Protein 2KHE (pdb70)

Sequence (89 aa):
MGYRIEFDPRAEKELEKLDREVARRILRFLRERVATLEDPRSLGEPLRGPELGRFWKYRVGDYRLICHIQDREATVLVLRVGHARDVYRMGYRIEFDPRAEKELEKLDREVARRILRFLRERVATLEDPRSLGEPLRGPELGRFWKYRVGDYRLICHIQDREATVLVLRVGHARDVYRMGYRIEFDPRAEKELEKLDREVARRILRFLRERVATLEDPRSLGEPLRGPELGRFWKYRVGDYRLICHIQDREATVLVLRVGHARDVYRMGYRIEFDPRAEKELEKLDREVARRILRFLRERVATLEDPRSLGEPLRGPELGRFWKYRVGDYRLICHIQDREATVLVLRVGHARDVYRMGYRIEFDPRAEKELEKLDREVARRILRFLRERVATLEDPRSLGEPLRGPELGRFWKYRVGDYRLICHIQDREATVLVLRVGHARDVYRMGYRIEFDPRAEKELEKLDREVARRILRFLRERVATLEDPRSLGEPLRGPELGRFWKYRVGDYRLICHIQDREATVLVLRVGHARDVYRMGYRIEFDPRAEKELEKLDREVARRILRFLRERVATLEDPRSLGEPLRGPELGRFWKYRVGDYRLICHIQDREATVLVLRVGHARDVYRMGYRIEFDPRAEKELEKLDREVARRILRFLRERVATLEDPRSLGEPLRGPELGRFWKYRVGDYRLICHIQDREATVLVLRVGHARDVYRMGYRIEFDPRAEKELEKLDREVARRILRFLRERVATLEDPRSLGEPLRGPELGRFWKYRVGDYRLICHIQDREATVLVLRVGHARDVYRMGYRIEFDPRAEKELEKLDREVARRILRFLRERVATLEDPRSLGEPLRGPELGRFWKYRVGDYRLICHIQDREATVLVLRVGHARDVYRMGYRIEFDPRAEKELEKLDREVARRILRFLRERVATLEDPRSLGEPLRGPELGRFWKYRVGDYRLICHIQDREATVLVLRVGHARDVYRMGYRIEFDPRAEKELEKLDREVARRILRFLRERVATLEDPRSLGEPLRGPELGRFWKYRVGDYRLICHIQDREATVLVLRVGHARDVYRMGYRIEFDPRAEKELEKLDREVARRILRFLRERVATLEDPRSLGEPLRGPELGRFWKYRVGDYRLICHIQDREATVLVLRVGHARDVYRMGYRIEFDPRAEKELEKLDREVARRILRFLRERVATLEDPRSLGEPLRGPELGRFWKYRVGDYRLICHIQDREATVLVLRVGHARDVYRMGYRIEFDPRAEKELEKLDREVARRILRFLRERVATLEDPRSLGEPLRGPELGRFWKYRVGDYRLICHIQDREATVLVLRVGHARDVYRMGYRIEFDPRAEKELEKLDREVARRILRFLRERVATLEDPRSLGEPLRGPELGRFWKYRVGDYRLICHIQDREATVLVLRVGHARDVYRMGYRIEFDPRAEKELEKLDREVARRILRFLRERVATLEDPRSLGEPLRGPELGRFWKYRVGDYRLICHIQDREATVLVLRVGHARDVYRMGYRIEFDPRAEKELEKLDREVARRILRFLRERVATLEDPRSLGEPLRGPELGRFWKYRVGDYRLICHIQDREATVLVLRVGHARDVYRMGYRIEFDPRAEKELEKLDREVARRILRFLRERVATLEDPRSLGEPLRGPELGRFWKYRVGDYRLICHIQDREATVLVLRVGHARDVYRMGYRIEFDPRAEKELEKLDREVARRILRFLRERVATLEDPRSLGEPLRGPELGRFWKYRVGDYRLICHIQDREATVLVLRVGHARDVYR

Solvent-accessible surface area: 6587 Å² total; per-residue (Å²): 217,52,50,142,35,67,28,25,110,191,0,76,156,86,0,107,150,32,78,206,139,26,10,156,157,0,58,124,32,1,158,76,133,1,28,93,40,135,75,2,146,66,44,19,94,78,16,204,37,153,149,46,41,213,57,36,10,0,155,6,72,90,48,59,0,13,0,47,21,77,101,223,125,33,10,0,45,0,70,56,3,6,54,35,208,83,8,173,101

InterPro domains:
  IPR007712 Toxin-antitoxin system, RelE/ParE toxin family [PF05016] (5-88)
  IPR007712 Toxin-antitoxin system, RelE/ParE toxin family [TIGR02385] (4-88)
  IPR035093 Toxin-antitoxin system, RelE/ParE toxin domain superfamily [G3DSA:3.30.2310.20] (1-89)
  IPR035093 Toxin-antitoxin system, RelE/ParE toxin domain superfamily [SSF143011] (1-87)

Secondary structure (DSSP, 8-state):
---EEEE-TTHHHHHHTS-HHHHHHHHHHIIIIIHHSSSSSSSEEE---SS--S-EEEEETTEEEEEEEEGGGTEEEEEEEEETTTS--

CATH classification: 3.30.2310.20

Foldseek 3Di:
DFAAEAEDPVAVVVLVPDDPVSSVQVVCCCCPVVRPDPANQVAFDFDDDPDDDGWTWGDDDFWIWIWGQDPVRRYTYTDHTGGNVPPDD

Organism: Thermus thermophilus (strain ATCC 27634 / DSM 579 / HB8) (NCBI:txid300852)

Structure (mmCIF, N/CA/C/O backbone):
data_2KHE
#
_entry.id   2KHE
#
loop_
_atom_site.group_PDB
_atom_site.id
_atom_site.type_symbol
_atom_site.label_atom_id
_atom_site.label_alt_id
_atom_site.label_comp_id
_atom_site.label_asym_id
_atom_site.label_entity_id
_atom_site.label_seq_id
_atom_site.pdbx_PDB_ins_code
_atom_site.Cartn_x
_atom_site.Cartn_y
_atom_site.Cartn_z
_atom_site.occupancy
_atom_site.B_iso_or_equiv
_atom_site.auth_seq_id
_atom_site.auth_comp_id
_atom_site.auth_asym_id
_atom_site.auth_atom_id
_atom_site.pdbx_PDB_model_num
ATOM 1 N N . MET A 1 1 ? -18.901 1.801 5.950 1.00 0.00 1 MET A N 1
ATOM 2 C CA . MET A 1 1 ? -18.176 2.295 4.785 1.00 0.00 1 MET A CA 1
ATOM 3 C C . MET A 1 1 ? -16.729 1.813 4.801 1.00 0.00 1 MET A C 1
ATOM 4 O O . MET A 1 1 ? -16.089 1.773 5.851 1.00 0.00 1 MET A O 1
ATOM 18 N N . GLY A 1 2 ? -16.218 1.448 3.629 1.00 0.00 2 GLY A N 1
ATOM 19 C CA . GLY A 1 2 ? -14.850 0.973 3.531 1.00 0.00 2 GLY A CA 1
ATOM 20 C C . GLY A 1 2 ? -14.333 0.984 2.106 1.00 0.00 2 GLY A C 1
ATOM 21 O O . GLY A 1 2 ? -14.959 0.423 1.206 1.00 0.00 2 GLY A O 1
ATOM 25 N N . TYR A 1 3 ? -13.189 1.626 1.899 1.00 0.00 3 TYR A N 1
ATOM 26 C CA . TYR A 1 3 ? -12.590 1.712 0.573 1.00 0.00 3 TYR A CA 1
ATOM 27 C C . TYR A 1 3 ? -12.212 0.328 0.054 1.00 0.00 3 TYR A C 1
ATOM 28 O O . TYR A 1 3 ? -12.135 -0.634 0.819 1.00 0.00 3 TYR A O 1
ATOM 46 N N . ARG A 1 4 ? -11.977 0.236 -1.250 1.00 0.00 4 ARG A N 1
ATOM 47 C CA . ARG A 1 4 ? -11.608 -1.030 -1.873 1.00 0.00 4 ARG A CA 1
ATOM 48 C C . ARG A 1 4 ? -10.110 -1.289 -1.731 1.00 0.00 4 ARG A C 1
ATOM 49 O O . ARG A 1 4 ? -9.313 -0.353 -1.664 1.00 0.00 4 ARG A O 1
ATOM 70 N N . ILE A 1 5 ? -9.737 -2.563 -1.687 1.00 0.00 5 ILE A N 1
ATOM 71 C CA . ILE A 1 5 ? -8.337 -2.944 -1.555 1.00 0.00 5 ILE A CA 1
ATOM 72 C C . ILE A 1 5 ? -7.845 -3.673 -2.801 1.00 0.00 5 ILE A C 1
ATOM 73 O O . ILE A 1 5 ? -8.148 -4.849 -3.004 1.00 0.00 5 ILE A O 1
ATOM 89 N N . GLU A 1 6 ? -7.083 -2.968 -3.631 1.00 0.00 6 GLU A N 1
ATOM 90 C CA . GLU A 1 6 ? -6.549 -3.549 -4.857 1.00 0.00 6 GLU A CA 1
ATOM 91 C C . GLU A 1 6 ? -5.023 -3.581 -4.823 1.00 0.00 6 GLU A C 1
ATOM 92 O O . GLU A 1 6 ? -4.392 -2.833 -4.077 1.00 0.00 6 GLU A O 1
ATOM 104 N N . PHE A 1 7 ? -4.438 -4.453 -5.637 1.00 0.00 7 PHE A N 1
ATOM 105 C CA . PHE A 1 7 ? -2.987 -4.585 -5.701 1.00 0.00 7 PHE A CA 1
ATOM 106 C C . PHE A 1 7 ? -2.515 -4.707 -7.147 1.00 0.00 7 PHE A C 1
ATOM 107 O O . PHE A 1 7 ? -2.962 -5.584 -7.885 1.00 0.00 7 PHE A O 1
ATOM 124 N N . ASP A 1 8 ? -1.609 -3.819 -7.543 1.00 0.00 8 ASP A N 1
ATOM 125 C CA . ASP A 1 8 ? -1.075 -3.826 -8.900 1.00 0.00 8 ASP A CA 1
ATOM 126 C C . ASP A 1 8 ? -0.391 -5.154 -9.208 1.00 0.00 8 ASP A C 1
ATOM 127 O O . ASP A 1 8 ? -0.041 -5.922 -8.312 1.00 0.00 8 ASP A O 1
ATOM 136 N N . PRO A 1 9 ? -0.198 -5.433 -10.506 1.00 0.00 9 PRO A N 1
ATOM 137 C CA . PRO A 1 9 ? 0.445 -6.669 -10.962 1.00 0.00 9 PRO A CA 1
ATOM 138 C C . PRO A 1 9 ? 1.933 -6.706 -10.631 1.00 0.00 9 PRO A C 1
ATOM 139 O O . PRO A 1 9 ? 2.582 -7.744 -10.760 1.00 0.00 9 PRO A O 1
ATOM 150 N N . ARG A 1 10 ? 2.467 -5.566 -10.204 1.00 0.00 10 ARG A N 1
ATOM 151 C CA . ARG A 1 10 ? 3.879 -5.468 -9.855 1.00 0.00 10 ARG A CA 1
ATOM 152 C C . ARG A 1 10 ? 4.082 -5.646 -8.353 1.00 0.00 10 ARG A C 1
ATOM 153 O O . ARG A 1 10 ? 4.970 -6.378 -7.918 1.00 0.00 10 ARG A O 1
ATOM 174 N N . ALA A 1 11 ? 3.253 -4.968 -7.565 1.00 0.00 11 ALA A N 1
ATOM 175 C CA . ALA A 1 11 ? 3.340 -5.052 -6.113 1.00 0.00 11 ALA A CA 1
ATOM 176 C C . ALA A 1 11 ? 3.028 -6.463 -5.624 1.00 0.00 11 ALA A C 1
ATOM 177 O O . ALA A 1 11 ? 3.745 -7.012 -4.789 1.00 0.00 11 ALA A O 1
ATOM 184 N N . GLU A 1 12 ? 1.953 -7.042 -6.151 1.00 0.00 12 GLU A N 1
ATOM 185 C CA . GLU A 1 12 ? 1.547 -8.389 -5.766 1.00 0.00 12 GLU A CA 1
ATOM 186 C C . GLU A 1 12 ? 2.762 -9.296 -5.597 1.00 0.00 12 GLU A C 1
ATOM 187 O O . GLU A 1 12 ? 2.851 -10.061 -4.636 1.00 0.00 12 GLU A O 1
ATOM 199 N N . LYS A 1 13 ? 3.695 -9.207 -6.538 1.00 0.00 13 LYS A N 1
ATOM 200 C CA . LYS A 1 13 ? 4.906 -10.018 -6.495 1.00 0.00 13 LYS A CA 1
ATOM 201 C C . LYS A 1 13 ? 5.908 -9.448 -5.497 1.00 0.00 13 LYS A C 1
ATOM 202 O O . LYS A 1 13 ? 6.493 -10.183 -4.703 1.00 0.00 13 LYS A O 1
ATOM 221 N N . GLU A 1 14 ? 6.099 -8.133 -5.543 1.00 0.00 14 GLU A N 1
ATOM 222 C CA . GLU A 1 14 ? 7.030 -7.465 -4.641 1.00 0.00 14 GLU A CA 1
ATOM 223 C C . GLU A 1 14 ? 6.661 -7.729 -3.184 1.00 0.00 14 GLU A C 1
ATOM 224 O O . GLU A 1 14 ? 7.514 -7.677 -2.297 1.00 0.00 14 GLU A O 1
ATOM 236 N N . LEU A 1 15 ? 5.386 -8.013 -2.945 1.00 0.00 15 LEU A N 1
ATOM 237 C CA . LEU A 1 15 ? 4.902 -8.285 -1.596 1.00 0.00 15 LEU A CA 1
ATOM 238 C C . LEU A 1 15 ? 4.996 -9.773 -1.274 1.00 0.00 15 LEU A C 1
ATOM 239 O O . LEU A 1 15 ? 5.533 -10.160 -0.237 1.00 0.00 15 LEU A O 1
ATOM 255 N N . GLU A 1 16 ? 4.473 -10.602 -2.172 1.00 0.00 16 GLU A N 1
ATOM 256 C CA . GLU A 1 16 ? 4.500 -12.048 -1.982 1.00 0.00 16 GLU A CA 1
ATOM 257 C C . GLU A 1 16 ? 5.923 -12.537 -1.733 1.00 0.00 16 GLU A C 1
ATOM 258 O O . GLU A 1 16 ? 6.139 -13.517 -1.019 1.00 0.00 16 GLU A O 1
ATOM 270 N N . LYS A 1 17 ? 6.892 -11.849 -2.327 1.00 0.00 17 LYS A N 1
ATOM 271 C CA . LYS A 1 17 ? 8.296 -12.211 -2.170 1.00 0.00 17 LYS A CA 1
ATOM 272 C C . LYS A 1 17 ? 8.742 -12.046 -0.721 1.00 0.00 17 LYS A C 1
ATOM 273 O O . LYS A 1 17 ? 9.669 -12.716 -0.266 1.00 0.00 17 LYS A O 1
ATOM 292 N N . LEU A 1 18 ? 8.075 -11.150 -0.001 1.00 0.00 18 LEU A N 1
ATOM 293 C CA . LEU A 1 18 ? 8.402 -10.898 1.399 1.00 0.00 18 LEU A CA 1
ATOM 294 C C . LEU A 1 18 ? 8.032 -12.094 2.269 1.00 0.00 18 LEU A C 1
ATOM 295 O O . LEU A 1 18 ? 7.380 -13.032 1.808 1.00 0.00 18 LEU A O 1
ATOM 311 N N . ASP A 1 19 ? 8.451 -12.055 3.529 1.00 0.00 19 ASP A N 1
ATOM 312 C CA . ASP A 1 19 ? 8.161 -13.135 4.465 1.00 0.00 19 ASP A CA 1
ATOM 313 C C . ASP A 1 19 ? 6.666 -13.437 4.500 1.00 0.00 19 ASP A C 1
ATOM 314 O O . ASP A 1 19 ? 5.851 -12.641 4.032 1.00 0.00 19 ASP A O 1
ATOM 323 N N . ARG A 1 20 ? 6.314 -14.592 5.055 1.00 0.00 20 ARG A N 1
ATOM 324 C CA . ARG A 1 20 ? 4.917 -15.000 5.148 1.00 0.00 20 ARG A CA 1
ATOM 325 C C . ARG A 1 20 ? 4.171 -14.157 6.178 1.00 0.00 20 ARG A C 1
ATOM 326 O O . ARG A 1 20 ? 3.122 -13.586 5.884 1.00 0.00 20 ARG A O 1
ATOM 347 N N . GLU A 1 21 ? 4.722 -14.084 7.386 1.00 0.00 21 GLU A N 1
ATOM 348 C CA . GLU A 1 21 ? 4.108 -13.311 8.460 1.00 0.00 21 GLU A CA 1
ATOM 349 C C . GLU A 1 21 ? 4.039 -11.832 8.094 1.00 0.00 21 GLU A C 1
ATOM 350 O O . GLU A 1 21 ? 3.058 -11.151 8.396 1.00 0.00 21 GLU A O 1
ATOM 362 N N . VAL A 1 22 ? 5.087 -11.339 7.442 1.00 0.00 22 VAL A N 1
ATOM 363 C CA . VAL A 1 22 ? 5.147 -9.941 7.034 1.00 0.00 22 VAL A CA 1
ATOM 364 C C . VAL A 1 22 ? 4.067 -9.622 6.006 1.00 0.00 22 VAL A C 1
ATOM 365 O O . VAL A 1 22 ? 3.410 -8.584 6.082 1.00 0.00 22 VAL A O 1
ATOM 378 N N . ALA A 1 23 ? 3.890 -10.522 5.045 1.00 0.00 23 ALA A N 1
ATOM 379 C CA . ALA A 1 23 ? 2.888 -10.338 4.002 1.00 0.00 23 ALA A CA 1
ATOM 380 C C . ALA A 1 23 ? 1.483 -10.291 4.592 1.00 0.00 23 ALA A C 1
ATOM 381 O O . ALA A 1 23 ? 0.704 -9.386 4.294 1.00 0.00 23 ALA A O 1
ATOM 388 N N . ARG A 1 24 ? 1.165 -11.273 5.430 1.00 0.00 24 ARG A N 1
ATOM 389 C CA . ARG A 1 24 ? -0.147 -11.345 6.060 1.00 0.00 24 ARG A CA 1
ATOM 390 C C . ARG A 1 24 ? -0.406 -10.110 6.919 1.00 0.00 24 ARG A C 1
ATOM 391 O O . ARG A 1 24 ? -1.535 -9.626 7.004 1.00 0.00 24 ARG A O 1
ATOM 412 N N . ARG A 1 25 ? 0.647 -9.605 7.553 1.00 0.00 25 ARG A N 1
ATOM 413 C CA . ARG A 1 25 ? 0.533 -8.428 8.406 1.00 0.00 25 ARG A CA 1
ATOM 414 C C . ARG A 1 25 ? 0.121 -7.205 7.592 1.00 0.00 25 ARG A C 1
ATOM 415 O O . ARG A 1 25 ? -0.726 -6.420 8.019 1.00 0.00 25 ARG A O 1
ATOM 436 N N . ILE A 1 26 ? 0.726 -7.049 6.420 1.00 0.00 26 ILE A N 1
ATOM 437 C CA . ILE A 1 26 ? 0.422 -5.922 5.547 1.00 0.00 26 ILE A CA 1
ATOM 438 C C . ILE A 1 26 ? -1.008 -6.005 5.022 1.00 0.00 26 ILE A C 1
ATOM 439 O O . ILE A 1 26 ? -1.815 -5.101 5.242 1.00 0.00 26 ILE A O 1
ATOM 455 N N . LEU A 1 27 ? -1.315 -7.095 4.327 1.00 0.00 27 LEU A N 1
ATOM 456 C CA . LEU A 1 27 ? -2.649 -7.297 3.772 1.00 0.00 27 LEU A CA 1
ATOM 457 C C . LEU A 1 27 ? -3.721 -7.062 4.830 1.00 0.00 27 LEU A C 1
ATOM 458 O O . LEU A 1 27 ? -4.706 -6.364 4.586 1.00 0.00 27 LEU A O 1
ATOM 474 N N . ARG A 1 28 ? -3.522 -7.646 6.007 1.00 0.00 28 ARG A N 1
ATOM 475 C CA . ARG A 1 28 ? -4.472 -7.498 7.103 1.00 0.00 28 ARG A CA 1
ATOM 476 C C . ARG A 1 28 ? -4.521 -6.053 7.589 1.00 0.00 28 ARG A C 1
ATOM 477 O O . ARG A 1 28 ? -5.598 -5.484 7.772 1.00 0.00 28 ARG A O 1
ATOM 498 N N . PHE A 1 29 ? -3.348 -5.464 7.798 1.00 0.00 29 PHE A N 1
ATOM 499 C CA . PHE A 1 29 ? -3.257 -4.085 8.264 1.00 0.00 29 PHE A CA 1
ATOM 500 C C . PHE A 1 29 ? -4.109 -3.161 7.399 1.00 0.00 29 PHE A C 1
ATOM 501 O O . PHE A 1 29 ? -4.647 -2.163 7.879 1.00 0.00 29 PHE A O 1
ATOM 518 N N . LEU A 1 30 ? -4.225 -3.500 6.119 1.00 0.00 30 LEU A N 1
ATOM 519 C CA . LEU A 1 30 ? -5.010 -2.701 5.185 1.00 0.00 30 LEU A CA 1
ATOM 520 C C . LEU A 1 30 ? -6.472 -3.136 5.191 1.00 0.00 30 LEU A C 1
ATOM 521 O O . LEU A 1 30 ? -7.374 -2.318 5.011 1.00 0.00 30 LEU A O 1
ATOM 537 N N . ARG A 1 31 ? -6.698 -4.429 5.401 1.00 0.00 31 ARG A N 1
ATOM 538 C CA . ARG A 1 31 ? -8.050 -4.972 5.431 1.00 0.00 31 ARG A CA 1
ATOM 539 C C . ARG A 1 31 ? -8.648 -4.864 6.831 1.00 0.00 31 ARG A C 1
ATOM 540 O O . ARG A 1 31 ? -9.829 -5.144 7.035 1.00 0.00 31 ARG A O 1
ATOM 561 N N . GLU A 1 32 ? -7.824 -4.458 7.792 1.00 0.00 32 GLU A N 1
ATOM 562 C CA . GLU A 1 32 ? -8.271 -4.315 9.172 1.00 0.00 32 GLU A CA 1
ATOM 563 C C . GLU A 1 32 ? -8.302 -2.846 9.585 1.00 0.00 32 GLU A C 1
ATOM 564 O O . GLU A 1 32 ? -9.361 -2.297 9.888 1.00 0.00 32 GLU A O 1
ATOM 576 N N . ARG A 1 33 ? -7.132 -2.215 9.593 1.00 0.00 33 ARG A N 1
ATOM 577 C CA . ARG A 1 33 ? -7.023 -0.811 9.970 1.00 0.00 33 ARG A CA 1
ATOM 578 C C . ARG A 1 33 ? -7.674 0.085 8.921 1.00 0.00 33 ARG A C 1
ATOM 579 O O . ARG A 1 33 ? -8.742 0.652 9.149 1.00 0.00 33 ARG A O 1
ATOM 600 N N . VAL A 1 34 ? -7.021 0.209 7.769 1.00 0.00 34 VAL A N 1
ATOM 601 C CA . VAL A 1 34 ? -7.535 1.036 6.684 1.00 0.00 34 VAL A CA 1
ATOM 602 C C . VAL A 1 34 ? -8.982 0.680 6.360 1.00 0.00 34 VAL A C 1
ATOM 603 O O . VAL A 1 34 ? -9.822 1.560 6.174 1.00 0.00 34 VAL A O 1
ATOM 616 N N . ALA A 1 35 ? -9.266 -0.617 6.295 1.00 0.00 35 ALA A N 1
ATOM 617 C CA . ALA A 1 35 ? -10.612 -1.090 5.996 1.00 0.00 35 ALA A CA 1
ATOM 618 C C . ALA A 1 35 ? -11.645 -0.404 6.883 1.00 0.00 35 ALA A C 1
ATOM 619 O O . ALA A 1 35 ? -12.677 0.065 6.403 1.00 0.00 35 ALA A O 1
ATOM 626 N N . THR A 1 36 ? -11.361 -0.349 8.180 1.00 0.00 36 THR A N 1
ATOM 627 C CA . THR A 1 36 ? -12.266 0.279 9.135 1.00 0.00 36 THR A CA 1
ATOM 628 C C . THR A 1 36 ? -12.120 1.796 9.115 1.00 0.00 36 THR A C 1
ATOM 629 O O . THR A 1 36 ? -13.087 2.526 9.338 1.00 0.00 36 THR A O 1
ATOM 640 N N . LEU A 1 37 ? -10.907 2.266 8.846 1.00 0.00 37 LEU A N 1
ATOM 641 C CA . LEU A 1 37 ? -10.635 3.698 8.796 1.00 0.00 37 LEU A CA 1
ATOM 642 C C . LEU A 1 37 ? -11.596 4.402 7.844 1.00 0.00 37 LEU A C 1
ATOM 643 O O . LEU A 1 37 ? -11.533 4.212 6.630 1.00 0.00 37 LEU A O 1
ATOM 659 N N . GLU A 1 38 ? -12.485 5.218 8.404 1.00 0.00 38 GLU A N 1
ATOM 660 C CA . GLU A 1 38 ? -13.458 5.951 7.603 1.00 0.00 38 GLU A CA 1
ATOM 661 C C . GLU A 1 38 ? -12.810 6.518 6.344 1.00 0.00 38 GLU A C 1
ATOM 662 O O . GLU A 1 38 ? -13.473 6.714 5.325 1.00 0.00 38 GLU A O 1
ATOM 674 N N . ASP A 1 39 ? -11.510 6.781 6.422 1.00 0.00 39 ASP A N 1
ATOM 675 C CA . ASP A 1 39 ? -10.770 7.326 5.289 1.00 0.00 39 ASP A CA 1
ATOM 676 C C . ASP A 1 39 ? -9.394 6.679 5.177 1.00 0.00 39 ASP A C 1
ATOM 677 O O . ASP A 1 39 ? -8.735 6.387 6.176 1.00 0.00 39 ASP A O 1
ATOM 686 N N . PRO A 1 40 ? -8.947 6.447 3.934 1.00 0.00 40 PRO A N 1
ATOM 687 C CA . PRO A 1 40 ? -7.645 5.832 3.662 1.00 0.00 40 PRO A CA 1
ATOM 688 C C . PRO A 1 40 ? -6.483 6.755 4.012 1.00 0.00 40 PRO A C 1
ATOM 689 O O . PRO A 1 40 ? -5.371 6.296 4.275 1.00 0.00 40 PRO A O 1
ATOM 700 N N . ARG A 1 41 ? -6.748 8.057 4.014 1.00 0.00 41 ARG A N 1
ATOM 701 C CA . ARG A 1 41 ? -5.723 9.044 4.332 1.00 0.00 41 ARG A CA 1
ATOM 702 C C . ARG A 1 41 ? -5.658 9.296 5.835 1.00 0.00 41 ARG A C 1
ATOM 703 O O . ARG A 1 41 ? -5.729 10.439 6.287 1.00 0.00 41 ARG A O 1
ATOM 724 N N . SER A 1 42 ? -5.524 8.221 6.605 1.00 0.00 42 SER A N 1
ATOM 725 C CA . SER A 1 42 ? -5.454 8.324 8.058 1.00 0.00 42 SER A CA 1
ATOM 726 C C . SER A 1 42 ? -4.136 7.759 8.580 1.00 0.00 42 SER A C 1
ATOM 727 O O . SER A 1 42 ? -3.442 8.400 9.371 1.00 0.00 42 SER A O 1
ATOM 735 N N . LEU A 1 43 ? -3.797 6.555 8.132 1.00 0.00 43 LEU A N 1
ATOM 736 C CA . LEU A 1 43 ? -2.563 5.902 8.553 1.00 0.00 43 LEU A CA 1
ATOM 737 C C . LEU A 1 43 ? -1.514 5.955 7.447 1.00 0.00 43 LEU A C 1
ATOM 738 O O . LEU A 1 43 ? -0.646 5.088 7.358 1.00 0.00 43 LEU A O 1
ATOM 754 N N . GLY A 1 44 ? -1.600 6.981 6.605 1.00 0.00 44 GLY A N 1
ATOM 755 C CA . GLY A 1 44 ? -0.652 7.129 5.517 1.00 0.00 44 GLY A CA 1
ATOM 756 C C . GLY A 1 44 ? -0.270 8.576 5.273 1.00 0.00 44 GLY A C 1
ATOM 757 O O . GLY A 1 44 ? -0.901 9.488 5.805 1.00 0.00 44 GLY A O 1
ATOM 761 N N . GLU A 1 45 ? 0.767 8.786 4.469 1.00 0.00 45 GLU A N 1
ATOM 762 C CA . GLU A 1 45 ? 1.233 10.132 4.159 1.00 0.00 45 GLU A CA 1
ATOM 763 C C . GLU A 1 45 ? 1.512 10.281 2.666 1.00 0.00 45 GLU A C 1
ATOM 764 O O . GLU A 1 45 ? 1.970 9.354 1.999 1.00 0.00 45 GLU A O 1
ATOM 776 N N . PRO A 1 46 ? 1.229 11.477 2.128 1.00 0.00 46 PRO A N 1
ATOM 777 C CA . PRO A 1 46 ? 1.441 11.777 0.709 1.00 0.00 46 PRO A CA 1
ATOM 778 C C . PRO A 1 46 ? 2.920 11.856 0.348 1.00 0.00 46 PRO A C 1
ATOM 779 O O . PRO A 1 46 ? 3.711 12.479 1.057 1.00 0.00 46 PRO A O 1
ATOM 790 N N . LEU A 1 47 ? 3.289 11.220 -0.759 1.00 0.00 47 LEU A N 1
ATOM 791 C CA . LEU A 1 47 ? 4.674 11.218 -1.215 1.00 0.00 47 LEU A CA 1
ATOM 792 C C . LEU A 1 47 ? 5.179 12.642 -1.429 1.00 0.00 47 LEU A C 1
ATOM 793 O O . LEU A 1 47 ? 4.407 13.599 -1.375 1.00 0.00 47 LEU A O 1
ATOM 809 N N . ARG A 1 48 ? 6.478 12.773 -1.674 1.00 0.00 48 ARG A N 1
ATOM 810 C CA . ARG A 1 48 ? 7.086 14.079 -1.897 1.00 0.00 48 ARG A CA 1
ATOM 811 C C . ARG A 1 48 ? 8.004 14.051 -3.115 1.00 0.00 48 ARG A C 1
ATOM 812 O O . ARG A 1 48 ? 8.920 13.233 -3.196 1.00 0.00 48 ARG A O 1
ATOM 833 N N . GLY A 1 49 ? 7.752 14.950 -4.062 1.00 0.00 49 GLY A N 1
ATOM 834 C CA . GLY A 1 49 ? 8.563 15.010 -5.263 1.00 0.00 49 GLY A CA 1
ATOM 835 C C . GLY A 1 49 ? 7.894 15.791 -6.377 1.00 0.00 49 GLY A C 1
ATOM 836 O O . GLY A 1 49 ? 6.671 15.788 -6.517 1.00 0.00 49 GLY A O 1
ATOM 840 N N . PRO A 1 50 ? 8.705 16.481 -7.192 1.00 0.00 50 PRO A N 1
ATOM 841 C CA . PRO A 1 50 ? 8.206 17.284 -8.312 1.00 0.00 50 PRO A CA 1
ATOM 842 C C . PRO A 1 50 ? 7.645 16.422 -9.439 1.00 0.00 50 PRO A C 1
ATOM 843 O O . PRO A 1 50 ? 6.809 16.874 -10.220 1.00 0.00 50 PRO A O 1
ATOM 854 N N . GLU A 1 51 ? 8.111 15.179 -9.515 1.00 0.00 51 GLU A N 1
ATOM 855 C CA . GLU A 1 51 ? 7.656 14.255 -10.547 1.00 0.00 51 GLU A CA 1
ATOM 856 C C . GLU A 1 51 ? 6.395 13.519 -10.100 1.00 0.00 51 GLU A C 1
ATOM 857 O O . GLU A 1 51 ? 5.424 13.416 -10.851 1.00 0.00 51 GLU A O 1
ATOM 869 N N . LEU A 1 52 ? 6.418 13.010 -8.873 1.00 0.00 52 LEU A N 1
ATOM 870 C CA . LEU A 1 52 ? 5.277 12.284 -8.326 1.00 0.00 52 LEU A CA 1
ATOM 871 C C . LEU A 1 52 ? 4.646 13.053 -7.170 1.00 0.00 52 LEU A C 1
ATOM 872 O O . LEU A 1 52 ? 5.343 13.681 -6.374 1.00 0.00 52 LEU A O 1
ATOM 888 N N . GLY A 1 53 ? 3.320 12.997 -7.082 1.00 0.00 53 GLY A N 1
ATOM 889 C CA . GLY A 1 53 ? 2.617 13.690 -6.019 1.00 0.00 53 GLY A CA 1
ATOM 890 C C . GLY A 1 53 ? 1.379 12.946 -5.560 1.00 0.00 53 GLY A C 1
ATOM 891 O O . GLY A 1 53 ? 1.304 12.499 -4.415 1.00 0.00 53 GLY A O 1
ATOM 895 N N . ARG A 1 54 ? 0.405 12.812 -6.455 1.00 0.00 54 ARG A N 1
ATOM 896 C CA . ARG A 1 54 ? -0.836 12.118 -6.134 1.00 0.00 54 ARG A CA 1
ATOM 897 C C . ARG A 1 54 ? -0.567 10.663 -5.765 1.00 0.00 54 ARG A C 1
ATOM 898 O O . ARG A 1 54 ? -0.786 9.756 -6.569 1.00 0.00 54 ARG A O 1
ATOM 919 N N . PHE A 1 55 ? -0.089 10.446 -4.544 1.00 0.00 55 PHE A N 1
ATOM 920 C CA . PHE A 1 55 ? 0.213 9.101 -4.069 1.00 0.00 55 PHE A CA 1
ATOM 921 C C . PHE A 1 55 ? 0.198 9.047 -2.544 1.00 0.00 55 PHE A C 1
ATOM 922 O O . PHE A 1 55 ? 0.704 9.949 -1.876 1.00 0.00 55 PHE A O 1
ATOM 939 N N . TRP A 1 56 ? -0.385 7.985 -2.001 1.00 0.00 56 TRP A N 1
ATOM 940 C CA . TRP A 1 56 ? -0.467 7.813 -0.555 1.00 0.00 56 TRP A CA 1
ATOM 941 C C . TRP A 1 56 ? 0.371 6.623 -0.100 1.00 0.00 56 TRP A C 1
ATOM 942 O O . TRP A 1 56 ? 0.287 5.537 -0.674 1.00 0.00 56 TRP A O 1
ATOM 963 N N . LYS A 1 57 ? 1.178 6.834 0.934 1.00 0.00 57 LYS A N 1
ATOM 964 C CA . LYS A 1 57 ? 2.030 5.779 1.468 1.00 0.00 57 LYS A CA 1
ATOM 965 C C . LYS A 1 57 ? 1.603 5.397 2.882 1.00 0.00 57 LYS A C 1
ATOM 966 O O . LYS A 1 57 ? 1.234 6.257 3.682 1.00 0.00 57 LYS A O 1
ATOM 985 N N . TYR A 1 58 ? 1.658 4.105 3.183 1.00 0.00 58 TYR A N 1
ATOM 986 C CA . TYR A 1 58 ? 1.276 3.610 4.500 1.00 0.00 58 TYR A CA 1
ATOM 987 C C . TYR A 1 58 ? 2.498 3.129 5.276 1.00 0.00 58 TYR A C 1
ATOM 988 O O . TYR A 1 58 ? 3.488 2.693 4.689 1.00 0.00 58 TYR A O 1
ATOM 1006 N N . ARG A 1 59 ? 2.419 3.210 6.600 1.00 0.00 59 ARG A N 1
ATOM 1007 C CA . ARG A 1 59 ? 3.518 2.784 7.459 1.00 0.00 59 ARG A CA 1
ATOM 1008 C C . ARG A 1 59 ? 3.186 1.465 8.151 1.00 0.00 59 ARG A C 1
ATOM 1009 O O . ARG A 1 59 ? 2.169 1.349 8.835 1.00 0.00 59 ARG A O 1
ATOM 1030 N N . VAL A 1 60 ? 4.052 0.472 7.968 1.00 0.00 60 VAL A N 1
ATOM 1031 C CA . VAL A 1 60 ? 3.851 -0.838 8.575 1.00 0.00 60 VAL A CA 1
ATOM 1032 C C . VAL A 1 60 ? 5.101 -1.296 9.319 1.00 0.00 60 VAL A C 1
ATOM 1033 O O . VAL A 1 60 ? 5.917 -2.043 8.781 1.00 0.00 60 VAL A O 1
ATOM 1046 N N . GLY A 1 61 ? 5.244 -0.842 10.560 1.00 0.00 61 GLY A N 1
ATOM 1047 C CA . GLY A 1 61 ? 6.397 -1.216 11.359 1.00 0.00 61 GLY A CA 1
ATOM 1048 C C . GLY A 1 61 ? 7.707 -0.830 10.701 1.00 0.00 61 GLY A C 1
ATOM 1049 O O . GLY A 1 61 ? 8.221 0.267 10.923 1.00 0.00 61 GLY A O 1
ATOM 1053 N N . ASP A 1 62 ? 8.250 -1.733 9.892 1.00 0.00 62 ASP A N 1
ATOM 1054 C CA . ASP A 1 62 ? 9.509 -1.481 9.200 1.00 0.00 62 ASP A CA 1
ATOM 1055 C C . ASP A 1 62 ? 9.362 -1.717 7.700 1.00 0.00 62 ASP A C 1
ATOM 1056 O O . ASP A 1 62 ? 10.318 -2.098 7.025 1.00 0.00 62 ASP A O 1
ATOM 1065 N N . TYR A 1 63 ? 8.158 -1.489 7.186 1.00 0.00 63 TYR A N 1
ATOM 1066 C CA . TYR A 1 63 ? 7.885 -1.680 5.767 1.00 0.00 63 TYR A CA 1
ATOM 1067 C C . TYR A 1 63 ? 7.071 -0.516 5.208 1.00 0.00 63 TYR A C 1
ATOM 1068 O O . TYR A 1 63 ? 6.070 -0.106 5.794 1.00 0.00 63 TYR A O 1
ATOM 1086 N N . ARG A 1 64 ? 7.510 0.010 4.069 1.00 0.00 64 ARG A N 1
ATOM 1087 C CA . ARG A 1 64 ? 6.824 1.126 3.429 1.00 0.00 64 ARG A CA 1
ATOM 1088 C C . ARG A 1 64 ? 5.966 0.642 2.264 1.00 0.00 64 ARG A C 1
ATOM 1089 O O . ARG A 1 64 ? 6.457 -0.026 1.353 1.00 0.00 64 ARG A O 1
ATOM 1110 N N . LEU A 1 65 ? 4.683 0.982 2.301 1.00 0.00 65 LEU A N 1
ATOM 1111 C CA . LEU A 1 65 ? 3.755 0.582 1.248 1.00 0.00 65 LEU A CA 1
ATOM 1112 C C . LEU A 1 65 ? 3.262 1.795 0.466 1.00 0.00 65 LEU A C 1
ATOM 1113 O O . LEU A 1 65 ? 2.604 2.676 1.019 1.00 0.00 65 LEU A O 1
ATOM 1129 N N . ILE A 1 66 ? 3.583 1.831 -0.823 1.00 0.00 66 ILE A N 1
ATOM 1130 C CA . ILE A 1 66 ? 3.170 2.934 -1.682 1.00 0.00 66 ILE A CA 1
ATOM 1131 C C . ILE A 1 66 ? 1.897 2.589 -2.445 1.00 0.00 66 ILE A C 1
ATOM 1132 O O . ILE A 1 66 ? 1.933 1.854 -3.433 1.00 0.00 66 ILE A O 1
ATOM 1148 N N . CYS A 1 67 ? 0.773 3.126 -1.983 1.00 0.00 67 CYS A N 1
ATOM 1149 C CA . CYS A 1 67 ? -0.514 2.876 -2.623 1.00 0.00 67 CYS A CA 1
ATOM 1150 C C . CYS A 1 67 ? -1.084 4.159 -3.217 1.00 0.00 67 CYS A C 1
ATOM 1151 O O . CYS A 1 67 ? -0.594 5.255 -2.941 1.00 0.00 67 CYS A O 1
ATOM 1159 N N . HIS A 1 68 ? -2.122 4.017 -4.035 1.00 0.00 68 HIS A N 1
ATOM 1160 C CA . HIS A 1 68 ? -2.759 5.165 -4.669 1.00 0.00 68 HIS A CA 1
ATOM 1161 C C . HIS A 1 68 ? -4.237 5.241 -4.297 1.00 0.00 68 HIS A C 1
ATOM 1162 O O . HIS A 1 68 ? -4.995 4.300 -4.532 1.00 0.00 68 HIS A O 1
ATOM 1176 N N . ILE A 1 69 ? -4.639 6.367 -3.715 1.00 0.00 69 ILE A N 1
ATOM 1177 C CA . ILE A 1 69 ? -6.025 6.564 -3.312 1.00 0.00 69 ILE A CA 1
ATOM 1178 C C . ILE A 1 69 ? -6.845 7.179 -4.441 1.00 0.00 69 ILE A C 1
ATOM 1179 O O . ILE A 1 69 ? -6.451 8.185 -5.030 1.00 0.00 69 ILE A O 1
ATOM 1195 N N . GLN A 1 70 ? -7.987 6.566 -4.737 1.00 0.00 70 GLN A N 1
ATOM 1196 C CA . GLN A 1 70 ? -8.863 7.054 -5.796 1.00 0.00 70 GLN A CA 1
ATOM 1197 C C . GLN A 1 70 ? -10.211 7.488 -5.230 1.00 0.00 70 GLN A C 1
ATOM 1198 O O . GLN A 1 70 ? -11.109 6.667 -5.042 1.00 0.00 70 GLN A O 1
ATOM 1212 N N . ASP A 1 71 ? -10.346 8.782 -4.961 1.00 0.00 71 ASP A N 1
ATOM 1213 C CA . ASP A 1 71 ? -11.585 9.325 -4.418 1.00 0.00 71 ASP A CA 1
ATOM 1214 C C . ASP A 1 71 ? -12.763 9.014 -5.336 1.00 0.00 71 ASP A C 1
ATOM 1215 O O . ASP A 1 71 ? -13.866 8.727 -4.871 1.00 0.00 71 ASP A O 1
ATOM 1224 N N . ARG A 1 72 ? -12.521 9.075 -6.641 1.00 0.00 72 ARG A N 1
ATOM 1225 C CA . ARG A 1 72 ? -13.563 8.803 -7.625 1.00 0.00 72 ARG A CA 1
ATOM 1226 C C . ARG A 1 72 ? -14.375 7.573 -7.230 1.00 0.00 72 ARG A C 1
ATOM 1227 O O . ARG A 1 72 ? -15.604 7.617 -7.187 1.00 0.00 72 ARG A O 1
ATOM 1248 N N . GLU A 1 73 ? -13.679 6.477 -6.944 1.00 0.00 73 GLU A N 1
ATOM 1249 C CA . GLU A 1 73 ? -14.336 5.235 -6.554 1.00 0.00 73 GLU A CA 1
ATOM 1250 C C . GLU A 1 73 ? -13.795 4.729 -5.220 1.00 0.00 73 GLU A C 1
ATOM 1251 O O . GLU A 1 73 ? -13.814 3.529 -4.946 1.00 0.00 73 GLU A O 1
ATOM 1263 N N . ALA A 1 74 ? -13.313 5.652 -4.395 1.00 0.00 74 ALA A N 1
ATOM 1264 C CA . ALA A 1 74 ? -12.769 5.300 -3.089 1.00 0.00 74 ALA A CA 1
ATOM 1265 C C . ALA A 1 74 ? -12.071 3.945 -3.133 1.00 0.00 74 ALA A C 1
ATOM 1266 O O . ALA A 1 74 ? -12.373 3.053 -2.340 1.00 0.00 74 ALA A O 1
ATOM 1273 N N . THR A 1 75 ? -11.134 3.797 -4.065 1.00 0.00 75 THR A N 1
ATOM 1274 C CA . THR A 1 75 ? -10.394 2.550 -4.213 1.00 0.00 75 THR A CA 1
ATOM 1275 C C . THR A 1 75 ? -8.909 2.756 -3.937 1.00 0.00 75 THR A C 1
ATOM 1276 O O . THR A 1 75 ? -8.298 3.697 -4.443 1.00 0.00 75 THR A O 1
ATOM 1287 N N . VAL A 1 76 ? -8.333 1.869 -3.132 1.00 0.00 76 VAL A N 1
ATOM 1288 C CA . VAL A 1 76 ? -6.918 1.953 -2.790 1.00 0.00 76 VAL A CA 1
ATOM 1289 C C . VAL A 1 76 ? -6.121 0.848 -3.474 1.00 0.00 76 VAL A C 1
ATOM 1290 O O . VAL A 1 76 ? -6.167 -0.312 -3.062 1.00 0.00 76 VAL A O 1
ATOM 1303 N N . LEU A 1 77 ? -5.391 1.215 -4.522 1.00 0.00 77 LEU A N 1
ATOM 1304 C CA . LEU A 1 77 ? -4.582 0.254 -5.264 1.00 0.00 77 LEU A CA 1
ATOM 1305 C C . LEU A 1 77 ? -3.102 0.414 -4.930 1.00 0.00 77 LEU A C 1
ATOM 1306 O O . LEU A 1 77 ? -2.529 1.490 -5.102 1.00 0.00 77 LEU A O 1
ATOM 1322 N N . VAL A 1 78 ? -2.488 -0.664 -4.452 1.00 0.00 78 VAL A N 1
ATOM 1323 C CA . VAL A 1 78 ? -1.075 -0.644 -4.097 1.00 0.00 78 VAL A CA 1
ATOM 1324 C C . VAL A 1 78 ? -0.196 -0.598 -5.342 1.00 0.00 78 VAL A C 1
ATOM 1325 O O . VAL A 1 78 ? -0.385 -1.375 -6.278 1.00 0.00 78 VAL A O 1
ATOM 1338 N N . LEU A 1 79 ? 0.767 0.318 -5.346 1.00 0.00 79 LEU A N 1
ATOM 1339 C CA . LEU A 1 79 ? 1.677 0.466 -6.476 1.00 0.00 79 LEU A CA 1
ATOM 1340 C C . LEU A 1 79 ? 2.976 -0.296 -6.233 1.00 0.00 79 LEU A C 1
ATOM 1341 O O . LEU A 1 79 ? 3.367 -1.147 -7.032 1.00 0.00 79 LEU A O 1
ATOM 1357 N N . ARG A 1 80 ? 3.638 0.013 -5.123 1.00 0.00 80 ARG A N 1
ATOM 1358 C CA . ARG A 1 80 ? 4.892 -0.644 -4.773 1.00 0.00 80 ARG A CA 1
ATOM 1359 C C . ARG A 1 80 ? 4.929 -0.992 -3.288 1.00 0.00 80 ARG A C 1
ATOM 1360 O O . ARG A 1 80 ? 4.340 -0.295 -2.462 1.00 0.00 80 ARG A O 1
ATOM 1381 N N . VAL A 1 81 ? 5.624 -2.075 -2.956 1.00 0.00 81 VAL A N 1
ATOM 1382 C CA . VAL A 1 81 ? 5.738 -2.515 -1.571 1.00 0.00 81 VAL A CA 1
ATOM 1383 C C . VAL A 1 81 ? 7.149 -3.002 -1.263 1.00 0.00 81 VAL A C 1
ATOM 1384 O O . VAL A 1 81 ? 7.609 -3.999 -1.820 1.00 0.00 81 VAL A O 1
ATOM 1397 N N . GLY A 1 82 ? 7.833 -2.292 -0.371 1.00 0.00 82 GLY A N 1
ATOM 1398 C CA . GLY A 1 82 ? 9.186 -2.668 -0.004 1.00 0.00 82 GLY A CA 1
ATOM 1399 C C . GLY A 1 82 ? 9.606 -2.090 1.333 1.00 0.00 82 GLY A C 1
ATOM 1400 O O . GLY A 1 82 ? 9.063 -1.078 1.778 1.00 0.00 82 GLY A O 1
ATOM 1404 N N . HIS A 1 83 ? 10.574 -2.734 1.977 1.00 0.00 83 HIS A N 1
ATOM 1405 C CA . HIS A 1 83 ? 11.065 -2.278 3.272 1.00 0.00 83 HIS A CA 1
ATOM 1406 C C . HIS A 1 83 ? 11.551 -0.834 3.192 1.00 0.00 83 HIS A C 1
ATOM 1407 O O . HIS A 1 83 ? 11.934 -0.357 2.124 1.00 0.00 83 HIS A O 1
ATOM 1421 N N . ALA A 1 84 ? 11.532 -0.144 4.327 1.00 0.00 84 ALA A N 1
ATOM 1422 C CA . ALA A 1 84 ? 11.972 1.244 4.385 1.00 0.00 84 ALA A CA 1
ATOM 1423 C C . ALA A 1 84 ? 13.236 1.455 3.558 1.00 0.00 84 ALA A C 1
ATOM 1424 O O . ALA A 1 84 ? 13.358 2.444 2.835 1.00 0.00 84 ALA A O 1
ATOM 1431 N N . ARG A 1 85 ? 14.173 0.519 3.669 1.00 0.00 85 ARG A N 1
ATOM 1432 C CA . ARG A 1 85 ? 15.428 0.604 2.932 1.00 0.00 85 ARG A CA 1
ATOM 1433 C C . ARG A 1 85 ? 15.180 0.559 1.427 1.00 0.00 85 ARG A C 1
ATOM 1434 O O . ARG A 1 85 ? 15.747 1.347 0.671 1.00 0.00 85 ARG A O 1
ATOM 1455 N N . ASP A 1 86 ? 14.329 -0.368 1.001 1.00 0.00 86 ASP A N 1
ATOM 1456 C CA . ASP A 1 86 ? 14.005 -0.516 -0.413 1.00 0.00 86 ASP A CA 1
ATOM 1457 C C . ASP A 1 86 ? 13.470 0.792 -0.987 1.00 0.00 86 ASP A C 1
ATOM 1458 O O . ASP A 1 86 ? 13.988 1.305 -1.979 1.00 0.00 86 ASP A O 1
ATOM 1467 N N . VAL A 1 87 ? 12.428 1.327 -0.358 1.00 0.00 87 VAL A N 1
ATOM 1468 C CA . VAL A 1 87 ? 11.822 2.575 -0.806 1.00 0.00 87 VAL A CA 1
ATOM 1469 C C . VAL A 1 87 ? 12.801 3.737 -0.679 1.00 0.00 87 VAL A C 1
ATOM 1470 O O . VAL A 1 87 ? 13.748 3.682 0.105 1.00 0.00 87 VAL A O 1
ATOM 1483 N N . TYR A 1 88 ? 12.565 4.789 -1.455 1.00 0.00 88 TYR A N 1
ATOM 1484 C CA . TYR A 1 88 ? 13.426 5.965 -1.432 1.00 0.00 88 TYR A CA 1
ATOM 1485 C C . TYR A 1 88 ? 13.043 6.898 -0.287 1.00 0.00 88 TYR A C 1
ATOM 1486 O O . TYR A 1 88 ? 13.545 8.018 -0.191 1.00 0.00 88 TYR A O 1
ATOM 1504 N N . ARG A 1 89 ? 12.152 6.427 0.578 1.00 0.00 89 ARG A N 1
ATOM 1505 C CA . ARG A 1 89 ? 11.700 7.218 1.717 1.00 0.00 89 ARG A CA 1
ATOM 1506 C C . ARG A 1 89 ? 11.652 6.370 2.984 1.00 0.00 89 ARG A C 1
ATOM 1507 O O . ARG A 1 89 ? 11.168 5.238 2.967 1.00 0.00 89 ARG A O 1
ATOM 1528 N N . MET A 1 1 ? -16.921 6.960 3.359 1.00 0.00 1 MET A N 2
ATOM 1529 C CA . MET A 1 1 ? -17.391 5.668 2.875 1.00 0.00 1 MET A CA 2
ATOM 1530 C C . MET A 1 1 ? -16.244 4.665 2.800 1.00 0.00 1 MET A C 2
ATOM 1531 O O . MET A 1 1 ? -15.074 5.044 2.813 1.00 0.00 1 MET A O 2
ATOM 1545 N N . GLY A 1 2 ? -16.588 3.383 2.721 1.00 0.00 2 GLY A N 2
ATOM 1546 C CA . GLY A 1 2 ? -15.576 2.346 2.645 1.00 0.00 2 GLY A CA 2
ATOM 1547 C C . GLY A 1 2 ? -14.687 2.492 1.427 1.00 0.00 2 GLY A C 2
ATOM 1548 O O . GLY A 1 2 ? -14.941 3.330 0.561 1.00 0.00 2 GLY A O 2
ATOM 1552 N N . TYR A 1 3 ? -13.640 1.676 1.359 1.00 0.00 3 TYR A N 2
ATOM 1553 C CA . TYR A 1 3 ? -12.708 1.721 0.239 1.00 0.00 3 TYR A CA 2
ATOM 1554 C C . TYR A 1 3 ? -12.301 0.314 -0.188 1.00 0.00 3 TYR A C 2
ATOM 1555 O O . TYR A 1 3 ? -12.245 -0.604 0.632 1.00 0.00 3 TYR A O 2
ATOM 1573 N N . ARG A 1 4 ? -12.016 0.152 -1.476 1.00 0.00 4 ARG A N 2
ATOM 1574 C CA . ARG A 1 4 ? -11.615 -1.143 -2.012 1.00 0.00 4 ARG A CA 2
ATOM 1575 C C . ARG A 1 4 ? -10.108 -1.343 -1.879 1.00 0.00 4 ARG A C 2
ATOM 1576 O O . ARG A 1 4 ? -9.333 -0.394 -2.000 1.00 0.00 4 ARG A O 2
ATOM 1597 N N . ILE A 1 5 ? -9.701 -2.583 -1.630 1.00 0.00 5 ILE A N 2
ATOM 1598 C CA . ILE A 1 5 ? -8.287 -2.907 -1.481 1.00 0.00 5 ILE A CA 2
ATOM 1599 C C . ILE A 1 5 ? -7.757 -3.632 -2.713 1.00 0.00 5 ILE A C 2
ATOM 1600 O O . ILE A 1 5 ? -8.000 -4.824 -2.896 1.00 0.00 5 ILE A O 2
ATOM 1616 N N . GLU A 1 6 ? -7.029 -2.904 -3.554 1.00 0.00 6 GLU A N 2
ATOM 1617 C CA . GLU A 1 6 ? -6.463 -3.479 -4.768 1.00 0.00 6 GLU A CA 2
ATOM 1618 C C . GLU A 1 6 ? -4.938 -3.443 -4.728 1.00 0.00 6 GLU A C 2
ATOM 1619 O O . GLU A 1 6 ? -4.344 -2.655 -3.992 1.00 0.00 6 GLU A O 2
ATOM 1631 N N . PHE A 1 7 ? -4.310 -4.302 -5.524 1.00 0.00 7 PHE A N 2
ATOM 1632 C CA . PHE A 1 7 ? -2.855 -4.370 -5.579 1.00 0.00 7 PHE A CA 2
ATOM 1633 C C . PHE A 1 7 ? -2.370 -4.495 -7.021 1.00 0.00 7 PHE A C 2
ATOM 1634 O O . PHE A 1 7 ? -2.787 -5.394 -7.752 1.00 0.00 7 PHE A O 2
ATOM 1651 N N . ASP A 1 8 ? -1.488 -3.587 -7.423 1.00 0.00 8 ASP A N 2
ATOM 1652 C CA . ASP A 1 8 ? -0.945 -3.595 -8.776 1.00 0.00 8 ASP A CA 2
ATOM 1653 C C . ASP A 1 8 ? -0.333 -4.952 -9.109 1.00 0.00 8 ASP A C 2
ATOM 1654 O O . ASP A 1 8 ? -0.041 -5.761 -8.228 1.00 0.00 8 ASP A O 2
ATOM 1663 N N . PRO A 1 9 ? -0.135 -5.209 -10.410 1.00 0.00 9 PRO A N 2
ATOM 1664 C CA . PRO A 1 9 ? 0.444 -6.468 -10.889 1.00 0.00 9 PRO A CA 2
ATOM 1665 C C . PRO A 1 9 ? 1.922 -6.598 -10.537 1.00 0.00 9 PRO A C 2
ATOM 1666 O O . PRO A 1 9 ? 2.514 -7.667 -10.687 1.00 0.00 9 PRO A O 2
ATOM 1677 N N . ARG A 1 10 ? 2.512 -5.503 -10.069 1.00 0.00 10 ARG A N 2
ATOM 1678 C CA . ARG A 1 10 ? 3.922 -5.495 -9.696 1.00 0.00 10 ARG A CA 2
ATOM 1679 C C . ARG A 1 10 ? 4.089 -5.724 -8.197 1.00 0.00 10 ARG A C 2
ATOM 1680 O O . ARG A 1 10 ? 4.883 -6.563 -7.772 1.00 0.00 10 ARG A O 2
ATOM 1701 N N . ALA A 1 11 ? 3.337 -4.970 -7.401 1.00 0.00 11 ALA A N 2
ATOM 1702 C CA . ALA A 1 11 ? 3.401 -5.092 -5.950 1.00 0.00 11 ALA A CA 2
ATOM 1703 C C . ALA A 1 11 ? 3.002 -6.493 -5.498 1.00 0.00 11 ALA A C 2
ATOM 1704 O O . ALA A 1 11 ? 3.587 -7.044 -4.567 1.00 0.00 11 ALA A O 2
ATOM 1711 N N . GLU A 1 12 ? 2.002 -7.062 -6.164 1.00 0.00 12 GLU A N 2
ATOM 1712 C CA . GLU A 1 12 ? 1.525 -8.398 -5.829 1.00 0.00 12 GLU A CA 2
ATOM 1713 C C . GLU A 1 12 ? 2.682 -9.391 -5.773 1.00 0.00 12 GLU A C 2
ATOM 1714 O O . GLU A 1 12 ? 2.776 -10.202 -4.851 1.00 0.00 12 GLU A O 2
ATOM 1726 N N . LYS A 1 13 ? 3.561 -9.323 -6.767 1.00 0.00 13 LYS A N 2
ATOM 1727 C CA . LYS A 1 13 ? 4.713 -10.214 -6.833 1.00 0.00 13 LYS A CA 2
ATOM 1728 C C . LYS A 1 13 ? 5.723 -9.879 -5.741 1.00 0.00 13 LYS A C 2
ATOM 1729 O O . LYS A 1 13 ? 6.214 -10.767 -5.044 1.00 0.00 13 LYS A O 2
ATOM 1748 N N . GLU A 1 14 ? 6.028 -8.593 -5.596 1.00 0.00 14 GLU A N 2
ATOM 1749 C CA . GLU A 1 14 ? 6.980 -8.143 -4.587 1.00 0.00 14 GLU A CA 2
ATOM 1750 C C . GLU A 1 14 ? 6.464 -8.442 -3.182 1.00 0.00 14 GLU A C 2
ATOM 1751 O O . GLU A 1 14 ? 7.246 -8.610 -2.245 1.00 0.00 14 GLU A O 2
ATOM 1763 N N . LEU A 1 15 ? 5.145 -8.505 -3.044 1.00 0.00 15 LEU A N 2
ATOM 1764 C CA . LEU A 1 15 ? 4.524 -8.783 -1.753 1.00 0.00 15 LEU A CA 2
ATOM 1765 C C . LEU A 1 15 ? 4.699 -10.249 -1.368 1.00 0.00 15 LEU A C 2
ATOM 1766 O O . LEU A 1 15 ? 5.120 -10.561 -0.255 1.00 0.00 15 LEU A O 2
ATOM 1782 N N . GLU A 1 16 ? 4.377 -11.142 -2.298 1.00 0.00 16 GLU A N 2
ATOM 1783 C CA . GLU A 1 16 ? 4.500 -12.575 -2.055 1.00 0.00 16 GLU A CA 2
ATOM 1784 C C . GLU A 1 16 ? 5.954 -12.958 -1.792 1.00 0.00 16 GLU A C 2
ATOM 1785 O O . GLU A 1 16 ? 6.235 -13.895 -1.045 1.00 0.00 16 GLU A O 2
ATOM 1797 N N . LYS A 1 17 ? 6.874 -12.227 -2.412 1.00 0.00 17 LYS A N 2
ATOM 1798 C CA . LYS A 1 17 ? 8.299 -12.488 -2.246 1.00 0.00 17 LYS A CA 2
ATOM 1799 C C . LYS A 1 17 ? 8.727 -12.268 -0.798 1.00 0.00 17 LYS A C 2
ATOM 1800 O O . LYS A 1 17 ? 9.553 -13.009 -0.265 1.00 0.00 17 LYS A O 2
ATOM 1819 N N . LEU A 1 18 ? 8.160 -11.245 -0.168 1.00 0.00 18 LEU A N 2
ATOM 1820 C CA . LEU A 1 18 ? 8.482 -10.928 1.219 1.00 0.00 18 LEU A CA 2
ATOM 1821 C C . LEU A 1 18 ? 8.167 -12.106 2.135 1.00 0.00 18 LEU A C 2
ATOM 1822 O O . LEU A 1 18 ? 7.548 -13.084 1.714 1.00 0.00 18 LEU A O 2
ATOM 1838 N N . ASP A 1 19 ? 8.597 -12.006 3.388 1.00 0.00 19 ASP A N 2
ATOM 1839 C CA . ASP A 1 19 ? 8.358 -13.063 4.365 1.00 0.00 19 ASP A CA 2
ATOM 1840 C C . ASP A 1 19 ? 6.868 -13.364 4.486 1.00 0.00 19 ASP A C 2
ATOM 1841 O O . ASP A 1 19 ? 6.038 -12.454 4.489 1.00 0.00 19 ASP A O 2
ATOM 1850 N N . ARG A 1 20 ? 6.535 -14.647 4.583 1.00 0.00 20 ARG A N 2
ATOM 1851 C CA . ARG A 1 20 ? 5.144 -15.069 4.702 1.00 0.00 20 ARG A CA 2
ATOM 1852 C C . ARG A 1 20 ? 4.457 -14.355 5.863 1.00 0.00 20 ARG A C 2
ATOM 1853 O O . ARG A 1 20 ? 3.358 -13.821 5.712 1.00 0.00 20 ARG A O 2
ATOM 1874 N N . GLU A 1 21 ? 5.112 -14.351 7.020 1.00 0.00 21 GLU A N 2
ATOM 1875 C CA . GLU A 1 21 ? 4.563 -13.705 8.206 1.00 0.00 21 GLU A CA 2
ATOM 1876 C C . GLU A 1 21 ? 4.262 -12.233 7.933 1.00 0.00 21 GLU A C 2
ATOM 1877 O O . GLU A 1 21 ? 3.172 -11.745 8.231 1.00 0.00 21 GLU A O 2
ATOM 1889 N N . VAL A 1 22 ? 5.238 -11.532 7.365 1.00 0.00 22 VAL A N 2
ATOM 1890 C CA . VAL A 1 22 ? 5.079 -10.117 7.051 1.00 0.00 22 VAL A CA 2
ATOM 1891 C C . VAL A 1 22 ? 3.924 -9.895 6.081 1.00 0.00 22 VAL A C 2
ATOM 1892 O O . VAL A 1 22 ? 3.023 -9.099 6.345 1.00 0.00 22 VAL A O 2
ATOM 1905 N N . ALA A 1 23 ? 3.956 -10.605 4.959 1.00 0.00 23 ALA A N 2
ATOM 1906 C CA . ALA A 1 23 ? 2.911 -10.488 3.950 1.00 0.00 23 ALA A CA 2
ATOM 1907 C C . ALA A 1 23 ? 1.531 -10.421 4.595 1.00 0.00 23 ALA A C 2
ATOM 1908 O O . ALA A 1 23 ? 0.766 -9.488 4.351 1.00 0.00 23 ALA A O 2
ATOM 1915 N N . ARG A 1 24 ? 1.219 -11.416 5.419 1.00 0.00 24 ARG A N 2
ATOM 1916 C CA . ARG A 1 24 ? -0.071 -11.470 6.098 1.00 0.00 24 ARG A CA 2
ATOM 1917 C C . ARG A 1 24 ? -0.264 -10.252 6.996 1.00 0.00 24 ARG A C 2
ATOM 1918 O O . ARG A 1 24 ? -1.360 -9.699 7.081 1.00 0.00 24 ARG A O 2
ATOM 1939 N N . ARG A 1 25 ? 0.809 -9.840 7.664 1.00 0.00 25 ARG A N 2
ATOM 1940 C CA . ARG A 1 25 ? 0.757 -8.689 8.557 1.00 0.00 25 ARG A CA 2
ATOM 1941 C C . ARG A 1 25 ? 0.344 -7.431 7.799 1.00 0.00 25 ARG A C 2
ATOM 1942 O O . ARG A 1 25 ? -0.414 -6.606 8.311 1.00 0.00 25 ARG A O 2
ATOM 1963 N N . ILE A 1 26 ? 0.847 -7.290 6.577 1.00 0.00 26 ILE A N 2
ATOM 1964 C CA . ILE A 1 26 ? 0.530 -6.134 5.749 1.00 0.00 26 ILE A CA 2
ATOM 1965 C C . ILE A 1 26 ? -0.929 -6.160 5.304 1.00 0.00 26 ILE A C 2
ATOM 1966 O O . ILE A 1 26 ? -1.696 -5.243 5.600 1.00 0.00 26 ILE A O 2
ATOM 1982 N N . LEU A 1 27 ? -1.305 -7.216 4.593 1.00 0.00 27 LEU A N 2
ATOM 1983 C CA . LEU A 1 27 ? -2.673 -7.364 4.107 1.00 0.00 27 LEU A CA 2
ATOM 1984 C C . LEU A 1 27 ? -3.679 -7.074 5.217 1.00 0.00 27 LEU A C 2
ATOM 1985 O O . LEU A 1 27 ? -4.525 -6.189 5.085 1.00 0.00 27 LEU A O 2
ATOM 2001 N N . ARG A 1 28 ? -3.579 -7.823 6.310 1.00 0.00 28 ARG A N 2
ATOM 2002 C CA . ARG A 1 28 ? -4.479 -7.645 7.443 1.00 0.00 28 ARG A CA 2
ATOM 2003 C C . ARG A 1 28 ? -4.490 -6.191 7.906 1.00 0.00 28 ARG A C 2
ATOM 2004 O O . ARG A 1 28 ? -5.550 -5.615 8.152 1.00 0.00 28 ARG A O 2
ATOM 2025 N N . PHE A 1 29 ? -3.304 -5.604 8.022 1.00 0.00 29 PHE A N 2
ATOM 2026 C CA . PHE A 1 29 ? -3.176 -4.218 8.457 1.00 0.00 29 PHE A CA 2
ATOM 2027 C C . PHE A 1 29 ? -4.026 -3.295 7.589 1.00 0.00 29 PHE A C 2
ATOM 2028 O O . PHE A 1 29 ? -4.554 -2.288 8.063 1.00 0.00 29 PHE A O 2
ATOM 2045 N N . LEU A 1 30 ? -4.153 -3.645 6.313 1.00 0.00 30 LEU A N 2
ATOM 2046 C CA . LEU A 1 30 ? -4.938 -2.848 5.376 1.00 0.00 30 LEU A CA 2
ATOM 2047 C C . LEU A 1 30 ? -6.401 -3.282 5.385 1.00 0.00 30 LEU A C 2
ATOM 2048 O O . LEU A 1 30 ? -7.302 -2.464 5.201 1.00 0.00 30 LEU A O 2
ATOM 2064 N N . ARG A 1 31 ? -6.628 -4.573 5.604 1.00 0.00 31 ARG A N 2
ATOM 2065 C CA . ARG A 1 31 ? -7.981 -5.115 5.638 1.00 0.00 31 ARG A CA 2
ATOM 2066 C C . ARG A 1 31 ? -8.606 -4.932 7.019 1.00 0.00 31 ARG A C 2
ATOM 2067 O O . ARG A 1 31 ? -9.790 -5.202 7.215 1.00 0.00 31 ARG A O 2
ATOM 2088 N N . GLU A 1 32 ? -7.800 -4.472 7.971 1.00 0.00 32 GLU A N 2
ATOM 2089 C CA . GLU A 1 32 ? -8.273 -4.254 9.332 1.00 0.00 32 GLU A CA 2
ATOM 2090 C C . GLU A 1 32 ? -8.242 -2.771 9.689 1.00 0.00 32 GLU A C 2
ATOM 2091 O O . GLU A 1 32 ? -9.285 -2.143 9.873 1.00 0.00 32 GLU A O 2
ATOM 2103 N N . ARG A 1 33 ? -7.038 -2.217 9.786 1.00 0.00 33 ARG A N 2
ATOM 2104 C CA . ARG A 1 33 ? -6.869 -0.808 10.122 1.00 0.00 33 ARG A CA 2
ATOM 2105 C C . ARG A 1 33 ? -7.457 0.085 9.033 1.00 0.00 33 ARG A C 2
ATOM 2106 O O . ARG A 1 33 ? -8.487 0.729 9.232 1.00 0.00 33 ARG A O 2
ATOM 2127 N N . VAL A 1 34 ? -6.794 0.119 7.881 1.00 0.00 34 VAL A N 2
ATOM 2128 C CA . VAL A 1 34 ? -7.250 0.932 6.760 1.00 0.00 34 VAL A CA 2
ATOM 2129 C C . VAL A 1 34 ? -8.701 0.621 6.410 1.00 0.00 34 VAL A C 2
ATOM 2130 O O . VAL A 1 34 ? -9.492 1.524 6.138 1.00 0.00 34 VAL A O 2
ATOM 2143 N N . ALA A 1 35 ? -9.045 -0.663 6.421 1.00 0.00 35 ALA A N 2
ATOM 2144 C CA . ALA A 1 35 ? -10.402 -1.093 6.107 1.00 0.00 35 ALA A CA 2
ATOM 2145 C C . ALA A 1 35 ? -11.422 -0.376 6.985 1.00 0.00 35 ALA A C 2
ATOM 2146 O O . ALA A 1 35 ? -12.390 0.199 6.488 1.00 0.00 35 ALA A O 2
ATOM 2153 N N . THR A 1 36 ? -11.199 -0.415 8.295 1.00 0.00 36 THR A N 2
ATOM 2154 C CA . THR A 1 36 ? -12.100 0.229 9.243 1.00 0.00 36 THR A CA 2
ATOM 2155 C C . THR A 1 36 ? -11.989 1.747 9.162 1.00 0.00 36 THR A C 2
ATOM 2156 O O . THR A 1 36 ? -12.989 2.459 9.264 1.00 0.00 36 THR A O 2
ATOM 2167 N N . LEU A 1 37 ? -10.769 2.237 8.977 1.00 0.00 37 LEU A N 2
ATOM 2168 C CA . LEU A 1 37 ? -10.527 3.673 8.880 1.00 0.00 37 LEU A CA 2
ATOM 2169 C C . LEU A 1 37 ? -11.518 4.329 7.923 1.00 0.00 37 LEU A C 2
ATOM 2170 O O . LEU A 1 37 ? -11.540 4.021 6.732 1.00 0.00 37 LEU A O 2
ATOM 2186 N N . GLU A 1 38 ? -12.333 5.235 8.453 1.00 0.00 38 GLU A N 2
ATOM 2187 C CA . GLU A 1 38 ? -13.325 5.935 7.644 1.00 0.00 38 GLU A CA 2
ATOM 2188 C C . GLU A 1 38 ? -12.681 6.545 6.402 1.00 0.00 38 GLU A C 2
ATOM 2189 O O . GLU A 1 38 ? -13.325 6.687 5.362 1.00 0.00 38 GLU A O 2
ATOM 2201 N N . ASP A 1 39 ? -11.407 6.904 6.519 1.00 0.00 39 ASP A N 2
ATOM 2202 C CA . ASP A 1 39 ? -10.675 7.499 5.407 1.00 0.00 39 ASP A CA 2
ATOM 2203 C C . ASP A 1 39 ? -9.313 6.834 5.236 1.00 0.00 39 ASP A C 2
ATOM 2204 O O . ASP A 1 39 ? -8.585 6.598 6.200 1.00 0.00 39 ASP A O 2
ATOM 2213 N N . PRO A 1 40 ? -8.958 6.525 3.980 1.00 0.00 40 PRO A N 2
ATOM 2214 C CA . PRO A 1 40 ? -7.682 5.883 3.653 1.00 0.00 40 PRO A CA 2
ATOM 2215 C C . PRO A 1 40 ? -6.493 6.815 3.863 1.00 0.00 40 PRO A C 2
ATOM 2216 O O . PRO A 1 40 ? -5.340 6.396 3.768 1.00 0.00 40 PRO A O 2
ATOM 2227 N N . ARG A 1 41 ? -6.783 8.080 4.148 1.00 0.00 41 ARG A N 2
ATOM 2228 C CA . ARG A 1 41 ? -5.738 9.072 4.370 1.00 0.00 41 ARG A CA 2
ATOM 2229 C C . ARG A 1 41 ? -5.524 9.311 5.862 1.00 0.00 41 ARG A C 2
ATOM 2230 O O . ARG A 1 41 ? -5.404 10.453 6.307 1.00 0.00 41 ARG A O 2
ATOM 2251 N N . SER A 1 42 ? -5.478 8.227 6.630 1.00 0.00 42 SER A N 2
ATOM 2252 C CA . SER A 1 42 ? -5.283 8.319 8.072 1.00 0.00 42 SER A CA 2
ATOM 2253 C C . SER A 1 42 ? -3.950 7.700 8.481 1.00 0.00 42 SER A C 2
ATOM 2254 O O . SER A 1 42 ? -3.184 8.292 9.243 1.00 0.00 42 SER A O 2
ATOM 2262 N N . LEU A 1 43 ? -3.678 6.505 7.969 1.00 0.00 43 LEU A N 2
ATOM 2263 C CA . LEU A 1 43 ? -2.438 5.803 8.280 1.00 0.00 43 LEU A CA 2
ATOM 2264 C C . LEU A 1 43 ? -1.424 5.964 7.151 1.00 0.00 43 LEU A C 2
ATOM 2265 O O . LEU A 1 43 ? -0.630 5.063 6.883 1.00 0.00 43 LEU A O 2
ATOM 2281 N N . GLY A 1 44 ? -1.456 7.119 6.494 1.00 0.00 44 GLY A N 2
ATOM 2282 C CA . GLY A 1 44 ? -0.534 7.378 5.404 1.00 0.00 44 GLY A CA 2
ATOM 2283 C C . GLY A 1 44 ? -0.436 8.852 5.065 1.00 0.00 44 GLY A C 2
ATOM 2284 O O . GLY A 1 44 ? -1.291 9.644 5.459 1.00 0.00 44 GLY A O 2
ATOM 2288 N N . GLU A 1 45 ? 0.611 9.221 4.334 1.00 0.00 45 GLU A N 2
ATOM 2289 C CA . GLU A 1 45 ? 0.818 10.611 3.945 1.00 0.00 45 GLU A CA 2
ATOM 2290 C C . GLU A 1 45 ? 0.996 10.733 2.434 1.00 0.00 45 GLU A C 2
ATOM 2291 O O . GLU A 1 45 ? 1.501 9.829 1.768 1.00 0.00 45 GLU A O 2
ATOM 2303 N N . PRO A 1 46 ? 0.570 11.878 1.879 1.00 0.00 46 PRO A N 2
ATOM 2304 C CA . PRO A 1 46 ? 0.671 12.146 0.441 1.00 0.00 46 PRO A CA 2
ATOM 2305 C C . PRO A 1 46 ? 2.113 12.348 -0.011 1.00 0.00 46 PRO A C 2
ATOM 2306 O O . PRO A 1 46 ? 2.966 12.773 0.770 1.00 0.00 46 PRO A O 2
ATOM 2317 N N . LEU A 1 47 ? 2.380 12.043 -1.276 1.00 0.00 47 LEU A N 2
ATOM 2318 C CA . LEU A 1 47 ? 3.720 12.192 -1.833 1.00 0.00 47 LEU A CA 2
ATOM 2319 C C . LEU A 1 47 ? 4.020 13.655 -2.145 1.00 0.00 47 LEU A C 2
ATOM 2320 O O . LEU A 1 47 ? 3.124 14.420 -2.503 1.00 0.00 47 LEU A O 2
ATOM 2336 N N . ARG A 1 48 ? 5.286 14.036 -2.008 1.00 0.00 48 ARG A N 2
ATOM 2337 C CA . ARG A 1 48 ? 5.704 15.407 -2.277 1.00 0.00 48 ARG A CA 2
ATOM 2338 C C . ARG A 1 48 ? 6.859 15.437 -3.274 1.00 0.00 48 ARG A C 2
ATOM 2339 O O . ARG A 1 48 ? 8.026 15.383 -2.890 1.00 0.00 48 ARG A O 2
ATOM 2360 N N . GLY A 1 49 ? 6.523 15.524 -4.558 1.00 0.00 49 GLY A N 2
ATOM 2361 C CA . GLY A 1 49 ? 7.542 15.560 -5.590 1.00 0.00 49 GLY A CA 2
ATOM 2362 C C . GLY A 1 49 ? 7.111 16.358 -6.804 1.00 0.00 49 GLY A C 2
ATOM 2363 O O . GLY A 1 49 ? 5.921 16.550 -7.056 1.00 0.00 49 GLY A O 2
ATOM 2367 N N . PRO A 1 50 ? 8.093 16.840 -7.580 1.00 0.00 50 PRO A N 2
ATOM 2368 C CA . PRO A 1 50 ? 7.832 17.631 -8.787 1.00 0.00 50 PRO A CA 2
ATOM 2369 C C . PRO A 1 50 ? 7.223 16.795 -9.907 1.00 0.00 50 PRO A C 2
ATOM 2370 O O . PRO A 1 50 ? 6.324 17.249 -10.613 1.00 0.00 50 PRO A O 2
ATOM 2381 N N . GLU A 1 51 ? 7.720 15.572 -10.064 1.00 0.00 51 GLU A N 2
ATOM 2382 C CA . GLU A 1 51 ? 7.224 14.674 -11.100 1.00 0.00 51 GLU A CA 2
ATOM 2383 C C . GLU A 1 51 ? 5.870 14.088 -10.709 1.00 0.00 51 GLU A C 2
ATOM 2384 O O . GLU A 1 51 ? 4.839 14.438 -11.285 1.00 0.00 51 GLU A O 2
ATOM 2396 N N . LEU A 1 52 ? 5.881 13.193 -9.728 1.00 0.00 52 LEU A N 2
ATOM 2397 C CA . LEU A 1 52 ? 4.655 12.556 -9.259 1.00 0.00 52 LEU A CA 2
ATOM 2398 C C . LEU A 1 52 ? 3.544 13.585 -9.075 1.00 0.00 52 LEU A C 2
ATOM 2399 O O . LEU A 1 52 ? 3.807 14.771 -8.882 1.00 0.00 52 LEU A O 2
ATOM 2415 N N . GLY A 1 53 ? 2.299 13.120 -9.134 1.00 0.00 53 GLY A N 2
ATOM 2416 C CA . GLY A 1 53 ? 1.166 14.013 -8.970 1.00 0.00 53 GLY A CA 2
ATOM 2417 C C . GLY A 1 53 ? 0.456 13.811 -7.646 1.00 0.00 53 GLY A C 2
ATOM 2418 O O . GLY A 1 53 ? 0.431 14.709 -6.805 1.00 0.00 53 GLY A O 2
ATOM 2422 N N . ARG A 1 54 ? -0.122 12.629 -7.460 1.00 0.00 54 ARG A N 2
ATOM 2423 C CA . ARG A 1 54 ? -0.838 12.314 -6.230 1.00 0.00 54 ARG A CA 2
ATOM 2424 C C . ARG A 1 54 ? -0.692 10.836 -5.880 1.00 0.00 54 ARG A C 2
ATOM 2425 O O . ARG A 1 54 ? -1.052 9.961 -6.668 1.00 0.00 54 ARG A O 2
ATOM 2446 N N . PHE A 1 55 ? -0.161 10.564 -4.692 1.00 0.0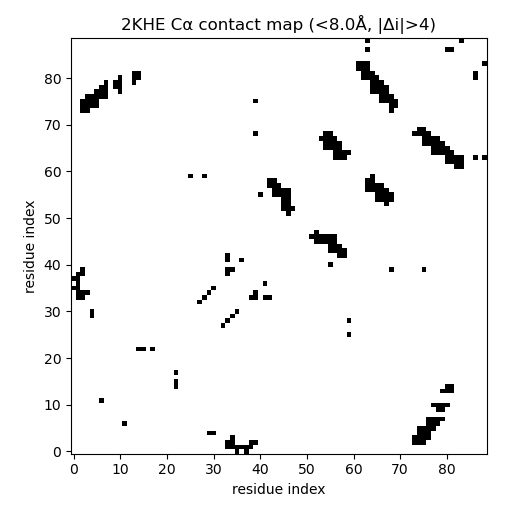0 55 PHE A N 2
ATOM 2447 C CA . PHE A 1 55 ? 0.035 9.193 -4.238 1.00 0.00 55 PHE A CA 2
ATOM 2448 C C . PHE A 1 55 ? 0.112 9.130 -2.715 1.00 0.00 55 PHE A C 2
ATOM 2449 O O . PHE A 1 55 ? 0.729 9.984 -2.078 1.00 0.00 55 PHE A O 2
ATOM 2466 N N . TRP A 1 56 ? -0.520 8.114 -2.138 1.00 0.00 56 TRP A N 2
ATOM 2467 C CA . TRP A 1 56 ? -0.525 7.940 -0.690 1.00 0.00 56 TRP A CA 2
ATOM 2468 C C . TRP A 1 56 ? 0.428 6.825 -0.273 1.00 0.00 56 TRP A C 2
ATOM 2469 O O . TRP A 1 56 ? 0.617 5.851 -1.002 1.00 0.00 56 TRP A O 2
ATOM 2490 N N . LYS A 1 57 ? 1.027 6.974 0.904 1.00 0.00 57 LYS A N 2
ATOM 2491 C CA . LYS A 1 57 ? 1.959 5.978 1.419 1.00 0.00 57 LYS A CA 2
ATOM 2492 C C . LYS A 1 57 ? 1.633 5.625 2.866 1.00 0.00 57 LYS A C 2
ATOM 2493 O O . LYS A 1 57 ? 1.430 6.507 3.701 1.00 0.00 57 LYS A O 2
ATOM 2512 N N . TYR A 1 58 ? 1.584 4.330 3.158 1.00 0.00 58 TYR A N 2
ATOM 2513 C CA . TYR A 1 58 ? 1.282 3.860 4.504 1.00 0.00 58 TYR A CA 2
ATOM 2514 C C . TYR A 1 58 ? 2.534 3.317 5.186 1.00 0.00 58 TYR A C 2
ATOM 2515 O O . TYR A 1 58 ? 3.499 2.935 4.524 1.00 0.00 58 TYR A O 2
ATOM 2533 N N . ARG A 1 59 ? 2.509 3.285 6.515 1.00 0.00 59 ARG A N 2
ATOM 2534 C CA . ARG A 1 59 ? 3.641 2.789 7.288 1.00 0.00 59 ARG A CA 2
ATOM 2535 C C . ARG A 1 59 ? 3.233 1.594 8.144 1.00 0.00 59 ARG A C 2
ATOM 2536 O O . ARG A 1 59 ? 2.307 1.681 8.950 1.00 0.00 59 ARG A O 2
ATOM 2557 N N . VAL A 1 60 ? 3.932 0.477 7.963 1.00 0.00 60 VAL A N 2
ATOM 2558 C CA . VAL A 1 60 ? 3.643 -0.736 8.719 1.00 0.00 60 VAL A CA 2
ATOM 2559 C C . VAL A 1 60 ? 4.863 -1.194 9.509 1.00 0.00 60 VAL A C 2
ATOM 2560 O O . VAL A 1 60 ? 5.704 -1.933 9.000 1.00 0.00 60 VAL A O 2
ATOM 2573 N N . GLY A 1 61 ? 4.953 -0.750 10.759 1.00 0.00 61 GLY A N 2
ATOM 2574 C CA . GLY A 1 61 ? 6.074 -1.126 11.601 1.00 0.00 61 GLY A CA 2
ATOM 2575 C C . GLY A 1 61 ? 7.410 -0.759 10.986 1.00 0.00 61 GLY A C 2
ATOM 2576 O O . GLY A 1 61 ? 7.986 0.279 11.310 1.00 0.00 61 GLY A O 2
ATOM 2580 N N . ASP A 1 62 ? 7.904 -1.613 10.096 1.00 0.00 62 ASP A N 2
ATOM 2581 C CA . ASP A 1 62 ? 9.181 -1.374 9.434 1.00 0.00 62 ASP A CA 2
ATOM 2582 C C . ASP A 1 62 ? 9.065 -1.608 7.931 1.00 0.00 62 ASP A C 2
ATOM 2583 O O . ASP A 1 62 ? 10.031 -2.005 7.278 1.00 0.00 62 ASP A O 2
ATOM 2592 N N . TYR A 1 63 ? 7.879 -1.361 7.388 1.00 0.00 63 TYR A N 2
ATOM 2593 C CA . TYR A 1 63 ? 7.636 -1.548 5.963 1.00 0.00 63 TYR A CA 2
ATOM 2594 C C . TYR A 1 63 ? 6.911 -0.343 5.371 1.00 0.00 63 TYR A C 2
ATOM 2595 O O . TYR A 1 63 ? 6.110 0.306 6.044 1.00 0.00 63 TYR A O 2
ATOM 2613 N N . ARG A 1 64 ? 7.197 -0.051 4.106 1.00 0.00 64 ARG A N 2
ATOM 2614 C CA . ARG A 1 64 ? 6.574 1.076 3.423 1.00 0.00 64 ARG A CA 2
ATOM 2615 C C . ARG A 1 64 ? 5.691 0.594 2.275 1.00 0.00 64 ARG A C 2
ATOM 2616 O O . ARG A 1 64 ? 6.125 -0.189 1.429 1.00 0.00 64 ARG A O 2
ATOM 2637 N N . LEU A 1 65 ? 4.450 1.067 2.252 1.00 0.00 65 LEU A N 2
ATOM 2638 C CA . LEU A 1 65 ? 3.504 0.684 1.209 1.00 0.00 65 LEU A CA 2
ATOM 2639 C C . LEU A 1 65 ? 3.010 1.910 0.446 1.00 0.00 65 LEU A C 2
ATOM 2640 O O . LEU A 1 65 ? 2.301 2.752 0.998 1.00 0.00 65 LEU A O 2
ATOM 2656 N N . ILE A 1 66 ? 3.386 2.001 -0.825 1.00 0.00 66 ILE A N 2
ATOM 2657 C CA . ILE A 1 66 ? 2.978 3.121 -1.663 1.00 0.00 66 ILE A CA 2
ATOM 2658 C C . ILE A 1 66 ? 1.730 2.777 -2.470 1.00 0.00 66 ILE A C 2
ATOM 2659 O O . ILE A 1 66 ? 1.802 2.058 -3.467 1.00 0.00 66 ILE A O 2
ATOM 2675 N N . CYS A 1 67 ? 0.589 3.298 -2.034 1.00 0.00 67 CYS A N 2
ATOM 2676 C CA . CYS A 1 67 ? -0.676 3.048 -2.716 1.00 0.00 67 CYS A CA 2
ATOM 2677 C C . CYS A 1 67 ? -1.272 4.346 -3.250 1.00 0.00 67 CYS A C 2
ATOM 2678 O O . CYS A 1 67 ? -0.920 5.436 -2.797 1.00 0.00 67 CYS A O 2
ATOM 2686 N N . HIS A 1 68 ? -2.176 4.222 -4.217 1.00 0.00 68 HIS A N 2
ATOM 2687 C CA . HIS A 1 68 ? -2.821 5.386 -4.814 1.00 0.00 68 HIS A CA 2
ATOM 2688 C C . HIS A 1 68 ? -4.313 5.404 -4.496 1.00 0.00 68 HIS A C 2
ATOM 2689 O O . HIS A 1 68 ? -5.058 4.522 -4.922 1.00 0.00 68 HIS A O 2
ATOM 2703 N N . ILE A 1 69 ? -4.740 6.413 -3.744 1.00 0.00 69 ILE A N 2
ATOM 2704 C CA . ILE A 1 69 ? -6.143 6.545 -3.370 1.00 0.00 69 ILE A CA 2
ATOM 2705 C C . ILE A 1 69 ? -6.957 7.166 -4.499 1.00 0.00 69 ILE A C 2
ATOM 2706 O O . ILE A 1 69 ? -6.710 8.303 -4.902 1.00 0.00 69 ILE A O 2
ATOM 2722 N N . GLN A 1 70 ? -7.930 6.414 -5.004 1.00 0.00 70 GLN A N 2
ATOM 2723 C CA . GLN A 1 70 ? -8.782 6.892 -6.086 1.00 0.00 70 GLN A CA 2
ATOM 2724 C C . GLN A 1 70 ? -10.114 7.402 -5.545 1.00 0.00 70 GLN A C 2
ATOM 2725 O O . GLN A 1 70 ? -11.085 6.652 -5.452 1.00 0.00 70 GLN A O 2
ATOM 2739 N N . ASP A 1 71 ? -10.151 8.682 -5.191 1.00 0.00 71 ASP A N 2
ATOM 2740 C CA . ASP A 1 71 ? -11.364 9.293 -4.660 1.00 0.00 71 ASP A CA 2
ATOM 2741 C C . ASP A 1 71 ? -12.562 8.990 -5.555 1.00 0.00 71 ASP A C 2
ATOM 2742 O O . ASP A 1 71 ? -13.668 8.752 -5.070 1.00 0.00 71 ASP A O 2
ATOM 2751 N N . ARG A 1 72 ? -12.334 9.002 -6.865 1.00 0.00 72 ARG A N 2
ATOM 2752 C CA . ARG A 1 72 ? -13.394 8.730 -7.827 1.00 0.00 72 ARG A CA 2
ATOM 2753 C C . ARG A 1 72 ? -14.330 7.640 -7.313 1.00 0.00 72 ARG A C 2
ATOM 2754 O O . ARG A 1 72 ? -15.536 7.852 -7.189 1.00 0.00 72 ARG A O 2
ATOM 2775 N N . GLU A 1 73 ? -13.765 6.474 -7.015 1.00 0.00 73 GLU A N 2
ATOM 2776 C CA . GLU A 1 73 ? -14.550 5.352 -6.515 1.00 0.00 73 GLU A CA 2
ATOM 2777 C C . GLU A 1 73 ? -14.046 4.901 -5.147 1.00 0.00 73 GLU A C 2
ATOM 2778 O O . GLU A 1 73 ? -14.336 3.792 -4.701 1.00 0.00 73 GLU A O 2
ATOM 2790 N N . ALA A 1 74 ? -13.289 5.771 -4.487 1.00 0.00 74 ALA A N 2
ATOM 2791 C CA . ALA A 1 74 ? -12.745 5.465 -3.169 1.00 0.00 74 ALA A CA 2
ATOM 2792 C C . ALA A 1 74 ? -12.059 4.103 -3.162 1.00 0.00 74 ALA A C 2
ATOM 2793 O O . ALA A 1 74 ? -12.268 3.296 -2.256 1.00 0.00 74 ALA A O 2
ATOM 2800 N N . THR A 1 75 ? -11.239 3.852 -4.178 1.00 0.00 75 THR A N 2
ATOM 2801 C CA . THR A 1 75 ? -10.524 2.587 -4.289 1.00 0.00 75 THR A CA 2
ATOM 2802 C C . THR A 1 75 ? -9.020 2.793 -4.159 1.00 0.00 75 THR A C 2
ATOM 2803 O O . THR A 1 75 ? -8.441 3.654 -4.821 1.00 0.00 75 THR A O 2
ATOM 2814 N N . VAL A 1 76 ? -8.390 1.996 -3.301 1.00 0.00 76 VAL A N 2
ATOM 2815 C CA . VAL A 1 76 ? -6.951 2.089 -3.085 1.00 0.00 76 VAL A CA 2
ATOM 2816 C C . VAL A 1 76 ? -6.207 1.011 -3.865 1.00 0.00 76 VAL A C 2
ATOM 2817 O O . VAL A 1 76 ? -6.579 -0.163 -3.832 1.00 0.00 76 VAL A O 2
ATOM 2830 N N . LEU A 1 77 ? -5.154 1.416 -4.566 1.00 0.00 77 LEU A N 2
ATOM 2831 C CA . LEU A 1 77 ? -4.356 0.484 -5.355 1.00 0.00 77 LEU A CA 2
ATOM 2832 C C . LEU A 1 77 ? -2.883 0.564 -4.966 1.00 0.00 77 LEU A C 2
ATOM 2833 O O . LEU A 1 77 ? -2.236 1.594 -5.152 1.00 0.00 77 LEU A O 2
ATOM 2849 N N . VAL A 1 78 ? -2.359 -0.532 -4.426 1.00 0.00 78 VAL A N 2
ATOM 2850 C CA . VAL A 1 78 ? -0.961 -0.587 -4.013 1.00 0.00 78 VAL A CA 2
ATOM 2851 C C . VAL A 1 78 ? -0.029 -0.498 -5.217 1.00 0.00 78 VAL A C 2
ATOM 2852 O O . VAL A 1 78 ? 0.011 -1.402 -6.053 1.00 0.00 78 VAL A O 2
ATOM 2865 N N . LEU A 1 79 ? 0.719 0.596 -5.299 1.00 0.00 79 LEU A N 2
ATOM 2866 C CA . LEU A 1 79 ? 1.652 0.804 -6.401 1.00 0.00 79 LEU A CA 2
ATOM 2867 C C . LEU A 1 79 ? 2.942 0.022 -6.176 1.00 0.00 79 LEU A C 2
ATOM 2868 O O . LEU A 1 79 ? 3.325 -0.811 -6.997 1.00 0.00 79 LEU A O 2
ATOM 2884 N N . ARG A 1 80 ? 3.607 0.295 -5.058 1.00 0.00 80 ARG A N 2
ATOM 2885 C CA . ARG A 1 80 ? 4.853 -0.384 -4.725 1.00 0.00 80 ARG A CA 2
ATOM 2886 C C . ARG A 1 80 ? 4.814 -0.924 -3.298 1.00 0.00 80 ARG A C 2
ATOM 2887 O O . ARG A 1 80 ? 3.995 -0.496 -2.484 1.00 0.00 80 ARG A O 2
ATOM 2908 N N . VAL A 1 81 ? 5.703 -1.866 -3.002 1.00 0.00 81 VAL A N 2
ATOM 2909 C CA . VAL A 1 81 ? 5.771 -2.464 -1.674 1.00 0.00 81 VAL A CA 2
ATOM 2910 C C . VAL A 1 81 ? 7.200 -2.863 -1.323 1.00 0.00 81 VAL A C 2
ATOM 2911 O O . VAL A 1 81 ? 7.783 -3.743 -1.956 1.00 0.00 81 VAL A O 2
ATOM 2924 N N . GLY A 1 82 ? 7.760 -2.210 -0.309 1.00 0.00 82 GLY A N 2
ATOM 2925 C CA . GLY A 1 82 ? 9.116 -2.511 0.109 1.00 0.00 82 GLY A CA 2
ATOM 2926 C C . GLY A 1 82 ? 9.403 -2.049 1.524 1.00 0.00 82 GLY A C 2
ATOM 2927 O O . GLY A 1 82 ? 8.774 -1.113 2.019 1.00 0.00 82 GLY A O 2
ATOM 2931 N N . HIS A 1 83 ? 10.354 -2.708 2.178 1.00 0.00 83 HIS A N 2
ATOM 2932 C CA . HIS A 1 83 ? 10.722 -2.360 3.546 1.00 0.00 83 HIS A CA 2
ATOM 2933 C C . HIS A 1 83 ? 11.147 -0.897 3.639 1.00 0.00 83 HIS A C 2
ATOM 2934 O O . HIS A 1 83 ? 11.593 -0.307 2.656 1.00 0.00 83 HIS A O 2
ATOM 2948 N N . ALA A 1 84 ? 11.004 -0.319 4.827 1.00 0.00 84 ALA A N 2
ATOM 2949 C CA . ALA A 1 84 ? 11.374 1.073 5.049 1.00 0.00 84 ALA A CA 2
ATOM 2950 C C . ALA A 1 84 ? 12.764 1.367 4.494 1.00 0.00 84 ALA A C 2
ATOM 2951 O O . ALA A 1 84 ? 12.925 2.212 3.613 1.00 0.00 84 ALA A O 2
ATOM 2958 N N . ARG A 1 85 ? 13.764 0.665 5.016 1.00 0.00 85 ARG A N 2
ATOM 2959 C CA . ARG A 1 85 ? 15.141 0.852 4.575 1.00 0.00 85 ARG A CA 2
ATOM 2960 C C . ARG A 1 85 ? 15.217 0.940 3.053 1.00 0.00 85 ARG A C 2
ATOM 2961 O O . ARG A 1 85 ? 15.972 1.742 2.504 1.00 0.00 85 ARG A O 2
ATOM 2982 N N . ASP A 1 86 ? 14.430 0.109 2.378 1.00 0.00 86 ASP A N 2
ATOM 2983 C CA . ASP A 1 86 ? 14.407 0.092 0.920 1.00 0.00 86 ASP A CA 2
ATOM 2984 C C . ASP A 1 86 ? 13.730 1.345 0.373 1.00 0.00 86 ASP A C 2
ATOM 2985 O O . ASP A 1 86 ? 14.393 2.251 -0.133 1.00 0.00 86 ASP A O 2
ATOM 2994 N N . VAL A 1 87 ? 12.405 1.389 0.477 1.00 0.00 87 VAL A N 2
ATOM 2995 C CA . VAL A 1 87 ? 11.638 2.530 -0.008 1.00 0.00 87 VAL A CA 2
ATOM 2996 C C . VAL A 1 87 ? 12.173 3.836 0.569 1.00 0.00 87 VAL A C 2
ATOM 2997 O O . VAL A 1 87 ? 12.327 3.974 1.783 1.00 0.00 87 VAL A O 2
ATOM 3010 N N . TYR A 1 88 ? 12.454 4.793 -0.309 1.00 0.00 88 TYR A N 2
ATOM 3011 C CA . TYR A 1 88 ? 12.974 6.088 0.112 1.00 0.00 88 TYR A CA 2
ATOM 3012 C C . TYR A 1 88 ? 11.841 7.019 0.534 1.00 0.00 88 TYR A C 2
ATOM 3013 O O . TYR A 1 88 ? 12.059 8.202 0.796 1.00 0.00 88 TYR A O 2
ATOM 3031 N N . ARG A 1 89 ? 10.630 6.475 0.598 1.00 0.00 89 ARG A N 2
ATOM 3032 C CA . ARG A 1 89 ? 9.461 7.255 0.987 1.00 0.00 89 ARG A CA 2
ATOM 3033 C C . ARG A 1 89 ? 8.666 6.537 2.074 1.00 0.00 89 ARG A C 2
ATOM 3034 O O . ARG A 1 89 ? 7.849 5.663 1.784 1.00 0.00 89 ARG A O 2
ATOM 3055 N N . MET A 1 1 ? -19.890 0.095 4.718 1.00 0.00 1 MET A N 3
ATOM 3056 C CA . MET A 1 1 ? -19.278 0.588 3.490 1.00 0.00 1 MET A CA 3
ATOM 3057 C C . MET A 1 1 ? -17.846 1.048 3.743 1.00 0.00 1 MET A C 3
ATOM 3058 O O . MET A 1 1 ? -17.449 1.274 4.886 1.00 0.00 1 MET A O 3
ATOM 3072 N N . GLY A 1 2 ? -17.074 1.186 2.669 1.00 0.00 2 GLY A N 3
ATOM 3073 C CA . GLY A 1 2 ? -15.695 1.618 2.797 1.00 0.00 2 GLY A CA 3
ATOM 3074 C C . GLY A 1 2 ? -14.931 1.515 1.492 1.00 0.00 2 GLY A C 3
ATOM 3075 O O . GLY A 1 2 ? -15.498 1.158 0.459 1.00 0.00 2 GLY A O 3
ATOM 3079 N N . TYR A 1 3 ? -13.641 1.828 1.537 1.00 0.00 3 TYR A N 3
ATOM 3080 C CA . TYR A 1 3 ? -12.799 1.773 0.348 1.00 0.00 3 TYR A CA 3
ATOM 3081 C C . TYR A 1 3 ? -12.393 0.336 0.035 1.00 0.00 3 TYR A C 3
ATOM 3082 O O . TYR A 1 3 ? -12.297 -0.504 0.930 1.00 0.00 3 TYR A O 3
ATOM 3100 N N . ARG A 1 4 ? -12.154 0.061 -1.244 1.00 0.00 4 ARG A N 3
ATOM 3101 C CA . ARG A 1 4 ? -11.759 -1.274 -1.677 1.00 0.00 4 ARG A CA 3
ATOM 3102 C C . ARG A 1 4 ? -10.243 -1.436 -1.623 1.00 0.00 4 ARG A C 3
ATOM 3103 O O . ARG A 1 4 ? -9.498 -0.480 -1.843 1.00 0.00 4 ARG A O 3
ATOM 3124 N N . ILE A 1 5 ? -9.793 -2.652 -1.329 1.00 0.00 5 ILE A N 3
ATOM 3125 C CA . ILE A 1 5 ? -8.367 -2.939 -1.246 1.00 0.00 5 ILE A CA 3
ATOM 3126 C C . ILE A 1 5 ? -7.873 -3.638 -2.508 1.00 0.00 5 ILE A C 3
ATOM 3127 O O . ILE A 1 5 ? -8.080 -4.838 -2.686 1.00 0.00 5 ILE A O 3
ATOM 3143 N N . GLU A 1 6 ? -7.217 -2.879 -3.381 1.00 0.00 6 GLU A N 3
ATOM 3144 C CA . GLU A 1 6 ? -6.692 -3.427 -4.626 1.00 0.00 6 GLU A CA 3
ATOM 3145 C C . GLU A 1 6 ? -5.167 -3.397 -4.634 1.00 0.00 6 GLU A C 3
ATOM 3146 O O . GLU A 1 6 ? -4.546 -2.646 -3.881 1.00 0.00 6 GLU A O 3
ATOM 3158 N N . PHE A 1 7 ? -4.569 -4.219 -5.489 1.00 0.00 7 PHE A N 3
ATOM 3159 C CA . PHE A 1 7 ? -3.116 -4.289 -5.595 1.00 0.00 7 PHE A CA 3
ATOM 3160 C C . PHE A 1 7 ? -2.679 -4.349 -7.056 1.00 0.00 7 PHE A C 3
ATOM 3161 O O . PHE A 1 7 ? -3.358 -4.942 -7.894 1.00 0.00 7 PHE A O 3
ATOM 3178 N N . ASP A 1 8 ? -1.542 -3.729 -7.352 1.00 0.00 8 ASP A N 3
ATOM 3179 C CA . ASP A 1 8 ? -1.013 -3.711 -8.711 1.00 0.00 8 ASP A CA 3
ATOM 3180 C C . ASP A 1 8 ? -0.385 -5.055 -9.067 1.00 0.00 8 ASP A C 3
ATOM 3181 O O . ASP A 1 8 ? -0.066 -5.868 -8.200 1.00 0.00 8 ASP A O 3
ATOM 3190 N N . PRO A 1 9 ? -0.204 -5.296 -10.374 1.00 0.00 9 PRO A N 3
ATOM 3191 C CA . PRO A 1 9 ? 0.386 -6.540 -10.876 1.00 0.00 9 PRO A CA 3
ATOM 3192 C C . PRO A 1 9 ? 1.871 -6.650 -10.550 1.00 0.00 9 PRO A C 3
ATOM 3193 O O . PRO A 1 9 ? 2.470 -7.717 -10.689 1.00 0.00 9 PRO A O 3
ATOM 3204 N N . ARG A 1 10 ? 2.461 -5.541 -10.116 1.00 0.00 10 ARG A N 3
ATOM 3205 C CA . ARG A 1 10 ? 3.877 -5.513 -9.771 1.00 0.00 10 ARG A CA 3
ATOM 3206 C C . ARG A 1 10 ? 4.075 -5.710 -8.271 1.00 0.00 10 ARG A C 3
ATOM 3207 O O . ARG A 1 10 ? 4.872 -6.546 -7.845 1.00 0.00 10 ARG A O 3
ATOM 3228 N N . ALA A 1 11 ? 3.346 -4.934 -7.476 1.00 0.00 11 ALA A N 3
ATOM 3229 C CA . ALA A 1 11 ? 3.441 -5.025 -6.024 1.00 0.00 11 ALA A CA 3
ATOM 3230 C C . ALA A 1 11 ? 3.063 -6.419 -5.535 1.00 0.00 11 ALA A C 3
ATOM 3231 O O . ALA A 1 11 ? 3.736 -6.989 -4.677 1.00 0.00 11 ALA A O 3
ATOM 3238 N N . GLU A 1 12 ? 1.982 -6.962 -6.087 1.00 0.00 12 GLU A N 3
ATOM 3239 C CA . GLU A 1 12 ? 1.515 -8.289 -5.705 1.00 0.00 12 GLU A CA 3
ATOM 3240 C C . GLU A 1 12 ? 2.684 -9.263 -5.582 1.00 0.00 12 GLU A C 3
ATOM 3241 O O . GLU A 1 12 ? 2.810 -9.977 -4.587 1.00 0.00 12 GLU A O 3
ATOM 3253 N N . LYS A 1 13 ? 3.536 -9.286 -6.601 1.00 0.00 13 LYS A N 3
ATOM 3254 C CA . LYS A 1 13 ? 4.695 -10.170 -6.610 1.00 0.00 13 LYS A CA 3
ATOM 3255 C C . LYS A 1 13 ? 5.720 -9.734 -5.567 1.00 0.00 13 LYS A C 3
ATOM 3256 O O . LYS A 1 13 ? 6.189 -10.544 -4.769 1.00 0.00 13 LYS A O 3
ATOM 3275 N N . GLU A 1 14 ? 6.061 -8.449 -5.581 1.00 0.00 14 GLU A N 3
ATOM 3276 C CA . GLU A 1 14 ? 7.030 -7.907 -4.636 1.00 0.00 14 GLU A CA 3
ATOM 3277 C C . GLU A 1 14 ? 6.696 -8.333 -3.209 1.00 0.00 14 GLU A C 3
ATOM 3278 O O . GLU A 1 14 ? 7.554 -8.835 -2.482 1.00 0.00 14 GLU A O 3
ATOM 3290 N N . LEU A 1 15 ? 5.444 -8.129 -2.816 1.00 0.00 15 LEU A N 3
ATOM 3291 C CA . LEU A 1 15 ? 4.994 -8.491 -1.476 1.00 0.00 15 LEU A CA 3
ATOM 3292 C C . LEU A 1 15 ? 4.880 -10.005 -1.331 1.00 0.00 15 LEU A C 3
ATOM 3293 O O . LEU A 1 15 ? 5.289 -10.573 -0.319 1.00 0.00 15 LEU A O 3
ATOM 3309 N N . GLU A 1 16 ? 4.322 -10.652 -2.349 1.00 0.00 16 GLU A N 3
ATOM 3310 C CA . GLU A 1 16 ? 4.155 -12.100 -2.335 1.00 0.00 16 GLU A CA 3
ATOM 3311 C C . GLU A 1 16 ? 5.494 -12.800 -2.118 1.00 0.00 16 GLU A C 3
ATOM 3312 O O . GLU A 1 16 ? 5.542 -13.969 -1.734 1.00 0.00 16 GLU A O 3
ATOM 3324 N N . LYS A 1 17 ? 6.580 -12.076 -2.368 1.00 0.00 17 LYS A N 3
ATOM 3325 C CA . LYS A 1 17 ? 7.921 -12.624 -2.200 1.00 0.00 17 LYS A CA 3
ATOM 3326 C C . LYS A 1 17 ? 8.460 -12.326 -0.805 1.00 0.00 17 LYS A C 3
ATOM 3327 O O . LYS A 1 17 ? 9.302 -13.059 -0.284 1.00 0.00 17 LYS A O 3
ATOM 3346 N N . LEU A 1 18 ? 7.970 -11.248 -0.204 1.00 0.00 18 LEU A N 3
ATOM 3347 C CA . LEU A 1 18 ? 8.401 -10.853 1.132 1.00 0.00 18 LEU A CA 3
ATOM 3348 C C . LEU A 1 18 ? 8.134 -11.966 2.141 1.00 0.00 18 LEU A C 3
ATOM 3349 O O . LEU A 1 18 ? 7.499 -12.970 1.819 1.00 0.00 18 LEU A O 3
ATOM 3365 N N . ASP A 1 19 ? 8.621 -11.779 3.363 1.00 0.00 19 ASP A N 3
ATOM 3366 C CA . ASP A 1 19 ? 8.432 -12.765 4.421 1.00 0.00 19 ASP A CA 3
ATOM 3367 C C . ASP A 1 19 ? 6.958 -13.128 4.568 1.00 0.00 19 ASP A C 3
ATOM 3368 O O . ASP A 1 19 ? 6.126 -12.275 4.878 1.00 0.00 19 ASP A O 3
ATOM 3377 N N . ARG A 1 20 ? 6.642 -14.399 4.342 1.00 0.00 20 ARG A N 3
ATOM 3378 C CA . ARG A 1 20 ? 5.268 -14.875 4.447 1.00 0.00 20 ARG A CA 3
ATOM 3379 C C . ARG A 1 20 ? 4.538 -14.180 5.593 1.00 0.00 20 ARG A C 3
ATOM 3380 O O . ARG A 1 20 ? 3.474 -13.595 5.399 1.00 0.00 20 ARG A O 3
ATOM 3401 N N . GLU A 1 21 ? 5.119 -14.251 6.787 1.00 0.00 21 GLU A N 3
ATOM 3402 C CA . GLU A 1 21 ? 4.523 -13.630 7.964 1.00 0.00 21 GLU A CA 3
ATOM 3403 C C . GLU A 1 21 ? 4.236 -12.153 7.713 1.00 0.00 21 GLU A C 3
ATOM 3404 O O . GLU A 1 21 ? 3.130 -11.672 7.963 1.00 0.00 21 GLU A O 3
ATOM 3416 N N . VAL A 1 22 ? 5.240 -11.437 7.217 1.00 0.00 22 VAL A N 3
ATOM 3417 C CA . VAL A 1 22 ? 5.097 -10.014 6.932 1.00 0.00 22 VAL A CA 3
ATOM 3418 C C . VAL A 1 22 ? 3.972 -9.765 5.933 1.00 0.00 22 VAL A C 3
ATOM 3419 O O . VAL A 1 22 ? 3.090 -8.940 6.170 1.00 0.00 22 VAL A O 3
ATOM 3432 N N . ALA A 1 23 ? 4.010 -10.483 4.816 1.00 0.00 23 ALA A N 3
ATOM 3433 C CA . ALA A 1 23 ? 2.993 -10.342 3.782 1.00 0.00 23 ALA A CA 3
ATOM 3434 C C . ALA A 1 23 ? 1.595 -10.295 4.390 1.00 0.00 23 ALA A C 3
ATOM 3435 O O . ALA A 1 23 ? 0.815 -9.386 4.107 1.00 0.00 23 ALA A O 3
ATOM 3442 N N . ARG A 1 24 ? 1.285 -11.281 5.226 1.00 0.00 24 ARG A N 3
ATOM 3443 C CA . ARG A 1 24 ? -0.020 -11.353 5.872 1.00 0.00 24 ARG A CA 3
ATOM 3444 C C . ARG A 1 24 ? -0.257 -10.132 6.755 1.00 0.00 24 ARG A C 3
ATOM 3445 O O . ARG A 1 24 ? -1.352 -9.570 6.773 1.00 0.00 24 ARG A O 3
ATOM 3466 N N . ARG A 1 25 ? 0.776 -9.727 7.487 1.00 0.00 25 ARG A N 3
ATOM 3467 C CA . ARG A 1 25 ? 0.680 -8.574 8.374 1.00 0.00 25 ARG A CA 3
ATOM 3468 C C . ARG A 1 25 ? 0.260 -7.327 7.601 1.00 0.00 25 ARG A C 3
ATOM 3469 O O . ARG A 1 25 ? -0.560 -6.539 8.074 1.00 0.00 25 ARG A O 3
ATOM 3490 N N . ILE A 1 26 ? 0.826 -7.156 6.411 1.00 0.00 26 ILE A N 3
ATOM 3491 C CA . ILE A 1 26 ? 0.510 -6.006 5.573 1.00 0.00 26 ILE A CA 3
ATOM 3492 C C . ILE A 1 26 ? -0.946 -6.039 5.121 1.00 0.00 26 ILE A C 3
ATOM 3493 O O . ILE A 1 26 ? -1.731 -5.150 5.453 1.00 0.00 26 ILE A O 3
ATOM 3509 N N . LEU A 1 27 ? -1.301 -7.071 4.364 1.00 0.00 27 LEU A N 3
ATOM 3510 C CA . LEU A 1 27 ? -2.665 -7.222 3.867 1.00 0.00 27 LEU A CA 3
ATOM 3511 C C . LEU A 1 27 ? -3.679 -6.993 4.983 1.00 0.00 27 LEU A C 3
ATOM 3512 O O . LEU A 1 27 ? -4.706 -6.345 4.778 1.00 0.00 27 LEU A O 3
ATOM 3528 N N . ARG A 1 28 ? -3.383 -7.526 6.163 1.00 0.00 28 ARG A N 3
ATOM 3529 C CA . ARG A 1 28 ? -4.269 -7.378 7.312 1.00 0.00 28 ARG A CA 3
ATOM 3530 C C . ARG A 1 28 ? -4.394 -5.912 7.717 1.00 0.00 28 ARG A C 3
ATOM 3531 O O . ARG A 1 28 ? -5.494 -5.417 7.964 1.00 0.00 28 ARG A O 3
ATOM 3552 N N . PHE A 1 29 ? -3.260 -5.223 7.784 1.00 0.00 29 PHE A N 3
ATOM 3553 C CA . PHE A 1 29 ? -3.242 -3.815 8.161 1.00 0.00 29 PHE A CA 3
ATOM 3554 C C . PHE A 1 29 ? -4.117 -2.989 7.221 1.00 0.00 29 PHE A C 3
ATOM 3555 O O . PHE A 1 29 ? -4.727 -2.001 7.631 1.00 0.00 29 PHE A O 3
ATOM 3572 N N . LEU A 1 30 ? -4.172 -3.402 5.960 1.00 0.00 30 LEU A N 3
ATOM 3573 C CA . LEU A 1 30 ? -4.971 -2.701 4.960 1.00 0.00 30 LEU A CA 3
ATOM 3574 C C . LEU A 1 30 ? -6.399 -3.238 4.931 1.00 0.00 30 LEU A C 3
ATOM 3575 O O . LEU A 1 30 ? -7.333 -2.525 4.562 1.00 0.00 30 LEU A O 3
ATOM 3591 N N . ARG A 1 31 ? -6.560 -4.497 5.323 1.00 0.00 31 ARG A N 3
ATOM 3592 C CA . ARG A 1 31 ? -7.874 -5.129 5.342 1.00 0.00 31 ARG A CA 3
ATOM 3593 C C . ARG A 1 31 ? -8.564 -4.909 6.685 1.00 0.00 31 ARG A C 3
ATOM 3594 O O . ARG A 1 31 ? -9.738 -5.236 6.851 1.00 0.00 31 ARG A O 3
ATOM 3615 N N . GLU A 1 32 ? -7.825 -4.352 7.640 1.00 0.00 32 GLU A N 3
ATOM 3616 C CA . GLU A 1 32 ? -8.366 -4.089 8.968 1.00 0.00 32 GLU A CA 3
ATOM 3617 C C . GLU A 1 32 ? -8.410 -2.590 9.251 1.00 0.00 32 GLU A C 3
ATOM 3618 O O . GLU A 1 32 ? -9.480 -1.981 9.257 1.00 0.00 32 GLU A O 3
ATOM 3630 N N . ARG A 1 33 ? -7.241 -2.003 9.485 1.00 0.00 33 ARG A N 3
ATOM 3631 C CA . ARG A 1 33 ? -7.147 -0.577 9.770 1.00 0.00 33 ARG A CA 3
ATOM 3632 C C . ARG A 1 33 ? -7.772 0.245 8.647 1.00 0.00 33 ARG A C 3
ATOM 3633 O O . ARG A 1 33 ? -8.847 0.823 8.809 1.00 0.00 33 ARG A O 3
ATOM 3654 N N . VAL A 1 34 ? -7.090 0.294 7.506 1.00 0.00 34 VAL A N 3
ATOM 3655 C CA . VAL A 1 34 ? -7.578 1.044 6.355 1.00 0.00 34 VAL A CA 3
ATOM 3656 C C . VAL A 1 34 ? -9.009 0.648 6.007 1.00 0.00 34 VAL A C 3
ATOM 3657 O O . VAL A 1 34 ? -9.777 1.454 5.484 1.00 0.00 34 VAL A O 3
ATOM 3670 N N . ALA A 1 35 ? -9.360 -0.600 6.302 1.00 0.00 35 ALA A N 3
ATOM 3671 C CA . ALA A 1 35 ? -10.699 -1.103 6.023 1.00 0.00 35 ALA A CA 3
ATOM 3672 C C . ALA A 1 35 ? -11.739 -0.411 6.898 1.00 0.00 35 ALA A C 3
ATOM 3673 O O . ALA A 1 35 ? -12.758 0.073 6.404 1.00 0.00 35 ALA A O 3
ATOM 3680 N N . THR A 1 36 ? -11.476 -0.369 8.200 1.00 0.00 36 THR A N 3
ATOM 3681 C CA . THR A 1 36 ? -12.390 0.262 9.144 1.00 0.00 36 THR A CA 3
ATOM 3682 C C . THR A 1 36 ? -12.176 1.770 9.191 1.00 0.00 36 THR A C 3
ATOM 3683 O O . THR A 1 36 ? -13.023 2.512 9.693 1.00 0.00 36 THR A O 3
ATOM 3694 N N . LEU A 1 37 ? -11.042 2.219 8.666 1.00 0.00 37 LEU A N 3
ATOM 3695 C CA . LEU A 1 37 ? -10.718 3.642 8.648 1.00 0.00 37 LEU A CA 3
ATOM 3696 C C . LEU A 1 37 ? -11.620 4.393 7.674 1.00 0.00 37 LEU A C 3
ATOM 3697 O O . LEU A 1 37 ? -11.548 4.189 6.463 1.00 0.00 37 LEU A O 3
ATOM 3713 N N . GLU A 1 38 ? -12.467 5.265 8.213 1.00 0.00 38 GLU A N 3
ATOM 3714 C CA . GLU A 1 38 ? -13.382 6.048 7.390 1.00 0.00 38 GLU A CA 3
ATOM 3715 C C . GLU A 1 38 ? -12.660 6.634 6.181 1.00 0.00 38 GLU A C 3
ATOM 3716 O O . GLU A 1 38 ? -13.229 6.736 5.094 1.00 0.00 38 GLU A O 3
ATOM 3728 N N . ASP A 1 39 ? -11.403 7.018 6.378 1.00 0.00 39 ASP A N 3
ATOM 3729 C CA . ASP A 1 39 ? -10.602 7.594 5.304 1.00 0.00 39 ASP A CA 3
ATOM 3730 C C . ASP A 1 39 ? -9.226 6.938 5.241 1.00 0.00 39 ASP A C 3
ATOM 3731 O O . ASP A 1 39 ? -8.626 6.598 6.261 1.00 0.00 39 ASP A O 3
ATOM 3740 N N . PRO A 1 40 ? -8.713 6.755 4.015 1.00 0.00 40 PRO A N 3
ATOM 3741 C CA . PRO A 1 40 ? -7.403 6.138 3.790 1.00 0.00 40 PRO A CA 3
ATOM 3742 C C . PRO A 1 40 ? -6.255 7.034 4.243 1.00 0.00 40 PRO A C 3
ATOM 3743 O O . PRO A 1 40 ? -5.157 6.555 4.528 1.00 0.00 40 PRO A O 3
ATOM 3754 N N . ARG A 1 41 ? -6.516 8.336 4.307 1.00 0.00 41 ARG A N 3
ATOM 3755 C CA . ARG A 1 41 ? -5.504 9.298 4.725 1.00 0.00 41 ARG A CA 3
ATOM 3756 C C . ARG A 1 41 ? -5.169 9.128 6.204 1.00 0.00 41 ARG A C 3
ATOM 3757 O O . ARG A 1 41 ? -4.045 9.391 6.630 1.00 0.00 41 ARG A O 3
ATOM 3778 N N . SER A 1 42 ? -6.153 8.686 6.981 1.00 0.00 42 SER A N 3
ATOM 3779 C CA . SER A 1 42 ? -5.965 8.485 8.412 1.00 0.00 42 SER A CA 3
ATOM 3780 C C . SER A 1 42 ? -4.565 7.952 8.707 1.00 0.00 42 SER A C 3
ATOM 3781 O O . SER A 1 42 ? -3.843 8.498 9.542 1.00 0.00 42 SER A O 3
ATOM 3789 N N . LEU A 1 43 ? -4.189 6.882 8.015 1.00 0.00 43 LEU A N 3
ATOM 3790 C CA . LEU A 1 43 ? -2.876 6.274 8.200 1.00 0.00 43 LEU A CA 3
ATOM 3791 C C . LEU A 1 43 ? -2.013 6.451 6.955 1.00 0.00 43 LEU A C 3
ATOM 3792 O O . LEU A 1 43 ? -2.416 6.088 5.851 1.00 0.00 43 LEU A O 3
ATOM 3808 N N . GLY A 1 44 ? -0.821 7.011 7.142 1.00 0.00 44 GLY A N 3
ATOM 3809 C CA . GLY A 1 44 ? 0.081 7.224 6.026 1.00 0.00 44 GLY A CA 3
ATOM 3810 C C . GLY A 1 44 ? 0.566 8.657 5.938 1.00 0.00 44 GLY A C 3
ATOM 3811 O O . GLY A 1 44 ? 0.240 9.482 6.790 1.00 0.00 44 GLY A O 3
ATOM 3815 N N . GLU A 1 45 ? 1.349 8.954 4.906 1.00 0.00 45 GLU A N 3
ATOM 3816 C CA . GLU A 1 45 ? 1.882 10.297 4.712 1.00 0.00 45 GLU A CA 3
ATOM 3817 C C . GLU A 1 45 ? 1.854 10.687 3.237 1.00 0.00 45 GLU A C 3
ATOM 3818 O O . GLU A 1 45 ? 2.084 9.867 2.348 1.00 0.00 45 GLU A O 3
ATOM 3830 N N . PRO A 1 46 ? 1.565 11.969 2.970 1.00 0.00 46 PRO A N 3
ATOM 3831 C CA . PRO A 1 46 ? 1.499 12.497 1.604 1.00 0.00 46 PRO A CA 3
ATOM 3832 C C . PRO A 1 46 ? 2.872 12.567 0.943 1.00 0.00 46 PRO A C 3
ATOM 3833 O O . PRO A 1 46 ? 3.834 13.056 1.537 1.00 0.00 46 PRO A O 3
ATOM 3844 N N . LEU A 1 47 ? 2.955 12.077 -0.289 1.00 0.00 47 LEU A N 3
ATOM 3845 C CA . LEU A 1 47 ? 4.211 12.084 -1.031 1.00 0.00 47 LEU A CA 3
ATOM 3846 C C . LEU A 1 47 ? 4.443 13.438 -1.696 1.00 0.00 47 LEU A C 3
ATOM 3847 O O . LEU A 1 47 ? 4.851 13.510 -2.855 1.00 0.00 47 LEU A O 3
ATOM 3863 N N . ARG A 1 48 ? 4.181 14.508 -0.953 1.00 0.00 48 ARG A N 3
ATOM 3864 C CA . ARG A 1 48 ? 4.362 15.860 -1.469 1.00 0.00 48 ARG A CA 3
ATOM 3865 C C . ARG A 1 48 ? 5.762 16.036 -2.052 1.00 0.00 48 ARG A C 3
ATOM 3866 O O . ARG A 1 48 ? 6.742 16.144 -1.317 1.00 0.00 48 ARG A O 3
ATOM 3887 N N . GLY A 1 49 ? 5.846 16.064 -3.379 1.00 0.00 49 GLY A N 3
ATOM 3888 C CA . GLY A 1 49 ? 7.128 16.226 -4.037 1.00 0.00 49 GLY A CA 3
ATOM 3889 C C . GLY A 1 49 ? 6.991 16.752 -5.452 1.00 0.00 49 GLY A C 3
ATOM 3890 O O . GLY A 1 49 ? 5.985 16.529 -6.126 1.00 0.00 49 GLY A O 3
ATOM 3894 N N . PRO A 1 50 ? 8.021 17.471 -5.923 1.00 0.00 50 PRO A N 3
ATOM 3895 C CA . PRO A 1 50 ? 8.034 18.046 -7.271 1.00 0.00 50 PRO A CA 3
ATOM 3896 C C . PRO A 1 50 ? 8.155 16.981 -8.355 1.00 0.00 50 PRO A C 3
ATOM 3897 O O . PRO A 1 50 ? 8.140 17.290 -9.546 1.00 0.00 50 PRO A O 3
ATOM 3908 N N . GLU A 1 51 ? 8.274 15.726 -7.934 1.00 0.00 51 GLU A N 3
ATOM 3909 C CA . GLU A 1 51 ? 8.398 14.615 -8.871 1.00 0.00 51 GLU A CA 3
ATOM 3910 C C . GLU A 1 51 ? 7.155 13.730 -8.832 1.00 0.00 51 GLU A C 3
ATOM 3911 O O . GLU A 1 51 ? 6.737 13.183 -9.854 1.00 0.00 51 GLU A O 3
ATOM 3923 N N . LEU A 1 52 ? 6.570 13.593 -7.648 1.00 0.00 52 LEU A N 3
ATOM 3924 C CA . LEU A 1 52 ? 5.376 12.774 -7.475 1.00 0.00 52 LEU A CA 3
ATOM 3925 C C . LEU A 1 52 ? 4.144 13.647 -7.257 1.00 0.00 52 LEU A C 3
ATOM 3926 O O . LEU A 1 52 ? 4.197 14.646 -6.541 1.00 0.00 52 LEU A O 3
ATOM 3942 N N . GLY A 1 53 ? 3.034 13.261 -7.879 1.00 0.00 53 GLY A N 3
ATOM 3943 C CA . GLY A 1 53 ? 1.804 14.018 -7.739 1.00 0.00 53 GLY A CA 3
ATOM 3944 C C . GLY A 1 53 ? 1.145 13.810 -6.390 1.00 0.00 53 GLY A C 3
ATOM 3945 O O . GLY A 1 53 ? 1.626 14.309 -5.373 1.00 0.00 53 GLY A O 3
ATOM 3949 N N . ARG A 1 54 ? 0.040 13.071 -6.380 1.00 0.00 54 ARG A N 3
ATOM 3950 C CA . ARG A 1 54 ? -0.688 12.800 -5.146 1.00 0.00 54 ARG A CA 3
ATOM 3951 C C . ARG A 1 54 ? -0.711 11.304 -4.846 1.00 0.00 54 ARG A C 3
ATOM 3952 O O . ARG A 1 54 ? -1.451 10.546 -5.472 1.00 0.00 54 ARG A O 3
ATOM 3973 N N . PHE A 1 55 ? 0.106 10.887 -3.884 1.00 0.00 55 PHE A N 3
ATOM 3974 C CA . PHE A 1 55 ? 0.180 9.482 -3.501 1.00 0.00 55 PHE A CA 3
ATOM 3975 C C . PHE A 1 55 ? 0.380 9.338 -1.995 1.00 0.00 55 PHE A C 3
ATOM 3976 O O . PHE A 1 55 ? 1.232 10.004 -1.405 1.00 0.00 55 PHE A O 3
ATOM 3993 N N . TRP A 1 56 ? -0.410 8.466 -1.380 1.00 0.00 56 TRP A N 3
ATOM 3994 C CA . TRP A 1 56 ? -0.321 8.235 0.057 1.00 0.00 56 TRP A CA 3
ATOM 3995 C C . TRP A 1 56 ? 0.685 7.133 0.370 1.00 0.00 56 TRP A C 3
ATOM 3996 O O . TRP A 1 56 ? 0.800 6.155 -0.370 1.00 0.00 56 TRP A O 3
ATOM 4017 N N . LYS A 1 57 ? 1.412 7.295 1.471 1.00 0.00 57 LYS A N 3
ATOM 4018 C CA . LYS A 1 57 ? 2.407 6.313 1.883 1.00 0.00 57 LYS A CA 3
ATOM 4019 C C . LYS A 1 57 ? 2.081 5.754 3.264 1.00 0.00 57 LYS A C 3
ATOM 4020 O O . LYS A 1 57 ? 2.068 6.487 4.253 1.00 0.00 57 LYS A O 3
ATOM 4039 N N . TYR A 1 58 ? 1.820 4.453 3.324 1.00 0.00 58 TYR A N 3
ATOM 4040 C CA . TYR A 1 58 ? 1.494 3.797 4.585 1.00 0.00 58 TYR A CA 3
ATOM 4041 C C . TYR A 1 58 ? 2.748 3.242 5.251 1.00 0.00 58 TYR A C 3
ATOM 4042 O O . TYR A 1 58 ? 3.742 2.951 4.585 1.00 0.00 58 TYR A O 3
ATOM 4060 N N . ARG A 1 59 ? 2.695 3.097 6.571 1.00 0.00 59 ARG A N 3
ATOM 4061 C CA . ARG A 1 59 ? 3.826 2.577 7.330 1.00 0.00 59 ARG A CA 3
ATOM 4062 C C . ARG A 1 59 ? 3.412 1.370 8.165 1.00 0.00 59 ARG A C 3
ATOM 4063 O O . ARG A 1 59 ? 2.399 1.403 8.865 1.00 0.00 59 ARG A O 3
ATOM 4084 N N . VAL A 1 60 ? 4.201 0.303 8.086 1.00 0.00 60 VAL A N 3
ATOM 4085 C CA . VAL A 1 60 ? 3.917 -0.915 8.835 1.00 0.00 60 VAL A CA 3
ATOM 4086 C C . VAL A 1 60 ? 5.142 -1.378 9.617 1.00 0.00 60 VAL A C 3
ATOM 4087 O O . VAL A 1 60 ? 5.886 -2.249 9.168 1.00 0.00 60 VAL A O 3
ATOM 4100 N N . GLY A 1 61 ? 5.345 -0.788 10.791 1.00 0.00 61 GLY A N 3
ATOM 4101 C CA . GLY A 1 61 ? 6.481 -1.153 11.618 1.00 0.00 61 GLY A CA 3
ATOM 4102 C C . GLY A 1 61 ? 7.805 -0.791 10.976 1.00 0.00 61 GLY A C 3
ATOM 4103 O O . GLY A 1 61 ? 8.381 0.257 11.272 1.00 0.00 61 GLY A O 3
ATOM 4107 N N . ASP A 1 62 ? 8.291 -1.659 10.096 1.00 0.00 62 ASP A N 3
ATOM 4108 C CA . ASP A 1 62 ? 9.557 -1.426 9.410 1.00 0.00 62 ASP A CA 3
ATOM 4109 C C . ASP A 1 62 ? 9.416 -1.669 7.911 1.00 0.00 62 ASP A C 3
ATOM 4110 O O . ASP A 1 62 ? 10.362 -2.099 7.250 1.00 0.00 62 ASP A O 3
ATOM 4119 N N . TYR A 1 63 ? 8.230 -1.391 7.381 1.00 0.00 63 TYR A N 3
ATOM 4120 C CA . TYR A 1 63 ? 7.964 -1.583 5.960 1.00 0.00 63 TYR A CA 3
ATOM 4121 C C . TYR A 1 63 ? 7.152 -0.421 5.396 1.00 0.00 63 TYR A C 3
ATOM 4122 O O . TYR A 1 63 ? 6.250 0.097 6.054 1.00 0.00 63 TYR A O 3
ATOM 4140 N N . ARG A 1 64 ? 7.479 -0.018 4.173 1.00 0.00 64 ARG A N 3
ATOM 4141 C CA . ARG A 1 64 ? 6.781 1.083 3.519 1.00 0.00 64 ARG A CA 3
ATOM 4142 C C . ARG A 1 64 ? 5.890 0.568 2.392 1.00 0.00 64 ARG A C 3
ATOM 4143 O O . ARG A 1 64 ? 6.300 -0.283 1.601 1.00 0.00 64 ARG A O 3
ATOM 4164 N N . LEU A 1 65 ? 4.670 1.090 2.324 1.00 0.00 65 LEU A N 3
ATOM 4165 C CA . LEU A 1 65 ? 3.721 0.683 1.294 1.00 0.00 65 LEU A CA 3
ATOM 4166 C C . LEU A 1 65 ? 3.186 1.895 0.538 1.00 0.00 65 LEU A C 3
ATOM 4167 O O . LEU A 1 65 ? 2.631 2.817 1.137 1.00 0.00 65 LEU A O 3
ATOM 4183 N N . ILE A 1 66 ? 3.355 1.886 -0.780 1.00 0.00 66 ILE A N 3
ATOM 4184 C CA . ILE A 1 66 ? 2.887 2.983 -1.618 1.00 0.00 66 ILE A CA 3
ATOM 4185 C C . ILE A 1 66 ? 1.630 2.589 -2.387 1.00 0.00 66 ILE A C 3
ATOM 4186 O O . ILE A 1 66 ? 1.682 1.766 -3.301 1.00 0.00 66 ILE A O 3
ATOM 4202 N N . CYS A 1 67 ? 0.503 3.183 -2.011 1.00 0.00 67 CYS A N 3
ATOM 4203 C CA . CYS A 1 67 ? -0.768 2.896 -2.666 1.00 0.00 67 CYS A CA 3
ATOM 4204 C C . CYS A 1 67 ? -1.299 4.130 -3.388 1.00 0.00 67 CYS A C 3
ATOM 4205 O O . CYS A 1 67 ? -0.775 5.232 -3.224 1.00 0.00 67 CYS A O 3
ATOM 4213 N N . HIS A 1 68 ? -2.342 3.937 -4.190 1.00 0.00 68 HIS A N 3
ATOM 4214 C CA . HIS A 1 68 ? -2.944 5.034 -4.939 1.00 0.00 68 HIS A CA 3
ATOM 4215 C C . HIS A 1 68 ? -4.437 5.137 -4.646 1.00 0.00 68 HIS A C 3
ATOM 4216 O O . HIS A 1 68 ? -5.225 4.299 -5.087 1.00 0.00 68 HIS A O 3
ATOM 4230 N N . ILE A 1 69 ? -4.819 6.168 -3.900 1.00 0.00 69 ILE A N 3
ATOM 4231 C CA . ILE A 1 69 ? -6.218 6.380 -3.549 1.00 0.00 69 ILE A CA 3
ATOM 4232 C C . ILE A 1 69 ? -7.012 6.899 -4.743 1.00 0.00 69 ILE A C 3
ATOM 4233 O O . ILE A 1 69 ? -6.676 7.931 -5.322 1.00 0.00 69 ILE A O 3
ATOM 4249 N N . GLN A 1 70 ? -8.067 6.176 -5.105 1.00 0.00 70 GLN A N 3
ATOM 4250 C CA . GLN A 1 70 ? -8.910 6.564 -6.229 1.00 0.00 70 GLN A CA 3
ATOM 4251 C C . GLN A 1 70 ? -10.255 7.095 -5.744 1.00 0.00 70 GLN A C 3
ATOM 4252 O O . GLN A 1 70 ? -11.215 6.339 -5.597 1.00 0.00 70 GLN A O 3
ATOM 4266 N N . ASP A 1 71 ? -10.316 8.399 -5.497 1.00 0.00 71 ASP A N 3
ATOM 4267 C CA . ASP A 1 71 ? -11.544 9.031 -5.029 1.00 0.00 71 ASP A CA 3
ATOM 4268 C C . ASP A 1 71 ? -12.730 8.625 -5.898 1.00 0.00 71 ASP A C 3
ATOM 4269 O O . ASP A 1 71 ? -13.823 8.369 -5.393 1.00 0.00 71 ASP A O 3
ATOM 4278 N N . ARG A 1 72 ? -12.506 8.569 -7.207 1.00 0.00 72 ARG A N 3
ATOM 4279 C CA . ARG A 1 72 ? -13.557 8.197 -8.146 1.00 0.00 72 ARG A CA 3
ATOM 4280 C C . ARG A 1 72 ? -14.445 7.102 -7.562 1.00 0.00 72 ARG A C 3
ATOM 4281 O O . ARG A 1 72 ? -15.664 7.252 -7.488 1.00 0.00 72 ARG A O 3
ATOM 4302 N N . GLU A 1 73 ? -13.825 6.000 -7.150 1.00 0.00 73 GLU A N 3
ATOM 4303 C CA . GLU A 1 73 ? -14.559 4.880 -6.575 1.00 0.00 73 GLU A CA 3
ATOM 4304 C C . GLU A 1 73 ? -14.006 4.515 -5.200 1.00 0.00 73 GLU A C 3
ATOM 4305 O O . GLU A 1 73 ? -14.122 3.373 -4.756 1.00 0.00 73 GLU A O 3
ATOM 4317 N N . ALA A 1 74 ? -13.403 5.493 -4.533 1.00 0.00 74 ALA A N 3
ATOM 4318 C CA . ALA A 1 74 ? -12.832 5.276 -3.209 1.00 0.00 74 ALA A CA 3
ATOM 4319 C C . ALA A 1 74 ? -12.135 3.923 -3.127 1.00 0.00 74 ALA A C 3
ATOM 4320 O O . ALA A 1 74 ? -12.399 3.130 -2.223 1.00 0.00 74 ALA A O 3
ATOM 4327 N N . THR A 1 75 ? -11.243 3.663 -4.078 1.00 0.00 75 THR A N 3
ATOM 4328 C CA . THR A 1 75 ? -10.509 2.404 -4.114 1.00 0.00 75 THR A CA 3
ATOM 4329 C C . THR A 1 75 ? -9.008 2.639 -3.981 1.00 0.00 75 THR A C 3
ATOM 4330 O O . THR A 1 75 ? -8.430 3.450 -4.705 1.00 0.00 75 THR A O 3
ATOM 4341 N N . VAL A 1 76 ? -8.382 1.923 -3.053 1.00 0.00 76 VAL A N 3
ATOM 4342 C CA . VAL A 1 76 ? -6.947 2.052 -2.827 1.00 0.00 76 VAL A CA 3
ATOM 4343 C C . VAL A 1 76 ? -6.182 0.912 -3.488 1.00 0.00 76 VAL A C 3
ATOM 4344 O O . VAL A 1 76 ? -6.313 -0.248 -3.096 1.00 0.00 76 VAL A O 3
ATOM 4357 N N . LEU A 1 77 ? -5.382 1.249 -4.494 1.00 0.00 77 LEU A N 3
ATOM 4358 C CA . LEU A 1 77 ? -4.594 0.253 -5.212 1.00 0.00 77 LEU A CA 3
ATOM 4359 C C . LEU A 1 77 ? -3.120 0.348 -4.831 1.00 0.00 77 LEU A C 3
ATOM 4360 O O . LEU A 1 77 ? -2.493 1.396 -4.989 1.00 0.00 77 LEU A O 3
ATOM 4376 N N . VAL A 1 78 ? -2.571 -0.754 -4.330 1.00 0.00 78 VAL A N 3
ATOM 4377 C CA . VAL A 1 78 ? -1.169 -0.796 -3.930 1.00 0.00 78 VAL A CA 3
ATOM 4378 C C . VAL A 1 78 ? -0.249 -0.710 -5.142 1.00 0.00 78 VAL A C 3
ATOM 4379 O O . VAL A 1 78 ? -0.273 -1.577 -6.017 1.00 0.00 78 VAL A O 3
ATOM 4392 N N . LEU A 1 79 ? 0.563 0.340 -5.188 1.00 0.00 79 LEU A N 3
ATOM 4393 C CA . LEU A 1 79 ? 1.494 0.541 -6.294 1.00 0.00 79 LEU A CA 3
ATOM 4394 C C . LEU A 1 79 ? 2.766 -0.275 -6.088 1.00 0.00 79 LEU A C 3
ATOM 4395 O O . LEU A 1 79 ? 3.125 -1.105 -6.923 1.00 0.00 79 LEU A O 3
ATOM 4411 N N . ARG A 1 80 ? 3.444 -0.033 -4.971 1.00 0.00 80 ARG A N 3
ATOM 4412 C CA . ARG A 1 80 ? 4.676 -0.745 -4.655 1.00 0.00 80 ARG A CA 3
ATOM 4413 C C . ARG A 1 80 ? 4.683 -1.201 -3.199 1.00 0.00 80 ARG A C 3
ATOM 4414 O O . ARG A 1 80 ? 3.888 -0.729 -2.386 1.00 0.00 80 ARG A O 3
ATOM 4435 N N . VAL A 1 81 ? 5.585 -2.123 -2.877 1.00 0.00 81 VAL A N 3
ATOM 4436 C CA . VAL A 1 81 ? 5.696 -2.642 -1.520 1.00 0.00 81 VAL A CA 3
ATOM 4437 C C . VAL A 1 81 ? 7.124 -3.081 -1.214 1.00 0.00 81 VAL A C 3
ATOM 4438 O O . VAL A 1 81 ? 7.658 -3.985 -1.855 1.00 0.00 81 VAL A O 3
ATOM 4451 N N . GLY A 1 82 ? 7.739 -2.433 -0.229 1.00 0.00 82 GLY A N 3
ATOM 4452 C CA . GLY A 1 82 ? 9.100 -2.770 0.145 1.00 0.00 82 GLY A CA 3
ATOM 4453 C C . GLY A 1 82 ? 9.444 -2.315 1.550 1.00 0.00 82 GLY A C 3
ATOM 4454 O O . GLY A 1 82 ? 8.807 -1.411 2.091 1.00 0.00 82 GLY A O 3
ATOM 4458 N N . HIS A 1 83 ? 10.455 -2.944 2.142 1.00 0.00 83 HIS A N 3
ATOM 4459 C CA . HIS A 1 83 ? 10.882 -2.599 3.494 1.00 0.00 83 HIS A CA 3
ATOM 4460 C C . HIS A 1 83 ? 11.422 -1.173 3.545 1.00 0.00 83 HIS A C 3
ATOM 4461 O O . HIS A 1 83 ? 12.031 -0.694 2.589 1.00 0.00 83 HIS A O 3
ATOM 4475 N N . ALA A 1 84 ? 11.193 -0.499 4.668 1.00 0.00 84 ALA A N 3
ATOM 4476 C CA . ALA A 1 84 ? 11.658 0.871 4.844 1.00 0.00 84 ALA A CA 3
ATOM 4477 C C . ALA A 1 84 ? 13.009 1.084 4.171 1.00 0.00 84 ALA A C 3
ATOM 4478 O O . ALA A 1 84 ? 13.107 1.778 3.159 1.00 0.00 84 ALA A O 3
ATOM 4485 N N . ARG A 1 85 ? 14.049 0.483 4.740 1.00 0.00 85 ARG A N 3
ATOM 4486 C CA . ARG A 1 85 ? 15.396 0.609 4.195 1.00 0.00 85 ARG A CA 3
ATOM 4487 C C . ARG A 1 85 ? 15.370 0.581 2.670 1.00 0.00 85 ARG A C 3
ATOM 4488 O O . ARG A 1 85 ? 15.829 1.516 2.014 1.00 0.00 85 ARG A O 3
ATOM 4509 N N . ASP A 1 86 ? 14.831 -0.498 2.113 1.00 0.00 86 ASP A N 3
ATOM 4510 C CA . ASP A 1 86 ? 14.745 -0.649 0.665 1.00 0.00 86 ASP A CA 3
ATOM 4511 C C . ASP A 1 86 ? 14.128 0.591 0.025 1.00 0.00 86 ASP A C 3
ATOM 4512 O O . ASP A 1 86 ? 14.812 1.360 -0.651 1.00 0.00 86 ASP A O 3
ATOM 4521 N N . VAL A 1 87 ? 12.830 0.779 0.243 1.00 0.00 87 VAL A N 3
ATOM 4522 C CA . VAL A 1 87 ? 12.120 1.926 -0.312 1.00 0.00 87 VAL A CA 3
ATOM 4523 C C . VAL A 1 87 ? 12.844 3.228 0.009 1.00 0.00 87 VAL A C 3
ATOM 4524 O O . VAL A 1 87 ? 13.217 3.477 1.155 1.00 0.00 87 VAL A O 3
ATOM 4537 N N . TYR A 1 88 ? 13.039 4.056 -1.011 1.00 0.00 88 TYR A N 3
ATOM 4538 C CA . TYR A 1 88 ? 13.721 5.334 -0.839 1.00 0.00 88 TYR A CA 3
ATOM 4539 C C . TYR A 1 88 ? 13.332 5.984 0.485 1.00 0.00 88 TYR A C 3
ATOM 4540 O O . TYR A 1 88 ? 12.261 5.718 1.029 1.00 0.00 88 TYR A O 3
ATOM 4558 N N . ARG A 1 89 ? 14.212 6.839 0.997 1.00 0.00 89 ARG A N 3
ATOM 4559 C CA . ARG A 1 89 ? 13.963 7.528 2.257 1.00 0.00 89 ARG A CA 3
ATOM 4560 C C . ARG A 1 89 ? 14.300 9.012 2.142 1.00 0.00 89 ARG A C 3
ATOM 4561 O O . ARG A 1 89 ? 14.906 9.446 1.162 1.00 0.00 89 ARG A O 3
ATOM 4582 N N . MET A 1 1 ? -19.198 0.417 5.668 1.00 0.00 1 MET A N 4
ATOM 4583 C CA . MET A 1 1 ? -18.553 0.375 4.360 1.00 0.00 1 MET A CA 4
ATOM 4584 C C . MET A 1 1 ? -17.566 1.528 4.204 1.00 0.00 1 MET A C 4
ATOM 4585 O O . MET A 1 1 ? -17.877 2.673 4.531 1.00 0.00 1 MET A O 4
ATOM 4599 N N . GLY A 1 2 ? -16.375 1.219 3.701 1.00 0.00 2 GLY A N 4
ATOM 4600 C CA . GLY A 1 2 ? -15.362 2.240 3.510 1.00 0.00 2 GLY A CA 4
ATOM 4601 C C . GLY A 1 2 ? -14.804 2.248 2.100 1.00 0.00 2 GLY A C 4
ATOM 4602 O O . GLY A 1 2 ? -15.515 2.565 1.146 1.00 0.00 2 GLY A O 4
ATOM 4606 N N . TYR A 1 3 ? -13.529 1.899 1.968 1.00 0.00 3 TYR A N 4
ATOM 4607 C CA . TYR A 1 3 ? -12.876 1.871 0.665 1.00 0.00 3 TYR A CA 4
ATOM 4608 C C . TYR A 1 3 ? -12.425 0.457 0.312 1.00 0.00 3 TYR A C 4
ATOM 4609 O O . TYR A 1 3 ? -12.198 -0.372 1.193 1.00 0.00 3 TYR A O 4
ATOM 4627 N N . ARG A 1 4 ? -12.296 0.191 -0.984 1.00 0.00 4 ARG A N 4
ATOM 4628 C CA . ARG A 1 4 ? -11.873 -1.122 -1.455 1.00 0.00 4 ARG A CA 4
ATOM 4629 C C . ARG A 1 4 ? -10.352 -1.242 -1.438 1.00 0.00 4 ARG A C 4
ATOM 4630 O O . ARG A 1 4 ? -9.640 -0.238 -1.495 1.00 0.00 4 ARG A O 4
ATOM 4651 N N . ILE A 1 5 ? -9.861 -2.474 -1.359 1.00 0.00 5 ILE A N 4
ATOM 4652 C CA . ILE A 1 5 ? -8.425 -2.724 -1.335 1.00 0.00 5 ILE A CA 4
ATOM 4653 C C . ILE A 1 5 ? -7.965 -3.412 -2.615 1.00 0.00 5 ILE A C 4
ATOM 4654 O O . ILE A 1 5 ? -8.418 -4.510 -2.938 1.00 0.00 5 ILE A O 4
ATOM 4670 N N . GLU A 1 6 ? -7.062 -2.759 -3.340 1.00 0.00 6 GLU A N 4
ATOM 4671 C CA . GLU A 1 6 ? -6.540 -3.310 -4.585 1.00 0.00 6 GLU A CA 4
ATOM 4672 C C . GLU A 1 6 ? -5.015 -3.357 -4.563 1.00 0.00 6 GLU A C 4
ATOM 4673 O O . GLU A 1 6 ? -4.370 -2.582 -3.857 1.00 0.00 6 GLU A O 4
ATOM 4685 N N . PHE A 1 7 ? -4.446 -4.272 -5.340 1.00 0.00 7 PHE A N 4
ATOM 4686 C CA . PHE A 1 7 ? -2.997 -4.422 -5.409 1.00 0.00 7 PHE A CA 4
ATOM 4687 C C . PHE A 1 7 ? -2.538 -4.614 -6.851 1.00 0.00 7 PHE A C 4
ATOM 4688 O O . PHE A 1 7 ? -3.020 -5.503 -7.554 1.00 0.00 7 PHE A O 4
ATOM 4705 N N . ASP A 1 8 ? -1.604 -3.775 -7.285 1.00 0.00 8 ASP A N 4
ATOM 4706 C CA . ASP A 1 8 ? -1.078 -3.852 -8.644 1.00 0.00 8 ASP A CA 4
ATOM 4707 C C . ASP A 1 8 ? -0.490 -5.232 -8.921 1.00 0.00 8 ASP A C 4
ATOM 4708 O O . ASP A 1 8 ? -0.100 -5.962 -8.010 1.00 0.00 8 ASP A O 4
ATOM 4717 N N . PRO A 1 9 ? -0.425 -5.599 -10.210 1.00 0.00 9 PRO A N 4
ATOM 4718 C CA . PRO A 1 9 ? 0.114 -6.894 -10.637 1.00 0.00 9 PRO A CA 4
ATOM 4719 C C . PRO A 1 9 ? 1.622 -6.990 -10.432 1.00 0.00 9 PRO A C 4
ATOM 4720 O O . PRO A 1 9 ? 2.215 -8.054 -10.610 1.00 0.00 9 PRO A O 4
ATOM 4731 N N . ARG A 1 10 ? 2.236 -5.873 -10.056 1.00 0.00 10 ARG A N 4
ATOM 4732 C CA . ARG A 1 10 ? 3.675 -5.833 -9.827 1.00 0.00 10 ARG A CA 4
ATOM 4733 C C . ARG A 1 10 ? 3.996 -6.011 -8.346 1.00 0.00 10 ARG A C 4
ATOM 4734 O O . ARG A 1 10 ? 4.844 -6.823 -7.978 1.00 0.00 10 ARG A O 4
ATOM 4755 N N . ALA A 1 11 ? 3.311 -5.246 -7.502 1.00 0.00 11 ALA A N 4
ATOM 4756 C CA . ALA A 1 11 ? 3.522 -5.321 -6.061 1.00 0.00 11 ALA A CA 4
ATOM 4757 C C . ALA A 1 11 ? 3.169 -6.705 -5.526 1.00 0.00 11 ALA A C 4
ATOM 4758 O O . ALA A 1 11 ? 3.925 -7.292 -4.753 1.00 0.00 11 ALA A O 4
ATOM 4765 N N . GLU A 1 12 ? 2.016 -7.219 -5.942 1.00 0.00 12 GLU A N 4
ATOM 4766 C CA . GLU A 1 12 ? 1.564 -8.534 -5.502 1.00 0.00 12 GLU A CA 4
ATOM 4767 C C . GLU A 1 12 ? 2.738 -9.500 -5.380 1.00 0.00 12 GLU A C 4
ATOM 4768 O O . GLU A 1 12 ? 2.842 -10.251 -4.409 1.00 0.00 12 GLU A O 4
ATOM 4780 N N . LYS A 1 13 ? 3.621 -9.477 -6.372 1.00 0.00 13 LYS A N 4
ATOM 4781 C CA . LYS A 1 13 ? 4.789 -10.350 -6.378 1.00 0.00 13 LYS A CA 4
ATOM 4782 C C . LYS A 1 13 ? 5.891 -9.790 -5.483 1.00 0.00 13 LYS A C 4
ATOM 4783 O O . LYS A 1 13 ? 6.515 -10.526 -4.720 1.00 0.00 13 LYS A O 4
ATOM 4802 N N . GLU A 1 14 ? 6.122 -8.485 -5.582 1.00 0.00 14 GLU A N 4
ATOM 4803 C CA . GLU A 1 14 ? 7.148 -7.828 -4.781 1.00 0.00 14 GLU A CA 4
ATOM 4804 C C . GLU A 1 14 ? 6.910 -8.066 -3.292 1.00 0.00 14 GLU A C 4
ATOM 4805 O O . GLU A 1 14 ? 7.848 -8.066 -2.494 1.00 0.00 14 GLU A O 4
ATOM 4817 N N . LEU A 1 15 ? 5.649 -8.266 -2.926 1.00 0.00 15 LEU A N 4
ATOM 4818 C CA . LEU A 1 15 ? 5.285 -8.504 -1.533 1.00 0.00 15 LEU A CA 4
ATOM 4819 C C . LEU A 1 15 ? 5.317 -9.994 -1.209 1.00 0.00 15 LEU A C 4
ATOM 4820 O O . LEU A 1 15 ? 5.932 -10.413 -0.229 1.00 0.00 15 LEU A O 4
ATOM 4836 N N . GLU A 1 16 ? 4.651 -10.789 -2.041 1.00 0.00 16 GLU A N 4
ATOM 4837 C CA . GLU A 1 16 ? 4.604 -12.233 -1.843 1.00 0.00 16 GLU A CA 4
ATOM 4838 C C . GLU A 1 16 ? 5.995 -12.787 -1.545 1.00 0.00 16 GLU A C 4
ATOM 4839 O O . GLU A 1 16 ? 6.147 -13.734 -0.773 1.00 0.00 16 GLU A O 4
ATOM 4851 N N . LYS A 1 17 ? 7.008 -12.189 -2.162 1.00 0.00 17 LYS A N 4
ATOM 4852 C CA . LYS A 1 17 ? 8.387 -12.619 -1.965 1.00 0.00 17 LYS A CA 4
ATOM 4853 C C . LYS A 1 17 ? 8.813 -12.431 -0.512 1.00 0.00 17 LYS A C 4
ATOM 4854 O O . LYS A 1 17 ? 9.512 -13.272 0.054 1.00 0.00 17 LYS A O 4
ATOM 4873 N N . LEU A 1 18 ? 8.386 -11.324 0.086 1.00 0.00 18 LEU A N 4
ATOM 4874 C CA . LEU A 1 18 ? 8.722 -11.027 1.474 1.00 0.00 18 LEU A CA 4
ATOM 4875 C C . LEU A 1 18 ? 8.334 -12.184 2.388 1.00 0.00 18 LEU A C 4
ATOM 4876 O O . LEU A 1 18 ? 7.680 -13.135 1.959 1.00 0.00 18 LEU A O 4
ATOM 4892 N N . ASP A 1 19 ? 8.739 -12.096 3.650 1.00 0.00 19 ASP A N 4
ATOM 4893 C CA . ASP A 1 19 ? 8.431 -13.134 4.627 1.00 0.00 19 ASP A CA 4
ATOM 4894 C C . ASP A 1 19 ? 6.940 -13.458 4.624 1.00 0.00 19 ASP A C 4
ATOM 4895 O O . ASP A 1 19 ? 6.133 -12.707 4.077 1.00 0.00 19 ASP A O 4
ATOM 4904 N N . ARG A 1 20 ? 6.583 -14.581 5.238 1.00 0.00 20 ARG A N 4
ATOM 4905 C CA . ARG A 1 20 ? 5.190 -15.006 5.304 1.00 0.00 20 ARG A CA 4
ATOM 4906 C C . ARG A 1 20 ? 4.411 -14.160 6.306 1.00 0.00 20 ARG A C 4
ATOM 4907 O O . ARG A 1 20 ? 3.343 -13.635 5.992 1.00 0.00 20 ARG A O 4
ATOM 4928 N N . GLU A 1 21 ? 4.952 -14.034 7.514 1.00 0.00 21 GLU A N 4
ATOM 4929 C CA . GLU A 1 21 ? 4.306 -13.253 8.562 1.00 0.00 21 GLU A CA 4
ATOM 4930 C C . GLU A 1 21 ? 4.115 -11.805 8.122 1.00 0.00 21 GLU A C 4
ATOM 4931 O O . GLU A 1 21 ? 3.029 -11.241 8.259 1.00 0.00 21 GLU A O 4
ATOM 4943 N N . VAL A 1 22 ? 5.178 -11.208 7.594 1.00 0.00 22 VAL A N 4
ATOM 4944 C CA . VAL A 1 22 ? 5.129 -9.825 7.133 1.00 0.00 22 VAL A CA 4
ATOM 4945 C C . VAL A 1 22 ? 4.050 -9.638 6.072 1.00 0.00 22 VAL A C 4
ATOM 4946 O O . VAL A 1 22 ? 3.173 -8.786 6.208 1.00 0.00 22 VAL A O 4
ATOM 4959 N N . ALA A 1 23 ? 4.121 -10.441 5.015 1.00 0.00 23 ALA A N 4
ATOM 4960 C CA . ALA A 1 23 ? 3.149 -10.365 3.932 1.00 0.00 23 ALA A CA 4
ATOM 4961 C C . ALA A 1 23 ? 1.723 -10.352 4.474 1.00 0.00 23 ALA A C 4
ATOM 4962 O O . ALA A 1 23 ? 0.943 -9.448 4.172 1.00 0.00 23 ALA A O 4
ATOM 4969 N N . ARG A 1 24 ? 1.390 -11.359 5.274 1.00 0.00 24 ARG A N 4
ATOM 4970 C CA . ARG A 1 24 ? 0.057 -11.463 5.856 1.00 0.00 24 ARG A CA 4
ATOM 4971 C C . ARG A 1 24 ? -0.272 -10.226 6.686 1.00 0.00 24 ARG A C 4
ATOM 4972 O O . ARG A 1 24 ? -1.369 -9.675 6.590 1.00 0.00 24 ARG A O 4
ATOM 4993 N N . ARG A 1 25 ? 0.685 -9.795 7.501 1.00 0.00 25 ARG A N 4
ATOM 4994 C CA . ARG A 1 25 ? 0.497 -8.624 8.350 1.00 0.00 25 ARG A CA 4
ATOM 4995 C C . ARG A 1 25 ? 0.176 -7.391 7.510 1.00 0.00 25 ARG A C 4
ATOM 4996 O O . ARG A 1 25 ? -0.629 -6.549 7.909 1.00 0.00 25 ARG A O 4
ATOM 5017 N N . ILE A 1 26 ? 0.812 -7.291 6.348 1.00 0.00 26 ILE A N 4
ATOM 5018 C CA . ILE A 1 26 ? 0.593 -6.161 5.453 1.00 0.00 26 ILE A CA 4
ATOM 5019 C C . ILE A 1 26 ? -0.847 -6.124 4.955 1.00 0.00 26 ILE A C 4
ATOM 5020 O O . ILE A 1 26 ? -1.578 -5.164 5.204 1.00 0.00 26 ILE A O 4
ATOM 5036 N N . LEU A 1 27 ? -1.251 -7.176 4.252 1.00 0.00 27 LEU A N 4
ATOM 5037 C CA . LEU A 1 27 ? -2.607 -7.266 3.720 1.00 0.00 27 LEU A CA 4
ATOM 5038 C C . LEU A 1 27 ? -3.640 -7.076 4.826 1.00 0.00 27 LEU A C 4
ATOM 5039 O O . LEU A 1 27 ? -4.560 -6.269 4.697 1.00 0.00 27 LEU A O 4
ATOM 5055 N N . ARG A 1 28 ? -3.479 -7.823 5.914 1.00 0.00 28 ARG A N 4
ATOM 5056 C CA . ARG A 1 28 ? -4.397 -7.736 7.043 1.00 0.00 28 ARG A CA 4
ATOM 5057 C C . ARG A 1 28 ? -4.435 -6.318 7.605 1.00 0.00 28 ARG A C 4
ATOM 5058 O O . ARG A 1 28 ? -5.497 -5.808 7.960 1.00 0.00 28 ARG A O 4
ATOM 5079 N N . PHE A 1 29 ? -3.268 -5.687 7.683 1.00 0.00 29 PHE A N 4
ATOM 5080 C CA . PHE A 1 29 ? -3.167 -4.329 8.203 1.00 0.00 29 PHE A CA 4
ATOM 5081 C C . PHE A 1 29 ? -4.034 -3.370 7.393 1.00 0.00 29 PHE A C 4
ATOM 5082 O O . PHE A 1 29 ? -4.659 -2.463 7.944 1.00 0.00 29 PHE A O 4
ATOM 5099 N N . LEU A 1 30 ? -4.066 -3.576 6.081 1.00 0.00 30 LEU A N 4
ATOM 5100 C CA . LEU A 1 30 ? -4.856 -2.731 5.192 1.00 0.00 30 LEU A CA 4
ATOM 5101 C C . LEU A 1 30 ? -6.300 -3.215 5.121 1.00 0.00 30 LEU A C 4
ATOM 5102 O O . LEU A 1 30 ? -7.209 -2.445 4.813 1.00 0.00 30 LEU A O 4
ATOM 5118 N N . ARG A 1 31 ? -6.504 -4.496 5.411 1.00 0.00 31 ARG A N 4
ATOM 5119 C CA . ARG A 1 31 ? -7.839 -5.083 5.381 1.00 0.00 31 ARG A CA 4
ATOM 5120 C C . ARG A 1 31 ? -8.521 -4.952 6.740 1.00 0.00 31 ARG A C 4
ATOM 5121 O O . ARG A 1 31 ? -9.710 -5.237 6.877 1.00 0.00 31 ARG A O 4
ATOM 5142 N N . GLU A 1 32 ? -7.759 -4.520 7.740 1.00 0.00 32 GLU A N 4
ATOM 5143 C CA . GLU A 1 32 ? -8.290 -4.353 9.087 1.00 0.00 32 GLU A CA 4
ATOM 5144 C C . GLU A 1 32 ? -8.270 -2.885 9.502 1.00 0.00 32 GLU A C 4
ATOM 5145 O O . GLU A 1 32 ? -9.318 -2.259 9.660 1.00 0.00 32 GLU A O 4
ATOM 5157 N N . ARG A 1 33 ? -7.069 -2.342 9.678 1.00 0.00 33 ARG A N 4
ATOM 5158 C CA . ARG A 1 33 ? -6.911 -0.949 10.076 1.00 0.00 33 ARG A CA 4
ATOM 5159 C C . ARG A 1 33 ? -7.497 -0.013 9.023 1.00 0.00 33 ARG A C 4
ATOM 5160 O O . ARG A 1 33 ? -8.546 0.598 9.234 1.00 0.00 33 ARG A O 4
ATOM 5181 N N . VAL A 1 34 ? -6.813 0.096 7.889 1.00 0.00 34 VAL A N 4
ATOM 5182 C CA . VAL A 1 34 ? -7.266 0.957 6.803 1.00 0.00 34 VAL A CA 4
ATOM 5183 C C . VAL A 1 34 ? -8.698 0.626 6.399 1.00 0.00 34 VAL A C 4
ATOM 5184 O O . VAL A 1 34 ? -9.480 1.515 6.064 1.00 0.00 34 VAL A O 4
ATOM 5197 N N . ALA A 1 35 ? -9.035 -0.659 6.435 1.00 0.00 35 ALA A N 4
ATOM 5198 C CA . ALA A 1 35 ? -10.374 -1.108 6.075 1.00 0.00 35 ALA A CA 4
ATOM 5199 C C . ALA A 1 35 ? -11.433 -0.411 6.924 1.00 0.00 35 ALA A C 4
ATOM 5200 O O . ALA A 1 35 ? -12.395 0.150 6.399 1.00 0.00 35 ALA A O 4
ATOM 5207 N N . THR A 1 36 ? -11.250 -0.452 8.240 1.00 0.00 36 THR A N 4
ATOM 5208 C CA . THR A 1 36 ? -12.190 0.174 9.162 1.00 0.00 36 THR A CA 4
ATOM 5209 C C . THR A 1 36 ? -12.076 1.693 9.117 1.00 0.00 36 THR A C 4
ATOM 5210 O O . THR A 1 36 ? -13.072 2.405 9.254 1.00 0.00 36 THR A O 4
ATOM 5221 N N . LEU A 1 37 ? -10.857 2.185 8.923 1.00 0.00 37 LEU A N 4
ATOM 5222 C CA . LEU A 1 37 ? -10.613 3.621 8.858 1.00 0.00 37 LEU A CA 4
ATOM 5223 C C . LEU A 1 37 ? -11.545 4.288 7.851 1.00 0.00 37 LEU A C 4
ATOM 5224 O O . LEU A 1 37 ? -11.365 4.153 6.642 1.00 0.00 37 LEU A O 4
ATOM 5240 N N . GLU A 1 38 ? -12.540 5.008 8.360 1.00 0.00 38 GLU A N 4
ATOM 5241 C CA . GLU A 1 38 ? -13.499 5.697 7.504 1.00 0.00 38 GLU A CA 4
ATOM 5242 C C . GLU A 1 38 ? -12.820 6.232 6.246 1.00 0.00 38 GLU A C 4
ATOM 5243 O O . GLU A 1 38 ? -13.370 6.149 5.148 1.00 0.00 38 GLU A O 4
ATOM 5255 N N . ASP A 1 39 ? -11.622 6.780 6.416 1.00 0.00 39 ASP A N 4
ATOM 5256 C CA . ASP A 1 39 ? -10.866 7.328 5.296 1.00 0.00 39 ASP A CA 4
ATOM 5257 C C . ASP A 1 39 ? -9.441 6.785 5.284 1.00 0.00 39 ASP A C 4
ATOM 5258 O O . ASP A 1 39 ? -8.813 6.597 6.327 1.00 0.00 39 ASP A O 4
ATOM 5267 N N . PRO A 1 40 ? -8.916 6.526 4.077 1.00 0.00 40 PRO A N 4
ATOM 5268 C CA . PRO A 1 40 ? -7.559 6.001 3.901 1.00 0.00 40 PRO A CA 4
ATOM 5269 C C . PRO A 1 40 ? -6.489 7.028 4.254 1.00 0.00 40 PRO A C 4
ATOM 5270 O O . PRO A 1 40 ? -5.314 6.690 4.399 1.00 0.00 40 PRO A O 4
ATOM 5281 N N . ARG A 1 41 ? -6.903 8.284 4.391 1.00 0.00 41 ARG A N 4
ATOM 5282 C CA . ARG A 1 41 ? -5.979 9.360 4.727 1.00 0.00 41 ARG A CA 4
ATOM 5283 C C . ARG A 1 41 ? -5.919 9.574 6.236 1.00 0.00 41 ARG A C 4
ATOM 5284 O O . ARG A 1 41 ? -5.967 10.707 6.715 1.00 0.00 41 ARG A O 4
ATOM 5305 N N . SER A 1 42 ? -5.814 8.478 6.980 1.00 0.00 42 SER A N 4
ATOM 5306 C CA . SER A 1 42 ? -5.751 8.544 8.436 1.00 0.00 42 SER A CA 4
ATOM 5307 C C . SER A 1 42 ? -4.384 8.096 8.942 1.00 0.00 42 SER A C 4
ATOM 5308 O O . SER A 1 42 ? -3.755 8.778 9.752 1.00 0.00 42 SER A O 4
ATOM 5316 N N . LEU A 1 43 ? -3.929 6.946 8.458 1.00 0.00 43 LEU A N 4
ATOM 5317 C CA . LEU A 1 43 ? -2.635 6.405 8.861 1.00 0.00 43 LEU A CA 4
ATOM 5318 C C . LEU A 1 43 ? -1.540 6.831 7.888 1.00 0.00 43 LEU A C 4
ATOM 5319 O O . LEU A 1 43 ? -0.523 7.394 8.290 1.00 0.00 43 LEU A O 4
ATOM 5335 N N . GLY A 1 44 ? -1.758 6.560 6.604 1.00 0.00 44 GLY A N 4
ATOM 5336 C CA . GLY A 1 44 ? -0.782 6.924 5.594 1.00 0.00 44 GLY A CA 4
ATOM 5337 C C . GLY A 1 44 ? -0.536 8.419 5.537 1.00 0.00 44 GLY A C 4
ATOM 5338 O O . GLY A 1 44 ? -1.185 9.188 6.245 1.00 0.00 44 GLY A O 4
ATOM 5342 N N . GLU A 1 45 ? 0.404 8.831 4.692 1.00 0.00 45 GLU A N 4
ATOM 5343 C CA . GLU A 1 45 ? 0.735 10.244 4.549 1.00 0.00 45 GLU A CA 4
ATOM 5344 C C . GLU A 1 45 ? 0.971 10.601 3.084 1.00 0.00 45 GLU A C 4
ATOM 5345 O O . GLU A 1 45 ? 1.514 9.815 2.307 1.00 0.00 45 GLU A O 4
ATOM 5357 N N . PRO A 1 46 ? 0.554 11.815 2.697 1.00 0.00 46 PRO A N 4
ATOM 5358 C CA . PRO A 1 46 ? 0.709 12.305 1.324 1.00 0.00 46 PRO A CA 4
ATOM 5359 C C . PRO A 1 46 ? 2.165 12.585 0.969 1.00 0.00 46 PRO A C 4
ATOM 5360 O O . PRO A 1 46 ? 3.018 12.704 1.850 1.00 0.00 46 PRO A O 4
ATOM 5371 N N . LEU A 1 47 ? 2.444 12.688 -0.326 1.00 0.00 47 LEU A N 4
ATOM 5372 C CA . LEU A 1 47 ? 3.799 12.955 -0.797 1.00 0.00 47 LEU A CA 4
ATOM 5373 C C . LEU A 1 47 ? 3.819 14.147 -1.749 1.00 0.00 47 LEU A C 4
ATOM 5374 O O . LEU A 1 47 ? 3.458 14.026 -2.919 1.00 0.00 47 LEU A O 4
ATOM 5390 N N . ARG A 1 48 ? 4.247 15.297 -1.239 1.00 0.00 48 ARG A N 4
ATOM 5391 C CA . ARG A 1 48 ? 4.316 16.511 -2.044 1.00 0.00 48 ARG A CA 4
ATOM 5392 C C . ARG A 1 48 ? 5.765 16.938 -2.260 1.00 0.00 48 ARG A C 4
ATOM 5393 O O . ARG A 1 48 ? 6.473 17.273 -1.311 1.00 0.00 48 ARG A O 4
ATOM 5414 N N . GLY A 1 49 ? 6.200 16.922 -3.517 1.00 0.00 49 GLY A N 4
ATOM 5415 C CA . GLY A 1 49 ? 7.562 17.309 -3.835 1.00 0.00 49 GLY A CA 4
ATOM 5416 C C . GLY A 1 49 ? 7.747 17.620 -5.307 1.00 0.00 49 GLY A C 4
ATOM 5417 O O . GLY A 1 49 ? 6.788 17.679 -6.077 1.00 0.00 49 GLY A O 4
ATOM 5421 N N . PRO A 1 50 ? 9.007 17.828 -5.718 1.00 0.00 50 PRO A N 4
ATOM 5422 C CA . PRO A 1 50 ? 9.344 18.140 -7.110 1.00 0.00 50 PRO A CA 4
ATOM 5423 C C . PRO A 1 50 ? 9.134 16.948 -8.038 1.00 0.00 50 PRO A C 4
ATOM 5424 O O . PRO A 1 50 ? 8.723 17.110 -9.186 1.00 0.00 50 PRO A O 4
ATOM 5435 N N . GLU A 1 51 ? 9.419 15.753 -7.532 1.00 0.00 51 GLU A N 4
ATOM 5436 C CA . GLU A 1 51 ? 9.261 14.534 -8.318 1.00 0.00 51 GLU A CA 4
ATOM 5437 C C . GLU A 1 51 ? 8.210 13.619 -7.697 1.00 0.00 51 GLU A C 4
ATOM 5438 O O . GLU A 1 51 ? 8.388 12.402 -7.635 1.00 0.00 51 GLU A O 4
ATOM 5450 N N . LEU A 1 52 ? 7.114 14.213 -7.237 1.00 0.00 52 LEU A N 4
ATOM 5451 C CA . LEU A 1 52 ? 6.033 13.453 -6.620 1.00 0.00 52 LEU A CA 4
ATOM 5452 C C . LEU A 1 52 ? 4.686 14.126 -6.863 1.00 0.00 52 LEU A C 4
ATOM 5453 O O . LEU A 1 52 ? 4.599 15.350 -6.950 1.00 0.00 52 LEU A O 4
ATOM 5469 N N . GLY A 1 53 ? 3.636 13.317 -6.971 1.00 0.00 53 GLY A N 4
ATOM 5470 C CA . GLY A 1 53 ? 2.307 13.852 -7.200 1.00 0.00 53 GLY A CA 4
ATOM 5471 C C . GLY A 1 53 ? 1.422 13.751 -5.975 1.00 0.00 53 GLY A C 4
ATOM 5472 O O . GLY A 1 53 ? 1.758 14.274 -4.912 1.00 0.00 53 GLY A O 4
ATOM 5476 N N . ARG A 1 54 ? 0.285 13.078 -6.122 1.00 0.00 54 ARG A N 4
ATOM 5477 C CA . ARG A 1 54 ? -0.653 12.912 -5.018 1.00 0.00 54 ARG A CA 4
ATOM 5478 C C . ARG A 1 54 ? -0.745 11.448 -4.598 1.00 0.00 54 ARG A C 4
ATOM 5479 O O . ARG A 1 54 ? -1.838 10.900 -4.454 1.00 0.00 54 ARG A O 4
ATOM 5500 N N . PHE A 1 55 ? 0.410 10.821 -4.402 1.00 0.00 55 PHE A N 4
ATOM 5501 C CA . PHE A 1 55 ? 0.460 9.420 -3.999 1.00 0.00 55 PHE A CA 4
ATOM 5502 C C . PHE A 1 55 ? 0.438 9.290 -2.479 1.00 0.00 55 PHE A C 4
ATOM 5503 O O . PHE A 1 55 ? 1.161 9.995 -1.775 1.00 0.00 55 PHE A O 4
ATOM 5520 N N . TRP A 1 56 ? -0.397 8.385 -1.981 1.00 0.00 56 TRP A N 4
ATOM 5521 C CA . TRP A 1 56 ? -0.515 8.163 -0.545 1.00 0.00 56 TRP A CA 4
ATOM 5522 C C . TRP A 1 56 ? 0.345 6.983 -0.104 1.00 0.00 56 TRP A C 4
ATOM 5523 O O . TRP A 1 56 ? 0.193 5.869 -0.607 1.00 0.00 56 TRP A O 4
ATOM 5544 N N . LYS A 1 57 ? 1.248 7.233 0.838 1.00 0.00 57 LYS A N 4
ATOM 5545 C CA . LYS A 1 57 ? 2.131 6.191 1.347 1.00 0.00 57 LYS A CA 4
ATOM 5546 C C . LYS A 1 57 ? 1.634 5.665 2.690 1.00 0.00 57 LYS A C 4
ATOM 5547 O O . LYS A 1 57 ? 1.005 6.393 3.459 1.00 0.00 57 LYS A O 4
ATOM 5566 N N . TYR A 1 58 ? 1.920 4.397 2.966 1.00 0.00 58 TYR A N 4
ATOM 5567 C CA . TYR A 1 58 ? 1.500 3.774 4.215 1.00 0.00 58 TYR A CA 4
ATOM 5568 C C . TYR A 1 58 ? 2.695 3.184 4.958 1.00 0.00 58 TYR A C 4
ATOM 5569 O O . TYR A 1 58 ? 3.658 2.726 4.343 1.00 0.00 58 TYR A O 4
ATOM 5587 N N . ARG A 1 59 ? 2.625 3.201 6.285 1.00 0.00 59 ARG A N 4
ATOM 5588 C CA . ARG A 1 59 ? 3.701 2.669 7.113 1.00 0.00 59 ARG A CA 4
ATOM 5589 C C . ARG A 1 59 ? 3.232 1.443 7.891 1.00 0.00 59 ARG A C 4
ATOM 5590 O O . ARG A 1 59 ? 2.206 1.479 8.569 1.00 0.00 59 ARG A O 4
ATOM 5611 N N . VAL A 1 60 ? 3.992 0.357 7.787 1.00 0.00 60 VAL A N 4
ATOM 5612 C CA . VAL A 1 60 ? 3.656 -0.881 8.481 1.00 0.00 60 VAL A CA 4
ATOM 5613 C C . VAL A 1 60 ? 4.851 -1.415 9.262 1.00 0.00 60 VAL A C 4
ATOM 5614 O O . VAL A 1 60 ? 5.653 -2.188 8.739 1.00 0.00 60 VAL A O 4
ATOM 5627 N N . GLY A 1 61 ? 4.963 -0.999 10.520 1.00 0.00 61 GLY A N 4
ATOM 5628 C CA . GLY A 1 61 ? 6.063 -1.446 11.354 1.00 0.00 61 GLY A CA 4
ATOM 5629 C C . GLY A 1 61 ? 7.416 -1.136 10.745 1.00 0.00 61 GLY A C 4
ATOM 5630 O O . GLY A 1 61 ? 8.038 -0.126 11.078 1.00 0.00 61 GLY A O 4
ATOM 5634 N N . ASP A 1 62 ? 7.874 -2.005 9.851 1.00 0.00 62 ASP A N 4
ATOM 5635 C CA . ASP A 1 62 ? 9.163 -1.819 9.194 1.00 0.00 62 ASP A CA 4
ATOM 5636 C C . ASP A 1 62 ? 9.046 -2.054 7.691 1.00 0.00 62 ASP A C 4
ATOM 5637 O O . ASP A 1 62 ? 9.946 -2.617 7.068 1.00 0.00 62 ASP A O 4
ATOM 5646 N N . TYR A 1 63 ? 7.930 -1.619 7.115 1.00 0.00 63 TYR A N 4
ATOM 5647 C CA . TYR A 1 63 ? 7.693 -1.784 5.686 1.00 0.00 63 TYR A CA 4
ATOM 5648 C C . TYR A 1 63 ? 6.885 -0.616 5.129 1.00 0.00 63 TYR A C 4
ATOM 5649 O O . TYR A 1 63 ? 5.919 -0.166 5.745 1.00 0.00 63 TYR A O 4
ATOM 5667 N N . ARG A 1 64 ? 7.289 -0.131 3.959 1.00 0.00 64 ARG A N 4
ATOM 5668 C CA . ARG A 1 64 ? 6.604 0.985 3.318 1.00 0.00 64 ARG A CA 4
ATOM 5669 C C . ARG A 1 64 ? 5.758 0.501 2.144 1.00 0.00 64 ARG A C 4
ATOM 5670 O O . ARG A 1 64 ? 6.218 -0.286 1.316 1.00 0.00 64 ARG A O 4
ATOM 5691 N N . LEU A 1 65 ? 4.519 0.976 2.078 1.00 0.00 65 LEU A N 4
ATOM 5692 C CA . LEU A 1 65 ? 3.608 0.592 1.006 1.00 0.00 65 LEU A CA 4
ATOM 5693 C C . LEU A 1 65 ? 3.088 1.821 0.267 1.00 0.00 65 LEU A C 4
ATOM 5694 O O . LEU A 1 65 ? 2.376 2.646 0.839 1.00 0.00 65 LEU A O 4
ATOM 5710 N N . ILE A 1 66 ? 3.447 1.934 -1.007 1.00 0.00 66 ILE A N 4
ATOM 5711 C CA . ILE A 1 66 ? 3.014 3.060 -1.825 1.00 0.00 66 ILE A CA 4
ATOM 5712 C C . ILE A 1 66 ? 1.684 2.763 -2.511 1.00 0.00 66 ILE A C 4
ATOM 5713 O O . ILE A 1 66 ? 1.641 2.079 -3.534 1.00 0.00 66 ILE A O 4
ATOM 5729 N N . CYS A 1 67 ? 0.603 3.282 -1.941 1.00 0.00 67 CYS A N 4
ATOM 5730 C CA . CYS A 1 67 ? -0.729 3.074 -2.498 1.00 0.00 67 CYS A CA 4
ATOM 5731 C C . CYS A 1 67 ? -1.236 4.338 -3.185 1.00 0.00 67 CYS A C 4
ATOM 5732 O O . CYS A 1 67 ? -0.665 5.417 -3.022 1.00 0.00 67 CYS A O 4
ATOM 5740 N N . HIS A 1 68 ? -2.311 4.197 -3.953 1.00 0.00 68 HIS A N 4
ATOM 5741 C CA . HIS A 1 68 ? -2.895 5.328 -4.666 1.00 0.00 68 HIS A CA 4
ATOM 5742 C C . HIS A 1 68 ? -4.381 5.463 -4.347 1.00 0.00 68 HIS A C 4
ATOM 5743 O O . HIS A 1 68 ? -5.200 4.670 -4.812 1.00 0.00 68 HIS A O 4
ATOM 5757 N N . ILE A 1 69 ? -4.721 6.472 -3.551 1.00 0.00 69 ILE A N 4
ATOM 5758 C CA . ILE A 1 69 ? -6.107 6.710 -3.171 1.00 0.00 69 ILE A CA 4
ATOM 5759 C C . ILE A 1 69 ? -6.893 7.335 -4.319 1.00 0.00 69 ILE A C 4
ATOM 5760 O O . ILE A 1 69 ? -6.623 8.465 -4.725 1.00 0.00 69 ILE A O 4
ATOM 5776 N N . GLN A 1 70 ? -7.866 6.592 -4.836 1.00 0.00 70 GLN A N 4
ATOM 5777 C CA . GLN A 1 70 ? -8.692 7.074 -5.937 1.00 0.00 70 GLN A CA 4
ATOM 5778 C C . GLN A 1 70 ? -10.078 7.473 -5.443 1.00 0.00 70 GLN A C 4
ATOM 5779 O O . GLN A 1 70 ? -10.995 6.652 -5.405 1.00 0.00 70 GLN A O 4
ATOM 5793 N N . ASP A 1 71 ? -10.224 8.738 -5.065 1.00 0.00 71 ASP A N 4
ATOM 5794 C CA . ASP A 1 71 ? -11.499 9.248 -4.574 1.00 0.00 71 ASP A CA 4
ATOM 5795 C C . ASP A 1 71 ? -12.602 9.041 -5.608 1.00 0.00 71 ASP A C 4
ATOM 5796 O O . ASP A 1 71 ? -13.734 8.703 -5.264 1.00 0.00 71 ASP A O 4
ATOM 5805 N N . ARG A 1 72 ? -12.262 9.247 -6.876 1.00 0.00 72 ARG A N 4
ATOM 5806 C CA . ARG A 1 72 ? -13.223 9.086 -7.961 1.00 0.00 72 ARG A CA 4
ATOM 5807 C C . ARG A 1 72 ? -14.008 7.786 -7.803 1.00 0.00 72 ARG A C 4
ATOM 5808 O O . ARG A 1 72 ? -15.211 7.742 -8.057 1.00 0.00 72 ARG A O 4
ATOM 5829 N N . GLU A 1 73 ? -13.316 6.731 -7.383 1.00 0.00 73 GLU A N 4
ATOM 5830 C CA . GLU A 1 73 ? -13.948 5.431 -7.194 1.00 0.00 73 GLU A CA 4
ATOM 5831 C C . GLU A 1 73 ? -13.781 4.949 -5.755 1.00 0.00 73 GLU A C 4
ATOM 5832 O O . GLU A 1 73 ? -14.134 3.818 -5.423 1.00 0.00 73 GLU A O 4
ATOM 5844 N N . ALA A 1 74 ? -13.240 5.816 -4.906 1.00 0.00 74 ALA A N 4
ATOM 5845 C CA . ALA A 1 74 ? -13.027 5.481 -3.504 1.00 0.00 74 ALA A CA 4
ATOM 5846 C C . ALA A 1 74 ? -12.381 4.107 -3.360 1.00 0.00 74 ALA A C 4
ATOM 5847 O O . ALA A 1 74 ? -12.816 3.286 -2.551 1.00 0.00 74 ALA A O 4
ATOM 5854 N N . THR A 1 75 ? -11.340 3.861 -4.150 1.00 0.00 75 THR A N 4
ATOM 5855 C CA . THR A 1 75 ? -10.636 2.586 -4.112 1.00 0.00 75 THR A CA 4
ATOM 5856 C C . THR A 1 75 ? -9.128 2.793 -4.036 1.00 0.00 75 THR A C 4
ATOM 5857 O O . THR A 1 75 ? -8.561 3.587 -4.787 1.00 0.00 75 THR A O 4
ATOM 5868 N N . VAL A 1 76 ? -8.481 2.074 -3.125 1.00 0.00 76 VAL A N 4
ATOM 5869 C CA . VAL A 1 76 ? -7.037 2.177 -2.952 1.00 0.00 76 VAL A CA 4
ATOM 5870 C C . VAL A 1 76 ? -6.310 1.093 -3.739 1.00 0.00 76 VAL A C 4
ATOM 5871 O O . VAL A 1 76 ? -6.592 -0.096 -3.585 1.00 0.00 76 VAL A O 4
ATOM 5884 N N . LEU A 1 77 ? -5.373 1.510 -4.583 1.00 0.00 77 LEU A N 4
ATOM 5885 C CA . LEU A 1 77 ? -4.604 0.574 -5.396 1.00 0.00 77 LEU A CA 4
ATOM 5886 C C . LEU A 1 77 ? -3.112 0.698 -5.103 1.00 0.00 77 LEU A C 4
ATOM 5887 O O . LEU A 1 77 ? -2.546 1.790 -5.160 1.00 0.00 77 LEU A O 4
ATOM 5903 N N . VAL A 1 78 ? -2.479 -0.429 -4.793 1.00 0.00 78 VAL A N 4
ATOM 5904 C CA . VAL A 1 78 ? -1.052 -0.448 -4.496 1.00 0.00 78 VAL A CA 4
ATOM 5905 C C . VAL A 1 78 ? -0.223 -0.325 -5.770 1.00 0.00 78 VAL A C 4
ATOM 5906 O O . VAL A 1 78 ? -0.562 -0.905 -6.802 1.00 0.00 78 VAL A O 4
ATOM 5919 N N . LEU A 1 79 ? 0.865 0.432 -5.690 1.00 0.00 79 LEU A N 4
ATOM 5920 C CA . LEU A 1 79 ? 1.745 0.631 -6.837 1.00 0.00 79 LEU A CA 4
ATOM 5921 C C . LEU A 1 79 ? 3.127 0.044 -6.571 1.00 0.00 79 LEU A C 4
ATOM 5922 O O . LEU A 1 79 ? 3.740 -0.551 -7.458 1.00 0.00 79 LEU A O 4
ATOM 5938 N N . ARG A 1 80 ? 3.611 0.215 -5.345 1.00 0.00 80 ARG A N 4
ATOM 5939 C CA . ARG A 1 80 ? 4.921 -0.299 -4.963 1.00 0.00 80 ARG A CA 4
ATOM 5940 C C . ARG A 1 80 ? 4.893 -0.856 -3.543 1.00 0.00 80 ARG A C 4
ATOM 5941 O O . ARG A 1 80 ? 4.084 -0.435 -2.715 1.00 0.00 80 ARG A O 4
ATOM 5962 N N . VAL A 1 81 ? 5.781 -1.806 -3.267 1.00 0.00 81 VAL A N 4
ATOM 5963 C CA . VAL A 1 81 ? 5.859 -2.420 -1.947 1.00 0.00 81 VAL A CA 4
ATOM 5964 C C . VAL A 1 81 ? 7.287 -2.844 -1.621 1.00 0.00 81 VAL A C 4
ATOM 5965 O O . VAL A 1 81 ? 7.865 -3.691 -2.301 1.00 0.00 81 VAL A O 4
ATOM 5978 N N . GLY A 1 82 ? 7.851 -2.247 -0.576 1.00 0.00 82 GLY A N 4
ATOM 5979 C CA . GLY A 1 82 ? 9.207 -2.575 -0.177 1.00 0.00 82 GLY A CA 4
ATOM 5980 C C . GLY A 1 82 ? 9.500 -2.185 1.258 1.00 0.00 82 GLY A C 4
ATOM 5981 O O . GLY A 1 82 ? 8.828 -1.322 1.824 1.00 0.00 82 GLY A O 4
ATOM 5985 N N . HIS A 1 83 ? 10.506 -2.821 1.849 1.00 0.00 83 HIS A N 4
ATOM 5986 C CA . HIS A 1 83 ? 10.886 -2.536 3.229 1.00 0.00 83 HIS A CA 4
ATOM 5987 C C . HIS A 1 83 ? 11.405 -1.108 3.365 1.00 0.00 83 HIS A C 4
ATOM 5988 O O . HIS A 1 83 ? 12.108 -0.606 2.488 1.00 0.00 83 HIS A O 4
ATOM 6002 N N . ALA A 1 84 ? 11.053 -0.458 4.469 1.00 0.00 84 ALA A N 4
ATOM 6003 C CA . ALA A 1 84 ? 11.483 0.911 4.721 1.00 0.00 84 ALA A CA 4
ATOM 6004 C C . ALA A 1 84 ? 12.983 1.066 4.490 1.00 0.00 84 ALA A C 4
ATOM 6005 O O . ALA A 1 84 ? 13.416 1.907 3.702 1.00 0.00 84 ALA A O 4
ATOM 6012 N N . ARG A 1 85 ? 13.771 0.251 5.184 1.00 0.00 85 ARG A N 4
ATOM 6013 C CA . ARG A 1 85 ? 15.222 0.299 5.056 1.00 0.00 85 ARG A CA 4
ATOM 6014 C C . ARG A 1 85 ? 15.641 0.241 3.590 1.00 0.00 85 ARG A C 4
ATOM 6015 O O . ARG A 1 85 ? 16.680 0.779 3.209 1.00 0.00 85 ARG A O 4
ATOM 6036 N N . ASP A 1 86 ? 14.825 -0.417 2.773 1.00 0.00 86 ASP A N 4
ATOM 6037 C CA . ASP A 1 86 ? 15.110 -0.546 1.349 1.00 0.00 86 ASP A CA 4
ATOM 6038 C C . ASP A 1 86 ? 14.435 0.569 0.556 1.00 0.00 86 ASP A C 4
ATOM 6039 O O . ASP A 1 86 ? 15.089 1.510 0.106 1.00 0.00 86 ASP A O 4
ATOM 6048 N N . VAL A 1 87 ? 13.121 0.456 0.388 1.00 0.00 87 VAL A N 4
ATOM 6049 C CA . VAL A 1 87 ? 12.356 1.455 -0.350 1.00 0.00 87 VAL A CA 4
ATOM 6050 C C . VAL A 1 87 ? 12.801 2.867 0.014 1.00 0.00 87 VAL A C 4
ATOM 6051 O O . VAL A 1 87 ? 12.716 3.785 -0.802 1.00 0.00 87 VAL A O 4
ATOM 6064 N N . TYR A 1 88 ? 13.276 3.033 1.243 1.00 0.00 88 TYR A N 4
ATOM 6065 C CA . TYR A 1 88 ? 13.733 4.335 1.716 1.00 0.00 88 TYR A CA 4
ATOM 6066 C C . TYR A 1 88 ? 15.133 4.236 2.313 1.00 0.00 88 TYR A C 4
ATOM 6067 O O . TYR A 1 88 ? 15.344 3.563 3.322 1.00 0.00 88 TYR A O 4
ATOM 6085 N N . ARG A 1 89 ? 16.087 4.913 1.682 1.00 0.00 89 ARG A N 4
ATOM 6086 C CA . ARG A 1 89 ? 17.468 4.903 2.148 1.00 0.00 89 ARG A CA 4
ATOM 6087 C C . ARG A 1 89 ? 17.567 5.459 3.566 1.00 0.00 89 ARG A C 4
ATOM 6088 O O . ARG A 1 89 ? 16.967 6.487 3.883 1.00 0.00 89 ARG A O 4
ATOM 6109 N N . MET A 1 1 ? -18.976 1.251 4.834 1.00 0.00 1 MET A N 5
ATOM 6110 C CA . MET A 1 1 ? -18.513 0.393 3.749 1.00 0.00 1 MET A CA 5
ATOM 6111 C C . MET A 1 1 ? -16.991 0.408 3.656 1.00 0.00 1 MET A C 5
ATOM 6112 O O . MET A 1 1 ? -16.359 -0.635 3.494 1.00 0.00 1 MET A O 5
ATOM 6126 N N . GLY A 1 2 ? -16.407 1.599 3.759 1.00 0.00 2 GLY A N 5
ATOM 6127 C CA . GLY A 1 2 ? -14.964 1.726 3.684 1.00 0.00 2 GLY A CA 5
ATOM 6128 C C . GLY A 1 2 ? -14.452 1.688 2.257 1.00 0.00 2 GLY A C 5
ATOM 6129 O O . GLY A 1 2 ? -15.223 1.484 1.319 1.00 0.00 2 GLY A O 5
ATOM 6133 N N . TYR A 1 3 ? -13.149 1.887 2.092 1.00 0.00 3 TYR A N 5
ATOM 6134 C CA . TYR A 1 3 ? -12.536 1.879 0.770 1.00 0.00 3 TYR A CA 5
ATOM 6135 C C . TYR A 1 3 ? -12.140 0.463 0.362 1.00 0.00 3 TYR A C 5
ATOM 6136 O O . TYR A 1 3 ? -11.959 -0.412 1.209 1.00 0.00 3 TYR A O 5
ATOM 6154 N N . ARG A 1 4 ? -12.006 0.246 -0.943 1.00 0.00 4 ARG A N 5
ATOM 6155 C CA . ARG A 1 4 ? -11.631 -1.063 -1.465 1.00 0.00 4 ARG A CA 5
ATOM 6156 C C . ARG A 1 4 ? -10.119 -1.260 -1.406 1.00 0.00 4 ARG A C 5
ATOM 6157 O O . ARG A 1 4 ? -9.354 -0.301 -1.515 1.00 0.00 4 ARG A O 5
ATOM 6178 N N . ILE A 1 5 ? -9.697 -2.507 -1.232 1.00 0.00 5 ILE A N 5
ATOM 6179 C CA . ILE A 1 5 ? -8.277 -2.829 -1.159 1.00 0.00 5 ILE A CA 5
ATOM 6180 C C . ILE A 1 5 ? -7.816 -3.567 -2.412 1.00 0.00 5 ILE A C 5
ATOM 6181 O O . ILE A 1 5 ? -8.039 -4.769 -2.553 1.00 0.00 5 ILE A O 5
ATOM 6197 N N . GLU A 1 6 ? -7.169 -2.839 -3.317 1.00 0.00 6 GLU A N 5
ATOM 6198 C CA . GLU A 1 6 ? -6.675 -3.426 -4.557 1.00 0.00 6 GLU A CA 5
ATOM 6199 C C . GLU A 1 6 ? -5.150 -3.423 -4.591 1.00 0.00 6 GLU A C 5
ATOM 6200 O O . GLU A 1 6 ? -4.503 -2.664 -3.869 1.00 0.00 6 GLU A O 5
ATOM 6212 N N . PHE A 1 7 ? -4.581 -4.280 -5.433 1.00 0.00 7 PHE A N 5
ATOM 6213 C CA . PHE A 1 7 ? -3.132 -4.378 -5.560 1.00 0.00 7 PHE A CA 5
ATOM 6214 C C . PHE A 1 7 ? -2.720 -4.483 -7.026 1.00 0.00 7 PHE A C 5
ATOM 6215 O O . PHE A 1 7 ? -3.292 -5.262 -7.788 1.00 0.00 7 PHE A O 5
ATOM 6232 N N . ASP A 1 8 ? -1.725 -3.692 -7.412 1.00 0.00 8 ASP A N 5
ATOM 6233 C CA . ASP A 1 8 ? -1.236 -3.695 -8.786 1.00 0.00 8 ASP A CA 5
ATOM 6234 C C . ASP A 1 8 ? -0.621 -5.045 -9.141 1.00 0.00 8 ASP A C 5
ATOM 6235 O O . ASP A 1 8 ? -0.286 -5.850 -8.272 1.00 0.00 8 ASP A O 5
ATOM 6244 N N . PRO A 1 9 ? -0.469 -5.301 -10.449 1.00 0.00 9 PRO A N 5
ATOM 6245 C CA . PRO A 1 9 ? 0.105 -6.553 -10.949 1.00 0.00 9 PRO A CA 5
ATOM 6246 C C . PRO A 1 9 ? 1.597 -6.665 -10.654 1.00 0.00 9 PRO A C 5
ATOM 6247 O O . PRO A 1 9 ? 2.186 -7.739 -10.781 1.00 0.00 9 PRO A O 5
ATOM 6258 N N . ARG A 1 10 ? 2.203 -5.550 -10.258 1.00 0.00 10 ARG A N 5
ATOM 6259 C CA . ARG A 1 10 ? 3.627 -5.524 -9.945 1.00 0.00 10 ARG A CA 5
ATOM 6260 C C . ARG A 1 10 ? 3.857 -5.684 -8.445 1.00 0.00 10 ARG A C 5
ATOM 6261 O O . ARG A 1 10 ? 4.683 -6.489 -8.017 1.00 0.00 10 ARG A O 5
ATOM 6282 N N . ALA A 1 11 ? 3.121 -4.911 -7.653 1.00 0.00 11 ALA A N 5
ATOM 6283 C CA . ALA A 1 11 ? 3.244 -4.968 -6.202 1.00 0.00 11 ALA A CA 5
ATOM 6284 C C . ALA A 1 11 ? 2.950 -6.371 -5.681 1.00 0.00 11 ALA A C 5
ATOM 6285 O O . ALA A 1 11 ? 3.710 -6.918 -4.883 1.00 0.00 11 ALA A O 5
ATOM 6292 N N . GLU A 1 12 ? 1.842 -6.947 -6.137 1.00 0.00 12 GLU A N 5
ATOM 6293 C CA . GLU A 1 12 ? 1.448 -8.286 -5.715 1.00 0.00 12 GLU A CA 5
ATOM 6294 C C . GLU A 1 12 ? 2.667 -9.194 -5.580 1.00 0.00 12 GLU A C 5
ATOM 6295 O O . GLU A 1 12 ? 2.826 -9.894 -4.580 1.00 0.00 12 GLU A O 5
ATOM 6307 N N . LYS A 1 13 ? 3.525 -9.178 -6.594 1.00 0.00 13 LYS A N 5
ATOM 6308 C CA . LYS A 1 13 ? 4.730 -9.998 -6.591 1.00 0.00 13 LYS A CA 5
ATOM 6309 C C . LYS A 1 13 ? 5.766 -9.441 -5.620 1.00 0.00 13 LYS A C 5
ATOM 6310 O O . LYS A 1 13 ? 6.420 -10.192 -4.898 1.00 0.00 13 LYS A O 5
ATOM 6329 N N . GLU A 1 14 ? 5.907 -8.119 -5.607 1.00 0.00 14 GLU A N 5
ATOM 6330 C CA . GLU A 1 14 ? 6.862 -7.462 -4.723 1.00 0.00 14 GLU A CA 5
ATOM 6331 C C . GLU A 1 14 ? 6.618 -7.855 -3.269 1.00 0.00 14 GLU A C 5
ATOM 6332 O O . GLU A 1 14 ? 7.560 -8.052 -2.500 1.00 0.00 14 GLU A O 5
ATOM 6344 N N . LEU A 1 15 ? 5.347 -7.966 -2.898 1.00 0.00 15 LEU A N 5
ATOM 6345 C CA . LEU A 1 15 ? 4.976 -8.334 -1.536 1.00 0.00 15 LEU A CA 5
ATOM 6346 C C . LEU A 1 15 ? 5.009 -9.848 -1.354 1.00 0.00 15 LEU A C 5
ATOM 6347 O O . LEU A 1 15 ? 5.493 -10.350 -0.340 1.00 0.00 15 LEU A O 5
ATOM 6363 N N . GLU A 1 16 ? 4.492 -10.570 -2.344 1.00 0.00 16 GLU A N 5
ATOM 6364 C CA . GLU A 1 16 ? 4.464 -12.027 -2.292 1.00 0.00 16 GLU A CA 5
ATOM 6365 C C . GLU A 1 16 ? 5.848 -12.587 -1.977 1.00 0.00 16 GLU A C 5
ATOM 6366 O O . GLU A 1 16 ? 5.977 -13.637 -1.348 1.00 0.00 16 GLU A O 5
ATOM 6378 N N . LYS A 1 17 ? 6.881 -11.879 -2.420 1.00 0.00 17 LYS A N 5
ATOM 6379 C CA . LYS A 1 17 ? 8.257 -12.302 -2.186 1.00 0.00 17 LYS A CA 5
ATOM 6380 C C . LYS A 1 17 ? 8.604 -12.229 -0.703 1.00 0.00 17 LYS A C 5
ATOM 6381 O O . LYS A 1 17 ? 9.279 -13.109 -0.168 1.00 0.00 17 LYS A O 5
ATOM 6400 N N . LEU A 1 18 ? 8.138 -11.174 -0.043 1.00 0.00 18 LEU A N 5
ATOM 6401 C CA . LEU A 1 18 ? 8.398 -10.986 1.380 1.00 0.00 18 LEU A CA 5
ATOM 6402 C C . LEU A 1 18 ? 8.116 -12.267 2.159 1.00 0.00 18 LEU A C 5
ATOM 6403 O O . LEU A 1 18 ? 7.623 -13.248 1.602 1.00 0.00 18 LEU A O 5
ATOM 6419 N N . ASP A 1 19 ? 8.431 -12.250 3.450 1.00 0.00 19 ASP A N 5
ATOM 6420 C CA . ASP A 1 19 ? 8.208 -13.409 4.306 1.00 0.00 19 ASP A CA 5
ATOM 6421 C C . ASP A 1 19 ? 6.731 -13.790 4.333 1.00 0.00 19 ASP A C 5
ATOM 6422 O O . ASP A 1 19 ? 5.863 -12.966 4.047 1.00 0.00 19 ASP A O 5
ATOM 6431 N N . ARG A 1 20 ? 6.455 -15.043 4.677 1.00 0.00 20 ARG A N 5
ATOM 6432 C CA . ARG A 1 20 ? 5.083 -15.534 4.739 1.00 0.00 20 ARG A CA 5
ATOM 6433 C C . ARG A 1 20 ? 4.315 -14.860 5.872 1.00 0.00 20 ARG A C 5
ATOM 6434 O O . ARG A 1 20 ? 3.154 -14.484 5.711 1.00 0.00 20 ARG A O 5
ATOM 6455 N N . GLU A 1 21 ? 4.972 -14.711 7.019 1.00 0.00 21 GLU A N 5
ATOM 6456 C CA . GLU A 1 21 ? 4.349 -14.084 8.179 1.00 0.00 21 GLU A CA 5
ATOM 6457 C C . GLU A 1 21 ? 4.234 -12.575 7.985 1.00 0.00 21 GLU A C 5
ATOM 6458 O O . GLU A 1 21 ? 3.200 -11.977 8.282 1.00 0.00 21 GLU A O 5
ATOM 6470 N N . VAL A 1 22 ? 5.304 -11.965 7.485 1.00 0.00 22 VAL A N 5
ATOM 6471 C CA . VAL A 1 22 ? 5.324 -10.526 7.250 1.00 0.00 22 VAL A CA 5
ATOM 6472 C C . VAL A 1 22 ? 4.240 -10.115 6.261 1.00 0.00 22 VAL A C 5
ATOM 6473 O O . VAL A 1 22 ? 3.523 -9.139 6.479 1.00 0.00 22 VAL A O 5
ATOM 6486 N N . ALA A 1 23 ? 4.125 -10.868 5.171 1.00 0.00 23 ALA A N 5
ATOM 6487 C CA . ALA A 1 23 ? 3.126 -10.584 4.149 1.00 0.00 23 ALA A CA 5
ATOM 6488 C C . ALA A 1 23 ? 1.724 -10.539 4.748 1.00 0.00 23 ALA A C 5
ATOM 6489 O O . ALA A 1 23 ? 0.968 -9.597 4.511 1.00 0.00 23 ALA A O 5
ATOM 6496 N N . ARG A 1 24 ? 1.384 -11.563 5.523 1.00 0.00 24 ARG A N 5
ATOM 6497 C CA . ARG A 1 24 ? 0.072 -11.640 6.155 1.00 0.00 24 ARG A CA 5
ATOM 6498 C C . ARG A 1 24 ? -0.192 -10.406 7.012 1.00 0.00 24 ARG A C 5
ATOM 6499 O O . ARG A 1 24 ? -1.271 -9.816 6.953 1.00 0.00 24 ARG A O 5
ATOM 6520 N N . ARG A 1 25 ? 0.800 -10.023 7.810 1.00 0.00 25 ARG A N 5
ATOM 6521 C CA . ARG A 1 25 ? 0.674 -8.860 8.681 1.00 0.00 25 ARG A CA 5
ATOM 6522 C C . ARG A 1 25 ? 0.302 -7.617 7.878 1.00 0.00 25 ARG A C 5
ATOM 6523 O O . ARG A 1 25 ? -0.531 -6.817 8.304 1.00 0.00 25 ARG A O 5
ATOM 6544 N N . ILE A 1 26 ? 0.927 -7.461 6.716 1.00 0.00 26 ILE A N 5
ATOM 6545 C CA . ILE A 1 26 ? 0.662 -6.316 5.854 1.00 0.00 26 ILE A CA 5
ATOM 6546 C C . ILE A 1 26 ? -0.798 -6.284 5.415 1.00 0.00 26 ILE A C 5
ATOM 6547 O O . ILE A 1 26 ? -1.530 -5.342 5.722 1.00 0.00 26 ILE A O 5
ATOM 6563 N N . LEU A 1 27 ? -1.217 -7.321 4.698 1.00 0.00 27 LEU A N 5
ATOM 6564 C CA . LEU A 1 27 ? -2.591 -7.414 4.218 1.00 0.00 27 LEU A CA 5
ATOM 6565 C C . LEU A 1 27 ? -3.580 -7.076 5.329 1.00 0.00 27 LEU A C 5
ATOM 6566 O O . LEU A 1 27 ? -4.476 -6.253 5.146 1.00 0.00 27 LEU A O 5
ATOM 6582 N N . ARG A 1 28 ? -3.409 -7.717 6.481 1.00 0.00 28 ARG A N 5
ATOM 6583 C CA . ARG A 1 28 ? -4.286 -7.484 7.622 1.00 0.00 28 ARG A CA 5
ATOM 6584 C C . ARG A 1 28 ? -4.312 -6.004 7.994 1.00 0.00 28 ARG A C 5
ATOM 6585 O O . ARG A 1 28 ? -5.380 -5.412 8.154 1.00 0.00 28 ARG A O 5
ATOM 6606 N N . PHE A 1 29 ? -3.130 -5.413 8.130 1.00 0.00 29 PHE A N 5
ATOM 6607 C CA . PHE A 1 29 ? -3.017 -4.003 8.485 1.00 0.00 29 PHE A CA 5
ATOM 6608 C C . PHE A 1 29 ? -3.864 -3.138 7.555 1.00 0.00 29 PHE A C 5
ATOM 6609 O O . PHE A 1 29 ? -4.425 -2.124 7.972 1.00 0.00 29 PHE A O 5
ATOM 6626 N N . LEU A 1 30 ? -3.950 -3.546 6.294 1.00 0.00 30 LEU A N 5
ATOM 6627 C CA . LEU A 1 30 ? -4.728 -2.810 5.304 1.00 0.00 30 LEU A CA 5
ATOM 6628 C C . LEU A 1 30 ? -6.182 -3.270 5.301 1.00 0.00 30 LEU A C 5
ATOM 6629 O O . LEU A 1 30 ? -7.087 -2.499 4.980 1.00 0.00 30 LEU A O 5
ATOM 6645 N N . ARG A 1 31 ? -6.400 -4.530 5.664 1.00 0.00 31 ARG A N 5
ATOM 6646 C CA . ARG A 1 31 ? -7.744 -5.092 5.705 1.00 0.00 31 ARG A CA 5
ATOM 6647 C C . ARG A 1 31 ? -8.396 -4.844 7.062 1.00 0.00 31 ARG A C 5
ATOM 6648 O O . ARG A 1 31 ? -9.582 -5.112 7.249 1.00 0.00 31 ARG A O 5
ATOM 6669 N N . GLU A 1 32 ? -7.612 -4.330 8.005 1.00 0.00 32 GLU A N 5
ATOM 6670 C CA . GLU A 1 32 ? -8.114 -4.048 9.345 1.00 0.00 32 GLU A CA 5
ATOM 6671 C C . GLU A 1 32 ? -8.128 -2.546 9.615 1.00 0.00 32 GLU A C 5
ATOM 6672 O O . GLU A 1 32 ? -9.188 -1.949 9.807 1.00 0.00 32 GLU A O 5
ATOM 6684 N N . ARG A 1 33 ? -6.945 -1.941 9.628 1.00 0.00 33 ARG A N 5
ATOM 6685 C CA . ARG A 1 33 ? -6.820 -0.510 9.876 1.00 0.00 33 ARG A CA 5
ATOM 6686 C C . ARG A 1 33 ? -7.481 0.294 8.760 1.00 0.00 33 ARG A C 5
ATOM 6687 O O . ARG A 1 33 ? -8.540 0.891 8.954 1.00 0.00 33 ARG A O 5
ATOM 6708 N N . VAL A 1 34 ? -6.847 0.307 7.591 1.00 0.00 34 VAL A N 5
ATOM 6709 C CA . VAL A 1 34 ? -7.373 1.037 6.444 1.00 0.00 34 VAL A CA 5
ATOM 6710 C C . VAL A 1 34 ? -8.815 0.636 6.151 1.00 0.00 34 VAL A C 5
ATOM 6711 O O . VAL A 1 34 ? -9.650 1.479 5.824 1.00 0.00 34 VAL A O 5
ATOM 6724 N N . ALA A 1 35 ? -9.100 -0.656 6.273 1.00 0.00 35 ALA A N 5
ATOM 6725 C CA . ALA A 1 35 ? -10.442 -1.169 6.023 1.00 0.00 35 ALA A CA 5
ATOM 6726 C C . ALA A 1 35 ? -11.471 -0.462 6.899 1.00 0.00 35 ALA A C 5
ATOM 6727 O O . ALA A 1 35 ? -12.483 0.038 6.406 1.00 0.00 35 ALA A O 5
ATOM 6734 N N . THR A 1 36 ? -11.207 -0.423 8.201 1.00 0.00 36 THR A N 5
ATOM 6735 C CA . THR A 1 36 ? -12.111 0.221 9.146 1.00 0.00 36 THR A CA 5
ATOM 6736 C C . THR A 1 36 ? -12.029 1.739 9.037 1.00 0.00 36 THR A C 5
ATOM 6737 O O . THR A 1 36 ? -13.007 2.444 9.290 1.00 0.00 36 THR A O 5
ATOM 6748 N N . LEU A 1 37 ? -10.857 2.238 8.660 1.00 0.00 37 LEU A N 5
ATOM 6749 C CA . LEU A 1 37 ? -10.648 3.675 8.517 1.00 0.00 37 LEU A CA 5
ATOM 6750 C C . LEU A 1 37 ? -11.561 4.254 7.441 1.00 0.00 37 LEU A C 5
ATOM 6751 O O . LEU A 1 37 ? -11.346 4.036 6.249 1.00 0.00 37 LEU A O 5
ATOM 6767 N N . GLU A 1 38 ? -12.578 4.994 7.870 1.00 0.00 38 GLU A N 5
ATOM 6768 C CA . GLU A 1 38 ? -13.522 5.605 6.942 1.00 0.00 38 GLU A CA 5
ATOM 6769 C C . GLU A 1 38 ? -12.807 6.111 5.693 1.00 0.00 38 GLU A C 5
ATOM 6770 O O . GLU A 1 38 ? -13.317 5.985 4.579 1.00 0.00 38 GLU A O 5
ATOM 6782 N N . ASP A 1 39 ? -11.625 6.684 5.887 1.00 0.00 39 ASP A N 5
ATOM 6783 C CA . ASP A 1 39 ? -10.838 7.209 4.776 1.00 0.00 39 ASP A CA 5
ATOM 6784 C C . ASP A 1 39 ? -9.412 6.669 4.818 1.00 0.00 39 ASP A C 5
ATOM 6785 O O . ASP A 1 39 ? -8.805 6.530 5.880 1.00 0.00 39 ASP A O 5
ATOM 6794 N N . PRO A 1 40 ? -8.863 6.357 3.634 1.00 0.00 40 PRO A N 5
ATOM 6795 C CA . PRO A 1 40 ? -7.502 5.826 3.509 1.00 0.00 40 PRO A CA 5
ATOM 6796 C C . PRO A 1 40 ? -6.440 6.871 3.836 1.00 0.00 40 PRO A C 5
ATOM 6797 O O . PRO A 1 40 ? -5.253 6.557 3.925 1.00 0.00 40 PRO A O 5
ATOM 6808 N N . ARG A 1 41 ? -6.875 8.114 4.014 1.00 0.00 41 ARG A N 5
ATOM 6809 C CA . ARG A 1 41 ? -5.961 9.205 4.331 1.00 0.00 41 ARG A CA 5
ATOM 6810 C C . ARG A 1 41 ? -5.595 9.195 5.812 1.00 0.00 41 ARG A C 5
ATOM 6811 O O . ARG A 1 41 ? -4.476 9.544 6.188 1.00 0.00 41 ARG A O 5
ATOM 6832 N N . SER A 1 42 ? -6.546 8.793 6.649 1.00 0.00 42 SER A N 5
ATOM 6833 C CA . SER A 1 42 ? -6.326 8.741 8.090 1.00 0.00 42 SER A CA 5
ATOM 6834 C C . SER A 1 42 ? -4.900 8.300 8.405 1.00 0.00 42 SER A C 5
ATOM 6835 O O . SER A 1 42 ? -4.147 9.018 9.065 1.00 0.00 42 SER A O 5
ATOM 6843 N N . LEU A 1 43 ? -4.535 7.115 7.929 1.00 0.00 43 LEU A N 5
ATOM 6844 C CA . LEU A 1 43 ? -3.199 6.576 8.159 1.00 0.00 43 LEU A CA 5
ATOM 6845 C C . LEU A 1 43 ? -2.302 6.808 6.947 1.00 0.00 43 LEU A C 5
ATOM 6846 O O . LEU A 1 43 ? -2.757 6.753 5.806 1.00 0.00 43 LEU A O 5
ATOM 6862 N N . GLY A 1 44 ? -1.023 7.064 7.205 1.00 0.00 44 GLY A N 5
ATOM 6863 C CA . GLY A 1 44 ? -0.082 7.298 6.125 1.00 0.00 44 GLY A CA 5
ATOM 6864 C C . GLY A 1 44 ? 0.117 8.773 5.838 1.00 0.00 44 GLY A C 5
ATOM 6865 O O . GLY A 1 44 ? -0.546 9.622 6.433 1.00 0.00 44 GLY A O 5
ATOM 6869 N N . GLU A 1 45 ? 1.034 9.079 4.926 1.00 0.00 45 GLU A N 5
ATOM 6870 C CA . GLU A 1 45 ? 1.319 10.463 4.564 1.00 0.00 45 GLU A CA 5
ATOM 6871 C C . GLU A 1 45 ? 1.345 10.634 3.048 1.00 0.00 45 GLU A C 5
ATOM 6872 O O . GLU A 1 45 ? 1.749 9.741 2.303 1.00 0.00 45 GLU A O 5
ATOM 6884 N N . PRO A 1 46 ? 0.902 11.810 2.579 1.00 0.00 46 PRO A N 5
ATOM 6885 C CA . PRO A 1 46 ? 0.864 12.128 1.148 1.00 0.00 46 PRO A CA 5
ATOM 6886 C C . PRO A 1 46 ? 2.258 12.305 0.556 1.00 0.00 46 PRO A C 5
ATOM 6887 O O . PRO A 1 46 ? 3.247 12.391 1.286 1.00 0.00 46 PRO A O 5
ATOM 6898 N N . LEU A 1 47 ? 2.330 12.361 -0.769 1.00 0.00 47 LEU A N 5
ATOM 6899 C CA . LEU A 1 47 ? 3.604 12.529 -1.459 1.00 0.00 47 LEU A CA 5
ATOM 6900 C C . LEU A 1 47 ? 3.603 13.800 -2.303 1.00 0.00 47 LEU A C 5
ATOM 6901 O O . LEU A 1 47 ? 2.588 14.160 -2.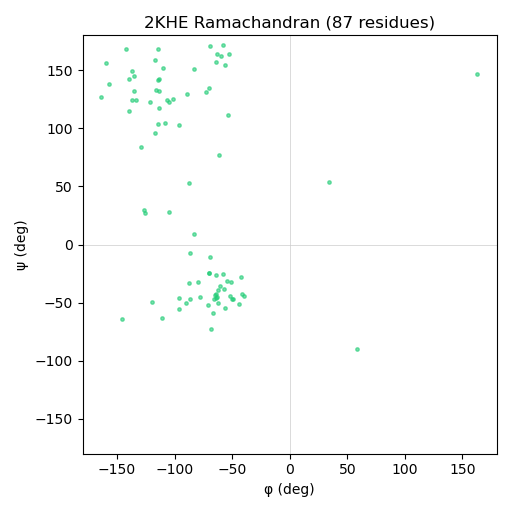899 1.00 0.00 47 LEU A O 5
ATOM 6917 N N . ARG A 1 48 ? 4.747 14.474 -2.351 1.00 0.00 48 ARG A N 5
ATOM 6918 C CA . ARG A 1 48 ? 4.878 15.704 -3.122 1.00 0.00 48 ARG A CA 5
ATOM 6919 C C . ARG A 1 48 ? 6.002 15.585 -4.148 1.00 0.00 48 ARG A C 5
ATOM 6920 O O . ARG A 1 48 ? 6.994 14.894 -3.920 1.00 0.00 48 ARG A O 5
ATOM 6941 N N . GLY A 1 49 ? 5.837 16.264 -5.280 1.00 0.00 49 GLY A N 5
ATOM 6942 C CA . GLY A 1 49 ? 6.845 16.220 -6.324 1.00 0.00 49 GLY A CA 5
ATOM 6943 C C . GLY A 1 49 ? 6.406 16.941 -7.583 1.00 0.00 49 GLY A C 5
ATOM 6944 O O . GLY A 1 49 ? 5.227 16.954 -7.938 1.00 0.00 49 GLY A O 5
ATOM 6948 N N . PRO A 1 50 ? 7.370 17.561 -8.280 1.00 0.00 50 PRO A N 5
ATOM 6949 C CA . PRO A 1 50 ? 7.100 18.300 -9.517 1.00 0.00 50 PRO A CA 5
ATOM 6950 C C . PRO A 1 50 ? 6.721 17.380 -10.672 1.00 0.00 50 PRO A C 5
ATOM 6951 O O . PRO A 1 50 ? 6.348 17.843 -11.749 1.00 0.00 50 PRO A O 5
ATOM 6962 N N . GLU A 1 51 ? 6.819 16.075 -10.439 1.00 0.00 51 GLU A N 5
ATOM 6963 C CA . GLU A 1 51 ? 6.486 15.090 -11.461 1.00 0.00 51 GLU A CA 5
ATOM 6964 C C . GLU A 1 51 ? 5.608 13.982 -10.885 1.00 0.00 51 GLU A C 5
ATOM 6965 O O . GLU A 1 51 ? 5.756 12.811 -11.235 1.00 0.00 51 GLU A O 5
ATOM 6977 N N . LEU A 1 52 ? 4.694 14.361 -9.998 1.00 0.00 52 LEU A N 5
ATOM 6978 C CA . LEU A 1 52 ? 3.792 13.402 -9.371 1.00 0.00 52 LEU A CA 5
ATOM 6979 C C . LEU A 1 52 ? 2.473 14.065 -8.986 1.00 0.00 52 LEU A C 5
ATOM 6980 O O . LEU A 1 52 ? 2.428 15.261 -8.703 1.00 0.00 52 LEU A O 5
ATOM 6996 N N . GLY A 1 53 ? 1.402 13.278 -8.975 1.00 0.00 53 GLY A N 5
ATOM 6997 C CA . GLY A 1 53 ? 0.097 13.806 -8.621 1.00 0.00 53 GLY A CA 5
ATOM 6998 C C . GLY A 1 53 ? -0.222 13.623 -7.150 1.00 0.00 53 GLY A C 5
ATOM 6999 O O . GLY A 1 53 ? 0.267 14.372 -6.305 1.00 0.00 53 GLY A O 5
ATOM 7003 N N . ARG A 1 54 ? -1.046 12.626 -6.845 1.00 0.00 54 ARG A N 5
ATOM 7004 C CA . ARG A 1 54 ? -1.433 12.350 -5.466 1.00 0.00 54 ARG A CA 5
ATOM 7005 C C . ARG A 1 54 ? -1.211 10.880 -5.124 1.00 0.00 54 ARG A C 5
ATOM 7006 O O . ARG A 1 54 ? -2.006 10.017 -5.499 1.00 0.00 54 ARG A O 5
ATOM 7027 N N . PHE A 1 55 ? -0.125 10.601 -4.410 1.00 0.00 55 PHE A N 5
ATOM 7028 C CA . PHE A 1 55 ? 0.202 9.235 -4.019 1.00 0.00 55 PHE A CA 5
ATOM 7029 C C . PHE A 1 55 ? 0.369 9.129 -2.506 1.00 0.00 55 PHE A C 5
ATOM 7030 O O . PHE A 1 55 ? 1.241 9.771 -1.920 1.00 0.00 55 PHE A O 5
ATOM 7047 N N . TRP A 1 56 ? -0.472 8.314 -1.880 1.00 0.00 56 TRP A N 5
ATOM 7048 C CA . TRP A 1 56 ? -0.419 8.123 -0.435 1.00 0.00 56 TRP A CA 5
ATOM 7049 C C . TRP A 1 56 ? 0.447 6.921 -0.076 1.00 0.00 56 TRP A C 5
ATOM 7050 O O . TRP A 1 56 ? 0.470 5.922 -0.796 1.00 0.00 56 TRP A O 5
ATOM 7071 N N . LYS A 1 57 ? 1.160 7.022 1.041 1.00 0.00 57 LYS A N 5
ATOM 7072 C CA . LYS A 1 57 ? 2.027 5.942 1.497 1.00 0.00 57 LYS A CA 5
ATOM 7073 C C . LYS A 1 57 ? 1.701 5.553 2.935 1.00 0.00 57 LYS A C 5
ATOM 7074 O O . LYS A 1 57 ? 1.431 6.411 3.775 1.00 0.00 57 LYS A O 5
ATOM 7093 N N . TYR A 1 58 ? 1.729 4.254 3.212 1.00 0.00 58 TYR A N 5
ATOM 7094 C CA . TYR A 1 58 ? 1.436 3.751 4.549 1.00 0.00 58 TYR A CA 5
ATOM 7095 C C . TYR A 1 58 ? 2.696 3.210 5.216 1.00 0.00 58 TYR A C 5
ATOM 7096 O O . TYR A 1 58 ? 3.713 2.987 4.559 1.00 0.00 58 TYR A O 5
ATOM 7114 N N . ARG A 1 59 ? 2.620 2.999 6.526 1.00 0.00 59 ARG A N 5
ATOM 7115 C CA . ARG A 1 59 ? 3.754 2.485 7.284 1.00 0.00 59 ARG A CA 5
ATOM 7116 C C . ARG A 1 59 ? 3.340 1.289 8.138 1.00 0.00 59 ARG A C 5
ATOM 7117 O O . ARG A 1 59 ? 2.386 1.367 8.912 1.00 0.00 59 ARG A O 5
ATOM 7138 N N . VAL A 1 60 ? 4.064 0.184 7.990 1.00 0.00 60 VAL A N 5
ATOM 7139 C CA . VAL A 1 60 ? 3.772 -1.027 8.747 1.00 0.00 60 VAL A CA 5
ATOM 7140 C C . VAL A 1 60 ? 4.964 -1.441 9.603 1.00 0.00 60 VAL A C 5
ATOM 7141 O O . VAL A 1 60 ? 5.722 -2.339 9.239 1.00 0.00 60 VAL A O 5
ATOM 7154 N N . GLY A 1 61 ? 5.124 -0.779 10.745 1.00 0.00 61 GLY A N 5
ATOM 7155 C CA . GLY A 1 61 ? 6.226 -1.091 11.636 1.00 0.00 61 GLY A CA 5
ATOM 7156 C C . GLY A 1 61 ? 7.577 -0.877 10.984 1.00 0.00 61 GLY A C 5
ATOM 7157 O O . GLY A 1 61 ? 8.261 0.108 11.267 1.00 0.00 61 GLY A O 5
ATOM 7161 N N . ASP A 1 62 ? 7.965 -1.800 10.111 1.00 0.00 62 ASP A N 5
ATOM 7162 C CA . ASP A 1 62 ? 9.244 -1.707 9.418 1.00 0.00 62 ASP A CA 5
ATOM 7163 C C . ASP A 1 62 ? 9.075 -1.978 7.926 1.00 0.00 62 ASP A C 5
ATOM 7164 O O . ASP A 1 62 ? 9.859 -2.713 7.325 1.00 0.00 62 ASP A O 5
ATOM 7173 N N . TYR A 1 63 ? 8.046 -1.381 7.335 1.00 0.00 63 TYR A N 5
ATOM 7174 C CA . TYR A 1 63 ? 7.771 -1.561 5.914 1.00 0.00 63 TYR A CA 5
ATOM 7175 C C . TYR A 1 63 ? 7.017 -0.361 5.349 1.00 0.00 63 TYR A C 5
ATOM 7176 O O . TYR A 1 63 ? 6.238 0.284 6.052 1.00 0.00 63 TYR A O 5
ATOM 7194 N N . ARG A 1 64 ? 7.253 -0.068 4.075 1.00 0.00 64 ARG A N 5
ATOM 7195 C CA . ARG A 1 64 ? 6.598 1.054 3.414 1.00 0.00 64 ARG A CA 5
ATOM 7196 C C . ARG A 1 64 ? 5.720 0.570 2.264 1.00 0.00 64 ARG A C 5
ATOM 7197 O O . ARG A 1 64 ? 6.135 -0.267 1.461 1.00 0.00 64 ARG A O 5
ATOM 7218 N N . LEU A 1 65 ? 4.505 1.101 2.190 1.00 0.00 65 LEU A N 5
ATOM 7219 C CA . LEU A 1 65 ? 3.567 0.724 1.138 1.00 0.00 65 LEU A CA 5
ATOM 7220 C C . LEU A 1 65 ? 3.083 1.951 0.373 1.00 0.00 65 LEU A C 5
ATOM 7221 O O . LEU A 1 65 ? 2.373 2.796 0.921 1.00 0.00 65 LEU A O 5
ATOM 7237 N N . ILE A 1 66 ? 3.470 2.043 -0.895 1.00 0.00 66 ILE A N 5
ATOM 7238 C CA . ILE A 1 66 ? 3.073 3.166 -1.735 1.00 0.00 66 ILE A CA 5
ATOM 7239 C C . ILE A 1 66 ? 1.867 2.808 -2.597 1.00 0.00 66 ILE A C 5
ATOM 7240 O O . ILE A 1 66 ? 2.003 2.149 -3.629 1.00 0.00 66 ILE A O 5
ATOM 7256 N N . CYS A 1 67 ? 0.689 3.246 -2.168 1.00 0.00 67 CYS A N 5
ATOM 7257 C CA . CYS A 1 67 ? -0.542 2.973 -2.901 1.00 0.00 67 CYS A CA 5
ATOM 7258 C C . CYS A 1 67 ? -1.104 4.251 -3.516 1.00 0.00 67 CYS A C 5
ATOM 7259 O O . CYS A 1 67 ? -0.657 5.354 -3.199 1.00 0.00 67 CYS A O 5
ATOM 7267 N N . HIS A 1 68 ? -2.087 4.095 -4.397 1.00 0.00 68 HIS A N 5
ATOM 7268 C CA . HIS A 1 68 ? -2.710 5.237 -5.058 1.00 0.00 68 HIS A CA 5
ATOM 7269 C C . HIS A 1 68 ? -4.179 5.357 -4.664 1.00 0.00 68 HIS A C 5
ATOM 7270 O O . HIS A 1 68 ? -4.997 4.508 -5.017 1.00 0.00 68 HIS A O 5
ATOM 7284 N N . ILE A 1 69 ? -4.505 6.416 -3.930 1.00 0.00 69 ILE A N 5
ATOM 7285 C CA . ILE A 1 69 ? -5.875 6.646 -3.489 1.00 0.00 69 ILE A CA 5
ATOM 7286 C C . ILE A 1 69 ? -6.719 7.247 -4.608 1.00 0.00 69 ILE A C 5
ATOM 7287 O O . ILE A 1 69 ? -6.453 8.356 -5.070 1.00 0.00 69 ILE A O 5
ATOM 7303 N N . GLN A 1 70 ? -7.737 6.508 -5.036 1.00 0.00 70 GLN A N 5
ATOM 7304 C CA . GLN A 1 70 ? -8.621 6.970 -6.100 1.00 0.00 70 GLN A CA 5
ATOM 7305 C C . GLN A 1 70 ? -9.982 7.371 -5.542 1.00 0.00 70 GLN A C 5
ATOM 7306 O O . GLN A 1 70 ? -10.848 6.524 -5.323 1.00 0.00 70 GLN A O 5
ATOM 7320 N N . ASP A 1 71 ? -10.164 8.667 -5.314 1.00 0.00 71 ASP A N 5
ATOM 7321 C CA . ASP A 1 71 ? -11.420 9.180 -4.781 1.00 0.00 71 ASP A CA 5
ATOM 7322 C C . ASP A 1 71 ? -12.589 8.803 -5.686 1.00 0.00 71 ASP A C 5
ATOM 7323 O O . ASP A 1 71 ? -13.676 8.476 -5.209 1.00 0.00 71 ASP A O 5
ATOM 7332 N N . ARG A 1 72 ? -12.357 8.852 -6.994 1.00 0.00 72 ARG A N 5
ATOM 7333 C CA . ARG A 1 72 ? -13.391 8.518 -7.966 1.00 0.00 72 ARG A CA 5
ATOM 7334 C C . ARG A 1 72 ? -14.289 7.401 -7.442 1.00 0.00 72 ARG A C 5
ATOM 7335 O O . ARG A 1 72 ? -15.500 7.574 -7.314 1.00 0.00 72 ARG A O 5
ATOM 7356 N N . GLU A 1 73 ? -13.685 6.255 -7.142 1.00 0.00 73 GLU A N 5
ATOM 7357 C CA . GLU A 1 73 ? -14.431 5.110 -6.634 1.00 0.00 73 GLU A CA 5
ATOM 7358 C C . GLU A 1 73 ? -13.951 4.724 -5.238 1.00 0.00 73 GLU A C 5
ATOM 7359 O O . GLU A 1 73 ? -14.003 3.556 -4.853 1.00 0.00 73 GLU A O 5
ATOM 7371 N N . ALA A 1 74 ? -13.483 5.714 -4.485 1.00 0.00 74 ALA A N 5
ATOM 7372 C CA . ALA A 1 74 ? -12.995 5.480 -3.131 1.00 0.00 74 ALA A CA 5
ATOM 7373 C C . ALA A 1 74 ? -12.284 4.134 -3.029 1.00 0.00 74 ALA A C 5
ATOM 7374 O O . ALA A 1 74 ? -12.475 3.390 -2.067 1.00 0.00 74 ALA A O 5
ATOM 7381 N N . THR A 1 75 ? -11.464 3.826 -4.029 1.00 0.00 75 THR A N 5
ATOM 7382 C CA . THR A 1 75 ? -10.726 2.569 -4.053 1.00 0.00 75 THR A CA 5
ATOM 7383 C C . THR A 1 75 ? -9.222 2.814 -4.046 1.00 0.00 75 THR A C 5
ATOM 7384 O O . THR A 1 75 ? -8.723 3.692 -4.750 1.00 0.00 75 THR A O 5
ATOM 7395 N N . VAL A 1 76 ? -8.503 2.032 -3.246 1.00 0.00 76 VAL A N 5
ATOM 7396 C CA . VAL A 1 76 ? -7.054 2.163 -3.149 1.00 0.00 76 VAL A CA 5
ATOM 7397 C C . VAL A 1 76 ? -6.349 1.049 -3.915 1.00 0.00 76 VAL A C 5
ATOM 7398 O O . VAL A 1 76 ? -6.733 -0.118 -3.828 1.00 0.00 76 VAL A O 5
ATOM 7411 N N . LEU A 1 77 ? -5.316 1.417 -4.664 1.00 0.00 77 LEU A N 5
ATOM 7412 C CA . LEU A 1 77 ? -4.555 0.448 -5.446 1.00 0.00 77 LEU A CA 5
ATOM 7413 C C . LEU A 1 77 ? -3.064 0.553 -5.142 1.00 0.00 77 LEU A C 5
ATOM 7414 O O . LEU A 1 77 ? -2.433 1.573 -5.422 1.00 0.00 77 LEU A O 5
ATOM 7430 N N . VAL A 1 78 ? -2.506 -0.508 -4.568 1.00 0.00 78 VAL A N 5
ATOM 7431 C CA . VAL A 1 78 ? -1.088 -0.536 -4.229 1.00 0.00 78 VAL A CA 5
ATOM 7432 C C . VAL A 1 78 ? -0.222 -0.395 -5.476 1.00 0.00 78 VAL A C 5
ATOM 7433 O O . VAL A 1 78 ? -0.476 -1.035 -6.497 1.00 0.00 78 VAL A O 5
ATOM 7446 N N . LEU A 1 79 ? 0.802 0.446 -5.385 1.00 0.00 79 LEU A N 5
ATOM 7447 C CA . LEU A 1 79 ? 1.708 0.671 -6.506 1.00 0.00 79 LEU A CA 5
ATOM 7448 C C . LEU A 1 79 ? 3.061 0.011 -6.255 1.00 0.00 79 LEU A C 5
ATOM 7449 O O . LEU A 1 79 ? 3.597 -0.677 -7.123 1.00 0.00 79 LEU A O 5
ATOM 7465 N N . ARG A 1 80 ? 3.604 0.225 -5.061 1.00 0.00 80 ARG A N 5
ATOM 7466 C CA . ARG A 1 80 ? 4.893 -0.350 -4.695 1.00 0.00 80 ARG A CA 5
ATOM 7467 C C . ARG A 1 80 ? 4.861 -0.894 -3.270 1.00 0.00 80 ARG A C 5
ATOM 7468 O O . ARG A 1 80 ? 4.042 -0.473 -2.452 1.00 0.00 80 ARG A O 5
ATOM 7489 N N . VAL A 1 81 ? 5.757 -1.832 -2.979 1.00 0.00 81 VAL A N 5
ATOM 7490 C CA . VAL A 1 81 ? 5.831 -2.433 -1.653 1.00 0.00 81 VAL A CA 5
ATOM 7491 C C . VAL A 1 81 ? 7.253 -2.879 -1.331 1.00 0.00 81 VAL A C 5
ATOM 7492 O O . VAL A 1 81 ? 7.794 -3.778 -1.974 1.00 0.00 81 VAL A O 5
ATOM 7505 N N . GLY A 1 82 ? 7.855 -2.244 -0.329 1.00 0.00 82 GLY A N 5
ATOM 7506 C CA . GLY A 1 82 ? 9.209 -2.590 0.061 1.00 0.00 82 GLY A CA 5
ATOM 7507 C C . GLY A 1 82 ? 9.541 -2.133 1.468 1.00 0.00 82 GLY A C 5
ATOM 7508 O O . GLY A 1 82 ? 8.905 -1.223 2.000 1.00 0.00 82 GLY A O 5
ATOM 7512 N N . HIS A 1 83 ? 10.540 -2.767 2.074 1.00 0.00 83 HIS A N 5
ATOM 7513 C CA . HIS A 1 83 ? 10.955 -2.421 3.429 1.00 0.00 83 HIS A CA 5
ATOM 7514 C C . HIS A 1 83 ? 11.424 -0.971 3.500 1.00 0.00 83 HIS A C 5
ATOM 7515 O O . HIS A 1 83 ? 12.196 -0.516 2.655 1.00 0.00 83 HIS A O 5
ATOM 7529 N N . ALA A 1 84 ? 10.953 -0.250 4.512 1.00 0.00 84 ALA A N 5
ATOM 7530 C CA . ALA A 1 84 ? 11.326 1.147 4.693 1.00 0.00 84 ALA A CA 5
ATOM 7531 C C . ALA A 1 84 ? 12.760 1.396 4.240 1.00 0.00 84 ALA A C 5
ATOM 7532 O O . ALA A 1 84 ? 13.004 2.176 3.320 1.00 0.00 84 ALA A O 5
ATOM 7539 N N . ARG A 1 85 ? 13.706 0.729 4.893 1.00 0.00 85 ARG A N 5
ATOM 7540 C CA . ARG A 1 85 ? 15.117 0.880 4.558 1.00 0.00 85 ARG A CA 5
ATOM 7541 C C . ARG A 1 85 ? 15.356 0.610 3.075 1.00 0.00 85 ARG A C 5
ATOM 7542 O O . ARG A 1 85 ? 15.989 1.407 2.383 1.00 0.00 85 ARG A O 5
ATOM 7563 N N . ASP A 1 86 ? 14.845 -0.519 2.595 1.00 0.00 86 ASP A N 5
ATOM 7564 C CA . ASP A 1 86 ? 15.002 -0.894 1.195 1.00 0.00 86 ASP A CA 5
ATOM 7565 C C . ASP A 1 86 ? 14.493 0.212 0.275 1.00 0.00 86 ASP A C 5
ATOM 7566 O O . ASP A 1 86 ? 15.267 0.833 -0.453 1.00 0.00 86 ASP A O 5
ATOM 7575 N N . VAL A 1 87 ? 13.186 0.452 0.314 1.00 0.00 87 VAL A N 5
ATOM 7576 C CA . VAL A 1 87 ? 12.574 1.483 -0.515 1.00 0.00 87 VAL A CA 5
ATOM 7577 C C . VAL A 1 87 ? 13.513 2.670 -0.700 1.00 0.00 87 VAL A C 5
ATOM 7578 O O . VAL A 1 87 ? 14.089 2.858 -1.772 1.00 0.00 87 VAL A O 5
ATOM 7591 N N . TYR A 1 88 ? 13.664 3.467 0.352 1.00 0.00 88 TYR A N 5
ATOM 7592 C CA . TYR A 1 88 ? 14.532 4.638 0.305 1.00 0.00 88 TYR A CA 5
ATOM 7593 C C . TYR A 1 88 ? 14.788 5.182 1.708 1.00 0.00 88 TYR A C 5
ATOM 7594 O O . TYR A 1 88 ? 13.899 5.177 2.559 1.00 0.00 88 TYR A O 5
ATOM 7612 N N . ARG A 1 89 ? 16.010 5.651 1.939 1.00 0.00 89 ARG A N 5
ATOM 7613 C CA . ARG A 1 89 ? 16.385 6.199 3.237 1.00 0.00 89 ARG A CA 5
ATOM 7614 C C . ARG A 1 89 ? 15.355 7.219 3.715 1.00 0.00 89 ARG A C 5
ATOM 7615 O O . ARG A 1 89 ? 15.607 7.977 4.652 1.00 0.00 89 ARG A O 5
ATOM 7636 N N . MET A 1 1 ? -19.208 -1.167 1.929 1.00 0.00 1 MET A N 6
ATOM 7637 C CA . MET A 1 1 ? -18.787 -0.110 2.841 1.00 0.00 1 MET A CA 6
ATOM 7638 C C . MET A 1 1 ? -17.267 -0.069 2.961 1.00 0.00 1 MET A C 6
ATOM 7639 O O . MET A 1 1 ? -16.602 -1.103 2.907 1.00 0.00 1 MET A O 6
ATOM 7653 N N . GLY A 1 2 ? -16.722 1.134 3.122 1.00 0.00 2 GLY A N 6
ATOM 7654 C CA . GLY A 1 2 ? -15.284 1.287 3.246 1.00 0.00 2 GLY A CA 6
ATOM 7655 C C . GLY A 1 2 ? -14.577 1.223 1.906 1.00 0.00 2 GLY A C 6
ATOM 7656 O O . GLY A 1 2 ? -15.106 0.668 0.943 1.00 0.00 2 GLY A O 6
ATOM 7660 N N . TYR A 1 3 ? -13.379 1.793 1.844 1.00 0.00 3 TYR A N 6
ATOM 7661 C CA . TYR A 1 3 ? -12.600 1.802 0.612 1.00 0.00 3 TYR A CA 6
ATOM 7662 C C . TYR A 1 3 ? -12.190 0.387 0.216 1.00 0.00 3 TYR A C 6
ATOM 7663 O O . TYR A 1 3 ? -11.988 -0.475 1.072 1.00 0.00 3 TYR A O 6
ATOM 7681 N N . ARG A 1 4 ? -12.068 0.156 -1.087 1.00 0.00 4 ARG A N 6
ATOM 7682 C CA . ARG A 1 4 ? -11.682 -1.154 -1.598 1.00 0.00 4 ARG A CA 6
ATOM 7683 C C . ARG A 1 4 ? -10.168 -1.335 -1.542 1.00 0.00 4 ARG A C 6
ATOM 7684 O O . ARG A 1 4 ? -9.413 -0.366 -1.634 1.00 0.00 4 ARG A O 6
ATOM 7705 N N . ILE A 1 5 ? -9.731 -2.581 -1.390 1.00 0.00 5 ILE A N 6
ATOM 7706 C CA . ILE A 1 5 ? -8.308 -2.888 -1.323 1.00 0.00 5 ILE A CA 6
ATOM 7707 C C . ILE A 1 5 ? -7.844 -3.623 -2.576 1.00 0.00 5 ILE A C 6
ATOM 7708 O O . ILE A 1 5 ? -8.274 -4.745 -2.843 1.00 0.00 5 ILE A O 6
ATOM 7724 N N . GLU A 1 6 ? -6.963 -2.983 -3.339 1.00 0.00 6 GLU A N 6
ATOM 7725 C CA . GLU A 1 6 ? -6.440 -3.578 -4.563 1.00 0.00 6 GLU A CA 6
ATOM 7726 C C . GLU A 1 6 ? -4.914 -3.577 -4.560 1.00 0.00 6 GLU A C 6
ATOM 7727 O O . GLU A 1 6 ? -4.284 -2.821 -3.820 1.00 0.00 6 GLU A O 6
ATOM 7739 N N . PHE A 1 7 ? -4.326 -4.431 -5.392 1.00 0.00 7 PHE A N 6
ATOM 7740 C CA . PHE A 1 7 ? -2.875 -4.531 -5.484 1.00 0.00 7 PHE A CA 6
ATOM 7741 C C . PHE A 1 7 ? -2.428 -4.628 -6.940 1.00 0.00 7 PHE A C 6
ATOM 7742 O O . PHE A 1 7 ? -2.824 -5.542 -7.663 1.00 0.00 7 PHE A O 6
ATOM 7759 N N . ASP A 1 8 ? -1.601 -3.678 -7.363 1.00 0.00 8 ASP A N 6
ATOM 7760 C CA . ASP A 1 8 ? -1.099 -3.656 -8.732 1.00 0.00 8 ASP A CA 6
ATOM 7761 C C . ASP A 1 8 ? -0.500 -5.006 -9.114 1.00 0.00 8 ASP A C 6
ATOM 7762 O O . ASP A 1 8 ? -0.177 -5.832 -8.261 1.00 0.00 8 ASP A O 6
ATOM 7771 N N . PRO A 1 9 ? -0.348 -5.237 -10.426 1.00 0.00 9 PRO A N 6
ATOM 7772 C CA . PRO A 1 9 ? 0.212 -6.485 -10.951 1.00 0.00 9 PRO A CA 6
ATOM 7773 C C . PRO A 1 9 ? 1.701 -6.622 -10.655 1.00 0.00 9 PRO A C 6
ATOM 7774 O O . PRO A 1 9 ? 2.284 -7.691 -10.834 1.00 0.00 9 PRO A O 6
ATOM 7785 N N . ARG A 1 10 ? 2.312 -5.532 -10.202 1.00 0.00 10 ARG A N 6
ATOM 7786 C CA . ARG A 1 10 ? 3.735 -5.530 -9.882 1.00 0.00 10 ARG A CA 6
ATOM 7787 C C . ARG A 1 10 ? 3.957 -5.770 -8.392 1.00 0.00 10 ARG A C 6
ATOM 7788 O O . ARG A 1 10 ? 4.775 -6.603 -8.002 1.00 0.00 10 ARG A O 6
ATOM 7809 N N . ALA A 1 11 ? 3.224 -5.033 -7.563 1.00 0.00 11 ALA A N 6
ATOM 7810 C CA . ALA A 1 11 ? 3.340 -5.167 -6.116 1.00 0.00 11 ALA A CA 6
ATOM 7811 C C . ALA A 1 11 ? 2.994 -6.582 -5.666 1.00 0.00 11 ALA A C 6
ATOM 7812 O O . ALA A 1 11 ? 3.704 -7.176 -4.855 1.00 0.00 11 ALA A O 6
ATOM 7819 N N . GLU A 1 12 ? 1.898 -7.116 -6.197 1.00 0.00 12 GLU A N 6
ATOM 7820 C CA . GLU A 1 12 ? 1.458 -8.461 -5.848 1.00 0.00 12 GLU A CA 6
ATOM 7821 C C . GLU A 1 12 ? 2.646 -9.413 -5.745 1.00 0.00 12 GLU A C 6
ATOM 7822 O O . GLU A 1 12 ? 2.738 -10.211 -4.812 1.00 0.00 12 GLU A O 6
ATOM 7834 N N . LYS A 1 13 ? 3.554 -9.323 -6.711 1.00 0.00 13 LYS A N 6
ATOM 7835 C CA . LYS A 1 13 ? 4.738 -10.175 -6.731 1.00 0.00 13 LYS A CA 6
ATOM 7836 C C . LYS A 1 13 ? 5.782 -9.678 -5.735 1.00 0.00 13 LYS A C 6
ATOM 7837 O O . LYS A 1 13 ? 6.419 -10.472 -5.044 1.00 0.00 13 LYS A O 6
ATOM 7856 N N . GLU A 1 14 ? 5.950 -8.361 -5.668 1.00 0.00 14 GLU A N 6
ATOM 7857 C CA . GLU A 1 14 ? 6.916 -7.761 -4.756 1.00 0.00 14 GLU A CA 6
ATOM 7858 C C . GLU A 1 14 ? 6.568 -8.082 -3.306 1.00 0.00 14 GLU A C 6
ATOM 7859 O O . GLU A 1 14 ? 7.443 -8.118 -2.439 1.00 0.00 14 GLU A O 6
ATOM 7871 N N . LEU A 1 15 ? 5.286 -8.315 -3.049 1.00 0.00 15 LEU A N 6
ATOM 7872 C CA . LEU A 1 15 ? 4.821 -8.633 -1.703 1.00 0.00 15 LEU A CA 6
ATOM 7873 C C . LEU A 1 15 ? 4.895 -10.134 -1.442 1.00 0.00 15 LEU A C 6
ATOM 7874 O O . LEU A 1 15 ? 5.445 -10.571 -0.432 1.00 0.00 15 LEU A O 6
ATOM 7890 N N . GLU A 1 16 ? 4.341 -10.918 -2.361 1.00 0.00 16 GLU A N 6
ATOM 7891 C CA . GLU A 1 16 ? 4.346 -12.370 -2.230 1.00 0.00 16 GLU A CA 6
ATOM 7892 C C . GLU A 1 16 ? 5.761 -12.889 -1.991 1.00 0.00 16 GLU A C 6
ATOM 7893 O O . GLU A 1 16 ? 5.957 -13.912 -1.333 1.00 0.00 16 GLU A O 6
ATOM 7905 N N . LYS A 1 17 ? 6.745 -12.177 -2.529 1.00 0.00 17 LYS A N 6
ATOM 7906 C CA . LYS A 1 17 ? 8.143 -12.564 -2.375 1.00 0.00 17 LYS A CA 6
ATOM 7907 C C . LYS A 1 17 ? 8.603 -12.375 -0.933 1.00 0.00 17 LYS A C 6
ATOM 7908 O O . LYS A 1 17 ? 9.453 -13.118 -0.440 1.00 0.00 17 LYS A O 6
ATOM 7927 N N . LEU A 1 18 ? 8.037 -11.379 -0.262 1.00 0.00 18 LEU A N 6
ATOM 7928 C CA . LEU A 1 18 ? 8.389 -11.094 1.125 1.00 0.00 18 LEU A CA 6
ATOM 7929 C C . LEU A 1 18 ? 8.005 -12.257 2.034 1.00 0.00 18 LEU A C 6
ATOM 7930 O O . LEU A 1 18 ? 7.298 -13.176 1.619 1.00 0.00 18 LEU A O 6
ATOM 7946 N N . ASP A 1 19 ? 8.473 -12.210 3.277 1.00 0.00 19 ASP A N 6
ATOM 7947 C CA . ASP A 1 19 ? 8.176 -13.258 4.246 1.00 0.00 19 ASP A CA 6
ATOM 7948 C C . ASP A 1 19 ? 6.670 -13.455 4.389 1.00 0.00 19 ASP A C 6
ATOM 7949 O O . ASP A 1 19 ? 5.887 -12.537 4.143 1.00 0.00 19 ASP A O 6
ATOM 7958 N N . ARG A 1 20 ? 6.271 -14.659 4.786 1.00 0.00 20 ARG A N 6
ATOM 7959 C CA . ARG A 1 20 ? 4.859 -14.977 4.959 1.00 0.00 20 ARG A CA 6
ATOM 7960 C C . ARG A 1 20 ? 4.229 -14.093 6.031 1.00 0.00 20 ARG A C 6
ATOM 7961 O O . ARG A 1 20 ? 3.209 -13.447 5.796 1.00 0.00 20 ARG A O 6
ATOM 7982 N N . GLU A 1 21 ? 4.845 -14.071 7.209 1.00 0.00 21 GLU A N 6
ATOM 7983 C CA . GLU A 1 21 ? 4.344 -13.268 8.318 1.00 0.00 21 GLU A CA 6
ATOM 7984 C C . GLU A 1 21 ? 4.294 -11.790 7.940 1.00 0.00 21 GLU A C 6
ATOM 7985 O O . GLU A 1 21 ? 3.454 -11.039 8.435 1.00 0.00 21 GLU A O 6
ATOM 7997 N N . VAL A 1 22 ? 5.201 -11.380 7.059 1.00 0.00 22 VAL A N 6
ATOM 7998 C CA . VAL A 1 22 ? 5.261 -9.993 6.613 1.00 0.00 22 VAL A CA 6
ATOM 7999 C C . VAL A 1 22 ? 4.101 -9.665 5.679 1.00 0.00 22 VAL A C 6
ATOM 8000 O O . VAL A 1 22 ? 3.412 -8.661 5.858 1.00 0.00 22 VAL A O 6
ATOM 8013 N N . ALA A 1 23 ? 3.892 -10.519 4.683 1.00 0.00 23 ALA A N 6
ATOM 8014 C CA . ALA A 1 23 ? 2.814 -10.321 3.722 1.00 0.00 23 ALA A CA 6
ATOM 8015 C C . ALA A 1 23 ? 1.457 -10.294 4.417 1.00 0.00 23 ALA A C 6
ATOM 8016 O O . ALA A 1 23 ? 0.641 -9.405 4.172 1.00 0.00 23 ALA A O 6
ATOM 8023 N N . ARG A 1 24 ? 1.221 -11.274 5.283 1.00 0.00 24 ARG A N 6
ATOM 8024 C CA . ARG A 1 24 ? -0.038 -11.363 6.012 1.00 0.00 24 ARG A CA 6
ATOM 8025 C C . ARG A 1 24 ? -0.264 -10.115 6.861 1.00 0.00 24 ARG A C 6
ATOM 8026 O O . ARG A 1 24 ? -1.333 -9.506 6.814 1.00 0.00 24 ARG A O 6
ATOM 8047 N N . ARG A 1 25 ? 0.748 -9.742 7.636 1.00 0.00 25 ARG A N 6
ATOM 8048 C CA . ARG A 1 25 ? 0.659 -8.568 8.497 1.00 0.00 25 ARG A CA 6
ATOM 8049 C C . ARG A 1 25 ? 0.194 -7.349 7.706 1.00 0.00 25 ARG A C 6
ATOM 8050 O O . ARG A 1 25 ? -0.643 -6.577 8.174 1.00 0.00 25 ARG A O 6
ATOM 8071 N N . ILE A 1 26 ? 0.744 -7.182 6.508 1.00 0.00 26 ILE A N 6
ATOM 8072 C CA . ILE A 1 26 ? 0.385 -6.057 5.654 1.00 0.00 26 ILE A CA 6
ATOM 8073 C C . ILE A 1 26 ? -1.102 -6.076 5.315 1.00 0.00 26 ILE A C 6
ATOM 8074 O O . ILE A 1 26 ? -1.839 -5.149 5.654 1.00 0.00 26 ILE A O 6
ATOM 8090 N N . LEU A 1 27 ? -1.536 -7.138 4.646 1.00 0.00 27 LEU A N 6
ATOM 8091 C CA . LEU A 1 27 ? -2.937 -7.280 4.262 1.00 0.00 27 LEU A CA 6
ATOM 8092 C C . LEU A 1 27 ? -3.850 -7.152 5.477 1.00 0.00 27 LEU A C 6
ATOM 8093 O O . LEU A 1 27 ? -4.904 -6.519 5.410 1.00 0.00 27 LEU A O 6
ATOM 8109 N N . ARG A 1 28 ? -3.437 -7.753 6.588 1.00 0.00 28 ARG A N 6
ATOM 8110 C CA . ARG A 1 28 ? -4.217 -7.705 7.819 1.00 0.00 28 ARG A CA 6
ATOM 8111 C C . ARG A 1 28 ? -4.243 -6.290 8.391 1.00 0.00 28 ARG A C 6
ATOM 8112 O O . ARG A 1 28 ? -5.158 -5.925 9.129 1.00 0.00 28 ARG A O 6
ATOM 8133 N N . PHE A 1 29 ? -3.233 -5.499 8.045 1.00 0.00 29 PHE A N 6
ATOM 8134 C CA . PHE A 1 29 ? -3.139 -4.125 8.525 1.00 0.00 29 PHE A CA 6
ATOM 8135 C C . PHE A 1 29 ? -4.002 -3.194 7.680 1.00 0.00 29 PHE A C 6
ATOM 8136 O O . PHE A 1 29 ? -4.546 -2.208 8.180 1.00 0.00 29 PHE A O 6
ATOM 8153 N N . LEU A 1 30 ? -4.123 -3.512 6.396 1.00 0.00 30 LEU A N 6
ATOM 8154 C CA . LEU A 1 30 ? -4.920 -2.704 5.479 1.00 0.00 30 LEU A CA 6
ATOM 8155 C C . LEU A 1 30 ? -6.367 -3.184 5.447 1.00 0.00 30 LEU A C 6
ATOM 8156 O O . LEU A 1 30 ? -7.284 -2.407 5.181 1.00 0.00 30 LEU A O 6
ATOM 8172 N N . ARG A 1 31 ? -6.565 -4.469 5.721 1.00 0.00 31 ARG A N 6
ATOM 8173 C CA . ARG A 1 31 ? -7.901 -5.053 5.725 1.00 0.00 31 ARG A CA 6
ATOM 8174 C C . ARG A 1 31 ? -8.605 -4.793 7.053 1.00 0.00 31 ARG A C 6
ATOM 8175 O O . ARG A 1 31 ? -9.820 -4.953 7.164 1.00 0.00 31 ARG A O 6
ATOM 8196 N N . GLU A 1 32 ? -7.832 -4.390 8.057 1.00 0.00 32 GLU A N 6
ATOM 8197 C CA . GLU A 1 32 ? -8.382 -4.109 9.378 1.00 0.00 32 GLU A CA 6
ATOM 8198 C C . GLU A 1 32 ? -8.360 -2.611 9.669 1.00 0.00 32 GLU A C 6
ATOM 8199 O O . GLU A 1 32 ? -9.394 -2.011 9.964 1.00 0.00 32 GLU A O 6
ATOM 8211 N N . ARG A 1 33 ? -7.176 -2.015 9.584 1.00 0.00 33 ARG A N 6
ATOM 8212 C CA . ARG A 1 33 ? -7.018 -0.589 9.840 1.00 0.00 33 ARG A CA 6
ATOM 8213 C C . ARG A 1 33 ? -7.597 0.236 8.694 1.00 0.00 33 ARG A C 6
ATOM 8214 O O . ARG A 1 33 ? -8.636 0.881 8.842 1.00 0.00 33 ARG A O 6
ATOM 8235 N N . VAL A 1 34 ? -6.918 0.211 7.552 1.00 0.00 34 VAL A N 6
ATOM 8236 C CA . VAL A 1 34 ? -7.365 0.956 6.380 1.00 0.00 34 VAL A CA 6
ATOM 8237 C C . VAL A 1 34 ? -8.790 0.573 5.997 1.00 0.00 34 VAL A C 6
ATOM 8238 O O . VAL A 1 34 ? -9.555 1.403 5.507 1.00 0.00 34 VAL A O 6
ATOM 8251 N N . ALA A 1 35 ? -9.140 -0.688 6.224 1.00 0.00 35 ALA A N 6
ATOM 8252 C CA . ALA A 1 35 ? -10.474 -1.181 5.904 1.00 0.00 35 ALA A CA 6
ATOM 8253 C C . ALA A 1 35 ? -11.538 -0.449 6.716 1.00 0.00 35 ALA A C 6
ATOM 8254 O O . ALA A 1 35 ? -12.508 0.069 6.164 1.00 0.00 35 ALA A O 6
ATOM 8261 N N . THR A 1 36 ? -11.350 -0.411 8.032 1.00 0.00 36 THR A N 6
ATOM 8262 C CA . THR A 1 36 ? -12.294 0.255 8.920 1.00 0.00 36 THR A CA 6
ATOM 8263 C C . THR A 1 36 ? -12.216 1.770 8.769 1.00 0.00 36 THR A C 6
ATOM 8264 O O . THR A 1 36 ? -13.236 2.460 8.791 1.00 0.00 36 THR A O 6
ATOM 8275 N N . LEU A 1 37 ? -11.000 2.282 8.616 1.00 0.00 37 LEU A N 6
ATOM 8276 C CA . LEU A 1 37 ? -10.788 3.717 8.460 1.00 0.00 37 LEU A CA 6
ATOM 8277 C C . LEU A 1 37 ? -11.737 4.298 7.417 1.00 0.00 37 LEU A C 6
ATOM 8278 O O . LEU A 1 37 ? -11.684 3.931 6.244 1.00 0.00 37 LEU A O 6
ATOM 8294 N N . GLU A 1 38 ? -12.604 5.207 7.853 1.00 0.00 38 GLU A N 6
ATOM 8295 C CA . GLU A 1 38 ? -13.563 5.839 6.956 1.00 0.00 38 GLU A CA 6
ATOM 8296 C C . GLU A 1 38 ? -12.860 6.436 5.740 1.00 0.00 38 GLU A C 6
ATOM 8297 O O . GLU A 1 38 ? -13.459 6.588 4.676 1.00 0.00 38 GLU A O 6
ATOM 8309 N N . ASP A 1 39 ? -11.586 6.773 5.908 1.00 0.00 39 ASP A N 6
ATOM 8310 C CA . ASP A 1 39 ? -10.800 7.353 4.825 1.00 0.00 39 ASP A CA 6
ATOM 8311 C C . ASP A 1 39 ? -9.391 6.768 4.803 1.00 0.00 39 ASP A C 6
ATOM 8312 O O . ASP A 1 39 ? -8.758 6.572 5.840 1.00 0.00 39 ASP A O 6
ATOM 8321 N N . PRO A 1 40 ? -8.889 6.482 3.592 1.00 0.00 40 PRO A N 6
ATOM 8322 C CA . PRO A 1 40 ? -7.550 5.914 3.406 1.00 0.00 40 PRO A CA 6
ATOM 8323 C C . PRO A 1 40 ? -6.446 6.913 3.736 1.00 0.00 40 PRO A C 6
ATOM 8324 O O . PRO A 1 40 ? -5.303 6.529 3.986 1.00 0.00 40 PRO A O 6
ATOM 8335 N N . ARG A 1 41 ? -6.795 8.195 3.736 1.00 0.00 41 ARG A N 6
ATOM 8336 C CA . ARG A 1 41 ? -5.832 9.249 4.035 1.00 0.00 41 ARG A CA 6
ATOM 8337 C C . ARG A 1 41 ? -5.710 9.462 5.541 1.00 0.00 41 ARG A C 6
ATOM 8338 O O . ARG A 1 41 ? -5.379 10.556 5.999 1.00 0.00 41 ARG A O 6
ATOM 8359 N N . SER A 1 42 ? -5.980 8.409 6.307 1.00 0.00 42 SER A N 6
ATOM 8360 C CA . SER A 1 42 ? -5.905 8.482 7.761 1.00 0.00 42 SER A CA 6
ATOM 8361 C C . SER A 1 42 ? -4.546 8.001 8.260 1.00 0.00 42 SER A C 6
ATOM 8362 O O . SER A 1 42 ? -3.885 8.679 9.048 1.00 0.00 42 SER A O 6
ATOM 8370 N N . LEU A 1 43 ? -4.134 6.827 7.795 1.00 0.00 43 LEU A N 6
ATOM 8371 C CA . LEU A 1 43 ? -2.853 6.254 8.192 1.00 0.00 43 LEU A CA 6
ATOM 8372 C C . LEU A 1 43 ? -1.823 6.394 7.076 1.00 0.00 43 LEU A C 6
ATOM 8373 O O . LEU A 1 43 ? -1.993 5.845 5.988 1.00 0.00 43 LEU A O 6
ATOM 8389 N N . GLY A 1 44 ? -0.753 7.132 7.354 1.00 0.00 44 GLY A N 6
ATOM 8390 C CA . GLY A 1 44 ? 0.290 7.330 6.363 1.00 0.00 44 GLY A CA 6
ATOM 8391 C C . GLY A 1 44 ? 0.567 8.796 6.098 1.00 0.00 44 GLY A C 6
ATOM 8392 O O . GLY A 1 44 ? 0.073 9.667 6.814 1.00 0.00 44 GLY A O 6
ATOM 8396 N N . GLU A 1 45 ? 1.360 9.070 5.067 1.00 0.00 45 GLU A N 6
ATOM 8397 C CA . GLU A 1 45 ? 1.703 10.442 4.711 1.00 0.00 45 GLU A CA 6
ATOM 8398 C C . GLU A 1 45 ? 1.560 10.666 3.209 1.00 0.00 45 GLU A C 6
ATOM 8399 O O . GLU A 1 45 ? 1.852 9.790 2.394 1.00 0.00 45 GLU A O 6
ATOM 8411 N N . PRO A 1 46 ? 1.100 11.868 2.832 1.00 0.00 46 PRO A N 6
ATOM 8412 C CA . PRO A 1 46 ? 0.907 12.237 1.426 1.00 0.00 46 PRO A CA 6
ATOM 8413 C C . PRO A 1 46 ? 2.229 12.402 0.683 1.00 0.00 46 PRO A C 6
ATOM 8414 O O . PRO A 1 46 ? 3.197 12.933 1.229 1.00 0.00 46 PRO A O 6
ATOM 8425 N N . LEU A 1 47 ? 2.263 11.944 -0.563 1.00 0.00 47 LEU A N 6
ATOM 8426 C CA . LEU A 1 47 ? 3.467 12.041 -1.382 1.00 0.00 47 LEU A CA 6
ATOM 8427 C C . LEU A 1 47 ? 3.433 13.292 -2.254 1.00 0.00 47 LEU A C 6
ATOM 8428 O O . LEU A 1 47 ? 2.425 13.584 -2.898 1.00 0.00 47 LEU A O 6
ATOM 8444 N N . ARG A 1 48 ? 4.541 14.025 -2.271 1.00 0.00 48 ARG A N 6
ATOM 8445 C CA . ARG A 1 48 ? 4.638 15.243 -3.065 1.00 0.00 48 ARG A CA 6
ATOM 8446 C C . ARG A 1 48 ? 5.989 15.326 -3.772 1.00 0.00 48 ARG A C 6
ATOM 8447 O O . ARG A 1 48 ? 7.021 15.540 -3.137 1.00 0.00 48 ARG A O 6
ATOM 8468 N N . GLY A 1 49 ? 5.973 15.153 -5.090 1.00 0.00 49 GLY A N 6
ATOM 8469 C CA . GLY A 1 49 ? 7.201 15.211 -5.861 1.00 0.00 49 GLY A CA 6
ATOM 8470 C C . GLY A 1 49 ? 7.035 15.972 -7.161 1.00 0.00 49 GLY A C 6
ATOM 8471 O O . GLY A 1 49 ? 5.933 16.379 -7.530 1.00 0.00 49 GLY A O 6
ATOM 8475 N N . PRO A 1 50 ? 8.149 16.176 -7.878 1.00 0.00 50 PRO A N 6
ATOM 8476 C CA . PRO A 1 50 ? 8.148 16.896 -9.155 1.00 0.00 50 PRO A CA 6
ATOM 8477 C C . PRO A 1 50 ? 7.461 16.107 -10.265 1.00 0.00 50 PRO A C 6
ATOM 8478 O O . PRO A 1 50 ? 6.683 16.661 -11.041 1.00 0.00 50 PRO A O 6
ATOM 8489 N N . GLU A 1 51 ? 7.754 14.812 -10.332 1.00 0.00 51 GLU A N 6
ATOM 8490 C CA . GLU A 1 51 ? 7.164 13.949 -11.348 1.00 0.00 51 GLU A CA 6
ATOM 8491 C C . GLU A 1 51 ? 6.075 13.065 -10.745 1.00 0.00 51 GLU A C 6
ATOM 8492 O O . GLU A 1 51 ? 5.033 12.837 -11.361 1.00 0.00 51 GLU A O 6
ATOM 8504 N N . LEU A 1 52 ? 6.324 12.570 -9.538 1.00 0.00 52 LEU A N 6
ATOM 8505 C CA . LEU A 1 52 ? 5.366 11.711 -8.851 1.00 0.00 52 LEU A CA 6
ATOM 8506 C C . LEU A 1 52 ? 4.066 12.459 -8.574 1.00 0.00 52 LEU A C 6
ATOM 8507 O O . LEU A 1 52 ? 4.079 13.597 -8.106 1.00 0.00 52 LEU A O 6
ATOM 8523 N N . GLY A 1 53 ? 2.943 11.809 -8.864 1.00 0.00 53 GLY A N 6
ATOM 8524 C CA . GLY A 1 53 ? 1.649 12.427 -8.637 1.00 0.00 53 GLY A CA 6
ATOM 8525 C C . GLY A 1 53 ? 1.279 12.476 -7.168 1.00 0.00 53 GLY A C 6
ATOM 8526 O O . GLY A 1 53 ? 2.150 12.589 -6.306 1.00 0.00 53 GLY A O 6
ATOM 8530 N N . ARG A 1 54 ? -0.016 12.392 -6.883 1.00 0.00 54 ARG A N 6
ATOM 8531 C CA . ARG A 1 54 ? -0.499 12.431 -5.508 1.00 0.00 54 ARG A CA 6
ATOM 8532 C C . ARG A 1 54 ? -0.811 11.026 -5.001 1.00 0.00 54 ARG A C 6
ATOM 8533 O O . ARG A 1 54 ? -1.921 10.523 -5.178 1.00 0.00 54 ARG A O 6
ATOM 8554 N N . PHE A 1 55 ? 0.176 10.397 -4.372 1.00 0.00 55 PHE A N 6
ATOM 8555 C CA . PHE A 1 55 ? 0.009 9.049 -3.841 1.00 0.00 55 PHE A CA 6
ATOM 8556 C C . PHE A 1 55 ? 0.200 9.033 -2.327 1.00 0.00 55 PHE A C 6
ATOM 8557 O O . PHE A 1 55 ? 0.978 9.815 -1.781 1.00 0.00 55 PHE A O 6
ATOM 8574 N N . TRP A 1 56 ? -0.515 8.137 -1.657 1.00 0.00 56 TRP A N 6
ATOM 8575 C CA . TRP A 1 56 ? -0.425 8.019 -0.206 1.00 0.00 56 TRP A CA 6
ATOM 8576 C C . TRP A 1 56 ? 0.654 7.018 0.193 1.00 0.00 56 TRP A C 6
ATOM 8577 O O . TRP A 1 56 ? 0.920 6.056 -0.528 1.00 0.00 56 TRP A O 6
ATOM 8598 N N . LYS A 1 57 ? 1.273 7.249 1.346 1.00 0.00 57 LYS A N 6
ATOM 8599 C CA . LYS A 1 57 ? 2.322 6.367 1.842 1.00 0.00 57 LYS A CA 6
ATOM 8600 C C . LYS A 1 57 ? 1.942 5.777 3.196 1.00 0.00 57 LYS A C 6
ATOM 8601 O O . LYS A 1 57 ? 1.747 6.506 4.169 1.00 0.00 57 LYS A O 6
ATOM 8620 N N . TYR A 1 58 ? 1.840 4.454 3.252 1.00 0.00 58 TYR A N 6
ATOM 8621 C CA . TYR A 1 58 ? 1.482 3.766 4.487 1.00 0.00 58 TYR A CA 6
ATOM 8622 C C . TYR A 1 58 ? 2.722 3.208 5.178 1.00 0.00 58 TYR A C 6
ATOM 8623 O O . TYR A 1 58 ? 3.770 3.036 4.555 1.00 0.00 58 TYR A O 6
ATOM 8641 N N . ARG A 1 59 ? 2.594 2.925 6.471 1.00 0.00 59 ARG A N 6
ATOM 8642 C CA . ARG A 1 59 ? 3.704 2.387 7.248 1.00 0.00 59 ARG A CA 6
ATOM 8643 C C . ARG A 1 59 ? 3.262 1.168 8.053 1.00 0.00 59 ARG A C 6
ATOM 8644 O O . ARG A 1 59 ? 2.266 1.215 8.775 1.00 0.00 59 ARG A O 6
ATOM 8665 N N . VAL A 1 60 ? 4.010 0.077 7.923 1.00 0.00 60 VAL A N 6
ATOM 8666 C CA . VAL A 1 60 ? 3.696 -1.155 8.638 1.00 0.00 60 VAL A CA 6
ATOM 8667 C C . VAL A 1 60 ? 4.879 -1.616 9.482 1.00 0.00 60 VAL A C 6
ATOM 8668 O O . VAL A 1 60 ? 5.629 -2.507 9.085 1.00 0.00 60 VAL A O 6
ATOM 8681 N N . GLY A 1 61 ? 5.039 -1.003 10.651 1.00 0.00 61 GLY A N 6
ATOM 8682 C CA . GLY A 1 61 ? 6.133 -1.365 11.535 1.00 0.00 61 GLY A CA 6
ATOM 8683 C C . GLY A 1 61 ? 7.489 -1.047 10.938 1.00 0.00 61 GLY A C 6
ATOM 8684 O O . GLY A 1 61 ? 8.112 -0.045 11.293 1.00 0.00 61 GLY A O 6
ATOM 8688 N N . ASP A 1 62 ? 7.950 -1.901 10.031 1.00 0.00 62 ASP A N 6
ATOM 8689 C CA . ASP A 1 62 ? 9.242 -1.706 9.384 1.00 0.00 62 ASP A CA 6
ATOM 8690 C C . ASP A 1 62 ? 9.132 -1.911 7.876 1.00 0.00 62 ASP A C 6
ATOM 8691 O O . ASP A 1 62 ? 10.072 -2.378 7.232 1.00 0.00 62 ASP A O 6
ATOM 8700 N N . TYR A 1 63 ? 7.978 -1.561 7.320 1.00 0.00 63 TYR A N 6
ATOM 8701 C CA . TYR A 1 63 ? 7.743 -1.710 5.889 1.00 0.00 63 TYR A CA 6
ATOM 8702 C C . TYR A 1 63 ? 6.959 -0.523 5.339 1.00 0.00 63 TYR A C 6
ATOM 8703 O O . TYR A 1 63 ? 5.973 -0.087 5.932 1.00 0.00 63 TYR A O 6
ATOM 8721 N N . ARG A 1 64 ? 7.406 -0.004 4.199 1.00 0.00 64 ARG A N 6
ATOM 8722 C CA . ARG A 1 64 ? 6.748 1.133 3.568 1.00 0.00 64 ARG A CA 6
ATOM 8723 C C . ARG A 1 64 ? 5.909 0.683 2.376 1.00 0.00 64 ARG A C 6
ATOM 8724 O O . ARG A 1 64 ? 6.373 -0.082 1.530 1.00 0.00 64 ARG A O 6
ATOM 8745 N N . LEU A 1 65 ? 4.671 1.163 2.315 1.00 0.00 65 LEU A N 6
ATOM 8746 C CA . LEU A 1 65 ? 3.766 0.810 1.227 1.00 0.00 65 LEU A CA 6
ATOM 8747 C C . LEU A 1 65 ? 3.286 2.057 0.492 1.00 0.00 65 LEU A C 6
ATOM 8748 O O . LEU A 1 65 ? 2.820 3.014 1.111 1.00 0.00 65 LEU A O 6
ATOM 8764 N N . ILE A 1 66 ? 3.400 2.038 -0.832 1.00 0.00 66 ILE A N 6
ATOM 8765 C CA . ILE A 1 66 ? 2.974 3.166 -1.651 1.00 0.00 66 ILE A CA 6
ATOM 8766 C C . ILE A 1 66 ? 1.756 2.804 -2.494 1.00 0.00 66 ILE A C 6
ATOM 8767 O O . ILE A 1 66 ? 1.878 2.149 -3.530 1.00 0.00 66 ILE A O 6
ATOM 8783 N N . CYS A 1 67 ? 0.583 3.236 -2.045 1.00 0.00 67 CYS A N 6
ATOM 8784 C CA . CYS A 1 67 ? -0.658 2.959 -2.759 1.00 0.00 67 CYS A CA 6
ATOM 8785 C C . CYS A 1 67 ? -1.276 4.246 -3.295 1.00 0.00 67 CYS A C 6
ATOM 8786 O O . CYS A 1 67 ? -0.916 5.344 -2.870 1.00 0.00 67 CYS A O 6
ATOM 8794 N N . HIS A 1 68 ? -2.209 4.104 -4.231 1.00 0.00 68 HIS A N 6
ATOM 8795 C CA . HIS A 1 68 ? -2.877 5.255 -4.827 1.00 0.00 68 HIS A CA 6
ATOM 8796 C C . HIS A 1 68 ? -4.345 5.304 -4.416 1.00 0.00 68 HIS A C 6
ATOM 8797 O O . HIS A 1 68 ? -5.090 4.347 -4.626 1.00 0.00 68 HIS A O 6
ATOM 8811 N N . ILE A 1 69 ? -4.753 6.424 -3.828 1.00 0.00 69 ILE A N 6
ATOM 8812 C CA . ILE A 1 69 ? -6.132 6.596 -3.388 1.00 0.00 69 ILE A CA 6
ATOM 8813 C C . ILE A 1 69 ? -6.992 7.195 -4.496 1.00 0.00 69 ILE A C 6
ATOM 8814 O O . ILE A 1 69 ? -6.763 8.323 -4.931 1.00 0.00 69 ILE A O 6
ATOM 8830 N N . GLN A 1 70 ? -7.982 6.432 -4.947 1.00 0.00 70 GLN A N 6
ATOM 8831 C CA . GLN A 1 70 ? -8.877 6.887 -6.004 1.00 0.00 70 GLN A CA 6
ATOM 8832 C C . GLN A 1 70 ? -10.224 7.314 -5.430 1.00 0.00 70 GLN A C 6
ATOM 8833 O O . GLN A 1 70 ? -11.073 6.477 -5.124 1.00 0.00 70 GLN A O 6
ATOM 8847 N N . ASP A 1 71 ? -10.413 8.622 -5.286 1.00 0.00 71 ASP A N 6
ATOM 8848 C CA . ASP A 1 71 ? -11.657 9.160 -4.749 1.00 0.00 71 ASP A CA 6
ATOM 8849 C C . ASP A 1 71 ? -12.849 8.719 -5.593 1.00 0.00 71 ASP A C 6
ATOM 8850 O O . ASP A 1 71 ? -13.901 8.365 -5.061 1.00 0.00 71 ASP A O 6
ATOM 8859 N N . ARG A 1 72 ? -12.676 8.743 -6.910 1.00 0.00 72 ARG A N 6
ATOM 8860 C CA . ARG A 1 72 ? -13.738 8.347 -7.827 1.00 0.00 72 ARG A CA 6
ATOM 8861 C C . ARG A 1 72 ? -14.569 7.210 -7.239 1.00 0.00 72 ARG A C 6
ATOM 8862 O O . ARG A 1 72 ? -15.789 7.317 -7.123 1.00 0.00 72 ARG A O 6
ATOM 8883 N N . GLU A 1 73 ? -13.898 6.123 -6.871 1.00 0.00 73 GLU A N 6
ATOM 8884 C CA . GLU A 1 73 ? -14.575 4.967 -6.297 1.00 0.00 73 GLU A CA 6
ATOM 8885 C C . GLU A 1 73 ? -13.971 4.598 -4.945 1.00 0.00 73 GLU A C 6
ATOM 8886 O O . GLU A 1 73 ? -14.136 3.478 -4.464 1.00 0.00 73 GLU A O 6
ATOM 8898 N N . ALA A 1 74 ? -13.270 5.550 -4.338 1.00 0.00 74 ALA A N 6
ATOM 8899 C CA . ALA A 1 74 ? -12.642 5.327 -3.042 1.00 0.00 74 ALA A CA 6
ATOM 8900 C C . ALA A 1 74 ? -11.970 3.959 -2.985 1.00 0.00 74 ALA A C 6
ATOM 8901 O O . ALA A 1 74 ? -12.206 3.178 -2.063 1.00 0.00 74 ALA A O 6
ATOM 8908 N N . THR A 1 75 ? -11.132 3.675 -3.977 1.00 0.00 75 THR A N 6
ATOM 8909 C CA . THR A 1 75 ? -10.428 2.400 -4.041 1.00 0.00 75 THR A CA 6
ATOM 8910 C C . THR A 1 75 ? -8.921 2.599 -3.929 1.00 0.00 75 THR A C 6
ATOM 8911 O O . THR A 1 75 ? -8.338 3.418 -4.640 1.00 0.00 75 THR A O 6
ATOM 8922 N N . VAL A 1 76 ? -8.294 1.843 -3.033 1.00 0.00 76 VAL A N 6
ATOM 8923 C CA . VAL A 1 76 ? -6.853 1.935 -2.830 1.00 0.00 76 VAL A CA 6
ATOM 8924 C C . VAL A 1 76 ? -6.118 0.848 -3.607 1.00 0.00 76 VAL A C 6
ATOM 8925 O O . VAL A 1 76 ? -6.494 -0.324 -3.563 1.00 0.00 76 VAL A O 6
ATOM 8938 N N . LEU A 1 77 ? -5.067 1.244 -4.317 1.00 0.00 77 LEU A N 6
ATOM 8939 C CA . LEU A 1 77 ? -4.278 0.303 -5.104 1.00 0.00 77 LEU A CA 6
ATOM 8940 C C . LEU A 1 77 ? -2.794 0.429 -4.774 1.00 0.00 77 LEU A C 6
ATOM 8941 O O . LEU A 1 77 ? -2.188 1.480 -4.982 1.00 0.00 77 LEU A O 6
ATOM 8957 N N . VAL A 1 78 ? -2.213 -0.651 -4.261 1.00 0.00 78 VAL A N 6
ATOM 8958 C CA . VAL A 1 78 ? -0.799 -0.663 -3.906 1.00 0.00 78 VAL A CA 6
ATOM 8959 C C . VAL A 1 78 ? 0.081 -0.586 -5.150 1.00 0.00 78 VAL A C 6
ATOM 8960 O O . VAL A 1 78 ? 0.090 -1.500 -5.975 1.00 0.00 78 VAL A O 6
ATOM 8973 N N . LEU A 1 79 ? 0.820 0.511 -5.277 1.00 0.00 79 LEU A N 6
ATOM 8974 C CA . LEU A 1 79 ? 1.705 0.708 -6.420 1.00 0.00 79 LEU A CA 6
ATOM 8975 C C . LEU A 1 79 ? 3.039 0.003 -6.204 1.00 0.00 79 LEU A C 6
ATOM 8976 O O . LEU A 1 79 ? 3.446 -0.837 -7.007 1.00 0.00 79 LEU A O 6
ATOM 8992 N N . ARG A 1 80 ? 3.715 0.347 -5.112 1.00 0.00 80 ARG A N 6
ATOM 8993 C CA . ARG A 1 80 ? 5.003 -0.255 -4.790 1.00 0.00 80 ARG A CA 6
ATOM 8994 C C . ARG A 1 80 ? 5.016 -0.776 -3.356 1.00 0.00 80 ARG A C 6
ATOM 8995 O O . ARG A 1 80 ? 4.270 -0.296 -2.503 1.00 0.00 80 ARG A O 6
ATOM 9016 N N . VAL A 1 81 ? 5.869 -1.762 -3.098 1.00 0.00 81 VAL A N 6
ATOM 9017 C CA . VAL A 1 81 ? 5.980 -2.349 -1.768 1.00 0.00 81 VAL A CA 6
ATOM 9018 C C . VAL A 1 81 ? 7.429 -2.683 -1.433 1.00 0.00 81 VAL A C 6
ATOM 9019 O O . VAL A 1 81 ? 8.055 -3.511 -2.093 1.00 0.00 81 VAL A O 6
ATOM 9032 N N . GLY A 1 82 ? 7.958 -2.031 -0.402 1.00 0.00 82 GLY A N 6
ATOM 9033 C CA . GLY A 1 82 ? 9.330 -2.272 0.004 1.00 0.00 82 GLY A CA 6
ATOM 9034 C C . GLY A 1 82 ? 9.597 -1.844 1.433 1.00 0.00 82 GLY A C 6
ATOM 9035 O O . GLY A 1 82 ? 8.882 -1.004 1.981 1.00 0.00 82 GLY A O 6
ATOM 9039 N N . HIS A 1 83 ? 10.628 -2.423 2.041 1.00 0.00 83 HIS A N 6
ATOM 9040 C CA . HIS A 1 83 ? 10.986 -2.097 3.416 1.00 0.00 83 HIS A CA 6
ATOM 9041 C C . HIS A 1 83 ? 11.483 -0.658 3.522 1.00 0.00 83 HIS A C 6
ATOM 9042 O O . HIS A 1 83 ? 12.010 -0.102 2.559 1.00 0.00 83 HIS A O 6
ATOM 9056 N N . ALA A 1 84 ? 11.310 -0.062 4.697 1.00 0.00 84 ALA A N 6
ATOM 9057 C CA . ALA A 1 84 ? 11.741 1.311 4.928 1.00 0.00 84 ALA A CA 6
ATOM 9058 C C . ALA A 1 84 ? 13.123 1.559 4.333 1.00 0.00 84 ALA A C 6
ATOM 9059 O O . ALA A 1 84 ? 13.269 2.321 3.377 1.00 0.00 84 ALA A O 6
ATOM 9066 N N . ARG A 1 85 ? 14.134 0.913 4.905 1.00 0.00 85 ARG A N 6
ATOM 9067 C CA . ARG A 1 85 ? 15.504 1.066 4.431 1.00 0.00 85 ARG A CA 6
ATOM 9068 C C . ARG A 1 85 ? 15.548 1.139 2.907 1.00 0.00 85 ARG A C 6
ATOM 9069 O O . ARG A 1 85 ? 16.377 1.845 2.334 1.00 0.00 85 ARG A O 6
ATOM 9090 N N . ASP A 1 86 ? 14.651 0.405 2.259 1.00 0.00 86 ASP A N 6
ATOM 9091 C CA . ASP A 1 86 ? 14.586 0.387 0.802 1.00 0.00 86 ASP A CA 6
ATOM 9092 C C . ASP A 1 86 ? 13.924 1.654 0.272 1.00 0.00 86 ASP A C 6
ATOM 9093 O O . ASP A 1 86 ? 14.585 2.520 -0.301 1.00 0.00 86 ASP A O 6
ATOM 9102 N N . VAL A 1 87 ? 12.613 1.756 0.466 1.00 0.00 87 VAL A N 6
ATOM 9103 C CA . VAL A 1 87 ? 11.860 2.918 0.007 1.00 0.00 87 VAL A CA 6
ATOM 9104 C C . VAL A 1 87 ? 12.367 4.196 0.666 1.00 0.00 87 VAL A C 6
ATOM 9105 O O . VAL A 1 87 ? 12.966 4.157 1.741 1.00 0.00 87 VAL A O 6
ATOM 9118 N N . TYR A 1 88 ? 12.122 5.328 0.015 1.00 0.00 88 TYR A N 6
ATOM 9119 C CA . TYR A 1 88 ? 12.555 6.618 0.536 1.00 0.00 88 TYR A CA 6
ATOM 9120 C C . TYR A 1 88 ? 12.259 6.730 2.029 1.00 0.00 88 TYR A C 6
ATOM 9121 O O . TYR A 1 88 ? 11.389 6.036 2.554 1.00 0.00 88 TYR A O 6
ATOM 9139 N N . ARG A 1 89 ? 12.991 7.610 2.706 1.00 0.00 89 ARG A N 6
ATOM 9140 C CA . ARG A 1 89 ? 12.808 7.813 4.138 1.00 0.00 89 ARG A CA 6
ATOM 9141 C C . ARG A 1 89 ? 11.328 7.780 4.508 1.00 0.00 89 ARG A C 6
ATOM 9142 O O . ARG A 1 89 ? 10.686 8.823 4.632 1.00 0.00 89 ARG A O 6
ATOM 9163 N N . MET A 1 1 ? -19.109 -0.475 4.608 1.00 0.00 1 MET A N 7
ATOM 9164 C CA . MET A 1 1 ? -18.307 -1.300 3.711 1.00 0.00 1 MET A CA 7
ATOM 9165 C C . MET A 1 1 ? -16.855 -0.833 3.695 1.00 0.00 1 MET A C 7
ATOM 9166 O O . MET A 1 1 ? -15.934 -1.631 3.863 1.00 0.00 1 MET A O 7
ATOM 9180 N N . GLY A 1 2 ? -16.658 0.466 3.492 1.00 0.00 2 GLY A N 7
ATOM 9181 C CA . GLY A 1 2 ? -15.316 1.017 3.458 1.00 0.00 2 GLY A CA 7
ATOM 9182 C C . GLY A 1 2 ? -14.706 0.972 2.070 1.00 0.00 2 GLY A C 7
ATOM 9183 O O . GLY A 1 2 ? -15.285 0.396 1.149 1.00 0.00 2 GLY A O 7
ATOM 9187 N N . TYR A 1 3 ? -13.536 1.582 1.920 1.00 0.00 3 TYR A N 7
ATOM 9188 C CA . TYR A 1 3 ? -12.850 1.613 0.634 1.00 0.00 3 TYR A CA 7
ATOM 9189 C C . TYR A 1 3 ? -12.422 0.211 0.211 1.00 0.00 3 TYR A C 7
ATOM 9190 O O . TYR A 1 3 ? -12.326 -0.697 1.037 1.00 0.00 3 TYR A O 7
ATOM 9208 N N . ARG A 1 4 ? -12.167 0.043 -1.083 1.00 0.00 4 ARG A N 7
ATOM 9209 C CA . ARG A 1 4 ? -11.751 -1.248 -1.618 1.00 0.00 4 ARG A CA 7
ATOM 9210 C C . ARG A 1 4 ? -10.232 -1.391 -1.571 1.00 0.00 4 ARG A C 7
ATOM 9211 O O . ARG A 1 4 ? -9.501 -0.426 -1.796 1.00 0.00 4 ARG A O 7
ATOM 9232 N N . ILE A 1 5 ? -9.766 -2.600 -1.278 1.00 0.00 5 ILE A N 7
ATOM 9233 C CA . ILE A 1 5 ? -8.336 -2.869 -1.203 1.00 0.00 5 ILE A CA 7
ATOM 9234 C C . ILE A 1 5 ? -7.856 -3.642 -2.427 1.00 0.00 5 ILE A C 7
ATOM 9235 O O . ILE A 1 5 ? -8.054 -4.852 -2.526 1.00 0.00 5 ILE A O 7
ATOM 9251 N N . GLU A 1 6 ? -7.223 -2.933 -3.357 1.00 0.00 6 GLU A N 7
ATOM 9252 C CA . GLU A 1 6 ? -6.715 -3.553 -4.575 1.00 0.00 6 GLU A CA 7
ATOM 9253 C C . GLU A 1 6 ? -5.190 -3.499 -4.617 1.00 0.00 6 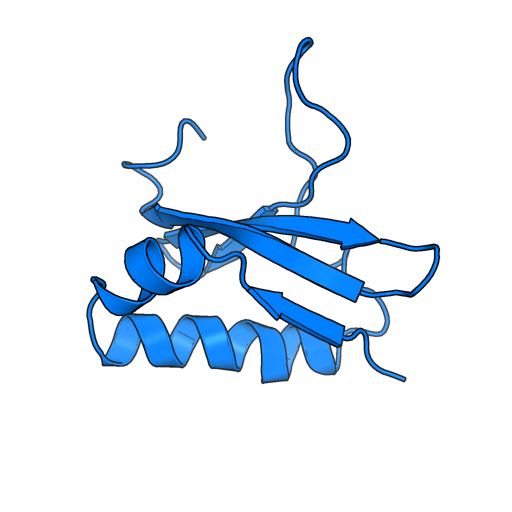GLU A C 7
ATOM 9254 O O . GLU A 1 6 ? -4.564 -2.746 -3.872 1.00 0.00 6 GLU A O 7
ATOM 9266 N N . PHE A 1 7 ? -4.600 -4.304 -5.494 1.00 0.00 7 PHE A N 7
ATOM 9267 C CA . PHE A 1 7 ? -3.149 -4.350 -5.634 1.00 0.00 7 PHE A CA 7
ATOM 9268 C C . PHE A 1 7 ? -2.745 -4.387 -7.105 1.00 0.00 7 PHE A C 7
ATOM 9269 O O . PHE A 1 7 ? -3.444 -4.964 -7.937 1.00 0.00 7 PHE A O 7
ATOM 9286 N N . ASP A 1 8 ? -1.613 -3.766 -7.416 1.00 0.00 8 ASP A N 7
ATOM 9287 C CA . ASP A 1 8 ? -1.114 -3.727 -8.786 1.00 0.00 8 ASP A CA 7
ATOM 9288 C C . ASP A 1 8 ? -0.474 -5.058 -9.169 1.00 0.00 8 ASP A C 7
ATOM 9289 O O . ASP A 1 8 ? -0.113 -5.869 -8.317 1.00 0.00 8 ASP A O 7
ATOM 9298 N N . PRO A 1 9 ? -0.331 -5.290 -10.483 1.00 0.00 9 PRO A N 7
ATOM 9299 C CA . PRO A 1 9 ? 0.265 -6.521 -11.009 1.00 0.00 9 PRO A CA 7
ATOM 9300 C C . PRO A 1 9 ? 1.762 -6.606 -10.731 1.00 0.00 9 PRO A C 7
ATOM 9301 O O . PRO A 1 9 ? 2.378 -7.655 -10.915 1.00 0.00 9 PRO A O 7
ATOM 9312 N N . ARG A 1 10 ? 2.340 -5.495 -10.287 1.00 0.00 10 ARG A N 7
ATOM 9313 C CA . ARG A 1 10 ? 3.765 -5.444 -9.985 1.00 0.00 10 ARG A CA 7
ATOM 9314 C C . ARG A 1 10 ? 4.014 -5.677 -8.497 1.00 0.00 10 ARG A C 7
ATOM 9315 O O . ARG A 1 10 ? 4.829 -6.519 -8.119 1.00 0.00 10 ARG A O 7
ATOM 9336 N N . ALA A 1 11 ? 3.308 -4.926 -7.659 1.00 0.00 11 ALA A N 7
ATOM 9337 C CA . ALA A 1 11 ? 3.451 -5.051 -6.214 1.00 0.00 11 ALA A CA 7
ATOM 9338 C C . ALA A 1 11 ? 3.089 -6.457 -5.747 1.00 0.00 11 ALA A C 7
ATOM 9339 O O . ALA A 1 11 ? 3.740 -7.014 -4.864 1.00 0.00 11 ALA A O 7
ATOM 9346 N N . GLU A 1 12 ? 2.045 -7.024 -6.345 1.00 0.00 12 GLU A N 7
ATOM 9347 C CA . GLU A 1 12 ? 1.597 -8.365 -5.987 1.00 0.00 12 GLU A CA 7
ATOM 9348 C C . GLU A 1 12 ? 2.781 -9.318 -5.857 1.00 0.00 12 GLU A C 7
ATOM 9349 O O . GLU A 1 12 ? 2.887 -10.066 -4.885 1.00 0.00 12 GLU A O 7
ATOM 9361 N N . LYS A 1 13 ? 3.669 -9.287 -6.845 1.00 0.00 13 LYS A N 7
ATOM 9362 C CA . LYS A 1 13 ? 4.847 -10.146 -6.842 1.00 0.00 13 LYS A CA 7
ATOM 9363 C C . LYS A 1 13 ? 5.888 -9.641 -5.848 1.00 0.00 13 LYS A C 7
ATOM 9364 O O . LYS A 1 13 ? 6.459 -10.419 -5.086 1.00 0.00 13 LYS A O 7
ATOM 9383 N N . GLU A 1 14 ? 6.127 -8.333 -5.861 1.00 0.00 14 GLU A N 7
ATOM 9384 C CA . GLU A 1 14 ? 7.098 -7.726 -4.960 1.00 0.00 14 GLU A CA 7
ATOM 9385 C C . GLU A 1 14 ? 6.814 -8.115 -3.512 1.00 0.00 14 GLU A C 7
ATOM 9386 O O . GLU A 1 14 ? 7.735 -8.347 -2.727 1.00 0.00 14 GLU A O 7
ATOM 9398 N N . LEU A 1 15 ? 5.533 -8.182 -3.164 1.00 0.00 15 LEU A N 7
ATOM 9399 C CA . LEU A 1 15 ? 5.126 -8.543 -1.810 1.00 0.00 15 LEU A CA 7
ATOM 9400 C C . LEU A 1 15 ? 5.250 -10.046 -1.586 1.00 0.00 15 LEU A C 7
ATOM 9401 O O . LEU A 1 15 ? 5.765 -10.489 -0.560 1.00 0.00 15 LEU A O 7
ATOM 9417 N N . GLU A 1 16 ? 4.777 -10.825 -2.554 1.00 0.00 16 GLU A N 7
ATOM 9418 C CA . GLU A 1 16 ? 4.837 -12.279 -2.462 1.00 0.00 16 GLU A CA 7
ATOM 9419 C C . GLU A 1 16 ? 6.234 -12.742 -2.060 1.00 0.00 16 GLU A C 7
ATOM 9420 O O . GLU A 1 16 ? 6.390 -13.706 -1.311 1.00 0.00 16 GLU A O 7
ATOM 9432 N N . LYS A 1 17 ? 7.249 -12.047 -2.563 1.00 0.00 17 LYS A N 7
ATOM 9433 C CA . LYS A 1 17 ? 8.634 -12.384 -2.258 1.00 0.00 17 LYS A CA 7
ATOM 9434 C C . LYS A 1 17 ? 8.906 -12.263 -0.762 1.00 0.00 17 LYS A C 7
ATOM 9435 O O . LYS A 1 17 ? 9.624 -13.079 -0.183 1.00 0.00 17 LYS A O 7
ATOM 9454 N N . LEU A 1 18 ? 8.327 -11.242 -0.140 1.00 0.00 18 LEU A N 7
ATOM 9455 C CA . LEU A 1 18 ? 8.505 -11.015 1.290 1.00 0.00 18 LEU A CA 7
ATOM 9456 C C . LEU A 1 18 ? 8.167 -12.271 2.086 1.00 0.00 18 LEU A C 7
ATOM 9457 O O . LEU A 1 18 ? 7.693 -13.262 1.531 1.00 0.00 18 LEU A O 7
ATOM 9473 N N . ASP A 1 19 ? 8.413 -12.221 3.391 1.00 0.00 19 ASP A N 7
ATOM 9474 C CA . ASP A 1 19 ? 8.132 -13.354 4.265 1.00 0.00 19 ASP A CA 7
ATOM 9475 C C . ASP A 1 19 ? 6.629 -13.589 4.384 1.00 0.00 19 ASP A C 7
ATOM 9476 O O . ASP A 1 19 ? 5.827 -12.699 4.098 1.00 0.00 19 ASP A O 7
ATOM 9485 N N . ARG A 1 20 ? 6.255 -14.792 4.807 1.00 0.00 20 ARG A N 7
ATOM 9486 C CA . ARG A 1 20 ? 4.849 -15.144 4.961 1.00 0.00 20 ARG A CA 7
ATOM 9487 C C . ARG A 1 20 ? 4.199 -14.317 6.066 1.00 0.00 20 ARG A C 7
ATOM 9488 O O . ARG A 1 20 ? 3.179 -13.664 5.847 1.00 0.00 20 ARG A O 7
ATOM 9509 N N . GLU A 1 21 ? 4.797 -14.350 7.253 1.00 0.00 21 GLU A N 7
ATOM 9510 C CA . GLU A 1 21 ? 4.274 -13.604 8.392 1.00 0.00 21 GLU A CA 7
ATOM 9511 C C . GLU A 1 21 ? 4.123 -12.125 8.050 1.00 0.00 21 GLU A C 7
ATOM 9512 O O . GLU A 1 21 ? 3.129 -11.492 8.405 1.00 0.00 21 GLU A O 7
ATOM 9524 N N . VAL A 1 22 ? 5.119 -11.579 7.358 1.00 0.00 22 VAL A N 7
ATOM 9525 C CA . VAL A 1 22 ? 5.098 -10.174 6.968 1.00 0.00 22 VAL A CA 7
ATOM 9526 C C . VAL A 1 22 ? 3.972 -9.896 5.977 1.00 0.00 22 VAL A C 7
ATOM 9527 O O . VAL A 1 22 ? 3.125 -9.035 6.211 1.00 0.00 22 VAL A O 7
ATOM 9540 N N . ALA A 1 23 ? 3.970 -10.632 4.871 1.00 0.00 23 ALA A N 7
ATOM 9541 C CA . ALA A 1 23 ? 2.947 -10.467 3.845 1.00 0.00 23 ALA A CA 7
ATOM 9542 C C . ALA A 1 23 ? 1.557 -10.380 4.466 1.00 0.00 23 ALA A C 7
ATOM 9543 O O . ALA A 1 23 ? 0.764 -9.506 4.116 1.00 0.00 23 ALA A O 7
ATOM 9550 N N . ARG A 1 24 ? 1.268 -11.293 5.387 1.00 0.00 24 ARG A N 7
ATOM 9551 C CA . ARG A 1 24 ? -0.028 -11.321 6.055 1.00 0.00 24 ARG A CA 7
ATOM 9552 C C . ARG A 1 24 ? -0.243 -10.053 6.877 1.00 0.00 24 ARG A C 7
ATOM 9553 O O . ARG A 1 24 ? -1.306 -9.435 6.816 1.00 0.00 24 ARG A O 7
ATOM 9574 N N . ARG A 1 25 ? 0.772 -9.673 7.646 1.00 0.00 25 ARG A N 7
ATOM 9575 C CA . ARG A 1 25 ? 0.693 -8.481 8.481 1.00 0.00 25 ARG A CA 7
ATOM 9576 C C . ARG A 1 25 ? 0.301 -7.261 7.652 1.00 0.00 25 ARG A C 7
ATOM 9577 O O . ARG A 1 25 ? -0.514 -6.444 8.080 1.00 0.00 25 ARG A O 7
ATOM 9598 N N . ILE A 1 26 ? 0.887 -7.146 6.465 1.00 0.00 26 ILE A N 7
ATOM 9599 C CA . ILE A 1 26 ? 0.599 -6.027 5.577 1.00 0.00 26 ILE A CA 7
ATOM 9600 C C . ILE A 1 26 ? -0.861 -6.037 5.137 1.00 0.00 26 ILE A C 7
ATOM 9601 O O . ILE A 1 26 ? -1.615 -5.107 5.428 1.00 0.00 26 ILE A O 7
ATOM 9617 N N . LEU A 1 27 ? -1.255 -7.094 4.436 1.00 0.00 27 LEU A N 7
ATOM 9618 C CA . LEU A 1 27 ? -2.626 -7.227 3.956 1.00 0.00 27 LEU A CA 7
ATOM 9619 C C . LEU A 1 27 ? -3.623 -6.981 5.083 1.00 0.00 27 LEU A C 7
ATOM 9620 O O . LEU A 1 27 ? -4.621 -6.283 4.901 1.00 0.00 27 LEU A O 7
ATOM 9636 N N . ARG A 1 28 ? -3.345 -7.556 6.249 1.00 0.00 28 ARG A N 7
ATOM 9637 C CA . ARG A 1 28 ? -4.218 -7.398 7.406 1.00 0.00 28 ARG A CA 7
ATOM 9638 C C . ARG A 1 28 ? -4.258 -5.942 7.862 1.00 0.00 28 ARG A C 7
ATOM 9639 O O . ARG A 1 28 ? -5.326 -5.397 8.138 1.00 0.00 28 ARG A O 7
ATOM 9660 N N . PHE A 1 29 ? -3.086 -5.319 7.939 1.00 0.00 29 PHE A N 7
ATOM 9661 C CA . PHE A 1 29 ? -2.987 -3.928 8.363 1.00 0.00 29 PHE A CA 7
ATOM 9662 C C . PHE A 1 29 ? -3.853 -3.029 7.485 1.00 0.00 29 PHE A C 7
ATOM 9663 O O . PHE A 1 29 ? -4.407 -2.032 7.952 1.00 0.00 29 PHE A O 7
ATOM 9680 N N . LEU A 1 30 ? -3.965 -3.387 6.211 1.00 0.00 30 LEU A N 7
ATOM 9681 C CA . LEU A 1 30 ? -4.762 -2.614 5.266 1.00 0.00 30 LEU A CA 7
ATOM 9682 C C . LEU A 1 30 ? -6.211 -3.091 5.257 1.00 0.00 30 LEU A C 7
ATOM 9683 O O . LEU A 1 30 ? -7.122 -2.334 4.921 1.00 0.00 30 LEU A O 7
ATOM 9699 N N . ARG A 1 31 ? -6.416 -4.349 5.632 1.00 0.00 31 ARG A N 7
ATOM 9700 C CA . ARG A 1 31 ? -7.755 -4.926 5.669 1.00 0.00 31 ARG A CA 7
ATOM 9701 C C . ARG A 1 31 ? -8.388 -4.743 7.045 1.00 0.00 31 ARG A C 7
ATOM 9702 O O . ARG A 1 31 ? -9.568 -5.036 7.239 1.00 0.00 31 ARG A O 7
ATOM 9723 N N . GLU A 1 32 ? -7.596 -4.257 7.996 1.00 0.00 32 GLU A N 7
ATOM 9724 C CA . GLU A 1 32 ? -8.080 -4.036 9.353 1.00 0.00 32 GLU A CA 7
ATOM 9725 C C . GLU A 1 32 ? -8.080 -2.549 9.696 1.00 0.00 32 GLU A C 7
ATOM 9726 O O . GLU A 1 32 ? -9.136 -1.936 9.850 1.00 0.00 32 GLU A O 7
ATOM 9738 N N . ARG A 1 33 ? -6.887 -1.975 9.814 1.00 0.00 33 ARG A N 7
ATOM 9739 C CA . ARG A 1 33 ? -6.748 -0.561 10.140 1.00 0.00 33 ARG A CA 7
ATOM 9740 C C . ARG A 1 33 ? -7.393 0.311 9.066 1.00 0.00 33 ARG A C 7
ATOM 9741 O O . ARG A 1 33 ? -8.439 0.920 9.291 1.00 0.00 33 ARG A O 7
ATOM 9762 N N . VAL A 1 34 ? -6.761 0.366 7.898 1.00 0.00 34 VAL A N 7
ATOM 9763 C CA . VAL A 1 34 ? -7.273 1.162 6.789 1.00 0.00 34 VAL A CA 7
ATOM 9764 C C . VAL A 1 34 ? -8.711 0.780 6.456 1.00 0.00 34 VAL A C 7
ATOM 9765 O O . VAL A 1 34 ? -9.553 1.643 6.213 1.00 0.00 34 VAL A O 7
ATOM 9778 N N . ALA A 1 35 ? -8.985 -0.521 6.446 1.00 0.00 35 ALA A N 7
ATOM 9779 C CA . ALA A 1 35 ? -10.322 -1.018 6.146 1.00 0.00 35 ALA A CA 7
ATOM 9780 C C . ALA A 1 35 ? -11.371 -0.327 7.009 1.00 0.00 35 ALA A C 7
ATOM 9781 O O . ALA A 1 35 ? -12.370 0.185 6.501 1.00 0.00 35 ALA A O 7
ATOM 9788 N N . THR A 1 36 ? -11.140 -0.315 8.318 1.00 0.00 36 THR A N 7
ATOM 9789 C CA . THR A 1 36 ? -12.066 0.312 9.253 1.00 0.00 36 THR A CA 7
ATOM 9790 C C . THR A 1 36 ? -12.050 1.830 9.108 1.00 0.00 36 THR A C 7
ATOM 9791 O O . THR A 1 36 ? -13.098 2.477 9.126 1.00 0.00 36 THR A O 7
ATOM 9802 N N . LEU A 1 37 ? -10.856 2.393 8.965 1.00 0.00 37 LEU A N 7
ATOM 9803 C CA . LEU A 1 37 ? -10.703 3.836 8.816 1.00 0.00 37 LEU A CA 7
ATOM 9804 C C . LEU A 1 37 ? -11.655 4.378 7.755 1.00 0.00 37 LEU A C 7
ATOM 9805 O O . LEU A 1 37 ? -11.623 3.948 6.602 1.00 0.00 37 LEU A O 7
ATOM 9821 N N . GLU A 1 38 ? -12.498 5.325 8.152 1.00 0.00 38 GLU A N 7
ATOM 9822 C CA . GLU A 1 38 ? -13.458 5.927 7.233 1.00 0.00 38 GLU A CA 7
ATOM 9823 C C . GLU A 1 38 ? -12.773 6.369 5.943 1.00 0.00 38 GLU A C 7
ATOM 9824 O O . GLU A 1 38 ? -13.330 6.234 4.854 1.00 0.00 38 GLU A O 7
ATOM 9836 N N . ASP A 1 39 ? -11.562 6.899 6.076 1.00 0.00 39 ASP A N 7
ATOM 9837 C CA . ASP A 1 39 ? -10.799 7.361 4.922 1.00 0.00 39 ASP A CA 7
ATOM 9838 C C . ASP A 1 39 ? -9.370 6.829 4.966 1.00 0.00 39 ASP A C 7
ATOM 9839 O O . ASP A 1 39 ? -8.761 6.703 6.029 1.00 0.00 39 ASP A O 7
ATOM 9848 N N . PRO A 1 40 ? -8.821 6.508 3.785 1.00 0.00 40 PRO A N 7
ATOM 9849 C CA . PRO A 1 40 ? -7.458 5.983 3.662 1.00 0.00 40 PRO A CA 7
ATOM 9850 C C . PRO A 1 40 ? -6.401 7.036 3.978 1.00 0.00 40 PRO A C 7
ATOM 9851 O O . PRO A 1 40 ? -5.204 6.748 3.978 1.00 0.00 40 PRO A O 7
ATOM 9862 N N . ARG A 1 41 ? -6.851 8.257 4.248 1.00 0.00 41 ARG A N 7
ATOM 9863 C CA . ARG A 1 41 ? -5.944 9.353 4.565 1.00 0.00 41 ARG A CA 7
ATOM 9864 C C . ARG A 1 41 ? -5.931 9.633 6.065 1.00 0.00 41 ARG A C 7
ATOM 9865 O O . ARG A 1 41 ? -6.035 10.782 6.493 1.00 0.00 41 ARG A O 7
ATOM 9886 N N . SER A 1 42 ? -5.805 8.574 6.858 1.00 0.00 42 SER A N 7
ATOM 9887 C CA . SER A 1 42 ? -5.784 8.704 8.310 1.00 0.00 42 SER A CA 7
ATOM 9888 C C . SER A 1 42 ? -4.442 8.248 8.877 1.00 0.00 42 SER A C 7
ATOM 9889 O O . SER A 1 42 ? -3.813 8.958 9.663 1.00 0.00 42 SER A O 7
ATOM 9897 N N . LEU A 1 43 ? -4.010 7.059 8.473 1.00 0.00 43 LEU A N 7
ATOM 9898 C CA . LEU A 1 43 ? -2.743 6.506 8.939 1.00 0.00 43 LEU A CA 7
ATOM 9899 C C . LEU A 1 43 ? -1.600 6.908 8.013 1.00 0.00 43 LEU A C 7
ATOM 9900 O O . LEU A 1 43 ? -0.641 7.552 8.437 1.00 0.00 43 LEU A O 7
ATOM 9916 N N . GLY A 1 44 ? -1.710 6.525 6.744 1.00 0.00 44 GLY A N 7
ATOM 9917 C CA . GLY A 1 44 ? -0.679 6.856 5.778 1.00 0.00 44 GLY A CA 7
ATOM 9918 C C . GLY A 1 44 ? -0.302 8.323 5.812 1.00 0.00 44 GLY A C 7
ATOM 9919 O O . GLY A 1 44 ? -0.885 9.103 6.565 1.00 0.00 44 GLY A O 7
ATOM 9923 N N . GLU A 1 45 ? 0.678 8.700 4.997 1.00 0.00 45 GLU A N 7
ATOM 9924 C CA . GLU A 1 45 ? 1.134 10.084 4.940 1.00 0.00 45 GLU A CA 7
ATOM 9925 C C . GLU A 1 45 ? 1.057 10.624 3.515 1.00 0.00 45 GLU A C 7
ATOM 9926 O O . GLU A 1 45 ? 1.298 9.912 2.540 1.00 0.00 45 GLU A O 7
ATOM 9938 N N . PRO A 1 46 ? 0.711 11.914 3.389 1.00 0.00 46 PRO A N 7
ATOM 9939 C CA . PRO A 1 46 ? 0.594 12.579 2.088 1.00 0.00 46 PRO A CA 7
ATOM 9940 C C . PRO A 1 46 ? 1.947 12.775 1.413 1.00 0.00 46 PRO A C 7
ATOM 9941 O O . PRO A 1 46 ? 2.700 13.686 1.759 1.00 0.00 46 PRO A O 7
ATOM 9952 N N . LEU A 1 47 ? 2.251 11.914 0.448 1.00 0.00 47 LEU A N 7
ATOM 9953 C CA . LEU A 1 47 ? 3.514 11.992 -0.278 1.00 0.00 47 LEU A CA 7
ATOM 9954 C C . LEU A 1 47 ? 3.433 13.019 -1.402 1.00 0.00 47 LEU A C 7
ATOM 9955 O O . LEU A 1 47 ? 2.752 12.805 -2.405 1.00 0.00 47 LEU A O 7
ATOM 9971 N N . ARG A 1 48 ? 4.135 14.135 -1.229 1.00 0.00 48 ARG A N 7
ATOM 9972 C CA . ARG A 1 48 ? 4.144 15.195 -2.230 1.00 0.00 48 ARG A CA 7
ATOM 9973 C C . ARG A 1 48 ? 5.556 15.732 -2.440 1.00 0.00 48 ARG A C 7
ATOM 9974 O O . ARG A 1 48 ? 6.152 16.312 -1.534 1.00 0.00 48 ARG A O 7
ATOM 9995 N N . GLY A 1 49 ? 6.087 15.534 -3.644 1.00 0.00 49 GLY A N 7
ATOM 9996 C CA . GLY A 1 49 ? 7.425 16.004 -3.951 1.00 0.00 49 GLY A CA 7
ATOM 9997 C C . GLY A 1 49 ? 7.675 16.105 -5.443 1.00 0.00 49 GLY A C 7
ATOM 9998 O O . GLY A 1 49 ? 6.882 15.637 -6.260 1.00 0.00 49 GLY A O 7
ATOM 10002 N N . PRO A 1 50 ? 8.801 16.731 -5.816 1.00 0.00 50 PRO A N 7
ATOM 10003 C CA . PRO A 1 50 ? 9.179 16.908 -7.222 1.00 0.00 50 PRO A CA 7
ATOM 10004 C C . PRO A 1 50 ? 9.573 15.593 -7.886 1.00 0.00 50 PRO A C 7
ATOM 10005 O O . PRO A 1 50 ? 9.783 15.538 -9.097 1.00 0.00 50 PRO A O 7
ATOM 10016 N N . GLU A 1 51 ? 9.671 14.536 -7.085 1.00 0.00 51 GLU A N 7
ATOM 10017 C CA . GLU A 1 51 ? 10.040 13.222 -7.598 1.00 0.00 51 GLU A CA 7
ATOM 10018 C C . GLU A 1 51 ? 8.798 12.399 -7.929 1.00 0.00 51 GLU A C 7
ATOM 10019 O O . GLU A 1 51 ? 8.690 11.825 -9.013 1.00 0.00 51 GLU A O 7
ATOM 10031 N N . LEU A 1 52 ? 7.864 12.344 -6.986 1.00 0.00 52 LEU A N 7
ATOM 10032 C CA . LEU A 1 52 ? 6.629 11.591 -7.176 1.00 0.00 52 LEU A CA 7
ATOM 10033 C C . LEU A 1 52 ? 5.422 12.523 -7.205 1.00 0.00 52 LEU A C 7
ATOM 10034 O O . LEU A 1 52 ? 5.362 13.502 -6.462 1.00 0.00 52 LEU A O 7
ATOM 10050 N N . GLY A 1 53 ? 4.459 12.210 -8.067 1.00 0.00 53 GLY A N 7
ATOM 10051 C CA . GLY A 1 53 ? 3.265 13.028 -8.175 1.00 0.00 53 GLY A CA 7
ATOM 10052 C C . GLY A 1 53 ? 2.407 12.968 -6.927 1.00 0.00 53 GLY A C 7
ATOM 10053 O O . GLY A 1 53 ? 2.773 13.513 -5.887 1.00 0.00 53 GLY A O 7
ATOM 10057 N N . ARG A 1 54 ? 1.260 12.304 -7.032 1.00 0.00 54 ARG A N 7
ATOM 10058 C CA . ARG A 1 54 ? 0.345 12.178 -5.903 1.00 0.00 54 ARG A CA 7
ATOM 10059 C C . ARG A 1 54 ? 0.111 10.711 -5.555 1.00 0.00 54 ARG A C 7
ATOM 10060 O O . ARG A 1 54 ? -0.664 10.021 -6.217 1.00 0.00 54 ARG A O 7
ATOM 10081 N N . PHE A 1 55 ? 0.787 10.241 -4.512 1.00 0.00 55 PHE A N 7
ATOM 10082 C CA . PHE A 1 55 ? 0.655 8.856 -4.076 1.00 0.00 55 PHE A CA 7
ATOM 10083 C C . PHE A 1 55 ? 0.629 8.765 -2.553 1.00 0.00 55 PHE A C 7
ATOM 10084 O O . PHE A 1 55 ? 1.494 9.318 -1.873 1.00 0.00 55 PHE A O 7
ATOM 10101 N N . TRP A 1 56 ? -0.368 8.064 -2.025 1.00 0.00 56 TRP A N 7
ATOM 10102 C CA . TRP A 1 56 ? -0.507 7.901 -0.582 1.00 0.00 56 TRP A CA 7
ATOM 10103 C C . TRP A 1 56 ? 0.459 6.844 -0.058 1.00 0.00 56 TRP A C 7
ATOM 10104 O O . TRP A 1 56 ? 0.614 5.779 -0.656 1.00 0.00 56 TRP A O 7
ATOM 10125 N N . LYS A 1 57 ? 1.107 7.144 1.062 1.00 0.00 57 LYS A N 7
ATOM 10126 C CA . LYS A 1 57 ? 2.057 6.218 1.668 1.00 0.00 57 LYS A CA 7
ATOM 10127 C C . LYS A 1 57 ? 1.507 5.651 2.973 1.00 0.00 57 LYS A C 7
ATOM 10128 O O . LYS A 1 57 ? 0.895 6.369 3.764 1.00 0.00 57 LYS A O 7
ATOM 10147 N N . TYR A 1 58 ? 1.731 4.361 3.192 1.00 0.00 58 TYR A N 7
ATOM 10148 C CA . TYR A 1 58 ? 1.257 3.697 4.401 1.00 0.00 58 TYR A CA 7
ATOM 10149 C C . TYR A 1 58 ? 2.428 3.196 5.242 1.00 0.00 58 TYR A C 7
ATOM 10150 O O . TYR A 1 58 ? 3.422 2.703 4.710 1.00 0.00 58 TYR A O 7
ATOM 10168 N N . ARG A 1 59 ? 2.300 3.326 6.559 1.00 0.00 59 ARG A N 7
ATOM 10169 C CA . ARG A 1 59 ? 3.346 2.887 7.474 1.00 0.00 59 ARG A CA 7
ATOM 10170 C C . ARG A 1 59 ? 2.968 1.568 8.141 1.00 0.00 59 ARG A C 7
ATOM 10171 O O . ARG A 1 59 ? 1.944 1.473 8.819 1.00 0.00 59 ARG A O 7
ATOM 10192 N N . VAL A 1 60 ? 3.800 0.550 7.942 1.00 0.00 60 VAL A N 7
ATOM 10193 C CA . VAL A 1 60 ? 3.553 -0.764 8.524 1.00 0.00 60 VAL A CA 7
ATOM 10194 C C . VAL A 1 60 ? 4.806 -1.310 9.198 1.00 0.00 60 VAL A C 7
ATOM 10195 O O . VAL A 1 60 ? 5.598 -2.020 8.580 1.00 0.00 60 VAL A O 7
ATOM 10208 N N . GLY A 1 61 ? 4.980 -0.974 10.473 1.00 0.00 61 GLY A N 7
ATOM 10209 C CA . GLY A 1 61 ? 6.139 -1.440 11.212 1.00 0.00 61 GLY A CA 7
ATOM 10210 C C . GLY A 1 61 ? 7.444 -1.051 10.548 1.00 0.00 61 GLY A C 7
ATOM 10211 O O . GLY A 1 61 ? 7.763 0.133 10.436 1.00 0.00 61 GLY A O 7
ATOM 10215 N N . ASP A 1 62 ? 8.203 -2.049 10.108 1.00 0.00 62 ASP A N 7
ATOM 10216 C CA . ASP A 1 62 ? 9.482 -1.805 9.452 1.00 0.00 62 ASP A CA 7
ATOM 10217 C C . ASP A 1 62 ? 9.363 -1.991 7.942 1.00 0.00 62 ASP A C 7
ATOM 10218 O O . ASP A 1 62 ? 10.264 -2.530 7.300 1.00 0.00 62 ASP A O 7
ATOM 10227 N N . TYR A 1 63 ? 8.245 -1.541 7.383 1.00 0.00 63 TYR A N 7
ATOM 10228 C CA . TYR A 1 63 ? 8.007 -1.661 5.949 1.00 0.00 63 TYR A CA 7
ATOM 10229 C C . TYR A 1 63 ? 7.120 -0.525 5.448 1.00 0.00 63 TYR A C 7
ATOM 10230 O O . TYR A 1 63 ? 6.179 -0.112 6.125 1.00 0.00 63 TYR A O 7
ATOM 10248 N N . ARG A 1 64 ? 7.429 -0.025 4.256 1.00 0.00 64 ARG A N 7
ATOM 10249 C CA . ARG A 1 64 ? 6.661 1.064 3.662 1.00 0.00 64 ARG A CA 7
ATOM 10250 C C . ARG A 1 64 ? 5.849 0.569 2.469 1.00 0.00 64 ARG A C 7
ATOM 10251 O O . ARG A 1 64 ? 6.318 -0.257 1.685 1.00 0.00 64 ARG A O 7
ATOM 10272 N N . LEU A 1 65 ? 4.629 1.078 2.339 1.00 0.00 65 LEU A N 7
ATOM 10273 C CA . LEU A 1 65 ? 3.750 0.688 1.242 1.00 0.00 65 LEU A CA 7
ATOM 10274 C C . LEU A 1 65 ? 3.231 1.914 0.498 1.00 0.00 65 LEU A C 7
ATOM 10275 O O . LEU A 1 65 ? 2.673 2.830 1.104 1.00 0.00 65 LEU A O 7
ATOM 10291 N N . ILE A 1 66 ? 3.415 1.924 -0.818 1.00 0.00 66 ILE A N 7
ATOM 10292 C CA . ILE A 1 66 ? 2.962 3.036 -1.644 1.00 0.00 66 ILE A CA 7
ATOM 10293 C C . ILE A 1 66 ? 1.737 2.647 -2.465 1.00 0.00 66 ILE A C 7
ATOM 10294 O O . ILE A 1 66 ? 1.841 1.901 -3.439 1.00 0.00 66 ILE A O 7
ATOM 10310 N N . CYS A 1 67 ? 0.578 3.159 -2.066 1.00 0.00 67 CYS A N 7
ATOM 10311 C CA . CYS A 1 67 ? -0.668 2.867 -2.765 1.00 0.00 67 CYS A CA 7
ATOM 10312 C C . CYS A 1 67 ? -1.213 4.116 -3.450 1.00 0.00 67 CYS A C 7
ATOM 10313 O O . CYS A 1 67 ? -0.728 5.224 -3.221 1.00 0.00 67 CYS A O 7
ATOM 10321 N N . HIS A 1 68 ? -2.223 3.929 -4.294 1.00 0.00 68 HIS A N 7
ATOM 10322 C CA . HIS A 1 68 ? -2.834 5.040 -5.014 1.00 0.00 68 HIS A CA 7
ATOM 10323 C C . HIS A 1 68 ? -4.308 5.181 -4.646 1.00 0.00 68 HIS A C 7
ATOM 10324 O O . HIS A 1 68 ? -5.137 4.359 -5.037 1.00 0.00 68 HIS A O 7
ATOM 10338 N N . ILE A 1 69 ? -4.627 6.228 -3.892 1.00 0.00 69 ILE A N 7
ATOM 10339 C CA . ILE A 1 69 ? -6.001 6.476 -3.472 1.00 0.00 69 ILE A CA 7
ATOM 10340 C C . ILE A 1 69 ? -6.829 7.054 -4.615 1.00 0.00 69 ILE A C 7
ATOM 10341 O O . ILE A 1 69 ? -6.545 8.144 -5.109 1.00 0.00 69 ILE A O 7
ATOM 10357 N N . GLN A 1 70 ? -7.855 6.316 -5.027 1.00 0.00 70 GLN A N 7
ATOM 10358 C CA . GLN A 1 70 ? -8.725 6.757 -6.110 1.00 0.00 70 GLN A CA 7
ATOM 10359 C C . GLN A 1 70 ? -10.067 7.239 -5.569 1.00 0.00 70 GLN A C 7
ATOM 10360 O O . GLN A 1 70 ? -11.019 6.465 -5.465 1.00 0.00 70 GLN A O 7
ATOM 10374 N N . ASP A 1 71 ? -10.135 8.520 -5.226 1.00 0.00 71 ASP A N 7
ATOM 10375 C CA . ASP A 1 71 ? -11.361 9.106 -4.696 1.00 0.00 71 ASP A CA 7
ATOM 10376 C C . ASP A 1 71 ? -12.533 8.862 -5.642 1.00 0.00 71 ASP A C 7
ATOM 10377 O O . ASP A 1 71 ? -13.654 8.604 -5.203 1.00 0.00 71 ASP A O 7
ATOM 10386 N N . ARG A 1 72 ? -12.266 8.946 -6.941 1.00 0.00 72 ARG A N 7
ATOM 10387 C CA . ARG A 1 72 ? -13.298 8.737 -7.948 1.00 0.00 72 ARG A CA 7
ATOM 10388 C C . ARG A 1 72 ? -14.109 7.481 -7.644 1.00 0.00 72 ARG A C 7
ATOM 10389 O O . ARG A 1 72 ? -15.339 7.510 -7.642 1.00 0.00 72 ARG A O 7
ATOM 10410 N N . GLU A 1 73 ? -13.410 6.379 -7.388 1.00 0.00 73 GLU A N 7
ATOM 10411 C CA . GLU A 1 73 ? -14.065 5.113 -7.083 1.00 0.00 73 GLU A CA 7
ATOM 10412 C C . GLU A 1 73 ? -13.774 4.681 -5.649 1.00 0.00 73 GLU A C 7
ATOM 10413 O O . GLU A 1 73 ? -13.885 3.503 -5.310 1.00 0.00 73 GLU A O 7
ATOM 10425 N N . ALA A 1 74 ? -13.401 5.643 -4.811 1.00 0.00 74 ALA A N 7
ATOM 10426 C CA . ALA A 1 74 ? -13.095 5.362 -3.414 1.00 0.0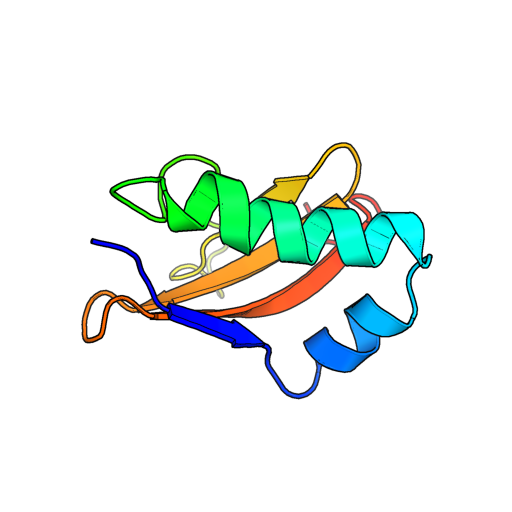0 74 ALA A CA 7
ATOM 10427 C C . ALA A 1 74 ? -12.382 4.023 -3.266 1.00 0.00 74 ALA A C 7
ATOM 10428 O O . ALA A 1 74 ? -12.656 3.260 -2.339 1.00 0.00 74 ALA A O 7
ATOM 10435 N N . THR A 1 75 ? -11.464 3.741 -4.186 1.00 0.00 75 THR A N 7
ATOM 10436 C CA . THR A 1 75 ? -10.713 2.493 -4.159 1.00 0.00 75 THR A CA 7
ATOM 10437 C C . THR A 1 75 ? -9.213 2.756 -4.093 1.00 0.00 75 THR A C 7
ATOM 10438 O O . THR A 1 75 ? -8.699 3.650 -4.765 1.00 0.00 75 THR A O 7
ATOM 10449 N N . VAL A 1 76 ? -8.514 1.970 -3.280 1.00 0.00 76 VAL A N 7
ATOM 10450 C CA . VAL A 1 76 ? -7.072 2.116 -3.128 1.00 0.00 76 VAL A CA 7
ATOM 10451 C C . VAL A 1 76 ? -6.329 0.952 -3.774 1.00 0.00 76 VAL A C 7
ATOM 10452 O O . VAL A 1 76 ? -6.577 -0.211 -3.452 1.00 0.00 76 VAL A O 7
ATOM 10465 N N . LEU A 1 77 ? -5.419 1.271 -4.686 1.00 0.00 77 LEU A N 7
ATOM 10466 C CA . LEU A 1 77 ? -4.639 0.251 -5.379 1.00 0.00 77 LEU A CA 7
ATOM 10467 C C . LEU A 1 77 ? -3.157 0.375 -5.039 1.00 0.00 77 LEU A C 7
ATOM 10468 O O . LEU A 1 77 ? -2.526 1.392 -5.327 1.00 0.00 77 LEU A O 7
ATOM 10484 N N . VAL A 1 78 ? -2.606 -0.668 -4.427 1.00 0.00 78 VAL A N 7
ATOM 10485 C CA . VAL A 1 78 ? -1.197 -0.678 -4.051 1.00 0.00 78 VAL A CA 7
ATOM 10486 C C . VAL A 1 78 ? -0.300 -0.589 -5.280 1.00 0.00 78 VAL A C 7
ATOM 10487 O O . VAL A 1 78 ? -0.465 -1.344 -6.239 1.00 0.00 78 VAL A O 7
ATOM 10500 N N . LEU A 1 79 ? 0.651 0.339 -5.246 1.00 0.00 79 LEU A N 7
ATOM 10501 C CA . LEU A 1 79 ? 1.576 0.527 -6.358 1.00 0.00 79 LEU A CA 7
ATOM 10502 C C . LEU A 1 79 ? 2.866 -0.255 -6.131 1.00 0.00 79 LEU A C 7
ATOM 10503 O O . LEU A 1 79 ? 3.280 -1.048 -6.977 1.00 0.00 79 LEU A O 7
ATOM 10519 N N . ARG A 1 80 ? 3.496 -0.027 -4.983 1.00 0.00 80 ARG A N 7
ATOM 10520 C CA . ARG A 1 80 ? 4.738 -0.711 -4.644 1.00 0.00 80 ARG A CA 7
ATOM 10521 C C . ARG A 1 80 ? 4.729 -1.165 -3.188 1.00 0.00 80 ARG A C 7
ATOM 10522 O O . ARG A 1 80 ? 3.930 -0.687 -2.382 1.00 0.00 80 ARG A O 7
ATOM 10543 N N . VAL A 1 81 ? 5.622 -2.092 -2.856 1.00 0.00 81 VAL A N 7
ATOM 10544 C CA . VAL A 1 81 ? 5.718 -2.611 -1.497 1.00 0.00 81 VAL A CA 7
ATOM 10545 C C . VAL A 1 81 ? 7.146 -3.033 -1.169 1.00 0.00 81 VAL A C 7
ATOM 10546 O O . VAL A 1 81 ? 7.687 -3.956 -1.776 1.00 0.00 81 VAL A O 7
ATOM 10559 N N . GLY A 1 82 ? 7.752 -2.349 -0.203 1.00 0.00 82 GLY A N 7
ATOM 10560 C CA . GLY A 1 82 ? 9.112 -2.667 0.190 1.00 0.00 82 GLY A CA 7
ATOM 10561 C C . GLY A 1 82 ? 9.436 -2.192 1.593 1.00 0.00 82 GLY A C 7
ATOM 10562 O O . GLY A 1 82 ? 8.788 -1.283 2.113 1.00 0.00 82 GLY A O 7
ATOM 10566 N N . HIS A 1 83 ? 10.441 -2.808 2.207 1.00 0.00 83 HIS A N 7
ATOM 10567 C CA . HIS A 1 83 ? 10.849 -2.443 3.559 1.00 0.00 83 HIS A CA 7
ATOM 10568 C C . HIS A 1 83 ? 10.975 -0.929 3.699 1.00 0.00 83 HIS A C 7
ATOM 10569 O O . HIS A 1 83 ? 11.111 -0.214 2.707 1.00 0.00 83 HIS A O 7
ATOM 10583 N N . ALA A 1 84 ? 10.926 -0.448 4.937 1.00 0.00 84 ALA A N 7
ATOM 10584 C CA . ALA A 1 84 ? 11.035 0.980 5.206 1.00 0.00 84 ALA A CA 7
ATOM 10585 C C . ALA A 1 84 ? 12.494 1.424 5.231 1.00 0.00 84 ALA A C 7
ATOM 10586 O O . ALA A 1 84 ? 12.881 2.269 6.038 1.00 0.00 84 ALA A O 7
ATOM 10593 N N . ARG A 1 85 ? 13.298 0.849 4.343 1.00 0.00 85 ARG A N 7
ATOM 10594 C CA . ARG A 1 85 ? 14.715 1.185 4.266 1.00 0.00 85 ARG A CA 7
ATOM 10595 C C . ARG A 1 85 ? 15.091 1.631 2.856 1.00 0.00 85 ARG A C 7
ATOM 10596 O O . ARG A 1 85 ? 15.531 2.762 2.649 1.00 0.00 85 ARG A O 7
ATOM 10617 N N . ASP A 1 86 ? 14.916 0.735 1.891 1.00 0.00 86 ASP A N 7
ATOM 10618 C CA . ASP A 1 86 ? 15.237 1.036 0.501 1.00 0.00 86 ASP A CA 7
ATOM 10619 C C . ASP A 1 86 ? 14.360 2.167 -0.027 1.00 0.00 86 ASP A C 7
ATOM 10620 O O . ASP A 1 86 ? 14.858 3.136 -0.601 1.00 0.00 86 ASP A O 7
ATOM 10629 N N . VAL A 1 87 ? 13.052 2.037 0.171 1.00 0.00 87 VAL A N 7
ATOM 10630 C CA . VAL A 1 87 ? 12.106 3.048 -0.285 1.00 0.00 87 VAL A CA 7
ATOM 10631 C C . VAL A 1 87 ? 12.458 4.422 0.274 1.00 0.00 87 VAL A C 7
ATOM 10632 O O . VAL A 1 87 ? 12.482 5.413 -0.456 1.00 0.00 87 VAL A O 7
ATOM 10645 N N . TYR A 1 88 ? 12.731 4.473 1.573 1.00 0.00 88 TYR A N 7
ATOM 10646 C CA . TYR A 1 88 ? 13.081 5.727 2.231 1.00 0.00 88 TYR A CA 7
ATOM 10647 C C . TYR A 1 88 ? 14.594 5.922 2.263 1.00 0.00 88 TYR A C 7
ATOM 10648 O O . TYR A 1 88 ? 15.313 5.178 2.929 1.00 0.00 88 TYR A O 7
ATOM 10666 N N . ARG A 1 89 ? 15.069 6.930 1.538 1.00 0.00 89 ARG A N 7
ATOM 10667 C CA . ARG A 1 89 ? 16.495 7.224 1.481 1.00 0.00 89 ARG A CA 7
ATOM 10668 C C . ARG A 1 89 ? 16.789 8.606 2.058 1.00 0.00 89 ARG A C 7
ATOM 10669 O O . ARG A 1 89 ? 16.695 9.614 1.357 1.00 0.00 89 ARG A O 7
ATOM 10690 N N . MET A 1 1 ? -18.174 -0.982 5.672 1.00 0.00 1 MET A N 8
ATOM 10691 C CA . MET A 1 1 ? -18.071 0.161 4.773 1.00 0.00 1 MET A CA 8
ATOM 10692 C C . MET A 1 1 ? -16.654 0.724 4.768 1.00 0.00 1 MET A C 8
ATOM 10693 O O . MET A 1 1 ? -15.950 0.668 5.776 1.00 0.00 1 MET A O 8
ATOM 10707 N N . GLY A 1 2 ? -16.241 1.267 3.627 1.00 0.00 2 GLY A N 8
ATOM 10708 C CA . GLY A 1 2 ? -14.909 1.832 3.514 1.00 0.00 2 GLY A CA 8
ATOM 10709 C C . GLY A 1 2 ? -14.401 1.838 2.086 1.00 0.00 2 GLY A C 8
ATOM 10710 O O . GLY A 1 2 ? -15.188 1.809 1.139 1.00 0.00 2 GLY A O 8
ATOM 10714 N N . TYR A 1 3 ? -13.083 1.877 1.928 1.00 0.00 3 TYR A N 8
ATOM 10715 C CA . TYR A 1 3 ? -12.471 1.891 0.605 1.00 0.00 3 TYR A CA 8
ATOM 10716 C C . TYR A 1 3 ? -12.085 0.481 0.168 1.00 0.00 3 TYR A C 8
ATOM 10717 O O . TYR A 1 3 ? -11.967 -0.426 0.993 1.00 0.00 3 TYR A O 8
ATOM 10735 N N . ARG A 1 4 ? -11.888 0.305 -1.134 1.00 0.00 4 ARG A N 8
ATOM 10736 C CA . ARG A 1 4 ? -11.516 -0.994 -1.682 1.00 0.00 4 ARG A CA 8
ATOM 10737 C C . ARG A 1 4 ? -10.007 -1.206 -1.601 1.00 0.00 4 ARG A C 8
ATOM 10738 O O . ARG A 1 4 ? -9.231 -0.255 -1.699 1.00 0.00 4 ARG A O 8
ATOM 10759 N N . ILE A 1 5 ? -9.600 -2.457 -1.420 1.00 0.00 5 ILE A N 8
ATOM 10760 C CA . ILE A 1 5 ? -8.184 -2.793 -1.326 1.00 0.00 5 ILE A CA 8
ATOM 10761 C C . ILE A 1 5 ? -7.703 -3.504 -2.586 1.00 0.00 5 ILE A C 8
ATOM 10762 O O . ILE A 1 5 ? -8.028 -4.669 -2.816 1.00 0.00 5 ILE A O 8
ATOM 10778 N N . GLU A 1 6 ? -6.926 -2.795 -3.399 1.00 0.00 6 GLU A N 8
ATOM 10779 C CA . GLU A 1 6 ? -6.399 -3.360 -4.636 1.00 0.00 6 GLU A CA 8
ATOM 10780 C C . GLU A 1 6 ? -4.873 -3.358 -4.628 1.00 0.00 6 GLU A C 8
ATOM 10781 O O . GLU A 1 6 ? -4.246 -2.542 -3.953 1.00 0.00 6 GLU A O 8
ATOM 10793 N N . PHE A 1 7 ? -4.283 -4.278 -5.384 1.00 0.00 7 PHE A N 8
ATOM 10794 C CA . PHE A 1 7 ? -2.830 -4.384 -5.464 1.00 0.00 7 PHE A CA 8
ATOM 10795 C C . PHE A 1 7 ? -2.378 -4.588 -6.907 1.00 0.00 7 PHE A C 8
ATOM 10796 O O . PHE A 1 7 ? -2.847 -5.497 -7.593 1.00 0.00 7 PHE A O 8
ATOM 10813 N N . ASP A 1 8 ? -1.466 -3.735 -7.361 1.00 0.00 8 ASP A N 8
ATOM 10814 C CA . ASP A 1 8 ? -0.950 -3.821 -8.722 1.00 0.00 8 ASP A CA 8
ATOM 10815 C C . ASP A 1 8 ? -0.416 -5.220 -9.013 1.00 0.00 8 ASP A C 8
ATOM 10816 O O . ASP A 1 8 ? -0.063 -5.977 -8.109 1.00 0.00 8 ASP A O 8
ATOM 10825 N N . PRO A 1 9 ? -0.355 -5.573 -10.306 1.00 0.00 9 PRO A N 8
ATOM 10826 C CA . PRO A 1 9 ? 0.135 -6.883 -10.746 1.00 0.00 9 PRO A CA 8
ATOM 10827 C C . PRO A 1 9 ? 1.636 -7.043 -10.531 1.00 0.00 9 PRO A C 8
ATOM 10828 O O . PRO A 1 9 ? 2.180 -8.138 -10.678 1.00 0.00 9 PRO A O 8
ATOM 10839 N N . ARG A 1 10 ? 2.299 -5.946 -10.181 1.00 0.00 10 ARG A N 8
ATOM 10840 C CA . ARG A 1 10 ? 3.738 -5.966 -9.946 1.00 0.00 10 ARG A CA 8
ATOM 10841 C C . ARG A 1 10 ? 4.044 -6.119 -8.459 1.00 0.00 10 ARG A C 8
ATOM 10842 O O . ARG A 1 10 ? 4.912 -6.900 -8.071 1.00 0.00 10 ARG A O 8
ATOM 10863 N N . ALA A 1 11 ? 3.324 -5.369 -7.631 1.00 0.00 11 ALA A N 8
ATOM 10864 C CA . ALA A 1 11 ? 3.517 -5.422 -6.188 1.00 0.00 11 ALA A CA 8
ATOM 10865 C C . ALA A 1 11 ? 3.150 -6.796 -5.636 1.00 0.00 11 ALA A C 8
ATOM 10866 O O . ALA A 1 11 ? 3.942 -7.424 -4.934 1.00 0.00 11 ALA A O 8
ATOM 10873 N N . GLU A 1 12 ? 1.944 -7.255 -5.957 1.00 0.00 12 GLU A N 8
ATOM 10874 C CA . GLU A 1 12 ? 1.473 -8.554 -5.490 1.00 0.00 12 GLU A CA 8
ATOM 10875 C C . GLU A 1 12 ? 2.617 -9.563 -5.445 1.00 0.00 12 GLU A C 8
ATOM 10876 O O . GLU A 1 12 ? 2.689 -10.397 -4.543 1.00 0.00 12 GLU A O 8
ATOM 10888 N N . LYS A 1 13 ? 3.509 -9.482 -6.427 1.00 0.00 13 LYS A N 8
ATOM 10889 C CA . LYS A 1 13 ? 4.650 -10.386 -6.502 1.00 0.00 13 LYS A CA 8
ATOM 10890 C C . LYS A 1 13 ? 5.780 -9.913 -5.593 1.00 0.00 13 LYS A C 8
ATOM 10891 O O . LYS A 1 13 ? 6.341 -10.695 -4.827 1.00 0.00 13 LYS A O 8
ATOM 10910 N N . GLU A 1 14 ? 6.106 -8.627 -5.684 1.00 0.00 14 GLU A N 8
ATOM 10911 C CA . GLU A 1 14 ? 7.169 -8.050 -4.869 1.00 0.00 14 GLU A CA 8
ATOM 10912 C C . GLU A 1 14 ? 6.939 -8.343 -3.388 1.00 0.00 14 GLU A C 8
ATOM 10913 O O . GLU A 1 14 ? 7.867 -8.703 -2.663 1.00 0.00 14 GLU A O 8
ATOM 10925 N N . LEU A 1 15 ? 5.696 -8.184 -2.947 1.00 0.00 15 LEU A N 8
ATOM 10926 C CA . LEU A 1 15 ? 5.343 -8.430 -1.553 1.00 0.00 15 LEU A CA 8
ATOM 10927 C C . LEU A 1 15 ? 5.252 -9.926 -1.270 1.00 0.00 15 LEU A C 8
ATOM 10928 O O . LEU A 1 15 ? 5.782 -10.411 -0.271 1.00 0.00 15 LEU A O 8
ATOM 10944 N N . GLU A 1 16 ? 4.578 -10.651 -2.157 1.00 0.00 16 GLU A N 8
ATOM 10945 C CA . GLU A 1 16 ? 4.420 -12.092 -2.002 1.00 0.00 16 GLU A CA 8
ATOM 10946 C C . GLU A 1 16 ? 5.762 -12.759 -1.711 1.00 0.00 16 GLU A C 8
ATOM 10947 O O . GLU A 1 16 ? 5.824 -13.787 -1.036 1.00 0.00 16 GLU A O 8
ATOM 10959 N N . LYS A 1 17 ? 6.834 -12.166 -2.226 1.00 0.00 17 LYS A N 8
ATOM 10960 C CA . LYS A 1 17 ? 8.175 -12.700 -2.022 1.00 0.00 17 LYS A CA 8
ATOM 10961 C C . LYS A 1 17 ? 8.639 -12.474 -0.587 1.00 0.00 17 LYS A C 8
ATOM 10962 O O . LYS A 1 17 ? 9.379 -13.284 -0.028 1.00 0.00 17 LYS A O 8
ATOM 10981 N N . LEU A 1 18 ? 8.198 -11.369 0.005 1.00 0.00 18 LEU A N 8
ATOM 10982 C CA . LEU A 1 18 ? 8.567 -11.037 1.377 1.00 0.00 18 LEU A CA 8
ATOM 10983 C C . LEU A 1 18 ? 8.194 -12.168 2.330 1.00 0.00 18 LEU A C 8
ATOM 10984 O O . LEU A 1 18 ? 7.523 -13.124 1.941 1.00 0.00 18 LEU A O 8
ATOM 11000 N N . ASP A 1 19 ? 8.632 -12.050 3.578 1.00 0.00 19 ASP A N 8
ATOM 11001 C CA . ASP A 1 19 ? 8.341 -13.061 4.588 1.00 0.00 19 ASP A CA 8
ATOM 11002 C C . ASP A 1 19 ? 6.843 -13.337 4.666 1.00 0.00 19 ASP A C 8
ATOM 11003 O O . ASP A 1 19 ? 6.040 -12.417 4.821 1.00 0.00 19 ASP A O 8
ATOM 11012 N N . ARG A 1 20 ? 6.474 -14.609 4.556 1.00 0.00 20 ARG A N 8
ATOM 11013 C CA . ARG A 1 20 ? 5.072 -15.006 4.612 1.00 0.00 20 ARG A CA 8
ATOM 11014 C C . ARG A 1 20 ? 4.342 -14.268 5.731 1.00 0.00 20 ARG A C 8
ATOM 11015 O O . ARG A 1 20 ? 3.231 -13.777 5.541 1.00 0.00 20 ARG A O 8
ATOM 11036 N N . GLU A 1 21 ? 4.977 -14.197 6.897 1.00 0.00 21 GLU A N 8
ATOM 11037 C CA . GLU A 1 21 ? 4.386 -13.521 8.046 1.00 0.00 21 GLU A CA 8
ATOM 11038 C C . GLU A 1 21 ? 4.134 -12.047 7.740 1.00 0.00 21 GLU A C 8
ATOM 11039 O O . GLU A 1 21 ? 3.040 -11.532 7.972 1.00 0.00 21 GLU A O 8
ATOM 11051 N N . VAL A 1 22 ? 5.154 -11.374 7.219 1.00 0.00 22 VAL A N 8
ATOM 11052 C CA . VAL A 1 22 ? 5.044 -9.960 6.880 1.00 0.00 22 VAL A CA 8
ATOM 11053 C C . VAL A 1 22 ? 3.906 -9.718 5.895 1.00 0.00 22 VAL A C 8
ATOM 11054 O O . VAL A 1 22 ? 3.037 -8.879 6.129 1.00 0.00 22 VAL A O 8
ATOM 11067 N N . ALA A 1 23 ? 3.918 -10.460 4.792 1.00 0.00 23 ALA A N 8
ATOM 11068 C CA . ALA A 1 23 ? 2.885 -10.328 3.772 1.00 0.00 23 ALA A CA 8
ATOM 11069 C C . ALA A 1 23 ? 1.494 -10.320 4.397 1.00 0.00 23 ALA A C 8
ATOM 11070 O O . ALA A 1 23 ? 0.705 -9.403 4.167 1.00 0.00 23 ALA A O 8
ATOM 11077 N N . ARG A 1 24 ? 1.199 -11.348 5.186 1.00 0.00 24 ARG A N 8
ATOM 11078 C CA . ARG A 1 24 ? -0.098 -11.460 5.842 1.00 0.00 24 ARG A CA 8
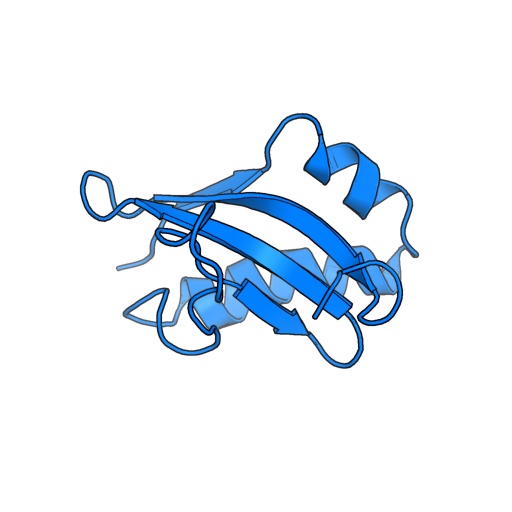ATOM 11079 C C . ARG A 1 24 ? -0.368 -10.245 6.724 1.00 0.00 24 ARG A C 8
ATOM 11080 O O . ARG A 1 24 ? -1.486 -9.731 6.766 1.00 0.00 24 ARG A O 8
ATOM 11101 N N . ARG A 1 25 ? 0.664 -9.791 7.428 1.00 0.00 25 ARG A N 8
ATOM 11102 C CA . ARG A 1 25 ? 0.538 -8.637 8.311 1.00 0.00 25 ARG A CA 8
ATOM 11103 C C . ARG A 1 25 ? 0.057 -7.412 7.540 1.00 0.00 25 ARG A C 8
ATOM 11104 O O . ARG A 1 25 ? -0.851 -6.706 7.980 1.00 0.00 25 ARG A O 8
ATOM 11125 N N . ILE A 1 26 ? 0.671 -7.166 6.387 1.00 0.00 26 ILE A N 8
ATOM 11126 C CA . ILE A 1 26 ? 0.305 -6.027 5.555 1.00 0.00 26 ILE A CA 8
ATOM 11127 C C . ILE A 1 26 ? -1.164 -6.090 5.152 1.00 0.00 26 ILE A C 8
ATOM 11128 O O . ILE A 1 26 ? -1.931 -5.160 5.408 1.00 0.00 26 ILE A O 8
ATOM 11144 N N . LEU A 1 27 ? -1.552 -7.193 4.521 1.00 0.00 27 LEU A N 8
ATOM 11145 C CA . LEU A 1 27 ? -2.931 -7.380 4.084 1.00 0.00 27 LEU A CA 8
ATOM 11146 C C . LEU A 1 27 ? -3.896 -7.254 5.257 1.00 0.00 27 LEU A C 8
ATOM 11147 O O . LEU A 1 27 ? -4.961 -6.647 5.136 1.00 0.00 27 LEU A O 8
ATOM 11163 N N . ARG A 1 28 ? -3.517 -7.829 6.394 1.00 0.00 28 ARG A N 8
ATOM 11164 C CA . ARG A 1 28 ? -4.349 -7.780 7.590 1.00 0.00 28 ARG A CA 8
ATOM 11165 C C . ARG A 1 28 ? -4.375 -6.372 8.176 1.00 0.00 28 ARG A C 8
ATOM 11166 O O . ARG A 1 28 ? -5.287 -6.016 8.923 1.00 0.00 28 ARG A O 8
ATOM 11187 N N . PHE A 1 29 ? -3.369 -5.575 7.833 1.00 0.00 29 PHE A N 8
ATOM 11188 C CA . PHE A 1 29 ? -3.275 -4.206 8.327 1.00 0.00 29 PHE A CA 8
ATOM 11189 C C . PHE A 1 29 ? -4.112 -3.260 7.470 1.00 0.00 29 PHE A C 8
ATOM 11190 O O . PHE A 1 29 ? -4.655 -2.272 7.965 1.00 0.00 29 PHE A O 8
ATOM 11207 N N . LEU A 1 30 ? -4.210 -3.570 6.182 1.00 0.00 30 LEU A N 8
ATOM 11208 C CA . LEU A 1 30 ? -4.980 -2.749 5.254 1.00 0.00 30 LEU A CA 8
ATOM 11209 C C . LEU A 1 30 ? -6.428 -3.221 5.181 1.00 0.00 30 LEU A C 8
ATOM 11210 O O . LEU A 1 30 ? -7.315 -2.474 4.768 1.00 0.00 30 LEU A O 8
ATOM 11226 N N . ARG A 1 31 ? -6.661 -4.465 5.588 1.00 0.00 31 ARG A N 8
ATOM 11227 C CA . ARG A 1 31 ? -8.002 -5.036 5.570 1.00 0.00 31 ARG A CA 8
ATOM 11228 C C . ARG A 1 31 ? -8.704 -4.818 6.907 1.00 0.00 31 ARG A C 8
ATOM 11229 O O . ARG A 1 31 ? -9.923 -4.946 7.006 1.00 0.00 31 ARG A O 8
ATOM 11250 N N . GLU A 1 32 ? -7.924 -4.489 7.932 1.00 0.00 32 GLU A N 8
ATOM 11251 C CA . GLU A 1 32 ? -8.472 -4.255 9.263 1.00 0.00 32 GLU A CA 8
ATOM 11252 C C . GLU A 1 32 ? -8.463 -2.766 9.601 1.00 0.00 32 GLU A C 8
ATOM 11253 O O . GLU A 1 32 ? -9.512 -2.166 9.835 1.00 0.00 32 GLU A O 8
ATOM 11265 N N . ARG A 1 33 ? -7.271 -2.178 9.624 1.00 0.00 33 ARG A N 8
ATOM 11266 C CA . ARG A 1 33 ? -7.125 -0.761 9.935 1.00 0.00 33 ARG A CA 8
ATOM 11267 C C . ARG A 1 33 ? -7.741 0.102 8.837 1.00 0.00 33 ARG A C 8
ATOM 11268 O O . ARG A 1 33 ? -8.797 0.705 9.026 1.00 0.00 33 ARG A O 8
ATOM 11289 N N . VAL A 1 34 ? -7.072 0.158 7.690 1.00 0.00 34 VAL A N 8
ATOM 11290 C CA . VAL A 1 34 ? -7.553 0.947 6.562 1.00 0.00 34 VAL A CA 8
ATOM 11291 C C . VAL A 1 34 ? -9.002 0.607 6.232 1.00 0.00 34 VAL A C 8
ATOM 11292 O O . VAL A 1 34 ? -9.809 1.493 5.953 1.00 0.00 34 VAL A O 8
ATOM 11305 N N . ALA A 1 35 ? -9.324 -0.682 6.266 1.00 0.00 35 ALA A N 8
ATOM 11306 C CA . ALA A 1 35 ? -10.677 -1.139 5.973 1.00 0.00 35 ALA A CA 8
ATOM 11307 C C . ALA A 1 35 ? -11.699 -0.427 6.852 1.00 0.00 35 ALA A C 8
ATOM 11308 O O . ALA A 1 35 ? -12.717 0.067 6.364 1.00 0.00 35 ALA A O 8
ATOM 11315 N N . THR A 1 36 ? -11.423 -0.377 8.151 1.00 0.00 36 THR A N 8
ATOM 11316 C CA . THR A 1 36 ? -12.320 0.273 9.099 1.00 0.00 36 THR A CA 8
ATOM 11317 C C . THR A 1 36 ? -12.316 1.786 8.910 1.00 0.00 36 THR A C 8
ATOM 11318 O O . THR A 1 36 ? -13.351 2.388 8.620 1.00 0.00 36 THR A O 8
ATOM 11329 N N . LEU A 1 37 ? -11.148 2.395 9.076 1.00 0.00 37 LEU A N 8
ATOM 11330 C CA . LEU A 1 37 ? -11.009 3.839 8.923 1.00 0.00 37 LEU A CA 8
ATOM 11331 C C . LEU A 1 37 ? -11.916 4.359 7.812 1.00 0.00 37 LEU A C 8
ATOM 11332 O O . LEU A 1 37 ? -11.812 3.931 6.663 1.00 0.00 37 LEU A O 8
ATOM 11348 N N . GLU A 1 38 ? -12.803 5.284 8.163 1.00 0.00 38 GLU A N 8
ATOM 11349 C CA . GLU A 1 38 ? -13.727 5.863 7.194 1.00 0.00 38 GLU A CA 8
ATOM 11350 C C . GLU A 1 38 ? -12.981 6.353 5.957 1.00 0.00 38 GLU A C 8
ATOM 11351 O O . GLU A 1 38 ? -13.476 6.240 4.835 1.00 0.00 38 GLU A O 8
ATOM 11363 N N . ASP A 1 39 ? -11.787 6.896 6.169 1.00 0.00 39 ASP A N 8
ATOM 11364 C CA . ASP A 1 39 ? -10.972 7.403 5.071 1.00 0.00 39 ASP A CA 8
ATOM 11365 C C . ASP A 1 39 ? -9.567 6.809 5.119 1.00 0.00 39 ASP A C 8
ATOM 11366 O O . ASP A 1 39 ? -8.971 6.649 6.184 1.00 0.00 39 ASP A O 8
ATOM 11375 N N . PRO A 1 40 ? -9.026 6.475 3.938 1.00 0.00 40 PRO A N 8
ATOM 11376 C CA . PRO A 1 40 ? -7.685 5.893 3.819 1.00 0.00 40 PRO A CA 8
ATOM 11377 C C . PRO A 1 40 ? -6.586 6.897 4.149 1.00 0.00 40 PRO A C 8
ATOM 11378 O O . PRO A 1 40 ? -5.426 6.526 4.325 1.00 0.00 40 PRO A O 8
ATOM 11389 N N . ARG A 1 41 ? -6.959 8.170 4.233 1.00 0.00 41 ARG A N 8
ATOM 11390 C CA . ARG A 1 41 ? -6.005 9.228 4.542 1.00 0.00 41 ARG A CA 8
ATOM 11391 C C . ARG A 1 41 ? -5.950 9.489 6.044 1.00 0.00 41 ARG A C 8
ATOM 11392 O O . ARG A 1 41 ? -5.981 10.638 6.486 1.00 0.00 41 ARG A O 8
ATOM 11413 N N . SER A 1 42 ? -5.870 8.416 6.824 1.00 0.00 42 SER A N 8
ATOM 11414 C CA . SER A 1 42 ? -5.816 8.529 8.277 1.00 0.00 42 SER A CA 8
ATOM 11415 C C . SER A 1 42 ? -4.448 8.106 8.804 1.00 0.00 42 SER A C 8
ATOM 11416 O O . SER A 1 42 ? -3.914 8.713 9.733 1.00 0.00 42 SER A O 8
ATOM 11424 N N . LEU A 1 43 ? -3.887 7.062 8.204 1.00 0.00 43 LEU A N 8
ATOM 11425 C CA . LEU A 1 43 ? -2.581 6.557 8.612 1.00 0.00 43 LEU A CA 8
ATOM 11426 C C . LEU A 1 43 ? -1.488 7.051 7.670 1.00 0.00 43 LEU A C 8
ATOM 11427 O O . LEU A 1 43 ? -0.670 7.893 8.039 1.00 0.00 43 LEU A O 8
ATOM 11443 N N . GLY A 1 44 ? -1.481 6.521 6.450 1.00 0.00 44 GLY A N 8
ATOM 11444 C CA . GLY A 1 44 ? -0.485 6.922 5.473 1.00 0.00 44 GLY A CA 8
ATOM 11445 C C . GLY A 1 44 ? -0.367 8.428 5.350 1.00 0.00 44 GLY A C 8
ATOM 11446 O O . GLY A 1 44 ? -1.197 9.167 5.878 1.00 0.00 44 GLY A O 8
ATOM 11450 N N . GLU A 1 45 ? 0.669 8.884 4.653 1.00 0.00 45 GLU A N 8
ATOM 11451 C CA . GLU A 1 45 ? 0.894 10.312 4.465 1.00 0.00 45 GLU A CA 8
ATOM 11452 C C . GLU A 1 45 ? 0.996 10.656 2.982 1.00 0.00 45 GLU A C 8
ATOM 11453 O O . GLU A 1 45 ? 1.502 9.879 2.171 1.00 0.00 45 GLU A O 8
ATOM 11465 N N . PRO A 1 46 ? 0.502 11.849 2.616 1.00 0.00 46 PRO A N 8
ATOM 11466 C CA . PRO A 1 46 ? 0.526 12.324 1.229 1.00 0.00 46 PRO A CA 8
ATOM 11467 C C . PRO A 1 46 ? 1.937 12.651 0.753 1.00 0.00 46 PRO A C 8
ATOM 11468 O O . PRO A 1 46 ? 2.781 13.092 1.534 1.00 0.00 46 PRO A O 8
ATOM 11479 N N . LEU A 1 47 ? 2.187 12.434 -0.534 1.00 0.00 47 LEU A N 8
ATOM 11480 C CA . LEU A 1 47 ? 3.497 12.707 -1.115 1.00 0.00 47 LEU A CA 8
ATOM 11481 C C . LEU A 1 47 ? 3.689 14.203 -1.346 1.00 0.00 47 LEU A C 8
ATOM 11482 O O . LEU A 1 47 ? 2.720 14.956 -1.439 1.00 0.00 47 LEU A O 8
ATOM 11498 N N . ARG A 1 48 ? 4.946 14.625 -1.439 1.00 0.00 48 ARG A N 8
ATOM 11499 C CA . ARG A 1 48 ? 5.265 16.030 -1.659 1.00 0.00 48 ARG A CA 8
ATOM 11500 C C . ARG A 1 48 ? 6.193 16.195 -2.860 1.00 0.00 48 ARG A C 8
ATOM 11501 O O . ARG A 1 48 ? 6.983 15.306 -3.173 1.00 0.00 48 ARG A O 8
ATOM 11522 N N . GLY A 1 49 ? 6.090 17.340 -3.528 1.00 0.00 49 GLY A N 8
ATOM 11523 C CA . GLY A 1 49 ? 6.925 17.600 -4.687 1.00 0.00 49 GLY A CA 8
ATOM 11524 C C . GLY A 1 49 ? 6.355 18.684 -5.580 1.00 0.00 49 GLY A C 8
ATOM 11525 O O . GLY A 1 49 ? 5.347 19.314 -5.262 1.00 0.00 49 GLY A O 8
ATOM 11529 N N . PRO A 1 50 ? 7.010 18.915 -6.728 1.00 0.00 50 PRO A N 8
ATOM 11530 C CA . PRO A 1 50 ? 6.581 19.931 -7.693 1.00 0.00 50 PRO A CA 8
ATOM 11531 C C . PRO A 1 50 ? 5.283 19.551 -8.396 1.00 0.00 50 PRO A C 8
ATOM 11532 O O . PRO A 1 50 ? 4.360 20.359 -8.493 1.00 0.00 50 PRO A O 8
ATOM 11543 N N . GLU A 1 51 ? 5.219 18.316 -8.885 1.00 0.00 51 GLU A N 8
ATOM 11544 C CA . GLU A 1 51 ? 4.033 17.831 -9.580 1.00 0.00 51 GLU A CA 8
ATOM 11545 C C . GLU A 1 51 ? 3.435 16.625 -8.859 1.00 0.00 51 GLU A C 8
ATOM 11546 O O . GLU A 1 51 ? 2.243 16.341 -8.984 1.00 0.00 51 GLU A O 8
ATOM 11558 N N . LEU A 1 52 ? 4.272 15.920 -8.106 1.00 0.00 52 LEU A N 8
ATOM 11559 C CA . LEU A 1 52 ? 3.828 14.744 -7.365 1.00 0.00 52 LEU A CA 8
ATOM 11560 C C . LEU A 1 52 ? 3.004 15.147 -6.147 1.00 0.00 52 LEU A C 8
ATOM 11561 O O . LEU A 1 52 ? 3.083 16.282 -5.678 1.00 0.00 52 LEU A O 8
ATOM 11577 N N . GLY A 1 53 ? 2.213 14.208 -5.636 1.00 0.00 53 GLY A N 8
ATOM 11578 C CA . GLY A 1 53 ? 1.387 14.484 -4.475 1.00 0.00 53 GLY A CA 8
ATOM 11579 C C . GLY A 1 53 ? 0.177 13.574 -4.394 1.00 0.00 53 GLY A C 8
ATOM 11580 O O . GLY A 1 53 ? -0.314 13.279 -3.305 1.00 0.00 53 GLY A O 8
ATOM 11584 N N . ARG A 1 54 ? -0.305 13.129 -5.550 1.00 0.00 54 ARG A N 8
ATOM 11585 C CA . ARG A 1 54 ? -1.466 12.249 -5.606 1.00 0.00 54 ARG A CA 8
ATOM 11586 C C . ARG A 1 54 ? -1.064 10.801 -5.340 1.00 0.00 54 ARG A C 8
ATOM 11587 O O . ARG A 1 54 ? -1.292 9.921 -6.170 1.00 0.00 54 ARG A O 8
ATOM 11608 N N . PHE A 1 55 ? -0.466 10.562 -4.178 1.00 0.00 55 PHE A N 8
ATOM 11609 C CA . PHE A 1 55 ? -0.031 9.222 -3.803 1.00 0.00 55 PHE A CA 8
ATOM 11610 C C . PHE A 1 55 ? 0.082 9.090 -2.287 1.00 0.00 55 PHE A C 8
ATOM 11611 O O . PHE A 1 55 ? 0.853 9.805 -1.648 1.00 0.00 55 PHE A O 8
ATOM 11628 N N . TRP A 1 56 ? -0.693 8.173 -1.720 1.00 0.00 56 TRP A N 8
ATOM 11629 C CA . TRP A 1 56 ? -0.681 7.948 -0.279 1.00 0.00 56 TRP A CA 8
ATOM 11630 C C . TRP A 1 56 ? 0.223 6.773 0.081 1.00 0.00 56 TRP A C 8
ATOM 11631 O O . TRP A 1 56 ? 0.105 5.689 -0.490 1.00 0.00 56 TRP A O 8
ATOM 11652 N N . LYS A 1 57 ? 1.125 6.996 1.031 1.00 0.00 57 LYS A N 8
ATOM 11653 C CA . LYS A 1 57 ? 2.048 5.956 1.468 1.00 0.00 57 LYS A CA 8
ATOM 11654 C C . LYS A 1 57 ? 1.751 5.533 2.903 1.00 0.00 57 LYS A C 8
ATOM 11655 O O . LYS A 1 57 ? 1.540 6.374 3.777 1.00 0.00 57 LYS A O 8
ATOM 11674 N N . TYR A 1 58 ? 1.737 4.226 3.139 1.00 0.00 58 TYR A N 8
ATOM 11675 C CA . TYR A 1 58 ? 1.464 3.692 4.468 1.00 0.00 58 TYR A CA 8
ATOM 11676 C C . TYR A 1 58 ? 2.741 3.163 5.115 1.00 0.00 58 TYR A C 8
ATOM 11677 O O . TYR A 1 58 ? 3.707 2.832 4.428 1.00 0.00 58 TYR A O 8
ATOM 11695 N N . ARG A 1 59 ? 2.735 3.085 6.442 1.00 0.00 59 ARG A N 8
ATOM 11696 C CA . ARG A 1 59 ? 3.892 2.597 7.183 1.00 0.00 59 ARG A CA 8
ATOM 11697 C C . ARG A 1 59 ? 3.519 1.392 8.041 1.00 0.00 59 ARG A C 8
ATOM 11698 O O . ARG A 1 59 ? 2.684 1.492 8.941 1.00 0.00 59 ARG A O 8
ATOM 11719 N N . VAL A 1 60 ? 4.142 0.253 7.757 1.00 0.00 60 VAL A N 8
ATOM 11720 C CA . VAL A 1 60 ? 3.876 -0.971 8.503 1.00 0.00 60 VAL A CA 8
ATOM 11721 C C . VAL A 1 60 ? 5.107 -1.417 9.284 1.00 0.00 60 VAL A C 8
ATOM 11722 O O . VAL A 1 60 ? 5.957 -2.139 8.765 1.00 0.00 60 VAL A O 8
ATOM 11735 N N . GLY A 1 61 ? 5.195 -0.982 10.538 1.00 0.00 61 GLY A N 8
ATOM 11736 C CA . GLY A 1 61 ? 6.325 -1.347 11.372 1.00 0.00 61 GLY A CA 8
ATOM 11737 C C . GLY A 1 61 ? 7.651 -0.936 10.764 1.00 0.00 61 GLY A C 8
ATOM 11738 O O . GLY A 1 61 ? 8.188 0.124 11.086 1.00 0.00 61 GLY A O 8
ATOM 11742 N N . ASP A 1 62 ? 8.181 -1.776 9.882 1.00 0.00 62 ASP A N 8
ATOM 11743 C CA . ASP A 1 62 ? 9.454 -1.495 9.228 1.00 0.00 62 ASP A CA 8
ATOM 11744 C C . ASP A 1 62 ? 9.355 -1.730 7.724 1.00 0.00 62 ASP A C 8
ATOM 11745 O O . ASP A 1 62 ? 10.278 -2.261 7.106 1.00 0.00 62 ASP A O 8
ATOM 11754 N N . TYR A 1 63 ? 8.229 -1.333 7.141 1.00 0.00 63 TYR A N 8
ATOM 11755 C CA . TYR A 1 63 ? 8.007 -1.503 5.710 1.00 0.00 63 TYR A CA 8
ATOM 11756 C C . TYR A 1 63 ? 7.191 -0.346 5.144 1.00 0.00 63 TYR A C 8
ATOM 11757 O O . TYR A 1 63 ? 6.261 0.145 5.784 1.00 0.00 63 TYR A O 8
ATOM 11775 N N . ARG A 1 64 ? 7.546 0.086 3.938 1.00 0.00 64 ARG A N 8
ATOM 11776 C CA . ARG A 1 64 ? 6.847 1.186 3.283 1.00 0.00 64 ARG A CA 8
ATOM 11777 C C . ARG A 1 64 ? 5.963 0.672 2.151 1.00 0.00 64 ARG A C 8
ATOM 11778 O O . ARG A 1 64 ? 6.403 -0.118 1.315 1.00 0.00 64 ARG A O 8
ATOM 11799 N N . LEU A 1 65 ? 4.714 1.124 2.132 1.00 0.00 65 LEU A N 8
ATOM 11800 C CA . LEU A 1 65 ? 3.767 0.710 1.103 1.00 0.00 65 LEU A CA 8
ATOM 11801 C C . LEU A 1 65 ? 3.208 1.918 0.358 1.00 0.00 65 LEU A C 8
ATOM 11802 O O . LEU A 1 65 ? 2.501 2.743 0.937 1.00 0.00 65 LEU A O 8
ATOM 11818 N N . ILE A 1 66 ? 3.529 2.015 -0.927 1.00 0.00 66 ILE A N 8
ATOM 11819 C CA . ILE A 1 66 ? 3.056 3.120 -1.751 1.00 0.00 66 ILE A CA 8
ATOM 11820 C C . ILE A 1 66 ? 1.706 2.798 -2.382 1.00 0.00 66 ILE A C 8
ATOM 11821 O O . ILE A 1 66 ? 1.624 2.029 -3.340 1.00 0.00 66 ILE A O 8
ATOM 11837 N N . CYS A 1 67 ? 0.649 3.392 -1.839 1.00 0.00 67 CYS A N 8
ATOM 11838 C CA . CYS A 1 67 ? -0.699 3.170 -2.349 1.00 0.00 67 CYS A CA 8
ATOM 11839 C C . CYS A 1 67 ? -1.231 4.419 -3.044 1.00 0.00 67 CYS A C 8
ATOM 11840 O O . CYS A 1 67 ? -0.743 5.526 -2.814 1.00 0.00 67 CYS A O 8
ATOM 11848 N N . HIS A 1 68 ? -2.233 4.234 -3.898 1.00 0.00 68 HIS A N 8
ATOM 11849 C CA . HIS A 1 68 ? -2.831 5.346 -4.628 1.00 0.00 68 HIS A CA 8
ATOM 11850 C C . HIS A 1 68 ? -4.325 5.445 -4.339 1.00 0.00 68 HIS A C 8
ATOM 11851 O O . HIS A 1 68 ? -5.122 4.666 -4.864 1.00 0.00 68 HIS A O 8
ATOM 11865 N N . ILE A 1 69 ? -4.699 6.406 -3.502 1.00 0.00 69 ILE A N 8
ATOM 11866 C CA . ILE A 1 69 ? -6.097 6.607 -3.144 1.00 0.00 69 ILE A CA 8
ATOM 11867 C C . ILE A 1 69 ? -6.887 7.184 -4.314 1.00 0.00 69 ILE A C 8
ATOM 11868 O O . ILE A 1 69 ? -6.622 8.298 -4.764 1.00 0.00 69 ILE A O 8
ATOM 11884 N N . GLN A 1 70 ? -7.859 6.418 -4.800 1.00 0.00 70 GLN A N 8
ATOM 11885 C CA . GLN A 1 70 ? -8.688 6.854 -5.917 1.00 0.00 70 GLN A CA 8
ATOM 11886 C C . GLN A 1 70 ? -10.041 7.357 -5.427 1.00 0.00 70 GLN A C 8
ATOM 11887 O O . GLN A 1 70 ? -10.975 6.576 -5.241 1.00 0.00 70 GLN A O 8
ATOM 11901 N N . ASP A 1 71 ? -10.141 8.665 -5.218 1.00 0.00 71 ASP A N 8
ATOM 11902 C CA . ASP A 1 71 ? -11.381 9.273 -4.750 1.00 0.00 71 ASP A CA 8
ATOM 11903 C C . ASP A 1 71 ? -12.548 8.893 -5.656 1.00 0.00 71 ASP A C 8
ATOM 11904 O O . ASP A 1 71 ? -13.658 8.647 -5.184 1.00 0.00 71 ASP A O 8
ATOM 11913 N N . ARG A 1 72 ? -12.289 8.849 -6.958 1.00 0.00 72 ARG A N 8
ATOM 11914 C CA . ARG A 1 72 ? -13.319 8.502 -7.930 1.00 0.00 72 ARG A CA 8
ATOM 11915 C C . ARG A 1 72 ? -14.259 7.439 -7.370 1.00 0.00 72 ARG A C 8
ATOM 11916 O O . ARG A 1 72 ? -15.464 7.661 -7.257 1.00 0.00 72 ARG A O 8
ATOM 11937 N N . GLU A 1 73 ? -13.699 6.285 -7.023 1.00 0.00 73 GLU A N 8
ATOM 11938 C CA . GLU A 1 73 ? -14.489 5.188 -6.476 1.00 0.00 73 GLU A CA 8
ATOM 11939 C C . GLU A 1 73 ? -13.959 4.765 -5.108 1.00 0.00 73 GLU A C 8
ATOM 11940 O O . GLU A 1 73 ? -14.082 3.605 -4.715 1.00 0.00 73 GLU A O 8
ATOM 11952 N N . ALA A 1 74 ? -13.370 5.715 -4.389 1.00 0.00 74 ALA A N 8
ATOM 11953 C CA . ALA A 1 74 ? -12.823 5.442 -3.066 1.00 0.00 74 ALA A CA 8
ATOM 11954 C C . ALA A 1 74 ? -12.153 4.073 -3.020 1.00 0.00 74 ALA A C 8
ATOM 11955 O O . ALA A 1 74 ? -12.461 3.247 -2.160 1.00 0.00 74 ALA A O 8
ATOM 11962 N N . THR A 1 75 ? -11.235 3.837 -3.953 1.00 0.00 75 THR A N 8
ATOM 11963 C CA . THR A 1 75 ? -10.523 2.567 -4.020 1.00 0.00 75 THR A CA 8
ATOM 11964 C C . THR A 1 75 ? -9.015 2.778 -3.953 1.00 0.00 75 THR A C 8
ATOM 11965 O O . THR A 1 75 ? -8.447 3.529 -4.746 1.00 0.00 75 THR A O 8
ATOM 11976 N N . VAL A 1 76 ? -8.370 2.110 -3.001 1.00 0.00 76 VAL A N 8
ATOM 11977 C CA . VAL A 1 76 ? -6.926 2.224 -2.832 1.00 0.00 76 VAL A CA 8
ATOM 11978 C C . VAL A 1 76 ? -6.194 1.147 -3.626 1.00 0.00 76 VAL A C 8
ATOM 11979 O O . VAL A 1 76 ? -6.420 -0.047 -3.428 1.00 0.00 76 VAL A O 8
ATOM 11992 N N . LEU A 1 77 ? -5.314 1.577 -4.524 1.00 0.00 77 LEU A N 8
ATOM 11993 C CA . LEU A 1 77 ? -4.547 0.650 -5.348 1.00 0.00 77 LEU A CA 8
ATOM 11994 C C . LEU A 1 77 ? -3.054 0.772 -5.058 1.00 0.00 77 LEU A C 8
ATOM 11995 O O . LEU A 1 77 ? -2.470 1.846 -5.196 1.00 0.00 77 LEU A O 8
ATOM 12011 N N . VAL A 1 78 ? -2.442 -0.338 -4.657 1.00 0.00 78 VAL A N 8
ATOM 12012 C CA . VAL A 1 78 ? -1.017 -0.357 -4.351 1.00 0.00 78 VAL A CA 8
ATOM 12013 C C . VAL A 1 78 ? -0.181 -0.214 -5.618 1.00 0.00 78 VAL A C 8
ATOM 12014 O O . VAL A 1 78 ? -0.578 -0.667 -6.692 1.00 0.00 78 VAL A O 8
ATOM 12027 N N . LEU A 1 79 ? 0.980 0.418 -5.485 1.00 0.00 79 LEU A N 8
ATOM 12028 C CA . LEU A 1 79 ? 1.875 0.621 -6.620 1.00 0.00 79 LEU A CA 8
ATOM 12029 C C . LEU A 1 79 ? 3.217 -0.063 -6.384 1.00 0.00 79 LEU A C 8
ATOM 12030 O O . LEU A 1 79 ? 3.741 -0.745 -7.266 1.00 0.00 79 LEU A O 8
ATOM 12046 N N . ARG A 1 80 ? 3.768 0.121 -5.189 1.00 0.00 80 ARG A N 8
ATOM 12047 C CA . ARG A 1 80 ? 5.049 -0.479 -4.837 1.00 0.00 80 ARG A CA 8
ATOM 12048 C C . ARG A 1 80 ? 5.042 -0.968 -3.391 1.00 0.00 80 ARG A C 8
ATOM 12049 O O . ARG A 1 80 ? 4.261 -0.490 -2.568 1.00 0.00 80 ARG A O 8
ATOM 12070 N N . VAL A 1 81 ? 5.916 -1.923 -3.090 1.00 0.00 81 VAL A N 8
ATOM 12071 C CA . VAL A 1 81 ? 6.010 -2.476 -1.744 1.00 0.00 81 VAL A CA 8
ATOM 12072 C C . VAL A 1 81 ? 7.443 -2.878 -1.415 1.00 0.00 81 VAL A C 8
ATOM 12073 O O . VAL A 1 81 ? 8.002 -3.785 -2.031 1.00 0.00 81 VAL A O 8
ATOM 12086 N N . GLY A 1 82 ? 8.035 -2.197 -0.438 1.00 0.00 82 GLY A N 8
ATOM 12087 C CA . GLY A 1 82 ? 9.398 -2.498 -0.044 1.00 0.00 82 GLY A CA 8
ATOM 12088 C C . GLY A 1 82 ? 9.725 -1.989 1.346 1.00 0.00 82 GLY A C 8
ATOM 12089 O O . GLY A 1 82 ? 9.074 -1.073 1.849 1.00 0.00 82 GLY A O 8
ATOM 12093 N N . HIS A 1 83 ? 10.737 -2.584 1.970 1.00 0.00 83 HIS A N 8
ATOM 12094 C CA . HIS A 1 83 ? 11.149 -2.186 3.311 1.00 0.00 83 HIS A CA 8
ATOM 12095 C C . HIS A 1 83 ? 11.521 -0.707 3.348 1.00 0.00 83 HIS A C 8
ATOM 12096 O O . HIS A 1 83 ? 12.188 -0.202 2.446 1.00 0.00 83 HIS A O 8
ATOM 12110 N N . ALA A 1 84 ? 11.085 -0.017 4.397 1.00 0.00 84 ALA A N 8
ATOM 12111 C CA . ALA A 1 84 ? 11.373 1.403 4.552 1.00 0.00 84 ALA A CA 8
ATOM 12112 C C . ALA A 1 84 ? 12.767 1.740 4.033 1.00 0.00 84 ALA A C 8
ATOM 12113 O O . ALA A 1 84 ? 12.935 2.658 3.230 1.00 0.00 84 ALA A O 8
ATOM 12120 N N . ARG A 1 85 ? 13.763 0.992 4.497 1.00 0.00 85 ARG A N 8
ATOM 12121 C CA . ARG A 1 85 ? 15.142 1.213 4.080 1.00 0.00 85 ARG A CA 8
ATOM 12122 C C . ARG A 1 85 ? 15.275 1.112 2.563 1.00 0.00 85 ARG A C 8
ATOM 12123 O O . ARG A 1 85 ? 15.891 1.966 1.926 1.00 0.00 85 ARG A O 8
ATOM 12144 N N . ASP A 1 86 ? 14.694 0.062 1.993 1.00 0.00 86 ASP A N 8
ATOM 12145 C CA . ASP A 1 86 ? 14.747 -0.151 0.551 1.00 0.00 86 ASP A CA 8
ATOM 12146 C C . ASP A 1 86 ? 14.127 1.026 -0.195 1.00 0.00 86 ASP A C 8
ATOM 12147 O O . ASP A 1 86 ? 14.827 1.795 -0.854 1.00 0.00 86 ASP A O 8
ATOM 12156 N N . VAL A 1 87 ? 12.809 1.160 -0.089 1.00 0.00 87 VAL A N 8
ATOM 12157 C CA . VAL A 1 87 ? 12.094 2.243 -0.754 1.00 0.00 87 VAL A CA 8
ATOM 12158 C C . VAL A 1 87 ? 12.877 3.549 -0.672 1.00 0.00 87 VAL A C 8
ATOM 12159 O O . VAL A 1 87 ? 13.373 4.051 -1.681 1.00 0.00 87 VAL A O 8
ATOM 12172 N N . TYR A 1 88 ? 12.985 4.093 0.534 1.00 0.00 88 TYR A N 8
ATOM 12173 C CA . TYR A 1 88 ? 13.706 5.343 0.748 1.00 0.00 88 TYR A CA 8
ATOM 12174 C C . TYR A 1 88 ? 14.804 5.166 1.792 1.00 0.00 88 TYR A C 8
ATOM 12175 O O . TYR A 1 88 ? 14.528 5.069 2.988 1.00 0.00 88 TYR A O 8
ATOM 12193 N N . ARG A 1 89 ? 16.049 5.128 1.331 1.00 0.00 89 ARG A N 8
ATOM 12194 C CA . ARG A 1 89 ? 17.190 4.963 2.225 1.00 0.00 89 ARG A CA 8
ATOM 12195 C C . ARG A 1 89 ? 17.425 6.227 3.046 1.00 0.00 89 ARG A C 8
ATOM 12196 O O . ARG A 1 89 ? 17.967 7.212 2.545 1.00 0.00 89 ARG A O 8
ATOM 12217 N N . MET A 1 1 ? -18.664 4.735 1.999 1.00 0.00 1 MET A N 9
ATOM 12218 C CA . MET A 1 1 ? -18.669 3.737 3.062 1.00 0.00 1 MET A CA 9
ATOM 12219 C C . MET A 1 1 ? -17.528 2.742 2.878 1.00 0.00 1 MET A C 9
ATOM 12220 O O . MET A 1 1 ? -17.696 1.700 2.245 1.00 0.00 1 MET A O 9
ATOM 12234 N N . GLY A 1 2 ? -16.366 3.070 3.436 1.00 0.00 2 GLY A N 9
ATOM 12235 C CA . GLY A 1 2 ? -15.215 2.194 3.321 1.00 0.00 2 GLY A CA 9
ATOM 12236 C C . GLY A 1 2 ? -14.564 2.267 1.954 1.00 0.00 2 GLY A C 9
ATOM 12237 O O . GLY A 1 2 ? -15.168 2.751 0.997 1.00 0.00 2 GLY A O 9
ATOM 12241 N N . TYR A 1 3 ? -13.329 1.788 1.863 1.00 0.00 3 TYR A N 9
ATOM 12242 C CA . TYR A 1 3 ? -12.594 1.805 0.604 1.00 0.00 3 TYR A CA 9
ATOM 12243 C C . TYR A 1 3 ? -12.195 0.393 0.186 1.00 0.00 3 TYR A C 9
ATOM 12244 O O . TYR A 1 3 ? -12.050 -0.497 1.024 1.00 0.00 3 TYR A O 9
ATOM 12262 N N . ARG A 1 4 ? -12.021 0.195 -1.117 1.00 0.00 4 ARG A N 9
ATOM 12263 C CA . ARG A 1 4 ? -11.640 -1.108 -1.648 1.00 0.00 4 ARG A CA 9
ATOM 12264 C C . ARG A 1 4 ? -10.131 -1.315 -1.549 1.00 0.00 4 ARG A C 9
ATOM 12265 O O . ARG A 1 4 ? -9.355 -0.367 -1.671 1.00 0.00 4 ARG A O 9
ATOM 12286 N N . ILE A 1 5 ? -9.724 -2.561 -1.326 1.00 0.00 5 ILE A N 9
ATOM 12287 C CA . ILE A 1 5 ? -8.309 -2.892 -1.212 1.00 0.00 5 ILE A CA 9
ATOM 12288 C C . ILE A 1 5 ? -7.820 -3.649 -2.442 1.00 0.00 5 ILE A C 9
ATOM 12289 O O . ILE A 1 5 ? -8.076 -4.844 -2.588 1.00 0.00 5 ILE A O 9
ATOM 12305 N N . GLU A 1 6 ? -7.115 -2.946 -3.322 1.00 0.00 6 GLU A N 9
ATOM 12306 C CA . GLU A 1 6 ? -6.590 -3.553 -4.539 1.00 0.00 6 GLU A CA 9
ATOM 12307 C C . GLU A 1 6 ? -5.064 -3.529 -4.544 1.00 0.00 6 GLU A C 9
ATOM 12308 O O . GLU A 1 6 ? -4.442 -2.751 -3.821 1.00 0.00 6 GLU A O 9
ATOM 12320 N N . PHE A 1 7 ? -4.467 -4.388 -5.364 1.00 0.00 7 PHE A N 9
ATOM 12321 C CA . PHE A 1 7 ? -3.015 -4.468 -5.463 1.00 0.00 7 PHE A CA 9
ATOM 12322 C C . PHE A 1 7 ? -2.574 -4.590 -6.919 1.00 0.00 7 PHE A C 9
ATOM 12323 O O . PHE A 1 7 ? -3.116 -5.395 -7.677 1.00 0.00 7 PHE A O 9
ATOM 12340 N N . ASP A 1 8 ? -1.590 -3.784 -7.302 1.00 0.00 8 ASP A N 9
ATOM 12341 C CA . ASP A 1 8 ? -1.076 -3.801 -8.667 1.00 0.00 8 ASP A CA 9
ATOM 12342 C C . ASP A 1 8 ? -0.486 -5.166 -9.009 1.00 0.00 8 ASP A C 9
ATOM 12343 O O . ASP A 1 8 ? -0.183 -5.976 -8.132 1.00 0.00 8 ASP A O 9
ATOM 12352 N N . PRO A 1 9 ? -0.320 -5.430 -10.313 1.00 0.00 9 PRO A N 9
ATOM 12353 C CA . PRO A 1 9 ? 0.234 -6.697 -10.801 1.00 0.00 9 PRO A CA 9
ATOM 12354 C C . PRO A 1 9 ? 1.718 -6.841 -10.482 1.00 0.00 9 PRO A C 9
ATOM 12355 O O . PRO A 1 9 ? 2.288 -7.925 -10.611 1.00 0.00 9 PRO A O 9
ATOM 12366 N N . ARG A 1 10 ? 2.339 -5.743 -10.064 1.00 0.00 10 ARG A N 9
ATOM 12367 C CA . ARG A 1 10 ? 3.757 -5.748 -9.728 1.00 0.00 10 ARG A CA 9
ATOM 12368 C C . ARG A 1 10 ? 3.959 -5.932 -8.227 1.00 0.00 10 ARG A C 9
ATOM 12369 O O . ARG A 1 10 ? 4.742 -6.778 -7.795 1.00 0.00 10 ARG A O 9
ATOM 12390 N N . ALA A 1 11 ? 3.249 -5.134 -7.437 1.00 0.00 11 ALA A N 9
ATOM 12391 C CA . ALA A 1 11 ? 3.348 -5.211 -5.985 1.00 0.00 11 ALA A CA 9
ATOM 12392 C C . ALA A 1 11 ? 2.917 -6.582 -5.476 1.00 0.00 11 ALA A C 9
ATOM 12393 O O . ALA A 1 11 ? 3.490 -7.108 -4.523 1.00 0.00 11 ALA A O 9
ATOM 12400 N N . GLU A 1 12 ? 1.903 -7.154 -6.118 1.00 0.00 12 GLU A N 9
ATOM 12401 C CA . GLU A 1 12 ? 1.395 -8.464 -5.728 1.00 0.00 12 GLU A CA 9
ATOM 12402 C C . GLU A 1 12 ? 2.531 -9.477 -5.615 1.00 0.00 12 GLU A C 9
ATOM 12403 O O . GLU A 1 12 ? 2.604 -10.241 -4.652 1.00 0.00 12 GLU A O 9
ATOM 12415 N N . LYS A 1 13 ? 3.416 -9.478 -6.607 1.00 0.00 13 LYS A N 9
ATOM 12416 C CA . LYS A 1 13 ? 4.549 -10.395 -6.621 1.00 0.00 13 LYS A CA 9
ATOM 12417 C C . LYS A 1 13 ? 5.589 -9.991 -5.581 1.00 0.00 13 LYS A C 9
ATOM 12418 O O . LYS A 1 13 ? 6.087 -10.829 -4.831 1.00 0.00 13 LYS A O 9
ATOM 12437 N N . GLU A 1 14 ? 5.910 -8.701 -5.541 1.00 0.00 14 GLU A N 9
ATOM 12438 C CA . GLU A 1 14 ? 6.890 -8.187 -4.592 1.00 0.00 14 GLU A CA 9
ATOM 12439 C C . GLU A 1 14 ? 6.524 -8.583 -3.164 1.00 0.00 14 GLU A C 9
ATOM 12440 O O . GLU A 1 14 ? 7.337 -9.159 -2.440 1.00 0.00 14 GLU A O 9
ATOM 12452 N N . LEU A 1 15 ? 5.296 -8.270 -2.766 1.00 0.00 15 LEU A N 9
ATOM 12453 C CA . LEU A 1 15 ? 4.822 -8.592 -1.425 1.00 0.00 15 LEU A CA 9
ATOM 12454 C C . LEU A 1 15 ? 4.727 -10.102 -1.228 1.00 0.00 15 LEU A C 9
ATOM 12455 O O . LEU A 1 15 ? 5.144 -10.630 -0.199 1.00 0.00 15 LEU A O 9
ATOM 12471 N N . GLU A 1 16 ? 4.178 -10.790 -2.225 1.00 0.00 16 GLU A N 9
ATOM 12472 C CA . GLU A 1 16 ? 4.030 -12.239 -2.161 1.00 0.00 16 GLU A CA 9
ATOM 12473 C C . GLU A 1 16 ? 5.378 -12.913 -1.919 1.00 0.00 16 GLU A C 9
ATOM 12474 O O . GLU A 1 16 ? 5.444 -14.030 -1.407 1.00 0.00 16 GLU A O 9
ATOM 12486 N N . LYS A 1 17 ? 6.452 -12.225 -2.293 1.00 0.00 17 LYS A N 9
ATOM 12487 C CA . LYS A 1 17 ? 7.799 -12.755 -2.118 1.00 0.00 17 LYS A CA 9
ATOM 12488 C C . LYS A 1 17 ? 8.360 -12.374 -0.751 1.00 0.00 17 LYS A C 9
ATOM 12489 O O . LYS A 1 17 ? 9.213 -13.073 -0.202 1.00 0.00 17 LYS A O 9
ATOM 12508 N N . LEU A 1 18 ? 7.874 -11.264 -0.206 1.00 0.00 18 LEU A N 9
ATOM 12509 C CA . LEU A 1 18 ? 8.326 -10.791 1.098 1.00 0.00 18 LEU A CA 9
ATOM 12510 C C . LEU A 1 18 ? 8.054 -11.833 2.179 1.00 0.00 18 LEU A C 9
ATOM 12511 O O . LEU A 1 18 ? 7.282 -12.769 1.972 1.00 0.00 18 LEU A O 9
ATOM 12527 N N . ASP A 1 19 ? 8.693 -11.662 3.331 1.00 0.00 19 ASP A N 9
ATOM 12528 C CA . ASP A 1 19 ? 8.518 -12.585 4.446 1.00 0.00 19 ASP A CA 9
ATOM 12529 C C . ASP A 1 19 ? 7.057 -13.007 4.578 1.00 0.00 19 ASP A C 9
ATOM 12530 O O . ASP A 1 19 ? 6.154 -12.172 4.540 1.00 0.00 19 ASP A O 9
ATOM 12539 N N . ARG A 1 20 ? 6.834 -14.308 4.732 1.00 0.00 20 ARG A N 9
ATOM 12540 C CA . ARG A 1 20 ? 5.484 -14.841 4.867 1.00 0.00 20 ARG A CA 9
ATOM 12541 C C . ARG A 1 20 ? 4.691 -14.056 5.908 1.00 0.00 20 ARG A C 9
ATOM 12542 O O . ARG A 1 20 ? 3.546 -13.675 5.671 1.00 0.00 20 ARG A O 9
ATOM 12563 N N . GLU A 1 21 ? 5.310 -13.819 7.061 1.00 0.00 21 GLU A N 9
ATOM 12564 C CA . GLU A 1 21 ? 4.661 -13.081 8.138 1.00 0.00 21 GLU A CA 9
ATOM 12565 C C . GLU A 1 21 ? 4.344 -11.653 7.704 1.00 0.00 21 GLU A C 9
ATOM 12566 O O . GLU A 1 21 ? 3.214 -11.184 7.849 1.00 0.00 21 GLU A O 9
ATOM 12578 N N . VAL A 1 22 ? 5.349 -10.965 7.172 1.00 0.00 22 VAL A N 9
ATOM 12579 C CA . VAL A 1 22 ? 5.178 -9.591 6.716 1.00 0.00 22 VAL A CA 9
ATOM 12580 C C . VAL A 1 22 ? 4.028 -9.480 5.722 1.00 0.00 22 VAL A C 9
ATOM 12581 O O . VAL A 1 22 ? 3.129 -8.655 5.887 1.00 0.00 22 VAL A O 9
ATOM 12594 N N . ALA A 1 23 ? 4.062 -10.317 4.690 1.00 0.00 23 ALA A N 9
ATOM 12595 C CA . ALA A 1 23 ? 3.021 -10.315 3.670 1.00 0.00 23 ALA A CA 9
ATOM 12596 C C . ALA A 1 23 ? 1.633 -10.339 4.303 1.00 0.00 23 ALA A C 9
ATOM 12597 O O . ALA A 1 23 ? 0.804 -9.469 4.035 1.00 0.00 23 ALA A O 9
ATOM 12604 N N . ARG A 1 24 ? 1.387 -11.341 5.141 1.00 0.00 24 ARG A N 9
ATOM 12605 C CA . ARG A 1 24 ? 0.099 -11.479 5.809 1.00 0.00 24 ARG A CA 9
ATOM 12606 C C . ARG A 1 24 ? -0.188 -10.268 6.692 1.00 0.00 24 ARG A C 9
ATOM 12607 O O . ARG A 1 24 ? -1.309 -9.759 6.719 1.00 0.00 24 ARG A O 9
ATOM 12628 N N . ARG A 1 25 ? 0.832 -9.812 7.412 1.00 0.00 25 ARG A N 9
ATOM 12629 C CA . ARG A 1 25 ? 0.689 -8.662 8.297 1.00 0.00 25 ARG A CA 9
ATOM 12630 C C . ARG A 1 25 ? 0.292 -7.417 7.510 1.00 0.00 25 ARG A C 9
ATOM 12631 O O . ARG A 1 25 ? -0.496 -6.596 7.983 1.00 0.00 25 ARG A O 9
ATOM 12652 N N . ILE A 1 26 ? 0.842 -7.282 6.309 1.00 0.00 26 ILE A N 9
ATOM 12653 C CA . ILE A 1 26 ? 0.545 -6.137 5.457 1.00 0.00 26 ILE A CA 9
ATOM 12654 C C . ILE A 1 26 ? -0.915 -6.143 5.016 1.00 0.00 26 ILE A C 9
ATOM 12655 O O . ILE A 1 26 ? -1.688 -5.255 5.378 1.00 0.00 26 ILE A O 9
ATOM 12671 N N . LEU A 1 27 ? -1.287 -7.152 4.236 1.00 0.00 27 LEU A N 9
ATOM 12672 C CA . LEU A 1 27 ? -2.655 -7.276 3.747 1.00 0.00 27 LEU A CA 9
ATOM 12673 C C . LEU A 1 27 ? -3.659 -7.060 4.875 1.00 0.00 27 LEU A C 9
ATOM 12674 O O . LEU A 1 27 ? -4.600 -6.278 4.740 1.00 0.00 27 LEU A O 9
ATOM 12690 N N . ARG A 1 28 ? -3.449 -7.755 5.988 1.00 0.00 28 ARG A N 9
ATOM 12691 C CA . ARG A 1 28 ? -4.334 -7.638 7.140 1.00 0.00 28 ARG A CA 9
ATOM 12692 C C . ARG A 1 28 ? -4.401 -6.194 7.630 1.00 0.00 28 ARG A C 9
ATOM 12693 O O . ARG A 1 28 ? -5.485 -5.633 7.794 1.00 0.00 28 ARG A O 9
ATOM 12714 N N . PHE A 1 29 ? -3.236 -5.599 7.863 1.00 0.00 29 PHE A N 9
ATOM 12715 C CA . PHE A 1 29 ? -3.162 -4.222 8.335 1.00 0.00 29 PHE A CA 9
ATOM 12716 C C . PHE A 1 29 ? -4.044 -3.308 7.488 1.00 0.00 29 PHE A C 9
ATOM 12717 O O . PHE A 1 29 ? -4.655 -2.369 7.999 1.00 0.00 29 PHE A O 9
ATOM 12734 N N . LEU A 1 30 ? -4.104 -3.590 6.192 1.00 0.00 30 LEU A N 9
ATOM 12735 C CA . LEU A 1 30 ? -4.910 -2.795 5.272 1.00 0.00 30 LEU A CA 9
ATOM 12736 C C . LEU A 1 30 ? -6.345 -3.310 5.220 1.00 0.00 30 LEU A C 9
ATOM 12737 O O . LEU A 1 30 ? -7.278 -2.552 4.957 1.00 0.00 30 LEU A O 9
ATOM 12753 N N . ARG A 1 31 ? -6.513 -4.603 5.476 1.00 0.00 31 ARG A N 9
ATOM 12754 C CA . ARG A 1 31 ? -7.834 -5.220 5.460 1.00 0.00 31 ARG A CA 9
ATOM 12755 C C . ARG A 1 31 ? -8.511 -5.092 6.821 1.00 0.00 31 ARG A C 9
ATOM 12756 O O . ARG A 1 31 ? -9.687 -5.422 6.974 1.00 0.00 31 ARG A O 9
ATOM 12777 N N . GLU A 1 32 ? -7.760 -4.612 7.807 1.00 0.00 32 GLU A N 9
ATOM 12778 C CA . GLU A 1 32 ? -8.287 -4.443 9.156 1.00 0.00 32 GLU A CA 9
ATOM 12779 C C . GLU A 1 32 ? -8.337 -2.966 9.539 1.00 0.00 32 GLU A C 9
ATOM 12780 O O . GLU A 1 32 ? -9.413 -2.404 9.744 1.00 0.00 32 GLU A O 9
ATOM 12792 N N . ARG A 1 33 ? -7.166 -2.345 9.634 1.00 0.00 33 ARG A N 9
ATOM 12793 C CA . ARG A 1 33 ? -7.076 -0.936 9.994 1.00 0.00 33 ARG A CA 9
ATOM 12794 C C . ARG A 1 33 ? -7.766 -0.063 8.950 1.00 0.00 33 ARG A C 9
ATOM 12795 O O . ARG A 1 33 ? -8.829 0.504 9.204 1.00 0.00 33 ARG A O 9
ATOM 12816 N N . VAL A 1 34 ? -7.153 0.042 7.775 1.00 0.00 34 VAL A N 9
ATOM 12817 C CA . VAL A 1 34 ? -7.708 0.845 6.693 1.00 0.00 34 VAL A CA 9
ATOM 12818 C C . VAL A 1 34 ? -9.136 0.420 6.369 1.00 0.00 34 VAL A C 9
ATOM 12819 O O . VAL A 1 34 ? -10.043 1.250 6.307 1.00 0.00 34 VAL A O 9
ATOM 12832 N N . ALA A 1 35 ? -9.329 -0.879 6.164 1.00 0.00 35 ALA A N 9
ATOM 12833 C CA . ALA A 1 35 ? -10.647 -1.415 5.850 1.00 0.00 35 ALA A CA 9
ATOM 12834 C C . ALA A 1 35 ? -11.729 -0.735 6.681 1.00 0.00 35 ALA A C 9
ATOM 12835 O O . ALA A 1 35 ? -12.835 -0.488 6.198 1.00 0.00 35 ALA A O 9
ATOM 12842 N N . THR A 1 36 ? -11.405 -0.433 7.934 1.00 0.00 36 THR A N 9
ATOM 12843 C CA . THR A 1 36 ? -12.350 0.218 8.833 1.00 0.00 36 THR A CA 9
ATOM 12844 C C . THR A 1 36 ? -12.269 1.735 8.710 1.00 0.00 36 THR A C 9
ATOM 12845 O O . THR A 1 36 ? -13.281 2.406 8.502 1.00 0.00 36 THR A O 9
ATOM 12856 N N . LEU A 1 37 ? -11.061 2.272 8.841 1.00 0.00 37 LEU A N 9
ATOM 12857 C CA . LEU A 1 37 ? -10.848 3.711 8.744 1.00 0.00 37 LEU A CA 9
ATOM 12858 C C . LEU A 1 37 ? -11.764 4.327 7.690 1.00 0.00 37 LEU A C 9
ATOM 12859 O O . LEU A 1 37 ? -11.735 3.936 6.524 1.00 0.00 37 LEU A O 9
ATOM 12875 N N . GLU A 1 38 ? -12.574 5.294 8.111 1.00 0.00 38 GLU A N 9
ATOM 12876 C CA . GLU A 1 38 ? -13.497 5.965 7.202 1.00 0.00 38 GLU A CA 9
ATOM 12877 C C . GLU A 1 38 ? -12.748 6.586 6.027 1.00 0.00 38 GLU A C 9
ATOM 12878 O O . GLU A 1 38 ? -13.293 6.720 4.931 1.00 0.00 38 GLU A O 9
ATOM 12890 N N . ASP A 1 39 ? -11.497 6.965 6.264 1.00 0.00 39 ASP A N 9
ATOM 12891 C CA . ASP A 1 39 ? -10.672 7.572 5.225 1.00 0.00 39 ASP A CA 9
ATOM 12892 C C . ASP A 1 39 ? -9.298 6.912 5.168 1.00 0.00 39 ASP A C 9
ATOM 12893 O O . ASP A 1 39 ? -8.642 6.698 6.187 1.00 0.00 39 ASP A O 9
ATOM 12902 N N . PRO A 1 40 ? -8.852 6.580 3.948 1.00 0.00 40 PRO A N 9
ATOM 12903 C CA . PRO A 1 40 ? -7.552 5.938 3.728 1.00 0.00 40 PRO A CA 9
ATOM 12904 C C . PRO A 1 40 ? -6.386 6.882 4.005 1.00 0.00 40 PRO A C 9
ATOM 12905 O O . PRO A 1 40 ? -5.242 6.447 4.140 1.00 0.00 40 PRO A O 9
ATOM 12916 N N . ARG A 1 41 ? -6.684 8.174 4.089 1.00 0.00 41 ARG A N 9
ATOM 12917 C CA . ARG A 1 41 ? -5.660 9.178 4.350 1.00 0.00 41 ARG A CA 9
ATOM 12918 C C . ARG A 1 41 ? -5.491 9.407 5.849 1.00 0.00 41 ARG A C 9
ATOM 12919 O O . ARG A 1 41 ? -5.441 10.546 6.312 1.00 0.00 41 ARG A O 9
ATOM 12940 N N . SER A 1 42 ? -5.405 8.315 6.603 1.00 0.00 42 SER A N 9
ATOM 12941 C CA . SER A 1 42 ? -5.247 8.396 8.050 1.00 0.00 42 SER A CA 9
ATOM 12942 C C . SER A 1 42 ? -3.952 7.722 8.493 1.00 0.00 42 SER A C 9
ATOM 12943 O O . SER A 1 42 ? -3.234 8.235 9.353 1.00 0.00 42 SER A O 9
ATOM 12951 N N . LEU A 1 43 ? -3.659 6.570 7.901 1.00 0.00 43 LEU A N 9
ATOM 12952 C CA . LEU A 1 43 ? -2.451 5.824 8.233 1.00 0.00 43 LEU A CA 9
ATOM 12953 C C . LEU A 1 43 ? -1.356 6.073 7.201 1.00 0.00 43 LEU A C 9
ATOM 12954 O O . LEU A 1 43 ? -0.549 5.190 6.911 1.00 0.00 43 LEU A O 9
ATOM 12970 N N . GLY A 1 44 ? -1.332 7.283 6.651 1.00 0.00 44 GLY A N 9
ATOM 12971 C CA . GLY A 1 44 ? -0.331 7.628 5.658 1.00 0.00 44 GLY A CA 9
ATOM 12972 C C . GLY A 1 44 ? -0.084 9.121 5.578 1.00 0.00 44 GLY A C 9
ATOM 12973 O O . GLY A 1 44 ? -0.788 9.907 6.211 1.00 0.00 44 GLY A O 9
ATOM 12977 N N . GLU A 1 45 ? 0.919 9.513 4.798 1.00 0.00 45 GLU A N 9
ATOM 12978 C CA . GLU A 1 45 ? 1.257 10.922 4.640 1.00 0.00 45 GLU A CA 9
ATOM 12979 C C . GLU A 1 45 ? 1.235 11.325 3.168 1.00 0.00 45 GLU A C 9
ATOM 12980 O O . GLU A 1 45 ? 1.502 10.522 2.274 1.00 0.00 45 GLU A O 9
ATOM 12992 N N . PRO A 1 46 ? 0.907 12.600 2.909 1.00 0.00 46 PRO A N 9
ATOM 12993 C CA . PRO A 1 46 ? 0.842 13.139 1.548 1.00 0.00 46 PRO A CA 9
ATOM 12994 C C . PRO A 1 46 ? 2.220 13.260 0.905 1.00 0.00 46 PRO A C 9
ATOM 12995 O O . PRO A 1 46 ? 3.166 13.743 1.528 1.00 0.00 46 PRO A O 9
ATOM 13006 N N . LEU A 1 47 ? 2.325 12.819 -0.344 1.00 0.00 47 LEU A N 9
ATOM 13007 C CA . LEU A 1 47 ? 3.588 12.878 -1.072 1.00 0.00 47 LEU A CA 9
ATOM 13008 C C . LEU A 1 47 ? 3.548 13.961 -2.144 1.00 0.00 47 LEU A C 9
ATOM 13009 O O . LEU A 1 47 ? 2.931 13.786 -3.195 1.00 0.00 47 LEU A O 9
ATOM 13025 N N . ARG A 1 48 ? 4.212 15.080 -1.872 1.00 0.00 48 ARG A N 9
ATOM 13026 C CA . ARG A 1 48 ? 4.254 16.192 -2.815 1.00 0.00 48 ARG A CA 9
ATOM 13027 C C . ARG A 1 48 ? 5.610 16.265 -3.510 1.00 0.00 48 ARG A C 9
ATOM 13028 O O . ARG A 1 48 ? 6.573 16.799 -2.961 1.00 0.00 48 ARG A O 9
ATOM 13049 N N . GLY A 1 49 ? 5.677 15.724 -4.723 1.00 0.00 49 GLY A N 9
ATOM 13050 C CA . GLY A 1 49 ? 6.919 15.737 -5.473 1.00 0.00 49 GLY A CA 9
ATOM 13051 C C . GLY A 1 49 ? 6.731 16.223 -6.897 1.00 0.00 49 GLY A C 9
ATOM 13052 O O . GLY A 1 49 ? 5.699 15.985 -7.525 1.00 0.00 49 GLY A O 9
ATOM 13056 N N . PRO A 1 50 ? 7.746 16.922 -7.427 1.00 0.00 50 PRO A N 9
ATOM 13057 C CA . PRO A 1 50 ? 7.711 17.457 -8.791 1.00 0.00 50 PRO A CA 9
ATOM 13058 C C . PRO A 1 50 ? 7.786 16.360 -9.847 1.00 0.00 50 PRO A C 9
ATOM 13059 O O . PRO A 1 50 ? 7.615 16.619 -11.038 1.00 0.00 50 PRO A O 9
ATOM 13070 N N . GLU A 1 51 ? 8.043 15.133 -9.402 1.00 0.00 51 GLU A N 9
ATOM 13071 C CA . GLU A 1 51 ? 8.142 13.997 -10.311 1.00 0.00 51 GLU A CA 9
ATOM 13072 C C . GLU A 1 51 ? 6.894 13.123 -10.226 1.00 0.00 51 GLU A C 9
ATOM 13073 O O . GLU A 1 51 ? 6.244 12.849 -11.235 1.00 0.00 51 GLU A O 9
ATOM 13085 N N . LEU A 1 52 ? 6.565 12.688 -9.014 1.00 0.00 52 LEU A N 9
ATOM 13086 C CA . LEU A 1 52 ? 5.395 11.844 -8.796 1.00 0.00 52 LEU A CA 9
ATOM 13087 C C . LEU A 1 52 ? 4.115 12.673 -8.810 1.00 0.00 52 LEU A C 9
ATOM 13088 O O . LEU A 1 52 ? 3.357 12.647 -9.778 1.00 0.00 52 LEU A O 9
ATOM 13104 N N . GLY A 1 53 ? 3.883 13.411 -7.728 1.00 0.00 53 GLY A N 9
ATOM 13105 C CA . GLY A 1 53 ? 2.695 14.240 -7.638 1.00 0.00 53 GLY A CA 9
ATOM 13106 C C . GLY A 1 53 ? 1.911 13.993 -6.364 1.00 0.00 53 GLY A C 9
ATOM 13107 O O . GLY A 1 53 ? 2.190 14.598 -5.329 1.00 0.00 53 GLY A O 9
ATOM 13111 N N . ARG A 1 54 ? 0.928 13.102 -6.439 1.00 0.00 54 ARG A N 9
ATOM 13112 C CA . ARG A 1 54 ? 0.100 12.779 -5.284 1.00 0.00 54 ARG A CA 9
ATOM 13113 C C . ARG A 1 54 ? 0.005 11.268 -5.088 1.00 0.00 54 ARG A C 9
ATOM 13114 O O . ARG A 1 54 ? -0.583 10.561 -5.907 1.00 0.00 54 ARG A O 9
ATOM 13135 N N . PHE A 1 55 ? 0.589 10.780 -3.999 1.00 0.00 55 PHE A N 9
ATOM 13136 C CA . PHE A 1 55 ? 0.572 9.353 -3.697 1.00 0.00 55 PHE A CA 9
ATOM 13137 C C . PHE A 1 55 ? 0.709 9.114 -2.196 1.00 0.00 55 PHE A C 9
ATOM 13138 O O . PHE A 1 55 ? 1.780 9.307 -1.621 1.00 0.00 55 PHE A O 9
ATOM 13155 N N . TRP A 1 56 ? -0.384 8.693 -1.569 1.00 0.00 56 TRP A N 9
ATOM 13156 C CA . TRP A 1 56 ? -0.387 8.428 -0.134 1.00 0.00 56 TRP A CA 9
ATOM 13157 C C . TRP A 1 56 ? 0.613 7.333 0.219 1.00 0.00 56 TRP A C 9
ATOM 13158 O O . TRP A 1 56 ? 0.659 6.287 -0.429 1.00 0.00 56 TRP A O 9
ATOM 13179 N N . LYS A 1 57 ? 1.414 7.579 1.250 1.00 0.00 57 LYS A N 9
ATOM 13180 C CA . LYS A 1 57 ? 2.414 6.613 1.691 1.00 0.00 57 LYS A CA 9
ATOM 13181 C C . LYS A 1 57 ? 2.057 6.049 3.063 1.00 0.00 57 LYS A C 9
ATOM 13182 O O . LYS A 1 57 ? 1.973 6.787 4.045 1.00 0.00 57 LYS A O 9
ATOM 13201 N N . TYR A 1 58 ? 1.850 4.739 3.123 1.00 0.00 58 TYR A N 9
ATOM 13202 C CA . TYR A 1 58 ? 1.502 4.076 4.374 1.00 0.00 58 TYR A CA 9
ATOM 13203 C C . TYR A 1 58 ? 2.745 3.518 5.059 1.00 0.00 58 TYR A C 9
ATOM 13204 O O . TYR A 1 58 ? 3.791 3.350 4.431 1.00 0.00 58 TYR A O 9
ATOM 13222 N N . ARG A 1 59 ? 2.623 3.230 6.351 1.00 0.00 59 ARG A N 9
ATOM 13223 C CA . ARG A 1 59 ? 3.736 2.690 7.123 1.00 0.00 59 ARG A CA 9
ATOM 13224 C C . ARG A 1 59 ? 3.284 1.509 7.975 1.00 0.00 59 ARG A C 9
ATOM 13225 O O . ARG A 1 59 ? 2.313 1.607 8.726 1.00 0.00 59 ARG A O 9
ATOM 13246 N N . VAL A 1 60 ? 3.993 0.391 7.853 1.00 0.00 60 VAL A N 9
ATOM 13247 C CA . VAL A 1 60 ? 3.666 -0.809 8.612 1.00 0.00 60 VAL A CA 9
ATOM 13248 C C . VAL A 1 60 ? 4.887 -1.340 9.355 1.00 0.00 60 VAL A C 9
ATOM 13249 O O . VAL A 1 60 ? 5.782 -1.934 8.756 1.00 0.00 60 VAL A O 9
ATOM 13262 N N . GLY A 1 61 ? 4.917 -1.121 10.667 1.00 0.00 61 GLY A N 9
ATOM 13263 C CA . GLY A 1 61 ? 6.032 -1.584 11.471 1.00 0.00 61 GLY A CA 9
ATOM 13264 C C . GLY A 1 61 ? 7.373 -1.201 10.877 1.00 0.00 61 GLY A C 9
ATOM 13265 O O . GLY A 1 61 ? 7.863 -0.093 11.094 1.00 0.00 61 GLY A O 9
ATOM 13269 N N . ASP A 1 62 ? 7.970 -2.121 10.126 1.00 0.00 62 ASP A N 9
ATOM 13270 C CA . ASP A 1 62 ? 9.263 -1.875 9.499 1.00 0.00 62 ASP A CA 9
ATOM 13271 C C . ASP A 1 62 ? 9.173 -2.041 7.985 1.00 0.00 62 ASP A C 9
ATOM 13272 O O . ASP A 1 62 ? 10.106 -2.529 7.348 1.00 0.00 62 ASP A O 9
ATOM 13281 N N . TYR A 1 63 ? 8.045 -1.632 7.416 1.00 0.00 63 TYR A N 9
ATOM 13282 C CA . TYR A 1 63 ? 7.831 -1.739 5.978 1.00 0.00 63 TYR A CA 9
ATOM 13283 C C . TYR A 1 63 ? 7.012 -0.561 5.460 1.00 0.00 63 TYR A C 9
ATOM 13284 O O . TYR A 1 63 ? 6.048 -0.134 6.096 1.00 0.00 63 TYR A O 9
ATOM 13302 N N . ARG A 1 64 ? 7.402 -0.042 4.300 1.00 0.00 64 ARG A N 9
ATOM 13303 C CA . ARG A 1 64 ? 6.704 1.087 3.696 1.00 0.00 64 ARG A CA 9
ATOM 13304 C C . ARG A 1 64 ? 5.905 0.641 2.474 1.00 0.00 64 ARG A C 9
ATOM 13305 O O . ARG A 1 64 ? 6.408 -0.097 1.626 1.00 0.00 64 ARG A O 9
ATOM 13326 N N . LEU A 1 65 ? 4.659 1.094 2.392 1.00 0.00 65 LEU A N 9
ATOM 13327 C CA . LEU A 1 65 ? 3.789 0.742 1.275 1.00 0.00 65 LEU A CA 9
ATOM 13328 C C . LEU A 1 65 ? 3.228 1.992 0.606 1.00 0.00 65 LEU A C 9
ATOM 13329 O O . LEU A 1 65 ? 2.737 2.900 1.278 1.00 0.00 65 LEU A O 9
ATOM 13345 N N . ILE A 1 66 ? 3.304 2.032 -0.719 1.00 0.00 66 ILE A N 9
ATOM 13346 C CA . ILE A 1 66 ? 2.800 3.170 -1.479 1.00 0.00 66 ILE A CA 9
ATOM 13347 C C . ILE A 1 66 ? 1.633 2.763 -2.371 1.00 0.00 66 ILE A C 9
ATOM 13348 O O . ILE A 1 66 ? 1.822 2.111 -3.399 1.00 0.00 66 ILE A O 9
ATOM 13364 N N . CYS A 1 67 ? 0.427 3.151 -1.973 1.00 0.00 67 CYS A N 9
ATOM 13365 C CA . CYS A 1 67 ? -0.772 2.827 -2.738 1.00 0.00 67 CYS A CA 9
ATOM 13366 C C . CYS A 1 67 ? -1.381 4.083 -3.352 1.00 0.00 67 CYS A C 9
ATOM 13367 O O . CYS A 1 67 ? -1.106 5.199 -2.911 1.00 0.00 67 CYS A O 9
ATOM 13375 N N . HIS A 1 68 ? -2.208 3.894 -4.376 1.00 0.00 68 HIS A N 9
ATOM 13376 C CA . HIS A 1 68 ? -2.855 5.012 -5.053 1.00 0.00 68 HIS A CA 9
ATOM 13377 C C . HIS A 1 68 ? -4.316 5.133 -4.627 1.00 0.00 68 HIS A C 9
ATOM 13378 O O . HIS A 1 68 ? -5.119 4.231 -4.868 1.00 0.00 68 HIS A O 9
ATOM 13392 N N . ILE A 1 69 ? -4.652 6.252 -3.994 1.00 0.00 69 ILE A N 9
ATOM 13393 C CA . ILE A 1 69 ? -6.015 6.490 -3.536 1.00 0.00 69 ILE A CA 9
ATOM 13394 C C . ILE A 1 69 ? -6.861 7.124 -4.635 1.00 0.00 69 ILE A C 9
ATOM 13395 O O . ILE A 1 69 ? -6.577 8.232 -5.088 1.00 0.00 69 ILE A O 9
ATOM 13411 N N . GLN A 1 70 ? -7.903 6.414 -5.056 1.00 0.00 70 GLN A N 9
ATOM 13412 C CA . GLN A 1 70 ? -8.791 6.909 -6.101 1.00 0.00 70 GLN A CA 9
ATOM 13413 C C . GLN A 1 70 ? -10.117 7.378 -5.511 1.00 0.00 70 GLN A C 9
ATOM 13414 O O . GLN A 1 70 ? -11.014 6.573 -5.258 1.00 0.00 70 GLN A O 9
ATOM 13428 N N . ASP A 1 71 ? -10.234 8.683 -5.294 1.00 0.00 71 ASP A N 9
ATOM 13429 C CA . ASP A 1 71 ? -11.451 9.260 -4.734 1.00 0.00 71 ASP A CA 9
ATOM 13430 C C . ASP A 1 71 ? -12.667 8.879 -5.572 1.00 0.00 71 ASP A C 9
ATOM 13431 O O . ASP A 1 71 ? -13.719 8.532 -5.035 1.00 0.00 71 ASP A O 9
ATOM 13440 N N . ARG A 1 72 ? -12.517 8.948 -6.891 1.00 0.00 72 ARG A N 9
ATOM 13441 C CA . ARG A 1 72 ? -13.604 8.613 -7.803 1.00 0.00 72 ARG A CA 9
ATOM 13442 C C . ARG A 1 72 ? -14.454 7.477 -7.242 1.00 0.00 72 ARG A C 9
ATOM 13443 O O . ARG A 1 72 ? -15.664 7.621 -7.071 1.00 0.00 72 ARG A O 9
ATOM 13464 N N . GLU A 1 73 ? -13.811 6.349 -6.958 1.00 0.00 73 GLU A N 9
ATOM 13465 C CA . GLU A 1 73 ? -14.509 5.188 -6.417 1.00 0.00 73 GLU A CA 9
ATOM 13466 C C . GLU A 1 73 ? -13.896 4.754 -5.089 1.00 0.00 73 GLU A C 9
ATOM 13467 O O . GLU A 1 73 ? -13.955 3.581 -4.720 1.00 0.00 73 GLU A O 9
ATOM 13479 N N . ALA A 1 74 ? -13.307 5.708 -4.376 1.00 0.00 74 ALA A N 9
ATOM 13480 C CA . ALA A 1 74 ? -12.684 5.426 -3.089 1.00 0.00 74 ALA A CA 9
ATOM 13481 C C . ALA A 1 74 ? -12.001 4.062 -3.097 1.00 0.00 74 ALA A C 9
ATOM 13482 O O . ALA A 1 74 ? -12.250 3.226 -2.228 1.00 0.00 74 ALA A O 9
ATOM 13489 N N . THR A 1 75 ? -11.139 3.843 -4.086 1.00 0.00 75 THR A N 9
ATOM 13490 C CA . THR A 1 75 ? -10.422 2.580 -4.208 1.00 0.00 75 THR A CA 9
ATOM 13491 C C . THR A 1 75 ? -8.920 2.782 -4.044 1.00 0.00 75 THR A C 9
ATOM 13492 O O . THR A 1 75 ? -8.338 3.693 -4.633 1.00 0.00 75 THR A O 9
ATOM 13503 N N . VAL A 1 76 ? -8.297 1.926 -3.240 1.00 0.00 76 VAL A N 9
ATOM 13504 C CA . VAL A 1 76 ? -6.861 2.010 -3.000 1.00 0.00 76 VAL A CA 9
ATOM 13505 C C . VAL A 1 76 ? -6.123 0.862 -3.678 1.00 0.00 76 VAL A C 9
ATOM 13506 O O . VAL A 1 76 ? -6.322 -0.305 -3.339 1.00 0.00 76 VAL A O 9
ATOM 13519 N N . LEU A 1 77 ? -5.268 1.200 -4.638 1.00 0.00 77 LEU A N 9
ATOM 13520 C CA . LEU A 1 77 ? -4.498 0.197 -5.365 1.00 0.00 77 LEU A CA 9
ATOM 13521 C C . LEU A 1 77 ? -3.009 0.331 -5.063 1.00 0.00 77 LEU A C 9
ATOM 13522 O O . LEU A 1 77 ? -2.376 1.321 -5.431 1.00 0.00 77 LEU A O 9
ATOM 13538 N N . VAL A 1 78 ? -2.453 -0.674 -4.393 1.00 0.00 78 VAL A N 9
ATOM 13539 C CA . VAL A 1 78 ? -1.037 -0.671 -4.045 1.00 0.00 78 VAL A CA 9
ATOM 13540 C C . VAL A 1 78 ? -0.167 -0.523 -5.288 1.00 0.00 78 VAL A C 9
ATOM 13541 O O . VAL A 1 78 ? -0.409 -1.167 -6.310 1.00 0.00 78 VAL A O 9
ATOM 13554 N N . LEU A 1 79 ? 0.849 0.328 -5.194 1.00 0.00 79 LEU A N 9
ATOM 13555 C CA . LEU A 1 79 ? 1.758 0.561 -6.311 1.00 0.00 79 LEU A CA 9
ATOM 13556 C C . LEU A 1 79 ? 3.102 -0.120 -6.070 1.00 0.00 79 LEU A C 9
ATOM 13557 O O . LEU A 1 79 ? 3.564 -0.912 -6.891 1.00 0.00 79 LEU A O 9
ATOM 13573 N N . ARG A 1 80 ? 3.723 0.193 -4.937 1.00 0.00 80 ARG A N 9
ATOM 13574 C CA . ARG A 1 80 ? 5.013 -0.390 -4.588 1.00 0.00 80 ARG A CA 9
ATOM 13575 C C . ARG A 1 80 ? 5.031 -0.837 -3.129 1.00 0.00 80 ARG A C 9
ATOM 13576 O O . ARG A 1 80 ? 4.492 -0.158 -2.254 1.00 0.00 80 ARG A O 9
ATOM 13597 N N . VAL A 1 81 ? 5.652 -1.984 -2.874 1.00 0.00 81 VAL A N 9
ATOM 13598 C CA . VAL A 1 81 ? 5.740 -2.522 -1.522 1.00 0.00 81 VAL A CA 9
ATOM 13599 C C . VAL A 1 81 ? 7.166 -2.951 -1.193 1.00 0.00 81 VAL A C 9
ATOM 13600 O O . VAL A 1 81 ? 7.702 -3.877 -1.801 1.00 0.00 81 VAL A O 9
ATOM 13613 N N . GLY A 1 82 ? 7.775 -2.272 -0.226 1.00 0.00 82 GLY A N 9
ATOM 13614 C CA . GLY A 1 82 ? 9.133 -2.599 0.168 1.00 0.00 82 GLY A CA 9
ATOM 13615 C C . GLY A 1 82 ? 9.475 -2.082 1.551 1.00 0.00 82 GLY A C 9
ATOM 13616 O O . GLY A 1 82 ? 8.860 -1.132 2.037 1.00 0.00 82 GLY A O 9
ATOM 13620 N N . HIS A 1 83 ? 10.460 -2.708 2.188 1.00 0.00 83 HIS A N 9
ATOM 13621 C CA . HIS A 1 83 ? 10.883 -2.306 3.525 1.00 0.00 83 HIS A CA 9
ATOM 13622 C C . HIS A 1 83 ? 11.135 -0.803 3.586 1.00 0.00 83 HIS A C 9
ATOM 13623 O O . HIS A 1 83 ? 11.283 -0.146 2.556 1.00 0.00 83 HIS A O 9
ATOM 13637 N N . ALA A 1 84 ? 11.183 -0.264 4.800 1.00 0.00 84 ALA A N 9
ATOM 13638 C CA . ALA A 1 84 ? 11.419 1.161 4.995 1.00 0.00 84 ALA A CA 9
ATOM 13639 C C . ALA A 1 84 ? 12.708 1.603 4.310 1.00 0.00 84 ALA A C 9
ATOM 13640 O O . ALA A 1 84 ? 12.799 2.719 3.799 1.00 0.00 84 ALA A O 9
ATOM 13647 N N . ARG A 1 85 ? 13.702 0.721 4.305 1.00 0.00 85 ARG A N 9
ATOM 13648 C CA . ARG A 1 85 ? 14.987 1.021 3.684 1.00 0.00 85 ARG A CA 9
ATOM 13649 C C . ARG A 1 85 ? 15.044 0.475 2.260 1.00 0.00 85 ARG A C 9
ATOM 13650 O O . ARG A 1 85 ? 15.914 0.851 1.475 1.00 0.00 85 ARG A O 9
ATOM 13671 N N . ASP A 1 86 ? 14.111 -0.414 1.935 1.00 0.00 86 ASP A N 9
ATOM 13672 C CA . ASP A 1 86 ? 14.055 -1.011 0.606 1.00 0.00 86 ASP A CA 9
ATOM 13673 C C . ASP A 1 86 ? 13.561 0.000 -0.424 1.00 0.00 86 ASP A C 9
ATOM 13674 O O . ASP A 1 86 ? 14.258 0.306 -1.392 1.00 0.00 86 ASP A O 9
ATOM 13683 N N . VAL A 1 87 ? 12.355 0.516 -0.209 1.00 0.00 87 VAL A N 9
ATOM 13684 C CA . VAL A 1 87 ? 11.768 1.493 -1.119 1.00 0.00 87 VAL A CA 9
ATOM 13685 C C . VAL A 1 87 ? 12.763 2.598 -1.453 1.00 0.00 87 VAL A C 9
ATOM 13686 O O . VAL A 1 87 ? 13.051 2.856 -2.623 1.00 0.00 87 VAL A O 9
ATOM 13699 N N . TYR A 1 88 ? 13.285 3.249 -0.420 1.00 0.00 88 TYR A N 9
ATOM 13700 C CA . TYR A 1 88 ? 14.247 4.330 -0.604 1.00 0.00 88 TYR A CA 9
ATOM 13701 C C . TYR A 1 88 ? 15.529 4.056 0.175 1.00 0.00 88 TYR A C 9
ATOM 13702 O O . TYR A 1 88 ? 15.658 4.444 1.337 1.00 0.00 88 TYR A O 9
ATOM 13720 N N . ARG A 1 89 ? 16.477 3.386 -0.473 1.00 0.00 89 ARG A N 9
ATOM 13721 C CA . ARG A 1 89 ? 17.749 3.059 0.159 1.00 0.00 89 ARG A CA 9
ATOM 13722 C C . ARG A 1 89 ? 18.214 4.195 1.065 1.00 0.00 89 ARG A C 9
ATOM 13723 O O . ARG A 1 89 ? 19.404 4.326 1.354 1.00 0.00 89 ARG A O 9
ATOM 13744 N N . MET A 1 1 ? -18.784 2.709 5.985 1.00 0.00 1 MET A N 10
ATOM 13745 C CA . MET A 1 1 ? -17.976 3.379 4.973 1.00 0.00 1 MET A CA 10
ATOM 13746 C C . MET A 1 1 ? -16.586 2.757 4.887 1.00 0.00 1 MET A C 10
ATOM 13747 O O . MET A 1 1 ? -15.750 2.958 5.767 1.00 0.00 1 MET A O 10
ATOM 13761 N N . GLY A 1 2 ? -16.347 1.998 3.822 1.00 0.00 2 GLY A N 10
ATOM 13762 C CA . GLY A 1 2 ? -15.057 1.358 3.642 1.00 0.00 2 GLY A CA 10
ATOM 13763 C C . GLY A 1 2 ? -14.605 1.361 2.195 1.00 0.00 2 GLY A C 10
ATOM 13764 O O . GLY A 1 2 ? -15.418 1.212 1.283 1.00 0.00 2 GLY A O 10
ATOM 13768 N N . TYR A 1 3 ? -13.305 1.534 1.984 1.00 0.00 3 TYR A N 10
ATOM 13769 C CA . TYR A 1 3 ? -12.746 1.560 0.637 1.00 0.00 3 TYR A CA 10
ATOM 13770 C C . TYR A 1 3 ? -12.250 0.178 0.226 1.00 0.00 3 TYR A C 10
ATOM 13771 O O . TYR A 1 3 ? -12.008 -0.684 1.071 1.00 0.00 3 TYR A O 10
ATOM 13789 N N . ARG A 1 4 ? -12.099 -0.026 -1.079 1.00 0.00 4 ARG A N 10
ATOM 13790 C CA . ARG A 1 4 ? -11.633 -1.303 -1.604 1.00 0.00 4 ARG A CA 10
ATOM 13791 C C . ARG A 1 4 ? -10.110 -1.391 -1.547 1.00 0.00 4 ARG A C 10
ATOM 13792 O O . ARG A 1 4 ? -9.418 -0.375 -1.612 1.00 0.00 4 ARG A O 10
ATOM 13813 N N . ILE A 1 5 ? -9.597 -2.610 -1.425 1.00 0.00 5 ILE A N 10
ATOM 13814 C CA . ILE A 1 5 ? -8.158 -2.830 -1.360 1.00 0.00 5 ILE A CA 10
ATOM 13815 C C . ILE A 1 5 ? -7.664 -3.602 -2.579 1.00 0.00 5 ILE A C 10
ATOM 13816 O O . ILE A 1 5 ? -7.939 -4.792 -2.725 1.00 0.00 5 ILE A O 10
ATOM 13832 N N . GLU A 1 6 ? -6.931 -2.915 -3.450 1.00 0.00 6 GLU A N 10
ATOM 13833 C CA . GLU A 1 6 ? -6.397 -3.538 -4.656 1.00 0.00 6 GLU A CA 10
ATOM 13834 C C . GLU A 1 6 ? -4.871 -3.532 -4.642 1.00 0.00 6 GLU A C 10
ATOM 13835 O O . GLU A 1 6 ? -4.249 -2.795 -3.876 1.00 0.00 6 GLU A O 10
ATOM 13847 N N . PHE A 1 7 ? -4.274 -4.359 -5.493 1.00 0.00 7 PHE A N 10
ATOM 13848 C CA . PHE A 1 7 ? -2.822 -4.451 -5.578 1.00 0.00 7 PHE A CA 10
ATOM 13849 C C . PHE A 1 7 ? -2.364 -4.509 -7.033 1.00 0.00 7 PHE A C 10
ATOM 13850 O O . PHE A 1 7 ? -2.837 -5.338 -7.811 1.00 0.00 7 PHE A O 10
ATOM 13867 N N . ASP A 1 8 ? -1.443 -3.623 -7.393 1.00 0.00 8 ASP A N 10
ATOM 13868 C CA . ASP A 1 8 ? -0.920 -3.572 -8.753 1.00 0.00 8 ASP A CA 10
ATOM 13869 C C . ASP A 1 8 ? -0.347 -4.924 -9.166 1.00 0.00 8 ASP A C 10
ATOM 13870 O O . ASP A 1 8 ? -0.066 -5.787 -8.334 1.00 0.00 8 ASP A O 10
ATOM 13879 N N . PRO A 1 9 ? -0.171 -5.115 -10.482 1.00 0.00 9 PRO A N 10
ATOM 13880 C CA . PRO A 1 9 ? 0.370 -6.361 -11.035 1.00 0.00 9 PRO A CA 10
ATOM 13881 C C . PRO A 1 9 ? 1.848 -6.546 -10.710 1.00 0.00 9 PRO A C 10
ATOM 13882 O O . PRO A 1 9 ? 2.402 -7.631 -10.889 1.00 0.00 9 PRO A O 10
ATOM 13893 N N . ARG A 1 10 ? 2.482 -5.480 -10.232 1.00 0.00 10 ARG A N 10
ATOM 13894 C CA . ARG A 1 10 ? 3.897 -5.526 -9.882 1.00 0.00 10 ARG A CA 10
ATOM 13895 C C . ARG A 1 10 ? 4.080 -5.789 -8.391 1.00 0.00 10 ARG A C 10
ATOM 13896 O O . ARG A 1 10 ? 4.845 -6.668 -7.995 1.00 0.00 10 ARG A O 10
ATOM 13917 N N . ALA A 1 11 ? 3.374 -5.020 -7.568 1.00 0.00 11 ALA A N 10
ATOM 13918 C CA . ALA A 1 11 ? 3.458 -5.171 -6.121 1.00 0.00 11 ALA A CA 10
ATOM 13919 C C . ALA A 1 11 ? 3.011 -6.563 -5.687 1.00 0.00 11 ALA A C 10
ATOM 13920 O O . ALA A 1 11 ? 3.640 -7.188 -4.834 1.00 0.00 11 ALA A O 10
ATOM 13927 N N . GLU A 1 12 ? 1.921 -7.040 -6.279 1.00 0.00 12 GLU A N 10
ATOM 13928 C CA . GLU A 1 12 ? 1.390 -8.358 -5.952 1.00 0.00 12 GLU A CA 10
ATOM 13929 C C . GLU A 1 12 ? 2.509 -9.392 -5.875 1.00 0.00 12 GLU A C 10
ATOM 13930 O O . GLU A 1 12 ? 2.602 -10.154 -4.911 1.00 0.00 12 GLU A O 10
ATOM 13942 N N . LYS A 1 13 ? 3.358 -9.414 -6.896 1.00 0.00 13 LYS A N 10
ATOM 13943 C CA . LYS A 1 13 ? 4.473 -10.353 -6.946 1.00 0.00 13 LYS A CA 10
ATOM 13944 C C . LYS A 1 13 ? 5.513 -10.019 -5.882 1.00 0.00 13 LYS A C 10
ATOM 13945 O O . LYS A 1 13 ? 5.971 -10.897 -5.152 1.00 0.00 13 LYS A O 10
ATOM 13964 N N . GLU A 1 14 ? 5.881 -8.744 -5.800 1.00 0.00 14 GLU A N 10
ATOM 13965 C CA . GLU A 1 14 ? 6.868 -8.296 -4.824 1.00 0.00 14 GLU A CA 10
ATOM 13966 C C . GLU A 1 14 ? 6.413 -8.618 -3.404 1.00 0.00 14 GLU A C 10
ATOM 13967 O O . GLU A 1 14 ? 7.233 -8.815 -2.506 1.00 0.00 14 GLU A O 10
ATOM 13979 N N . LEU A 1 15 ? 5.100 -8.669 -3.206 1.00 0.00 15 LEU A N 10
ATOM 13980 C CA . LEU A 1 15 ? 4.534 -8.967 -1.895 1.00 0.00 15 LEU A CA 10
ATOM 13981 C C . LEU A 1 15 ? 4.707 -10.442 -1.550 1.00 0.00 15 LEU A C 10
ATOM 13982 O O . LEU A 1 15 ? 5.266 -10.784 -0.508 1.00 0.00 15 LEU A O 10
ATOM 13998 N N . GLU A 1 16 ? 4.224 -11.312 -2.432 1.00 0.00 16 GLU A N 10
ATOM 13999 C CA . GLU A 1 16 ? 4.327 -12.751 -2.221 1.00 0.00 16 GLU A CA 10
ATOM 14000 C C . GLU A 1 16 ? 5.766 -13.154 -1.912 1.00 0.00 16 GLU A C 10
ATOM 14001 O O . GLU A 1 16 ? 6.012 -14.050 -1.104 1.00 0.00 16 GLU A O 10
ATOM 14013 N N . LYS A 1 17 ? 6.713 -12.487 -2.562 1.00 0.00 17 LYS A N 10
ATOM 14014 C CA . LYS A 1 17 ? 8.128 -12.773 -2.358 1.00 0.00 17 LYS A CA 10
ATOM 14015 C C . LYS A 1 17 ? 8.543 -12.471 -0.922 1.00 0.00 17 LYS A C 10
ATOM 14016 O O . LYS A 1 17 ? 9.292 -13.232 -0.308 1.00 0.00 17 LYS A O 10
ATOM 14035 N N . LEU A 1 18 ? 8.052 -11.357 -0.391 1.00 0.00 18 LEU A N 10
ATOM 14036 C CA . LEU A 1 18 ? 8.370 -10.955 0.975 1.00 0.00 18 LEU A CA 10
ATOM 14037 C C . LEU A 1 18 ? 8.145 -12.107 1.948 1.00 0.00 18 LEU A C 10
ATOM 14038 O O . LEU A 1 18 ? 7.665 -13.174 1.563 1.00 0.00 18 LEU A O 10
ATOM 14054 N N . ASP A 1 19 ? 8.492 -11.884 3.211 1.00 0.00 19 ASP A N 10
ATOM 14055 C CA . ASP A 1 19 ? 8.324 -12.903 4.241 1.00 0.00 19 ASP A CA 10
ATOM 14056 C C . ASP A 1 19 ? 6.861 -13.317 4.363 1.00 0.00 19 ASP A C 10
ATOM 14057 O O . ASP A 1 19 ? 5.963 -12.590 3.940 1.00 0.00 19 ASP A O 10
ATOM 14066 N N . ARG A 1 20 ? 6.630 -14.490 4.943 1.00 0.00 20 ARG A N 10
ATOM 14067 C CA . ARG A 1 20 ? 5.276 -15.002 5.118 1.00 0.00 20 ARG A CA 10
ATOM 14068 C C . ARG A 1 20 ? 4.497 -14.150 6.116 1.00 0.00 20 ARG A C 10
ATOM 14069 O O . ARG A 1 20 ? 3.410 -13.661 5.812 1.00 0.00 20 ARG A O 10
ATOM 14090 N N . GLU A 1 21 ? 5.062 -13.978 7.307 1.00 0.00 21 GLU A N 10
ATOM 14091 C CA . GLU A 1 21 ? 4.419 -13.186 8.349 1.00 0.00 21 GLU A CA 10
ATOM 14092 C C . GLU A 1 21 ? 4.179 -11.756 7.875 1.00 0.00 21 GLU A C 10
ATOM 14093 O O . GLU A 1 21 ? 3.116 -11.182 8.111 1.00 0.00 21 GLU A O 10
ATOM 14105 N N . VAL A 1 22 ? 5.176 -11.186 7.206 1.00 0.00 22 VAL A N 10
ATOM 14106 C CA . VAL A 1 22 ? 5.075 -9.823 6.698 1.00 0.00 22 VAL A CA 10
ATOM 14107 C C . VAL A 1 22 ? 3.898 -9.679 5.739 1.00 0.00 22 VAL A C 10
ATOM 14108 O O . VAL A 1 22 ? 3.022 -8.838 5.937 1.00 0.00 22 VAL A O 10
ATOM 14121 N N . ALA A 1 23 ? 3.884 -10.508 4.700 1.00 0.00 23 ALA A N 10
ATOM 14122 C CA . ALA A 1 23 ? 2.813 -10.476 3.712 1.00 0.00 23 ALA A CA 10
ATOM 14123 C C . ALA A 1 23 ? 1.449 -10.358 4.383 1.00 0.00 23 ALA A C 10
ATOM 14124 O O . ALA A 1 23 ? 0.688 -9.431 4.106 1.00 0.00 23 ALA A O 10
ATOM 14131 N N . ARG A 1 24 ? 1.147 -11.303 5.267 1.00 0.00 24 ARG A N 10
ATOM 14132 C CA . ARG A 1 24 ? -0.127 -11.306 5.977 1.00 0.00 24 ARG A CA 10
ATOM 14133 C C . ARG A 1 24 ? -0.296 -10.030 6.796 1.00 0.00 24 ARG A C 10
ATOM 14134 O O . ARG A 1 24 ? -1.379 -9.448 6.841 1.00 0.00 24 ARG A O 10
ATOM 14155 N N . ARG A 1 25 ? 0.783 -9.601 7.443 1.00 0.00 25 ARG A N 10
ATOM 14156 C CA . ARG A 1 25 ? 0.755 -8.396 8.262 1.00 0.00 25 ARG A CA 10
ATOM 14157 C C . ARG A 1 25 ? 0.296 -7.193 7.443 1.00 0.00 25 ARG A C 10
ATOM 14158 O O . ARG A 1 25 ? -0.544 -6.411 7.888 1.00 0.00 25 ARG A O 10
ATOM 14179 N N . ILE A 1 26 ? 0.855 -7.051 6.246 1.00 0.00 26 ILE A N 10
ATOM 14180 C CA . ILE A 1 26 ? 0.503 -5.944 5.365 1.00 0.00 26 ILE A CA 10
ATOM 14181 C C . ILE A 1 26 ? -0.972 -5.995 4.981 1.00 0.00 26 ILE A C 10
ATOM 14182 O O . ILE A 1 26 ? -1.742 -5.094 5.315 1.00 0.00 26 ILE A O 10
ATOM 14198 N N . LEU A 1 27 ? -1.359 -7.054 4.279 1.00 0.00 27 LEU A N 10
ATOM 14199 C CA . LEU A 1 27 ? -2.743 -7.224 3.851 1.00 0.00 27 LEU A CA 10
ATOM 14200 C C . LEU A 1 27 ? -3.704 -6.994 5.012 1.00 0.00 27 LEU A C 10
ATOM 14201 O O . LEU A 1 27 ? -4.709 -6.297 4.871 1.00 0.00 27 LEU A O 10
ATOM 14217 N N . ARG A 1 28 ? -3.388 -7.584 6.160 1.00 0.00 28 ARG A N 10
ATOM 14218 C CA . ARG A 1 28 ? -4.224 -7.442 7.347 1.00 0.00 28 ARG A CA 10
ATOM 14219 C C . ARG A 1 28 ? -4.240 -5.995 7.832 1.00 0.00 28 ARG A C 10
ATOM 14220 O O . ARG A 1 28 ? -5.290 -5.460 8.186 1.00 0.00 28 ARG A O 10
ATOM 14241 N N . PHE A 1 29 ? -3.068 -5.368 7.844 1.00 0.00 29 PHE A N 10
ATOM 14242 C CA . PHE A 1 29 ? -2.947 -3.984 8.286 1.00 0.00 29 PHE A CA 10
ATOM 14243 C C . PHE A 1 29 ? -3.794 -3.059 7.417 1.00 0.00 29 PHE A C 10
ATOM 14244 O O . PHE A 1 29 ? -4.326 -2.055 7.893 1.00 0.00 29 PHE A O 10
ATOM 14261 N N . LEU A 1 30 ? -3.915 -3.404 6.140 1.00 0.00 30 LEU A N 10
ATOM 14262 C CA . LEU A 1 30 ? -4.696 -2.605 5.202 1.00 0.00 30 LEU A CA 10
ATOM 14263 C C . LEU A 1 30 ? -6.148 -3.071 5.168 1.00 0.00 30 LEU A C 10
ATOM 14264 O O . LEU A 1 30 ? -7.056 -2.287 4.893 1.00 0.00 30 LEU A O 10
ATOM 14280 N N . ARG A 1 31 ? -6.360 -4.352 5.452 1.00 0.00 31 ARG A N 10
ATOM 14281 C CA . ARG A 1 31 ? -7.702 -4.922 5.455 1.00 0.00 31 ARG A CA 10
ATOM 14282 C C . ARG A 1 31 ? -8.377 -4.716 6.808 1.00 0.00 31 ARG A C 10
ATOM 14283 O O . ARG A 1 31 ? -9.561 -5.009 6.972 1.00 0.00 31 ARG A O 10
ATOM 14304 N N . GLU A 1 32 ? -7.615 -4.209 7.773 1.00 0.00 32 GLU A N 10
ATOM 14305 C CA . GLU A 1 32 ? -8.141 -3.965 9.111 1.00 0.00 32 GLU A CA 10
ATOM 14306 C C . GLU A 1 32 ? -8.123 -2.475 9.439 1.00 0.00 32 GLU A C 10
ATOM 14307 O O . GLU A 1 32 ? -9.172 -1.855 9.614 1.00 0.00 32 GLU A O 10
ATOM 14319 N N . ARG A 1 33 ? -6.925 -1.907 9.520 1.00 0.00 33 ARG A N 10
ATOM 14320 C CA . ARG A 1 33 ? -6.769 -0.491 9.829 1.00 0.00 33 ARG A CA 10
ATOM 14321 C C . ARG A 1 33 ? -7.413 0.374 8.749 1.00 0.00 33 ARG A C 10
ATOM 14322 O O . ARG A 1 33 ? -8.446 1.004 8.977 1.00 0.00 33 ARG A O 10
ATOM 14343 N N . VAL A 1 34 ? -6.795 0.401 7.573 1.00 0.00 34 VAL A N 10
ATOM 14344 C CA . VAL A 1 34 ? -7.307 1.188 6.457 1.00 0.00 34 VAL A CA 10
ATOM 14345 C C . VAL A 1 34 ? -8.741 0.796 6.121 1.00 0.00 34 VAL A C 10
ATOM 14346 O O . VAL A 1 34 ? -9.557 1.642 5.754 1.00 0.00 34 VAL A O 10
ATOM 14359 N N . ALA A 1 35 ? -9.042 -0.492 6.249 1.00 0.00 35 ALA A N 10
ATOM 14360 C CA . ALA A 1 35 ? -10.380 -0.996 5.962 1.00 0.00 35 ALA A CA 10
ATOM 14361 C C . ALA A 1 35 ? -11.428 -0.290 6.815 1.00 0.00 35 ALA A C 10
ATOM 14362 O O . ALA A 1 35 ? -12.437 0.196 6.303 1.00 0.00 35 ALA A O 10
ATOM 14369 N N . THR A 1 36 ? -11.183 -0.237 8.121 1.00 0.00 36 THR A N 10
ATOM 14370 C CA . THR A 1 36 ? -12.107 0.408 9.046 1.00 0.00 36 THR A CA 10
ATOM 14371 C C . THR A 1 36 ? -11.982 1.926 8.979 1.00 0.00 36 THR A C 10
ATOM 14372 O O . THR A 1 36 ? -12.963 2.649 9.155 1.00 0.00 36 THR A O 10
ATOM 14383 N N . LEU A 1 37 ? -10.769 2.404 8.724 1.00 0.00 37 LEU A N 10
ATOM 14384 C CA . LEU A 1 37 ? -10.515 3.838 8.633 1.00 0.00 37 LEU A CA 10
ATOM 14385 C C . LEU A 1 37 ? -11.497 4.505 7.675 1.00 0.00 37 LEU A C 10
ATOM 14386 O O . LEU A 1 37 ? -11.391 4.354 6.458 1.00 0.00 37 LEU A O 10
ATOM 14402 N N . GLU A 1 38 ? -12.451 5.244 8.233 1.00 0.00 38 GLU A N 10
ATOM 14403 C CA . GLU A 1 38 ? -13.450 5.935 7.427 1.00 0.00 38 GLU A CA 10
ATOM 14404 C C . GLU A 1 38 ? -12.827 6.500 6.154 1.00 0.00 38 GLU A C 10
ATOM 14405 O O . GLU A 1 38 ? -13.448 6.494 5.091 1.00 0.00 38 GLU A O 10
ATOM 14417 N N . ASP A 1 39 ? -11.597 6.988 6.271 1.00 0.00 39 ASP A N 10
ATOM 14418 C CA . ASP A 1 39 ? -10.889 7.556 5.130 1.00 0.00 39 ASP A CA 10
ATOM 14419 C C . ASP A 1 39 ? -9.476 6.989 5.030 1.00 0.00 39 ASP A C 10
ATOM 14420 O O . ASP A 1 39 ? -8.800 6.761 6.033 1.00 0.00 39 ASP A O 10
ATOM 14429 N N . PRO A 1 40 ? -9.018 6.754 3.791 1.00 0.00 40 PRO A N 10
ATOM 14430 C CA . PRO A 1 40 ? -7.682 6.210 3.531 1.00 0.00 40 PRO A CA 10
ATOM 14431 C C . PRO A 1 40 ? -6.577 7.208 3.855 1.00 0.00 40 PRO A C 10
ATOM 14432 O O . PRO A 1 40 ? -5.396 6.858 3.869 1.00 0.00 40 PRO A O 10
ATOM 14443 N N . ARG A 1 41 ? -6.966 8.452 4.115 1.00 0.00 41 ARG A N 10
ATOM 14444 C CA . ARG A 1 41 ? -6.007 9.501 4.439 1.00 0.00 41 ARG A CA 10
ATOM 14445 C C . ARG A 1 41 ? -5.955 9.744 5.945 1.00 0.00 41 ARG A C 10
ATOM 14446 O O . ARG A 1 41 ? -6.082 10.878 6.405 1.00 0.00 41 ARG A O 10
ATOM 14467 N N . SER A 1 42 ? -5.768 8.671 6.706 1.00 0.00 42 SER A N 10
ATOM 14468 C CA . SER A 1 42 ? -5.703 8.767 8.160 1.00 0.00 42 SER A CA 10
ATOM 14469 C C . SER A 1 42 ? -4.402 8.168 8.686 1.00 0.00 42 SER A C 10
ATOM 14470 O O . SER A 1 42 ? -3.701 8.785 9.489 1.00 0.00 42 SER A O 10
ATOM 14478 N N . LEU A 1 43 ? -4.086 6.962 8.229 1.00 0.00 43 LEU A N 10
ATOM 14479 C CA . LEU A 1 43 ? -2.869 6.277 8.653 1.00 0.00 43 LEU A CA 10
ATOM 14480 C C . LEU A 1 43 ? -1.789 6.373 7.580 1.00 0.00 43 LEU A C 10
ATOM 14481 O O . LEU A 1 43 ? -0.986 5.457 7.411 1.00 0.00 43 LEU A O 10
ATOM 14497 N N . GLY A 1 44 ? -1.775 7.490 6.860 1.00 0.00 44 GLY A N 10
ATOM 14498 C CA . GLY A 1 44 ? -0.788 7.686 5.814 1.00 0.00 44 GLY A CA 10
ATOM 14499 C C . GLY A 1 44 ? -0.488 9.151 5.566 1.00 0.00 44 GLY A C 10
ATOM 14500 O O . GLY A 1 44 ? -1.252 10.024 5.976 1.00 0.00 44 GLY A O 10
ATOM 14504 N N . GLU A 1 45 ? 0.628 9.420 4.895 1.00 0.00 45 GLU A N 10
ATOM 14505 C CA . GLU A 1 45 ? 1.027 10.790 4.597 1.00 0.00 45 GLU A CA 10
ATOM 14506 C C . GLU A 1 45 ? 0.944 11.067 3.098 1.00 0.00 45 GLU A C 10
ATOM 14507 O O . GLU A 1 45 ? 1.214 10.201 2.266 1.00 0.00 45 GLU A O 10
ATOM 14519 N N . PRO A 1 46 ? 0.561 12.303 2.746 1.00 0.00 46 PRO A N 10
ATOM 14520 C CA . PRO A 1 46 ? 0.433 12.723 1.347 1.00 0.00 46 PRO A CA 10
ATOM 14521 C C . PRO A 1 46 ? 1.784 12.837 0.650 1.00 0.00 46 PRO A C 10
ATOM 14522 O O . PRO A 1 46 ? 2.829 12.884 1.302 1.00 0.00 46 PRO A O 10
ATOM 14533 N N . LEU A 1 47 ? 1.758 12.883 -0.677 1.00 0.00 47 LEU A N 10
ATOM 14534 C CA . LEU A 1 47 ? 2.982 12.993 -1.463 1.00 0.00 47 LEU A CA 10
ATOM 14535 C C . LEU A 1 47 ? 2.940 14.219 -2.369 1.00 0.00 47 LEU A C 10
ATOM 14536 O O . LEU A 1 47 ? 2.018 14.380 -3.169 1.00 0.00 47 LEU A O 10
ATOM 14552 N N . ARG A 1 48 ? 3.944 15.080 -2.238 1.00 0.00 48 ARG A N 10
ATOM 14553 C CA . ARG A 1 48 ? 4.022 16.291 -3.046 1.00 0.00 48 ARG A CA 10
ATOM 14554 C C . ARG A 1 48 ? 5.329 16.338 -3.832 1.00 0.00 48 ARG A C 10
ATOM 14555 O O . ARG A 1 48 ? 6.296 16.971 -3.410 1.00 0.00 48 ARG A O 10
ATOM 14576 N N . GLY A 1 49 ? 5.350 15.662 -4.977 1.00 0.00 49 GLY A N 10
ATOM 14577 C CA . GLY A 1 49 ? 6.543 15.639 -5.803 1.00 0.00 49 GLY A CA 10
ATOM 14578 C C . GLY A 1 49 ? 6.269 16.073 -7.229 1.00 0.00 49 GLY A C 10
ATOM 14579 O O . GLY A 1 49 ? 5.184 15.856 -7.770 1.00 0.00 49 GLY A O 10
ATOM 14583 N N . PRO A 1 50 ? 7.269 16.705 -7.862 1.00 0.00 50 PRO A N 10
ATOM 14584 C CA . PRO A 1 50 ? 7.154 17.185 -9.242 1.00 0.00 50 PRO A CA 10
ATOM 14585 C C . PRO A 1 50 ? 7.106 16.043 -10.251 1.00 0.00 50 PRO A C 10
ATOM 14586 O O . PRO A 1 50 ? 6.533 16.182 -11.332 1.00 0.00 50 PRO A O 10
ATOM 14597 N N . GLU A 1 51 ? 7.710 14.915 -9.891 1.00 0.00 51 GLU A N 10
ATOM 14598 C CA . GLU A 1 51 ? 7.735 13.750 -10.767 1.00 0.00 51 GLU A CA 10
ATOM 14599 C C . GLU A 1 51 ? 6.585 12.800 -10.442 1.00 0.00 51 GLU A C 10
ATOM 14600 O O . GLU A 1 51 ? 6.000 12.186 -11.335 1.00 0.00 51 GLU A O 10
ATOM 14612 N N . LEU A 1 52 ? 6.268 12.683 -9.157 1.00 0.00 52 LEU A N 10
ATOM 14613 C CA . LEU A 1 52 ? 5.189 11.808 -8.712 1.00 0.00 52 LEU A CA 10
ATOM 14614 C C . LEU A 1 52 ? 3.938 12.614 -8.375 1.00 0.00 52 LEU A C 10
ATOM 14615 O O . LEU A 1 52 ? 4.026 13.746 -7.900 1.00 0.00 52 LEU A O 10
ATOM 14631 N N . GLY A 1 53 ? 2.774 12.021 -8.621 1.00 0.00 53 GLY A N 10
ATOM 14632 C CA . GLY A 1 53 ? 1.522 12.697 -8.335 1.00 0.00 53 GLY A CA 10
ATOM 14633 C C . GLY A 1 53 ? 1.182 12.687 -6.858 1.00 0.00 53 GLY A C 10
ATOM 14634 O O . GLY A 1 53 ? 2.044 12.931 -6.014 1.00 0.00 53 GLY A O 10
ATOM 14638 N N . ARG A 1 54 ? -0.078 12.405 -6.544 1.00 0.00 54 ARG A N 10
ATOM 14639 C CA . ARG A 1 54 ? -0.531 12.368 -5.159 1.00 0.00 54 ARG A CA 10
ATOM 14640 C C . ARG A 1 54 ? -0.674 10.928 -4.672 1.00 0.00 54 ARG A C 10
ATOM 14641 O O . ARG A 1 54 ? -1.778 10.466 -4.385 1.00 0.00 54 ARG A O 10
ATOM 14662 N N . PHE A 1 55 ? 0.451 10.225 -4.583 1.00 0.00 55 PHE A N 10
ATOM 14663 C CA . PHE A 1 55 ? 0.451 8.838 -4.133 1.00 0.00 55 PHE A CA 10
ATOM 14664 C C . PHE A 1 55 ? 0.575 8.759 -2.614 1.00 0.00 55 PHE A C 10
ATOM 14665 O O . PHE A 1 55 ? 1.624 9.071 -2.050 1.00 0.00 55 PHE A O 10
ATOM 14682 N N . TRP A 1 56 ? -0.502 8.340 -1.960 1.00 0.00 56 TRP A N 10
ATOM 14683 C CA . TRP A 1 56 ? -0.514 8.221 -0.506 1.00 0.00 56 TRP A CA 10
ATOM 14684 C C . TRP A 1 56 ? 0.587 7.281 -0.028 1.00 0.00 56 TRP A C 10
ATOM 14685 O O . TRP A 1 56 ? 1.049 6.418 -0.775 1.00 0.00 56 TRP A O 10
ATOM 14706 N N . LYS A 1 57 ? 1.004 7.452 1.222 1.00 0.00 57 LYS A N 10
ATOM 14707 C CA . LYS A 1 57 ? 2.050 6.619 1.801 1.00 0.00 57 LYS A CA 10
ATOM 14708 C C . LYS A 1 57 ? 1.578 5.980 3.103 1.00 0.00 57 LYS A C 10
ATOM 14709 O O . LYS A 1 57 ? 1.195 6.675 4.044 1.00 0.00 57 LYS A O 10
ATOM 14728 N N . TYR A 1 58 ? 1.610 4.652 3.151 1.00 0.00 58 TYR A N 10
ATOM 14729 C CA . TYR A 1 58 ? 1.185 3.920 4.338 1.00 0.00 58 TYR A CA 10
ATOM 14730 C C . TYR A 1 58 ? 2.379 3.287 5.045 1.00 0.00 58 TYR A C 10
ATOM 14731 O O . TYR A 1 58 ? 3.268 2.725 4.404 1.00 0.00 58 TYR A O 10
ATOM 14749 N N . ARG A 1 59 ? 2.392 3.382 6.370 1.00 0.00 59 ARG A N 10
ATOM 14750 C CA . ARG A 1 59 ? 3.477 2.820 7.166 1.00 0.00 59 ARG A CA 10
ATOM 14751 C C . ARG A 1 59 ? 3.043 1.519 7.836 1.00 0.00 59 ARG A C 10
ATOM 14752 O O . ARG A 1 59 ? 1.925 1.413 8.342 1.00 0.00 59 ARG A O 10
ATOM 14773 N N . VAL A 1 60 ? 3.933 0.533 7.834 1.00 0.00 60 VAL A N 10
ATOM 14774 C CA . VAL A 1 60 ? 3.643 -0.760 8.442 1.00 0.00 60 VAL A CA 10
ATOM 14775 C C . VAL A 1 60 ? 4.853 -1.297 9.198 1.00 0.00 60 VAL A C 10
ATOM 14776 O O . VAL A 1 60 ? 5.825 -1.749 8.594 1.00 0.00 60 VAL A O 10
ATOM 14789 N N . GLY A 1 61 ? 4.786 -1.243 10.525 1.00 0.00 61 GLY A N 10
ATOM 14790 C CA . GLY A 1 61 ? 5.882 -1.728 11.343 1.00 0.00 61 GLY A CA 10
ATOM 14791 C C . GLY A 1 61 ? 7.238 -1.391 10.754 1.00 0.00 61 GLY A C 10
ATOM 14792 O O . GLY A 1 61 ? 7.689 -0.248 10.831 1.00 0.00 61 GLY A O 10
ATOM 14796 N N . ASP A 1 62 ? 7.890 -2.388 10.165 1.00 0.00 62 ASP A N 10
ATOM 14797 C CA . ASP A 1 62 ? 9.202 -2.192 9.561 1.00 0.00 62 ASP A CA 10
ATOM 14798 C C . ASP A 1 62 ? 9.133 -2.355 8.046 1.00 0.00 62 ASP A C 10
ATOM 14799 O O . ASP A 1 62 ? 9.991 -2.999 7.441 1.00 0.00 62 ASP A O 10
ATOM 14808 N N . TYR A 1 63 ? 8.107 -1.769 7.440 1.00 0.00 63 TYR A N 10
ATOM 14809 C CA . TYR A 1 63 ? 7.923 -1.852 5.996 1.00 0.00 63 TYR A CA 10
ATOM 14810 C C . TYR A 1 63 ? 7.192 -0.622 5.467 1.00 0.00 63 TYR A C 10
ATOM 14811 O O . TYR A 1 63 ? 6.328 -0.062 6.143 1.00 0.00 63 TYR A O 10
ATOM 14829 N N . ARG A 1 64 ? 7.545 -0.207 4.255 1.00 0.00 64 ARG A N 10
ATOM 14830 C CA . ARG A 1 64 ? 6.923 0.957 3.635 1.00 0.00 64 ARG A CA 10
ATOM 14831 C C . ARG A 1 64 ? 6.032 0.541 2.468 1.00 0.00 64 ARG A C 10
ATOM 14832 O O . ARG A 1 64 ? 6.450 -0.221 1.595 1.00 0.00 64 ARG A O 10
ATOM 14853 N N . LEU A 1 65 ? 4.803 1.045 2.460 1.00 0.00 65 LEU A N 10
ATOM 14854 C CA . LEU A 1 65 ? 3.852 0.726 1.401 1.00 0.00 65 LEU A CA 10
ATOM 14855 C C . LEU A 1 65 ? 3.310 1.996 0.755 1.00 0.00 65 LEU A C 10
ATOM 14856 O O . LEU A 1 65 ? 2.802 2.885 1.440 1.00 0.00 65 LEU A O 10
ATOM 14872 N N . ILE A 1 66 ? 3.419 2.075 -0.567 1.00 0.00 66 ILE A N 10
ATOM 14873 C CA . ILE A 1 66 ? 2.936 3.235 -1.305 1.00 0.00 66 ILE A CA 10
ATOM 14874 C C . ILE A 1 66 ? 1.763 2.865 -2.206 1.00 0.00 66 ILE A C 10
ATOM 14875 O O . ILE A 1 66 ? 1.951 2.318 -3.294 1.00 0.00 66 ILE A O 10
ATOM 14891 N N . CYS A 1 67 ? 0.554 3.167 -1.747 1.00 0.00 67 CYS A N 10
ATOM 14892 C CA . CYS A 1 67 ? -0.651 2.867 -2.512 1.00 0.00 67 CYS A CA 10
ATOM 14893 C C . CYS A 1 67 ? -1.266 4.142 -3.081 1.00 0.00 67 CYS A C 10
ATOM 14894 O O . CYS A 1 67 ? -0.973 5.245 -2.619 1.00 0.00 67 CYS A O 10
ATOM 14902 N N . HIS A 1 68 ? -2.118 3.983 -4.089 1.00 0.00 68 HIS A N 10
ATOM 14903 C CA . HIS A 1 68 ? -2.774 5.121 -4.722 1.00 0.00 68 HIS A CA 10
ATOM 14904 C C . HIS A 1 68 ? -4.260 5.154 -4.377 1.00 0.00 68 HIS A C 10
ATOM 14905 O O . HIS A 1 68 ? -5.010 4.245 -4.735 1.00 0.00 68 HIS A O 10
ATOM 14919 N N . ILE A 1 69 ? -4.677 6.206 -3.681 1.00 0.00 69 ILE A N 10
ATOM 14920 C CA . ILE A 1 69 ? -6.073 6.356 -3.288 1.00 0.00 69 ILE A CA 10
ATOM 14921 C C . ILE A 1 69 ? -6.899 6.964 -4.417 1.00 0.00 69 ILE A C 10
ATOM 14922 O O . ILE A 1 69 ? -6.582 8.041 -4.920 1.00 0.00 69 ILE A O 10
ATOM 14938 N N . GLN A 1 70 ? -7.960 6.265 -4.808 1.00 0.00 70 GLN A N 10
ATOM 14939 C CA . GLN A 1 70 ? -8.832 6.737 -5.877 1.00 0.00 70 GLN A CA 10
ATOM 14940 C C . GLN A 1 70 ? -10.205 7.118 -5.331 1.00 0.00 70 GLN A C 10
ATOM 14941 O O . GLN A 1 70 ? -11.118 6.293 -5.290 1.00 0.00 70 GLN A O 10
ATOM 14955 N N . ASP A 1 71 ? -10.342 8.371 -4.914 1.00 0.00 71 ASP A N 10
ATOM 14956 C CA . ASP A 1 71 ? -11.604 8.862 -4.371 1.00 0.00 71 ASP A CA 10
ATOM 14957 C C . ASP A 1 71 ? -12.765 8.518 -5.298 1.00 0.00 71 ASP A C 10
ATOM 14958 O O . ASP A 1 71 ? -13.845 8.141 -4.843 1.00 0.00 71 ASP A O 10
ATOM 14967 N N . ARG A 1 72 ? -12.535 8.650 -6.601 1.00 0.00 72 ARG A N 10
ATOM 14968 C CA . ARG A 1 72 ? -13.563 8.354 -7.592 1.00 0.00 72 ARG A CA 10
ATOM 14969 C C . ARG A 1 72 ? -14.434 7.186 -7.140 1.00 0.00 72 ARG A C 10
ATOM 14970 O O . ARG A 1 72 ? -15.636 7.343 -6.927 1.00 0.00 72 ARG A O 10
ATOM 14991 N N . GLU A 1 73 ? -13.819 6.017 -6.997 1.00 0.00 73 GLU A N 10
ATOM 14992 C CA . GLU A 1 73 ? -14.540 4.822 -6.572 1.00 0.00 73 GLU A CA 10
ATOM 14993 C C . GLU A 1 73 ? -14.032 4.333 -5.218 1.00 0.00 73 GLU A C 10
ATOM 14994 O O . GLU A 1 73 ? -14.030 3.134 -4.941 1.00 0.00 73 GLU A O 10
ATOM 15006 N N . ALA A 1 74 ? -13.602 5.270 -4.380 1.00 0.00 74 ALA A N 10
ATOM 15007 C CA . ALA A 1 74 ? -13.093 4.936 -3.056 1.00 0.00 74 ALA A CA 10
ATOM 15008 C C . ALA A 1 74 ? -12.350 3.604 -3.074 1.00 0.00 74 ALA A C 10
ATOM 15009 O O . ALA A 1 74 ? -12.634 2.712 -2.273 1.00 0.00 74 ALA A O 10
ATOM 15016 N N . THR A 1 75 ? -11.398 3.474 -3.992 1.00 0.00 75 THR A N 10
ATOM 15017 C CA . THR A 1 75 ? -10.616 2.250 -4.116 1.00 0.00 75 THR A CA 10
ATOM 15018 C C . THR A 1 75 ? -9.122 2.548 -4.096 1.00 0.00 75 THR A C 10
ATOM 15019 O O . THR A 1 75 ? -8.647 3.442 -4.797 1.00 0.00 75 THR A O 10
ATOM 15030 N N . VAL A 1 76 ? -8.383 1.793 -3.289 1.00 0.00 76 VAL A N 10
ATOM 15031 C CA . VAL A 1 76 ? -6.940 1.976 -3.180 1.00 0.00 76 VAL A CA 10
ATOM 15032 C C . VAL A 1 76 ? -6.190 0.880 -3.928 1.00 0.00 76 VAL A C 10
ATOM 15033 O O . VAL A 1 76 ? -6.579 -0.288 -3.895 1.00 0.00 76 VAL A O 10
ATOM 15046 N N . LEU A 1 77 ? -5.111 1.263 -4.601 1.00 0.00 77 LEU A N 10
ATOM 15047 C CA . LEU A 1 77 ? -4.303 0.313 -5.358 1.00 0.00 77 LEU A CA 10
ATOM 15048 C C . LEU A 1 77 ? -2.826 0.453 -5.008 1.00 0.00 77 LEU A C 10
ATOM 15049 O O . LEU A 1 77 ? -2.213 1.492 -5.259 1.00 0.00 77 LEU A O 10
ATOM 15065 N N . VAL A 1 78 ? -2.257 -0.599 -4.428 1.00 0.00 78 VAL A N 10
ATOM 15066 C CA . VAL A 1 78 ? -0.850 -0.595 -4.046 1.00 0.00 78 VAL A CA 10
ATOM 15067 C C . VAL A 1 78 ? 0.050 -0.446 -5.267 1.00 0.00 78 VAL A C 10
ATOM 15068 O O . VAL A 1 78 ? -0.167 -1.090 -6.295 1.00 0.00 78 VAL A O 10
ATOM 15081 N N . LEU A 1 79 ? 1.062 0.407 -5.149 1.00 0.00 79 LEU A N 10
ATOM 15082 C CA . LEU A 1 79 ? 1.997 0.641 -6.243 1.00 0.00 79 LEU A CA 10
ATOM 15083 C C . LEU A 1 79 ? 3.331 -0.051 -5.977 1.00 0.00 79 LEU A C 10
ATOM 15084 O O . LEU A 1 79 ? 3.788 -0.868 -6.777 1.00 0.00 79 LEU A O 10
ATOM 15100 N N . ARG A 1 80 ? 3.948 0.279 -4.848 1.00 0.00 80 ARG A N 10
ATOM 15101 C CA . ARG A 1 80 ? 5.228 -0.311 -4.476 1.00 0.00 80 ARG A CA 10
ATOM 15102 C C . ARG A 1 80 ? 5.177 -0.869 -3.057 1.00 0.00 80 ARG A C 10
ATOM 15103 O O . ARG A 1 80 ? 4.476 -0.340 -2.195 1.00 0.00 80 ARG A O 10
ATOM 15124 N N . VAL A 1 81 ? 5.926 -1.942 -2.821 1.00 0.00 81 VAL A N 10
ATOM 15125 C CA . VAL A 1 81 ? 5.967 -2.573 -1.507 1.00 0.00 81 VAL A CA 10
ATOM 15126 C C . VAL A 1 81 ? 7.378 -3.037 -1.164 1.00 0.00 81 VAL A C 10
ATOM 15127 O O . VAL A 1 81 ? 7.932 -3.914 -1.826 1.00 0.00 81 VAL A O 10
ATOM 15140 N N . GLY A 1 82 ? 7.955 -2.443 -0.124 1.00 0.00 82 GLY A N 10
ATOM 15141 C CA . GLY A 1 82 ? 9.296 -2.810 0.290 1.00 0.00 82 GLY A CA 10
ATOM 15142 C C . GLY A 1 82 ? 9.586 -2.424 1.727 1.00 0.00 82 GLY A C 10
ATOM 15143 O O . GLY A 1 82 ? 8.945 -1.529 2.278 1.00 0.00 82 GLY A O 10
ATOM 15147 N N . HIS A 1 83 ? 10.553 -3.102 2.337 1.00 0.00 83 HIS A N 10
ATOM 15148 C CA . HIS A 1 83 ? 10.926 -2.826 3.719 1.00 0.00 83 HIS A CA 10
ATOM 15149 C C . HIS A 1 83 ? 11.361 -1.373 3.885 1.00 0.00 83 HIS A C 10
ATOM 15150 O O . HIS A 1 83 ? 11.792 -0.731 2.927 1.00 0.00 83 HIS A O 10
ATOM 15164 N N . ALA A 1 84 ? 11.245 -0.861 5.106 1.00 0.00 84 ALA A N 10
ATOM 15165 C CA . ALA A 1 84 ? 11.627 0.515 5.397 1.00 0.00 84 ALA A CA 10
ATOM 15166 C C . ALA A 1 84 ? 12.973 0.856 4.764 1.00 0.00 84 ALA A C 10
ATOM 15167 O O . ALA A 1 84 ? 13.092 1.835 4.028 1.00 0.00 84 ALA A O 10
ATOM 15174 N N . ARG A 1 85 ? 13.982 0.043 5.057 1.00 0.00 85 ARG A N 10
ATOM 15175 C CA . ARG A 1 85 ? 15.319 0.260 4.518 1.00 0.00 85 ARG A CA 10
ATOM 15176 C C . ARG A 1 85 ? 15.323 0.120 2.999 1.00 0.00 85 ARG A C 10
ATOM 15177 O O . ARG A 1 85 ? 16.169 0.696 2.314 1.00 0.00 85 ARG A O 10
ATOM 15198 N N . ASP A 1 86 ? 14.371 -0.647 2.479 1.00 0.00 86 ASP A N 10
ATOM 15199 C CA . ASP A 1 86 ? 14.264 -0.863 1.040 1.00 0.00 86 ASP A CA 10
ATOM 15200 C C . ASP A 1 86 ? 13.717 0.380 0.344 1.00 0.00 86 ASP A C 10
ATOM 15201 O O . ASP A 1 86 ? 14.381 0.970 -0.508 1.00 0.00 86 ASP A O 10
ATOM 15210 N N . VAL A 1 87 ? 12.502 0.771 0.713 1.00 0.00 87 VAL A N 10
ATOM 15211 C CA . VAL A 1 87 ? 11.865 1.944 0.124 1.00 0.00 87 VAL A CA 10
ATOM 15212 C C . VAL A 1 87 ? 12.599 3.222 0.514 1.00 0.00 87 VAL A C 10
ATOM 15213 O O . VAL A 1 87 ? 13.275 3.272 1.542 1.00 0.00 87 VAL A O 10
ATOM 15226 N N . TYR A 1 88 ? 12.460 4.253 -0.312 1.00 0.00 88 TYR A N 10
ATOM 15227 C CA . TYR A 1 88 ? 13.111 5.532 -0.054 1.00 0.00 88 TYR A CA 10
ATOM 15228 C C . TYR A 1 88 ? 13.142 5.836 1.440 1.00 0.00 88 TYR A C 10
ATOM 15229 O O . TYR A 1 88 ? 12.228 5.468 2.179 1.00 0.00 88 TYR A O 10
ATOM 15247 N N . ARG A 1 89 ? 14.200 6.511 1.878 1.00 0.00 89 ARG A N 10
ATOM 15248 C CA . ARG A 1 89 ? 14.351 6.865 3.284 1.00 0.00 89 ARG A CA 10
ATOM 15249 C C . ARG A 1 89 ? 13.187 7.733 3.755 1.00 0.00 89 ARG A C 10
ATOM 15250 O O . ARG A 1 89 ? 12.423 7.338 4.636 1.00 0.00 89 ARG A O 10
ATOM 15271 N N . MET A 1 1 ? -20.097 -0.431 3.330 1.00 0.00 1 MET A N 11
ATOM 15272 C CA . MET A 1 1 ? -19.555 0.913 3.168 1.00 0.00 1 MET A CA 11
ATOM 15273 C C . MET A 1 1 ? -18.058 0.934 3.458 1.00 0.00 1 MET A C 11
ATOM 15274 O O . MET A 1 1 ? -17.565 0.168 4.285 1.00 0.00 1 MET A O 11
ATOM 15288 N N . GLY A 1 2 ? -17.339 1.817 2.771 1.00 0.00 2 GLY A N 11
ATOM 15289 C CA . GLY A 1 2 ? -15.905 1.920 2.968 1.00 0.00 2 GLY A CA 11
ATOM 15290 C C . GLY A 1 2 ? -15.142 1.980 1.660 1.00 0.00 2 GLY A C 11
ATOM 15291 O O . GLY A 1 2 ? -15.703 2.332 0.622 1.00 0.00 2 GLY A O 11
ATOM 15295 N N . TYR A 1 3 ? -13.859 1.638 1.709 1.00 0.00 3 TYR A N 11
ATOM 15296 C CA . TYR A 1 3 ? -13.017 1.659 0.519 1.00 0.00 3 TYR A CA 11
ATOM 15297 C C . TYR A 1 3 ? -12.665 0.242 0.076 1.00 0.00 3 TYR A C 11
ATOM 15298 O O . TYR A 1 3 ? -12.790 -0.710 0.847 1.00 0.00 3 TYR A O 11
ATOM 15316 N N . ARG A 1 4 ? -12.223 0.111 -1.170 1.00 0.00 4 ARG A N 11
ATOM 15317 C CA . ARG A 1 4 ? -11.853 -1.189 -1.717 1.00 0.00 4 ARG A CA 11
ATOM 15318 C C . ARG A 1 4 ? -10.346 -1.410 -1.620 1.00 0.00 4 ARG A C 11
ATOM 15319 O O . ARG A 1 4 ? -9.563 -0.463 -1.702 1.00 0.00 4 ARG A O 11
ATOM 15340 N N . ILE A 1 5 ? -9.948 -2.666 -1.444 1.00 0.00 5 ILE A N 11
ATOM 15341 C CA . ILE A 1 5 ? -8.536 -3.011 -1.336 1.00 0.00 5 ILE A CA 11
ATOM 15342 C C . ILE A 1 5 ? -8.062 -3.777 -2.566 1.00 0.00 5 ILE A C 11
ATOM 15343 O O . ILE A 1 5 ? -8.442 -4.928 -2.776 1.00 0.00 5 ILE A O 11
ATOM 15359 N N . GLU A 1 6 ? -7.228 -3.130 -3.374 1.00 0.00 6 GLU A N 11
ATOM 15360 C CA . GLU A 1 6 ? -6.701 -3.752 -4.583 1.00 0.00 6 GLU A CA 11
ATOM 15361 C C . GLU A 1 6 ? -5.175 -3.731 -4.585 1.00 0.00 6 GLU A C 11
ATOM 15362 O O . GLU A 1 6 ? -4.553 -2.954 -3.861 1.00 0.00 6 GLU A O 11
ATOM 15374 N N . PHE A 1 7 ? -4.578 -4.592 -5.403 1.00 0.00 7 PHE A N 11
ATOM 15375 C CA . PHE A 1 7 ? -3.125 -4.674 -5.499 1.00 0.00 7 PHE A CA 11
ATOM 15376 C C . PHE A 1 7 ? -2.679 -4.732 -6.957 1.00 0.00 7 PHE A C 11
ATOM 15377 O O . PHE A 1 7 ? -3.149 -5.568 -7.729 1.00 0.00 7 PHE A O 11
ATOM 15394 N N . ASP A 1 8 ? -1.769 -3.837 -7.327 1.00 0.00 8 ASP A N 11
ATOM 15395 C CA . ASP A 1 8 ? -1.258 -3.785 -8.691 1.00 0.00 8 ASP A CA 11
ATOM 15396 C C . ASP A 1 8 ? -0.555 -5.089 -9.058 1.00 0.00 8 ASP A C 11
ATOM 15397 O O . ASP A 1 8 ? -0.184 -5.886 -8.196 1.00 0.00 8 ASP A O 11
ATOM 15406 N N . PRO A 1 9 ? -0.366 -5.312 -10.367 1.00 0.00 9 PRO A N 11
ATOM 15407 C CA . PRO A 1 9 ? 0.293 -6.518 -10.878 1.00 0.00 9 PRO A CA 11
ATOM 15408 C C . PRO A 1 9 ? 1.784 -6.542 -10.559 1.00 0.00 9 PRO A C 11
ATOM 15409 O O . PRO A 1 9 ? 2.451 -7.561 -10.743 1.00 0.00 9 PRO A O 11
ATOM 15420 N N . ARG A 1 10 ? 2.300 -5.416 -10.080 1.00 0.00 10 ARG A N 11
ATOM 15421 C CA . ARG A 1 10 ? 3.713 -5.309 -9.737 1.00 0.00 10 ARG A CA 11
ATOM 15422 C C . ARG A 1 10 ? 3.930 -5.552 -8.246 1.00 0.00 10 ARG A C 11
ATOM 15423 O O . ARG A 1 10 ? 4.804 -6.325 -7.854 1.00 0.00 10 ARG A O 11
ATOM 15444 N N . ALA A 1 11 ? 3.130 -4.886 -7.420 1.00 0.00 11 ALA A N 11
ATOM 15445 C CA . ALA A 1 11 ? 3.233 -5.031 -5.974 1.00 0.00 11 ALA A CA 11
ATOM 15446 C C . ALA A 1 11 ? 2.987 -6.474 -5.547 1.00 0.00 11 ALA A C 11
ATOM 15447 O O . ALA A 1 11 ? 3.769 -7.049 -4.792 1.00 0.00 11 ALA A O 11
ATOM 15454 N N . GLU A 1 12 ? 1.894 -7.052 -6.036 1.00 0.00 12 GLU A N 11
ATOM 15455 C CA . GLU A 1 12 ? 1.544 -8.428 -5.703 1.00 0.00 12 GLU A CA 11
ATOM 15456 C C . GLU A 1 12 ? 2.793 -9.301 -5.620 1.00 0.00 12 GLU A C 11
ATOM 15457 O O . GLU A 1 12 ? 2.980 -10.048 -4.659 1.00 0.00 12 GLU A O 11
ATOM 15469 N N . LYS A 1 13 ? 3.645 -9.203 -6.636 1.00 0.00 13 LYS A N 11
ATOM 15470 C CA . LYS A 1 13 ? 4.876 -9.982 -6.680 1.00 0.00 13 LYS A CA 11
ATOM 15471 C C . LYS A 1 13 ? 5.884 -9.465 -5.659 1.00 0.00 13 LYS A C 11
ATOM 15472 O O . LYS A 1 13 ? 6.547 -10.246 -4.977 1.00 0.00 13 LYS A O 11
ATOM 15491 N N . GLU A 1 14 ? 5.994 -8.144 -5.559 1.00 0.00 14 GLU A N 11
ATOM 15492 C CA . GLU A 1 14 ? 6.922 -7.524 -4.621 1.00 0.00 14 GLU A CA 11
ATOM 15493 C C . GLU A 1 14 ? 6.633 -7.976 -3.192 1.00 0.00 14 GLU A C 11
ATOM 15494 O O . GLU A 1 14 ? 7.536 -8.044 -2.356 1.00 0.00 14 GLU A O 11
ATOM 15506 N N . LEU A 1 15 ? 5.370 -8.283 -2.919 1.00 0.00 15 LEU A N 11
ATOM 15507 C CA . LEU A 1 15 ? 4.961 -8.728 -1.591 1.00 0.00 15 LEU A CA 11
ATOM 15508 C C . LEU A 1 15 ? 5.084 -10.244 -1.463 1.00 0.00 15 LEU A C 11
ATOM 15509 O O . LEU A 1 15 ? 5.307 -10.767 -0.372 1.00 0.00 15 LEU A O 11
ATOM 15525 N N . GLU A 1 16 ? 4.938 -10.941 -2.586 1.00 0.00 16 GLU A N 11
ATOM 15526 C CA . GLU A 1 16 ? 5.034 -12.396 -2.598 1.00 0.00 16 GLU A CA 11
ATOM 15527 C C . GLU A 1 16 ? 6.446 -12.851 -2.240 1.00 0.00 16 GLU A C 11
ATOM 15528 O O . GLU A 1 16 ? 6.635 -13.905 -1.632 1.00 0.00 16 GLU A O 11
ATOM 15540 N N . LYS A 1 17 ? 7.434 -12.050 -2.622 1.00 0.00 17 LYS A N 11
ATOM 15541 C CA . LYS A 1 17 ? 8.830 -12.368 -2.341 1.00 0.00 17 LYS A CA 11
ATOM 15542 C C . LYS A 1 17 ? 9.152 -12.149 -0.866 1.00 0.00 17 LYS A C 11
ATOM 15543 O O . LYS A 1 17 ? 10.097 -12.731 -0.334 1.00 0.00 17 LYS A O 11
ATOM 15562 N N . LEU A 1 18 ? 8.359 -11.307 -0.211 1.00 0.00 18 LEU A N 11
ATOM 15563 C CA . LEU A 1 18 ? 8.559 -11.013 1.204 1.00 0.00 18 LEU A CA 11
ATOM 15564 C C . LEU A 1 18 ? 8.183 -12.212 2.068 1.00 0.00 18 LEU A C 11
ATOM 15565 O O . LEU A 1 18 ? 7.531 -13.146 1.601 1.00 0.00 18 LEU A O 11
ATOM 15581 N N . ASP A 1 19 ? 8.597 -12.179 3.330 1.00 0.00 19 ASP A N 11
ATOM 15582 C CA . ASP A 1 19 ? 8.301 -13.261 4.261 1.00 0.00 19 ASP A CA 11
ATOM 15583 C C . ASP A 1 19 ? 6.803 -13.542 4.309 1.00 0.00 19 ASP A C 11
ATOM 15584 O O . ASP A 1 19 ? 5.989 -12.681 3.976 1.00 0.00 19 ASP A O 11
ATOM 15593 N N . ARG A 1 20 ? 6.446 -14.754 4.723 1.00 0.00 20 ARG A N 11
ATOM 15594 C CA . ARG A 1 20 ? 5.046 -15.149 4.812 1.00 0.00 20 ARG A CA 11
ATOM 15595 C C . ARG A 1 20 ? 4.334 -14.384 5.924 1.00 0.00 20 ARG A C 11
ATOM 15596 O O . ARG A 1 20 ? 3.346 -13.692 5.681 1.00 0.00 20 ARG A O 11
ATOM 15617 N N . GLU A 1 21 ? 4.844 -14.515 7.145 1.00 0.00 21 GLU A N 11
ATOM 15618 C CA . GLU A 1 21 ? 4.257 -13.836 8.295 1.00 0.00 21 GLU A CA 11
ATOM 15619 C C . GLU A 1 21 ? 4.061 -12.350 8.008 1.00 0.00 21 GLU A C 11
ATOM 15620 O O . GLU A 1 21 ? 2.962 -11.817 8.157 1.00 0.00 21 GLU A O 11
ATOM 15632 N N . VAL A 1 22 ? 5.137 -11.687 7.596 1.00 0.00 22 VAL A N 11
ATOM 15633 C CA . VAL A 1 22 ? 5.085 -10.263 7.288 1.00 0.00 22 VAL A CA 11
ATOM 15634 C C . VAL A 1 22 ? 3.966 -9.955 6.298 1.00 0.00 22 VAL A C 11
ATOM 15635 O O . VAL A 1 22 ? 3.108 -9.112 6.558 1.00 0.00 22 VAL A O 11
ATOM 15648 N N . ALA A 1 23 ? 3.982 -10.645 5.162 1.00 0.00 23 ALA A N 11
ATOM 15649 C CA . ALA A 1 23 ? 2.968 -10.447 4.134 1.00 0.00 23 ALA A CA 11
ATOM 15650 C C . ALA A 1 23 ? 1.569 -10.417 4.742 1.00 0.00 23 ALA A C 11
ATOM 15651 O O . ALA A 1 23 ? 0.782 -9.512 4.465 1.00 0.00 23 ALA A O 11
ATOM 15658 N N . ARG A 1 24 ? 1.267 -11.411 5.570 1.00 0.00 24 ARG A N 11
ATOM 15659 C CA . ARG A 1 24 ? -0.037 -11.499 6.215 1.00 0.00 24 ARG A CA 11
ATOM 15660 C C . ARG A 1 24 ? -0.297 -10.273 7.085 1.00 0.00 24 ARG A C 11
ATOM 15661 O O . ARG A 1 24 ? -1.410 -9.747 7.118 1.00 0.00 24 ARG A O 11
ATOM 15682 N N . ARG A 1 25 ? 0.737 -9.824 7.789 1.00 0.00 25 ARG A N 11
ATOM 15683 C CA . ARG A 1 25 ? 0.620 -8.661 8.661 1.00 0.00 25 ARG A CA 11
ATOM 15684 C C . ARG A 1 25 ? 0.221 -7.422 7.864 1.00 0.00 25 ARG A C 11
ATOM 15685 O O . ARG A 1 25 ? -0.583 -6.610 8.322 1.00 0.00 25 ARG A O 11
ATOM 15706 N N . ILE A 1 26 ? 0.790 -7.284 6.671 1.00 0.00 26 ILE A N 11
ATOM 15707 C CA . ILE A 1 26 ? 0.493 -6.145 5.812 1.00 0.00 26 ILE A CA 11
ATOM 15708 C C . ILE A 1 26 ? -0.940 -6.205 5.294 1.00 0.00 26 ILE A C 11
ATOM 15709 O O . ILE A 1 26 ? -1.754 -5.326 5.583 1.00 0.00 26 ILE A O 11
ATOM 15725 N N . LEU A 1 27 ? -1.243 -7.248 4.529 1.00 0.00 27 LEU A N 11
ATOM 15726 C CA . LEU A 1 27 ? -2.580 -7.425 3.972 1.00 0.00 27 LEU A CA 11
ATOM 15727 C C . LEU A 1 27 ? -3.650 -7.125 5.017 1.00 0.00 27 LEU A C 11
ATOM 15728 O O . LEU A 1 27 ? -4.579 -6.358 4.765 1.00 0.00 27 LEU A O 11
ATOM 15744 N N . ARG A 1 28 ? -3.510 -7.732 6.191 1.00 0.00 28 ARG A N 11
ATOM 15745 C CA . ARG A 1 28 ? -4.464 -7.528 7.274 1.00 0.00 28 ARG A CA 11
ATOM 15746 C C . ARG A 1 28 ? -4.546 -6.054 7.657 1.00 0.00 28 ARG A C 11
ATOM 15747 O O . ARG A 1 28 ? -5.635 -5.503 7.821 1.00 0.00 28 ARG A O 11
ATOM 15768 N N . PHE A 1 29 ? -3.386 -5.420 7.798 1.00 0.00 29 PHE A N 11
ATOM 15769 C CA . PHE A 1 29 ? -3.326 -4.009 8.164 1.00 0.00 29 PHE A CA 11
ATOM 15770 C C . PHE A 1 29 ? -4.164 -3.164 7.209 1.00 0.00 29 PHE A C 11
ATOM 15771 O O . PHE A 1 29 ? -4.752 -2.157 7.606 1.00 0.00 29 PHE A O 11
ATOM 15788 N N . LEU A 1 30 ? -4.213 -3.580 5.948 1.00 0.00 30 LEU A N 11
ATOM 15789 C CA . LEU A 1 30 ? -4.978 -2.862 4.935 1.00 0.00 30 LEU A CA 11
ATOM 15790 C C . LEU A 1 30 ? -6.410 -3.383 4.862 1.00 0.00 30 LEU A C 11
ATOM 15791 O O . LEU A 1 30 ? -7.332 -2.647 4.510 1.00 0.00 30 LEU A O 11
ATOM 15807 N N . ARG A 1 31 ? -6.588 -4.657 5.199 1.00 0.00 31 ARG A N 11
ATOM 15808 C CA . ARG A 1 31 ? -7.907 -5.276 5.172 1.00 0.00 31 ARG A CA 11
ATOM 15809 C C . ARG A 1 31 ? -8.628 -5.078 6.503 1.00 0.00 31 ARG A C 11
ATOM 15810 O O . ARG A 1 31 ? -9.811 -5.391 6.631 1.00 0.00 31 ARG A O 11
ATOM 15831 N N . GLU A 1 32 ? -7.906 -4.555 7.489 1.00 0.00 32 GLU A N 11
ATOM 15832 C CA . GLU A 1 32 ? -8.477 -4.316 8.809 1.00 0.00 32 GLU A CA 11
ATOM 15833 C C . GLU A 1 32 ? -8.527 -2.823 9.118 1.00 0.00 32 GLU A C 11
ATOM 15834 O O . GLU A 1 32 ? -9.594 -2.209 9.091 1.00 0.00 32 GLU A O 11
ATOM 15846 N N . ARG A 1 33 ? -7.367 -2.245 9.411 1.00 0.00 33 ARG A N 11
ATOM 15847 C CA . ARG A 1 33 ? -7.278 -0.825 9.727 1.00 0.00 33 ARG A CA 11
ATOM 15848 C C . ARG A 1 33 ? -7.942 0.016 8.639 1.00 0.00 33 ARG A C 11
ATOM 15849 O O . ARG A 1 33 ? -8.985 0.630 8.864 1.00 0.00 33 ARG A O 11
ATOM 15870 N N . VAL A 1 34 ? -7.329 0.040 7.460 1.00 0.00 34 VAL A N 11
ATOM 15871 C CA . VAL A 1 34 ? -7.859 0.804 6.338 1.00 0.00 34 VAL A CA 11
ATOM 15872 C C . VAL A 1 34 ? -9.268 0.347 5.978 1.00 0.00 34 VAL A C 11
ATOM 15873 O O . VAL A 1 34 ? -10.078 1.129 5.481 1.00 0.00 34 VAL A O 11
ATOM 15886 N N . ALA A 1 35 ? -9.554 -0.926 6.234 1.00 0.00 35 ALA A N 11
ATOM 15887 C CA . ALA A 1 35 ? -10.867 -1.488 5.940 1.00 0.00 35 ALA A CA 11
ATOM 15888 C C . ALA A 1 35 ? -11.950 -0.824 6.784 1.00 0.00 35 ALA A C 11
ATOM 15889 O O . ALA A 1 35 ? -12.971 -0.374 6.262 1.00 0.00 35 ALA A O 11
ATOM 15896 N N . THR A 1 36 ? -11.722 -0.767 8.092 1.00 0.00 36 THR A N 11
ATOM 15897 C CA . THR A 1 36 ? -12.679 -0.161 9.009 1.00 0.00 36 THR A CA 11
ATOM 15898 C C . THR A 1 36 ? -12.564 1.359 8.997 1.00 0.00 36 THR A C 11
ATOM 15899 O O . THR A 1 36 ? -13.490 2.065 9.399 1.00 0.00 36 THR A O 11
ATOM 15910 N N . LEU A 1 37 ? -11.424 1.858 8.533 1.00 0.00 37 LEU A N 11
ATOM 15911 C CA . LEU A 1 37 ? -11.188 3.296 8.468 1.00 0.00 37 LEU A CA 11
ATOM 15912 C C . LEU A 1 37 ? -11.944 3.920 7.299 1.00 0.00 37 LEU A C 11
ATOM 15913 O O . LEU A 1 37 ? -11.883 3.424 6.174 1.00 0.00 37 LEU A O 11
ATOM 15929 N N . GLU A 1 38 ? -12.654 5.009 7.573 1.00 0.00 38 GLU A N 11
ATOM 15930 C CA . GLU A 1 38 ? -13.421 5.700 6.543 1.00 0.00 38 GLU A CA 11
ATOM 15931 C C . GLU A 1 38 ? -12.521 6.614 5.717 1.00 0.00 38 GLU A C 11
ATOM 15932 O O . GLU A 1 38 ? -12.738 6.799 4.519 1.00 0.00 38 GLU A O 11
ATOM 15944 N N . ASP A 1 39 ? -11.511 7.184 6.365 1.00 0.00 39 ASP A N 11
ATOM 15945 C CA . ASP A 1 39 ? -10.577 8.078 5.691 1.00 0.00 39 ASP A CA 11
ATOM 15946 C C . ASP A 1 39 ? -9.190 7.450 5.604 1.00 0.00 39 ASP A C 11
ATOM 15947 O O . ASP A 1 39 ? -8.406 7.483 6.554 1.00 0.00 39 ASP A O 11
ATOM 15956 N N . PRO A 1 40 ? -8.877 6.864 4.439 1.00 0.00 40 PRO A N 11
ATOM 15957 C CA . PRO A 1 40 ? -7.583 6.216 4.201 1.00 0.00 40 PRO A CA 11
ATOM 15958 C C . PRO A 1 40 ? -6.439 7.221 4.115 1.00 0.00 40 PRO A C 11
ATOM 15959 O O . PRO A 1 40 ? -5.294 6.851 3.857 1.00 0.00 40 PRO A O 11
ATOM 15970 N N . ARG A 1 41 ? -6.757 8.493 4.332 1.00 0.00 41 ARG A N 11
ATOM 15971 C CA . ARG A 1 41 ? -5.756 9.551 4.278 1.00 0.00 41 ARG A CA 11
ATOM 15972 C C . ARG A 1 41 ? -5.432 10.065 5.678 1.00 0.00 41 ARG A C 11
ATOM 15973 O O . ARG A 1 41 ? -5.344 11.273 5.901 1.00 0.00 41 ARG A O 11
ATOM 15994 N N . SER A 1 42 ? -5.257 9.141 6.616 1.00 0.00 42 SER A N 11
ATOM 15995 C CA . SER A 1 42 ? -4.947 9.501 7.995 1.00 0.00 42 SER A CA 11
ATOM 15996 C C . SER A 1 42 ? -3.685 8.789 8.472 1.00 0.00 42 SER A C 11
ATOM 15997 O O . SER A 1 42 ? -2.828 9.388 9.124 1.00 0.00 42 SER A O 11
ATOM 16005 N N . LEU A 1 43 ? -3.577 7.506 8.143 1.00 0.00 43 LEU A N 11
ATOM 16006 C CA . LEU A 1 43 ? -2.419 6.710 8.537 1.00 0.00 43 LEU A CA 11
ATOM 16007 C C . LEU A 1 43 ? -1.217 7.023 7.652 1.00 0.00 43 LEU A C 11
ATOM 16008 O O . LEU A 1 43 ? -0.163 7.427 8.140 1.00 0.00 43 LEU A O 11
ATOM 16024 N N . GLY A 1 44 ? -1.384 6.833 6.346 1.00 0.00 44 GLY A N 11
ATOM 16025 C CA . GLY A 1 44 ? -0.305 7.102 5.414 1.00 0.00 44 GLY A CA 11
ATOM 16026 C C . GLY A 1 44 ? -0.110 8.584 5.164 1.00 0.00 44 GLY A C 11
ATOM 16027 O O . GLY A 1 44 ? -0.717 9.418 5.835 1.00 0.00 44 GLY A O 11
ATOM 16031 N N . GLU A 1 45 ? 0.742 8.913 4.198 1.00 0.00 45 GLU A N 11
ATOM 16032 C CA . GLU A 1 45 ? 1.017 10.306 3.864 1.00 0.00 45 GLU A CA 11
ATOM 16033 C C . GLU A 1 45 ? 1.114 10.494 2.353 1.00 0.00 45 GLU A C 11
ATOM 16034 O O . GLU A 1 45 ? 1.474 9.581 1.610 1.00 0.00 45 GLU A O 11
ATOM 16046 N N . PRO A 1 46 ? 0.785 11.708 1.886 1.00 0.00 46 PRO A N 11
ATOM 16047 C CA . PRO A 1 46 ? 0.826 12.046 0.461 1.00 0.00 46 PRO A CA 11
ATOM 16048 C C . PRO A 1 46 ? 2.251 12.118 -0.077 1.00 0.00 46 PRO A C 11
ATOM 16049 O O . PRO A 1 46 ? 2.989 13.061 0.215 1.00 0.00 46 PRO A O 11
ATOM 16060 N N . LEU A 1 47 ? 2.634 11.118 -0.863 1.00 0.00 47 LEU A N 11
ATOM 16061 C CA . LEU A 1 47 ? 3.972 11.068 -1.442 1.00 0.00 47 LEU A CA 11
ATOM 16062 C C . LEU A 1 47 ? 4.176 12.204 -2.439 1.00 0.00 47 LEU A C 11
ATOM 16063 O O . LEU A 1 47 ? 3.837 12.079 -3.616 1.00 0.00 47 LEU A O 11
ATOM 16079 N N . ARG A 1 48 ? 4.733 13.312 -1.961 1.00 0.00 48 ARG A N 11
ATOM 16080 C CA . ARG A 1 48 ? 4.984 14.470 -2.810 1.00 0.00 48 ARG A CA 11
ATOM 16081 C C . ARG A 1 48 ? 6.390 14.417 -3.401 1.00 0.00 48 ARG A C 11
ATOM 16082 O O . ARG A 1 48 ? 7.352 14.088 -2.709 1.00 0.00 48 ARG A O 11
ATOM 16103 N N . GLY A 1 49 ? 6.499 14.744 -4.685 1.00 0.00 49 GLY A N 11
ATOM 16104 C CA . GLY A 1 49 ? 7.791 14.726 -5.347 1.00 0.00 49 GLY A CA 11
ATOM 16105 C C . GLY A 1 49 ? 7.705 15.161 -6.797 1.00 0.00 49 GLY A C 11
ATOM 16106 O O . GLY A 1 49 ? 6.716 14.906 -7.486 1.00 0.00 49 GLY A O 11
ATOM 16110 N N . PRO A 1 50 ? 8.759 15.834 -7.281 1.00 0.00 50 PRO A N 11
ATOM 16111 C CA . PRO A 1 50 ? 8.822 16.320 -8.662 1.00 0.00 50 PRO A CA 11
ATOM 16112 C C . PRO A 1 50 ? 8.961 15.184 -9.670 1.00 0.00 50 PRO A C 11
ATOM 16113 O O . PRO A 1 50 ? 8.858 15.399 -10.878 1.00 0.00 50 PRO A O 11
ATOM 16124 N N . GLU A 1 51 ? 9.194 13.977 -9.166 1.00 0.00 51 GLU A N 11
ATOM 16125 C CA . GLU A 1 51 ? 9.347 12.808 -10.024 1.00 0.00 51 GLU A CA 11
ATOM 16126 C C . GLU A 1 51 ? 8.083 11.953 -10.010 1.00 0.00 51 GLU A C 11
ATOM 16127 O O . GLU A 1 51 ? 7.691 11.386 -11.031 1.00 0.00 51 GLU A O 11
ATOM 16139 N N . LEU A 1 52 ? 7.449 11.864 -8.846 1.00 0.00 52 LEU A N 11
ATOM 16140 C CA . LEU A 1 52 ? 6.229 11.079 -8.697 1.00 0.00 52 LEU A CA 11
ATOM 16141 C C . LEU A 1 52 ? 5.003 11.983 -8.634 1.00 0.00 52 LEU A C 11
ATOM 16142 O O . LEU A 1 52 ? 5.122 13.208 -8.610 1.00 0.00 52 LEU A O 11
ATOM 16158 N N . GLY A 1 53 ? 3.823 11.371 -8.606 1.00 0.00 53 GLY A N 11
ATOM 16159 C CA . GLY A 1 53 ? 2.591 12.137 -8.544 1.00 0.00 53 GLY A CA 11
ATOM 16160 C C . GLY A 1 53 ? 2.097 12.326 -7.124 1.00 0.00 53 GLY A C 11
ATOM 16161 O O . GLY A 1 53 ? 2.889 12.552 -6.209 1.00 0.00 53 GLY A O 11
ATOM 16165 N N . ARG A 1 54 ? 0.784 12.235 -6.939 1.00 0.00 54 ARG A N 11
ATOM 16166 C CA . ARG A 1 54 ? 0.185 12.401 -5.620 1.00 0.00 54 ARG A CA 11
ATOM 16167 C C . ARG A 1 54 ? -0.143 11.047 -4.998 1.00 0.00 54 ARG A C 11
ATOM 16168 O O . ARG A 1 54 ? -1.193 10.874 -4.379 1.00 0.00 54 ARG A O 11
ATOM 16189 N N . PHE A 1 55 ? 0.763 10.089 -5.167 1.00 0.00 55 PHE A N 11
ATOM 16190 C CA . PHE A 1 55 ? 0.570 8.749 -4.623 1.00 0.00 55 PHE A CA 11
ATOM 16191 C C . PHE A 1 55 ? 0.543 8.780 -3.098 1.00 0.00 55 PHE A C 11
ATOM 16192 O O . PHE A 1 55 ? 0.867 9.795 -2.482 1.00 0.00 55 PHE A O 11
ATOM 16209 N N . TRP A 1 56 ? 0.154 7.662 -2.497 1.00 0.00 56 TRP A N 11
ATOM 16210 C CA . TRP A 1 56 ? 0.084 7.560 -1.043 1.00 0.00 56 TRP A CA 11
ATOM 16211 C C . TRP A 1 56 ? 1.249 6.741 -0.498 1.00 0.00 56 TRP A C 11
ATOM 16212 O O . TRP A 1 56 ? 1.826 5.915 -1.206 1.00 0.00 56 TRP A O 11
ATOM 16233 N N . LYS A 1 57 ? 1.591 6.974 0.764 1.00 0.00 57 LYS A N 11
ATOM 16234 C CA . LYS A 1 57 ? 2.686 6.256 1.406 1.00 0.00 57 LYS A CA 11
ATOM 16235 C C . LYS A 1 57 ? 2.288 5.792 2.803 1.00 0.00 57 LYS A C 11
ATOM 16236 O O . LYS A 1 57 ? 2.148 6.601 3.720 1.00 0.00 57 LYS A O 11
ATOM 16255 N N . TYR A 1 58 ? 2.108 4.485 2.957 1.00 0.00 58 TYR A N 11
ATOM 16256 C CA . TYR A 1 58 ? 1.725 3.913 4.243 1.00 0.00 58 TYR A CA 11
ATOM 16257 C C . TYR A 1 58 ? 2.951 3.432 5.012 1.00 0.00 58 TYR A C 11
ATOM 16258 O O . TYR A 1 58 ? 4.012 3.203 4.431 1.00 0.00 58 TYR A O 11
ATOM 16276 N N . ARG A 1 59 ? 2.797 3.280 6.323 1.00 0.00 59 ARG A N 11
ATOM 16277 C CA . ARG A 1 59 ? 3.891 2.827 7.174 1.00 0.00 59 ARG A CA 11
ATOM 16278 C C . ARG A 1 59 ? 3.465 1.626 8.014 1.00 0.00 59 ARG A C 11
ATOM 16279 O O . ARG A 1 59 ? 2.435 1.661 8.688 1.00 0.00 59 ARG A O 11
ATOM 16300 N N . VAL A 1 60 ? 4.264 0.565 7.969 1.00 0.00 60 VAL A N 11
ATOM 16301 C CA . VAL A 1 60 ? 3.970 -0.646 8.726 1.00 0.00 60 VAL A CA 11
ATOM 16302 C C . VAL A 1 60 ? 5.195 -1.123 9.498 1.00 0.00 60 VAL A C 11
ATOM 16303 O O . VAL A 1 60 ? 6.043 -1.833 8.959 1.00 0.00 60 VAL A O 11
ATOM 16316 N N . GLY A 1 61 ? 5.282 -0.727 10.764 1.00 0.00 61 GLY A N 11
ATOM 16317 C CA . GLY A 1 61 ? 6.407 -1.123 11.590 1.00 0.00 61 GLY A CA 11
ATOM 16318 C C . GLY A 1 61 ? 7.741 -0.789 10.952 1.00 0.00 61 GLY A C 11
ATOM 16319 O O . GLY A 1 61 ? 8.333 0.251 11.243 1.00 0.00 61 GLY A O 11
ATOM 16323 N N . ASP A 1 62 ? 8.216 -1.672 10.081 1.00 0.00 62 ASP A N 11
ATOM 16324 C CA . ASP A 1 62 ? 9.489 -1.466 9.400 1.00 0.00 62 ASP A CA 11
ATOM 16325 C C . ASP A 1 62 ? 9.351 -1.716 7.902 1.00 0.00 62 ASP A C 11
ATOM 16326 O O . ASP A 1 62 ? 10.277 -2.209 7.256 1.00 0.00 62 ASP A O 11
ATOM 16335 N N . TYR A 1 63 ? 8.189 -1.375 7.355 1.00 0.00 63 TYR A N 11
ATOM 16336 C CA . TYR A 1 63 ? 7.928 -1.566 5.933 1.00 0.00 63 TYR A CA 11
ATOM 16337 C C . TYR A 1 63 ? 7.050 -0.446 5.385 1.00 0.00 63 TYR A C 11
ATOM 16338 O O . TYR A 1 63 ? 6.134 0.026 6.059 1.00 0.00 63 TYR A O 11
ATOM 16356 N N . ARG A 1 64 ? 7.336 -0.025 4.157 1.00 0.00 64 ARG A N 11
ATOM 16357 C CA . ARG A 1 64 ? 6.574 1.040 3.518 1.00 0.00 64 ARG A CA 11
ATOM 16358 C C . ARG A 1 64 ? 5.677 0.481 2.417 1.00 0.00 64 ARG A C 11
ATOM 16359 O O . ARG A 1 64 ? 6.106 -0.347 1.612 1.00 0.00 64 ARG A O 11
ATOM 16380 N N . LEU A 1 65 ? 4.430 0.938 2.388 1.00 0.00 65 LEU A N 11
ATOM 16381 C CA . LEU A 1 65 ? 3.471 0.484 1.387 1.00 0.00 65 LEU A CA 11
ATOM 16382 C C . LEU A 1 65 ? 2.880 1.665 0.623 1.00 0.00 65 LEU A C 11
ATOM 16383 O O . LEU A 1 65 ? 1.960 2.329 1.103 1.00 0.00 65 LEU A O 11
ATOM 16399 N N . ILE A 1 66 ? 3.413 1.920 -0.567 1.00 0.00 66 ILE A N 11
ATOM 16400 C CA . ILE A 1 66 ? 2.936 3.018 -1.398 1.00 0.00 66 ILE A CA 11
ATOM 16401 C C . ILE A 1 66 ? 1.692 2.614 -2.182 1.00 0.00 66 ILE A C 11
ATOM 16402 O O . ILE A 1 66 ? 1.768 1.818 -3.118 1.00 0.00 66 ILE A O 11
ATOM 16418 N N . CYS A 1 67 ? 0.550 3.170 -1.795 1.00 0.00 67 CYS A N 11
ATOM 16419 C CA . CYS A 1 67 ? -0.712 2.869 -2.463 1.00 0.00 67 CYS A CA 11
ATOM 16420 C C . CYS A 1 67 ? -1.250 4.097 -3.189 1.00 0.00 67 CYS A C 11
ATOM 16421 O O . CYS A 1 67 ? -0.743 5.206 -3.014 1.00 0.00 67 CYS A O 11
ATOM 16429 N N . HIS A 1 68 ? -2.278 3.893 -4.005 1.00 0.00 68 HIS A N 11
ATOM 16430 C CA . HIS A 1 68 ? -2.885 4.984 -4.759 1.00 0.00 68 HIS A CA 11
ATOM 16431 C C . HIS A 1 68 ? -4.355 5.150 -4.388 1.00 0.00 68 HIS A C 11
ATOM 16432 O O . HIS A 1 68 ? -5.201 4.351 -4.792 1.00 0.00 68 HIS A O 11
ATOM 16446 N N . ILE A 1 69 ? -4.652 6.190 -3.617 1.00 0.00 69 ILE A N 11
ATOM 16447 C CA . ILE A 1 69 ? -6.020 6.459 -3.192 1.00 0.00 69 ILE A CA 11
ATOM 16448 C C . ILE A 1 69 ? -6.830 7.096 -4.316 1.00 0.00 69 ILE A C 11
ATOM 16449 O O . ILE A 1 69 ? -6.502 8.184 -4.790 1.00 0.00 69 ILE A O 11
ATOM 16465 N N . GLN A 1 70 ? -7.889 6.412 -4.736 1.00 0.00 70 GLN A N 11
ATOM 16466 C CA . GLN A 1 70 ? -8.746 6.912 -5.804 1.00 0.00 70 GLN A CA 11
ATOM 16467 C C . GLN A 1 70 ? -10.099 7.354 -5.255 1.00 0.00 70 GLN A C 11
ATOM 16468 O O . GLN A 1 70 ? -11.034 6.557 -5.167 1.00 0.00 70 GLN A O 11
ATOM 16482 N N . ASP A 1 71 ? -10.196 8.627 -4.887 1.00 0.00 71 ASP A N 11
ATOM 16483 C CA . ASP A 1 71 ? -11.434 9.174 -4.347 1.00 0.00 71 ASP A CA 11
ATOM 16484 C C . ASP A 1 71 ? -12.594 8.952 -5.313 1.00 0.00 71 ASP A C 11
ATOM 16485 O O . ASP A 1 71 ? -13.719 8.678 -4.896 1.00 0.00 71 ASP A O 11
ATOM 16494 N N . ARG A 1 72 ? -12.311 9.073 -6.606 1.00 0.00 72 ARG A N 11
ATOM 16495 C CA . ARG A 1 72 ? -13.331 8.887 -7.632 1.00 0.00 72 ARG A CA 11
ATOM 16496 C C . ARG A 1 72 ? -14.185 7.658 -7.333 1.00 0.00 72 ARG A C 11
ATOM 16497 O O . ARG A 1 72 ? -15.399 7.672 -7.531 1.00 0.00 72 ARG A O 11
ATOM 16518 N N . GLU A 1 73 ? -13.541 6.598 -6.856 1.00 0.00 73 GLU A N 11
ATOM 16519 C CA . GLU A 1 73 ? -14.242 5.361 -6.532 1.00 0.00 73 GLU A CA 11
ATOM 16520 C C . GLU A 1 73 ? -13.902 4.897 -5.118 1.00 0.00 73 GLU A C 11
ATOM 16521 O O . GLU A 1 73 ? -14.162 3.753 -4.749 1.00 0.00 73 GLU A O 11
ATOM 16533 N N . ALA A 1 74 ? -13.318 5.796 -4.332 1.00 0.00 74 ALA A N 11
ATOM 16534 C CA . ALA A 1 74 ? -12.943 5.480 -2.959 1.00 0.00 74 ALA A CA 11
ATOM 16535 C C . ALA A 1 74 ? -12.265 4.117 -2.874 1.00 0.00 74 ALA A C 11
ATOM 16536 O O . ALA A 1 74 ? -12.570 3.314 -1.992 1.00 0.00 74 ALA A O 11
ATOM 16543 N N . THR A 1 75 ? -11.344 3.860 -3.798 1.00 0.00 75 THR A N 11
ATOM 16544 C CA . THR A 1 75 ? -10.625 2.593 -3.828 1.00 0.00 75 THR A CA 11
ATOM 16545 C C . THR A 1 75 ? -9.122 2.811 -3.698 1.00 0.00 75 THR A C 11
ATOM 16546 O O . THR A 1 75 ? -8.566 3.743 -4.280 1.00 0.00 75 THR A O 11
ATOM 16557 N N . VAL A 1 76 ? -8.467 1.946 -2.929 1.00 0.00 76 VAL A N 11
ATOM 16558 C CA . VAL A 1 76 ? -7.027 2.043 -2.724 1.00 0.00 76 VAL A CA 11
ATOM 16559 C C . VAL A 1 76 ? -6.296 0.891 -3.403 1.00 0.00 76 VAL A C 11
ATOM 16560 O O . VAL A 1 76 ? -6.480 -0.273 -3.044 1.00 0.00 76 VAL A O 11
ATOM 16573 N N . LEU A 1 77 ? -5.466 1.221 -4.385 1.00 0.00 77 LEU A N 11
ATOM 16574 C CA . LEU A 1 77 ? -4.705 0.214 -5.116 1.00 0.00 77 LEU A CA 11
ATOM 16575 C C . LEU A 1 77 ? -3.211 0.352 -4.838 1.00 0.00 77 LEU A C 11
ATOM 16576 O O . LEU A 1 77 ? -2.606 1.381 -5.138 1.00 0.00 77 LEU A O 11
ATOM 16592 N N . VAL A 1 78 ? -2.622 -0.693 -4.266 1.00 0.00 78 VAL A N 11
ATOM 16593 C CA . VAL A 1 78 ? -1.198 -0.690 -3.951 1.00 0.00 78 VAL A CA 11
ATOM 16594 C C . VAL A 1 78 ? -0.356 -0.552 -5.214 1.00 0.00 78 VAL A C 11
ATOM 16595 O O . VAL A 1 78 ? -0.600 -1.229 -6.214 1.00 0.00 78 VAL A O 11
ATOM 16608 N N . LEU A 1 79 ? 0.636 0.330 -5.164 1.00 0.00 79 LEU A N 11
ATOM 16609 C CA . LEU A 1 79 ? 1.516 0.558 -6.304 1.00 0.00 79 LEU A CA 11
ATOM 16610 C C . LEU A 1 79 ? 2.890 -0.061 -6.065 1.00 0.00 79 LEU A C 11
ATOM 16611 O O . LEU A 1 79 ? 3.378 -0.846 -6.878 1.00 0.00 79 LEU A O 11
ATOM 16627 N N . ARG A 1 80 ? 3.506 0.296 -4.942 1.00 0.00 80 ARG A N 11
ATOM 16628 C CA . ARG A 1 80 ? 4.822 -0.226 -4.595 1.00 0.00 80 ARG A CA 11
ATOM 16629 C C . ARG A 1 80 ? 4.834 -0.766 -3.168 1.00 0.00 80 ARG A C 11
ATOM 16630 O O . ARG A 1 80 ? 4.065 -0.319 -2.317 1.00 0.00 80 ARG A O 11
ATOM 16651 N N . VAL A 1 81 ? 5.712 -1.731 -2.913 1.00 0.00 81 VAL A N 11
ATOM 16652 C CA . VAL A 1 81 ? 5.824 -2.333 -1.590 1.00 0.00 81 VAL A CA 11
ATOM 16653 C C . VAL A 1 81 ? 7.258 -2.760 -1.301 1.00 0.00 81 VAL A C 11
ATOM 16654 O O . VAL A 1 81 ? 7.797 -3.648 -1.960 1.00 0.00 81 VAL A O 11
ATOM 16667 N N . GLY A 1 82 ? 7.872 -2.122 -0.308 1.00 0.00 82 GLY A N 11
ATOM 16668 C CA . GLY A 1 82 ? 9.239 -2.451 0.052 1.00 0.00 82 GLY A CA 11
ATOM 16669 C C . GLY A 1 82 ? 9.594 -1.999 1.454 1.00 0.00 82 GLY A C 11
ATOM 16670 O O . GLY A 1 82 ? 8.974 -1.082 1.995 1.00 0.00 82 GLY A O 11
ATOM 16674 N N . HIS A 1 83 ? 10.593 -2.645 2.048 1.00 0.00 83 HIS A N 11
ATOM 16675 C CA . HIS A 1 83 ? 11.028 -2.304 3.397 1.00 0.00 83 HIS A CA 11
ATOM 16676 C C . HIS A 1 83 ? 11.566 -0.878 3.451 1.00 0.00 83 HIS A C 11
ATOM 16677 O O . HIS A 1 83 ? 12.291 -0.443 2.557 1.00 0.00 83 HIS A O 11
ATOM 16691 N N . ALA A 1 84 ? 11.205 -0.154 4.506 1.00 0.00 84 ALA A N 11
ATOM 16692 C CA . ALA A 1 84 ? 11.652 1.223 4.677 1.00 0.00 84 ALA A CA 11
ATOM 16693 C C . ALA A 1 84 ? 13.087 1.399 4.190 1.00 0.00 84 ALA A C 11
ATOM 16694 O O . ALA A 1 84 ? 13.396 2.348 3.470 1.00 0.00 84 ALA A O 11
ATOM 16701 N N . ARG A 1 85 ? 13.959 0.478 4.588 1.00 0.00 85 ARG A N 11
ATOM 16702 C CA . ARG A 1 85 ? 15.361 0.534 4.193 1.00 0.00 85 ARG A CA 11
ATOM 16703 C C . ARG A 1 85 ? 15.499 0.969 2.737 1.00 0.00 85 ARG A C 11
ATOM 16704 O O . ARG A 1 85 ? 16.054 2.029 2.446 1.00 0.00 85 ARG A O 11
ATOM 16725 N N . ASP A 1 86 ? 14.992 0.144 1.828 1.00 0.00 86 ASP A N 11
ATOM 16726 C CA . ASP A 1 86 ? 15.058 0.444 0.402 1.00 0.00 86 ASP A CA 11
ATOM 16727 C C . ASP A 1 86 ? 14.402 1.787 0.099 1.00 0.00 86 ASP A C 11
ATOM 16728 O O . ASP A 1 86 ? 15.012 2.664 -0.514 1.00 0.00 86 ASP A O 11
ATOM 16737 N N . VAL A 1 87 ? 13.155 1.942 0.531 1.00 0.00 87 VAL A N 11
ATOM 16738 C CA . VAL A 1 87 ? 12.416 3.179 0.305 1.00 0.00 87 VAL A CA 11
ATOM 16739 C C . VAL A 1 87 ? 13.221 4.391 0.759 1.00 0.00 87 VAL A C 11
ATOM 16740 O O . VAL A 1 87 ? 14.094 4.283 1.621 1.00 0.00 87 VAL A O 11
ATOM 16753 N N . TYR A 1 88 ? 12.922 5.545 0.173 1.00 0.00 88 TYR A N 11
ATOM 16754 C CA . TYR A 1 88 ? 13.620 6.779 0.516 1.00 0.00 88 TYR A CA 11
ATOM 16755 C C . TYR A 1 88 ? 13.082 7.366 1.817 1.00 0.00 88 TYR A C 11
ATOM 16756 O O . TYR A 1 88 ? 13.424 8.487 2.194 1.00 0.00 88 TYR A O 11
ATOM 16774 N N . ARG A 1 89 ? 12.239 6.599 2.500 1.00 0.00 89 ARG A N 11
ATOM 16775 C CA . ARG A 1 89 ? 11.652 7.041 3.760 1.00 0.00 89 ARG A CA 11
ATOM 16776 C C . ARG A 1 89 ? 11.053 5.864 4.524 1.00 0.00 89 ARG A C 11
ATOM 16777 O O . ARG A 1 89 ? 10.703 4.842 3.933 1.00 0.00 89 ARG A O 11
ATOM 16798 N N . MET A 1 1 ? -19.220 4.078 4.325 1.00 0.00 1 MET A N 12
ATOM 16799 C CA . MET A 1 1 ? -18.714 3.267 3.224 1.00 0.00 1 MET A CA 12
ATOM 16800 C C . MET A 1 1 ? -17.194 3.152 3.288 1.00 0.00 1 MET A C 12
ATOM 16801 O O . MET A 1 1 ? -16.492 4.152 3.425 1.00 0.00 1 MET A O 12
ATOM 16815 N N . GLY A 1 2 ? -16.693 1.924 3.189 1.00 0.00 2 GLY A N 12
ATOM 16816 C CA . GLY A 1 2 ? -15.260 1.701 3.239 1.00 0.00 2 GLY A CA 12
ATOM 16817 C C . GLY A 1 2 ? -14.640 1.609 1.859 1.00 0.00 2 GLY A C 12
ATOM 16818 O O . GLY A 1 2 ? -15.275 1.136 0.915 1.00 0.00 2 GLY A O 12
ATOM 16822 N N . TYR A 1 3 ? -13.397 2.062 1.739 1.00 0.00 3 TYR A N 12
ATOM 16823 C CA . TYR A 1 3 ? -12.692 2.032 0.463 1.00 0.00 3 TYR A CA 12
ATOM 16824 C C . TYR A 1 3 ? -12.288 0.607 0.097 1.00 0.00 3 TYR A C 12
ATOM 16825 O O . TYR A 1 3 ? -12.110 -0.243 0.969 1.00 0.00 3 TYR A O 12
ATOM 16843 N N . ARG A 1 4 ? -12.145 0.354 -1.200 1.00 0.00 4 ARG A N 12
ATOM 16844 C CA . ARG A 1 4 ? -11.762 -0.967 -1.683 1.00 0.00 4 ARG A CA 12
ATOM 16845 C C . ARG A 1 4 ? -10.247 -1.139 -1.652 1.00 0.00 4 ARG A C 12
ATOM 16846 O O . ARG A 1 4 ? -9.499 -0.180 -1.845 1.00 0.00 4 ARG A O 12
ATOM 16867 N N . ILE A 1 5 ? -9.801 -2.367 -1.408 1.00 0.00 5 ILE A N 12
ATOM 16868 C CA . ILE A 1 5 ? -8.375 -2.665 -1.353 1.00 0.00 5 ILE A CA 12
ATOM 16869 C C . ILE A 1 5 ? -7.926 -3.437 -2.588 1.00 0.00 5 ILE A C 12
ATOM 16870 O O . ILE A 1 5 ? -8.303 -4.592 -2.781 1.00 0.00 5 ILE A O 12
ATOM 16886 N N . GLU A 1 6 ? -7.117 -2.790 -3.422 1.00 0.00 6 GLU A N 12
ATOM 16887 C CA . GLU A 1 6 ? -6.616 -3.417 -4.639 1.00 0.00 6 GLU A CA 12
ATOM 16888 C C . GLU A 1 6 ? -5.090 -3.452 -4.645 1.00 0.00 6 GLU A C 12
ATOM 16889 O O . GLU A 1 6 ? -4.439 -2.718 -3.901 1.00 0.00 6 GLU A O 12
ATOM 16901 N N . PHE A 1 7 ? -4.527 -4.310 -5.489 1.00 0.00 7 PHE A N 12
ATOM 16902 C CA . PHE A 1 7 ? -3.078 -4.442 -5.592 1.00 0.00 7 PHE A CA 12
ATOM 16903 C C . PHE A 1 7 ? -2.642 -4.535 -7.051 1.00 0.00 7 PHE A C 12
ATOM 16904 O O . PHE A 1 7 ? -3.245 -5.257 -7.845 1.00 0.00 7 PHE A O 12
ATOM 16921 N N . ASP A 1 8 ? -1.592 -3.798 -7.396 1.00 0.00 8 ASP A N 12
ATOM 16922 C CA . ASP A 1 8 ? -1.074 -3.797 -8.760 1.00 0.00 8 ASP A CA 12
ATOM 16923 C C . ASP A 1 8 ? -0.465 -5.151 -9.111 1.00 0.00 8 ASP A C 12
ATOM 16924 O O . ASP A 1 8 ? -0.149 -5.961 -8.240 1.00 0.00 8 ASP A O 12
ATOM 16933 N N . PRO A 1 9 ? -0.296 -5.403 -10.417 1.00 0.00 9 PRO A N 12
ATOM 16934 C CA . PRO A 1 9 ? 0.276 -6.658 -10.914 1.00 0.00 9 PRO A CA 12
ATOM 16935 C C . PRO A 1 9 ? 1.763 -6.783 -10.597 1.00 0.00 9 PRO A C 12
ATOM 16936 O O . PRO A 1 9 ? 2.356 -7.848 -10.766 1.00 0.00 9 PRO A O 12
ATOM 16947 N N . ARG A 1 10 ? 2.359 -5.688 -10.137 1.00 0.00 10 ARG A N 12
ATOM 16948 C CA . ARG A 1 10 ? 3.777 -5.675 -9.797 1.00 0.00 10 ARG A CA 12
ATOM 16949 C C . ARG A 1 10 ? 3.980 -5.913 -8.304 1.00 0.00 10 ARG A C 12
ATOM 16950 O O . ARG A 1 10 ? 4.746 -6.790 -7.904 1.00 0.00 10 ARG A O 12
ATOM 16971 N N . ALA A 1 11 ? 3.291 -5.126 -7.485 1.00 0.00 11 ALA A N 12
ATOM 16972 C CA . ALA A 1 11 ? 3.394 -5.252 -6.037 1.00 0.00 11 ALA A CA 12
ATOM 16973 C C . ALA A 1 11 ? 3.042 -6.664 -5.582 1.00 0.00 11 ALA A C 12
ATOM 16974 O O . ALA A 1 11 ? 3.779 -7.279 -4.811 1.00 0.00 11 ALA A O 12
ATOM 16981 N N . GLU A 1 12 ? 1.911 -7.171 -6.063 1.00 0.00 12 GLU A N 12
ATOM 16982 C CA . GLU A 1 12 ? 1.462 -8.511 -5.704 1.00 0.00 12 GLU A CA 12
ATOM 16983 C C . GLU A 1 12 ? 2.641 -9.476 -5.617 1.00 0.00 12 GLU A C 12
ATOM 16984 O O . GLU A 1 12 ? 2.831 -10.154 -4.607 1.00 0.00 12 GLU A O 12
ATOM 16996 N N . LYS A 1 13 ? 3.432 -9.532 -6.683 1.00 0.00 13 LYS A N 12
ATOM 16997 C CA . LYS A 1 13 ? 4.594 -10.412 -6.730 1.00 0.00 13 LYS A CA 12
ATOM 16998 C C . LYS A 1 13 ? 5.648 -9.974 -5.718 1.00 0.00 13 LYS A C 12
ATOM 16999 O O . LYS A 1 13 ? 6.250 -10.804 -5.037 1.00 0.00 13 LYS A O 12
ATOM 17018 N N . GLU A 1 14 ? 5.866 -8.666 -5.626 1.00 0.00 14 GLU A N 12
ATOM 17019 C CA . GLU A 1 14 ? 6.848 -8.119 -4.696 1.00 0.00 14 GLU A CA 12
ATOM 17020 C C . GLU A 1 14 ? 6.560 -8.577 -3.269 1.00 0.00 14 GLU A C 12
ATOM 17021 O O . GLU A 1 14 ? 7.468 -8.975 -2.538 1.00 0.00 14 GLU A O 12
ATOM 17033 N N . LEU A 1 15 ? 5.292 -8.517 -2.880 1.00 0.00 15 LEU A N 12
ATOM 17034 C CA . LEU A 1 15 ? 4.883 -8.925 -1.540 1.00 0.00 15 LEU A CA 12
ATOM 17035 C C . LEU A 1 15 ? 5.096 -10.421 -1.338 1.00 0.00 15 LEU A C 12
ATOM 17036 O O . LEU A 1 15 ? 5.585 -10.852 -0.293 1.00 0.00 15 LEU A O 12
ATOM 17052 N N . GLU A 1 16 ? 4.729 -11.208 -2.344 1.00 0.00 16 GLU A N 12
ATOM 17053 C CA . GLU A 1 16 ? 4.882 -12.657 -2.276 1.00 0.00 16 GLU A CA 12
ATOM 17054 C C . GLU A 1 16 ? 6.319 -13.036 -1.931 1.00 0.00 16 GLU A C 12
ATOM 17055 O O . GLU A 1 16 ? 6.561 -13.962 -1.156 1.00 0.00 16 GLU A O 12
ATOM 17067 N N . LYS A 1 17 ? 7.271 -12.315 -2.513 1.00 0.00 17 LYS A N 12
ATOM 17068 C CA . LYS A 1 17 ? 8.685 -12.573 -2.269 1.00 0.00 17 LYS A CA 12
ATOM 17069 C C . LYS A 1 17 ? 9.024 -12.394 -0.793 1.00 0.00 17 LYS A C 12
ATOM 17070 O O . LYS A 1 17 ? 9.780 -13.180 -0.219 1.00 0.00 17 LYS A O 12
ATOM 17089 N N . LEU A 1 18 ? 8.459 -11.358 -0.182 1.00 0.00 18 LEU A N 12
ATOM 17090 C CA . LEU A 1 18 ? 8.701 -11.077 1.229 1.00 0.00 18 LEU A CA 12
ATOM 17091 C C . LEU A 1 18 ? 8.313 -12.271 2.096 1.00 0.00 18 LEU A C 12
ATOM 17092 O O . LEU A 1 18 ? 7.811 -13.277 1.595 1.00 0.00 18 LEU A O 12
ATOM 17108 N N . ASP A 1 19 ? 8.548 -12.151 3.398 1.00 0.00 19 ASP A N 12
ATOM 17109 C CA . ASP A 1 19 ? 8.220 -13.219 4.335 1.00 0.00 19 ASP A CA 12
ATOM 17110 C C . ASP A 1 19 ? 6.714 -13.456 4.384 1.00 0.00 19 ASP A C 12
ATOM 17111 O O . ASP A 1 19 ? 5.926 -12.584 4.018 1.00 0.00 19 ASP A O 12
ATOM 17120 N N . ARG A 1 20 ? 6.322 -14.642 4.837 1.00 0.00 20 ARG A N 12
ATOM 17121 C CA . ARG A 1 20 ? 4.910 -14.996 4.931 1.00 0.00 20 ARG A CA 12
ATOM 17122 C C . ARG A 1 20 ? 4.222 -14.196 6.033 1.00 0.00 20 ARG A C 12
ATOM 17123 O O . ARG A 1 20 ? 3.137 -13.651 5.831 1.00 0.00 20 ARG A O 12
ATOM 17144 N N . GLU A 1 21 ? 4.861 -14.130 7.197 1.00 0.00 21 GLU A N 12
ATOM 17145 C CA . GLU A 1 21 ? 4.309 -13.398 8.330 1.00 0.00 21 GLU A CA 12
ATOM 17146 C C . GLU A 1 21 ? 4.151 -11.917 7.997 1.00 0.00 21 GLU A C 12
ATOM 17147 O O . GLU A 1 21 ? 3.086 -11.333 8.198 1.00 0.00 21 GLU A O 12
ATOM 17159 N N . VAL A 1 22 ? 5.220 -11.315 7.486 1.00 0.00 22 VAL A N 12
ATOM 17160 C CA . VAL A 1 22 ? 5.202 -9.902 7.124 1.00 0.00 22 VAL A CA 12
ATOM 17161 C C . VAL A 1 22 ? 4.082 -9.603 6.134 1.00 0.00 22 VAL A C 12
ATOM 17162 O O . VAL A 1 22 ? 3.300 -8.673 6.328 1.00 0.00 22 VAL A O 12
ATOM 17175 N N . ALA A 1 23 ? 4.009 -10.399 5.072 1.00 0.00 23 ALA A N 12
ATOM 17176 C CA . ALA A 1 23 ? 2.982 -10.222 4.053 1.00 0.00 23 ALA A CA 12
ATOM 17177 C C . ALA A 1 23 ? 1.591 -10.185 4.676 1.00 0.00 23 ALA A C 12
ATOM 17178 O O . ALA A 1 23 ? 0.790 -9.298 4.379 1.00 0.00 23 ALA A O 12
ATOM 17185 N N . ARG A 1 24 ? 1.309 -11.154 5.541 1.00 0.00 24 ARG A N 12
ATOM 17186 C CA . ARG A 1 24 ? 0.013 -11.233 6.204 1.00 0.00 24 ARG A CA 12
ATOM 17187 C C . ARG A 1 24 ? -0.267 -9.964 7.004 1.00 0.00 24 ARG A C 12
ATOM 17188 O O . ARG A 1 24 ? -1.347 -9.381 6.906 1.00 0.00 24 ARG A O 12
ATOM 17209 N N . ARG A 1 25 ? 0.714 -9.541 7.796 1.00 0.00 25 ARG A N 12
ATOM 17210 C CA . ARG A 1 25 ? 0.573 -8.343 8.614 1.00 0.00 25 ARG A CA 12
ATOM 17211 C C . ARG A 1 25 ? 0.202 -7.138 7.754 1.00 0.00 25 ARG A C 12
ATOM 17212 O O . ARG A 1 25 ? -0.680 -6.356 8.111 1.00 0.00 25 ARG A O 12
ATOM 17233 N N . ILE A 1 26 ? 0.880 -6.995 6.621 1.00 0.00 26 ILE A N 12
ATOM 17234 C CA . ILE A 1 26 ? 0.621 -5.886 5.710 1.00 0.00 26 ILE A CA 12
ATOM 17235 C C . ILE A 1 26 ? -0.804 -5.940 5.171 1.00 0.00 26 ILE A C 12
ATOM 17236 O O . ILE A 1 26 ? -1.596 -5.022 5.388 1.00 0.00 26 ILE A O 12
ATOM 17252 N N . LEU A 1 27 ? -1.125 -7.021 4.469 1.00 0.00 27 LEU A N 12
ATOM 17253 C CA . LEU A 1 27 ? -2.457 -7.196 3.899 1.00 0.00 27 LEU A CA 12
ATOM 17254 C C . LEU A 1 27 ? -3.535 -6.936 4.946 1.00 0.00 27 LEU A C 12
ATOM 17255 O O . LEU A 1 27 ? -4.483 -6.189 4.703 1.00 0.00 27 LEU A O 12
ATOM 17271 N N . ARG A 1 28 ? -3.382 -7.556 6.112 1.00 0.00 28 ARG A N 12
ATOM 17272 C CA . ARG A 1 28 ? -4.342 -7.392 7.196 1.00 0.00 28 ARG A CA 12
ATOM 17273 C C . ARG A 1 28 ? -4.421 -5.933 7.636 1.00 0.00 28 ARG A C 12
ATOM 17274 O O . ARG A 1 28 ? -5.509 -5.394 7.844 1.00 0.00 28 ARG A O 12
ATOM 17295 N N . PHE A 1 29 ? -3.262 -5.299 7.776 1.00 0.00 29 PHE A N 12
ATOM 17296 C CA . PHE A 1 29 ? -3.199 -3.903 8.193 1.00 0.00 29 PHE A CA 12
ATOM 17297 C C . PHE A 1 29 ? -4.055 -3.025 7.284 1.00 0.00 29 PHE A C 12
ATOM 17298 O O . PHE A 1 29 ? -4.665 -2.055 7.734 1.00 0.00 29 PHE A O 12
ATOM 17315 N N . LEU A 1 30 ? -4.094 -3.373 6.003 1.00 0.00 30 LEU A N 12
ATOM 17316 C CA . LEU A 1 30 ? -4.875 -2.618 5.029 1.00 0.00 30 LEU A CA 12
ATOM 17317 C C . LEU A 1 30 ? -6.304 -3.144 4.950 1.00 0.00 30 LEU A C 12
ATOM 17318 O O . LEU A 1 30 ? -7.224 -2.418 4.573 1.00 0.00 30 LEU A O 12
ATOM 17334 N N . ARG A 1 31 ? -6.483 -4.411 5.309 1.00 0.00 31 ARG A N 12
ATOM 17335 C CA . ARG A 1 31 ? -7.801 -5.035 5.280 1.00 0.00 31 ARG A CA 12
ATOM 17336 C C . ARG A 1 31 ? -8.486 -4.920 6.638 1.00 0.00 31 ARG A C 12
ATOM 17337 O O . ARG A 1 31 ? -9.659 -5.265 6.782 1.00 0.00 31 ARG A O 12
ATOM 17358 N N . GLU A 1 32 ? -7.747 -4.434 7.630 1.00 0.00 32 GLU A N 12
ATOM 17359 C CA . GLU A 1 32 ? -8.284 -4.276 8.976 1.00 0.00 32 GLU A CA 12
ATOM 17360 C C . GLU A 1 32 ? -8.320 -2.804 9.378 1.00 0.00 32 GLU A C 12
ATOM 17361 O O . GLU A 1 32 ? -9.389 -2.202 9.475 1.00 0.00 32 GLU A O 12
ATOM 17373 N N . ARG A 1 33 ? -7.143 -2.232 9.611 1.00 0.00 33 ARG A N 12
ATOM 17374 C CA . ARG A 1 33 ? -7.039 -0.832 10.005 1.00 0.00 33 ARG A CA 12
ATOM 17375 C C . ARG A 1 33 ? -7.697 0.074 8.968 1.00 0.00 33 ARG A C 12
ATOM 17376 O O . ARG A 1 33 ? -8.759 0.645 9.212 1.00 0.00 33 ARG A O 12
ATOM 17397 N N . VAL A 1 34 ? -7.057 0.202 7.810 1.00 0.00 34 VAL A N 12
ATOM 17398 C CA . VAL A 1 34 ? -7.579 1.038 6.736 1.00 0.00 34 VAL A CA 12
ATOM 17399 C C . VAL A 1 34 ? -8.996 0.622 6.355 1.00 0.00 34 VAL A C 12
ATOM 17400 O O . VAL A 1 34 ? -9.902 1.452 6.296 1.00 0.00 34 VAL A O 12
ATOM 17413 N N . ALA A 1 35 ? -9.178 -0.669 6.098 1.00 0.00 35 ALA A N 12
ATOM 17414 C CA . ALA A 1 35 ? -10.485 -1.196 5.726 1.00 0.00 35 ALA A CA 12
ATOM 17415 C C . ALA A 1 35 ? -11.583 -0.623 6.616 1.00 0.00 35 ALA A C 12
ATOM 17416 O O . ALA A 1 35 ? -12.595 -0.120 6.126 1.00 0.00 35 ALA A O 12
ATOM 17423 N N . THR A 1 36 ? -11.377 -0.702 7.927 1.00 0.00 36 THR A N 12
ATOM 17424 C CA . THR A 1 36 ? -12.349 -0.193 8.885 1.00 0.00 36 THR A CA 12
ATOM 17425 C C . THR A 1 36 ? -12.390 1.331 8.871 1.00 0.00 36 THR A C 12
ATOM 17426 O O . THR A 1 36 ? -13.462 1.933 8.798 1.00 0.00 36 THR A O 12
ATOM 17437 N N . LEU A 1 37 ? -11.217 1.949 8.940 1.00 0.00 37 LEU A N 12
ATOM 17438 C CA . LEU A 1 37 ? -11.118 3.405 8.934 1.00 0.00 37 LEU A CA 12
ATOM 17439 C C . LEU A 1 37 ? -12.093 4.013 7.931 1.00 0.00 37 LEU A C 12
ATOM 17440 O O . LEU A 1 37 ? -11.996 3.765 6.729 1.00 0.00 37 LEU A O 12
ATOM 17456 N N . GLU A 1 38 ? -13.030 4.811 8.433 1.00 0.00 38 GLU A N 12
ATOM 17457 C CA . GLU A 1 38 ? -14.021 5.455 7.579 1.00 0.00 38 GLU A CA 12
ATOM 17458 C C . GLU A 1 38 ? -13.377 5.983 6.301 1.00 0.00 38 GLU A C 12
ATOM 17459 O O . GLU A 1 38 ? -13.940 5.859 5.213 1.00 0.00 38 GLU A O 12
ATOM 17471 N N . ASP A 1 39 ? -12.196 6.573 6.441 1.00 0.00 39 ASP A N 12
ATOM 17472 C CA . ASP A 1 39 ? -11.474 7.121 5.298 1.00 0.00 39 ASP A CA 12
ATOM 17473 C C . ASP A 1 39 ? -10.014 6.679 5.315 1.00 0.00 39 ASP A C 12
ATOM 17474 O O . ASP A 1 39 ? -9.374 6.604 6.364 1.00 0.00 39 ASP A O 12
ATOM 17483 N N . PRO A 1 40 ? -9.473 6.377 4.125 1.00 0.00 40 PRO A N 12
ATOM 17484 C CA . PRO A 1 40 ? -8.083 5.936 3.976 1.00 0.00 40 PRO A CA 12
ATOM 17485 C C . PRO A 1 40 ? -7.087 7.057 4.255 1.00 0.00 40 PRO A C 12
ATOM 17486 O O . PRO A 1 40 ? -5.891 6.811 4.416 1.00 0.00 40 PRO A O 12
ATOM 17497 N N . ARG A 1 41 ? -7.587 8.287 4.311 1.00 0.00 41 ARG A N 12
ATOM 17498 C CA . ARG A 1 41 ? -6.740 9.445 4.569 1.00 0.00 41 ARG A CA 12
ATOM 17499 C C . ARG A 1 41 ? -6.557 9.661 6.069 1.00 0.00 41 ARG A C 12
ATOM 17500 O O . ARG A 1 41 ? -6.571 10.794 6.549 1.00 0.00 41 ARG A O 12
ATOM 17521 N N . SER A 1 42 ? -6.388 8.566 6.803 1.00 0.00 42 SER A N 12
ATOM 17522 C CA . SER A 1 42 ? -6.207 8.634 8.248 1.00 0.00 42 SER A CA 12
ATOM 17523 C C . SER A 1 42 ? -4.804 8.181 8.642 1.00 0.00 42 SER A C 12
ATOM 17524 O O . SER A 1 42 ? -4.129 8.833 9.440 1.00 0.00 42 SER A O 12
ATOM 17532 N N . LEU A 1 43 ? -4.372 7.058 8.078 1.00 0.00 43 LEU A N 12
ATOM 17533 C CA . LEU A 1 43 ? -3.050 6.515 8.369 1.00 0.00 43 LEU A CA 12
ATOM 17534 C C . LEU A 1 43 ? -2.129 6.648 7.161 1.00 0.00 43 LEU A C 12
ATOM 17535 O O . LEU A 1 43 ? -2.551 6.458 6.022 1.00 0.00 43 LEU A O 12
ATOM 17551 N N . GLY A 1 44 ? -0.866 6.975 7.420 1.00 0.00 44 GLY A N 12
ATOM 17552 C CA . GLY A 1 44 ? 0.096 7.125 6.344 1.00 0.00 44 GLY A CA 12
ATOM 17553 C C . GLY A 1 44 ? 0.358 8.578 5.999 1.00 0.00 44 GLY A C 12
ATOM 17554 O O . GLY A 1 44 ? -0.191 9.480 6.631 1.00 0.00 44 GLY A O 12
ATOM 17558 N N . GLU A 1 45 ? 1.200 8.805 4.995 1.00 0.00 45 GLU A N 12
ATOM 17559 C CA . GLU A 1 45 ? 1.534 10.159 4.570 1.00 0.00 45 GLU A CA 12
ATOM 17560 C C . GLU A 1 45 ? 1.553 10.263 3.048 1.00 0.00 45 GLU A C 12
ATOM 17561 O O . GLU A 1 45 ? 1.898 9.316 2.340 1.00 0.00 45 GLU A O 12
ATOM 17573 N N . PRO A 1 46 ? 1.172 11.440 2.531 1.00 0.00 46 PRO A N 12
ATOM 17574 C CA . PRO A 1 46 ? 1.135 11.696 1.088 1.00 0.00 46 PRO A CA 12
ATOM 17575 C C . PRO A 1 46 ? 2.530 11.769 0.477 1.00 0.00 46 PRO A C 12
ATOM 17576 O O . PRO A 1 46 ? 3.524 11.922 1.189 1.00 0.00 46 PRO A O 12
ATOM 17587 N N . LEU A 1 47 ? 2.599 11.658 -0.845 1.00 0.00 47 LEU A N 12
ATOM 17588 C CA . LEU A 1 47 ? 3.873 11.711 -1.553 1.00 0.00 47 LEU A CA 12
ATOM 17589 C C . LEU A 1 47 ? 3.890 12.857 -2.559 1.00 0.00 47 LEU A C 12
ATOM 17590 O O . LEU A 1 47 ? 2.964 13.010 -3.356 1.00 0.00 47 LEU A O 12
ATOM 17606 N N . ARG A 1 48 ? 4.949 13.659 -2.518 1.00 0.00 48 ARG A N 12
ATOM 17607 C CA . ARG A 1 48 ? 5.086 14.790 -3.427 1.00 0.00 48 ARG A CA 12
ATOM 17608 C C . ARG A 1 48 ? 6.493 14.847 -4.016 1.00 0.00 48 ARG A C 12
ATOM 17609 O O . ARG A 1 48 ? 7.484 14.815 -3.287 1.00 0.00 48 ARG A O 12
ATOM 17630 N N . GLY A 1 49 ? 6.572 14.930 -5.341 1.00 0.00 49 GLY A N 12
ATOM 17631 C CA . GLY A 1 49 ? 7.861 14.989 -6.005 1.00 0.00 49 GLY A CA 12
ATOM 17632 C C . GLY A 1 49 ? 7.755 14.751 -7.498 1.00 0.00 49 GLY A C 12
ATOM 17633 O O . GLY A 1 49 ? 6.768 14.208 -7.994 1.00 0.00 49 GLY A O 12
ATOM 17637 N N . PRO A 1 50 ? 8.792 15.166 -8.242 1.00 0.00 50 PRO A N 12
ATOM 17638 C CA . PRO A 1 50 ? 8.834 15.007 -9.699 1.00 0.00 50 PRO A CA 12
ATOM 17639 C C . PRO A 1 50 ? 8.990 13.550 -10.118 1.00 0.00 50 PRO A C 12
ATOM 17640 O O . PRO A 1 50 ? 8.881 13.220 -11.299 1.00 0.00 50 PRO A O 12
ATOM 17651 N N . GLU A 1 51 ? 9.245 12.682 -9.144 1.00 0.00 51 GLU A N 12
ATOM 17652 C CA . GLU A 1 51 ? 9.416 11.259 -9.414 1.00 0.00 51 GLU A CA 12
ATOM 17653 C C . GLU A 1 51 ? 8.074 10.596 -9.708 1.00 0.00 51 GLU A C 12
ATOM 17654 O O . GLU A 1 51 ? 7.923 9.886 -10.703 1.00 0.00 51 GLU A O 12
ATOM 17666 N N . LEU A 1 52 ? 7.101 10.832 -8.834 1.00 0.00 52 LEU A N 12
ATOM 17667 C CA . LEU A 1 52 ? 5.770 10.257 -8.998 1.00 0.00 52 LEU A CA 12
ATOM 17668 C C . LEU A 1 52 ? 4.719 11.352 -9.152 1.00 0.00 52 LEU A C 12
ATOM 17669 O O . LEU A 1 52 ? 4.159 11.542 -10.231 1.00 0.00 52 LEU A O 12
ATOM 17685 N N . GLY A 1 53 ? 4.458 12.073 -8.065 1.00 0.00 53 GLY A N 12
ATOM 17686 C CA . GLY A 1 53 ? 3.477 13.141 -8.102 1.00 0.00 53 GLY A CA 12
ATOM 17687 C C . GLY A 1 53 ? 2.498 13.069 -6.947 1.00 0.00 53 GLY A C 12
ATOM 17688 O O . GLY A 1 53 ? 2.844 13.386 -5.809 1.00 0.00 53 GLY A O 12
ATOM 17692 N N . ARG A 1 54 ? 1.271 12.651 -7.240 1.00 0.00 54 ARG A N 12
ATOM 17693 C CA . ARG A 1 54 ? 0.237 12.541 -6.218 1.00 0.00 54 ARG A CA 12
ATOM 17694 C C . ARG A 1 54 ? -0.016 11.080 -5.856 1.00 0.00 54 ARG A C 12
ATOM 17695 O O . ARG A 1 54 ? -0.720 10.366 -6.569 1.00 0.00 54 ARG A O 12
ATOM 17716 N N . PHE A 1 55 ? 0.564 10.643 -4.743 1.00 0.00 55 PHE A N 12
ATOM 17717 C CA . PHE A 1 55 ? 0.403 9.267 -4.287 1.00 0.00 55 PHE A CA 12
ATOM 17718 C C . PHE A 1 55 ? 0.492 9.184 -2.766 1.00 0.00 55 PHE A C 12
ATOM 17719 O O . PHE A 1 55 ? 1.187 9.978 -2.130 1.00 0.00 55 PHE A O 12
ATOM 17736 N N . TRP A 1 56 ? -0.215 8.219 -2.189 1.00 0.00 56 TRP A N 12
ATOM 17737 C CA . TRP A 1 56 ? -0.216 8.033 -0.743 1.00 0.00 56 TRP A CA 12
ATOM 17738 C C . TRP A 1 56 ? 0.739 6.916 -0.337 1.00 0.00 56 TRP A C 12
ATOM 17739 O O . TRP A 1 56 ? 1.069 6.044 -1.142 1.00 0.00 56 TRP A O 12
ATOM 17760 N N . LYS A 1 57 ? 1.181 6.947 0.916 1.00 0.00 57 LYS A N 12
ATOM 17761 C CA . LYS A 1 57 ? 2.098 5.936 1.430 1.00 0.00 57 LYS A CA 12
ATOM 17762 C C . LYS A 1 57 ? 1.649 5.442 2.801 1.00 0.00 57 LYS A C 12
ATOM 17763 O O . LYS A 1 57 ? 0.998 6.169 3.552 1.00 0.00 57 LYS A O 12
ATOM 17782 N N . TYR A 1 58 ? 2.003 4.203 3.123 1.00 0.00 58 TYR A N 12
ATOM 17783 C CA . TYR A 1 58 ? 1.636 3.611 4.404 1.00 0.00 58 TYR A CA 12
ATOM 17784 C C . TYR A 1 58 ? 2.859 3.027 5.105 1.00 0.00 58 TYR A C 12
ATOM 17785 O O . TYR A 1 58 ? 3.672 2.339 4.487 1.00 0.00 58 TYR A O 12
ATOM 17803 N N . ARG A 1 59 ? 2.981 3.306 6.398 1.00 0.00 59 ARG A N 12
ATOM 17804 C CA . ARG A 1 59 ? 4.104 2.809 7.184 1.00 0.00 59 ARG A CA 12
ATOM 17805 C C . ARG A 1 59 ? 3.669 1.658 8.086 1.00 0.00 59 ARG A C 12
ATOM 17806 O O . ARG A 1 59 ? 2.691 1.769 8.825 1.00 0.00 59 ARG A O 12
ATOM 17827 N N . VAL A 1 60 ? 4.403 0.551 8.020 1.00 0.00 60 VAL A N 12
ATOM 17828 C CA . VAL A 1 60 ? 4.094 -0.621 8.831 1.00 0.00 60 VAL A CA 12
ATOM 17829 C C . VAL A 1 60 ? 5.336 -1.136 9.549 1.00 0.00 60 VAL A C 12
ATOM 17830 O O . VAL A 1 60 ? 6.020 -2.035 9.062 1.00 0.00 60 VAL A O 12
ATOM 17843 N N . GLY A 1 61 ? 5.624 -0.558 10.712 1.00 0.00 61 GLY A N 12
ATOM 17844 C CA . GLY A 1 61 ? 6.784 -0.972 11.479 1.00 0.00 61 GLY A CA 12
ATOM 17845 C C . GLY A 1 61 ? 8.084 -0.733 10.738 1.00 0.00 61 GLY A C 12
ATOM 17846 O O . GLY A 1 61 ? 8.697 0.327 10.872 1.00 0.00 61 GLY A O 12
ATOM 17850 N N . ASP A 1 62 ? 8.508 -1.719 9.956 1.00 0.00 62 ASP A N 12
ATOM 17851 C CA . ASP A 1 62 ? 9.745 -1.611 9.191 1.00 0.00 62 ASP A CA 12
ATOM 17852 C C . ASP A 1 62 ? 9.506 -1.945 7.722 1.00 0.00 62 ASP A C 12
ATOM 17853 O O . ASP A 1 62 ? 10.313 -2.628 7.091 1.00 0.00 62 ASP A O 12
ATOM 17862 N N . TYR A 1 63 ? 8.393 -1.459 7.184 1.00 0.00 63 TYR A N 12
ATOM 17863 C CA . TYR A 1 63 ? 8.046 -1.708 5.790 1.00 0.00 63 TYR A CA 12
ATOM 17864 C C . TYR A 1 63 ? 7.245 -0.546 5.211 1.00 0.00 63 TYR A C 12
ATOM 17865 O O . TYR A 1 63 ? 6.299 -0.060 5.831 1.00 0.00 63 TYR A O 12
ATOM 17883 N N . ARG A 1 64 ? 7.631 -0.105 4.018 1.00 0.00 64 ARG A N 12
ATOM 17884 C CA . ARG A 1 64 ? 6.950 1.000 3.355 1.00 0.00 64 ARG A CA 12
ATOM 17885 C C . ARG A 1 64 ? 6.047 0.490 2.237 1.00 0.00 64 ARG A C 12
ATOM 17886 O O . ARG A 1 64 ? 6.362 -0.497 1.570 1.00 0.00 64 ARG A O 12
ATOM 17907 N N . LEU A 1 65 ? 4.921 1.167 2.037 1.00 0.00 65 LEU A N 12
ATOM 17908 C CA . LEU A 1 65 ? 3.971 0.782 0.999 1.00 0.00 65 LEU A CA 12
ATOM 17909 C C . LEU A 1 65 ? 3.438 2.009 0.267 1.00 0.00 65 LEU A C 12
ATOM 17910 O O . LEU A 1 65 ? 2.905 2.930 0.885 1.00 0.00 65 LEU A O 12
ATOM 17926 N N . ILE A 1 66 ? 3.585 2.013 -1.054 1.00 0.00 66 ILE A N 12
ATOM 17927 C CA . ILE A 1 66 ? 3.115 3.125 -1.871 1.00 0.00 66 ILE A CA 12
ATOM 17928 C C . ILE A 1 66 ? 1.760 2.814 -2.497 1.00 0.00 66 ILE A C 12
ATOM 17929 O O . ILE A 1 66 ? 1.677 2.113 -3.506 1.00 0.00 66 ILE A O 12
ATOM 17945 N N . CYS A 1 67 ? 0.701 3.340 -1.892 1.00 0.00 67 CYS A N 12
ATOM 17946 C CA . CYS A 1 67 ? -0.652 3.120 -2.390 1.00 0.00 67 CYS A CA 12
ATOM 17947 C C . CYS A 1 67 ? -1.184 4.366 -3.091 1.00 0.00 67 CYS A C 12
ATOM 17948 O O . CYS A 1 67 ? -0.634 5.458 -2.940 1.00 0.00 67 CYS A O 12
ATOM 17956 N N . HIS A 1 68 ? -2.255 4.196 -3.859 1.00 0.00 68 HIS A N 12
ATOM 17957 C CA . HIS A 1 68 ? -2.861 5.307 -4.584 1.00 0.00 68 HIS A CA 12
ATOM 17958 C C . HIS A 1 68 ? -4.357 5.393 -4.297 1.00 0.00 68 HIS A C 12
ATOM 17959 O O . HIS A 1 68 ? -5.123 4.507 -4.677 1.00 0.00 68 HIS A O 12
ATOM 17973 N N . ILE A 1 69 ? -4.765 6.463 -3.623 1.00 0.00 69 ILE A N 12
ATOM 17974 C CA . ILE A 1 69 ? -6.169 6.663 -3.285 1.00 0.00 69 ILE A CA 12
ATOM 17975 C C . ILE A 1 69 ? -6.936 7.263 -4.459 1.00 0.00 69 ILE A C 12
ATOM 17976 O O . ILE A 1 69 ? -6.653 8.379 -4.892 1.00 0.00 69 ILE A O 12
ATOM 17992 N N . GLN A 1 70 ? -7.909 6.513 -4.968 1.00 0.00 70 GLN A N 12
ATOM 17993 C CA . GLN A 1 70 ? -8.718 6.972 -6.091 1.00 0.00 70 GLN A CA 12
ATOM 17994 C C . GLN A 1 70 ? -10.062 7.507 -5.610 1.00 0.00 70 GLN A C 12
ATOM 17995 O O . GLN A 1 70 ? -11.017 6.750 -5.437 1.00 0.00 70 GLN A O 12
ATOM 18009 N N . ASP A 1 71 ? -10.129 8.817 -5.396 1.00 0.00 71 ASP A N 12
ATOM 18010 C CA . ASP A 1 71 ? -11.357 9.454 -4.935 1.00 0.00 71 ASP A CA 12
ATOM 18011 C C . ASP A 1 71 ? -12.536 9.068 -5.824 1.00 0.00 71 ASP A C 12
ATOM 18012 O O . ASP A 1 71 ? -13.642 8.835 -5.337 1.00 0.00 71 ASP A O 12
ATOM 18021 N N . ARG A 1 72 ? -12.291 9.004 -7.128 1.00 0.00 72 ARG A N 12
ATOM 18022 C CA . ARG A 1 72 ? -13.332 8.649 -8.085 1.00 0.00 72 ARG A CA 12
ATOM 18023 C C . ARG A 1 72 ? -14.264 7.589 -7.505 1.00 0.00 72 ARG A C 12
ATOM 18024 O O . ARG A 1 72 ? -15.473 7.798 -7.409 1.00 0.00 72 ARG A O 12
ATOM 18045 N N . GLU A 1 73 ? -13.693 6.452 -7.121 1.00 0.00 73 GLU A N 12
ATOM 18046 C CA . GLU A 1 73 ? -14.474 5.360 -6.552 1.00 0.00 73 GLU A CA 12
ATOM 18047 C C . GLU A 1 73 ? -13.953 4.982 -5.168 1.00 0.00 73 GLU A C 12
ATOM 18048 O O . GLU A 1 73 ? -14.087 3.839 -4.734 1.00 0.00 73 GLU A O 12
ATOM 18060 N N . ALA A 1 74 ? -13.359 5.952 -4.481 1.00 0.00 74 ALA A N 12
ATOM 18061 C CA . ALA A 1 74 ? -12.819 5.723 -3.146 1.00 0.00 74 ALA A CA 12
ATOM 18062 C C . ALA A 1 74 ? -12.189 4.339 -3.039 1.00 0.00 74 ALA A C 12
ATOM 18063 O O . ALA A 1 74 ? -12.523 3.559 -2.146 1.00 0.00 74 ALA A O 12
ATOM 18070 N N . THR A 1 75 ? -11.274 4.037 -3.956 1.00 0.00 75 THR A N 12
ATOM 18071 C CA . THR A 1 75 ? -10.598 2.746 -3.966 1.00 0.00 75 THR A CA 12
ATOM 18072 C C . THR A 1 75 ? -9.084 2.918 -3.930 1.00 0.00 75 THR A C 12
ATOM 18073 O O . THR A 1 75 ? -8.517 3.681 -4.713 1.00 0.00 75 THR A O 12
ATOM 18084 N N . VAL A 1 76 ? -8.433 2.203 -3.018 1.00 0.00 76 VAL A N 12
ATOM 18085 C CA . VAL A 1 76 ? -6.983 2.276 -2.882 1.00 0.00 76 VAL A CA 12
ATOM 18086 C C . VAL A 1 76 ? -6.303 1.141 -3.639 1.00 0.00 76 VAL A C 12
ATOM 18087 O O . VAL A 1 76 ? -6.782 0.006 -3.641 1.00 0.00 76 VAL A O 12
ATOM 18100 N N . LEU A 1 77 ? -5.183 1.453 -4.282 1.00 0.00 77 LEU A N 12
ATOM 18101 C CA . LEU A 1 77 ? -4.435 0.459 -5.044 1.00 0.00 77 LEU A CA 12
ATOM 18102 C C . LEU A 1 77 ? -2.947 0.529 -4.716 1.00 0.00 77 LEU A C 12
ATOM 18103 O O . LEU A 1 77 ? -2.333 1.593 -4.791 1.00 0.00 77 LEU A O 12
ATOM 18119 N N . VAL A 1 78 ? -2.372 -0.614 -4.353 1.00 0.00 78 VAL A N 12
ATOM 18120 C CA . VAL A 1 78 ? -0.955 -0.683 -4.017 1.00 0.00 78 VAL A CA 12
ATOM 18121 C C . VAL A 1 78 ? -0.091 -0.666 -5.273 1.00 0.00 78 VAL A C 12
ATOM 18122 O O . VAL A 1 78 ? -0.227 -1.525 -6.145 1.00 0.00 78 VAL A O 12
ATOM 18135 N N . LEU A 1 79 ? 0.799 0.317 -5.358 1.00 0.00 79 LEU A N 12
ATOM 18136 C CA . LEU A 1 79 ? 1.687 0.446 -6.508 1.00 0.00 79 LEU A CA 12
ATOM 18137 C C . LEU A 1 79 ? 2.981 -0.331 -6.287 1.00 0.00 79 LEU A C 12
ATOM 18138 O O . LEU A 1 79 ? 3.330 -1.211 -7.073 1.00 0.00 79 LEU A O 12
ATOM 18154 N N . ARG A 1 80 ? 3.687 -0.001 -5.210 1.00 0.00 80 ARG A N 12
ATOM 18155 C CA . ARG A 1 80 ? 4.941 -0.669 -4.885 1.00 0.00 80 ARG A CA 12
ATOM 18156 C C . ARG A 1 80 ? 4.961 -1.108 -3.424 1.00 0.00 80 ARG A C 12
ATOM 18157 O O . ARG A 1 80 ? 4.329 -0.487 -2.569 1.00 0.00 80 ARG A O 12
ATOM 18178 N N . VAL A 1 81 ? 5.689 -2.184 -3.144 1.00 0.00 81 VAL A N 12
ATOM 18179 C CA . VAL A 1 81 ? 5.791 -2.707 -1.787 1.00 0.00 81 VAL A CA 12
ATOM 18180 C C . VAL A 1 81 ? 7.227 -3.096 -1.454 1.00 0.00 81 VAL A C 12
ATOM 18181 O O . VAL A 1 81 ? 7.823 -3.940 -2.122 1.00 0.00 81 VAL A O 12
ATOM 18194 N N . GLY A 1 82 ? 7.778 -2.474 -0.416 1.00 0.00 82 GLY A N 12
ATOM 18195 C CA . GLY A 1 82 ? 9.141 -2.768 -0.012 1.00 0.00 82 GLY A CA 12
ATOM 18196 C C . GLY A 1 82 ? 9.419 -2.369 1.423 1.00 0.00 82 GLY A C 12
ATOM 18197 O O . GLY A 1 82 ? 8.728 -1.518 1.984 1.00 0.00 82 GLY A O 12
ATOM 18201 N N . HIS A 1 83 ? 10.434 -2.985 2.021 1.00 0.00 83 HIS A N 12
ATOM 18202 C CA . HIS A 1 83 ? 10.802 -2.689 3.401 1.00 0.00 83 HIS A CA 12
ATOM 18203 C C . HIS A 1 83 ? 10.973 -1.187 3.608 1.00 0.00 83 HIS A C 12
ATOM 18204 O O . HIS A 1 83 ? 11.139 -0.434 2.649 1.00 0.00 83 HIS A O 12
ATOM 18218 N N . ALA A 1 84 ? 10.931 -0.759 4.865 1.00 0.00 84 ALA A N 12
ATOM 18219 C CA . ALA A 1 84 ? 11.082 0.652 5.198 1.00 0.00 84 ALA A CA 12
ATOM 18220 C C . ALA A 1 84 ? 12.312 1.247 4.520 1.00 0.00 84 ALA A C 12
ATOM 18221 O O . ALA A 1 84 ? 12.313 2.414 4.128 1.00 0.00 84 ALA A O 12
ATOM 18228 N N . ARG A 1 85 ? 13.357 0.437 4.385 1.00 0.00 85 ARG A N 12
ATOM 18229 C CA . ARG A 1 85 ? 14.594 0.884 3.756 1.00 0.00 85 ARG A CA 12
ATOM 18230 C C . ARG A 1 85 ? 14.643 0.462 2.291 1.00 0.00 85 ARG A C 12
ATOM 18231 O O . ARG A 1 85 ? 15.109 1.212 1.433 1.00 0.00 85 ARG A O 12
ATOM 18252 N N . ASP A 1 86 ? 14.159 -0.743 2.012 1.00 0.00 86 ASP A N 12
ATOM 18253 C CA . ASP A 1 86 ? 14.146 -1.266 0.651 1.00 0.00 86 ASP A CA 12
ATOM 18254 C C . ASP A 1 86 ? 13.416 -0.313 -0.291 1.00 0.00 86 ASP A C 12
ATOM 18255 O O . ASP A 1 86 ? 13.992 0.182 -1.259 1.00 0.00 86 ASP A O 12
ATOM 18264 N N . VAL A 1 87 ? 12.143 -0.062 0.000 1.00 0.00 87 VAL A N 12
ATOM 18265 C CA . VAL A 1 87 ? 11.334 0.831 -0.820 1.00 0.00 87 VAL A CA 12
ATOM 18266 C C . VAL A 1 87 ? 12.169 1.983 -1.367 1.00 0.00 87 VAL A C 12
ATOM 18267 O O . VAL A 1 87 ? 11.916 2.482 -2.464 1.00 0.00 87 VAL A O 12
ATOM 18280 N N . TYR A 1 88 ? 13.166 2.401 -0.596 1.00 0.00 88 TYR A N 12
ATOM 18281 C CA . TYR A 1 88 ? 14.039 3.497 -1.001 1.00 0.00 88 TYR A CA 12
ATOM 18282 C C . TYR A 1 88 ? 15.503 3.067 -0.972 1.00 0.00 88 TYR A C 12
ATOM 18283 O O . TYR A 1 88 ? 16.348 3.745 -0.388 1.00 0.00 88 TYR A O 12
ATOM 18301 N N . ARG A 1 89 ? 15.793 1.936 -1.605 1.00 0.00 89 ARG A N 12
ATOM 18302 C CA . ARG A 1 89 ? 17.154 1.414 -1.652 1.00 0.00 89 ARG A CA 12
ATOM 18303 C C . ARG A 1 89 ? 18.037 2.277 -2.548 1.00 0.00 89 ARG A C 12
ATOM 18304 O O . ARG A 1 89 ? 19.264 2.212 -2.475 1.00 0.00 89 ARG A O 12
ATOM 18325 N N . MET A 1 1 ? -19.552 4.017 2.492 1.00 0.00 1 MET A N 13
ATOM 18326 C CA . MET A 1 1 ? -18.632 4.137 3.617 1.00 0.00 1 MET A CA 13
ATOM 18327 C C . MET A 1 1 ? -17.613 3.002 3.609 1.00 0.00 1 MET A C 13
ATOM 18328 O O . MET A 1 1 ? -17.888 1.905 4.094 1.00 0.00 1 MET A O 13
ATOM 18342 N N . GLY A 1 2 ? -16.436 3.273 3.054 1.00 0.00 2 GLY A N 13
ATOM 18343 C CA . GLY A 1 2 ? -15.394 2.264 2.993 1.00 0.00 2 GLY A CA 13
ATOM 18344 C C . GLY A 1 2 ? -14.720 2.208 1.637 1.00 0.00 2 GLY A C 13
ATOM 18345 O O . GLY A 1 2 ? -15.381 2.307 0.603 1.00 0.00 2 GLY A O 13
ATOM 18349 N N . TYR A 1 3 ? -13.401 2.051 1.640 1.00 0.00 3 TYR A N 13
ATOM 18350 C CA . TYR A 1 3 ? -12.636 1.986 0.401 1.00 0.00 3 TYR A CA 13
ATOM 18351 C C . TYR A 1 3 ? -12.293 0.542 0.047 1.00 0.00 3 TYR A C 13
ATOM 18352 O O . TYR A 1 3 ? -12.251 -0.328 0.916 1.00 0.00 3 TYR A O 13
ATOM 18370 N N . ARG A 1 4 ? -12.049 0.297 -1.236 1.00 0.00 4 ARG A N 13
ATOM 18371 C CA . ARG A 1 4 ? -11.710 -1.041 -1.707 1.00 0.00 4 ARG A CA 13
ATOM 18372 C C . ARG A 1 4 ? -10.201 -1.262 -1.679 1.00 0.00 4 ARG A C 13
ATOM 18373 O O . ARG A 1 4 ? -9.423 -0.320 -1.835 1.00 0.00 4 ARG A O 13
ATOM 18394 N N . ILE A 1 5 ? -9.794 -2.510 -1.477 1.00 0.00 5 ILE A N 13
ATOM 18395 C CA . ILE A 1 5 ? -8.379 -2.854 -1.429 1.00 0.00 5 ILE A CA 13
ATOM 18396 C C . ILE A 1 5 ? -7.932 -3.530 -2.721 1.00 0.00 5 ILE A C 13
ATOM 18397 O O . ILE A 1 5 ? -8.355 -4.644 -3.027 1.00 0.00 5 ILE A O 13
ATOM 18413 N N . GLU A 1 6 ? -7.075 -2.848 -3.473 1.00 0.00 6 GLU A N 13
ATOM 18414 C CA . GLU A 1 6 ? -6.571 -3.384 -4.732 1.00 0.00 6 GLU A CA 13
ATOM 18415 C C . GLU A 1 6 ? -5.045 -3.434 -4.730 1.00 0.00 6 GLU A C 13
ATOM 18416 O O . GLU A 1 6 ? -4.390 -2.696 -3.994 1.00 0.00 6 GLU A O 13
ATOM 18428 N N . PHE A 1 7 ? -4.487 -4.310 -5.559 1.00 0.00 7 PHE A N 13
ATOM 18429 C CA . PHE A 1 7 ? -3.039 -4.459 -5.652 1.00 0.00 7 PHE A CA 13
ATOM 18430 C C . PHE A 1 7 ? -2.598 -4.582 -7.107 1.00 0.00 7 PHE A C 13
ATOM 18431 O O . PHE A 1 7 ? -3.244 -5.259 -7.908 1.00 0.00 7 PHE A O 13
ATOM 18448 N N . ASP A 1 8 ? -1.494 -3.923 -7.443 1.00 0.00 8 ASP A N 13
ATOM 18449 C CA . ASP A 1 8 ? -0.966 -3.959 -8.801 1.00 0.00 8 ASP A CA 13
ATOM 18450 C C . ASP A 1 8 ? -0.311 -5.305 -9.095 1.00 0.00 8 ASP A C 13
ATOM 18451 O O . ASP A 1 8 ? 0.013 -6.076 -8.191 1.00 0.00 8 ASP A O 13
ATOM 18460 N N . PRO A 1 9 ? -0.113 -5.597 -10.389 1.00 0.00 9 PRO A N 13
ATOM 18461 C CA . PRO A 1 9 ? 0.503 -6.852 -10.831 1.00 0.00 9 PRO A CA 13
ATOM 18462 C C . PRO A 1 9 ? 1.987 -6.922 -10.487 1.00 0.00 9 PRO A C 13
ATOM 18463 O O . PRO A 1 9 ? 2.603 -7.984 -10.569 1.00 0.00 9 PRO A O 13
ATOM 18474 N N . ARG A 1 10 ? 2.554 -5.784 -10.101 1.00 0.00 10 ARG A N 13
ATOM 18475 C CA . ARG A 1 10 ? 3.967 -5.716 -9.744 1.00 0.00 10 ARG A CA 13
ATOM 18476 C C . ARG A 1 10 ? 4.153 -5.839 -8.235 1.00 0.00 10 ARG A C 13
ATOM 18477 O O . ARG A 1 10 ? 5.020 -6.574 -7.764 1.00 0.00 10 ARG A O 13
ATOM 18498 N N . ALA A 1 11 ? 3.333 -5.113 -7.482 1.00 0.00 11 ALA A N 13
ATOM 18499 C CA . ALA A 1 11 ? 3.406 -5.141 -6.026 1.00 0.00 11 ALA A CA 13
ATOM 18500 C C . ALA A 1 11 ? 3.064 -6.525 -5.486 1.00 0.00 11 ALA A C 13
ATOM 18501 O O . ALA A 1 11 ? 3.774 -7.062 -4.637 1.00 0.00 11 ALA A O 13
ATOM 18508 N N . GLU A 1 12 ? 1.972 -7.097 -5.984 1.00 0.00 12 GLU A N 13
ATOM 18509 C CA . GLU A 1 12 ? 1.536 -8.418 -5.549 1.00 0.00 12 GLU A CA 13
ATOM 18510 C C . GLU A 1 12 ? 2.728 -9.358 -5.387 1.00 0.00 12 GLU A C 13
ATOM 18511 O O . GLU A 1 12 ? 2.838 -10.073 -4.391 1.00 0.00 12 GLU A O 13
ATOM 18523 N N . LYS A 1 13 ? 3.618 -9.352 -6.374 1.00 0.00 13 LYS A N 13
ATOM 18524 C CA . LYS A 1 13 ? 4.802 -10.201 -6.342 1.00 0.00 13 LYS A CA 13
ATOM 18525 C C . LYS A 1 13 ? 5.816 -9.684 -5.327 1.00 0.00 13 LYS A C 13
ATOM 18526 O O . LYS A 1 13 ? 6.334 -10.446 -4.511 1.00 0.00 13 LYS A O 13
ATOM 18545 N N . GLU A 1 14 ? 6.093 -8.385 -5.383 1.00 0.00 14 GLU A N 13
ATOM 18546 C CA . GLU A 1 14 ? 7.045 -7.768 -4.467 1.00 0.00 14 GLU A CA 13
ATOM 18547 C C . GLU A 1 14 ? 6.679 -8.070 -3.016 1.00 0.00 14 GLU A C 13
ATOM 18548 O O . GLU A 1 14 ? 7.545 -8.115 -2.142 1.00 0.00 14 GLU A O 13
ATOM 18560 N N . LEU A 1 15 ? 5.390 -8.276 -2.768 1.00 0.00 15 LEU A N 13
ATOM 18561 C CA . LEU A 1 15 ? 4.907 -8.574 -1.424 1.00 0.00 15 LEU A CA 13
ATOM 18562 C C . LEU A 1 15 ? 5.026 -10.064 -1.121 1.00 0.00 15 LEU A C 13
ATOM 18563 O O . LEU A 1 15 ? 5.688 -10.461 -0.162 1.00 0.00 15 LEU A O 13
ATOM 18579 N N . GLU A 1 16 ? 4.382 -10.884 -1.946 1.00 0.00 16 GLU A N 13
ATOM 18580 C CA . GLU A 1 16 ? 4.417 -12.330 -1.765 1.00 0.00 16 GLU A CA 13
ATOM 18581 C C . GLU A 1 16 ? 5.838 -12.810 -1.485 1.00 0.00 16 GLU A C 13
ATOM 18582 O O . GLU A 1 16 ? 6.052 -13.721 -0.684 1.00 0.00 16 GLU A O 13
ATOM 18594 N N . LYS A 1 17 ? 6.807 -12.189 -2.149 1.00 0.00 17 LYS A N 13
ATOM 18595 C CA . LYS A 1 17 ? 8.209 -12.550 -1.972 1.00 0.00 17 LYS A CA 13
ATOM 18596 C C . LYS A 1 17 ? 8.642 -12.354 -0.523 1.00 0.00 17 LYS A C 13
ATOM 18597 O O . LYS A 1 17 ? 9.357 -13.185 0.040 1.00 0.00 17 LYS A O 13
ATOM 18616 N N . LEU A 1 18 ? 8.206 -11.252 0.077 1.00 0.00 18 LEU A N 13
ATOM 18617 C CA . LEU A 1 18 ? 8.547 -10.948 1.462 1.00 0.00 18 LEU A CA 13
ATOM 18618 C C . LEU A 1 18 ? 8.229 -12.129 2.373 1.00 0.00 18 LEU A C 13
ATOM 18619 O O . LEU A 1 18 ? 7.726 -13.157 1.920 1.00 0.00 18 LEU A O 13
ATOM 18635 N N . ASP A 1 19 ? 8.524 -11.973 3.659 1.00 0.00 19 ASP A N 13
ATOM 18636 C CA . ASP A 1 19 ? 8.266 -13.025 4.636 1.00 0.00 19 ASP A CA 13
ATOM 18637 C C . ASP A 1 19 ? 6.767 -13.222 4.839 1.00 0.00 19 ASP A C 13
ATOM 18638 O O . ASP A 1 19 ? 6.060 -12.301 5.249 1.00 0.00 19 ASP A O 13
ATOM 18647 N N . ARG A 1 20 ? 6.289 -14.428 4.550 1.00 0.00 20 ARG A N 13
ATOM 18648 C CA . ARG A 1 20 ? 4.874 -14.745 4.699 1.00 0.00 20 ARG A CA 13
ATOM 18649 C C . ARG A 1 20 ? 4.279 -14.022 5.904 1.00 0.00 20 ARG A C 13
ATOM 18650 O O . ARG A 1 20 ? 3.141 -13.556 5.860 1.00 0.00 20 ARG A O 13
ATOM 18671 N N . GLU A 1 21 ? 5.057 -13.933 6.978 1.00 0.00 21 GLU A N 13
ATOM 18672 C CA . GLU A 1 21 ? 4.606 -13.268 8.195 1.00 0.00 21 GLU A CA 13
ATOM 18673 C C . GLU A 1 21 ? 4.400 -11.776 7.955 1.00 0.00 21 GLU A C 13
ATOM 18674 O O . GLU A 1 21 ? 3.341 -11.227 8.259 1.00 0.00 21 GLU A O 13
ATOM 18686 N N . VAL A 1 22 ? 5.421 -11.124 7.407 1.00 0.00 22 VAL A N 13
ATOM 18687 C CA . VAL A 1 22 ? 5.353 -9.695 7.125 1.00 0.00 22 VAL A CA 13
ATOM 18688 C C . VAL A 1 22 ? 4.263 -9.388 6.104 1.00 0.00 22 VAL A C 13
ATOM 18689 O O . VAL A 1 22 ? 3.438 -8.498 6.310 1.00 0.00 22 VAL A O 13
ATOM 18702 N N . ALA A 1 23 ? 4.266 -10.130 5.002 1.00 0.00 23 ALA A N 13
ATOM 18703 C CA . ALA A 1 23 ? 3.276 -9.939 3.949 1.00 0.00 23 ALA A CA 13
ATOM 18704 C C . ALA A 1 23 ? 1.859 -10.041 4.504 1.00 0.00 23 ALA A C 13
ATOM 18705 O O . ALA A 1 23 ? 1.017 -9.181 4.243 1.00 0.00 23 ALA A O 13
ATOM 18712 N N . ARG A 1 24 ? 1.602 -11.097 5.268 1.00 0.00 24 ARG A N 13
ATOM 18713 C CA . ARG A 1 24 ? 0.286 -11.312 5.857 1.00 0.00 24 ARG A CA 13
ATOM 18714 C C . ARG A 1 24 ? -0.127 -10.120 6.715 1.00 0.00 24 ARG A C 13
ATOM 18715 O O . ARG A 1 24 ? -1.274 -9.675 6.667 1.00 0.00 24 ARG A O 13
ATOM 18736 N N . ARG A 1 25 ? 0.816 -9.608 7.500 1.00 0.00 25 ARG A N 13
ATOM 18737 C CA . ARG A 1 25 ? 0.550 -8.469 8.370 1.00 0.00 25 ARG A CA 13
ATOM 18738 C C . ARG A 1 25 ? 0.116 -7.253 7.557 1.00 0.00 25 ARG A C 13
ATOM 18739 O O . ARG A 1 25 ? -0.851 -6.575 7.904 1.00 0.00 25 ARG A O 13
ATOM 18760 N N . ILE A 1 26 ? 0.839 -6.983 6.475 1.00 0.00 26 ILE A N 13
ATOM 18761 C CA . ILE A 1 26 ? 0.528 -5.850 5.612 1.00 0.00 26 ILE A CA 13
ATOM 18762 C C . ILE A 1 26 ? -0.907 -5.923 5.104 1.00 0.00 26 ILE A C 13
ATOM 18763 O O . ILE A 1 26 ? -1.711 -5.021 5.347 1.00 0.00 26 ILE A O 13
ATOM 18779 N N . LEU A 1 27 ? -1.225 -7.003 4.399 1.00 0.00 27 LEU A N 13
ATOM 18780 C CA . LEU A 1 27 ? -2.566 -7.196 3.857 1.00 0.00 27 LEU A CA 13
ATOM 18781 C C . LEU A 1 27 ? -3.625 -6.977 4.933 1.00 0.00 27 LEU A C 13
ATOM 18782 O O . LEU A 1 27 ? -4.513 -6.138 4.782 1.00 0.00 27 LEU A O 13
ATOM 18798 N N . ARG A 1 28 ? -3.522 -7.736 6.019 1.00 0.00 28 ARG A N 13
ATOM 18799 C CA . ARG A 1 28 ? -4.470 -7.625 7.121 1.00 0.00 28 ARG A CA 13
ATOM 18800 C C . ARG A 1 28 ? -4.580 -6.181 7.600 1.00 0.00 28 ARG A C 13
ATOM 18801 O O . ARG A 1 28 ? -5.672 -5.696 7.900 1.00 0.00 28 ARG A O 13
ATOM 18822 N N . PHE A 1 29 ? -3.442 -5.498 7.669 1.00 0.00 29 PHE A N 13
ATOM 18823 C CA . PHE A 1 29 ? -3.410 -4.109 8.114 1.00 0.00 29 PHE A CA 13
ATOM 18824 C C . PHE A 1 29 ? -4.269 -3.229 7.210 1.00 0.00 29 PHE A C 13
ATOM 18825 O O . PHE A 1 29 ? -4.889 -2.268 7.668 1.00 0.00 29 PHE A O 13
ATOM 18842 N N . LEU A 1 30 ? -4.300 -3.564 5.925 1.00 0.00 30 LEU A N 13
ATOM 18843 C CA . LEU A 1 30 ? -5.082 -2.804 4.955 1.00 0.00 30 LEU A CA 13
ATOM 18844 C C . LEU A 1 30 ? -6.508 -3.338 4.868 1.00 0.00 30 LEU A C 13
ATOM 18845 O O . LEU A 1 30 ? -7.420 -2.633 4.436 1.00 0.00 30 LEU A O 13
ATOM 18861 N N . ARG A 1 31 ? -6.693 -4.587 5.284 1.00 0.00 31 ARG A N 13
ATOM 18862 C CA . ARG A 1 31 ? -8.008 -5.215 5.253 1.00 0.00 31 ARG A CA 13
ATOM 18863 C C . ARG A 1 31 ? -8.750 -4.987 6.567 1.00 0.00 31 ARG A C 13
ATOM 18864 O O . ARG A 1 31 ? -9.968 -5.146 6.638 1.00 0.00 31 ARG A O 13
ATOM 18885 N N . GLU A 1 32 ? -8.006 -4.616 7.604 1.00 0.00 32 GLU A N 13
ATOM 18886 C CA . GLU A 1 32 ? -8.594 -4.368 8.916 1.00 0.00 32 GLU A CA 13
ATOM 18887 C C . GLU A 1 32 ? -8.588 -2.877 9.241 1.00 0.00 32 GLU A C 13
ATOM 18888 O O . GLU A 1 32 ? -9.632 -2.224 9.227 1.00 0.00 32 GLU A O 13
ATOM 18900 N N . ARG A 1 33 ? -7.406 -2.346 9.535 1.00 0.00 33 ARG A N 13
ATOM 18901 C CA . ARG A 1 33 ? -7.264 -0.933 9.866 1.00 0.00 33 ARG A CA 13
ATOM 18902 C C . ARG A 1 33 ? -7.865 -0.055 8.772 1.00 0.00 33 ARG A C 13
ATOM 18903 O O . ARG A 1 33 ? -8.929 0.538 8.952 1.00 0.00 33 ARG A O 13
ATOM 18924 N N . VAL A 1 34 ? -7.177 0.023 7.638 1.00 0.00 34 VAL A N 13
ATOM 18925 C CA . VAL A 1 34 ? -7.642 0.827 6.515 1.00 0.00 34 VAL A CA 13
ATOM 18926 C C . VAL A 1 34 ? -9.076 0.469 6.140 1.00 0.00 34 VAL A C 13
ATOM 18927 O O . VAL A 1 34 ? -9.807 1.291 5.587 1.00 0.00 34 VAL A O 13
ATOM 18940 N N . ALA A 1 35 ? -9.471 -0.762 6.444 1.00 0.00 35 ALA A N 13
ATOM 18941 C CA . ALA A 1 35 ? -10.819 -1.229 6.141 1.00 0.00 35 ALA A CA 13
ATOM 18942 C C . ALA A 1 35 ? -11.850 -0.547 7.035 1.00 0.00 35 ALA A C 13
ATOM 18943 O O . ALA A 1 35 ? -12.881 -0.070 6.560 1.00 0.00 35 ALA A O 13
ATOM 18950 N N . THR A 1 36 ? -11.565 -0.504 8.333 1.00 0.00 36 THR A N 13
ATOM 18951 C CA . THR A 1 36 ? -12.468 0.117 9.293 1.00 0.00 36 THR A CA 13
ATOM 18952 C C . THR A 1 36 ? -12.240 1.623 9.368 1.00 0.00 36 THR A C 13
ATOM 18953 O O . THR A 1 36 ? -13.097 2.368 9.843 1.00 0.00 36 THR A O 13
ATOM 18964 N N . LEU A 1 37 ? -11.079 2.064 8.896 1.00 0.00 37 LEU A N 13
ATOM 18965 C CA . LEU A 1 37 ? -10.738 3.483 8.908 1.00 0.00 37 LEU A CA 13
ATOM 18966 C C . LEU A 1 37 ? -11.671 4.275 7.998 1.00 0.00 37 LEU A C 13
ATOM 18967 O O . LEU A 1 37 ? -11.552 4.222 6.775 1.00 0.00 37 LEU A O 13
ATOM 18983 N N . GLU A 1 38 ? -12.597 5.011 8.605 1.00 0.00 38 GLU A N 13
ATOM 18984 C CA . GLU A 1 38 ? -13.549 5.816 7.848 1.00 0.00 38 GLU A CA 13
ATOM 18985 C C . GLU A 1 38 ? -12.868 6.492 6.661 1.00 0.00 38 GLU A C 13
ATOM 18986 O O . GLU A 1 38 ? -13.474 6.675 5.606 1.00 0.00 38 GLU A O 13
ATOM 18998 N N . ASP A 1 39 ? -11.604 6.860 6.843 1.00 0.00 39 ASP A N 13
ATOM 18999 C CA . ASP A 1 39 ? -10.839 7.514 5.788 1.00 0.00 39 ASP A CA 13
ATOM 19000 C C . ASP A 1 39 ? -9.457 6.884 5.648 1.00 0.00 39 ASP A C 13
ATOM 19001 O O . ASP A 1 39 ? -8.788 6.571 6.632 1.00 0.00 39 ASP A O 13
ATOM 19010 N N . PRO A 1 40 ? -9.019 6.692 4.395 1.00 0.00 40 PRO A N 13
ATOM 19011 C CA . PRO A 1 40 ? -7.713 6.096 4.096 1.00 0.00 40 PRO A CA 13
ATOM 19012 C C . PRO A 1 40 ? -6.557 7.021 4.463 1.00 0.00 40 PRO A C 13
ATOM 19013 O O . PRO A 1 40 ? -5.444 6.564 4.726 1.00 0.00 40 PRO A O 13
ATOM 19024 N N . ARG A 1 41 ? -6.828 8.322 4.480 1.00 0.00 41 ARG A N 13
ATOM 19025 C CA . ARG A 1 41 ? -5.809 9.310 4.815 1.00 0.00 41 ARG A CA 13
ATOM 19026 C C . ARG A 1 41 ? -5.679 9.465 6.327 1.00 0.00 41 ARG A C 13
ATOM 19027 O O . ARG A 1 41 ? -5.469 10.568 6.831 1.00 0.00 41 ARG A O 13
ATOM 19048 N N . SER A 1 42 ? -5.806 8.354 7.044 1.00 0.00 42 SER A N 13
ATOM 19049 C CA . SER A 1 42 ? -5.707 8.367 8.499 1.00 0.00 42 SER A CA 13
ATOM 19050 C C . SER A 1 42 ? -4.333 7.886 8.955 1.00 0.00 42 SER A C 13
ATOM 19051 O O . SER A 1 42 ? -3.667 8.541 9.758 1.00 0.00 42 SER A O 13
ATOM 19059 N N . LEU A 1 43 ? -3.915 6.736 8.437 1.00 0.00 43 LEU A N 13
ATOM 19060 C CA . LEU A 1 43 ? -2.620 6.165 8.789 1.00 0.00 43 LEU A CA 13
ATOM 19061 C C . LEU A 1 43 ? -1.552 6.572 7.779 1.00 0.00 43 LEU A C 13
ATOM 19062 O O . LEU A 1 43 ? -0.524 7.142 8.143 1.00 0.00 43 LEU A O 13
ATOM 19078 N N . GLY A 1 44 ? -1.804 6.278 6.508 1.00 0.00 44 GLY A N 13
ATOM 19079 C CA . GLY A 1 44 ? -0.856 6.622 5.464 1.00 0.00 44 GLY A CA 13
ATOM 19080 C C . GLY A 1 44 ? -0.552 8.107 5.424 1.00 0.00 44 GLY A C 13
ATOM 19081 O O . GLY A 1 44 ? -1.120 8.883 6.192 1.00 0.00 44 GLY A O 13
ATOM 19085 N N . GLU A 1 45 ? 0.346 8.502 4.528 1.00 0.00 45 GLU A N 13
ATOM 19086 C CA . GLU A 1 45 ? 0.725 9.904 4.393 1.00 0.00 45 GLU A CA 13
ATOM 19087 C C . GLU A 1 45 ? 0.883 10.286 2.924 1.00 0.00 45 GLU A C 13
ATOM 19088 O O . GLU A 1 45 ? 1.196 9.456 2.071 1.00 0.00 45 GLU A O 13
ATOM 19100 N N . PRO A 1 46 ? 0.659 11.574 2.622 1.00 0.00 46 PRO A N 13
ATOM 19101 C CA . PRO A 1 46 ? 0.769 12.096 1.256 1.00 0.00 46 PRO A CA 13
ATOM 19102 C C . PRO A 1 46 ? 2.212 12.130 0.763 1.00 0.00 46 PRO A C 13
ATOM 19103 O O . PRO A 1 46 ? 3.151 12.146 1.560 1.00 0.00 46 PRO A O 13
ATOM 19114 N N . LEU A 1 47 ? 2.382 12.139 -0.554 1.00 0.00 47 LEU A N 13
ATOM 19115 C CA . LEU A 1 47 ? 3.711 12.171 -1.154 1.00 0.00 47 LEU A CA 13
ATOM 19116 C C . LEU A 1 47 ? 3.855 13.362 -2.096 1.00 0.00 47 LEU A C 13
ATOM 19117 O O . LEU A 1 47 ? 3.702 13.227 -3.310 1.00 0.00 47 LEU A O 13
ATOM 19133 N N . ARG A 1 48 ? 4.152 14.526 -1.529 1.00 0.00 48 ARG A N 13
ATOM 19134 C CA . ARG A 1 48 ? 4.318 15.741 -2.319 1.00 0.00 48 ARG A CA 13
ATOM 19135 C C . ARG A 1 48 ? 5.740 15.846 -2.862 1.00 0.00 48 ARG A C 13
ATOM 19136 O O . ARG A 1 48 ? 6.690 15.375 -2.239 1.00 0.00 48 ARG A O 13
ATOM 19157 N N . GLY A 1 49 ? 5.877 16.468 -4.029 1.00 0.00 49 GLY A N 13
ATOM 19158 C CA . GLY A 1 49 ? 7.186 16.623 -4.637 1.00 0.00 49 GLY A CA 13
ATOM 19159 C C . GLY A 1 49 ? 7.104 17.075 -6.082 1.00 0.00 49 GLY A C 13
ATOM 19160 O O . GLY A 1 49 ? 6.040 17.055 -6.702 1.00 0.00 49 GLY A O 13
ATOM 19164 N N . PRO A 1 50 ? 8.249 17.495 -6.640 1.00 0.00 50 PRO A N 13
ATOM 19165 C CA . PRO A 1 50 ? 8.328 17.963 -8.027 1.00 0.00 50 PRO A CA 13
ATOM 19166 C C . PRO A 1 50 ? 8.139 16.831 -9.032 1.00 0.00 50 PRO A C 13
ATOM 19167 O O . PRO A 1 50 ? 7.398 16.971 -10.004 1.00 0.00 50 PRO A O 13
ATOM 19178 N N . GLU A 1 51 ? 8.814 15.712 -8.790 1.00 0.00 51 GLU A N 13
ATOM 19179 C CA . GLU A 1 51 ? 8.720 14.557 -9.675 1.00 0.00 51 GLU A CA 13
ATOM 19180 C C . GLU A 1 51 ? 7.369 13.863 -9.522 1.00 0.00 51 GLU A C 13
ATOM 19181 O O . GLU A 1 51 ? 6.659 13.639 -10.503 1.00 0.00 51 GLU A O 13
ATOM 19193 N N . LEU A 1 52 ? 7.020 13.526 -8.285 1.00 0.00 52 LEU A N 13
ATOM 19194 C CA . LEU A 1 52 ? 5.755 12.857 -8.002 1.00 0.00 52 LEU A CA 13
ATOM 19195 C C . LEU A 1 52 ? 4.631 13.872 -7.825 1.00 0.00 52 LEU A C 13
ATOM 19196 O O . LEU A 1 52 ? 4.871 15.023 -7.462 1.00 0.00 52 LEU A O 13
ATOM 19212 N N . GLY A 1 53 ? 3.401 13.437 -8.082 1.00 0.00 53 GLY A N 13
ATOM 19213 C CA . GLY A 1 53 ? 2.257 14.319 -7.943 1.00 0.00 53 GLY A CA 13
ATOM 19214 C C . GLY A 1 53 ? 1.425 14.001 -6.716 1.00 0.00 53 GLY A C 13
ATOM 19215 O O . GLY A 1 53 ? 1.582 14.632 -5.671 1.00 0.00 53 GLY A O 13
ATOM 19219 N N . ARG A 1 54 ? 0.537 13.021 -6.844 1.00 0.00 54 ARG A N 13
ATOM 19220 C CA . ARG A 1 54 ? -0.325 12.623 -5.737 1.00 0.00 54 ARG A CA 13
ATOM 19221 C C . ARG A 1 54 ? -0.264 11.114 -5.516 1.00 0.00 54 ARG A C 13
ATOM 19222 O O . ARG A 1 54 ? -0.747 10.336 -6.339 1.00 0.00 54 ARG A O 13
ATOM 19243 N N . PHE A 1 55 ? 0.333 10.709 -4.401 1.00 0.00 55 PHE A N 13
ATOM 19244 C CA . PHE A 1 55 ? 0.459 9.293 -4.072 1.00 0.00 55 PHE A CA 13
ATOM 19245 C C . PHE A 1 55 ? 0.487 9.087 -2.560 1.00 0.00 55 PHE A C 13
ATOM 19246 O O . PHE A 1 55 ? 1.269 9.719 -1.851 1.00 0.00 55 PHE A O 13
ATOM 19263 N N . TRP A 1 56 ? -0.372 8.197 -2.075 1.00 0.00 56 TRP A N 13
ATOM 19264 C CA . TRP A 1 56 ? -0.446 7.907 -0.648 1.00 0.00 56 TRP A CA 13
ATOM 19265 C C . TRP A 1 56 ? 0.429 6.711 -0.289 1.00 0.00 56 TRP A C 13
ATOM 19266 O O . TRP A 1 56 ? 0.522 5.747 -1.049 1.00 0.00 56 TRP A O 13
ATOM 19287 N N . LYS A 1 57 ? 1.068 6.779 0.874 1.00 0.00 57 LYS A N 13
ATOM 19288 C CA . LYS A 1 57 ? 1.935 5.700 1.334 1.00 0.00 57 LYS A CA 13
ATOM 19289 C C . LYS A 1 57 ? 1.594 5.303 2.767 1.00 0.00 57 LYS A C 13
ATOM 19290 O O . LYS A 1 57 ? 1.337 6.159 3.614 1.00 0.00 57 LYS A O 13
ATOM 19309 N N . TYR A 1 58 ? 1.596 4.002 3.032 1.00 0.00 58 TYR A N 13
ATOM 19310 C CA . TYR A 1 58 ? 1.287 3.491 4.362 1.00 0.00 58 TYR A CA 13
ATOM 19311 C C . TYR A 1 58 ? 2.547 2.990 5.060 1.00 0.00 58 TYR A C 13
ATOM 19312 O O . TYR A 1 58 ? 3.459 2.468 4.419 1.00 0.00 58 TYR A O 13
ATOM 19330 N N . ARG A 1 59 ? 2.589 3.151 6.379 1.00 0.00 59 ARG A N 13
ATOM 19331 C CA . ARG A 1 59 ? 3.737 2.716 7.165 1.00 0.00 59 ARG A CA 13
ATOM 19332 C C . ARG A 1 59 ? 3.360 1.554 8.080 1.00 0.00 59 ARG A C 13
ATOM 19333 O O . ARG A 1 59 ? 2.517 1.696 8.966 1.00 0.00 59 ARG A O 13
ATOM 19354 N N . VAL A 1 60 ? 3.990 0.405 7.859 1.00 0.00 60 VAL A N 13
ATOM 19355 C CA . VAL A 1 60 ? 3.721 -0.781 8.663 1.00 0.00 60 VAL A CA 13
ATOM 19356 C C . VAL A 1 60 ? 4.989 -1.279 9.348 1.00 0.00 60 VAL A C 13
ATOM 19357 O O . VAL A 1 60 ? 5.674 -2.166 8.841 1.00 0.00 60 VAL A O 13
ATOM 19370 N N . GLY A 1 61 ? 5.295 -0.702 10.506 1.00 0.00 61 GLY A N 13
ATOM 19371 C CA . GLY A 1 61 ? 6.480 -1.100 11.243 1.00 0.00 61 GLY A CA 13
ATOM 19372 C C . GLY A 1 61 ? 7.759 -0.606 10.596 1.00 0.00 61 GLY A C 13
ATOM 19373 O O . GLY A 1 61 ? 8.152 0.546 10.783 1.00 0.00 61 GLY A O 13
ATOM 19377 N N . ASP A 1 62 ? 8.410 -1.478 9.834 1.00 0.00 62 ASP A N 13
ATOM 19378 C CA . ASP A 1 62 ? 9.652 -1.125 9.158 1.00 0.00 62 ASP A CA 13
ATOM 19379 C C . ASP A 1 62 ? 9.533 -1.344 7.653 1.00 0.00 62 ASP A C 13
ATOM 19380 O O . ASP A 1 62 ? 10.537 -1.478 6.953 1.00 0.00 62 ASP A O 13
ATOM 19389 N N . TYR A 1 63 ? 8.299 -1.380 7.162 1.00 0.00 63 TYR A N 13
ATOM 19390 C CA . TYR A 1 63 ? 8.048 -1.587 5.740 1.00 0.00 63 TYR A CA 13
ATOM 19391 C C . TYR A 1 63 ? 7.203 -0.454 5.166 1.00 0.00 63 TYR A C 13
ATOM 19392 O O . TYR A 1 63 ? 6.237 -0.009 5.787 1.00 0.00 63 TYR A O 13
ATOM 19410 N N . ARG A 1 64 ? 7.573 0.008 3.976 1.00 0.00 64 ARG A N 13
ATOM 19411 C CA . ARG A 1 64 ? 6.851 1.089 3.317 1.00 0.00 64 ARG A CA 13
ATOM 19412 C C . ARG A 1 64 ? 6.008 0.555 2.163 1.00 0.00 64 ARG A C 13
ATOM 19413 O O . ARG A 1 64 ? 6.454 -0.302 1.399 1.00 0.00 64 ARG A O 13
ATOM 19434 N N . LEU A 1 65 ? 4.788 1.065 2.042 1.00 0.00 65 LEU A N 13
ATOM 19435 C CA . LEU A 1 65 ? 3.881 0.640 0.981 1.00 0.00 65 LEU A CA 13
ATOM 19436 C C . LEU A 1 65 ? 3.351 1.840 0.204 1.00 0.00 65 LEU A C 13
ATOM 19437 O O . LEU A 1 65 ? 2.693 2.715 0.768 1.00 0.00 65 LEU A O 13
ATOM 19453 N N . ILE A 1 66 ? 3.639 1.874 -1.092 1.00 0.00 66 ILE A N 13
ATOM 19454 C CA . ILE A 1 66 ? 3.188 2.965 -1.947 1.00 0.00 66 ILE A CA 13
ATOM 19455 C C . ILE A 1 66 ? 1.827 2.656 -2.561 1.00 0.00 66 ILE A C 13
ATOM 19456 O O . ILE A 1 66 ? 1.730 1.917 -3.542 1.00 0.00 66 ILE A O 13
ATOM 19472 N N . CYS A 1 67 ? 0.778 3.226 -1.979 1.00 0.00 67 CYS A N 13
ATOM 19473 C CA . CYS A 1 67 ? -0.579 3.012 -2.469 1.00 0.00 67 CYS A CA 13
ATOM 19474 C C . CYS A 1 67 ? -1.083 4.237 -3.225 1.00 0.00 67 CYS A C 13
ATOM 19475 O O . CYS A 1 67 ? -0.455 5.296 -3.202 1.00 0.00 67 CYS A O 13
ATOM 19483 N N . HIS A 1 68 ? -2.221 4.085 -3.896 1.00 0.00 68 HIS A N 13
ATOM 19484 C CA . HIS A 1 68 ? -2.809 5.179 -4.661 1.00 0.00 68 HIS A CA 13
ATOM 19485 C C . HIS A 1 68 ? -4.296 5.321 -4.350 1.00 0.00 68 HIS A C 13
ATOM 19486 O O . HIS A 1 68 ? -5.120 4.556 -4.851 1.00 0.00 68 HIS A O 13
ATOM 19500 N N . ILE A 1 69 ? -4.630 6.304 -3.521 1.00 0.00 69 ILE A N 13
ATOM 19501 C CA . ILE A 1 69 ? -6.018 6.546 -3.144 1.00 0.00 69 ILE A CA 13
ATOM 19502 C C . ILE A 1 69 ? -6.789 7.208 -4.281 1.00 0.00 69 ILE A C 13
ATOM 19503 O O . ILE A 1 69 ? -6.512 8.349 -4.649 1.00 0.00 69 ILE A O 13
ATOM 19519 N N . GLN A 1 70 ? -7.758 6.484 -4.831 1.00 0.00 70 GLN A N 13
ATOM 19520 C CA . GLN A 1 70 ? -8.571 7.002 -5.926 1.00 0.00 70 GLN A CA 13
ATOM 19521 C C . GLN A 1 70 ? -9.897 7.548 -5.408 1.00 0.00 70 GLN A C 13
ATOM 19522 O O . GLN A 1 70 ? -10.814 6.787 -5.098 1.00 0.00 70 GLN A O 13
ATOM 19536 N N . ASP A 1 71 ? -9.992 8.870 -5.316 1.00 0.00 71 ASP A N 13
ATOM 19537 C CA . ASP A 1 71 ? -11.207 9.518 -4.837 1.00 0.00 71 ASP A CA 13
ATOM 19538 C C . ASP A 1 71 ? -12.392 9.187 -5.738 1.00 0.00 71 ASP A C 13
ATOM 19539 O O . ASP A 1 71 ? -13.510 8.989 -5.263 1.00 0.00 71 ASP A O 13
ATOM 19548 N N . ARG A 1 72 ? -12.139 9.129 -7.042 1.00 0.00 72 ARG A N 13
ATOM 19549 C CA . ARG A 1 72 ? -13.185 8.824 -8.011 1.00 0.00 72 ARG A CA 13
ATOM 19550 C C . ARG A 1 72 ? -14.123 7.746 -7.476 1.00 0.00 72 ARG A C 13
ATOM 19551 O O . ARG A 1 72 ? -15.322 7.975 -7.320 1.00 0.00 72 ARG A O 13
ATOM 19572 N N . GLU A 1 73 ? -13.568 6.570 -7.199 1.00 0.00 73 GLU A N 13
ATOM 19573 C CA . GLU A 1 73 ? -14.356 5.457 -6.684 1.00 0.00 73 GLU A CA 13
ATOM 19574 C C . GLU A 1 73 ? -13.885 5.056 -5.289 1.00 0.00 73 GLU A C 13
ATOM 19575 O O . GLU A 1 73 ? -14.140 3.943 -4.832 1.00 0.00 73 GLU A O 13
ATOM 19587 N N . ALA A 1 74 ? -13.196 5.974 -4.617 1.00 0.00 74 ALA A N 13
ATOM 19588 C CA . ALA A 1 74 ? -12.691 5.718 -3.274 1.00 0.00 74 ALA A CA 13
ATOM 19589 C C . ALA A 1 74 ? -12.062 4.332 -3.179 1.00 0.00 74 ALA A C 13
ATOM 19590 O O . ALA A 1 74 ? -12.321 3.584 -2.236 1.00 0.00 74 ALA A O 13
ATOM 19597 N N . THR A 1 75 ? -11.234 3.994 -4.163 1.00 0.00 75 THR A N 13
ATOM 19598 C CA . THR A 1 75 ? -10.570 2.697 -4.191 1.00 0.00 75 THR A CA 13
ATOM 19599 C C . THR A 1 75 ? -9.062 2.848 -4.024 1.00 0.00 75 THR A C 13
ATOM 19600 O O . THR A 1 75 ? -8.412 3.566 -4.785 1.00 0.00 75 THR A O 13
ATOM 19611 N N . VAL A 1 76 ? -8.510 2.167 -3.025 1.00 0.00 76 VAL A N 13
ATOM 19612 C CA . VAL A 1 76 ? -7.077 2.224 -2.760 1.00 0.00 76 VAL A CA 13
ATOM 19613 C C . VAL A 1 76 ? -6.342 1.092 -3.469 1.00 0.00 76 VAL A C 13
ATOM 19614 O O . VAL A 1 76 ? -6.509 -0.080 -3.131 1.00 0.00 76 VAL A O 13
ATOM 19627 N N . LEU A 1 77 ? -5.526 1.451 -4.455 1.00 0.00 77 LEU A N 13
ATOM 19628 C CA . LEU A 1 77 ? -4.763 0.465 -5.213 1.00 0.00 77 LEU A CA 13
ATOM 19629 C C . LEU A 1 77 ? -3.273 0.581 -4.911 1.00 0.00 77 LEU A C 13
ATOM 19630 O O . LEU A 1 77 ? -2.699 1.669 -4.973 1.00 0.00 77 LEU A O 13
ATOM 19646 N N . VAL A 1 78 ? -2.650 -0.547 -4.587 1.00 0.00 78 VAL A N 13
ATOM 19647 C CA . VAL A 1 78 ? -1.225 -0.573 -4.279 1.00 0.00 78 VAL A CA 13
ATOM 19648 C C . VAL A 1 78 ? -0.387 -0.522 -5.552 1.00 0.00 78 VAL A C 13
ATOM 19649 O O . VAL A 1 78 ? -0.740 -1.124 -6.566 1.00 0.00 78 VAL A O 13
ATOM 19662 N N . LEU A 1 79 ? 0.726 0.201 -5.491 1.00 0.00 79 LEU A N 13
ATOM 19663 C CA . LEU A 1 79 ? 1.617 0.331 -6.639 1.00 0.00 79 LEU A CA 13
ATOM 19664 C C . LEU A 1 79 ? 2.891 -0.483 -6.435 1.00 0.00 79 LEU A C 13
ATOM 19665 O O . LEU A 1 79 ? 3.255 -1.305 -7.276 1.00 0.00 79 LEU A O 13
ATOM 19681 N N . ARG A 1 80 ? 3.562 -0.250 -5.313 1.00 0.00 80 ARG A N 13
ATOM 19682 C CA . ARG A 1 80 ? 4.795 -0.963 -4.998 1.00 0.00 80 ARG A CA 13
ATOM 19683 C C . ARG A 1 80 ? 4.919 -1.197 -3.495 1.00 0.00 80 ARG A C 13
ATOM 19684 O O . ARG A 1 80 ? 4.387 -0.431 -2.691 1.00 0.00 80 ARG A O 13
ATOM 19705 N N . VAL A 1 81 ? 5.624 -2.260 -3.123 1.00 0.00 81 VAL A N 13
ATOM 19706 C CA . VAL A 1 81 ? 5.818 -2.595 -1.717 1.00 0.00 81 VAL A CA 13
ATOM 19707 C C . VAL A 1 81 ? 7.250 -3.047 -1.453 1.00 0.00 81 VAL A C 13
ATOM 19708 O O . VAL A 1 81 ? 7.753 -3.963 -2.103 1.00 0.00 81 VAL A O 13
ATOM 19721 N N . GLY A 1 82 ? 7.902 -2.398 -0.493 1.00 0.00 82 GLY A N 13
ATOM 19722 C CA . GLY A 1 82 ? 9.271 -2.748 -0.159 1.00 0.00 82 GLY A CA 13
ATOM 19723 C C . GLY A 1 82 ? 9.671 -2.267 1.221 1.00 0.00 82 GLY A C 13
ATOM 19724 O O . GLY A 1 82 ? 9.067 -1.342 1.764 1.00 0.00 82 GLY A O 13
ATOM 19728 N N . HIS A 1 83 ? 10.692 -2.899 1.793 1.00 0.00 83 HIS A N 13
ATOM 19729 C CA . HIS A 1 83 ? 11.172 -2.531 3.120 1.00 0.00 83 HIS A CA 13
ATOM 19730 C C . HIS A 1 83 ? 11.818 -1.149 3.101 1.00 0.00 83 HIS A C 13
ATOM 19731 O O . HIS A 1 83 ? 12.645 -0.852 2.238 1.00 0.00 83 HIS A O 13
ATOM 19745 N N . ALA A 1 84 ? 11.436 -0.308 4.056 1.00 0.00 84 ALA A N 13
ATOM 19746 C CA . ALA A 1 84 ? 11.979 1.041 4.149 1.00 0.00 84 ALA A CA 13
ATOM 19747 C C . ALA A 1 84 ? 13.442 1.074 3.722 1.00 0.00 84 ALA A C 13
ATOM 19748 O O . ALA A 1 84 ? 13.910 2.060 3.151 1.00 0.00 84 ALA A O 13
ATOM 19755 N N . ARG A 1 85 ? 14.161 -0.008 4.004 1.00 0.00 85 ARG A N 13
ATOM 19756 C CA . ARG A 1 85 ? 15.572 -0.101 3.651 1.00 0.00 85 ARG A CA 13
ATOM 19757 C C . ARG A 1 85 ? 15.772 0.097 2.152 1.00 0.00 85 ARG A C 13
ATOM 19758 O O . ARG A 1 85 ? 16.426 1.047 1.723 1.00 0.00 85 ARG A O 13
ATOM 19779 N N . ASP A 1 86 ? 15.205 -0.807 1.360 1.00 0.00 86 ASP A N 13
ATOM 19780 C CA . ASP A 1 86 ? 15.320 -0.732 -0.092 1.00 0.00 86 ASP A CA 13
ATOM 19781 C C . ASP A 1 86 ? 14.607 0.505 -0.630 1.00 0.00 86 ASP A C 13
ATOM 19782 O O . ASP A 1 86 ? 15.244 1.436 -1.123 1.00 0.00 86 ASP A O 13
ATOM 19791 N N . VAL A 1 87 ? 13.282 0.508 -0.532 1.00 0.00 87 VAL A N 13
ATOM 19792 C CA . VAL A 1 87 ? 12.482 1.630 -1.009 1.00 0.00 87 VAL A CA 13
ATOM 19793 C C . VAL A 1 87 ? 13.182 2.957 -0.740 1.00 0.00 87 VAL A C 13
ATOM 19794 O O . VAL A 1 87 ? 13.545 3.260 0.397 1.00 0.00 87 VAL A O 13
ATOM 19807 N N . TYR A 1 88 ? 13.369 3.746 -1.792 1.00 0.00 88 TYR A N 13
ATOM 19808 C CA . TYR A 1 88 ? 14.028 5.041 -1.670 1.00 0.00 88 TYR A CA 13
ATOM 19809 C C . TYR A 1 88 ? 13.349 5.899 -0.607 1.00 0.00 88 TYR A C 13
ATOM 19810 O O . TYR A 1 88 ? 12.183 5.687 -0.274 1.00 0.00 88 TYR A O 13
ATOM 19828 N N . ARG A 1 89 ? 14.088 6.869 -0.078 1.00 0.00 89 ARG A N 13
ATOM 19829 C CA . ARG A 1 89 ? 13.559 7.760 0.947 1.00 0.00 89 ARG A CA 13
ATOM 19830 C C . ARG A 1 89 ? 12.144 8.211 0.599 1.00 0.00 89 ARG A C 13
ATOM 19831 O O . ARG A 1 89 ? 11.708 8.091 -0.546 1.00 0.00 89 ARG A O 13
ATOM 19852 N N . MET A 1 1 ? -17.491 -1.451 6.067 1.00 0.00 1 MET A N 14
ATOM 19853 C CA . MET A 1 1 ? -17.427 -1.224 4.628 1.00 0.00 1 MET A CA 14
ATOM 19854 C C . MET A 1 1 ? -17.017 0.213 4.323 1.00 0.00 1 MET A C 14
ATOM 19855 O O . MET A 1 1 ? -17.780 1.150 4.558 1.00 0.00 1 MET A O 14
ATOM 19869 N N . GLY A 1 2 ? -15.807 0.380 3.796 1.00 0.00 2 GLY A N 14
ATOM 19870 C CA . GLY A 1 2 ? -15.318 1.707 3.468 1.00 0.00 2 GLY A CA 14
ATOM 19871 C C . GLY A 1 2 ? -14.761 1.787 2.061 1.00 0.00 2 GLY A C 14
ATOM 19872 O O . GLY A 1 2 ? -15.513 1.910 1.094 1.00 0.00 2 GLY A O 14
ATOM 19876 N N . TYR A 1 3 ? -13.439 1.719 1.945 1.00 0.00 3 TYR A N 14
ATOM 19877 C CA . TYR A 1 3 ? -12.781 1.788 0.645 1.00 0.00 3 TYR A CA 14
ATOM 19878 C C . TYR A 1 3 ? -12.422 0.394 0.141 1.00 0.00 3 TYR A C 14
ATOM 19879 O O . TYR A 1 3 ? -12.456 -0.579 0.895 1.00 0.00 3 TYR A O 14
ATOM 19897 N N . ARG A 1 4 ? -12.078 0.306 -1.140 1.00 0.00 4 ARG A N 14
ATOM 19898 C CA . ARG A 1 4 ? -11.712 -0.969 -1.746 1.00 0.00 4 ARG A CA 14
ATOM 19899 C C . ARG A 1 4 ? -10.202 -1.182 -1.695 1.00 0.00 4 ARG A C 14
ATOM 19900 O O . ARG A 1 4 ? -9.426 -0.243 -1.873 1.00 0.00 4 ARG A O 14
ATOM 19921 N N . ILE A 1 5 ? -9.793 -2.422 -1.449 1.00 0.00 5 ILE A N 14
ATOM 19922 C CA . ILE A 1 5 ? -8.377 -2.759 -1.375 1.00 0.00 5 ILE A CA 14
ATOM 19923 C C . ILE A 1 5 ? -7.923 -3.505 -2.624 1.00 0.00 5 ILE A C 14
ATOM 19924 O O . ILE A 1 5 ? -8.306 -4.653 -2.846 1.00 0.00 5 ILE A O 14
ATOM 19940 N N . GLU A 1 6 ? -7.103 -2.845 -3.436 1.00 0.00 6 GLU A N 14
ATOM 19941 C CA . GLU A 1 6 ? -6.595 -3.447 -4.663 1.00 0.00 6 GLU A CA 14
ATOM 19942 C C . GLU A 1 6 ? -5.069 -3.446 -4.680 1.00 0.00 6 GLU A C 14
ATOM 19943 O O . GLU A 1 6 ? -4.431 -2.613 -4.036 1.00 0.00 6 GLU A O 14
ATOM 19955 N N . PHE A 1 7 ? -4.491 -4.387 -5.419 1.00 0.00 7 PHE A N 14
ATOM 19956 C CA . PHE A 1 7 ? -3.040 -4.497 -5.518 1.00 0.00 7 PHE A CA 14
ATOM 19957 C C . PHE A 1 7 ? -2.607 -4.690 -6.969 1.00 0.00 7 PHE A C 14
ATOM 19958 O O . PHE A 1 7 ? -3.068 -5.608 -7.648 1.00 0.00 7 PHE A O 14
ATOM 19975 N N . ASP A 1 8 ? -1.720 -3.819 -7.436 1.00 0.00 8 ASP A N 14
ATOM 19976 C CA . ASP A 1 8 ? -1.224 -3.892 -8.805 1.00 0.00 8 ASP A CA 14
ATOM 19977 C C . ASP A 1 8 ? -0.600 -5.256 -9.084 1.00 0.00 8 ASP A C 14
ATOM 19978 O O . ASP A 1 8 ? -0.258 -6.008 -8.171 1.00 0.00 8 ASP A O 14
ATOM 19987 N N . PRO A 1 9 ? -0.448 -5.585 -10.376 1.00 0.00 9 PRO A N 14
ATOM 19988 C CA . PRO A 1 9 ? 0.135 -6.859 -10.805 1.00 0.00 9 PRO A CA 14
ATOM 19989 C C . PRO A 1 9 ? 1.628 -6.943 -10.507 1.00 0.00 9 PRO A C 14
ATOM 19990 O O . PRO A 1 9 ? 2.238 -8.005 -10.639 1.00 0.00 9 PRO A O 14
ATOM 20001 N N . ARG A 1 10 ? 2.210 -5.819 -10.104 1.00 0.00 10 ARG A N 14
ATOM 20002 C CA . ARG A 1 10 ? 3.633 -5.766 -9.788 1.00 0.00 10 ARG A CA 14
ATOM 20003 C C . ARG A 1 10 ? 3.863 -5.934 -8.289 1.00 0.00 10 ARG A C 14
ATOM 20004 O O . ARG A 1 10 ? 4.698 -6.733 -7.865 1.00 0.00 10 ARG A O 14
ATOM 20025 N N . ALA A 1 11 ? 3.118 -5.175 -7.492 1.00 0.00 11 ALA A N 14
ATOM 20026 C CA . ALA A 1 11 ? 3.240 -5.241 -6.041 1.00 0.00 11 ALA A CA 14
ATOM 20027 C C . ALA A 1 11 ? 2.890 -6.632 -5.524 1.00 0.00 11 ALA A C 14
ATOM 20028 O O . ALA A 1 11 ? 3.643 -7.224 -4.752 1.00 0.00 11 ALA A O 14
ATOM 20035 N N . GLU A 1 12 ? 1.741 -7.146 -5.953 1.00 0.00 12 GLU A N 14
ATOM 20036 C CA . GLU A 1 12 ? 1.292 -8.467 -5.530 1.00 0.00 12 GLU A CA 14
ATOM 20037 C C . GLU A 1 12 ? 2.460 -9.448 -5.474 1.00 0.00 12 GLU A C 14
ATOM 20038 O O . GLU A 1 12 ? 2.583 -10.232 -4.532 1.00 0.00 12 GLU A O 14
ATOM 20050 N N . LYS A 1 13 ? 3.316 -9.397 -6.488 1.00 0.00 13 LYS A N 14
ATOM 20051 C CA . LYS A 1 13 ? 4.476 -10.279 -6.556 1.00 0.00 13 LYS A CA 14
ATOM 20052 C C . LYS A 1 13 ? 5.541 -9.855 -5.551 1.00 0.00 13 LYS A C 14
ATOM 20053 O O . LYS A 1 13 ? 6.054 -10.677 -4.793 1.00 0.00 13 LYS A O 14
ATOM 20072 N N . GLU A 1 14 ? 5.868 -8.566 -5.550 1.00 0.00 14 GLU A N 14
ATOM 20073 C CA . GLU A 1 14 ? 6.872 -8.034 -4.636 1.00 0.00 14 GLU A CA 14
ATOM 20074 C C . GLU A 1 14 ? 6.534 -8.386 -3.190 1.00 0.00 14 GLU A C 14
ATOM 20075 O O . GLU A 1 14 ? 7.423 -8.630 -2.374 1.00 0.00 14 GLU A O 14
ATOM 20087 N N . LEU A 1 15 ? 5.242 -8.411 -2.881 1.00 0.00 15 LEU A N 14
ATOM 20088 C CA . LEU A 1 15 ? 4.784 -8.733 -1.534 1.00 0.00 15 LEU A CA 14
ATOM 20089 C C . LEU A 1 15 ? 4.952 -10.221 -1.243 1.00 0.00 15 LEU A C 14
ATOM 20090 O O . LEU A 1 15 ? 5.588 -10.603 -0.261 1.00 0.00 15 LEU A O 14
ATOM 20106 N N . GLU A 1 16 ? 4.378 -11.056 -2.104 1.00 0.00 16 GLU A N 14
ATOM 20107 C CA . GLU A 1 16 ? 4.466 -12.502 -1.939 1.00 0.00 16 GLU A CA 14
ATOM 20108 C C . GLU A 1 16 ? 5.898 -12.928 -1.628 1.00 0.00 16 GLU A C 14
ATOM 20109 O O . GLU A 1 16 ? 6.128 -13.866 -0.864 1.00 0.00 16 GLU A O 14
ATOM 20121 N N . LYS A 1 17 ? 6.859 -12.232 -2.226 1.00 0.00 17 LYS A N 14
ATOM 20122 C CA . LYS A 1 17 ? 8.270 -12.536 -2.015 1.00 0.00 17 LYS A CA 14
ATOM 20123 C C . LYS A 1 17 ? 8.676 -12.256 -0.571 1.00 0.00 17 LYS A C 14
ATOM 20124 O O . LYS A 1 17 ? 9.448 -13.009 0.024 1.00 0.00 17 LYS A O 14
ATOM 20143 N N . LEU A 1 18 ? 8.150 -11.171 -0.013 1.00 0.00 18 LEU A N 14
ATOM 20144 C CA . LEU A 1 18 ? 8.457 -10.792 1.362 1.00 0.00 18 LEU A CA 14
ATOM 20145 C C . LEU A 1 18 ? 8.153 -11.937 2.322 1.00 0.00 18 LEU A C 14
ATOM 20146 O O . LEU A 1 18 ? 7.568 -12.949 1.933 1.00 0.00 18 LEU A O 14
ATOM 20162 N N . ASP A 1 19 ? 8.550 -11.770 3.579 1.00 0.00 19 ASP A N 14
ATOM 20163 C CA . ASP A 1 19 ? 8.317 -12.788 4.597 1.00 0.00 19 ASP A CA 14
ATOM 20164 C C . ASP A 1 19 ? 6.827 -13.082 4.739 1.00 0.00 19 ASP A C 14
ATOM 20165 O O . ASP A 1 19 ? 5.990 -12.194 4.577 1.00 0.00 19 ASP A O 14
ATOM 20174 N N . ARG A 1 20 ? 6.503 -14.335 5.042 1.00 0.00 20 ARG A N 14
ATOM 20175 C CA . ARG A 1 20 ? 5.113 -14.747 5.204 1.00 0.00 20 ARG A CA 14
ATOM 20176 C C . ARG A 1 20 ? 4.399 -13.862 6.220 1.00 0.00 20 ARG A C 14
ATOM 20177 O O . ARG A 1 20 ? 3.285 -13.398 5.979 1.00 0.00 20 ARG A O 14
ATOM 20198 N N . GLU A 1 21 ? 5.047 -13.634 7.358 1.00 0.00 21 GLU A N 14
ATOM 20199 C CA . GLU A 1 21 ? 4.472 -12.806 8.412 1.00 0.00 21 GLU A CA 14
ATOM 20200 C C . GLU A 1 21 ? 4.223 -11.385 7.912 1.00 0.00 21 GLU A C 14
ATOM 20201 O O . GLU A 1 21 ? 3.142 -10.829 8.105 1.00 0.00 21 GLU A O 14
ATOM 20213 N N . VAL A 1 22 ? 5.231 -10.805 7.270 1.00 0.00 22 VAL A N 14
ATOM 20214 C CA . VAL A 1 22 ? 5.122 -9.450 6.742 1.00 0.00 22 VAL A CA 14
ATOM 20215 C C . VAL A 1 22 ? 3.965 -9.336 5.755 1.00 0.00 22 VAL A C 14
ATOM 20216 O O . VAL A 1 22 ? 3.103 -8.469 5.891 1.00 0.00 22 VAL A O 14
ATOM 20229 N N . ALA A 1 23 ? 3.954 -10.219 4.761 1.00 0.00 23 ALA A N 14
ATOM 20230 C CA . ALA A 1 23 ? 2.902 -10.219 3.752 1.00 0.00 23 ALA A CA 14
ATOM 20231 C C . ALA A 1 23 ? 1.521 -10.243 4.399 1.00 0.00 23 ALA A C 14
ATOM 20232 O O . ALA A 1 23 ? 0.637 -9.471 4.025 1.00 0.00 23 ALA A O 14
ATOM 20239 N N . ARG A 1 24 ? 1.342 -11.132 5.370 1.00 0.00 24 ARG A N 14
ATOM 20240 C CA . ARG A 1 24 ? 0.068 -11.257 6.068 1.00 0.00 24 ARG A CA 14
ATOM 20241 C C . ARG A 1 24 ? -0.210 -10.020 6.917 1.00 0.00 24 ARG A C 14
ATOM 20242 O O . ARG A 1 24 ? -1.341 -9.538 6.978 1.00 0.00 24 ARG A O 14
ATOM 20263 N N . ARG A 1 25 ? 0.829 -9.512 7.572 1.00 0.00 25 ARG A N 14
ATOM 20264 C CA . ARG A 1 25 ? 0.696 -8.333 8.420 1.00 0.00 25 ARG A CA 14
ATOM 20265 C C . ARG A 1 25 ? 0.257 -7.123 7.602 1.00 0.00 25 ARG A C 14
ATOM 20266 O O . ARG A 1 25 ? -0.579 -6.333 8.043 1.00 0.00 25 ARG A O 14
ATOM 20287 N N . ILE A 1 26 ? 0.825 -6.983 6.409 1.00 0.00 26 ILE A N 14
ATOM 20288 C CA . ILE A 1 26 ? 0.491 -5.869 5.530 1.00 0.00 26 ILE A CA 14
ATOM 20289 C C . ILE A 1 26 ? -0.968 -5.934 5.091 1.00 0.00 26 ILE A C 14
ATOM 20290 O O . ILE A 1 26 ? -1.755 -5.032 5.381 1.00 0.00 26 ILE A O 14
ATOM 20306 N N . LEU A 1 27 ? -1.322 -7.006 4.391 1.00 0.00 27 LEU A N 14
ATOM 20307 C CA . LEU A 1 27 ? -2.688 -7.190 3.913 1.00 0.00 27 LEU A CA 14
ATOM 20308 C C . LEU A 1 27 ? -3.680 -7.150 5.071 1.00 0.00 27 LEU A C 14
ATOM 20309 O O . LEU A 1 27 ? -4.821 -6.714 4.909 1.00 0.00 27 LEU A O 14
ATOM 20325 N N . ARG A 1 28 ? -3.238 -7.606 6.238 1.00 0.00 28 ARG A N 14
ATOM 20326 C CA . ARG A 1 28 ? -4.087 -7.621 7.423 1.00 0.00 28 ARG A CA 14
ATOM 20327 C C . ARG A 1 28 ? -4.240 -6.217 8.001 1.00 0.00 28 ARG A C 14
ATOM 20328 O O . ARG A 1 28 ? -5.257 -5.894 8.616 1.00 0.00 28 ARG A O 14
ATOM 20349 N N . PHE A 1 29 ? -3.222 -5.386 7.800 1.00 0.00 29 PHE A N 14
ATOM 20350 C CA . PHE A 1 29 ? -3.242 -4.017 8.302 1.00 0.00 29 PHE A CA 14
ATOM 20351 C C . PHE A 1 29 ? -4.124 -3.130 7.428 1.00 0.00 29 PHE A C 14
ATOM 20352 O O . PHE A 1 29 ? -4.708 -2.155 7.903 1.00 0.00 29 PHE A O 14
ATOM 20369 N N . LEU A 1 30 ? -4.216 -3.475 6.148 1.00 0.00 30 LEU A N 14
ATOM 20370 C CA . LEU A 1 30 ? -5.025 -2.711 5.206 1.00 0.00 30 LEU A CA 14
ATOM 20371 C C . LEU A 1 30 ? -6.452 -3.248 5.154 1.00 0.00 30 LEU A C 14
ATOM 20372 O O . LEU A 1 30 ? -7.409 -2.483 5.029 1.00 0.00 30 LEU A O 14
ATOM 20388 N N . ARG A 1 31 ? -6.587 -4.566 5.253 1.00 0.00 31 ARG A N 14
ATOM 20389 C CA . ARG A 1 31 ? -7.897 -5.205 5.218 1.00 0.00 31 ARG A CA 14
ATOM 20390 C C . ARG A 1 31 ? -8.634 -5.007 6.539 1.00 0.00 31 ARG A C 14
ATOM 20391 O O . ARG A 1 31 ? -9.826 -5.294 6.645 1.00 0.00 31 ARG A O 14
ATOM 20412 N N . GLU A 1 32 ? -7.915 -4.514 7.544 1.00 0.00 32 GLU A N 14
ATOM 20413 C CA . GLU A 1 32 ? -8.502 -4.279 8.858 1.00 0.00 32 GLU A CA 14
ATOM 20414 C C . GLU A 1 32 ? -8.573 -2.786 9.163 1.00 0.00 32 GLU A C 14
ATOM 20415 O O . GLU A 1 32 ? -9.658 -2.209 9.241 1.00 0.00 32 GLU A O 14
ATOM 20427 N N . ARG A 1 33 ? -7.410 -2.166 9.333 1.00 0.00 33 ARG A N 14
ATOM 20428 C CA . ARG A 1 33 ? -7.340 -0.741 9.631 1.00 0.00 33 ARG A CA 14
ATOM 20429 C C . ARG A 1 33 ? -7.935 0.082 8.492 1.00 0.00 33 ARG A C 14
ATOM 20430 O O . ARG A 1 33 ? -8.978 0.717 8.650 1.00 0.00 33 ARG A O 14
ATOM 20451 N N . VAL A 1 34 ? -7.265 0.067 7.345 1.00 0.00 34 VAL A N 14
ATOM 20452 C CA . VAL A 1 34 ? -7.727 0.811 6.179 1.00 0.00 34 VAL A CA 14
ATOM 20453 C C . VAL A 1 34 ? -9.104 0.333 5.732 1.00 0.00 34 VAL A C 14
ATOM 20454 O O . VAL A 1 34 ? -9.820 1.041 5.025 1.00 0.00 34 VAL A O 14
ATOM 20467 N N . ALA A 1 35 ? -9.469 -0.875 6.151 1.00 0.00 35 ALA A N 14
ATOM 20468 C CA . ALA A 1 35 ? -10.762 -1.448 5.796 1.00 0.00 35 ALA A CA 14
ATOM 20469 C C . ALA A 1 35 ? -11.883 -0.824 6.620 1.00 0.00 35 ALA A C 14
ATOM 20470 O O . ALA A 1 35 ? -12.897 -0.385 6.076 1.00 0.00 35 ALA A O 14
ATOM 20477 N N . THR A 1 36 ? -11.696 -0.789 7.935 1.00 0.00 36 THR A N 14
ATOM 20478 C CA . THR A 1 36 ? -12.693 -0.221 8.834 1.00 0.00 36 THR A CA 14
ATOM 20479 C C . THR A 1 36 ? -12.620 1.302 8.844 1.00 0.00 36 THR A C 14
ATOM 20480 O O . THR A 1 36 ? -13.618 1.980 9.094 1.00 0.00 36 THR A O 14
ATOM 20491 N N . LEU A 1 37 ? -11.434 1.834 8.570 1.00 0.00 37 LEU A N 14
ATOM 20492 C CA . LEU A 1 37 ? -11.232 3.279 8.547 1.00 0.00 37 LEU A CA 14
ATOM 20493 C C . LEU A 1 37 ? -12.128 3.938 7.504 1.00 0.00 37 LEU A C 14
ATOM 20494 O O . LEU A 1 37 ? -12.000 3.677 6.308 1.00 0.00 37 LEU A O 14
ATOM 20510 N N . GLU A 1 38 ? -13.035 4.794 7.966 1.00 0.00 38 GLU A N 14
ATOM 20511 C CA . GLU A 1 38 ? -13.952 5.491 7.071 1.00 0.00 38 GLU A CA 14
ATOM 20512 C C . GLU A 1 38 ? -13.207 6.071 5.872 1.00 0.00 38 GLU A C 14
ATOM 20513 O O . GLU A 1 38 ? -13.716 6.068 4.751 1.00 0.00 38 GLU A O 14
ATOM 20525 N N . ASP A 1 39 ? -11.999 6.568 6.118 1.00 0.00 39 ASP A N 14
ATOM 20526 C CA . ASP A 1 39 ? -11.183 7.151 5.059 1.00 0.00 39 ASP A CA 14
ATOM 20527 C C . ASP A 1 39 ? -9.761 6.601 5.104 1.00 0.00 39 ASP A C 14
ATOM 20528 O O . ASP A 1 39 ? -9.162 6.448 6.169 1.00 0.00 39 ASP A O 14
ATOM 20537 N N . PRO A 1 40 ? -9.206 6.296 3.922 1.00 0.00 40 PRO A N 14
ATOM 20538 C CA . PRO A 1 40 ? -7.848 5.758 3.800 1.00 0.00 40 PRO A CA 14
ATOM 20539 C C . PRO A 1 40 ? -6.782 6.792 4.143 1.00 0.00 40 PRO A C 14
ATOM 20540 O O . PRO A 1 40 ? -5.598 6.468 4.242 1.00 0.00 40 PRO A O 14
ATOM 20551 N N . ARG A 1 41 ? -7.209 8.037 4.325 1.00 0.00 41 ARG A N 14
ATOM 20552 C CA . ARG A 1 41 ? -6.290 9.119 4.657 1.00 0.00 41 ARG A CA 14
ATOM 20553 C C . ARG A 1 41 ? -6.152 9.271 6.169 1.00 0.00 41 ARG A C 14
ATOM 20554 O O . ARG A 1 41 ? -6.123 10.385 6.691 1.00 0.00 41 ARG A O 14
ATOM 20575 N N . SER A 1 42 ? -6.068 8.143 6.867 1.00 0.00 42 SER A N 14
ATOM 20576 C CA . SER A 1 42 ? -5.938 8.150 8.319 1.00 0.00 42 SER A CA 14
ATOM 20577 C C . SER A 1 42 ? -4.498 7.870 8.737 1.00 0.00 42 SER A C 14
ATOM 20578 O O . SER A 1 42 ? -3.929 8.584 9.564 1.00 0.00 42 SER A O 14
ATOM 20586 N N . LEU A 1 43 ? -3.912 6.827 8.159 1.00 0.00 43 LEU A N 14
ATOM 20587 C CA . LEU A 1 43 ? -2.537 6.452 8.470 1.00 0.00 43 LEU A CA 14
ATOM 20588 C C . LEU A 1 43 ? -1.626 6.677 7.268 1.00 0.00 43 LEU A C 14
ATOM 20589 O O . LEU A 1 43 ? -2.069 6.624 6.121 1.00 0.00 43 LEU A O 14
ATOM 20605 N N . GLY A 1 44 ? -0.349 6.927 7.538 1.00 0.00 44 GLY A N 14
ATOM 20606 C CA . GLY A 1 44 ? 0.605 7.155 6.469 1.00 0.00 44 GLY A CA 14
ATOM 20607 C C . GLY A 1 44 ? 0.676 8.611 6.055 1.00 0.00 44 GLY A C 14
ATOM 20608 O O . GLY A 1 44 ? 0.088 9.476 6.703 1.00 0.00 44 GLY A O 14
ATOM 20612 N N . GLU A 1 45 ? 1.400 8.883 4.973 1.00 0.00 45 GLU A N 14
ATOM 20613 C CA . GLU A 1 45 ? 1.547 10.246 4.476 1.00 0.00 45 GLU A CA 14
ATOM 20614 C C . GLU A 1 45 ? 1.502 10.276 2.951 1.00 0.00 45 GLU A C 14
ATOM 20615 O O . GLU A 1 45 ? 1.878 9.319 2.274 1.00 0.00 45 GLU A O 14
ATOM 20627 N N . PRO A 1 46 ? 1.030 11.403 2.396 1.00 0.00 46 PRO A N 14
ATOM 20628 C CA . PRO A 1 46 ? 0.924 11.586 0.946 1.00 0.00 46 PRO A CA 14
ATOM 20629 C C . PRO A 1 46 ? 2.288 11.712 0.276 1.00 0.00 46 PRO A C 14
ATOM 20630 O O . PRO A 1 46 ? 3.321 11.449 0.893 1.00 0.00 46 PRO A O 14
ATOM 20641 N N . LEU A 1 47 ? 2.285 12.115 -0.990 1.00 0.00 47 LEU A N 14
ATOM 20642 C CA . LEU A 1 47 ? 3.523 12.276 -1.744 1.00 0.00 47 LEU A CA 14
ATOM 20643 C C . LEU A 1 47 ? 3.416 13.440 -2.725 1.00 0.00 47 LEU A C 14
ATOM 20644 O O . LEU A 1 47 ? 2.343 13.716 -3.261 1.00 0.00 47 LEU A O 14
ATOM 20660 N N . ARG A 1 48 ? 4.536 14.118 -2.955 1.00 0.00 48 ARG A N 14
ATOM 20661 C CA . ARG A 1 48 ? 4.568 15.251 -3.872 1.00 0.00 48 ARG A CA 14
ATOM 20662 C C . ARG A 1 48 ? 5.749 15.141 -4.831 1.00 0.00 48 ARG A C 14
ATOM 20663 O O . ARG A 1 48 ? 6.862 14.807 -4.427 1.00 0.00 48 ARG A O 14
ATOM 20684 N N . GLY A 1 49 ? 5.498 15.423 -6.106 1.00 0.00 49 GLY A N 14
ATOM 20685 C CA . GLY A 1 49 ? 6.550 15.349 -7.104 1.00 0.00 49 GLY A CA 14
ATOM 20686 C C . GLY A 1 49 ? 6.182 16.065 -8.388 1.00 0.00 49 GLY A C 14
ATOM 20687 O O . GLY A 1 49 ? 5.008 16.209 -8.730 1.00 0.00 49 GLY A O 14
ATOM 20691 N N . PRO A 1 50 ? 7.203 16.532 -9.123 1.00 0.00 50 PRO A N 14
ATOM 20692 C CA . PRO A 1 50 ? 7.006 17.246 -10.388 1.00 0.00 50 PRO A CA 14
ATOM 20693 C C . PRO A 1 50 ? 6.497 16.332 -11.497 1.00 0.00 50 PRO A C 14
ATOM 20694 O O . PRO A 1 50 ? 5.784 16.772 -12.398 1.00 0.00 50 PRO A O 14
ATOM 20705 N N . GLU A 1 51 ? 6.867 15.057 -11.423 1.00 0.00 51 GLU A N 14
ATOM 20706 C CA . GLU A 1 51 ? 6.447 14.082 -12.423 1.00 0.00 51 GLU A CA 14
ATOM 20707 C C . GLU A 1 51 ? 5.539 13.024 -11.802 1.00 0.00 51 GLU A C 14
ATOM 20708 O O . GLU A 1 51 ? 5.454 11.897 -12.292 1.00 0.00 51 GLU A O 14
ATOM 20720 N N . LEU A 1 52 ? 4.862 13.395 -10.721 1.00 0.00 52 LEU A N 14
ATOM 20721 C CA . LEU A 1 52 ? 3.959 12.479 -10.032 1.00 0.00 52 LEU A CA 14
ATOM 20722 C C . LEU A 1 52 ? 2.644 13.169 -9.685 1.00 0.00 52 LEU A C 14
ATOM 20723 O O . LEU A 1 52 ? 2.512 14.384 -9.826 1.00 0.00 52 LEU A O 14
ATOM 20739 N N . GLY A 1 53 ? 1.673 12.385 -9.227 1.00 0.00 53 GLY A N 14
ATOM 20740 C CA . GLY A 1 53 ? 0.381 12.939 -8.864 1.00 0.00 53 GLY A CA 14
ATOM 20741 C C . GLY A 1 53 ? 0.104 12.838 -7.377 1.00 0.00 53 GLY A C 14
ATOM 20742 O O . GLY A 1 53 ? 0.975 13.127 -6.556 1.00 0.00 53 GLY A O 14
ATOM 20746 N N . ARG A 1 54 ? -1.112 12.430 -7.029 1.00 0.00 54 ARG A N 14
ATOM 20747 C CA . ARG A 1 54 ? -1.502 12.296 -5.631 1.00 0.00 54 ARG A CA 14
ATOM 20748 C C . ARG A 1 54 ? -1.347 10.853 -5.160 1.00 0.00 54 ARG A C 14
ATOM 20749 O O . ARG A 1 54 ? -2.300 10.074 -5.187 1.00 0.00 54 ARG A O 14
ATOM 20770 N N . PHE A 1 55 ? -0.140 10.503 -4.729 1.00 0.00 55 PHE A N 14
ATOM 20771 C CA . PHE A 1 55 ? 0.141 9.153 -4.253 1.00 0.00 55 PHE A CA 14
ATOM 20772 C C . PHE A 1 55 ? 0.267 9.128 -2.733 1.00 0.00 55 PHE A C 14
ATOM 20773 O O . PHE A 1 55 ? 0.949 9.965 -2.142 1.00 0.00 55 PHE A O 14
ATOM 20790 N N . TRP A 1 56 ? -0.395 8.162 -2.107 1.00 0.00 56 TRP A N 14
ATOM 20791 C CA . TRP A 1 56 ? -0.358 8.027 -0.655 1.00 0.00 56 TRP A CA 14
ATOM 20792 C C . TRP A 1 56 ? 0.573 6.895 -0.237 1.00 0.00 56 TRP A C 14
ATOM 20793 O O . TRP A 1 56 ? 0.672 5.874 -0.919 1.00 0.00 56 TRP A O 14
ATOM 20814 N N . LYS A 1 57 ? 1.256 7.081 0.888 1.00 0.00 57 LYS A N 14
ATOM 20815 C CA . LYS A 1 57 ? 2.179 6.074 1.398 1.00 0.00 57 LYS A CA 14
ATOM 20816 C C . LYS A 1 57 ? 1.747 5.590 2.779 1.00 0.00 57 LYS A C 14
ATOM 20817 O O . LYS A 1 57 ? 1.104 6.323 3.531 1.00 0.00 57 LYS A O 14
ATOM 20836 N N . TYR A 1 58 ? 2.106 4.354 3.106 1.00 0.00 58 TYR A N 14
ATOM 20837 C CA . TYR A 1 58 ? 1.755 3.772 4.396 1.00 0.00 58 TYR A CA 14
ATOM 20838 C C . TYR A 1 58 ? 2.992 3.229 5.104 1.00 0.00 58 TYR A C 14
ATOM 20839 O O . TYR A 1 58 ? 3.938 2.773 4.462 1.00 0.00 58 TYR A O 14
ATOM 20857 N N . ARG A 1 59 ? 2.976 3.280 6.432 1.00 0.00 59 ARG A N 14
ATOM 20858 C CA . ARG A 1 59 ? 4.097 2.794 7.229 1.00 0.00 59 ARG A CA 14
ATOM 20859 C C . ARG A 1 59 ? 3.674 1.612 8.096 1.00 0.00 59 ARG A C 14
ATOM 20860 O O . ARG A 1 59 ? 2.725 1.707 8.874 1.00 0.00 59 ARG A O 14
ATOM 20881 N N . VAL A 1 60 ? 4.386 0.498 7.957 1.00 0.00 60 VAL A N 14
ATOM 20882 C CA . VAL A 1 60 ? 4.086 -0.703 8.728 1.00 0.00 60 VAL A CA 14
ATOM 20883 C C . VAL A 1 60 ? 5.338 -1.249 9.404 1.00 0.00 60 VAL A C 14
ATOM 20884 O O . VAL A 1 60 ? 6.137 -1.948 8.783 1.00 0.00 60 VAL A O 14
ATOM 20897 N N . GLY A 1 61 ? 5.503 -0.925 10.683 1.00 0.00 61 GLY A N 14
ATOM 20898 C CA . GLY A 1 61 ? 6.660 -1.392 11.424 1.00 0.00 61 GLY A CA 14
ATOM 20899 C C . GLY A 1 61 ? 7.967 -0.984 10.774 1.00 0.00 61 GLY A C 14
ATOM 20900 O O . GLY A 1 61 ? 8.507 0.083 11.066 1.00 0.00 61 GLY A O 14
ATOM 20904 N N . ASP A 1 62 ? 8.479 -1.836 9.892 1.00 0.00 62 ASP A N 14
ATOM 20905 C CA . ASP A 1 62 ? 9.732 -1.559 9.199 1.00 0.00 62 ASP A CA 14
ATOM 20906 C C . ASP A 1 62 ? 9.594 -1.819 7.702 1.00 0.00 62 ASP A C 14
ATOM 20907 O O . ASP A 1 62 ? 10.517 -2.321 7.061 1.00 0.00 62 ASP A O 14
ATOM 20916 N N . TYR A 1 63 ? 8.435 -1.474 7.152 1.00 0.00 63 TYR A N 14
ATOM 20917 C CA . TYR A 1 63 ? 8.175 -1.673 5.731 1.00 0.00 63 TYR A CA 14
ATOM 20918 C C . TYR A 1 63 ? 7.338 -0.529 5.165 1.00 0.00 63 TYR A C 14
ATOM 20919 O O . TYR A 1 63 ? 6.410 -0.045 5.813 1.00 0.00 63 TYR A O 14
ATOM 20937 N N . ARG A 1 64 ? 7.673 -0.104 3.951 1.00 0.00 64 ARG A N 14
ATOM 20938 C CA . ARG A 1 64 ? 6.954 0.983 3.297 1.00 0.00 64 ARG A CA 14
ATOM 20939 C C . ARG A 1 64 ? 6.018 0.443 2.220 1.00 0.00 64 ARG A C 14
ATOM 20940 O O . ARG A 1 64 ? 6.325 -0.547 1.554 1.00 0.00 64 ARG A O 14
ATOM 20961 N N . LEU A 1 65 ? 4.875 1.100 2.053 1.00 0.00 65 LEU A N 14
ATOM 20962 C CA . LEU A 1 65 ? 3.893 0.687 1.057 1.00 0.00 65 LEU A CA 14
ATOM 20963 C C . LEU A 1 65 ? 3.331 1.894 0.313 1.00 0.00 65 LEU A C 14
ATOM 20964 O O . LEU A 1 65 ? 2.627 2.721 0.894 1.00 0.00 65 LEU A O 14
ATOM 20980 N N . ILE A 1 66 ? 3.646 1.989 -0.975 1.00 0.00 66 ILE A N 14
ATOM 20981 C CA . ILE A 1 66 ? 3.170 3.093 -1.798 1.00 0.00 66 ILE A CA 14
ATOM 20982 C C . ILE A 1 66 ? 1.849 2.743 -2.476 1.00 0.00 66 ILE A C 14
ATOM 20983 O O . ILE A 1 66 ? 1.824 2.021 -3.473 1.00 0.00 66 ILE A O 14
ATOM 20999 N N . CYS A 1 67 ? 0.755 3.261 -1.930 1.00 0.00 67 CYS A N 14
ATOM 21000 C CA . CYS A 1 67 ? -0.570 3.005 -2.483 1.00 0.00 67 CYS A CA 14
ATOM 21001 C C . CYS A 1 67 ? -1.104 4.236 -3.209 1.00 0.00 67 CYS A C 14
ATOM 21002 O O . CYS A 1 67 ? -0.541 5.326 -3.101 1.00 0.00 67 CYS A O 14
ATOM 21010 N N . HIS A 1 68 ? -2.193 4.054 -3.950 1.00 0.00 68 HIS A N 14
ATOM 21011 C CA . HIS A 1 68 ? -2.803 5.149 -4.695 1.00 0.00 68 HIS A CA 14
ATOM 21012 C C . HIS A 1 68 ? -4.282 5.286 -4.347 1.00 0.00 68 HIS A C 14
ATOM 21013 O O . HIS A 1 68 ? -5.101 4.455 -4.740 1.00 0.00 68 HIS A O 14
ATOM 21027 N N . ILE A 1 69 ? -4.616 6.338 -3.607 1.00 0.00 69 ILE A N 14
ATOM 21028 C CA . ILE A 1 69 ? -5.996 6.583 -3.207 1.00 0.00 69 ILE A CA 14
ATOM 21029 C C . ILE A 1 69 ? -6.788 7.233 -4.336 1.00 0.00 69 ILE A C 14
ATOM 21030 O O . ILE A 1 69 ? -6.473 8.340 -4.771 1.00 0.00 69 ILE A O 14
ATOM 21046 N N . GLN A 1 70 ? -7.820 6.537 -4.804 1.00 0.00 70 GLN A N 14
ATOM 21047 C CA . GLN A 1 70 ? -8.659 7.047 -5.881 1.00 0.00 70 GLN A CA 14
ATOM 21048 C C . GLN A 1 70 ? -10.012 7.506 -5.348 1.00 0.00 70 GLN A C 14
ATOM 21049 O O . GLN A 1 70 ? -10.956 6.720 -5.265 1.00 0.00 70 GLN A O 14
ATOM 21063 N N . ASP A 1 71 ? -10.098 8.781 -4.987 1.00 0.00 71 ASP A N 14
ATOM 21064 C CA . ASP A 1 71 ? -11.336 9.345 -4.461 1.00 0.00 71 ASP A CA 14
ATOM 21065 C C . ASP A 1 71 ? -12.504 9.063 -5.401 1.00 0.00 71 ASP A C 14
ATOM 21066 O O . ASP A 1 71 ? -13.614 8.771 -4.957 1.00 0.00 71 ASP A O 14
ATOM 21075 N N . ARG A 1 72 ? -12.245 9.154 -6.702 1.00 0.00 72 ARG A N 14
ATOM 21076 C CA . ARG A 1 72 ? -13.275 8.911 -7.704 1.00 0.00 72 ARG A CA 14
ATOM 21077 C C . ARG A 1 72 ? -14.214 7.793 -7.260 1.00 0.00 72 ARG A C 14
ATOM 21078 O O . ARG A 1 72 ? -15.433 7.961 -7.250 1.00 0.00 72 ARG A O 14
ATOM 21099 N N . GLU A 1 73 ? -13.636 6.653 -6.892 1.00 0.00 73 GLU A N 14
ATOM 21100 C CA . GLU A 1 73 ? -14.422 5.508 -6.448 1.00 0.00 73 GLU A CA 14
ATOM 21101 C C . GLU A 1 73 ? -13.931 5.004 -5.094 1.00 0.00 73 GLU A C 14
ATOM 21102 O O . GLU A 1 73 ? -14.103 3.833 -4.757 1.00 0.00 73 GLU A O 14
ATOM 21114 N N . ALA A 1 74 ? -13.319 5.896 -4.323 1.00 0.00 74 ALA A N 14
ATOM 21115 C CA . ALA A 1 74 ? -12.804 5.543 -3.006 1.00 0.00 74 ALA A CA 14
ATOM 21116 C C . ALA A 1 74 ? -12.132 4.175 -3.028 1.00 0.00 74 ALA A C 14
ATOM 21117 O O . ALA A 1 74 ? -12.443 3.304 -2.215 1.00 0.00 74 ALA A O 14
ATOM 21124 N N . THR A 1 75 ? -11.207 3.989 -3.966 1.00 0.00 75 THR A N 14
ATOM 21125 C CA . THR A 1 75 ? -10.492 2.726 -4.095 1.00 0.00 75 THR A CA 14
ATOM 21126 C C . THR A 1 75 ? -8.989 2.926 -3.939 1.00 0.00 75 THR A C 14
ATOM 21127 O O . THR A 1 75 ? -8.391 3.767 -4.611 1.00 0.00 75 THR A O 14
ATOM 21138 N N . VAL A 1 76 ? -8.383 2.149 -3.047 1.00 0.00 76 VAL A N 14
ATOM 21139 C CA . VAL A 1 76 ? -6.949 2.240 -2.804 1.00 0.00 76 VAL A CA 14
ATOM 21140 C C . VAL A 1 76 ? -6.203 1.093 -3.478 1.00 0.00 76 VAL A C 14
ATOM 21141 O O . VAL A 1 76 ? -6.350 -0.068 -3.095 1.00 0.00 76 VAL A O 14
ATOM 21154 N N . LEU A 1 77 ? -5.401 1.427 -4.483 1.00 0.00 77 LEU A N 14
ATOM 21155 C CA . LEU A 1 77 ? -4.631 0.425 -5.212 1.00 0.00 77 LEU A CA 14
ATOM 21156 C C . LEU A 1 77 ? -3.142 0.552 -4.903 1.00 0.00 77 LEU A C 14
ATOM 21157 O O . LEU A 1 77 ? -2.567 1.636 -5.006 1.00 0.00 77 LEU A O 14
ATOM 21173 N N . VAL A 1 78 ? -2.524 -0.562 -4.525 1.00 0.00 78 VAL A N 14
ATOM 21174 C CA . VAL A 1 78 ? -1.102 -0.576 -4.205 1.00 0.00 78 VAL A CA 14
ATOM 21175 C C . VAL A 1 78 ? -0.253 -0.476 -5.467 1.00 0.00 78 VAL A C 14
ATOM 21176 O O . VAL A 1 78 ? -0.599 -1.037 -6.508 1.00 0.00 78 VAL A O 14
ATOM 21189 N N . LEU A 1 79 ? 0.860 0.243 -5.369 1.00 0.00 79 LEU A N 14
ATOM 21190 C CA . LEU A 1 79 ? 1.761 0.417 -6.503 1.00 0.00 79 LEU A CA 14
ATOM 21191 C C . LEU A 1 79 ? 3.122 -0.210 -6.219 1.00 0.00 79 LEU A C 14
ATOM 21192 O O . LEU A 1 79 ? 3.592 -1.064 -6.971 1.00 0.00 79 LEU A O 14
ATOM 21208 N N . ARG A 1 80 ? 3.750 0.220 -5.129 1.00 0.00 80 ARG A N 14
ATOM 21209 C CA . ARG A 1 80 ? 5.056 -0.300 -4.745 1.00 0.00 80 ARG A CA 14
ATOM 21210 C C . ARG A 1 80 ? 5.031 -0.833 -3.316 1.00 0.00 80 ARG A C 14
ATOM 21211 O O . ARG A 1 80 ? 4.314 -0.313 -2.461 1.00 0.00 80 ARG A O 14
ATOM 21232 N N . VAL A 1 81 ? 5.817 -1.875 -3.064 1.00 0.00 81 VAL A N 14
ATOM 21233 C CA . VAL A 1 81 ? 5.886 -2.479 -1.739 1.00 0.00 81 VAL A CA 14
ATOM 21234 C C . VAL A 1 81 ? 7.297 -2.964 -1.428 1.00 0.00 81 VAL A C 14
ATOM 21235 O O . VAL A 1 81 ? 7.808 -3.876 -2.077 1.00 0.00 81 VAL A O 14
ATOM 21248 N N . GLY A 1 82 ? 7.923 -2.348 -0.430 1.00 0.00 82 GLY A N 14
ATOM 21249 C CA . GLY A 1 82 ? 9.270 -2.731 -0.050 1.00 0.00 82 GLY A CA 14
ATOM 21250 C C . GLY A 1 82 ? 9.624 -2.287 1.356 1.00 0.00 82 GLY A C 14
ATOM 21251 O O . GLY A 1 82 ? 9.022 -1.356 1.891 1.00 0.00 82 GLY A O 14
ATOM 21255 N N . HIS A 1 83 ? 10.602 -2.957 1.957 1.00 0.00 83 HIS A N 14
ATOM 21256 C CA . HIS A 1 83 ? 11.035 -2.626 3.310 1.00 0.00 83 HIS A CA 14
ATOM 21257 C C . HIS A 1 83 ? 11.289 -1.128 3.450 1.00 0.00 83 HIS A C 14
ATOM 21258 O O . HIS A 1 83 ? 11.422 -0.417 2.454 1.00 0.00 83 HIS A O 14
ATOM 21272 N N . ALA A 1 84 ? 11.353 -0.657 4.690 1.00 0.00 84 ALA A N 14
ATOM 21273 C CA . ALA A 1 84 ? 11.591 0.756 4.959 1.00 0.00 84 ALA A CA 14
ATOM 21274 C C . ALA A 1 84 ? 12.695 1.307 4.062 1.00 0.00 84 ALA A C 14
ATOM 21275 O O . ALA A 1 84 ? 12.580 2.410 3.527 1.00 0.00 84 ALA A O 14
ATOM 21282 N N . ARG A 1 85 ? 13.763 0.532 3.902 1.00 0.00 85 ARG A N 14
ATOM 21283 C CA . ARG A 1 85 ? 14.888 0.944 3.072 1.00 0.00 85 ARG A CA 14
ATOM 21284 C C . ARG A 1 85 ? 14.733 0.418 1.648 1.00 0.00 85 ARG A C 14
ATOM 21285 O O . ARG A 1 85 ? 14.854 1.171 0.681 1.00 0.00 85 ARG A O 14
ATOM 21306 N N . ASP A 1 86 ? 14.466 -0.878 1.527 1.00 0.00 86 ASP A N 14
ATOM 21307 C CA . ASP A 1 86 ? 14.295 -1.504 0.221 1.00 0.00 86 ASP A CA 14
ATOM 21308 C C . ASP A 1 86 ? 13.419 -0.644 -0.684 1.00 0.00 86 ASP A C 14
ATOM 21309 O O . ASP A 1 86 ? 13.814 -0.294 -1.797 1.00 0.00 86 ASP A O 14
ATOM 21318 N N . VAL A 1 87 ? 12.228 -0.306 -0.200 1.00 0.00 87 VAL A N 14
ATOM 21319 C CA . VAL A 1 87 ? 11.297 0.514 -0.965 1.00 0.00 87 VAL A CA 14
ATOM 21320 C C . VAL A 1 87 ? 12.038 1.539 -1.816 1.00 0.00 87 VAL A C 14
ATOM 21321 O O . VAL A 1 87 ? 11.740 1.712 -2.998 1.00 0.00 87 VAL A O 14
ATOM 21334 N N . TYR A 1 88 ? 13.005 2.217 -1.208 1.00 0.00 88 TYR A N 14
ATOM 21335 C CA . TYR A 1 88 ? 13.788 3.227 -1.909 1.00 0.00 88 TYR A CA 14
ATOM 21336 C C . TYR A 1 88 ? 15.282 2.938 -1.789 1.00 0.00 88 TYR A C 14
ATOM 21337 O O . TYR A 1 88 ? 16.054 3.784 -1.337 1.00 0.00 88 TYR A O 14
ATOM 21355 N N . ARG A 1 89 ? 15.681 1.738 -2.197 1.00 0.00 89 ARG A N 14
ATOM 21356 C CA . ARG A 1 89 ? 17.081 1.337 -2.135 1.00 0.00 89 ARG A CA 14
ATOM 21357 C C . ARG A 1 89 ? 17.996 2.491 -2.535 1.00 0.00 89 ARG A C 14
ATOM 21358 O O . ARG A 1 89 ? 18.261 2.703 -3.718 1.00 0.00 89 ARG A O 14
ATOM 21379 N N . MET A 1 1 ? -17.207 -3.303 2.111 1.00 0.00 1 MET A N 15
ATOM 21380 C CA . MET A 1 1 ? -16.982 -2.579 3.357 1.00 0.00 1 MET A CA 15
ATOM 21381 C C . MET A 1 1 ? -15.943 -1.479 3.167 1.00 0.00 1 MET A C 15
ATOM 21382 O O . MET A 1 1 ? -14.801 -1.748 2.798 1.00 0.00 1 MET A O 15
ATOM 21396 N N . GLY A 1 2 ? -16.348 -0.238 3.421 1.00 0.00 2 GLY A N 15
ATOM 21397 C CA . GLY A 1 2 ? -15.439 0.884 3.271 1.00 0.00 2 GLY A CA 15
ATOM 21398 C C . GLY A 1 2 ? -14.809 0.940 1.894 1.00 0.00 2 GLY A C 15
ATOM 21399 O O . GLY A 1 2 ? -15.451 0.611 0.896 1.00 0.00 2 GLY A O 15
ATOM 21403 N N . TYR A 1 3 ? -13.550 1.359 1.838 1.00 0.00 3 TYR A N 15
ATOM 21404 C CA . TYR A 1 3 ? -12.834 1.461 0.572 1.00 0.00 3 TYR A CA 15
ATOM 21405 C C . TYR A 1 3 ? -12.392 0.085 0.083 1.00 0.00 3 TYR A C 15
ATOM 21406 O O . TYR A 1 3 ? -12.309 -0.865 0.862 1.00 0.00 3 TYR A O 15
ATOM 21424 N N . ARG A 1 4 ? -12.109 -0.013 -1.212 1.00 0.00 4 ARG A N 15
ATOM 21425 C CA . ARG A 1 4 ? -11.677 -1.272 -1.806 1.00 0.00 4 ARG A CA 15
ATOM 21426 C C . ARG A 1 4 ? -10.170 -1.457 -1.651 1.00 0.00 4 ARG A C 15
ATOM 21427 O O . ARG A 1 4 ? -9.426 -0.484 -1.520 1.00 0.00 4 ARG A O 15
ATOM 21448 N N . ILE A 1 5 ? -9.728 -2.710 -1.665 1.00 0.00 5 ILE A N 15
ATOM 21449 C CA . ILE A 1 5 ? -8.311 -3.021 -1.527 1.00 0.00 5 ILE A CA 15
ATOM 21450 C C . ILE A 1 5 ? -7.774 -3.707 -2.778 1.00 0.00 5 ILE A C 15
ATOM 21451 O O . ILE A 1 5 ? -8.047 -4.882 -3.019 1.00 0.00 5 ILE A O 15
ATOM 21467 N N . GLU A 1 6 ? -7.007 -2.964 -3.571 1.00 0.00 6 GLU A N 15
ATOM 21468 C CA . GLU A 1 6 ? -6.431 -3.502 -4.797 1.00 0.00 6 GLU A CA 15
ATOM 21469 C C . GLU A 1 6 ? -4.906 -3.498 -4.729 1.00 0.00 6 GLU A C 15
ATOM 21470 O O . GLU A 1 6 ? -4.308 -2.699 -4.010 1.00 0.00 6 GLU A O 15
ATOM 21482 N N . PHE A 1 7 ? -4.284 -4.399 -5.483 1.00 0.00 7 PHE A N 15
ATOM 21483 C CA . PHE A 1 7 ? -2.830 -4.501 -5.508 1.00 0.00 7 PHE A CA 15
ATOM 21484 C C . PHE A 1 7 ? -2.320 -4.653 -6.938 1.00 0.00 7 PHE A C 15
ATOM 21485 O O . PHE A 1 7 ? -2.651 -5.618 -7.628 1.00 0.00 7 PHE A O 15
ATOM 21502 N N . ASP A 1 8 ? -1.512 -3.694 -7.377 1.00 0.00 8 ASP A N 15
ATOM 21503 C CA . ASP A 1 8 ? -0.955 -3.720 -8.724 1.00 0.00 8 ASP A CA 15
ATOM 21504 C C . ASP A 1 8 ? -0.373 -5.093 -9.045 1.00 0.00 8 ASP A C 15
ATOM 21505 O O . ASP A 1 8 ? -0.046 -5.879 -8.156 1.00 0.00 8 ASP A O 15
ATOM 21514 N N . PRO A 1 9 ? -0.242 -5.390 -10.346 1.00 0.00 9 PRO A N 15
ATOM 21515 C CA . PRO A 1 9 ? 0.301 -6.669 -10.815 1.00 0.00 9 PRO A CA 15
ATOM 21516 C C . PRO A 1 9 ? 1.793 -6.805 -10.533 1.00 0.00 9 PRO A C 15
ATOM 21517 O O . PRO A 1 9 ? 2.369 -7.881 -10.689 1.00 0.00 9 PRO A O 15
ATOM 21528 N N . ARG A 1 10 ? 2.413 -5.706 -10.115 1.00 0.00 10 ARG A N 15
ATOM 21529 C CA . ARG A 1 10 ? 3.839 -5.703 -9.811 1.00 0.00 10 ARG A CA 15
ATOM 21530 C C . ARG A 1 10 ? 4.077 -5.900 -8.317 1.00 0.00 10 ARG A C 15
ATOM 21531 O O . ARG A 1 10 ? 4.943 -6.675 -7.913 1.00 0.00 10 ARG A O 15
ATOM 21552 N N . ALA A 1 11 ? 3.303 -5.192 -7.501 1.00 0.00 11 ALA A N 15
ATOM 21553 C CA . ALA A 1 11 ? 3.428 -5.290 -6.052 1.00 0.00 11 ALA A CA 15
ATOM 21554 C C . ALA A 1 11 ? 3.071 -6.690 -5.564 1.00 0.00 11 ALA A C 15
ATOM 21555 O O . ALA A 1 11 ? 3.784 -7.271 -4.746 1.00 0.00 11 ALA A O 15
ATOM 21562 N N . GLU A 1 12 ? 1.964 -7.223 -6.070 1.00 0.00 12 GLU A N 15
ATOM 21563 C CA . GLU A 1 12 ? 1.513 -8.555 -5.683 1.00 0.00 12 GLU A CA 15
ATOM 21564 C C . GLU A 1 12 ? 2.686 -9.527 -5.610 1.00 0.00 12 GLU A C 15
ATOM 21565 O O . GLU A 1 12 ? 2.802 -10.311 -4.668 1.00 0.00 12 GLU A O 15
ATOM 21577 N N . LYS A 1 13 ? 3.556 -9.472 -6.614 1.00 0.00 13 LYS A N 15
ATOM 21578 C CA . LYS A 1 13 ? 4.722 -10.346 -6.666 1.00 0.00 13 LYS A CA 15
ATOM 21579 C C . LYS A 1 13 ? 5.781 -9.900 -5.664 1.00 0.00 13 LYS A C 15
ATOM 21580 O O . LYS A 1 13 ? 6.329 -10.715 -4.922 1.00 0.00 13 LYS A O 15
ATOM 21599 N N . GLU A 1 14 ? 6.064 -8.601 -5.647 1.00 0.00 14 GLU A N 15
ATOM 21600 C CA . GLU A 1 14 ? 7.058 -8.048 -4.734 1.00 0.00 14 GLU A CA 15
ATOM 21601 C C . GLU A 1 14 ? 6.708 -8.375 -3.285 1.00 0.00 14 GLU A C 15
ATOM 21602 O O . GLU A 1 14 ? 7.590 -8.509 -2.436 1.00 0.00 14 GLU A O 15
ATOM 21614 N N . LEU A 1 15 ? 5.414 -8.500 -3.010 1.00 0.00 15 LEU A N 15
ATOM 21615 C CA . LEU A 1 15 ? 4.946 -8.811 -1.663 1.00 0.00 15 LEU A CA 15
ATOM 21616 C C . LEU A 1 15 ? 5.148 -10.288 -1.343 1.00 0.00 15 LEU A C 15
ATOM 21617 O O . LEU A 1 15 ? 5.790 -10.636 -0.353 1.00 0.00 15 LEU A O 15
ATOM 21633 N N . GLU A 1 16 ? 4.598 -11.153 -2.190 1.00 0.00 16 GLU A N 15
ATOM 21634 C CA . GLU A 1 16 ? 4.720 -12.593 -1.997 1.00 0.00 16 GLU A CA 15
ATOM 21635 C C . GLU A 1 16 ? 6.172 -12.986 -1.739 1.00 0.00 16 GLU A C 15
ATOM 21636 O O . GLU A 1 16 ? 6.449 -13.933 -1.002 1.00 0.00 16 GLU A O 15
ATOM 21648 N N . LYS A 1 17 ? 7.095 -12.252 -2.351 1.00 0.00 17 LYS A N 15
ATOM 21649 C CA . LYS A 1 17 ? 8.519 -12.522 -2.188 1.00 0.00 17 LYS A CA 15
ATOM 21650 C C . LYS A 1 17 ? 8.951 -12.309 -0.740 1.00 0.00 17 LYS A C 15
ATOM 21651 O O . LYS A 1 17 ? 9.855 -12.984 -0.246 1.00 0.00 17 LYS A O 15
ATOM 21670 N N . LEU A 1 18 ? 8.300 -11.368 -0.066 1.00 0.00 18 LEU A N 15
ATOM 21671 C CA . LEU A 1 18 ? 8.615 -11.068 1.326 1.00 0.00 18 LEU A CA 15
ATOM 21672 C C . LEU A 1 18 ? 8.250 -12.239 2.233 1.00 0.00 18 LEU A C 15
ATOM 21673 O O . LEU A 1 18 ? 7.697 -13.240 1.777 1.00 0.00 18 LEU A O 15
ATOM 21689 N N . ASP A 1 19 ? 8.562 -12.106 3.517 1.00 0.00 19 ASP A N 15
ATOM 21690 C CA . ASP A 1 19 ? 8.264 -13.152 4.489 1.00 0.00 19 ASP A CA 15
ATOM 21691 C C . ASP A 1 19 ? 6.761 -13.390 4.587 1.00 0.00 19 ASP A C 15
ATOM 21692 O O . ASP A 1 19 ? 5.976 -12.444 4.662 1.00 0.00 19 ASP A O 15
ATOM 21701 N N . ARG A 1 20 ? 6.366 -14.659 4.586 1.00 0.00 20 ARG A N 15
ATOM 21702 C CA . ARG A 1 20 ? 4.956 -15.021 4.673 1.00 0.00 20 ARG A CA 15
ATOM 21703 C C . ARG A 1 20 ? 4.261 -14.238 5.783 1.00 0.00 20 ARG A C 15
ATOM 21704 O O . ARG A 1 20 ? 3.177 -13.692 5.584 1.00 0.00 20 ARG A O 15
ATOM 21725 N N . GLU A 1 21 ? 4.895 -14.188 6.951 1.00 0.00 21 GLU A N 15
ATOM 21726 C CA . GLU A 1 21 ? 4.336 -13.473 8.092 1.00 0.00 21 GLU A CA 15
ATOM 21727 C C . GLU A 1 21 ? 4.167 -11.990 7.775 1.00 0.00 21 GLU A C 15
ATOM 21728 O O . GLU A 1 21 ? 3.229 -11.346 8.246 1.00 0.00 21 GLU A O 15
ATOM 21740 N N . VAL A 1 22 ? 5.082 -11.454 6.974 1.00 0.00 22 VAL A N 15
ATOM 21741 C CA . VAL A 1 22 ? 5.035 -10.047 6.593 1.00 0.00 22 VAL A CA 15
ATOM 21742 C C . VAL A 1 22 ? 3.864 -9.770 5.657 1.00 0.00 22 VAL A C 15
ATOM 21743 O O . VAL A 1 22 ? 3.073 -8.856 5.889 1.00 0.00 22 VAL A O 15
ATOM 21756 N N . ALA A 1 23 ? 3.759 -10.566 4.598 1.00 0.00 23 ALA A N 15
ATOM 21757 C CA . ALA A 1 23 ? 2.683 -10.408 3.627 1.00 0.00 23 ALA A CA 15
ATOM 21758 C C . ALA A 1 23 ? 1.322 -10.399 4.314 1.00 0.00 23 ALA A C 15
ATOM 21759 O O . ALA A 1 23 ? 0.444 -9.611 3.961 1.00 0.00 23 ALA A O 15
ATOM 21766 N N . ARG A 1 24 ? 1.153 -11.279 5.295 1.00 0.00 24 ARG A N 15
ATOM 21767 C CA . ARG A 1 24 ? -0.103 -11.373 6.030 1.00 0.00 24 ARG A CA 15
ATOM 21768 C C . ARG A 1 24 ? -0.330 -10.126 6.880 1.00 0.00 24 ARG A C 15
ATOM 21769 O O . ARG A 1 24 ? -1.424 -9.562 6.893 1.00 0.00 24 ARG A O 15
ATOM 21790 N N . ARG A 1 25 ? 0.711 -9.703 7.589 1.00 0.00 25 ARG A N 15
ATOM 21791 C CA . ARG A 1 25 ? 0.625 -8.524 8.444 1.00 0.00 25 ARG A CA 15
ATOM 21792 C C . ARG A 1 25 ? 0.187 -7.302 7.642 1.00 0.00 25 ARG A C 15
ATOM 21793 O O . ARG A 1 25 ? -0.701 -6.559 8.060 1.00 0.00 25 ARG A O 15
ATOM 21814 N N . ILE A 1 26 ? 0.817 -7.101 6.489 1.00 0.00 26 ILE A N 15
ATOM 21815 C CA . ILE A 1 26 ? 0.492 -5.970 5.629 1.00 0.00 26 ILE A CA 15
ATOM 21816 C C . ILE A 1 26 ? -0.960 -6.030 5.166 1.00 0.00 26 ILE A C 15
ATOM 21817 O O . ILE A 1 26 ? -1.761 -5.150 5.482 1.00 0.00 26 ILE A O 15
ATOM 21833 N N . LEU A 1 27 ? -1.292 -7.076 4.417 1.00 0.00 27 LEU A N 15
ATOM 21834 C CA . LEU A 1 27 ? -2.649 -7.253 3.911 1.00 0.00 27 LEU A CA 15
ATOM 21835 C C . LEU A 1 27 ? -3.677 -7.007 5.010 1.00 0.00 27 LEU A C 15
ATOM 21836 O O . LEU A 1 27 ? -4.623 -6.240 4.828 1.00 0.00 27 LEU A O 15
ATOM 21852 N N . ARG A 1 28 ? -3.483 -7.660 6.151 1.00 0.00 28 ARG A N 15
ATOM 21853 C CA . ARG A 1 28 ? -4.393 -7.510 7.281 1.00 0.00 28 ARG A CA 15
ATOM 21854 C C . ARG A 1 28 ? -4.466 -6.054 7.731 1.00 0.00 28 ARG A C 15
ATOM 21855 O O . ARG A 1 28 ? -5.551 -5.497 7.895 1.00 0.00 28 ARG A O 15
ATOM 21876 N N . PHE A 1 29 ? -3.302 -5.443 7.931 1.00 0.00 29 PHE A N 15
ATOM 21877 C CA . PHE A 1 29 ? -3.234 -4.052 8.364 1.00 0.00 29 PHE A CA 15
ATOM 21878 C C . PHE A 1 29 ? -4.107 -3.164 7.483 1.00 0.00 29 PHE A C 15
ATOM 21879 O O . PHE A 1 29 ? -4.686 -2.183 7.950 1.00 0.00 29 PHE A O 15
ATOM 21896 N N . LEU A 1 30 ? -4.196 -3.515 6.204 1.00 0.00 30 LEU A N 15
ATOM 21897 C CA . LEU A 1 30 ? -4.998 -2.750 5.255 1.00 0.00 30 LEU A CA 15
ATOM 21898 C C . LEU A 1 30 ? -6.456 -3.197 5.290 1.00 0.00 30 LEU A C 15
ATOM 21899 O O . LEU A 1 30 ? -7.368 -2.381 5.159 1.00 0.00 30 LEU A O 15
ATOM 21915 N N . ARG A 1 31 ? -6.667 -4.497 5.470 1.00 0.00 31 ARG A N 15
ATOM 21916 C CA . ARG A 1 31 ? -8.014 -5.052 5.523 1.00 0.00 31 ARG A CA 15
ATOM 21917 C C . ARG A 1 31 ? -8.616 -4.884 6.915 1.00 0.00 31 ARG A C 15
ATOM 21918 O O . ARG A 1 31 ? -9.795 -5.165 7.129 1.00 0.00 31 ARG A O 15
ATOM 21939 N N . GLU A 1 32 ? -7.798 -4.426 7.857 1.00 0.00 32 GLU A N 15
ATOM 21940 C CA . GLU A 1 32 ? -8.250 -4.223 9.228 1.00 0.00 32 GLU A CA 15
ATOM 21941 C C . GLU A 1 32 ? -8.298 -2.737 9.571 1.00 0.00 32 GLU A C 15
ATOM 21942 O O . GLU A 1 32 ? -9.365 -2.184 9.836 1.00 0.00 32 GLU A O 15
ATOM 21954 N N . ARG A 1 33 ? -7.133 -2.097 9.565 1.00 0.00 33 ARG A N 15
ATOM 21955 C CA . ARG A 1 33 ? -7.040 -0.676 9.877 1.00 0.00 33 ARG A CA 15
ATOM 21956 C C . ARG A 1 33 ? -7.697 0.165 8.786 1.00 0.00 33 ARG A C 15
ATOM 21957 O O . ARG A 1 33 ? -8.762 0.747 8.992 1.00 0.00 33 ARG A O 15
ATOM 21978 N N . VAL A 1 34 ? -7.054 0.223 7.624 1.00 0.00 34 VAL A N 15
ATOM 21979 C CA . VAL A 1 34 ? -7.576 0.991 6.499 1.00 0.00 34 VAL A CA 15
ATOM 21980 C C . VAL A 1 34 ? -9.018 0.606 6.193 1.00 0.00 34 VAL A C 15
ATOM 21981 O O . VAL A 1 34 ? -9.863 1.467 5.948 1.00 0.00 34 VAL A O 15
ATOM 21994 N N . ALA A 1 35 ? -9.294 -0.694 6.208 1.00 0.00 35 ALA A N 15
ATOM 21995 C CA . ALA A 1 35 ? -10.636 -1.194 5.934 1.00 0.00 35 ALA A CA 15
ATOM 21996 C C . ALA A 1 35 ? -11.679 -0.446 6.758 1.00 0.00 35 ALA A C 15
ATOM 21997 O O . ALA A 1 35 ? -12.750 -0.101 6.258 1.00 0.00 35 ALA A O 15
ATOM 22004 N N . THR A 1 36 ? -11.360 -0.199 8.025 1.00 0.00 36 THR A N 15
ATOM 22005 C CA . THR A 1 36 ? -12.270 0.506 8.918 1.00 0.00 36 THR A CA 15
ATOM 22006 C C . THR A 1 36 ? -12.136 2.016 8.761 1.00 0.00 36 THR A C 15
ATOM 22007 O O . THR A 1 36 ? -13.125 2.718 8.546 1.00 0.00 36 THR A O 15
ATOM 22018 N N . LEU A 1 37 ? -10.907 2.510 8.867 1.00 0.00 37 LEU A N 15
ATOM 22019 C CA . LEU A 1 37 ? -10.644 3.939 8.735 1.00 0.00 37 LEU A CA 15
ATOM 22020 C C . LEU A 1 37 ? -11.575 4.572 7.707 1.00 0.00 37 LEU A C 15
ATOM 22021 O O . LEU A 1 37 ? -11.381 4.417 6.502 1.00 0.00 37 LEU A O 15
ATOM 22037 N N . GLU A 1 38 ? -12.585 5.288 8.192 1.00 0.00 38 GLU A N 15
ATOM 22038 C CA . GLU A 1 38 ? -13.546 5.945 7.314 1.00 0.00 38 GLU A CA 15
ATOM 22039 C C . GLU A 1 38 ? -12.854 6.509 6.076 1.00 0.00 38 GLU A C 15
ATOM 22040 O O . GLU A 1 38 ? -13.447 6.581 5.000 1.00 0.00 38 GLU A O 15
ATOM 22052 N N . ASP A 1 39 ? -11.597 6.907 6.238 1.00 0.00 39 ASP A N 15
ATOM 22053 C CA . ASP A 1 39 ? -10.824 7.465 5.135 1.00 0.00 39 ASP A CA 15
ATOM 22054 C C . ASP A 1 39 ? -9.418 6.873 5.104 1.00 0.00 39 ASP A C 15
ATOM 22055 O O . ASP A 1 39 ? -8.787 6.654 6.138 1.00 0.00 39 ASP A O 15
ATOM 22064 N N . PRO A 1 40 ? -8.913 6.608 3.890 1.00 0.00 40 PRO A N 15
ATOM 22065 C CA . PRO A 1 40 ? -7.577 6.038 3.695 1.00 0.00 40 PRO A CA 15
ATOM 22066 C C . PRO A 1 40 ? -6.469 7.025 4.047 1.00 0.00 40 PRO A C 15
ATOM 22067 O O . PRO A 1 40 ? -5.325 6.632 4.278 1.00 0.00 40 PRO A O 15
ATOM 22078 N N . ARG A 1 41 ? -6.816 8.307 4.087 1.00 0.00 41 ARG A N 15
ATOM 22079 C CA . ARG A 1 41 ? -5.850 9.350 4.411 1.00 0.00 41 ARG A CA 15
ATOM 22080 C C . ARG A 1 41 ? -5.741 9.540 5.921 1.00 0.00 41 ARG A C 15
ATOM 22081 O O . ARG A 1 41 ? -5.561 10.658 6.405 1.00 0.00 41 ARG A O 15
ATOM 22102 N N . SER A 1 42 ? -5.851 8.441 6.661 1.00 0.00 42 SER A N 15
ATOM 22103 C CA . SER A 1 42 ? -5.769 8.487 8.116 1.00 0.00 42 SER A CA 15
ATOM 22104 C C . SER A 1 42 ? -4.400 8.019 8.598 1.00 0.00 42 SER A C 15
ATOM 22105 O O . SER A 1 42 ? -3.791 8.637 9.472 1.00 0.00 42 SER A O 15
ATOM 22113 N N . LEU A 1 43 ? -3.920 6.922 8.022 1.00 0.00 43 LEU A N 15
ATOM 22114 C CA . LEU A 1 43 ? -2.622 6.369 8.392 1.00 0.00 43 LEU A CA 15
ATOM 22115 C C . LEU A 1 43 ? -1.575 6.675 7.325 1.00 0.00 43 LEU A C 15
ATOM 22116 O O . LEU A 1 43 ? -1.904 6.862 6.154 1.00 0.00 43 LEU A O 15
ATOM 22132 N N . GLY A 1 44 ? -0.313 6.723 7.738 1.00 0.00 44 GLY A N 15
ATOM 22133 C CA . GLY A 1 44 ? 0.763 7.005 6.806 1.00 0.00 44 GLY A CA 15
ATOM 22134 C C . GLY A 1 44 ? 0.927 8.488 6.540 1.00 0.00 44 GLY A C 15
ATOM 22135 O O . GLY A 1 44 ? 0.400 9.318 7.280 1.00 0.00 44 GLY A O 15
ATOM 22139 N N . GLU A 1 45 ? 1.661 8.821 5.483 1.00 0.00 45 GLU A N 15
ATOM 22140 C CA . GLU A 1 45 ? 1.894 10.215 5.125 1.00 0.00 45 GLU A CA 15
ATOM 22141 C C . GLU A 1 45 ? 1.802 10.412 3.614 1.00 0.00 45 GLU A C 15
ATOM 22142 O O . GLU A 1 45 ? 2.202 9.555 2.826 1.00 0.00 45 GLU A O 15
ATOM 22154 N N . PRO A 1 46 ? 1.260 11.567 3.200 1.00 0.00 46 PRO A N 15
ATOM 22155 C CA . PRO A 1 46 ? 1.102 11.904 1.782 1.00 0.00 46 PRO A CA 15
ATOM 22156 C C . PRO A 1 46 ? 2.438 12.171 1.098 1.00 0.00 46 PRO A C 15
ATOM 22157 O O . PRO A 1 46 ? 3.467 12.318 1.758 1.00 0.00 46 PRO A O 15
ATOM 22168 N N . LEU A 1 47 ? 2.415 12.233 -0.229 1.00 0.00 47 LEU A N 15
ATOM 22169 C CA . LEU A 1 47 ? 3.625 12.484 -1.004 1.00 0.00 47 LEU A CA 15
ATOM 22170 C C . LEU A 1 47 ? 3.689 13.939 -1.458 1.00 0.00 47 LEU A C 15
ATOM 22171 O O . LEU A 1 47 ? 2.660 14.579 -1.672 1.00 0.00 47 LEU A O 15
ATOM 22187 N N . ARG A 1 48 ? 4.906 14.454 -1.606 1.00 0.00 48 ARG A N 15
ATOM 22188 C CA . ARG A 1 48 ? 5.104 15.833 -2.035 1.00 0.00 48 ARG A CA 15
ATOM 22189 C C . ARG A 1 48 ? 6.429 15.986 -2.777 1.00 0.00 48 ARG A C 15
ATOM 22190 O O . ARG A 1 48 ? 7.487 15.630 -2.258 1.00 0.00 48 ARG A O 15
ATOM 22211 N N . GLY A 1 49 ? 6.363 16.518 -3.993 1.00 0.00 49 GLY A N 15
ATOM 22212 C CA . GLY A 1 49 ? 7.564 16.708 -4.786 1.00 0.00 49 GLY A CA 15
ATOM 22213 C C . GLY A 1 49 ? 7.259 16.952 -6.251 1.00 0.00 49 GLY A C 15
ATOM 22214 O O . GLY A 1 49 ? 6.212 16.556 -6.763 1.00 0.00 49 GLY A O 15
ATOM 22218 N N . PRO A 1 50 ? 8.189 17.621 -6.949 1.00 0.00 50 PRO A N 15
ATOM 22219 C CA . PRO A 1 50 ? 8.036 17.934 -8.373 1.00 0.00 50 PRO A CA 15
ATOM 22220 C C . PRO A 1 50 ? 8.128 16.691 -9.252 1.00 0.00 50 PRO A C 15
ATOM 22221 O O . PRO A 1 50 ? 8.010 16.775 -10.474 1.00 0.00 50 PRO A O 15
ATOM 22232 N N . GLU A 1 51 ? 8.340 15.540 -8.622 1.00 0.00 51 GLU A N 15
ATOM 22233 C CA . GLU A 1 51 ? 8.448 14.281 -9.349 1.00 0.00 51 GLU A CA 15
ATOM 22234 C C . GLU A 1 51 ? 7.486 13.241 -8.782 1.00 0.00 51 GLU A C 15
ATOM 22235 O O . GLU A 1 51 ? 7.795 12.049 -8.742 1.00 0.00 51 GLU A O 15
ATOM 22247 N N . LEU A 1 52 ? 6.319 13.700 -8.344 1.00 0.00 52 LEU A N 15
ATOM 22248 C CA . LEU A 1 52 ? 5.310 12.811 -7.779 1.00 0.00 52 LEU A CA 15
ATOM 22249 C C . LEU A 1 52 ? 3.906 13.269 -8.158 1.00 0.00 52 LEU A C 15
ATOM 22250 O O . LEU A 1 52 ? 3.730 14.316 -8.781 1.00 0.00 52 LEU A O 15
ATOM 22266 N N . GLY A 1 53 ? 2.907 12.479 -7.776 1.00 0.00 53 GLY A N 15
ATOM 22267 C CA . GLY A 1 53 ? 1.531 12.821 -8.083 1.00 0.00 53 GLY A CA 15
ATOM 22268 C C . GLY A 1 53 ? 0.636 12.777 -6.861 1.00 0.00 53 GLY A C 15
ATOM 22269 O O . GLY A 1 53 ? 0.985 13.312 -5.808 1.00 0.00 53 GLY A O 15
ATOM 22273 N N . ARG A 1 54 ? -0.522 12.140 -7.000 1.00 0.00 54 ARG A N 15
ATOM 22274 C CA . ARG A 1 54 ? -1.471 12.031 -5.898 1.00 0.00 54 ARG A CA 15
ATOM 22275 C C . ARG A 1 54 ? -1.338 10.683 -5.197 1.00 0.00 54 ARG A C 15
ATOM 22276 O O . ARG A 1 54 ? -2.334 10.072 -4.808 1.00 0.00 54 ARG A O 15
ATOM 22297 N N . PHE A 1 55 ? -0.101 10.223 -5.040 1.00 0.00 55 PHE A N 15
ATOM 22298 C CA . PHE A 1 55 ? 0.163 8.946 -4.387 1.00 0.00 55 PHE A CA 15
ATOM 22299 C C . PHE A 1 55 ? 0.174 9.103 -2.870 1.00 0.00 55 PHE A C 15
ATOM 22300 O O . PHE A 1 55 ? 0.273 10.215 -2.351 1.00 0.00 55 PHE A O 15
ATOM 22317 N N . TRP A 1 56 ? 0.071 7.982 -2.164 1.00 0.00 56 TRP A N 15
ATOM 22318 C CA . TRP A 1 56 ? 0.069 7.995 -0.706 1.00 0.00 56 TRP A CA 15
ATOM 22319 C C . TRP A 1 56 ? 1.112 7.031 -0.151 1.00 0.00 56 TRP A C 15
ATOM 22320 O O . TRP A 1 56 ? 1.473 6.050 -0.801 1.00 0.00 56 TRP A O 15
ATOM 22341 N N . LYS A 1 57 ? 1.594 7.317 1.054 1.00 0.00 57 LYS A N 15
ATOM 22342 C CA . LYS A 1 57 ? 2.595 6.475 1.697 1.00 0.00 57 LYS A CA 15
ATOM 22343 C C . LYS A 1 57 ? 2.052 5.875 2.990 1.00 0.00 57 LYS A C 15
ATOM 22344 O O . LYS A 1 57 ? 1.724 6.599 3.931 1.00 0.00 57 LYS A O 15
ATOM 22363 N N . TYR A 1 58 ? 1.961 4.551 3.031 1.00 0.00 58 TYR A N 15
ATOM 22364 C CA . TYR A 1 58 ? 1.457 3.855 4.209 1.00 0.00 58 TYR A CA 15
ATOM 22365 C C . TYR A 1 58 ? 2.602 3.239 5.009 1.00 0.00 58 TYR A C 15
ATOM 22366 O O . TYR A 1 58 ? 3.487 2.591 4.449 1.00 0.00 58 TYR A O 15
ATOM 22384 N N . ARG A 1 59 ? 2.575 3.446 6.321 1.00 0.00 59 ARG A N 15
ATOM 22385 C CA . ARG A 1 59 ? 3.610 2.912 7.199 1.00 0.00 59 ARG A CA 15
ATOM 22386 C C . ARG A 1 59 ? 3.102 1.688 7.956 1.00 0.00 59 ARG A C 15
ATOM 22387 O O . ARG A 1 59 ? 2.050 1.732 8.594 1.00 0.00 59 ARG A O 15
ATOM 22408 N N . VAL A 1 60 ? 3.857 0.596 7.879 1.00 0.00 60 VAL A N 15
ATOM 22409 C CA . VAL A 1 60 ? 3.484 -0.640 8.557 1.00 0.00 60 VAL A CA 15
ATOM 22410 C C . VAL A 1 60 ? 4.647 -1.189 9.375 1.00 0.00 60 VAL A C 15
ATOM 22411 O O . VAL A 1 60 ? 5.307 -2.146 8.971 1.00 0.00 60 VAL A O 15
ATOM 22424 N N . GLY A 1 61 ? 4.892 -0.578 10.530 1.00 0.00 61 GLY A N 15
ATOM 22425 C CA . GLY A 1 61 ? 5.975 -1.020 11.389 1.00 0.00 61 GLY A CA 15
ATOM 22426 C C . GLY A 1 61 ? 7.339 -0.682 10.821 1.00 0.00 61 GLY A C 15
ATOM 22427 O O . GLY A 1 61 ? 7.903 0.370 11.126 1.00 0.00 61 GLY A O 15
ATOM 22431 N N . ASP A 1 62 ? 7.873 -1.575 9.995 1.00 0.00 62 ASP A N 15
ATOM 22432 C CA . ASP A 1 62 ? 9.180 -1.366 9.384 1.00 0.00 62 ASP A CA 15
ATOM 22433 C C . ASP A 1 62 ? 9.120 -1.601 7.878 1.00 0.00 62 ASP A C 15
ATOM 22434 O O . ASP A 1 62 ? 10.116 -1.975 7.258 1.00 0.00 62 ASP A O 15
ATOM 22443 N N . TYR A 1 63 ? 7.946 -1.381 7.297 1.00 0.00 63 TYR A N 15
ATOM 22444 C CA . TYR A 1 63 ? 7.755 -1.572 5.864 1.00 0.00 63 TYR A CA 15
ATOM 22445 C C . TYR A 1 63 ? 6.946 -0.427 5.265 1.00 0.00 63 TYR A C 15
ATOM 22446 O O . TYR A 1 63 ? 5.990 0.057 5.872 1.00 0.00 63 TYR A O 15
ATOM 22464 N N . ARG A 1 64 ? 7.335 0.002 4.068 1.00 0.00 64 ARG A N 15
ATOM 22465 C CA . ARG A 1 64 ? 6.647 1.091 3.386 1.00 0.00 64 ARG A CA 15
ATOM 22466 C C . ARG A 1 64 ? 5.753 0.555 2.272 1.00 0.00 64 ARG A C 15
ATOM 22467 O O . ARG A 1 64 ? 6.144 -0.343 1.525 1.00 0.00 64 ARG A O 15
ATOM 22488 N N . LEU A 1 65 ? 4.551 1.111 2.166 1.00 0.00 65 LEU A N 15
ATOM 22489 C CA . LEU A 1 65 ? 3.600 0.690 1.143 1.00 0.00 65 LEU A CA 15
ATOM 22490 C C . LEU A 1 65 ? 3.005 1.895 0.423 1.00 0.00 65 LEU A C 15
ATOM 22491 O O . LEU A 1 65 ? 2.089 2.543 0.929 1.00 0.00 65 LEU A O 15
ATOM 22507 N N . ILE A 1 66 ? 3.530 2.188 -0.762 1.00 0.00 66 ILE A N 15
ATOM 22508 C CA . ILE A 1 66 ? 3.048 3.313 -1.554 1.00 0.00 66 ILE A CA 15
ATOM 22509 C C . ILE A 1 66 ? 1.854 2.910 -2.411 1.00 0.00 66 ILE A C 15
ATOM 22510 O O . ILE A 1 66 ? 2.006 2.228 -3.425 1.00 0.00 66 ILE A O 15
ATOM 22526 N N . CYS A 1 67 ? 0.666 3.339 -1.999 1.00 0.00 67 CYS A N 15
ATOM 22527 C CA . CYS A 1 67 ? -0.556 3.024 -2.731 1.00 0.00 67 CYS A CA 15
ATOM 22528 C C . CYS A 1 67 ? -1.199 4.290 -3.286 1.00 0.00 67 CYS A C 15
ATOM 22529 O O . CYS A 1 67 ? -0.811 5.404 -2.931 1.00 0.00 67 CYS A O 15
ATOM 22537 N N . HIS A 1 68 ? -2.184 4.113 -4.162 1.00 0.00 68 HIS A N 15
ATOM 22538 C CA . HIS A 1 68 ? -2.880 5.242 -4.768 1.00 0.00 68 HIS A CA 15
ATOM 22539 C C . HIS A 1 68 ? -4.335 5.292 -4.311 1.00 0.00 68 HIS A C 15
ATOM 22540 O O . HIS A 1 68 ? -5.066 4.308 -4.428 1.00 0.00 68 HIS A O 15
ATOM 22554 N N . ILE A 1 69 ? -4.748 6.443 -3.791 1.00 0.00 69 ILE A N 15
ATOM 22555 C CA . ILE A 1 69 ? -6.115 6.620 -3.317 1.00 0.00 69 ILE A CA 15
ATOM 22556 C C . ILE A 1 69 ? -7.000 7.218 -4.405 1.00 0.00 69 ILE A C 15
ATOM 22557 O O . ILE A 1 69 ? -6.754 8.326 -4.879 1.00 0.00 69 ILE A O 15
ATOM 22573 N N . GLN A 1 70 ? -8.033 6.476 -4.793 1.00 0.00 70 GLN A N 15
ATOM 22574 C CA . GLN A 1 70 ? -8.956 6.934 -5.825 1.00 0.00 70 GLN A CA 15
ATOM 22575 C C . GLN A 1 70 ? -10.317 7.272 -5.225 1.00 0.00 70 GLN A C 15
ATOM 22576 O O . GLN A 1 70 ? -11.113 6.382 -4.926 1.00 0.00 70 GLN A O 15
ATOM 22590 N N . ASP A 1 71 ? -10.578 8.563 -5.053 1.00 0.00 71 ASP A N 15
ATOM 22591 C CA . ASP A 1 71 ? -11.843 9.019 -4.489 1.00 0.00 71 ASP A CA 15
ATOM 22592 C C . ASP A 1 71 ? -13.008 8.652 -5.403 1.00 0.00 71 ASP A C 15
ATOM 22593 O O . ASP A 1 71 ? -14.089 8.294 -4.934 1.00 0.00 71 ASP A O 15
ATOM 22602 N N . ARG A 1 72 ? -12.781 8.745 -6.709 1.00 0.00 72 ARG A N 15
ATOM 22603 C CA . ARG A 1 72 ? -13.813 8.425 -7.689 1.00 0.00 72 ARG A CA 15
ATOM 22604 C C . ARG A 1 72 ? -14.678 7.264 -7.208 1.00 0.00 72 ARG A C 15
ATOM 22605 O O . ARG A 1 72 ? -15.895 7.392 -7.089 1.00 0.00 72 ARG A O 15
ATOM 22626 N N . GLU A 1 73 ? -14.039 6.131 -6.933 1.00 0.00 73 GLU A N 15
ATOM 22627 C CA . GLU A 1 73 ? -14.751 4.947 -6.467 1.00 0.00 73 GLU A CA 15
ATOM 22628 C C . GLU A 1 73 ? -14.238 4.508 -5.098 1.00 0.00 73 GLU A C 15
ATOM 22629 O O . GLU A 1 73 ? -14.396 3.352 -4.706 1.00 0.00 73 GLU A O 15
ATOM 22641 N N . ALA A 1 74 ? -13.623 5.439 -4.376 1.00 0.00 74 ALA A N 15
ATOM 22642 C CA . ALA A 1 74 ? -13.088 5.150 -3.052 1.00 0.00 74 ALA A CA 15
ATOM 22643 C C . ALA A 1 74 ? -12.356 3.812 -3.035 1.00 0.00 74 ALA A C 15
ATOM 22644 O O . ALA A 1 74 ? -12.621 2.957 -2.189 1.00 0.00 74 ALA A O 15
ATOM 22651 N N . THR A 1 75 ? -11.433 3.636 -3.976 1.00 0.00 75 THR A N 15
ATOM 22652 C CA . THR A 1 75 ? -10.664 2.402 -4.071 1.00 0.00 75 THR A CA 15
ATOM 22653 C C . THR A 1 75 ? -9.167 2.683 -4.028 1.00 0.00 75 THR A C 15
ATOM 22654 O O . THR A 1 75 ? -8.668 3.558 -4.736 1.00 0.00 75 THR A O 15
ATOM 22665 N N . VAL A 1 76 ? -8.453 1.934 -3.192 1.00 0.00 76 VAL A N 15
ATOM 22666 C CA . VAL A 1 76 ? -7.011 2.102 -3.058 1.00 0.00 76 VAL A CA 15
ATOM 22667 C C . VAL A 1 76 ? -6.258 1.020 -3.825 1.00 0.00 76 VAL A C 15
ATOM 22668 O O . VAL A 1 76 ? -6.457 -0.173 -3.594 1.00 0.00 76 VAL A O 15
ATOM 22681 N N . LEU A 1 77 ? -5.393 1.445 -4.739 1.00 0.00 77 LEU A N 15
ATOM 22682 C CA . LEU A 1 77 ? -4.608 0.512 -5.542 1.00 0.00 77 LEU A CA 15
ATOM 22683 C C . LEU A 1 77 ? -3.119 0.659 -5.247 1.00 0.00 77 LEU A C 15
ATOM 22684 O O . LEU A 1 77 ? -2.515 1.689 -5.546 1.00 0.00 77 LEU A O 15
ATOM 22700 N N . VAL A 1 78 ? -2.532 -0.379 -4.660 1.00 0.00 78 VAL A N 15
ATOM 22701 C CA . VAL A 1 78 ? -1.112 -0.367 -4.327 1.00 0.00 78 VAL A CA 15
ATOM 22702 C C . VAL A 1 78 ? -0.261 -0.097 -5.563 1.00 0.00 78 VAL A C 15
ATOM 22703 O O . VAL A 1 78 ? -0.705 -0.302 -6.693 1.00 0.00 78 VAL A O 15
ATOM 22716 N N . LEU A 1 79 ? 0.965 0.365 -5.340 1.00 0.00 79 LEU A N 15
ATOM 22717 C CA . LEU A 1 79 ? 1.880 0.664 -6.435 1.00 0.00 79 LEU A CA 15
ATOM 22718 C C . LEU A 1 79 ? 3.246 0.030 -6.191 1.00 0.00 79 LEU A C 15
ATOM 22719 O O . LEU A 1 79 ? 3.786 -0.659 -7.057 1.00 0.00 79 LEU A O 15
ATOM 22735 N N . ARG A 1 80 ? 3.800 0.268 -5.006 1.00 0.00 80 ARG A N 15
ATOM 22736 C CA . ARG A 1 80 ? 5.102 -0.280 -4.648 1.00 0.00 80 ARG A CA 15
ATOM 22737 C C . ARG A 1 80 ? 5.108 -0.769 -3.202 1.00 0.00 80 ARG A C 15
ATOM 22738 O O . ARG A 1 80 ? 4.596 -0.096 -2.307 1.00 0.00 80 ARG A O 15
ATOM 22759 N N . VAL A 1 81 ? 5.689 -1.944 -2.982 1.00 0.00 81 VAL A N 15
ATOM 22760 C CA . VAL A 1 81 ? 5.761 -2.522 -1.646 1.00 0.00 81 VAL A CA 15
ATOM 22761 C C . VAL A 1 81 ? 7.183 -2.959 -1.312 1.00 0.00 81 VAL A C 15
ATOM 22762 O O . VAL A 1 81 ? 7.728 -3.866 -1.940 1.00 0.00 81 VAL A O 15
ATOM 22775 N N . GLY A 1 82 ? 7.780 -2.308 -0.319 1.00 0.00 82 GLY A N 15
ATOM 22776 C CA . GLY A 1 82 ? 9.134 -2.643 0.081 1.00 0.00 82 GLY A CA 15
ATOM 22777 C C . GLY A 1 82 ? 9.459 -2.166 1.482 1.00 0.00 82 GLY A C 15
ATOM 22778 O O . GLY A 1 82 ? 8.827 -1.241 1.994 1.00 0.00 82 GLY A O 15
ATOM 22782 N N . HIS A 1 83 ? 10.448 -2.798 2.107 1.00 0.00 83 HIS A N 15
ATOM 22783 C CA . HIS A 1 83 ? 10.856 -2.432 3.458 1.00 0.00 83 HIS A CA 15
ATOM 22784 C C . HIS A 1 83 ? 11.447 -1.026 3.486 1.00 0.00 83 HIS A C 15
ATOM 22785 O O . HIS A 1 83 ? 12.201 -0.641 2.593 1.00 0.00 83 HIS A O 15
ATOM 22799 N N . ALA A 1 84 ? 11.098 -0.263 4.517 1.00 0.00 84 ALA A N 15
ATOM 22800 C CA . ALA A 1 84 ? 11.594 1.100 4.661 1.00 0.00 84 ALA A CA 15
ATOM 22801 C C . ALA A 1 84 ? 13.077 1.184 4.316 1.00 0.00 84 ALA A C 15
ATOM 22802 O O . ALA A 1 84 ? 13.454 1.749 3.290 1.00 0.00 84 ALA A O 15
ATOM 22809 N N . ARG A 1 85 ? 13.914 0.617 5.179 1.00 0.00 85 ARG A N 15
ATOM 22810 C CA . ARG A 1 85 ? 15.356 0.630 4.966 1.00 0.00 85 ARG A CA 15
ATOM 22811 C C . ARG A 1 85 ? 15.687 0.506 3.481 1.00 0.00 85 ARG A C 15
ATOM 22812 O O . ARG A 1 85 ? 16.588 1.177 2.978 1.00 0.00 85 ARG A O 15
ATOM 22833 N N . ASP A 1 86 ? 14.953 -0.357 2.787 1.00 0.00 86 ASP A N 15
ATOM 22834 C CA . ASP A 1 86 ? 15.168 -0.568 1.360 1.00 0.00 86 ASP A CA 15
ATOM 22835 C C . ASP A 1 86 ? 14.591 0.586 0.547 1.00 0.00 86 ASP A C 15
ATOM 22836 O O . ASP A 1 86 ? 15.331 1.389 -0.022 1.00 0.00 86 ASP A O 15
ATOM 22845 N N . VAL A 1 87 ? 13.265 0.661 0.494 1.00 0.00 87 VAL A N 15
ATOM 22846 C CA . VAL A 1 87 ? 12.588 1.717 -0.250 1.00 0.00 87 VAL A CA 15
ATOM 22847 C C . VAL A 1 87 ? 13.207 3.079 0.043 1.00 0.00 87 VAL A C 15
ATOM 22848 O O . VAL A 1 87 ? 13.699 3.325 1.144 1.00 0.00 87 VAL A O 15
ATOM 22861 N N . TYR A 1 88 ? 13.177 3.962 -0.949 1.00 0.00 88 TYR A N 15
ATOM 22862 C CA . TYR A 1 88 ? 13.736 5.300 -0.799 1.00 0.00 88 TYR A CA 15
ATOM 22863 C C . TYR A 1 88 ? 13.004 6.077 0.291 1.00 0.00 88 TYR A C 15
ATOM 22864 O O . TYR A 1 88 ? 11.782 5.995 0.413 1.00 0.00 88 TYR A O 15
ATOM 22882 N N . ARG A 1 89 ? 13.761 6.832 1.081 1.00 0.00 89 ARG A N 15
ATOM 22883 C CA . ARG A 1 89 ? 13.186 7.624 2.161 1.00 0.00 89 ARG A CA 15
ATOM 22884 C C . ARG A 1 89 ? 12.777 9.007 1.662 1.00 0.00 89 ARG A C 15
ATOM 22885 O O . ARG A 1 89 ? 11.815 9.596 2.156 1.00 0.00 89 ARG A O 15
ATOM 22906 N N . MET A 1 1 ? -16.583 0.290 7.074 1.00 0.00 1 MET A N 16
ATOM 22907 C CA . MET A 1 1 ? -16.387 0.158 5.635 1.00 0.00 1 MET A CA 16
ATOM 22908 C C . MET A 1 1 ? -16.272 1.528 4.974 1.00 0.00 1 MET A C 16
ATOM 22909 O O . MET A 1 1 ? -17.026 2.447 5.292 1.00 0.00 1 MET A O 16
ATOM 22923 N N . GLY A 1 2 ? -15.322 1.658 4.052 1.00 0.00 2 GLY A N 16
ATOM 22924 C CA . GLY A 1 2 ? -15.126 2.919 3.361 1.00 0.00 2 GLY A CA 16
ATOM 22925 C C . GLY A 1 2 ? -14.565 2.735 1.965 1.00 0.00 2 GLY A C 16
ATOM 22926 O O . GLY A 1 2 ? -15.301 2.792 0.980 1.00 0.00 2 GLY A O 16
ATOM 22930 N N . TYR A 1 3 ? -13.258 2.515 1.879 1.00 0.00 3 TYR A N 16
ATOM 22931 C CA . TYR A 1 3 ? -12.598 2.326 0.593 1.00 0.00 3 TYR A CA 16
ATOM 22932 C C . TYR A 1 3 ? -12.278 0.853 0.356 1.00 0.00 3 TYR A C 16
ATOM 22933 O O . TYR A 1 3 ? -12.356 0.034 1.272 1.00 0.00 3 TYR A O 16
ATOM 22951 N N . ARG A 1 4 ? -11.917 0.524 -0.880 1.00 0.00 4 ARG A N 16
ATOM 22952 C CA . ARG A 1 4 ? -11.586 -0.850 -1.239 1.00 0.00 4 ARG A CA 16
ATOM 22953 C C . ARG A 1 4 ? -10.074 -1.052 -1.276 1.00 0.00 4 ARG A C 16
ATOM 22954 O O . ARG A 1 4 ? -9.324 -0.138 -1.619 1.00 0.00 4 ARG A O 16
ATOM 22975 N N . ILE A 1 5 ? -9.635 -2.255 -0.921 1.00 0.00 5 ILE A N 16
ATOM 22976 C CA . ILE A 1 5 ? -8.213 -2.577 -0.914 1.00 0.00 5 ILE A CA 16
ATOM 22977 C C . ILE A 1 5 ? -7.815 -3.333 -2.177 1.00 0.00 5 ILE A C 16
ATOM 22978 O O . ILE A 1 5 ? -8.175 -4.496 -2.355 1.00 0.00 5 ILE A O 16
ATOM 22994 N N . GLU A 1 6 ? -7.068 -2.664 -3.050 1.00 0.00 6 GLU A N 16
ATOM 22995 C CA . GLU A 1 6 ? -6.620 -3.274 -4.296 1.00 0.00 6 GLU A CA 16
ATOM 22996 C C . GLU A 1 6 ? -5.096 -3.291 -4.376 1.00 0.00 6 GLU A C 16
ATOM 22997 O O . GLU A 1 6 ? -4.418 -2.525 -3.691 1.00 0.00 6 GLU A O 16
ATOM 23009 N N . PHE A 1 7 ? -4.564 -4.172 -5.217 1.00 0.00 7 PHE A N 16
ATOM 23010 C CA . PHE A 1 7 ? -3.120 -4.291 -5.387 1.00 0.00 7 PHE A CA 16
ATOM 23011 C C . PHE A 1 7 ? -2.755 -4.428 -6.862 1.00 0.00 7 PHE A C 16
ATOM 23012 O O . PHE A 1 7 ? -3.418 -5.144 -7.613 1.00 0.00 7 PHE A O 16
ATOM 23029 N N . ASP A 1 8 ? -1.697 -3.737 -7.270 1.00 0.00 8 ASP A N 16
ATOM 23030 C CA . ASP A 1 8 ? -1.242 -3.781 -8.655 1.00 0.00 8 ASP A CA 16
ATOM 23031 C C . ASP A 1 8 ? -0.628 -5.138 -8.982 1.00 0.00 8 ASP A C 16
ATOM 23032 O O . ASP A 1 8 ? -0.253 -5.907 -8.097 1.00 0.00 8 ASP A O 16
ATOM 23041 N N . PRO A 1 9 ? -0.524 -5.442 -10.285 1.00 0.00 9 PRO A N 16
ATOM 23042 C CA . PRO A 1 9 ? 0.043 -6.708 -10.759 1.00 0.00 9 PRO A CA 16
ATOM 23043 C C . PRO A 1 9 ? 1.546 -6.797 -10.518 1.00 0.00 9 PRO A C 16
ATOM 23044 O O . PRO A 1 9 ? 2.147 -7.859 -10.674 1.00 0.00 9 PRO A O 16
ATOM 23055 N N . ARG A 1 10 ? 2.146 -5.674 -10.136 1.00 0.00 10 ARG A N 16
ATOM 23056 C CA . ARG A 1 10 ? 3.580 -5.626 -9.873 1.00 0.00 10 ARG A CA 16
ATOM 23057 C C . ARG A 1 10 ? 3.866 -5.797 -8.384 1.00 0.00 10 ARG A C 16
ATOM 23058 O O . ARG A 1 10 ? 4.681 -6.630 -7.991 1.00 0.00 10 ARG A O 16
ATOM 23079 N N . ALA A 1 11 ? 3.190 -5.001 -7.562 1.00 0.00 11 ALA A N 16
ATOM 23080 C CA . ALA A 1 11 ? 3.370 -5.065 -6.117 1.00 0.00 11 ALA A CA 16
ATOM 23081 C C . ALA A 1 11 ? 2.985 -6.438 -5.576 1.00 0.00 11 ALA A C 16
ATOM 23082 O O . ALA A 1 11 ? 3.661 -6.983 -4.704 1.00 0.00 11 ALA A O 16
ATOM 23089 N N . GLU A 1 12 ? 1.895 -6.991 -6.099 1.00 0.00 12 GLU A N 16
ATOM 23090 C CA . GLU A 1 12 ? 1.421 -8.300 -5.666 1.00 0.00 12 GLU A CA 16
ATOM 23091 C C . GLU A 1 12 ? 2.584 -9.273 -5.501 1.00 0.00 12 GLU A C 16
ATOM 23092 O O . GLU A 1 12 ? 2.722 -9.925 -4.466 1.00 0.00 12 GLU A O 16
ATOM 23104 N N . LYS A 1 13 ? 3.420 -9.367 -6.530 1.00 0.00 13 LYS A N 16
ATOM 23105 C CA . LYS A 1 13 ? 4.573 -10.259 -6.501 1.00 0.00 13 LYS A CA 16
ATOM 23106 C C . LYS A 1 13 ? 5.664 -9.710 -5.587 1.00 0.00 13 LYS A C 16
ATOM 23107 O O . LYS A 1 13 ? 6.278 -10.453 -4.823 1.00 0.00 13 LYS A O 16
ATOM 23126 N N . GLU A 1 14 ? 5.896 -8.403 -5.670 1.00 0.00 14 GLU A N 16
ATOM 23127 C CA . GLU A 1 14 ? 6.913 -7.756 -4.848 1.00 0.00 14 GLU A CA 16
ATOM 23128 C C . GLU A 1 14 ? 6.644 -7.990 -3.365 1.00 0.00 14 GLU A C 16
ATOM 23129 O O . GLU A 1 14 ? 7.570 -8.040 -2.554 1.00 0.00 14 GLU A O 16
ATOM 23141 N N . LEU A 1 15 ? 5.370 -8.133 -3.016 1.00 0.00 15 LEU A N 16
ATOM 23142 C CA . LEU A 1 15 ? 4.977 -8.361 -1.630 1.00 0.00 15 LEU A CA 16
ATOM 23143 C C . LEU A 1 15 ? 4.933 -9.853 -1.315 1.00 0.00 15 LEU A C 16
ATOM 23144 O O . LEU A 1 15 ? 5.219 -10.268 -0.193 1.00 0.00 15 LEU A O 16
ATOM 23160 N N . GLU A 1 16 ? 4.576 -10.653 -2.314 1.00 0.00 16 GLU A N 16
ATOM 23161 C CA . GLU A 1 16 ? 4.497 -12.099 -2.143 1.00 0.00 16 GLU A CA 16
ATOM 23162 C C . GLU A 1 16 ? 5.863 -12.681 -1.794 1.00 0.00 16 GLU A C 16
ATOM 23163 O O . GLU A 1 16 ? 5.974 -13.575 -0.954 1.00 0.00 16 GLU A O 16
ATOM 23175 N N . LYS A 1 17 ? 6.902 -12.169 -2.445 1.00 0.00 17 LYS A N 16
ATOM 23176 C CA . LYS A 1 17 ? 8.262 -12.636 -2.204 1.00 0.00 17 LYS A CA 16
ATOM 23177 C C . LYS A 1 17 ? 8.661 -12.421 -0.748 1.00 0.00 17 LYS A C 16
ATOM 23178 O O . LYS A 1 17 ? 9.362 -13.244 -0.157 1.00 0.00 17 LYS A O 16
ATOM 23197 N N . LEU A 1 18 ? 8.211 -11.311 -0.173 1.00 0.00 18 LEU A N 16
ATOM 23198 C CA . LEU A 1 18 ? 8.520 -10.988 1.216 1.00 0.00 18 LEU A CA 16
ATOM 23199 C C . LEU A 1 18 ? 8.166 -12.152 2.137 1.00 0.00 18 LEU A C 16
ATOM 23200 O O . LEU A 1 18 ? 7.553 -13.130 1.709 1.00 0.00 18 LEU A O 16
ATOM 23216 N N . ASP A 1 19 ? 8.553 -12.037 3.402 1.00 0.00 19 ASP A N 16
ATOM 23217 C CA . ASP A 1 19 ? 8.273 -13.077 4.385 1.00 0.00 19 ASP A CA 16
ATOM 23218 C C . ASP A 1 19 ? 6.772 -13.314 4.514 1.00 0.00 19 ASP A C 16
ATOM 23219 O O . ASP A 1 19 ? 5.980 -12.372 4.476 1.00 0.00 19 ASP A O 16
ATOM 23228 N N . ARG A 1 20 ? 6.388 -14.577 4.665 1.00 0.00 20 ARG A N 16
ATOM 23229 C CA . ARG A 1 20 ? 4.981 -14.937 4.797 1.00 0.00 20 ARG A CA 16
ATOM 23230 C C . ARG A 1 20 ? 4.333 -14.183 5.954 1.00 0.00 20 ARG A C 16
ATOM 23231 O O . ARG A 1 20 ? 3.239 -13.637 5.816 1.00 0.00 20 ARG A O 16
ATOM 23252 N N . GLU A 1 21 ? 5.017 -14.157 7.094 1.00 0.00 21 GLU A N 16
ATOM 23253 C CA . GLU A 1 21 ? 4.506 -13.471 8.275 1.00 0.00 21 GLU A CA 16
ATOM 23254 C C . GLU A 1 21 ? 4.275 -11.990 7.987 1.00 0.00 21 GLU A C 16
ATOM 23255 O O . GLU A 1 21 ? 3.196 -11.457 8.247 1.00 0.00 21 GLU A O 16
ATOM 23267 N N . VAL A 1 22 ? 5.295 -11.332 7.447 1.00 0.00 22 VAL A N 16
ATOM 23268 C CA . VAL A 1 22 ? 5.204 -9.913 7.122 1.00 0.00 22 VAL A CA 16
ATOM 23269 C C . VAL A 1 22 ? 4.066 -9.646 6.144 1.00 0.00 22 VAL A C 16
ATOM 23270 O O . VAL A 1 22 ? 3.197 -8.813 6.400 1.00 0.00 22 VAL A O 16
ATOM 23283 N N . ALA A 1 23 ? 4.078 -10.358 5.022 1.00 0.00 23 ALA A N 16
ATOM 23284 C CA . ALA A 1 23 ? 3.045 -10.200 4.005 1.00 0.00 23 ALA A CA 16
ATOM 23285 C C . ALA A 1 23 ? 1.654 -10.207 4.630 1.00 0.00 23 ALA A C 16
ATOM 23286 O O . ALA A 1 23 ? 0.816 -9.365 4.310 1.00 0.00 23 ALA A O 16
ATOM 23293 N N . ARG A 1 24 ? 1.416 -11.164 5.521 1.00 0.00 24 ARG A N 16
ATOM 23294 C CA . ARG A 1 24 ? 0.126 -11.281 6.189 1.00 0.00 24 ARG A CA 16
ATOM 23295 C C . ARG A 1 24 ? -0.162 -10.046 7.037 1.00 0.00 24 ARG A C 16
ATOM 23296 O O . ARG A 1 24 ? -1.251 -9.474 6.969 1.00 0.00 24 ARG A O 16
ATOM 23317 N N . ARG A 1 25 ? 0.820 -9.639 7.835 1.00 0.00 25 ARG A N 16
ATOM 23318 C CA . ARG A 1 25 ? 0.671 -8.473 8.697 1.00 0.00 25 ARG A CA 16
ATOM 23319 C C . ARG A 1 25 ? 0.262 -7.246 7.886 1.00 0.00 25 ARG A C 16
ATOM 23320 O O . ARG A 1 25 ? -0.613 -6.483 8.296 1.00 0.00 25 ARG A O 16
ATOM 23341 N N . ILE A 1 26 ? 0.901 -7.065 6.735 1.00 0.00 26 ILE A N 16
ATOM 23342 C CA . ILE A 1 26 ? 0.603 -5.932 5.867 1.00 0.00 26 ILE A CA 16
ATOM 23343 C C . ILE A 1 26 ? -0.847 -5.966 5.397 1.00 0.00 26 ILE A C 16
ATOM 23344 O O . ILE A 1 26 ? -1.643 -5.091 5.740 1.00 0.00 26 ILE A O 16
ATOM 23360 N N . LEU A 1 27 ? -1.184 -6.982 4.611 1.00 0.00 27 LEU A N 16
ATOM 23361 C CA . LEU A 1 27 ? -2.539 -7.133 4.093 1.00 0.00 27 LEU A CA 16
ATOM 23362 C C . LEU A 1 27 ? -3.561 -7.094 5.225 1.00 0.00 27 LEU A C 16
ATOM 23363 O O . LEU A 1 27 ? -4.665 -6.575 5.060 1.00 0.00 27 LEU A O 16
ATOM 23379 N N . ARG A 1 28 ? -3.185 -7.645 6.375 1.00 0.00 28 ARG A N 16
ATOM 23380 C CA . ARG A 1 28 ? -4.068 -7.672 7.534 1.00 0.00 28 ARG A CA 16
ATOM 23381 C C . ARG A 1 28 ? -4.242 -6.274 8.118 1.00 0.00 28 ARG A C 16
ATOM 23382 O O . ARG A 1 28 ? -5.272 -5.963 8.717 1.00 0.00 28 ARG A O 16
ATOM 23403 N N . PHE A 1 29 ? -3.228 -5.433 7.940 1.00 0.00 29 PHE A N 16
ATOM 23404 C CA . PHE A 1 29 ? -3.267 -4.068 8.451 1.00 0.00 29 PHE A CA 16
ATOM 23405 C C . PHE A 1 29 ? -4.109 -3.173 7.546 1.00 0.00 29 PHE A C 16
ATOM 23406 O O . PHE A 1 29 ? -4.787 -2.258 8.016 1.00 0.00 29 PHE A O 16
ATOM 23423 N N . LEU A 1 30 ? -4.061 -3.444 6.246 1.00 0.00 30 LEU A N 16
ATOM 23424 C CA . LEU A 1 30 ? -4.819 -2.664 5.274 1.00 0.00 30 LEU A CA 16
ATOM 23425 C C . LEU A 1 30 ? -6.246 -3.188 5.148 1.00 0.00 30 LEU A C 16
ATOM 23426 O O . LEU A 1 30 ? -7.183 -2.419 4.935 1.00 0.00 30 LEU A O 16
ATOM 23442 N N . ARG A 1 31 ? -6.403 -4.500 5.284 1.00 0.00 31 ARG A N 16
ATOM 23443 C CA . ARG A 1 31 ? -7.715 -5.127 5.187 1.00 0.00 31 ARG A CA 16
ATOM 23444 C C . ARG A 1 31 ? -8.515 -4.916 6.469 1.00 0.00 31 ARG A C 16
ATOM 23445 O O . ARG A 1 31 ? -9.721 -5.157 6.506 1.00 0.00 31 ARG A O 16
ATOM 23466 N N . GLU A 1 32 ? -7.834 -4.465 7.518 1.00 0.00 32 GLU A N 16
ATOM 23467 C CA . GLU A 1 32 ? -8.481 -4.224 8.802 1.00 0.00 32 GLU A CA 16
ATOM 23468 C C . GLU A 1 32 ? -8.557 -2.729 9.100 1.00 0.00 32 GLU A C 16
ATOM 23469 O O . GLU A 1 32 ? -9.635 -2.134 9.072 1.00 0.00 32 GLU A O 16
ATOM 23481 N N . ARG A 1 33 ? -7.406 -2.130 9.386 1.00 0.00 33 ARG A N 16
ATOM 23482 C CA . ARG A 1 33 ? -7.342 -0.705 9.692 1.00 0.00 33 ARG A CA 16
ATOM 23483 C C . ARG A 1 33 ? -8.009 0.117 8.593 1.00 0.00 33 ARG A C 16
ATOM 23484 O O . ARG A 1 33 ? -9.104 0.648 8.778 1.00 0.00 33 ARG A O 16
ATOM 23505 N N . VAL A 1 34 ? -7.341 0.218 7.448 1.00 0.00 34 VAL A N 16
ATOM 23506 C CA . VAL A 1 34 ? -7.868 0.975 6.319 1.00 0.00 34 VAL A CA 16
ATOM 23507 C C . VAL A 1 34 ? -9.294 0.547 5.989 1.00 0.00 34 VAL A C 16
ATOM 23508 O O . VAL A 1 34 ? -10.097 1.347 5.511 1.00 0.00 34 VAL A O 16
ATOM 23521 N N . ALA A 1 35 ? -9.600 -0.720 6.247 1.00 0.00 35 ALA A N 16
ATOM 23522 C CA . ALA A 1 35 ? -10.930 -1.254 5.980 1.00 0.00 35 ALA A CA 16
ATOM 23523 C C . ALA A 1 35 ? -11.975 -0.598 6.877 1.00 0.00 35 ALA A C 16
ATOM 23524 O O . ALA A 1 35 ? -13.008 -0.125 6.402 1.00 0.00 35 ALA A O 16
ATOM 23531 N N . THR A 1 36 ? -11.701 -0.574 8.177 1.00 0.00 36 THR A N 16
ATOM 23532 C CA . THR A 1 36 ? -12.618 0.021 9.141 1.00 0.00 36 THR A CA 16
ATOM 23533 C C . THR A 1 36 ? -12.440 1.534 9.208 1.00 0.00 36 THR A C 16
ATOM 23534 O O . THR A 1 36 ? -13.303 2.249 9.718 1.00 0.00 36 THR A O 16
ATOM 23545 N N . LEU A 1 37 ? -11.316 2.016 8.689 1.00 0.00 37 LEU A N 16
ATOM 23546 C CA . LEU A 1 37 ? -11.024 3.445 8.689 1.00 0.00 37 LEU A CA 16
ATOM 23547 C C . LEU A 1 37 ? -11.895 4.178 7.673 1.00 0.00 37 LEU A C 16
ATOM 23548 O O . LEU A 1 37 ? -11.706 4.038 6.465 1.00 0.00 37 LEU A O 16
ATOM 23564 N N . GLU A 1 38 ? -12.847 4.961 8.172 1.00 0.00 38 GLU A N 16
ATOM 23565 C CA . GLU A 1 38 ? -13.745 5.716 7.307 1.00 0.00 38 GLU A CA 16
ATOM 23566 C C . GLU A 1 38 ? -13.007 6.231 6.074 1.00 0.00 38 GLU A C 16
ATOM 23567 O O . GLU A 1 38 ? -13.561 6.264 4.975 1.00 0.00 38 GLU A O 16
ATOM 23579 N N . ASP A 1 39 ? -11.756 6.632 6.265 1.00 0.00 39 ASP A N 16
ATOM 23580 C CA . ASP A 1 39 ? -10.941 7.145 5.170 1.00 0.00 39 ASP A CA 16
ATOM 23581 C C . ASP A 1 39 ? -9.541 6.539 5.204 1.00 0.00 39 ASP A C 16
ATOM 23582 O O . ASP A 1 39 ? -8.948 6.346 6.265 1.00 0.00 39 ASP A O 16
ATOM 23591 N N . PRO A 1 40 ? -9.000 6.232 4.016 1.00 0.00 40 PRO A N 16
ATOM 23592 C CA . PRO A 1 40 ? -7.665 5.643 3.882 1.00 0.00 40 PRO A CA 16
ATOM 23593 C C . PRO A 1 40 ? -6.558 6.629 4.241 1.00 0.00 40 PRO A C 16
ATOM 23594 O O . PRO A 1 40 ? -5.382 6.268 4.283 1.00 0.00 40 PRO A O 16
ATOM 23605 N N . ARG A 1 41 ? -6.943 7.875 4.499 1.00 0.00 41 ARG A N 16
ATOM 23606 C CA . ARG A 1 41 ? -5.982 8.913 4.853 1.00 0.00 41 ARG A CA 16
ATOM 23607 C C . ARG A 1 41 ? -5.575 8.800 6.319 1.00 0.00 41 ARG A C 16
ATOM 23608 O O . ARG A 1 41 ? -4.419 9.033 6.672 1.00 0.00 41 ARG A O 16
ATOM 23629 N N . SER A 1 42 ? -6.533 8.441 7.168 1.00 0.00 42 SER A N 16
ATOM 23630 C CA . SER A 1 42 ? -6.276 8.301 8.596 1.00 0.00 42 SER A CA 16
ATOM 23631 C C . SER A 1 42 ? -4.866 7.774 8.845 1.00 0.00 42 SER A C 16
ATOM 23632 O O . SER A 1 42 ? -4.069 8.404 9.542 1.00 0.00 42 SER A O 16
ATOM 23640 N N . LEU A 1 43 ? -4.565 6.615 8.271 1.00 0.00 43 LEU A N 16
ATOM 23641 C CA . LEU A 1 43 ? -3.251 6.001 8.429 1.00 0.00 43 LEU A CA 16
ATOM 23642 C C . LEU A 1 43 ? -2.407 6.189 7.172 1.00 0.00 43 LEU A C 16
ATOM 23643 O O . LEU A 1 43 ? -2.899 6.042 6.054 1.00 0.00 43 LEU A O 16
ATOM 23659 N N . GLY A 1 44 ? -1.132 6.514 7.365 1.00 0.00 44 GLY A N 16
ATOM 23660 C CA . GLY A 1 44 ? -0.239 6.714 6.239 1.00 0.00 44 GLY A CA 16
ATOM 23661 C C . GLY A 1 44 ? 0.241 8.148 6.128 1.00 0.00 44 GLY A C 16
ATOM 23662 O O . GLY A 1 44 ? -0.174 9.009 6.903 1.00 0.00 44 GLY A O 16
ATOM 23666 N N . GLU A 1 45 ? 1.118 8.404 5.162 1.00 0.00 45 GLU A N 16
ATOM 23667 C CA . GLU A 1 45 ? 1.656 9.743 4.955 1.00 0.00 45 GLU A CA 16
ATOM 23668 C C . GLU A 1 45 ? 1.650 10.109 3.474 1.00 0.00 45 GLU A C 16
ATOM 23669 O O . GLU A 1 45 ? 1.883 9.273 2.601 1.00 0.00 45 GLU A O 16
ATOM 23681 N N . PRO A 1 46 ? 1.376 11.389 3.183 1.00 0.00 46 PRO A N 16
ATOM 23682 C CA . PRO A 1 46 ? 1.332 11.896 1.808 1.00 0.00 46 PRO A CA 16
ATOM 23683 C C . PRO A 1 46 ? 2.713 11.943 1.163 1.00 0.00 46 PRO A C 16
ATOM 23684 O O . PRO A 1 46 ? 3.727 11.725 1.827 1.00 0.00 46 PRO A O 16
ATOM 23695 N N . LEU A 1 47 ? 2.746 12.229 -0.134 1.00 0.00 47 LEU A N 16
ATOM 23696 C CA . LEU A 1 47 ? 4.004 12.305 -0.869 1.00 0.00 47 LEU A CA 16
ATOM 23697 C C . LEU A 1 47 ? 4.312 13.743 -1.272 1.00 0.00 47 LEU A C 16
ATOM 23698 O O . LEU A 1 47 ? 3.412 14.510 -1.613 1.00 0.00 47 LEU A O 16
ATOM 23714 N N . ARG A 1 48 ? 5.592 14.101 -1.233 1.00 0.00 48 ARG A N 16
ATOM 23715 C CA . ARG A 1 48 ? 6.020 15.447 -1.595 1.00 0.00 48 ARG A CA 16
ATOM 23716 C C . ARG A 1 48 ? 7.140 15.401 -2.630 1.00 0.00 48 ARG A C 16
ATOM 23717 O O . ARG A 1 48 ? 8.230 14.899 -2.359 1.00 0.00 48 ARG A O 16
ATOM 23738 N N . GLY A 1 49 ? 6.863 15.929 -3.819 1.00 0.00 49 GLY A N 16
ATOM 23739 C CA . GLY A 1 49 ? 7.857 15.938 -4.876 1.00 0.00 49 GLY A CA 16
ATOM 23740 C C . GLY A 1 49 ? 7.503 16.895 -5.997 1.00 0.00 49 GLY A C 16
ATOM 23741 O O . GLY A 1 49 ? 6.341 17.252 -6.193 1.00 0.00 49 GLY A O 16
ATOM 23745 N N . PRO A 1 50 ? 8.521 17.327 -6.755 1.00 0.00 50 PRO A N 16
ATOM 23746 C CA . PRO A 1 50 ? 8.336 18.256 -7.874 1.00 0.00 50 PRO A CA 16
ATOM 23747 C C . PRO A 1 50 ? 7.608 17.611 -9.048 1.00 0.00 50 PRO A C 16
ATOM 23748 O O . PRO A 1 50 ? 6.683 18.195 -9.612 1.00 0.00 50 PRO A O 16
ATOM 23759 N N . GLU A 1 51 ? 8.030 16.404 -9.410 1.00 0.00 51 GLU A N 16
ATOM 23760 C CA . GLU A 1 51 ? 7.417 15.681 -10.518 1.00 0.00 51 GLU A CA 16
ATOM 23761 C C . GLU A 1 51 ? 6.290 14.779 -10.022 1.00 0.00 51 GLU A C 16
ATOM 23762 O O . GLU A 1 51 ? 5.132 14.943 -10.409 1.00 0.00 51 GLU A O 16
ATOM 23774 N N . LEU A 1 52 ? 6.637 13.827 -9.163 1.00 0.00 52 LEU A N 16
ATOM 23775 C CA . LEU A 1 52 ? 5.656 12.898 -8.613 1.00 0.00 52 LEU A CA 16
ATOM 23776 C C . LEU A 1 52 ? 4.314 13.589 -8.397 1.00 0.00 52 LEU A C 16
ATOM 23777 O O . LEU A 1 52 ? 4.259 14.748 -7.990 1.00 0.00 52 LEU A O 16
ATOM 23793 N N . GLY A 1 53 ? 3.231 12.866 -8.670 1.00 0.00 53 GLY A N 16
ATOM 23794 C CA . GLY A 1 53 ? 1.903 13.426 -8.497 1.00 0.00 53 GLY A CA 16
ATOM 23795 C C . GLY A 1 53 ? 1.379 13.249 -7.085 1.00 0.00 53 GLY A C 16
ATOM 23796 O O . GLY A 1 53 ? 2.091 13.507 -6.115 1.00 0.00 53 GLY A O 16
ATOM 23800 N N . ARG A 1 54 ? 0.130 12.808 -6.971 1.00 0.00 54 ARG A N 16
ATOM 23801 C CA . ARG A 1 54 ? -0.490 12.600 -5.668 1.00 0.00 54 ARG A CA 16
ATOM 23802 C C . ARG A 1 54 ? -0.550 11.114 -5.325 1.00 0.00 54 ARG A C 16
ATOM 23803 O O . ARG A 1 54 ? -1.444 10.398 -5.777 1.00 0.00 54 ARG A O 16
ATOM 23824 N N . PHE A 1 55 ? 0.407 10.658 -4.525 1.00 0.00 55 PHE A N 16
ATOM 23825 C CA . PHE A 1 55 ? 0.464 9.257 -4.123 1.00 0.00 55 PHE A CA 16
ATOM 23826 C C . PHE A 1 55 ? 0.503 9.128 -2.603 1.00 0.00 55 PHE A C 16
ATOM 23827 O O . PHE A 1 55 ? 1.311 9.773 -1.935 1.00 0.00 55 PHE A O 16
ATOM 23844 N N . TRP A 1 56 ? -0.377 8.292 -2.064 1.00 0.00 56 TRP A N 16
ATOM 23845 C CA . TRP A 1 56 ? -0.445 8.079 -0.623 1.00 0.00 56 TRP A CA 16
ATOM 23846 C C . TRP A 1 56 ? 0.239 6.774 -0.233 1.00 0.00 56 TRP A C 16
ATOM 23847 O O . TRP A 1 56 ? -0.004 5.729 -0.838 1.00 0.00 56 TRP A O 16
ATOM 23868 N N . LYS A 1 57 ? 1.094 6.839 0.782 1.00 0.00 57 LYS A N 16
ATOM 23869 C CA . LYS A 1 57 ? 1.813 5.661 1.254 1.00 0.00 57 LYS A CA 16
ATOM 23870 C C . LYS A 1 57 ? 1.483 5.372 2.715 1.00 0.00 57 LYS A C 16
ATOM 23871 O O . LYS A 1 57 ? 0.929 6.220 3.416 1.00 0.00 57 LYS A O 16
ATOM 23890 N N . TYR A 1 58 ? 1.827 4.172 3.168 1.00 0.00 58 TYR A N 16
ATOM 23891 C CA . TYR A 1 58 ? 1.566 3.771 4.546 1.00 0.00 58 TYR A CA 16
ATOM 23892 C C . TYR A 1 58 ? 2.840 3.267 5.217 1.00 0.00 58 TYR A C 16
ATOM 23893 O O . TYR A 1 58 ? 3.774 2.824 4.548 1.00 0.00 58 TYR A O 16
ATOM 23911 N N . ARG A 1 59 ? 2.870 3.337 6.544 1.00 0.00 59 ARG A N 16
ATOM 23912 C CA . ARG A 1 59 ? 4.028 2.888 7.307 1.00 0.00 59 ARG A CA 16
ATOM 23913 C C . ARG A 1 59 ? 3.656 1.732 8.231 1.00 0.00 59 ARG A C 16
ATOM 23914 O O . ARG A 1 59 ? 2.773 1.862 9.079 1.00 0.00 59 ARG A O 16
ATOM 23935 N N . VAL A 1 60 ? 4.335 0.602 8.061 1.00 0.00 60 VAL A N 16
ATOM 23936 C CA . VAL A 1 60 ? 4.077 -0.576 8.879 1.00 0.00 60 VAL A CA 16
ATOM 23937 C C . VAL A 1 60 ? 5.359 -1.089 9.525 1.00 0.00 60 VAL A C 16
ATOM 23938 O O . VAL A 1 60 ? 6.027 -1.971 8.987 1.00 0.00 60 VAL A O 16
ATOM 23951 N N . GLY A 1 61 ? 5.697 -0.530 10.683 1.00 0.00 61 GLY A N 16
ATOM 23952 C CA . GLY A 1 61 ? 6.899 -0.943 11.384 1.00 0.00 61 GLY A CA 16
ATOM 23953 C C . GLY A 1 61 ? 8.162 -0.606 10.617 1.00 0.00 61 GLY A C 16
ATOM 23954 O O . GLY A 1 61 ? 8.712 0.486 10.763 1.00 0.00 61 GLY A O 16
ATOM 23958 N N . ASP A 1 62 ? 8.625 -1.546 9.800 1.00 0.00 62 ASP A N 16
ATOM 23959 C CA . ASP A 1 62 ? 9.832 -1.343 9.007 1.00 0.00 62 ASP A CA 16
ATOM 23960 C C . ASP A 1 62 ? 9.583 -1.680 7.541 1.00 0.00 62 ASP A C 16
ATOM 23961 O O . ASP A 1 62 ? 10.420 -2.300 6.885 1.00 0.00 62 ASP A O 16
ATOM 23970 N N . TYR A 1 63 ? 8.426 -1.268 7.033 1.00 0.00 63 TYR A N 16
ATOM 23971 C CA . TYR A 1 63 ? 8.065 -1.529 5.645 1.00 0.00 63 TYR A CA 16
ATOM 23972 C C . TYR A 1 63 ? 7.236 -0.383 5.073 1.00 0.00 63 TYR A C 16
ATOM 23973 O O . TYR A 1 63 ? 6.340 0.141 5.736 1.00 0.00 63 TYR A O 16
ATOM 23991 N N . ARG A 1 64 ? 7.541 0.001 3.838 1.00 0.00 64 ARG A N 16
ATOM 23992 C CA . ARG A 1 64 ? 6.825 1.085 3.176 1.00 0.00 64 ARG A CA 16
ATOM 23993 C C . ARG A 1 64 ? 5.875 0.540 2.114 1.00 0.00 64 ARG A C 16
ATOM 23994 O O . ARG A 1 64 ? 6.235 -0.349 1.340 1.00 0.00 64 ARG A O 16
ATOM 24015 N N . LEU A 1 65 ? 4.660 1.077 2.082 1.00 0.00 65 LEU A N 16
ATOM 24016 C CA . LEU A 1 65 ? 3.657 0.644 1.115 1.00 0.00 65 LEU A CA 16
ATOM 24017 C C . LEU A 1 65 ? 3.156 1.823 0.286 1.00 0.00 65 LEU A C 16
ATOM 24018 O O . LEU A 1 65 ? 2.397 2.660 0.775 1.00 0.00 65 LEU A O 16
ATOM 24034 N N . ILE A 1 66 ? 3.585 1.880 -0.970 1.00 0.00 66 ILE A N 16
ATOM 24035 C CA . ILE A 1 66 ? 3.177 2.954 -1.868 1.00 0.00 66 ILE A CA 16
ATOM 24036 C C . ILE A 1 66 ? 1.882 2.603 -2.592 1.00 0.00 66 ILE A C 16
ATOM 24037 O O . ILE A 1 66 ? 1.882 1.819 -3.542 1.00 0.00 66 ILE A O 16
ATOM 24053 N N . CYS A 1 67 ? 0.779 3.189 -2.138 1.00 0.00 67 CYS A N 16
ATOM 24054 C CA . CYS A 1 67 ? -0.524 2.939 -2.743 1.00 0.00 67 CYS A CA 16
ATOM 24055 C C . CYS A 1 67 ? -1.076 4.206 -3.388 1.00 0.00 67 CYS A C 16
ATOM 24056 O O . CYS A 1 67 ? -0.595 5.309 -3.126 1.00 0.00 67 CYS A O 16
ATOM 24064 N N . HIS A 1 68 ? -2.087 4.041 -4.235 1.00 0.00 68 HIS A N 16
ATOM 24065 C CA . HIS A 1 68 ? -2.704 5.171 -4.920 1.00 0.00 68 HIS A CA 16
ATOM 24066 C C . HIS A 1 68 ? -4.189 5.265 -4.584 1.00 0.00 68 HIS A C 16
ATOM 24067 O O . HIS A 1 68 ? -4.996 4.473 -5.070 1.00 0.00 68 HIS A O 16
ATOM 24081 N N . ILE A 1 69 ? -4.542 6.238 -3.749 1.00 0.00 69 ILE A N 16
ATOM 24082 C CA . ILE A 1 69 ? -5.930 6.434 -3.349 1.00 0.00 69 ILE A CA 16
ATOM 24083 C C . ILE A 1 69 ? -6.722 7.141 -4.444 1.00 0.00 69 ILE A C 16
ATOM 24084 O O . ILE A 1 69 ? -6.373 8.245 -4.861 1.00 0.00 69 ILE A O 16
ATOM 24100 N N . GLN A 1 70 ? -7.791 6.497 -4.902 1.00 0.00 70 GLN A N 16
ATOM 24101 C CA . GLN A 1 70 ? -8.634 7.065 -5.948 1.00 0.00 70 GLN A CA 16
ATOM 24102 C C . GLN A 1 70 ? -9.976 7.516 -5.380 1.00 0.00 70 GLN A C 16
ATOM 24103 O O . GLN A 1 70 ? -10.772 6.698 -4.918 1.00 0.00 70 GLN A O 16
ATOM 24117 N N . ASP A 1 71 ? -10.220 8.821 -5.417 1.00 0.00 71 ASP A N 16
ATOM 24118 C CA . ASP A 1 71 ? -11.466 9.381 -4.907 1.00 0.00 71 ASP A CA 16
ATOM 24119 C C . ASP A 1 71 ? -12.654 8.914 -5.743 1.00 0.00 71 ASP A C 16
ATOM 24120 O O . ASP A 1 71 ? -13.554 8.243 -5.239 1.00 0.00 71 ASP A O 16
ATOM 24129 N N . ARG A 1 72 ? -12.649 9.275 -7.022 1.00 0.00 72 ARG A N 16
ATOM 24130 C CA . ARG A 1 72 ? -13.727 8.896 -7.927 1.00 0.00 72 ARG A CA 16
ATOM 24131 C C . ARG A 1 72 ? -14.062 7.414 -7.782 1.00 0.00 72 ARG A C 16
ATOM 24132 O O . ARG A 1 72 ? -15.232 7.036 -7.717 1.00 0.00 72 ARG A O 16
ATOM 24153 N N . GLU A 1 73 ? -13.028 6.581 -7.732 1.00 0.00 73 GLU A N 16
ATOM 24154 C CA . GLU A 1 73 ? -13.214 5.141 -7.597 1.00 0.00 73 GLU A CA 16
ATOM 24155 C C . GLU A 1 73 ? -13.204 4.727 -6.128 1.00 0.00 73 GLU A C 16
ATOM 24156 O O . GLU A 1 73 ? -13.390 3.555 -5.801 1.00 0.00 73 GLU A O 16
ATOM 24168 N N . ALA A 1 74 ? -12.985 5.698 -5.247 1.00 0.00 74 ALA A N 16
ATOM 24169 C CA . ALA A 1 74 ? -12.952 5.436 -3.814 1.00 0.00 74 ALA A CA 16
ATOM 24170 C C . ALA A 1 74 ? -12.285 4.098 -3.515 1.00 0.00 74 ALA A C 16
ATOM 24171 O O . ALA A 1 74 ? -12.793 3.300 -2.727 1.00 0.00 74 ALA A O 16
ATOM 24178 N N . THR A 1 75 ? -11.142 3.856 -4.151 1.00 0.00 75 THR A N 16
ATOM 24179 C CA . THR A 1 75 ? -10.406 2.614 -3.955 1.00 0.00 75 THR A CA 16
ATOM 24180 C C . THR A 1 75 ? -8.911 2.876 -3.819 1.00 0.00 75 THR A C 16
ATOM 24181 O O . THR A 1 75 ? -8.377 3.811 -4.416 1.00 0.00 75 THR A O 16
ATOM 24192 N N . VAL A 1 76 ? -8.238 2.044 -3.030 1.00 0.00 76 VAL A N 16
ATOM 24193 C CA . VAL A 1 76 ? -6.803 2.185 -2.817 1.00 0.00 76 VAL A CA 16
ATOM 24194 C C . VAL A 1 76 ? -6.032 1.063 -3.503 1.00 0.00 76 VAL A C 16
ATOM 24195 O O . VAL A 1 76 ? -6.036 -0.079 -3.043 1.00 0.00 76 VAL A O 16
ATOM 24208 N N . LEU A 1 77 ? -5.372 1.396 -4.607 1.00 0.00 77 LEU A N 16
ATOM 24209 C CA . LEU A 1 77 ? -4.595 0.416 -5.358 1.00 0.00 77 LEU A CA 16
ATOM 24210 C C . LEU A 1 77 ? -3.113 0.512 -5.009 1.00 0.00 77 LEU A C 16
ATOM 24211 O O . LEU A 1 77 ? -2.475 1.539 -5.243 1.00 0.00 77 LEU A O 16
ATOM 24227 N N . VAL A 1 78 ? -2.571 -0.564 -4.449 1.00 0.00 78 VAL A N 16
ATOM 24228 C CA . VAL A 1 78 ? -1.163 -0.603 -4.071 1.00 0.00 78 VAL A CA 16
ATOM 24229 C C . VAL A 1 78 ? -0.263 -0.574 -5.300 1.00 0.00 78 VAL A C 16
ATOM 24230 O O . VAL A 1 78 ? -0.366 -1.431 -6.180 1.00 0.00 78 VAL A O 16
ATOM 24243 N N . LEU A 1 79 ? 0.621 0.416 -5.357 1.00 0.00 79 LEU A N 16
ATOM 24244 C CA . LEU A 1 79 ? 1.542 0.557 -6.479 1.00 0.00 79 LEU A CA 16
ATOM 24245 C C . LEU A 1 79 ? 2.800 -0.278 -6.260 1.00 0.00 79 LEU A C 16
ATOM 24246 O O . LEU A 1 79 ? 3.133 -1.142 -7.071 1.00 0.00 79 LEU A O 16
ATOM 24262 N N . ARG A 1 80 ? 3.494 -0.015 -5.157 1.00 0.00 80 ARG A N 16
ATOM 24263 C CA . ARG A 1 80 ? 4.714 -0.742 -4.830 1.00 0.00 80 ARG A CA 16
ATOM 24264 C C . ARG A 1 80 ? 4.722 -1.160 -3.363 1.00 0.00 80 ARG A C 16
ATOM 24265 O O . ARG A 1 80 ? 3.975 -0.617 -2.548 1.00 0.00 80 ARG A O 16
ATOM 24286 N N . VAL A 1 81 ? 5.570 -2.129 -3.033 1.00 0.00 81 VAL A N 16
ATOM 24287 C CA . VAL A 1 81 ? 5.675 -2.619 -1.664 1.00 0.00 81 VAL A CA 16
ATOM 24288 C C . VAL A 1 81 ? 7.084 -3.120 -1.367 1.00 0.00 81 VAL A C 16
ATOM 24289 O O . VAL A 1 81 ? 7.546 -4.095 -1.958 1.00 0.00 81 VAL A O 16
ATOM 24302 N N . GLY A 1 82 ? 7.764 -2.446 -0.444 1.00 0.00 82 GLY A N 16
ATOM 24303 C CA . GLY A 1 82 ? 9.114 -2.837 -0.083 1.00 0.00 82 GLY A CA 16
ATOM 24304 C C . GLY A 1 82 ? 9.534 -2.295 1.268 1.00 0.00 82 GLY A C 16
ATOM 24305 O O . GLY A 1 82 ? 8.984 -1.301 1.744 1.00 0.00 82 GLY A O 16
ATOM 24309 N N . HIS A 1 83 ? 10.509 -2.950 1.890 1.00 0.00 83 HIS A N 16
ATOM 24310 C CA . HIS A 1 83 ? 11.001 -2.527 3.197 1.00 0.00 83 HIS A CA 16
ATOM 24311 C C . HIS A 1 83 ? 11.316 -1.035 3.203 1.00 0.00 83 HIS A C 16
ATOM 24312 O O . HIS A 1 83 ? 11.521 -0.430 2.151 1.00 0.00 83 HIS A O 16
ATOM 24326 N N . ALA A 1 84 ? 11.352 -0.447 4.394 1.00 0.00 84 ALA A N 16
ATOM 24327 C CA . ALA A 1 84 ? 11.644 0.974 4.536 1.00 0.00 84 ALA A CA 16
ATOM 24328 C C . ALA A 1 84 ? 12.883 1.363 3.738 1.00 0.00 84 ALA A C 16
ATOM 24329 O O . ALA A 1 84 ? 12.842 2.280 2.917 1.00 0.00 84 ALA A O 16
ATOM 24336 N N . ARG A 1 85 ? 13.984 0.661 3.984 1.00 0.00 85 ARG A N 16
ATOM 24337 C CA . ARG A 1 85 ? 15.236 0.935 3.289 1.00 0.00 85 ARG A CA 16
ATOM 24338 C C . ARG A 1 85 ? 15.075 0.746 1.784 1.00 0.00 85 ARG A C 16
ATOM 24339 O O . ARG A 1 85 ? 15.306 1.670 1.004 1.00 0.00 85 ARG A O 16
ATOM 24360 N N . ASP A 1 86 ? 14.679 -0.457 1.383 1.00 0.00 86 ASP A N 16
ATOM 24361 C CA . ASP A 1 86 ? 14.487 -0.768 -0.028 1.00 0.00 86 ASP A CA 16
ATOM 24362 C C . ASP A 1 86 ? 13.844 0.406 -0.761 1.00 0.00 86 ASP A C 16
ATOM 24363 O O . ASP A 1 86 ? 14.393 0.918 -1.736 1.00 0.00 86 ASP A O 16
ATOM 24372 N N . VAL A 1 87 ? 12.677 0.827 -0.284 1.00 0.00 87 VAL A N 16
ATOM 24373 C CA . VAL A 1 87 ? 11.959 1.940 -0.893 1.00 0.00 87 VAL A CA 16
ATOM 24374 C C . VAL A 1 87 ? 12.722 3.248 -0.717 1.00 0.00 87 VAL A C 16
ATOM 24375 O O . VAL A 1 87 ? 13.416 3.445 0.281 1.00 0.00 87 VAL A O 16
ATOM 24388 N N . TYR A 1 88 ? 12.590 4.140 -1.693 1.00 0.00 88 TYR A N 16
ATOM 24389 C CA . TYR A 1 88 ? 13.269 5.429 -1.647 1.00 0.00 88 TYR A CA 16
ATOM 24390 C C . TYR A 1 88 ? 12.979 6.151 -0.335 1.00 0.00 88 TYR A C 16
ATOM 24391 O O . TYR A 1 88 ? 11.978 5.880 0.328 1.00 0.00 88 TYR A O 16
ATOM 24409 N N . ARG A 1 89 ? 13.863 7.073 0.033 1.00 0.00 89 ARG A N 16
ATOM 24410 C CA . ARG A 1 89 ? 13.703 7.835 1.266 1.00 0.00 89 ARG A CA 16
ATOM 24411 C C . ARG A 1 89 ? 12.563 8.840 1.140 1.00 0.00 89 ARG A C 16
ATOM 24412 O O . ARG A 1 89 ? 12.179 9.483 2.118 1.00 0.00 89 ARG A O 16
ATOM 24433 N N . MET A 1 1 ? -19.794 0.370 4.220 1.00 0.00 1 MET A N 17
ATOM 24434 C CA . MET A 1 1 ? -19.320 0.726 2.887 1.00 0.00 1 MET A CA 17
ATOM 24435 C C . MET A 1 1 ? -18.193 1.751 2.967 1.00 0.00 1 MET A C 17
ATOM 24436 O O . MET A 1 1 ? -18.426 2.921 3.267 1.00 0.00 1 MET A O 17
ATOM 24450 N N . GLY A 1 2 ? -16.971 1.303 2.697 1.00 0.00 2 GLY A N 17
ATOM 24451 C CA . GLY A 1 2 ? -15.826 2.194 2.744 1.00 0.00 2 GLY A CA 17
ATOM 24452 C C . GLY A 1 2 ? -15.042 2.200 1.447 1.00 0.00 2 GLY A C 17
ATOM 24453 O O . GLY A 1 2 ? -15.572 2.556 0.395 1.00 0.00 2 GLY A O 17
ATOM 24457 N N . TYR A 1 3 ? -13.775 1.807 1.522 1.00 0.00 3 TYR A N 17
ATOM 24458 C CA . TYR A 1 3 ? -12.915 1.772 0.346 1.00 0.00 3 TYR A CA 17
ATOM 24459 C C . TYR A 1 3 ? -12.548 0.336 -0.019 1.00 0.00 3 TYR A C 17
ATOM 24460 O O . TYR A 1 3 ? -12.549 -0.552 0.834 1.00 0.00 3 TYR A O 17
ATOM 24478 N N . ARG A 1 4 ? -12.236 0.118 -1.292 1.00 0.00 4 ARG A N 17
ATOM 24479 C CA . ARG A 1 4 ? -11.867 -1.209 -1.771 1.00 0.00 4 ARG A CA 17
ATOM 24480 C C . ARG A 1 4 ? -10.357 -1.414 -1.698 1.00 0.00 4 ARG A C 17
ATOM 24481 O O . ARG A 1 4 ? -9.584 -0.468 -1.858 1.00 0.00 4 ARG A O 17
ATOM 24502 N N . ILE A 1 5 ? -9.944 -2.653 -1.454 1.00 0.00 5 ILE A N 17
ATOM 24503 C CA . ILE A 1 5 ? -8.527 -2.981 -1.361 1.00 0.00 5 ILE A CA 17
ATOM 24504 C C . ILE A 1 5 ? -8.059 -3.755 -2.589 1.00 0.00 5 ILE A C 17
ATOM 24505 O O . ILE A 1 5 ? -8.483 -4.887 -2.819 1.00 0.00 5 ILE A O 17
ATOM 24521 N N . GLU A 1 6 ? -7.182 -3.136 -3.372 1.00 0.00 6 GLU A N 17
ATOM 24522 C CA . GLU A 1 6 ? -6.656 -3.768 -4.577 1.00 0.00 6 GLU A CA 17
ATOM 24523 C C . GLU A 1 6 ? -5.131 -3.725 -4.592 1.00 0.00 6 GLU A C 17
ATOM 24524 O O . GLU A 1 6 ? -4.515 -2.907 -3.909 1.00 0.00 6 GLU A O 17
ATOM 24536 N N . PHE A 1 7 ? -4.527 -4.613 -5.376 1.00 0.00 7 PHE A N 17
ATOM 24537 C CA . PHE A 1 7 ? -3.074 -4.678 -5.480 1.00 0.00 7 PHE A CA 17
ATOM 24538 C C . PHE A 1 7 ? -2.638 -4.801 -6.937 1.00 0.00 7 PHE A C 17
ATOM 24539 O O . PHE A 1 7 ? -3.099 -5.683 -7.661 1.00 0.00 7 PHE A O 17
ATOM 24556 N N . ASP A 1 8 ? -1.748 -3.910 -7.358 1.00 0.00 8 ASP A N 17
ATOM 24557 C CA . ASP A 1 8 ? -1.248 -3.918 -8.728 1.00 0.00 8 ASP A CA 17
ATOM 24558 C C . ASP A 1 8 ? -0.618 -5.265 -9.069 1.00 0.00 8 ASP A C 17
ATOM 24559 O O . ASP A 1 8 ? -0.269 -6.054 -8.192 1.00 0.00 8 ASP A O 17
ATOM 24568 N N . PRO A 1 9 ? -0.470 -5.536 -10.375 1.00 0.00 9 PRO A N 17
ATOM 24569 C CA . PRO A 1 9 ? 0.118 -6.787 -10.862 1.00 0.00 9 PRO A CA 17
ATOM 24570 C C . PRO A 1 9 ? 1.612 -6.877 -10.573 1.00 0.00 9 PRO A C 17
ATOM 24571 O O . PRO A 1 9 ? 2.218 -7.939 -10.713 1.00 0.00 9 PRO A O 17
ATOM 24582 N N . ARG A 1 10 ? 2.201 -5.755 -10.170 1.00 0.00 10 ARG A N 17
ATOM 24583 C CA . ARG A 1 10 ? 3.625 -5.708 -9.862 1.00 0.00 10 ARG A CA 17
ATOM 24584 C C . ARG A 1 10 ? 3.864 -5.883 -8.366 1.00 0.00 10 ARG A C 17
ATOM 24585 O O . ARG A 1 10 ? 4.720 -6.664 -7.951 1.00 0.00 10 ARG A O 17
ATOM 24606 N N . ALA A 1 11 ? 3.102 -5.150 -7.560 1.00 0.00 11 ALA A N 17
ATOM 24607 C CA . ALA A 1 11 ? 3.230 -5.225 -6.110 1.00 0.00 11 ALA A CA 17
ATOM 24608 C C . ALA A 1 11 ? 2.906 -6.626 -5.602 1.00 0.00 11 ALA A C 17
ATOM 24609 O O . ALA A 1 11 ? 3.624 -7.175 -4.768 1.00 0.00 11 ALA A O 17
ATOM 24616 N N . GLU A 1 12 ? 1.819 -7.198 -6.111 1.00 0.00 12 GLU A N 17
ATOM 24617 C CA . GLU A 1 12 ? 1.399 -8.534 -5.707 1.00 0.00 12 GLU A CA 17
ATOM 24618 C C . GLU A 1 12 ? 2.599 -9.469 -5.590 1.00 0.00 12 GLU A C 17
ATOM 24619 O O . GLU A 1 12 ? 2.720 -10.226 -4.627 1.00 0.00 12 GLU A O 17
ATOM 24631 N N . LYS A 1 13 ? 3.485 -9.411 -6.579 1.00 0.00 13 LYS A N 17
ATOM 24632 C CA . LYS A 1 13 ? 4.677 -10.251 -6.590 1.00 0.00 13 LYS A CA 17
ATOM 24633 C C . LYS A 1 13 ? 5.714 -9.737 -5.596 1.00 0.00 13 LYS A C 17
ATOM 24634 O O . LYS A 1 13 ? 6.276 -10.507 -4.819 1.00 0.00 13 LYS A O 17
ATOM 24653 N N . GLU A 1 14 ? 5.960 -8.431 -5.627 1.00 0.00 14 GLU A N 17
ATOM 24654 C CA . GLU A 1 1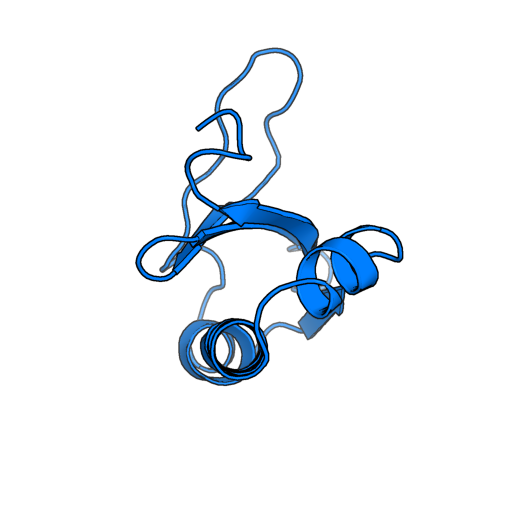4 ? 6.928 -7.815 -4.728 1.00 0.00 14 GLU A CA 17
ATOM 24655 C C . GLU A 1 14 ? 6.664 -8.223 -3.281 1.00 0.00 14 GLU A C 17
ATOM 24656 O O . GLU A 1 14 ? 7.579 -8.621 -2.559 1.00 0.00 14 GLU A O 17
ATOM 24668 N N . LEU A 1 15 ? 5.407 -8.122 -2.865 1.00 0.00 15 LEU A N 17
ATOM 24669 C CA . LEU A 1 15 ? 5.020 -8.480 -1.504 1.00 0.00 15 LEU A CA 17
ATOM 24670 C C . LEU A 1 15 ? 5.124 -9.986 -1.287 1.00 0.00 15 LEU A C 17
ATOM 24671 O O . LEU A 1 15 ? 5.800 -10.444 -0.367 1.00 0.00 15 LEU A O 17
ATOM 24687 N N . GLU A 1 16 ? 4.450 -10.750 -2.142 1.00 0.00 16 GLU A N 17
ATOM 24688 C CA . GLU A 1 16 ? 4.469 -12.205 -2.043 1.00 0.00 16 GLU A CA 17
ATOM 24689 C C . GLU A 1 16 ? 5.886 -12.716 -1.803 1.00 0.00 16 GLU A C 17
ATOM 24690 O O . GLU A 1 16 ? 6.095 -13.680 -1.066 1.00 0.00 16 GLU A O 17
ATOM 24702 N N . LYS A 1 17 ? 6.858 -12.063 -2.431 1.00 0.00 17 LYS A N 17
ATOM 24703 C CA . LYS A 1 17 ? 8.257 -12.449 -2.287 1.00 0.00 17 LYS A CA 17
ATOM 24704 C C . LYS A 1 17 ? 8.732 -12.247 -0.852 1.00 0.00 17 LYS A C 17
ATOM 24705 O O . LYS A 1 17 ? 9.549 -13.016 -0.343 1.00 0.00 17 LYS A O 17
ATOM 24724 N N . LEU A 1 18 ? 8.216 -11.209 -0.204 1.00 0.00 18 LEU A N 17
ATOM 24725 C CA . LEU A 1 18 ? 8.586 -10.906 1.175 1.00 0.00 18 LEU A CA 17
ATOM 24726 C C . LEU A 1 18 ? 8.230 -12.064 2.101 1.00 0.00 18 LEU A C 17
ATOM 24727 O O . LEU A 1 18 ? 7.548 -13.007 1.699 1.00 0.00 18 LEU A O 17
ATOM 24743 N N . ASP A 1 19 ? 8.695 -11.986 3.343 1.00 0.00 19 ASP A N 17
ATOM 24744 C CA . ASP A 1 19 ? 8.423 -13.026 4.328 1.00 0.00 19 ASP A CA 17
ATOM 24745 C C . ASP A 1 19 ? 6.941 -13.386 4.343 1.00 0.00 19 ASP A C 17
ATOM 24746 O O . ASP A 1 19 ? 6.101 -12.620 3.871 1.00 0.00 19 ASP A O 17
ATOM 24755 N N . ARG A 1 20 ? 6.627 -14.557 4.888 1.00 0.00 20 ARG A N 17
ATOM 24756 C CA . ARG A 1 20 ? 5.247 -15.020 4.962 1.00 0.00 20 ARG A CA 17
ATOM 24757 C C . ARG A 1 20 ? 4.476 -14.262 6.038 1.00 0.00 20 ARG A C 17
ATOM 24758 O O . ARG A 1 20 ? 3.275 -14.029 5.907 1.00 0.00 20 ARG A O 17
ATOM 24779 N N . GLU A 1 21 ? 5.176 -13.880 7.102 1.00 0.00 21 GLU A N 17
ATOM 24780 C CA . GLU A 1 21 ? 4.557 -13.149 8.202 1.00 0.00 21 GLU A CA 17
ATOM 24781 C C . GLU A 1 21 ? 4.360 -11.681 7.836 1.00 0.00 21 GLU A C 17
ATOM 24782 O O . GLU A 1 21 ? 3.407 -11.041 8.282 1.00 0.00 21 GLU A O 17
ATOM 24794 N N . VAL A 1 22 ? 5.268 -11.152 7.023 1.00 0.00 22 VAL A N 17
ATOM 24795 C CA . VAL A 1 22 ? 5.195 -9.760 6.596 1.00 0.00 22 VAL A CA 17
ATOM 24796 C C . VAL A 1 22 ? 4.037 -9.542 5.628 1.00 0.00 22 VAL A C 17
ATOM 24797 O O . VAL A 1 22 ? 3.191 -8.675 5.843 1.00 0.00 22 VAL A O 17
ATOM 24810 N N . ALA A 1 23 ? 4.007 -10.335 4.563 1.00 0.00 23 ALA A N 17
ATOM 24811 C CA . ALA A 1 23 ? 2.952 -10.231 3.562 1.00 0.00 23 ALA A CA 17
ATOM 24812 C C . ALA A 1 23 ? 1.574 -10.243 4.215 1.00 0.00 23 ALA A C 17
ATOM 24813 O O . ALA A 1 23 ? 0.752 -9.360 3.968 1.00 0.00 23 ALA A O 17
ATOM 24820 N N . ARG A 1 24 ? 1.328 -11.249 5.048 1.00 0.00 24 ARG A N 17
ATOM 24821 C CA . ARG A 1 24 ? 0.048 -11.377 5.734 1.00 0.00 24 ARG A CA 17
ATOM 24822 C C . ARG A 1 24 ? -0.219 -10.162 6.618 1.00 0.00 24 ARG A C 17
ATOM 24823 O O . ARG A 1 24 ? -1.302 -9.579 6.578 1.00 0.00 24 ARG A O 17
ATOM 24844 N N . ARG A 1 25 ? 0.776 -9.786 7.415 1.00 0.00 25 ARG A N 17
ATOM 24845 C CA . ARG A 1 25 ? 0.648 -8.642 8.309 1.00 0.00 25 ARG A CA 17
ATOM 24846 C C . ARG A 1 25 ? 0.225 -7.395 7.539 1.00 0.00 25 ARG A C 17
ATOM 24847 O O . ARG A 1 25 ? -0.587 -6.603 8.019 1.00 0.00 25 ARG A O 17
ATOM 24868 N N . ILE A 1 26 ? 0.781 -7.226 6.344 1.00 0.00 26 ILE A N 17
ATOM 24869 C CA . ILE A 1 26 ? 0.461 -6.076 5.509 1.00 0.00 26 ILE A CA 17
ATOM 24870 C C . ILE A 1 26 ? -0.977 -6.146 5.005 1.00 0.00 26 ILE A C 17
ATOM 24871 O O . ILE A 1 26 ? -1.804 -5.295 5.335 1.00 0.00 26 ILE A O 17
ATOM 24887 N N . LEU A 1 27 ? -1.269 -7.165 4.206 1.00 0.00 27 LEU A N 17
ATOM 24888 C CA . LEU A 1 27 ? -2.608 -7.348 3.657 1.00 0.00 27 LEU A CA 17
ATOM 24889 C C . LEU A 1 27 ? -3.668 -7.186 4.742 1.00 0.00 27 LEU A C 17
ATOM 24890 O O . LEU A 1 27 ? -4.757 -6.672 4.487 1.00 0.00 27 LEU A O 17
ATOM 24906 N N . ARG A 1 28 ? -3.340 -7.625 5.953 1.00 0.00 28 ARG A N 17
ATOM 24907 C CA . ARG A 1 28 ? -4.263 -7.527 7.077 1.00 0.00 28 ARG A CA 17
ATOM 24908 C C . ARG A 1 28 ? -4.404 -6.080 7.541 1.00 0.00 28 ARG A C 17
ATOM 24909 O O . ARG A 1 28 ? -5.511 -5.600 7.784 1.00 0.00 28 ARG A O 17
ATOM 24930 N N . PHE A 1 29 ? -3.274 -5.390 7.661 1.00 0.00 29 PHE A N 17
ATOM 24931 C CA . PHE A 1 29 ? -3.271 -3.999 8.097 1.00 0.00 29 PHE A CA 17
ATOM 24932 C C . PHE A 1 29 ? -4.170 -3.147 7.205 1.00 0.00 29 PHE A C 17
ATOM 24933 O O . PHE A 1 29 ? -4.779 -2.179 7.661 1.00 0.00 29 PHE A O 17
ATOM 24950 N N . LEU A 1 30 ? -4.248 -3.515 5.931 1.00 0.00 30 LEU A N 17
ATOM 24951 C CA . LEU A 1 30 ? -5.071 -2.786 4.973 1.00 0.00 30 LEU A CA 17
ATOM 24952 C C . LEU A 1 30 ? -6.493 -3.338 4.946 1.00 0.00 30 LEU A C 17
ATOM 24953 O O . LEU A 1 30 ? -7.437 -2.631 4.594 1.00 0.00 30 LEU A O 17
ATOM 24969 N N . ARG A 1 31 ? -6.638 -4.605 5.321 1.00 0.00 31 ARG A N 17
ATOM 24970 C CA . ARG A 1 31 ? -7.944 -5.251 5.340 1.00 0.00 31 ARG A CA 17
ATOM 24971 C C . ARG A 1 31 ? -8.651 -5.008 6.670 1.00 0.00 31 ARG A C 17
ATOM 24972 O O . ARG A 1 31 ? -9.820 -5.356 6.835 1.00 0.00 31 ARG A O 17
ATOM 24993 N N . GLU A 1 32 ? -7.934 -4.408 7.615 1.00 0.00 32 GLU A N 17
ATOM 24994 C CA . GLU A 1 32 ? -8.493 -4.120 8.931 1.00 0.00 32 GLU A CA 17
ATOM 24995 C C . GLU A 1 32 ? -8.569 -2.615 9.172 1.00 0.00 32 GLU A C 17
ATOM 24996 O O . GLU A 1 32 ? -9.654 -2.034 9.201 1.00 0.00 32 GLU A O 17
ATOM 25008 N N . ARG A 1 33 ? -7.408 -1.991 9.346 1.00 0.00 33 ARG A N 17
ATOM 25009 C CA . ARG A 1 33 ? -7.342 -0.555 9.586 1.00 0.00 33 ARG A CA 17
ATOM 25010 C C . ARG A 1 33 ? -8.021 0.218 8.459 1.00 0.00 33 ARG A C 17
ATOM 25011 O O . ARG A 1 33 ? -9.112 0.761 8.633 1.00 0.00 33 ARG A O 17
ATOM 25032 N N . VAL A 1 34 ? -7.367 0.263 7.302 1.00 0.00 34 VAL A N 17
ATOM 25033 C CA . VAL A 1 34 ? -7.907 0.967 6.146 1.00 0.00 34 VAL A CA 17
ATOM 25034 C C . VAL A 1 34 ? -9.320 0.493 5.823 1.00 0.00 34 VAL A C 17
ATOM 25035 O O . VAL A 1 34 ? -10.119 1.233 5.250 1.00 0.00 34 VAL A O 17
ATOM 25048 N N . ALA A 1 35 ? -9.621 -0.747 6.195 1.00 0.00 35 ALA A N 17
ATOM 25049 C CA . ALA A 1 35 ? -10.938 -1.321 5.948 1.00 0.00 35 ALA A CA 17
ATOM 25050 C C . ALA A 1 35 ? -11.993 -0.677 6.840 1.00 0.00 35 ALA A C 17
ATOM 25051 O O . ALA A 1 35 ? -13.076 -0.314 6.378 1.00 0.00 35 ALA A O 17
ATOM 25058 N N . THR A 1 36 ? -11.672 -0.538 8.123 1.00 0.00 36 THR A N 17
ATOM 25059 C CA . THR A 1 36 ? -12.594 0.061 9.081 1.00 0.00 36 THR A CA 17
ATOM 25060 C C . THR A 1 36 ? -12.394 1.569 9.167 1.00 0.00 36 THR A C 17
ATOM 25061 O O . THR A 1 36 ? -13.025 2.244 9.982 1.00 0.00 36 THR A O 17
ATOM 25072 N N . LEU A 1 37 ? -11.512 2.094 8.323 1.00 0.00 37 LEU A N 17
ATOM 25073 C CA . LEU A 1 37 ? -11.229 3.525 8.304 1.00 0.00 37 LEU A CA 17
ATOM 25074 C C . LEU A 1 37 ? -12.041 4.226 7.219 1.00 0.00 37 LEU A C 17
ATOM 25075 O O . LEU A 1 37 ? -12.041 3.806 6.063 1.00 0.00 37 LEU A O 17
ATOM 25091 N N . GLU A 1 38 ? -12.729 5.297 7.601 1.00 0.00 38 GLU A N 17
ATOM 25092 C CA . GLU A 1 38 ? -13.544 6.056 6.660 1.00 0.00 38 GLU A CA 17
ATOM 25093 C C . GLU A 1 38 ? -12.665 6.817 5.671 1.00 0.00 38 GLU A C 17
ATOM 25094 O O . GLU A 1 38 ? -13.054 7.042 4.524 1.00 0.00 38 GLU A O 17
ATOM 25106 N N . ASP A 1 39 ? -11.480 7.211 6.123 1.00 0.00 39 ASP A N 17
ATOM 25107 C CA . ASP A 1 39 ? -10.546 7.947 5.279 1.00 0.00 39 ASP A CA 17
ATOM 25108 C C . ASP A 1 39 ? -9.164 7.301 5.309 1.00 0.00 39 ASP A C 17
ATOM 25109 O O . ASP A 1 39 ? -8.555 7.127 6.365 1.00 0.00 39 ASP A O 17
ATOM 25118 N N . PRO A 1 40 ? -8.656 6.936 4.122 1.00 0.00 40 PRO A N 17
ATOM 25119 C CA . PRO A 1 40 ? -7.340 6.303 3.985 1.00 0.00 40 PRO A CA 17
ATOM 25120 C C . PRO A 1 40 ? -6.199 7.268 4.288 1.00 0.00 40 PRO A C 17
ATOM 25121 O O . PRO A 1 40 ? -5.076 6.848 4.567 1.00 0.00 40 PRO A O 17
ATOM 25132 N N . ARG A 1 41 ? -6.493 8.563 4.230 1.00 0.00 41 ARG A N 17
ATOM 25133 C CA . ARG A 1 41 ? -5.491 9.587 4.497 1.00 0.00 41 ARG A CA 17
ATOM 25134 C C . ARG A 1 41 ? -5.382 9.864 5.994 1.00 0.00 41 ARG A C 17
ATOM 25135 O O . ARG A 1 41 ? -5.230 11.011 6.413 1.00 0.00 41 ARG A O 17
ATOM 25156 N N . SER A 1 42 ? -5.461 8.806 6.793 1.00 0.00 42 SER A N 17
ATOM 25157 C CA . SER A 1 42 ? -5.376 8.935 8.243 1.00 0.00 42 SER A CA 17
ATOM 25158 C C . SER A 1 42 ? -4.036 8.416 8.757 1.00 0.00 42 SER A C 17
ATOM 25159 O O . SER A 1 42 ? -3.368 9.074 9.556 1.00 0.00 42 SER A O 17
ATOM 25167 N N . LEU A 1 43 ? -3.650 7.233 8.294 1.00 0.00 43 LEU A N 17
ATOM 25168 C CA . LEU A 1 43 ? -2.390 6.624 8.705 1.00 0.00 43 LEU A CA 17
ATOM 25169 C C . LEU A 1 43 ? -1.315 6.825 7.642 1.00 0.00 43 LEU A C 17
ATOM 25170 O O . LEU A 1 43 ? -1.590 6.753 6.445 1.00 0.00 43 LEU A O 17
ATOM 25186 N N . GLY A 1 44 ? -0.088 7.077 8.088 1.00 0.00 44 GLY A N 17
ATOM 25187 C CA . GLY A 1 44 ? 1.010 7.283 7.162 1.00 0.00 44 GLY A CA 17
ATOM 25188 C C . GLY A 1 44 ? 1.160 8.735 6.755 1.00 0.00 44 GLY A C 17
ATOM 25189 O O . GLY A 1 44 ? 0.574 9.623 7.372 1.00 0.00 44 GLY A O 17
ATOM 25193 N N . GLU A 1 45 ? 1.950 8.977 5.713 1.00 0.00 45 GLU A N 17
ATOM 25194 C CA . GLU A 1 45 ? 2.177 10.333 5.226 1.00 0.00 45 GLU A CA 17
ATOM 25195 C C . GLU A 1 45 ? 1.929 10.420 3.723 1.00 0.00 45 GLU A C 17
ATOM 25196 O O . GLU A 1 45 ? 2.086 9.447 2.985 1.00 0.00 45 GLU A O 17
ATOM 25208 N N . PRO A 1 46 ? 1.530 11.613 3.257 1.00 0.00 46 PRO A N 17
ATOM 25209 C CA . PRO A 1 46 ? 1.251 11.856 1.839 1.00 0.00 46 PRO A CA 17
ATOM 25210 C C . PRO A 1 46 ? 2.516 11.837 0.988 1.00 0.00 46 PRO A C 17
ATOM 25211 O O . PRO A 1 46 ? 3.526 12.445 1.344 1.00 0.00 46 PRO A O 17
ATOM 25222 N N . LEU A 1 47 ? 2.455 11.135 -0.139 1.00 0.00 47 LEU A N 17
ATOM 25223 C CA . LEU A 1 47 ? 3.597 11.037 -1.042 1.00 0.00 47 LEU A CA 17
ATOM 25224 C C . LEU A 1 47 ? 3.969 12.407 -1.600 1.00 0.00 47 LEU A C 17
ATOM 25225 O O . LEU A 1 47 ? 3.120 13.123 -2.131 1.00 0.00 47 LEU A O 17
ATOM 25241 N N . ARG A 1 48 ? 5.243 12.764 -1.477 1.00 0.00 48 ARG A N 17
ATOM 25242 C CA . ARG A 1 48 ? 5.728 14.048 -1.970 1.00 0.00 48 ARG A CA 17
ATOM 25243 C C . ARG A 1 48 ? 6.081 13.963 -3.452 1.00 0.00 48 ARG A C 17
ATOM 25244 O O . ARG A 1 48 ? 6.258 12.874 -3.997 1.00 0.00 48 ARG A O 17
ATOM 25265 N N . GLY A 1 49 ? 6.180 15.120 -4.099 1.00 0.00 49 GLY A N 17
ATOM 25266 C CA . GLY A 1 49 ? 6.510 15.155 -5.512 1.00 0.00 49 GLY A CA 17
ATOM 25267 C C . GLY A 1 49 ? 5.779 16.258 -6.251 1.00 0.00 49 GLY A C 17
ATOM 25268 O O . GLY A 1 49 ? 4.642 16.603 -5.929 1.00 0.00 49 GLY A O 17
ATOM 25272 N N . PRO A 1 50 ? 6.440 16.834 -7.267 1.00 0.00 50 PRO A N 17
ATOM 25273 C CA . PRO A 1 50 ? 5.865 17.914 -8.074 1.00 0.00 50 PRO A CA 17
ATOM 25274 C C . PRO A 1 50 ? 4.724 17.430 -8.962 1.00 0.00 50 PRO A C 17
ATOM 25275 O O . PRO A 1 50 ? 3.827 18.198 -9.308 1.00 0.00 50 PRO A O 17
ATOM 25286 N N . GLU A 1 51 ? 4.764 16.152 -9.325 1.00 0.00 51 GLU A N 17
ATOM 25287 C CA . GLU A 1 51 ? 3.732 15.567 -10.173 1.00 0.00 51 GLU A CA 17
ATOM 25288 C C . GLU A 1 51 ? 2.902 14.548 -9.397 1.00 0.00 51 GLU A C 17
ATOM 25289 O O . GLU A 1 51 ? 2.366 13.600 -9.972 1.00 0.00 51 GLU A O 17
ATOM 25301 N N . LEU A 1 52 ? 2.803 14.750 -8.088 1.00 0.00 52 LEU A N 17
ATOM 25302 C CA . LEU A 1 52 ? 2.040 13.849 -7.231 1.00 0.00 52 LEU A CA 17
ATOM 25303 C C . LEU A 1 52 ? 1.270 14.629 -6.170 1.00 0.00 52 LEU A C 17
ATOM 25304 O O . LEU A 1 52 ? 1.460 15.833 -6.010 1.00 0.00 52 LEU A O 17
ATOM 25320 N N . GLY A 1 53 ? 0.399 13.931 -5.446 1.00 0.00 53 GLY A N 17
ATOM 25321 C CA . GLY A 1 53 ? -0.385 14.574 -4.408 1.00 0.00 53 GLY A CA 17
ATOM 25322 C C . GLY A 1 53 ? -1.469 13.670 -3.856 1.00 0.00 53 GLY A C 17
ATOM 25323 O O . GLY A 1 53 ? -1.747 13.684 -2.657 1.00 0.00 53 GLY A O 17
ATOM 25327 N N . ARG A 1 54 ? -2.082 12.881 -4.732 1.00 0.00 54 ARG A N 17
ATOM 25328 C CA . ARG A 1 54 ? -3.144 11.968 -4.326 1.00 0.00 54 ARG A CA 17
ATOM 25329 C C . ARG A 1 54 ? -2.568 10.748 -3.613 1.00 0.00 54 ARG A C 17
ATOM 25330 O O . ARG A 1 54 ? -2.995 10.401 -2.511 1.00 0.00 54 ARG A O 17
ATOM 25351 N N . PHE A 1 55 ? -1.598 10.101 -4.249 1.00 0.00 55 PHE A N 17
ATOM 25352 C CA . PHE A 1 55 ? -0.964 8.918 -3.677 1.00 0.00 55 PHE A CA 17
ATOM 25353 C C . PHE A 1 55 ? -0.675 9.121 -2.193 1.00 0.00 55 PHE A C 17
ATOM 25354 O O . PHE A 1 55 ? -0.619 10.251 -1.709 1.00 0.00 55 PHE A O 17
ATOM 25371 N N . TRP A 1 56 ? -0.494 8.017 -1.476 1.00 0.00 56 TRP A N 17
ATOM 25372 C CA . TRP A 1 56 ? -0.211 8.073 -0.047 1.00 0.00 56 TRP A CA 17
ATOM 25373 C C . TRP A 1 56 ? 0.896 7.094 0.328 1.00 0.00 56 TRP A C 17
ATOM 25374 O O . TRP A 1 56 ? 1.325 6.282 -0.493 1.00 0.00 56 TRP A O 17
ATOM 25395 N N . LYS A 1 57 ? 1.356 7.175 1.572 1.00 0.00 57 LYS A N 17
ATOM 25396 C CA . LYS A 1 57 ? 2.413 6.295 2.056 1.00 0.00 57 LYS A CA 17
ATOM 25397 C C . LYS A 1 57 ? 2.066 5.733 3.431 1.00 0.00 57 LYS A C 17
ATOM 25398 O O . LYS A 1 57 ? 2.023 6.466 4.419 1.00 0.00 57 LYS A O 17
ATOM 25417 N N . TYR A 1 58 ? 1.820 4.429 3.486 1.00 0.00 58 TYR A N 17
ATOM 25418 C CA . TYR A 1 58 ? 1.475 3.769 4.740 1.00 0.00 58 TYR A CA 17
ATOM 25419 C C . TYR A 1 58 ? 2.716 3.179 5.404 1.00 0.00 58 TYR A C 17
ATOM 25420 O O . TYR A 1 58 ? 3.565 2.582 4.741 1.00 0.00 58 TYR A O 17
ATOM 25438 N N . ARG A 1 59 ? 2.814 3.351 6.718 1.00 0.00 59 ARG A N 17
ATOM 25439 C CA . ARG A 1 59 ? 3.950 2.837 7.473 1.00 0.00 59 ARG A CA 17
ATOM 25440 C C . ARG A 1 59 ? 3.564 1.580 8.249 1.00 0.00 59 ARG A C 17
ATOM 25441 O O . ARG A 1 59 ? 2.645 1.601 9.067 1.00 0.00 59 ARG A O 17
ATOM 25462 N N . VAL A 1 60 ? 4.272 0.487 7.984 1.00 0.00 60 VAL A N 17
ATOM 25463 C CA . VAL A 1 60 ? 4.005 -0.778 8.657 1.00 0.00 60 VAL A CA 17
ATOM 25464 C C . VAL A 1 60 ? 5.254 -1.304 9.356 1.00 0.00 60 VAL A C 17
ATOM 25465 O O . VAL A 1 60 ? 6.045 -2.039 8.766 1.00 0.00 60 VAL A O 17
ATOM 25478 N N . GLY A 1 61 ? 5.424 -0.922 10.618 1.00 0.00 61 GLY A N 17
ATOM 25479 C CA . GLY A 1 61 ? 6.579 -1.365 11.377 1.00 0.00 61 GLY A CA 17
ATOM 25480 C C . GLY A 1 61 ? 7.889 -0.968 10.725 1.00 0.00 61 GLY A C 17
ATOM 25481 O O . GLY A 1 61 ? 8.303 0.189 10.804 1.00 0.00 61 GLY A O 17
ATOM 25485 N N . ASP A 1 62 ? 8.543 -1.928 10.082 1.00 0.00 62 ASP A N 17
ATOM 25486 C CA . ASP A 1 62 ? 9.814 -1.673 9.414 1.00 0.00 62 ASP A CA 17
ATOM 25487 C C . ASP A 1 62 ? 9.675 -1.831 7.903 1.00 0.00 62 ASP A C 17
ATOM 25488 O O . ASP A 1 62 ? 10.597 -2.293 7.230 1.00 0.00 62 ASP A O 17
ATOM 25497 N N . TYR A 1 63 ? 8.518 -1.445 7.377 1.00 0.00 63 TYR A N 17
ATOM 25498 C CA . TYR A 1 63 ? 8.257 -1.548 5.946 1.00 0.00 63 TYR A CA 17
ATOM 25499 C C . TYR A 1 63 ? 7.434 -0.360 5.456 1.00 0.00 63 TYR A C 17
ATOM 25500 O O . TYR A 1 63 ? 6.562 0.140 6.166 1.00 0.00 63 TYR A O 17
ATOM 25518 N N . ARG A 1 64 ? 7.718 0.085 4.236 1.00 0.00 64 ARG A N 17
ATOM 25519 C CA . ARG A 1 64 ? 7.006 1.214 3.650 1.00 0.00 64 ARG A CA 17
ATOM 25520 C C . ARG A 1 64 ? 6.152 0.763 2.468 1.00 0.00 64 ARG A C 17
ATOM 25521 O O . ARG A 1 64 ? 6.601 -0.013 1.624 1.00 0.00 64 ARG A O 17
ATOM 25542 N N . LEU A 1 65 ? 4.918 1.254 2.415 1.00 0.00 65 LEU A N 17
ATOM 25543 C CA . LEU A 1 65 ? 4.000 0.902 1.338 1.00 0.00 65 LEU A CA 17
ATOM 25544 C C . LEU A 1 65 ? 3.405 2.153 0.700 1.00 0.00 65 LEU A C 17
ATOM 25545 O O . LEU A 1 65 ? 3.154 3.149 1.379 1.00 0.00 65 LEU A O 17
ATOM 25561 N N . ILE A 1 66 ? 3.178 2.093 -0.608 1.00 0.00 66 ILE A N 17
ATOM 25562 C CA . ILE A 1 66 ? 2.609 3.219 -1.337 1.00 0.00 66 ILE A CA 17
ATOM 25563 C C . ILE A 1 66 ? 1.461 2.769 -2.234 1.00 0.00 66 ILE A C 17
ATOM 25564 O O . ILE A 1 66 ? 1.656 1.986 -3.165 1.00 0.00 66 ILE A O 17
ATOM 25580 N N . CYS A 1 67 ? 0.264 3.271 -1.950 1.00 0.00 67 CYS A N 17
ATOM 25581 C CA . CYS A 1 67 ? -0.917 2.922 -2.732 1.00 0.00 67 CYS A CA 17
ATOM 25582 C C . CYS A 1 67 ? -1.503 4.155 -3.411 1.00 0.00 67 CYS A C 17
ATOM 25583 O O . CYS A 1 67 ? -1.166 5.288 -3.064 1.00 0.00 67 CYS A O 17
ATOM 25591 N N . HIS A 1 68 ? -2.382 3.928 -4.382 1.00 0.00 68 HIS A N 17
ATOM 25592 C CA . HIS A 1 68 ? -3.015 5.021 -5.112 1.00 0.00 68 HIS A CA 17
ATOM 25593 C C . HIS A 1 68 ? -4.496 5.122 -4.761 1.00 0.00 68 HIS A C 17
ATOM 25594 O O . HIS A 1 68 ? -5.301 4.291 -5.182 1.00 0.00 68 HIS A O 17
ATOM 25608 N N . ILE A 1 69 ? -4.848 6.144 -3.988 1.00 0.00 69 ILE A N 17
ATOM 25609 C CA . ILE A 1 69 ? -6.232 6.353 -3.582 1.00 0.00 69 ILE A CA 17
ATOM 25610 C C . ILE A 1 69 ? -7.055 6.951 -4.718 1.00 0.00 69 ILE A C 17
ATOM 25611 O O . ILE A 1 69 ? -6.682 7.971 -5.296 1.00 0.00 69 ILE A O 17
ATOM 25627 N N . GLN A 1 70 ? -8.176 6.309 -5.031 1.00 0.00 70 GLN A N 17
ATOM 25628 C CA . GLN A 1 70 ? -9.052 6.779 -6.098 1.00 0.00 70 GLN A CA 17
ATOM 25629 C C . GLN A 1 70 ? -10.393 7.240 -5.538 1.00 0.00 70 GLN A C 17
ATOM 25630 O O . GLN A 1 70 ? -11.272 6.426 -5.254 1.00 0.00 70 GLN A O 17
ATOM 25644 N N . ASP A 1 71 ? -10.543 8.551 -5.380 1.00 0.00 71 ASP A N 17
ATOM 25645 C CA . ASP A 1 71 ? -11.777 9.121 -4.854 1.00 0.00 71 ASP A CA 17
ATOM 25646 C C . ASP A 1 71 ? -12.967 8.745 -5.731 1.00 0.00 71 ASP A C 17
ATOM 25647 O O . ASP A 1 71 ? -14.070 8.516 -5.234 1.00 0.00 71 ASP A O 17
ATOM 25656 N N . ARG A 1 72 ? -12.736 8.684 -7.039 1.00 0.00 72 ARG A N 17
ATOM 25657 C CA . ARG A 1 72 ? -13.789 8.338 -7.986 1.00 0.00 72 ARG A CA 17
ATOM 25658 C C . ARG A 1 72 ? -14.672 7.223 -7.433 1.00 0.00 72 ARG A C 17
ATOM 25659 O O . ARG A 1 72 ? -15.886 7.385 -7.308 1.00 0.00 72 ARG A O 17
ATOM 25680 N N . GLU A 1 73 ? -14.054 6.093 -7.104 1.00 0.00 73 GLU A N 17
ATOM 25681 C CA . GLU A 1 73 ? -14.785 4.952 -6.566 1.00 0.00 73 GLU A CA 17
ATOM 25682 C C . GLU A 1 73 ? -14.258 4.569 -5.186 1.00 0.00 73 GLU A C 17
ATOM 25683 O O . GLU A 1 73 ? -14.518 3.472 -4.693 1.00 0.00 73 GLU A O 17
ATOM 25695 N N . ALA A 1 74 ? -13.515 5.482 -4.569 1.00 0.00 74 ALA A N 17
ATOM 25696 C CA . ALA A 1 74 ? -12.951 5.242 -3.247 1.00 0.00 74 ALA A CA 17
ATOM 25697 C C . ALA A 1 74 ? -12.264 3.882 -3.181 1.00 0.00 74 ALA A C 17
ATOM 25698 O O . ALA A 1 74 ? -12.523 3.086 -2.278 1.00 0.00 74 ALA A O 17
ATOM 25705 N N . THR A 1 75 ? -11.387 3.621 -4.146 1.00 0.00 75 THR A N 17
ATOM 25706 C CA . THR A 1 75 ? -10.663 2.357 -4.199 1.00 0.00 75 THR A CA 17
ATOM 25707 C C . THR A 1 75 ? -9.158 2.580 -4.104 1.00 0.00 75 THR A C 17
ATOM 25708 O O . THR A 1 75 ? -8.593 3.385 -4.844 1.00 0.00 75 THR A O 17
ATOM 25719 N N . VAL A 1 76 ? -8.514 1.861 -3.190 1.00 0.00 76 VAL A N 17
ATOM 25720 C CA . VAL A 1 76 ? -7.073 1.980 -3.001 1.00 0.00 76 VAL A CA 17
ATOM 25721 C C . VAL A 1 76 ? -6.333 0.836 -3.686 1.00 0.00 76 VAL A C 17
ATOM 25722 O O . VAL A 1 76 ? -6.581 -0.336 -3.402 1.00 0.00 76 VAL A O 17
ATOM 25735 N N . LEU A 1 77 ? -5.423 1.185 -4.588 1.00 0.00 77 LEU A N 17
ATOM 25736 C CA . LEU A 1 77 ? -4.644 0.188 -5.314 1.00 0.00 77 LEU A CA 17
ATOM 25737 C C . LEU A 1 77 ? -3.157 0.328 -5.007 1.00 0.00 77 LEU A C 17
ATOM 25738 O O . LEU A 1 77 ? -2.542 1.348 -5.318 1.00 0.00 77 LEU A O 17
ATOM 25754 N N . VAL A 1 78 ? -2.584 -0.704 -4.396 1.00 0.00 78 VAL A N 17
ATOM 25755 C CA . VAL A 1 78 ? -1.168 -0.697 -4.049 1.00 0.00 78 VAL A CA 17
ATOM 25756 C C . VAL A 1 78 ? -0.298 -0.566 -5.295 1.00 0.00 78 VAL A C 17
ATOM 25757 O O . VAL A 1 78 ? -0.577 -1.176 -6.328 1.00 0.00 78 VAL A O 17
ATOM 25770 N N . LEU A 1 79 ? 0.757 0.234 -5.190 1.00 0.00 79 LEU A N 17
ATOM 25771 C CA . LEU A 1 79 ? 1.670 0.447 -6.308 1.00 0.00 79 LEU A CA 17
ATOM 25772 C C . LEU A 1 79 ? 3.018 -0.217 -6.044 1.00 0.00 79 LEU A C 17
ATOM 25773 O O . LEU A 1 79 ? 3.510 -0.992 -6.864 1.00 0.00 79 LEU A O 17
ATOM 25789 N N . ARG A 1 80 ? 3.608 0.090 -4.894 1.00 0.00 80 ARG A N 17
ATOM 25790 C CA . ARG A 1 80 ? 4.898 -0.478 -4.522 1.00 0.00 80 ARG A CA 17
ATOM 25791 C C . ARG A 1 80 ? 4.884 -0.956 -3.073 1.00 0.00 80 ARG A C 17
ATOM 25792 O O . ARG A 1 80 ? 4.143 -0.431 -2.242 1.00 0.00 80 ARG A O 17
ATOM 25813 N N . VAL A 1 81 ? 5.708 -1.956 -2.777 1.00 0.00 81 VAL A N 17
ATOM 25814 C CA . VAL A 1 81 ? 5.791 -2.505 -1.429 1.00 0.00 81 VAL A CA 17
ATOM 25815 C C . VAL A 1 81 ? 7.204 -2.983 -1.116 1.00 0.00 81 VAL A C 17
ATOM 25816 O O . VAL A 1 81 ? 7.707 -3.917 -1.738 1.00 0.00 81 VAL A O 17
ATOM 25829 N N . GLY A 1 82 ? 7.841 -2.335 -0.145 1.00 0.00 82 GLY A N 17
ATOM 25830 C CA . GLY A 1 82 ? 9.191 -2.708 0.235 1.00 0.00 82 GLY A CA 17
ATOM 25831 C C . GLY A 1 82 ? 9.551 -2.241 1.631 1.00 0.00 82 GLY A C 17
ATOM 25832 O O . GLY A 1 82 ? 8.942 -1.310 2.158 1.00 0.00 82 GLY A O 17
ATOM 25836 N N . HIS A 1 83 ? 10.542 -2.891 2.234 1.00 0.00 83 HIS A N 17
ATOM 25837 C CA . HIS A 1 83 ? 10.981 -2.538 3.579 1.00 0.00 83 HIS A CA 17
ATOM 25838 C C . HIS A 1 83 ? 11.159 -1.028 3.714 1.00 0.00 83 HIS A C 17
ATOM 25839 O O . HIS A 1 83 ? 11.287 -0.318 2.717 1.00 0.00 83 HIS A O 17
ATOM 25853 N N . ALA A 1 84 ? 11.164 -0.546 4.952 1.00 0.00 84 ALA A N 17
ATOM 25854 C CA . ALA A 1 84 ? 11.327 0.878 5.216 1.00 0.00 84 ALA A CA 17
ATOM 25855 C C . ALA A 1 84 ? 12.483 1.458 4.408 1.00 0.00 84 ALA A C 17
ATOM 25856 O O . ALA A 1 84 ? 12.320 2.450 3.698 1.00 0.00 84 ALA A O 17
ATOM 25863 N N . ARG A 1 85 ? 13.650 0.832 4.521 1.00 0.00 85 ARG A N 17
ATOM 25864 C CA . ARG A 1 85 ? 14.834 1.288 3.802 1.00 0.00 85 ARG A CA 17
ATOM 25865 C C . ARG A 1 85 ? 14.866 0.714 2.389 1.00 0.00 85 ARG A C 17
ATOM 25866 O O . ARG A 1 85 ? 15.929 0.594 1.781 1.00 0.00 85 ARG A O 17
ATOM 25887 N N . ASP A 1 86 ? 13.693 0.362 1.872 1.00 0.00 86 ASP A N 17
ATOM 25888 C CA . ASP A 1 86 ? 13.586 -0.198 0.530 1.00 0.00 86 ASP A CA 17
ATOM 25889 C C . ASP A 1 86 ? 12.950 0.804 -0.428 1.00 0.00 86 ASP A C 17
ATOM 25890 O O . ASP A 1 86 ? 13.365 0.926 -1.580 1.00 0.00 86 ASP A O 17
ATOM 25899 N N . VAL A 1 87 ? 11.940 1.519 0.057 1.00 0.00 87 VAL A N 17
ATOM 25900 C CA . VAL A 1 87 ? 11.246 2.511 -0.756 1.00 0.00 87 VAL A CA 17
ATOM 25901 C C . VAL A 1 87 ? 12.020 3.824 -0.801 1.00 0.00 87 VAL A C 17
ATOM 25902 O O . VAL A 1 87 ? 12.294 4.430 0.235 1.00 0.00 87 VAL A O 17
ATOM 25915 N N . TYR A 1 88 ? 12.368 4.257 -2.007 1.00 0.00 88 TYR A N 17
ATOM 25916 C CA . TYR A 1 88 ? 13.113 5.498 -2.187 1.00 0.00 88 TYR A CA 17
ATOM 25917 C C . TYR A 1 88 ? 12.593 6.586 -1.253 1.00 0.00 88 TYR A C 17
ATOM 25918 O O . TYR A 1 88 ? 11.406 6.625 -0.927 1.00 0.00 88 TYR A O 17
ATOM 25936 N N . ARG A 1 89 ? 13.490 7.469 -0.826 1.00 0.00 89 ARG A N 17
ATOM 25937 C CA . ARG A 1 89 ? 13.123 8.558 0.071 1.00 0.00 89 ARG A CA 17
ATOM 25938 C C . ARG A 1 89 ? 12.776 9.818 -0.717 1.00 0.00 89 ARG A C 17
ATOM 25939 O O . ARG A 1 89 ? 13.660 10.504 -1.231 1.00 0.00 89 ARG A O 17
ATOM 25960 N N . MET A 1 1 ? -16.482 -1.808 3.162 1.00 0.00 1 MET A N 18
ATOM 25961 C CA . MET A 1 1 ? -16.612 -0.786 4.194 1.00 0.00 1 MET A CA 18
ATOM 25962 C C . MET A 1 1 ? -15.634 0.359 3.952 1.00 0.00 1 MET A C 18
ATOM 25963 O O . MET A 1 1 ? -14.487 0.313 4.396 1.00 0.00 1 MET A O 18
ATOM 25977 N N . GLY A 1 2 ? -16.096 1.387 3.245 1.00 0.00 2 GLY A N 18
ATOM 25978 C CA . GLY A 1 2 ? -15.248 2.529 2.957 1.00 0.00 2 GLY A CA 18
ATOM 25979 C C . GLY A 1 2 ? -14.584 2.429 1.598 1.00 0.00 2 GLY A C 18
ATOM 25980 O O . GLY A 1 2 ? -15.252 2.496 0.566 1.00 0.00 2 GLY A O 18
ATOM 25984 N N . TYR A 1 3 ? -13.265 2.270 1.596 1.00 0.00 3 TYR A N 18
ATOM 25985 C CA . TYR A 1 3 ? -12.509 2.165 0.354 1.00 0.00 3 TYR A CA 18
ATOM 25986 C C . TYR A 1 3 ? -12.219 0.706 0.014 1.00 0.00 3 TYR A C 18
ATOM 25987 O O . TYR A 1 3 ? -12.139 -0.145 0.900 1.00 0.00 3 TYR A O 18
ATOM 26005 N N . ARG A 1 4 ? -12.060 0.426 -1.275 1.00 0.00 4 ARG A N 18
ATOM 26006 C CA . ARG A 1 4 ? -11.778 -0.929 -1.733 1.00 0.00 4 ARG A CA 18
ATOM 26007 C C . ARG A 1 4 ? -10.279 -1.211 -1.708 1.00 0.00 4 ARG A C 18
ATOM 26008 O O . ARG A 1 4 ? -9.464 -0.308 -1.903 1.00 0.00 4 ARG A O 18
ATOM 26029 N N . ILE A 1 5 ? -9.922 -2.468 -1.467 1.00 0.00 5 ILE A N 18
ATOM 26030 C CA . ILE A 1 5 ? -8.521 -2.868 -1.418 1.00 0.00 5 ILE A CA 18
ATOM 26031 C C . ILE A 1 5 ? -8.102 -3.563 -2.709 1.00 0.00 5 ILE A C 18
ATOM 26032 O O . ILE A 1 5 ? -8.537 -4.679 -2.993 1.00 0.00 5 ILE A O 18
ATOM 26048 N N . GLU A 1 6 ? -7.254 -2.897 -3.485 1.00 0.00 6 GLU A N 18
ATOM 26049 C CA . GLU A 1 6 ? -6.775 -3.452 -4.745 1.00 0.00 6 GLU A CA 18
ATOM 26050 C C . GLU A 1 6 ? -5.250 -3.504 -4.773 1.00 0.00 6 GLU A C 18
ATOM 26051 O O . GLU A 1 6 ? -4.578 -2.692 -4.137 1.00 0.00 6 GLU A O 18
ATOM 26063 N N . PHE A 1 7 ? -4.710 -4.467 -5.513 1.00 0.00 7 PHE A N 18
ATOM 26064 C CA . PHE A 1 7 ? -3.265 -4.627 -5.623 1.00 0.00 7 PHE A CA 18
ATOM 26065 C C . PHE A 1 7 ? -2.851 -4.848 -7.075 1.00 0.00 7 PHE A C 18
ATOM 26066 O O . PHE A 1 7 ? -3.423 -5.684 -7.774 1.00 0.00 7 PHE A O 18
ATOM 26083 N N . ASP A 1 8 ? -1.853 -4.092 -7.520 1.00 0.00 8 ASP A N 18
ATOM 26084 C CA . ASP A 1 8 ? -1.361 -4.205 -8.889 1.00 0.00 8 ASP A CA 18
ATOM 26085 C C . ASP A 1 8 ? -0.661 -5.543 -9.106 1.00 0.00 8 ASP A C 18
ATOM 26086 O O . ASP A 1 8 ? -0.264 -6.224 -8.161 1.00 0.00 8 ASP A O 18
ATOM 26095 N N . PRO A 1 9 ? -0.506 -5.930 -10.381 1.00 0.00 9 PRO A N 18
ATOM 26096 C CA . PRO A 1 9 ? 0.145 -7.189 -10.752 1.00 0.00 9 PRO A CA 18
ATOM 26097 C C . PRO A 1 9 ? 1.644 -7.170 -10.473 1.00 0.00 9 PRO A C 18
ATOM 26098 O O . PRO A 1 9 ? 2.319 -8.194 -10.586 1.00 0.00 9 PRO A O 18
ATOM 26109 N N . ARG A 1 10 ? 2.159 -6.000 -10.109 1.00 0.00 10 ARG A N 18
ATOM 26110 C CA . ARG A 1 10 ? 3.579 -5.849 -9.814 1.00 0.00 10 ARG A CA 18
ATOM 26111 C C . ARG A 1 10 ? 3.840 -5.974 -8.316 1.00 0.00 10 ARG A C 18
ATOM 26112 O O . ARG A 1 10 ? 4.702 -6.741 -7.888 1.00 0.00 10 ARG A O 18
ATOM 26133 N N . ALA A 1 11 ? 3.090 -5.215 -7.524 1.00 0.00 11 ALA A N 18
ATOM 26134 C CA . ALA A 1 11 ? 3.239 -5.242 -6.075 1.00 0.00 11 ALA A CA 18
ATOM 26135 C C . ALA A 1 11 ? 2.914 -6.623 -5.515 1.00 0.00 11 ALA A C 18
ATOM 26136 O O . ALA A 1 11 ? 3.630 -7.138 -4.656 1.00 0.00 11 ALA A O 18
ATOM 26143 N N . GLU A 1 12 ? 1.831 -7.217 -6.007 1.00 0.00 12 GLU A N 18
ATOM 26144 C CA . GLU A 1 12 ? 1.413 -8.538 -5.554 1.00 0.00 12 GLU A CA 18
ATOM 26145 C C . GLU A 1 12 ? 2.616 -9.460 -5.379 1.00 0.00 12 GLU A C 18
ATOM 26146 O O . GLU A 1 12 ? 2.735 -10.161 -4.374 1.00 0.00 12 GLU A O 18
ATOM 26158 N N . LYS A 1 13 ? 3.507 -9.454 -6.365 1.00 0.00 13 LYS A N 18
ATOM 26159 C CA . LYS A 1 13 ? 4.702 -10.288 -6.321 1.00 0.00 13 LYS A CA 18
ATOM 26160 C C . LYS A 1 13 ? 5.751 -9.687 -5.392 1.00 0.00 13 LYS A C 18
ATOM 26161 O O . LYS A 1 13 ? 6.390 -10.400 -4.619 1.00 0.00 13 LYS A O 18
ATOM 26180 N N . GLU A 1 14 ? 5.923 -8.371 -5.473 1.00 0.00 14 GLU A N 18
ATOM 26181 C CA . GLU A 1 14 ? 6.895 -7.675 -4.637 1.00 0.00 14 GLU A CA 18
ATOM 26182 C C . GLU A 1 14 ? 6.590 -7.886 -3.157 1.00 0.00 14 GLU A C 18
ATOM 26183 O O . GLU A 1 14 ? 7.475 -7.778 -2.308 1.00 0.00 14 GLU A O 18
ATOM 26195 N N . LEU A 1 15 ? 5.331 -8.185 -2.855 1.00 0.00 15 LEU A N 18
ATOM 26196 C CA . LEU A 1 15 ? 4.908 -8.411 -1.478 1.00 0.00 15 LEU A CA 18
ATOM 26197 C C . LEU A 1 15 ? 5.053 -9.881 -1.097 1.00 0.00 15 LEU A C 18
ATOM 26198 O O . LEU A 1 15 ? 5.721 -10.215 -0.119 1.00 0.00 15 LEU A O 18
ATOM 26214 N N . GLU A 1 16 ? 4.425 -10.754 -1.878 1.00 0.00 16 GLU A N 18
ATOM 26215 C CA . GLU A 1 16 ? 4.487 -12.188 -1.623 1.00 0.00 16 GLU A CA 18
ATOM 26216 C C . GLU A 1 16 ? 5.925 -12.637 -1.382 1.00 0.00 16 GLU A C 18
ATOM 26217 O O . GLU A 1 16 ? 6.188 -13.496 -0.540 1.00 0.00 16 GLU A O 18
ATOM 26229 N N . LYS A 1 17 ? 6.854 -12.051 -2.130 1.00 0.00 17 LYS A N 18
ATOM 26230 C CA . LYS A 1 17 ? 8.267 -12.388 -1.999 1.00 0.00 17 LYS A CA 18
ATOM 26231 C C . LYS A 1 17 ? 8.770 -12.087 -0.591 1.00 0.00 17 LYS A C 18
ATOM 26232 O O . LYS A 1 17 ? 9.619 -12.804 -0.058 1.00 0.00 17 LYS A O 18
ATOM 26251 N N . LEU A 1 18 ? 8.241 -11.026 0.007 1.00 0.00 18 LEU A N 18
ATOM 26252 C CA . LEU A 1 18 ? 8.636 -10.631 1.355 1.00 0.00 18 LEU A CA 18
ATOM 26253 C C . LEU A 1 18 ? 8.371 -11.755 2.351 1.00 0.00 18 LEU A C 18
ATOM 26254 O O . LEU A 1 18 ? 7.776 -12.776 2.006 1.00 0.00 18 LEU A O 18
ATOM 26270 N N . ASP A 1 19 ? 8.814 -11.560 3.588 1.00 0.00 19 ASP A N 18
ATOM 26271 C CA . ASP A 1 19 ? 8.621 -12.555 4.636 1.00 0.00 19 ASP A CA 18
ATOM 26272 C C . ASP A 1 19 ? 7.147 -12.926 4.769 1.00 0.00 19 ASP A C 18
ATOM 26273 O O . ASP A 1 19 ? 6.295 -12.060 4.966 1.00 0.00 19 ASP A O 18
ATOM 26282 N N . ARG A 1 20 ? 6.855 -14.218 4.659 1.00 0.00 20 ARG A N 18
ATOM 26283 C CA . ARG A 1 20 ? 5.484 -14.703 4.764 1.00 0.00 20 ARG A CA 18
ATOM 26284 C C . ARG A 1 20 ? 4.701 -13.898 5.797 1.00 0.00 20 ARG A C 18
ATOM 26285 O O . ARG A 1 20 ? 3.647 -13.340 5.494 1.00 0.00 20 ARG A O 18
ATOM 26306 N N . GLU A 1 21 ? 5.224 -13.844 7.018 1.00 0.00 21 GLU A N 18
ATOM 26307 C CA . GLU A 1 21 ? 4.572 -13.108 8.096 1.00 0.00 21 GLU A CA 18
ATOM 26308 C C . GLU A 1 21 ? 4.296 -11.666 7.681 1.00 0.00 21 GLU A C 18
ATOM 26309 O O . GLU A 1 21 ? 3.166 -11.187 7.774 1.00 0.00 21 GLU A O 18
ATOM 26321 N N . VAL A 1 22 ? 5.337 -10.979 7.222 1.00 0.00 22 VAL A N 18
ATOM 26322 C CA . VAL A 1 22 ? 5.208 -9.592 6.792 1.00 0.00 22 VAL A CA 18
ATOM 26323 C C . VAL A 1 22 ? 4.057 -9.427 5.807 1.00 0.00 22 VAL A C 18
ATOM 26324 O O . VAL A 1 22 ? 3.163 -8.606 6.012 1.00 0.00 22 VAL A O 18
ATOM 26337 N N . ALA A 1 23 ? 4.085 -10.213 4.736 1.00 0.00 23 ALA A N 18
ATOM 26338 C CA . ALA A 1 23 ? 3.042 -10.157 3.719 1.00 0.00 23 ALA A CA 18
ATOM 26339 C C . ALA A 1 23 ? 1.655 -10.167 4.354 1.00 0.00 23 ALA A C 18
ATOM 26340 O O . ALA A 1 23 ? 0.827 -9.301 4.073 1.00 0.00 23 ALA A O 18
ATOM 26347 N N . ARG A 1 24 ? 1.409 -11.153 5.210 1.00 0.00 24 ARG A N 18
ATOM 26348 C CA . ARG A 1 24 ? 0.121 -11.278 5.882 1.00 0.00 24 ARG A CA 18
ATOM 26349 C C . ARG A 1 24 ? -0.165 -10.048 6.739 1.00 0.00 24 ARG A C 18
ATOM 26350 O O . ARG A 1 24 ? -1.304 -9.589 6.823 1.00 0.00 24 ARG A O 18
ATOM 26371 N N . ARG A 1 25 ? 0.876 -9.521 7.375 1.00 0.00 25 ARG A N 18
ATOM 26372 C CA . ARG A 1 25 ? 0.737 -8.346 8.227 1.00 0.00 25 ARG A CA 18
ATOM 26373 C C . ARG A 1 25 ? 0.307 -7.130 7.411 1.00 0.00 25 ARG A C 18
ATOM 26374 O O . ARG A 1 25 ? -0.481 -6.306 7.875 1.00 0.00 25 ARG A O 18
ATOM 26395 N N . ILE A 1 26 ? 0.831 -7.026 6.194 1.00 0.00 26 ILE A N 18
ATOM 26396 C CA . ILE A 1 26 ? 0.501 -5.912 5.314 1.00 0.00 26 ILE A CA 18
ATOM 26397 C C . ILE A 1 26 ? -0.963 -5.960 4.891 1.00 0.00 26 ILE A C 18
ATOM 26398 O O . ILE A 1 26 ? -1.743 -5.061 5.210 1.00 0.00 26 ILE A O 18
ATOM 26414 N N . LEU A 1 27 ? -1.332 -7.016 4.174 1.00 0.00 27 LEU A N 18
ATOM 26415 C CA . LEU A 1 27 ? -2.705 -7.183 3.709 1.00 0.00 27 LEU A CA 18
ATOM 26416 C C . LEU A 1 27 ? -3.697 -6.939 4.841 1.00 0.00 27 LEU A C 18
ATOM 26417 O O . LEU A 1 27 ? -4.520 -6.026 4.772 1.00 0.00 27 LEU A O 18
ATOM 26433 N N . ARG A 1 28 ? -3.611 -7.759 5.884 1.00 0.00 28 ARG A N 18
ATOM 26434 C CA . ARG A 1 28 ? -4.501 -7.631 7.032 1.00 0.00 28 ARG A CA 18
ATOM 26435 C C . ARG A 1 28 ? -4.584 -6.179 7.496 1.00 0.00 28 ARG A C 18
ATOM 26436 O O . ARG A 1 28 ? -5.672 -5.650 7.721 1.00 0.00 28 ARG A O 18
ATOM 26457 N N . PHE A 1 29 ? -3.426 -5.542 7.639 1.00 0.00 29 PHE A N 18
ATOM 26458 C CA . PHE A 1 29 ? -3.368 -4.153 8.078 1.00 0.00 29 PHE A CA 18
ATOM 26459 C C . PHE A 1 29 ? -4.271 -3.272 7.220 1.00 0.00 29 PHE A C 18
ATOM 26460 O O . PHE A 1 29 ? -4.914 -2.348 7.720 1.00 0.00 29 PHE A O 18
ATOM 26477 N N . LEU A 1 30 ? -4.314 -3.565 5.924 1.00 0.00 30 LEU A N 18
ATOM 26478 C CA . LEU A 1 30 ? -5.138 -2.800 4.995 1.00 0.00 30 LEU A CA 18
ATOM 26479 C C . LEU A 1 30 ? -6.570 -3.328 4.974 1.00 0.00 30 LEU A C 18
ATOM 26480 O O . LEU A 1 30 ? -7.498 -2.619 4.585 1.00 0.00 30 LEU A O 18
ATOM 26496 N N . ARG A 1 31 ? -6.741 -4.576 5.399 1.00 0.00 31 ARG A N 18
ATOM 26497 C CA . ARG A 1 31 ? -8.059 -5.198 5.431 1.00 0.00 31 ARG A CA 18
ATOM 26498 C C . ARG A 1 31 ? -8.747 -4.945 6.769 1.00 0.00 31 ARG A C 18
ATOM 26499 O O . ARG A 1 31 ? -9.955 -5.139 6.902 1.00 0.00 31 ARG A O 18
ATOM 26520 N N . GLU A 1 32 ? -7.969 -4.512 7.756 1.00 0.00 32 GLU A N 18
ATOM 26521 C CA . GLU A 1 32 ? -8.505 -4.234 9.084 1.00 0.00 32 GLU A CA 18
ATOM 26522 C C . GLU A 1 32 ? -8.480 -2.737 9.379 1.00 0.00 32 GLU A C 18
ATOM 26523 O O . GLU A 1 32 ? -9.519 -2.077 9.381 1.00 0.00 32 GLU A O 18
ATOM 26535 N N . ARG A 1 33 ? -7.286 -2.209 9.627 1.00 0.00 33 ARG A N 18
ATOM 26536 C CA . ARG A 1 33 ? -7.125 -0.791 9.925 1.00 0.00 33 ARG A CA 18
ATOM 26537 C C . ARG A 1 33 ? -7.748 0.069 8.829 1.00 0.00 33 ARG A C 18
ATOM 26538 O O . ARG A 1 33 ? -8.806 0.668 9.021 1.00 0.00 33 ARG A O 18
ATOM 26559 N N . VAL A 1 34 ? -7.083 0.125 7.679 1.00 0.00 34 VAL A N 18
ATOM 26560 C CA . VAL A 1 34 ? -7.571 0.911 6.552 1.00 0.00 34 VAL A CA 18
ATOM 26561 C C . VAL A 1 34 ? -9.002 0.526 6.192 1.00 0.00 34 VAL A C 18
ATOM 26562 O O . VAL A 1 34 ? -9.769 1.347 5.690 1.00 0.00 34 VAL A O 18
ATOM 26575 N N . ALA A 1 35 ? -9.355 -0.729 6.452 1.00 0.00 35 ALA A N 18
ATOM 26576 C CA . ALA A 1 35 ? -10.694 -1.222 6.158 1.00 0.00 35 ALA A CA 18
ATOM 26577 C C . ALA A 1 35 ? -11.739 -0.521 7.020 1.00 0.00 35 ALA A C 18
ATOM 26578 O O . ALA A 1 35 ? -12.748 -0.028 6.514 1.00 0.00 35 ALA A O 18
ATOM 26585 N N . THR A 1 36 ? -11.492 -0.480 8.326 1.00 0.00 36 THR A N 18
ATOM 26586 C CA . THR A 1 36 ? -12.412 0.159 9.258 1.00 0.00 36 THR A CA 18
ATOM 26587 C C . THR A 1 36 ? -12.208 1.669 9.284 1.00 0.00 36 THR A C 18
ATOM 26588 O O . THR A 1 36 ? -13.102 2.420 9.674 1.00 0.00 36 THR A O 18
ATOM 26599 N N . LEU A 1 37 ? -11.026 2.109 8.866 1.00 0.00 37 LEU A N 18
ATOM 26600 C CA . LEU A 1 37 ? -10.704 3.531 8.840 1.00 0.00 37 LEU A CA 18
ATOM 26601 C C . LEU A 1 37 ? -11.616 4.279 7.872 1.00 0.00 37 LEU A C 18
ATOM 26602 O O . LEU A 1 37 ? -11.490 4.142 6.656 1.00 0.00 37 LEU A O 18
ATOM 26618 N N . GLU A 1 38 ? -12.532 5.070 8.421 1.00 0.00 38 GLU A N 18
ATOM 26619 C CA . GLU A 1 38 ? -13.464 5.840 7.606 1.00 0.00 38 GLU A CA 18
ATOM 26620 C C . GLU A 1 38 ? -12.763 6.420 6.381 1.00 0.00 38 GLU A C 18
ATOM 26621 O O . GLU A 1 38 ? -13.330 6.460 5.289 1.00 0.00 38 GLU A O 18
ATOM 26633 N N . ASP A 1 39 ? -11.527 6.869 6.571 1.00 0.00 39 ASP A N 18
ATOM 26634 C CA . ASP A 1 39 ? -10.748 7.448 5.483 1.00 0.00 39 ASP A CA 18
ATOM 26635 C C . ASP A 1 39 ? -9.361 6.815 5.412 1.00 0.00 39 ASP A C 18
ATOM 26636 O O . ASP A 1 39 ? -8.741 6.505 6.429 1.00 0.00 39 ASP A O 18
ATOM 26645 N N . PRO A 1 40 ? -8.863 6.618 4.182 1.00 0.00 40 PRO A N 18
ATOM 26646 C CA . PRO A 1 40 ? -7.545 6.020 3.949 1.00 0.00 40 PRO A CA 18
ATOM 26647 C C . PRO A 1 40 ? -6.407 6.944 4.369 1.00 0.00 40 PRO A C 18
ATOM 26648 O O . PRO A 1 40 ? -5.291 6.493 4.626 1.00 0.00 40 PRO A O 18
ATOM 26659 N N . ARG A 1 41 ? -6.697 8.240 4.435 1.00 0.00 41 ARG A N 18
ATOM 26660 C CA . ARG A 1 41 ? -5.697 9.227 4.823 1.00 0.00 41 ARG A CA 18
ATOM 26661 C C . ARG A 1 41 ? -5.353 9.101 6.304 1.00 0.00 41 ARG A C 18
ATOM 26662 O O . ARG A 1 41 ? -4.257 9.464 6.731 1.00 0.00 41 ARG A O 18
ATOM 26683 N N . SER A 1 42 ? -6.298 8.583 7.083 1.00 0.00 42 SER A N 18
ATOM 26684 C CA . SER A 1 42 ? -6.097 8.413 8.517 1.00 0.00 42 SER A CA 18
ATOM 26685 C C . SER A 1 42 ? -4.697 7.882 8.811 1.00 0.00 42 SER A C 18
ATOM 26686 O O . SER A 1 42 ? -3.964 8.446 9.625 1.00 0.00 42 SER A O 18
ATOM 26694 N N . LEU A 1 43 ? -4.331 6.794 8.142 1.00 0.00 43 LEU A N 18
ATOM 26695 C CA . LEU A 1 43 ? -3.019 6.185 8.330 1.00 0.00 43 LEU A CA 18
ATOM 26696 C C . LEU A 1 43 ? -2.164 6.338 7.076 1.00 0.00 43 LEU A C 18
ATOM 26697 O O . LEU A 1 43 ? -2.654 6.196 5.956 1.00 0.00 43 LEU A O 18
ATOM 26713 N N . GLY A 1 44 ? -0.881 6.626 7.272 1.00 0.00 44 GLY A N 18
ATOM 26714 C CA . GLY A 1 44 ? 0.023 6.790 6.148 1.00 0.00 44 GLY A CA 18
ATOM 26715 C C . GLY A 1 44 ? 0.601 8.189 6.069 1.00 0.00 44 GLY A C 18
ATOM 26716 O O . GLY A 1 44 ? 0.263 9.053 6.877 1.00 0.00 44 GLY A O 18
ATOM 26720 N N . GLU A 1 45 ? 1.476 8.412 5.093 1.00 0.00 45 GLU A N 18
ATOM 26721 C CA . GLU A 1 45 ? 2.104 9.716 4.915 1.00 0.00 45 GLU A CA 18
ATOM 26722 C C . GLU A 1 45 ? 1.848 10.255 3.510 1.00 0.00 45 GLU A C 18
ATOM 26723 O O . GLU A 1 45 ? 1.925 9.532 2.517 1.00 0.00 45 GLU A O 18
ATOM 26735 N N . PRO A 1 46 ? 1.535 11.557 3.425 1.00 0.00 46 PRO A N 18
ATOM 26736 C CA . PRO A 1 46 ? 1.261 12.222 2.148 1.00 0.00 46 PRO A CA 18
ATOM 26737 C C . PRO A 1 46 ? 2.512 12.366 1.289 1.00 0.00 46 PRO A C 18
ATOM 26738 O O . PRO A 1 46 ? 3.634 12.307 1.793 1.00 0.00 46 PRO A O 18
ATOM 26749 N N . LEU A 1 47 ? 2.313 12.556 -0.011 1.00 0.00 47 LEU A N 18
ATOM 26750 C CA . LEU A 1 47 ? 3.426 12.710 -0.941 1.00 0.00 47 LEU A CA 18
ATOM 26751 C C . LEU A 1 47 ? 3.798 14.180 -1.108 1.00 0.00 47 LEU A C 18
ATOM 26752 O O . LEU A 1 47 ? 3.033 15.070 -0.737 1.00 0.00 47 LEU A O 18
ATOM 26768 N N . ARG A 1 48 ? 4.976 14.427 -1.672 1.00 0.00 48 ARG A N 18
ATOM 26769 C CA . ARG A 1 48 ? 5.448 15.789 -1.889 1.00 0.00 48 ARG A CA 18
ATOM 26770 C C . ARG A 1 48 ? 6.017 15.949 -3.296 1.00 0.00 48 ARG A C 18
ATOM 26771 O O . ARG A 1 48 ? 6.988 15.288 -3.663 1.00 0.00 48 ARG A O 18
ATOM 26792 N N . GLY A 1 49 ? 5.405 16.831 -4.080 1.00 0.00 49 GLY A N 18
ATOM 26793 C CA . GLY A 1 49 ? 5.863 17.061 -5.437 1.00 0.00 49 GLY A CA 18
ATOM 26794 C C . GLY A 1 49 ? 4.916 17.941 -6.228 1.00 0.00 49 GLY A C 18
ATOM 26795 O O . GLY A 1 49 ? 3.706 17.951 -5.998 1.00 0.00 49 GLY A O 18
ATOM 26799 N N . PRO A 1 50 ? 5.468 18.702 -7.184 1.00 0.00 50 PRO A N 18
ATOM 26800 C CA . PRO A 1 50 ? 4.681 19.605 -8.030 1.00 0.00 50 PRO A CA 18
ATOM 26801 C C . PRO A 1 50 ? 3.789 18.850 -9.010 1.00 0.00 50 PRO A C 18
ATOM 26802 O O . PRO A 1 50 ? 2.795 19.387 -9.497 1.00 0.00 50 PRO A O 18
ATOM 26813 N N . GLU A 1 51 ? 4.151 17.603 -9.293 1.00 0.00 51 GLU A N 18
ATOM 26814 C CA . GLU A 1 51 ? 3.382 16.776 -10.216 1.00 0.00 51 GLU A CA 18
ATOM 26815 C C . GLU A 1 51 ? 2.503 15.786 -9.456 1.00 0.00 51 GLU A C 18
ATOM 26816 O O . GLU A 1 51 ? 1.280 15.784 -9.603 1.00 0.00 51 GLU A O 18
ATOM 26828 N N . LEU A 1 52 ? 3.135 14.946 -8.644 1.00 0.00 52 LEU A N 18
ATOM 26829 C CA . LEU A 1 52 ? 2.412 13.950 -7.860 1.00 0.00 52 LEU A CA 18
ATOM 26830 C C . LEU A 1 52 ? 2.112 14.473 -6.459 1.00 0.00 52 LEU A C 18
ATOM 26831 O O . LEU A 1 52 ? 2.775 15.388 -5.971 1.00 0.00 52 LEU A O 18
ATOM 26847 N N . GLY A 1 53 ? 1.108 13.884 -5.816 1.00 0.00 53 GLY A N 18
ATOM 26848 C CA . GLY A 1 53 ? 0.739 14.303 -4.476 1.00 0.00 53 GLY A CA 18
ATOM 26849 C C . GLY A 1 53 ? -0.404 13.485 -3.908 1.00 0.00 53 GLY A C 18
ATOM 26850 O O . GLY A 1 53 ? -0.392 13.123 -2.731 1.00 0.00 53 GLY A O 18
ATOM 26854 N N . ARG A 1 54 ? -1.394 13.193 -4.744 1.00 0.00 54 ARG A N 18
ATOM 26855 C CA . ARG A 1 54 ? -2.551 12.416 -4.317 1.00 0.00 54 ARG A CA 18
ATOM 26856 C C . ARG A 1 54 ? -2.116 11.096 -3.686 1.00 0.00 54 ARG A C 18
ATOM 26857 O O . ARG A 1 54 ? -2.555 10.746 -2.590 1.00 0.00 54 ARG A O 18
ATOM 26878 N N . PHE A 1 55 ? -1.252 10.368 -4.385 1.00 0.00 55 PHE A N 18
ATOM 26879 C CA . PHE A 1 55 ? -0.759 9.087 -3.894 1.00 0.00 55 PHE A CA 18
ATOM 26880 C C . PHE A 1 55 ? -0.553 9.126 -2.382 1.00 0.00 55 PHE A C 18
ATOM 26881 O O . PHE A 1 55 ? -0.063 10.116 -1.837 1.00 0.00 55 PHE A O 18
ATOM 26898 N N . TRP A 1 56 ? -0.931 8.044 -1.711 1.00 0.00 56 TRP A N 18
ATOM 26899 C CA . TRP A 1 56 ? -0.789 7.955 -0.263 1.00 0.00 56 TRP A CA 18
ATOM 26900 C C . TRP A 1 56 ? 0.028 6.729 0.130 1.00 0.00 56 TRP A C 18
ATOM 26901 O O . TRP A 1 56 ? -0.222 5.624 -0.352 1.00 0.00 56 TRP A O 18
ATOM 26922 N N . LYS A 1 57 ? 1.005 6.930 1.007 1.00 0.00 57 LYS A N 18
ATOM 26923 C CA . LYS A 1 57 ? 1.858 5.840 1.466 1.00 0.00 57 LYS A CA 18
ATOM 26924 C C . LYS A 1 57 ? 1.466 5.397 2.872 1.00 0.00 57 LYS A C 18
ATOM 26925 O O . LYS A 1 57 ? 0.983 6.198 3.673 1.00 0.00 57 LYS A O 18
ATOM 26944 N N . TYR A 1 58 ? 1.680 4.120 3.166 1.00 0.00 58 TYR A N 18
ATOM 26945 C CA . TYR A 1 58 ? 1.348 3.571 4.476 1.00 0.00 58 TYR A CA 18
ATOM 26946 C C . TYR A 1 58 ? 2.577 2.953 5.135 1.00 0.00 58 TYR A C 18
ATOM 26947 O O . TYR A 1 58 ? 3.400 2.323 4.472 1.00 0.00 58 TYR A O 18
ATOM 26965 N N . ARG A 1 59 ? 2.694 3.140 6.446 1.00 0.00 59 ARG A N 18
ATOM 26966 C CA . ARG A 1 59 ? 3.822 2.602 7.196 1.00 0.00 59 ARG A CA 18
ATOM 26967 C C . ARG A 1 59 ? 3.410 1.363 7.985 1.00 0.00 59 ARG A C 18
ATOM 26968 O O . ARG A 1 59 ? 2.372 1.352 8.646 1.00 0.00 59 ARG A O 18
ATOM 26989 N N . VAL A 1 60 ? 4.230 0.319 7.909 1.00 0.00 60 VAL A N 18
ATOM 26990 C CA . VAL A 1 60 ? 3.951 -0.925 8.616 1.00 0.00 60 VAL A CA 18
ATOM 26991 C C . VAL A 1 60 ? 5.160 -1.380 9.426 1.00 0.00 60 VAL A C 18
ATOM 26992 O O . VAL A 1 60 ? 5.987 -2.153 8.945 1.00 0.00 60 VAL A O 18
ATOM 27005 N N . GLY A 1 61 ? 5.255 -0.894 10.660 1.00 0.00 61 GLY A N 18
ATOM 27006 C CA . GLY A 1 61 ? 6.365 -1.262 11.519 1.00 0.00 61 GLY A CA 18
ATOM 27007 C C . GLY A 1 61 ? 7.710 -0.961 10.888 1.00 0.00 61 GLY A C 18
ATOM 27008 O O . GLY A 1 61 ? 8.324 0.066 11.178 1.00 0.00 61 GLY A O 18
ATOM 27012 N N . ASP A 1 62 ? 8.171 -1.858 10.023 1.00 0.00 62 ASP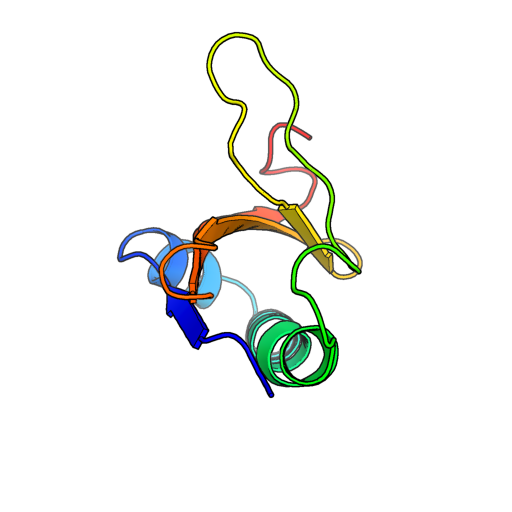 A N 18
ATOM 27013 C CA . ASP A 1 62 ? 9.452 -1.684 9.350 1.00 0.00 62 ASP A CA 18
ATOM 27014 C C . ASP A 1 62 ? 9.316 -1.932 7.851 1.00 0.00 62 ASP A C 18
ATOM 27015 O O . ASP A 1 62 ? 10.212 -2.494 7.220 1.00 0.00 62 ASP A O 18
ATOM 27024 N N . TYR A 1 63 ? 8.190 -1.510 7.286 1.00 0.00 63 TYR A N 18
ATOM 27025 C CA . TYR A 1 63 ? 7.935 -1.689 5.862 1.00 0.00 63 TYR A CA 18
ATOM 27026 C C . TYR A 1 63 ? 7.172 -0.498 5.291 1.00 0.00 63 TYR A C 18
ATOM 27027 O O . TYR A 1 63 ? 6.218 -0.010 5.896 1.00 0.00 63 TYR A O 18
ATOM 27045 N N . ARG A 1 64 ? 7.600 -0.035 4.121 1.00 0.00 64 ARG A N 18
ATOM 27046 C CA . ARG A 1 64 ? 6.958 1.099 3.467 1.00 0.00 64 ARG A CA 18
ATOM 27047 C C . ARG A 1 64 ? 6.115 0.637 2.282 1.00 0.00 64 ARG A C 18
ATOM 27048 O O . ARG A 1 64 ? 6.550 -0.193 1.483 1.00 0.00 64 ARG A O 18
ATOM 27069 N N . LEU A 1 65 ? 4.907 1.180 2.175 1.00 0.00 65 LEU A N 18
ATOM 27070 C CA . LEU A 1 65 ? 4.002 0.824 1.088 1.00 0.00 65 LEU A CA 18
ATOM 27071 C C . LEU A 1 65 ? 3.461 2.073 0.399 1.00 0.00 65 LEU A C 18
ATOM 27072 O O . LEU A 1 65 ? 3.028 3.019 1.057 1.00 0.00 65 LEU A O 18
ATOM 27088 N N . ILE A 1 66 ? 3.489 2.067 -0.930 1.00 0.00 66 ILE A N 18
ATOM 27089 C CA . ILE A 1 66 ? 2.999 3.198 -1.708 1.00 0.00 66 ILE A CA 18
ATOM 27090 C C . ILE A 1 66 ? 1.716 2.840 -2.450 1.00 0.00 66 ILE A C 18
ATOM 27091 O O . ILE A 1 66 ? 1.750 2.165 -3.480 1.00 0.00 66 ILE A O 18
ATOM 27107 N N . CYS A 1 67 ? 0.586 3.297 -1.922 1.00 0.00 67 CYS A N 18
ATOM 27108 C CA . CYS A 1 67 ? -0.709 3.026 -2.535 1.00 0.00 67 CYS A CA 18
ATOM 27109 C C . CYS A 1 67 ? -1.254 4.271 -3.229 1.00 0.00 67 CYS A C 18
ATOM 27110 O O . CYS A 1 67 ? -0.745 5.375 -3.035 1.00 0.00 67 CYS A O 18
ATOM 27118 N N . HIS A 1 68 ? -2.291 4.084 -4.039 1.00 0.00 68 HIS A N 18
ATOM 27119 C CA . HIS A 1 68 ? -2.905 5.192 -4.762 1.00 0.00 68 HIS A CA 18
ATOM 27120 C C . HIS A 1 68 ? -4.398 5.276 -4.462 1.00 0.00 68 HIS A C 18
ATOM 27121 O O . HIS A 1 68 ? -5.168 4.391 -4.838 1.00 0.00 68 HIS A O 18
ATOM 27135 N N . ILE A 1 69 ? -4.801 6.345 -3.783 1.00 0.00 69 ILE A N 18
ATOM 27136 C CA . ILE A 1 69 ? -6.202 6.544 -3.433 1.00 0.00 69 ILE A CA 18
ATOM 27137 C C . ILE A 1 69 ? -6.979 7.150 -4.597 1.00 0.00 69 ILE A C 18
ATOM 27138 O O . ILE A 1 69 ? -6.703 8.272 -5.022 1.00 0.00 69 ILE A O 18
ATOM 27154 N N . GLN A 1 70 ? -7.951 6.401 -5.107 1.00 0.00 70 GLN A N 18
ATOM 27155 C CA . GLN A 1 70 ? -8.769 6.866 -6.221 1.00 0.00 70 GLN A CA 18
ATOM 27156 C C . GLN A 1 70 ? -10.093 7.437 -5.724 1.00 0.00 70 GLN A C 18
ATOM 27157 O O . GLN A 1 70 ? -11.066 6.705 -5.544 1.00 0.00 70 GLN A O 18
ATOM 27171 N N . ASP A 1 71 ? -10.121 8.746 -5.505 1.00 0.00 71 ASP A N 18
ATOM 27172 C CA . ASP A 1 71 ? -11.326 9.416 -5.029 1.00 0.00 71 ASP A CA 18
ATOM 27173 C C . ASP A 1 71 ? -12.526 9.061 -5.903 1.00 0.00 71 ASP A C 18
ATOM 27174 O O . ASP A 1 71 ? -13.630 8.849 -5.401 1.00 0.00 71 ASP A O 18
ATOM 27183 N N . ARG A 1 72 ? -12.301 8.999 -7.211 1.00 0.00 72 ARG A N 18
ATOM 27184 C CA . ARG A 1 72 ? -13.364 8.672 -8.154 1.00 0.00 72 ARG A CA 18
ATOM 27185 C C . ARG A 1 72 ? -14.300 7.616 -7.574 1.00 0.00 72 ARG A C 18
ATOM 27186 O O . ARG A 1 72 ? -15.513 7.815 -7.514 1.00 0.00 72 ARG A O 18
ATOM 27207 N N . GLU A 1 73 ? -13.727 6.495 -7.148 1.00 0.00 73 GLU A N 18
ATOM 27208 C CA . GLU A 1 73 ? -14.511 5.408 -6.574 1.00 0.00 73 GLU A CA 18
ATOM 27209 C C . GLU A 1 73 ? -13.941 4.979 -5.225 1.00 0.00 73 GLU A C 18
ATOM 27210 O O . GLU A 1 73 ? -14.099 3.831 -4.809 1.00 0.00 73 GLU A O 18
ATOM 27222 N N . ALA A 1 74 ? -13.277 5.909 -4.547 1.00 0.00 74 ALA A N 18
ATOM 27223 C CA . ALA A 1 74 ? -12.684 5.629 -3.246 1.00 0.00 74 ALA A CA 18
ATOM 27224 C C . ALA A 1 74 ? -12.063 4.236 -3.214 1.00 0.00 74 ALA A C 18
ATOM 27225 O O . ALA A 1 74 ? -12.331 3.445 -2.309 1.00 0.00 74 ALA A O 18
ATOM 27232 N N . THR A 1 75 ? -11.231 3.941 -4.208 1.00 0.00 75 THR A N 18
ATOM 27233 C CA . THR A 1 75 ? -10.573 2.644 -4.295 1.00 0.00 75 THR A CA 18
ATOM 27234 C C . THR A 1 75 ? -9.061 2.783 -4.155 1.00 0.00 75 THR A C 18
ATOM 27235 O O . THR A 1 75 ? -8.430 3.554 -4.878 1.00 0.00 75 THR A O 18
ATOM 27246 N N . VAL A 1 76 ? -8.486 2.033 -3.221 1.00 0.00 76 VAL A N 18
ATOM 27247 C CA . VAL A 1 76 ? -7.048 2.071 -2.988 1.00 0.00 76 VAL A CA 18
ATOM 27248 C C . VAL A 1 76 ? -6.333 0.983 -3.780 1.00 0.00 76 VAL A C 18
ATOM 27249 O O . VAL A 1 76 ? -6.767 -0.170 -3.803 1.00 0.00 76 VAL A O 18
ATOM 27262 N N . LEU A 1 77 ? -5.235 1.355 -4.429 1.00 0.00 77 LEU A N 18
ATOM 27263 C CA . LEU A 1 77 ? -4.458 0.410 -5.223 1.00 0.00 77 LEU A CA 18
ATOM 27264 C C . LEU A 1 77 ? -2.971 0.520 -4.901 1.00 0.00 77 LEU A C 18
ATOM 27265 O O . LEU A 1 77 ? -2.385 1.599 -4.988 1.00 0.00 77 LEU A O 18
ATOM 27281 N N . VAL A 1 78 ? -2.366 -0.604 -4.530 1.00 0.00 78 VAL A N 18
ATOM 27282 C CA . VAL A 1 78 ? -0.947 -0.634 -4.197 1.00 0.00 78 VAL A CA 18
ATOM 27283 C C . VAL A 1 78 ? -0.089 -0.707 -5.456 1.00 0.00 78 VAL A C 18
ATOM 27284 O O . VAL A 1 78 ? -0.359 -1.500 -6.359 1.00 0.00 78 VAL A O 18
ATOM 27297 N N . LEU A 1 79 ? 0.945 0.125 -5.509 1.00 0.00 79 LEU A N 18
ATOM 27298 C CA . LEU A 1 79 ? 1.844 0.155 -6.657 1.00 0.00 79 LEU A CA 18
ATOM 27299 C C . LEU A 1 79 ? 3.208 -0.424 -6.296 1.00 0.00 79 LEU A C 18
ATOM 27300 O O . LEU A 1 79 ? 3.697 -1.343 -6.953 1.00 0.00 79 LEU A O 18
ATOM 27316 N N . ARG A 1 80 ? 3.816 0.118 -5.246 1.00 0.00 80 ARG A N 18
ATOM 27317 C CA . ARG A 1 80 ? 5.124 -0.345 -4.797 1.00 0.00 80 ARG A CA 18
ATOM 27318 C C . ARG A 1 80 ? 5.042 -0.917 -3.385 1.00 0.00 80 ARG A C 18
ATOM 27319 O O . ARG A 1 80 ? 4.203 -0.505 -2.584 1.00 0.00 80 ARG A O 18
ATOM 27340 N N . VAL A 1 81 ? 5.919 -1.871 -3.086 1.00 0.00 81 VAL A N 18
ATOM 27341 C CA . VAL A 1 81 ? 5.946 -2.499 -1.771 1.00 0.00 81 VAL A CA 18
ATOM 27342 C C . VAL A 1 81 ? 7.354 -2.963 -1.413 1.00 0.00 81 VAL A C 18
ATOM 27343 O O . VAL A 1 81 ? 7.909 -3.852 -2.058 1.00 0.00 81 VAL A O 18
ATOM 27356 N N . GLY A 1 82 ? 7.927 -2.355 -0.379 1.00 0.00 82 GLY A N 18
ATOM 27357 C CA . GLY A 1 82 ? 9.265 -2.719 0.048 1.00 0.00 82 GLY A CA 18
ATOM 27358 C C . GLY A 1 82 ? 9.554 -2.296 1.475 1.00 0.00 82 GLY A C 18
ATOM 27359 O O . GLY A 1 82 ? 8.907 -1.392 2.005 1.00 0.00 82 GLY A O 18
ATOM 27363 N N . HIS A 1 83 ? 10.527 -2.952 2.100 1.00 0.00 83 HIS A N 18
ATOM 27364 C CA . HIS A 1 83 ? 10.899 -2.639 3.475 1.00 0.00 83 HIS A CA 18
ATOM 27365 C C . HIS A 1 83 ? 11.300 -1.173 3.609 1.00 0.00 83 HIS A C 18
ATOM 27366 O O . HIS A 1 83 ? 11.679 -0.531 2.630 1.00 0.00 83 HIS A O 18
ATOM 27380 N N . ALA A 1 84 ? 11.213 -0.651 4.828 1.00 0.00 84 ALA A N 18
ATOM 27381 C CA . ALA A 1 84 ? 11.569 0.739 5.090 1.00 0.00 84 ALA A CA 18
ATOM 27382 C C . ALA A 1 84 ? 12.820 1.141 4.317 1.00 0.00 84 ALA A C 18
ATOM 27383 O O . ALA A 1 84 ? 12.789 2.068 3.507 1.00 0.00 84 ALA A O 18
ATOM 27390 N N . ARG A 1 85 ? 13.919 0.439 4.572 1.00 0.00 85 ARG A N 18
ATOM 27391 C CA . ARG A 1 85 ? 15.181 0.725 3.901 1.00 0.00 85 ARG A CA 18
ATOM 27392 C C . ARG A 1 85 ? 15.040 0.570 2.389 1.00 0.00 85 ARG A C 18
ATOM 27393 O O . ARG A 1 85 ? 15.351 1.488 1.630 1.00 0.00 85 ARG A O 18
ATOM 27414 N N . ASP A 1 86 ? 14.570 -0.596 1.960 1.00 0.00 86 ASP A N 18
ATOM 27415 C CA . ASP A 1 86 ? 14.387 -0.871 0.540 1.00 0.00 86 ASP A CA 18
ATOM 27416 C C . ASP A 1 86 ? 13.731 0.313 -0.163 1.00 0.00 86 ASP A C 18
ATOM 27417 O O . ASP A 1 86 ? 14.291 0.882 -1.100 1.00 0.00 86 ASP A O 18
ATOM 27426 N N . VAL A 1 87 ? 12.538 0.680 0.296 1.00 0.00 87 VAL A N 18
ATOM 27427 C CA . VAL A 1 87 ? 11.805 1.797 -0.288 1.00 0.00 87 VAL A CA 18
ATOM 27428 C C . VAL A 1 87 ? 12.452 3.129 0.073 1.00 0.00 87 VAL A C 18
ATOM 27429 O O . VAL A 1 87 ? 12.740 3.395 1.240 1.00 0.00 87 VAL A O 18
ATOM 27442 N N . TYR A 1 88 ? 12.679 3.962 -0.936 1.00 0.00 88 TYR A N 18
ATOM 27443 C CA . TYR A 1 88 ? 13.295 5.267 -0.726 1.00 0.00 88 TYR A CA 18
ATOM 27444 C C . TYR A 1 88 ? 12.812 5.894 0.578 1.00 0.00 88 TYR A C 18
ATOM 27445 O O . TYR A 1 88 ? 11.627 6.189 0.737 1.00 0.00 88 TYR A O 18
ATOM 27463 N N . ARG A 1 89 ? 13.739 6.095 1.509 1.00 0.00 89 ARG A N 18
ATOM 27464 C CA . ARG A 1 89 ? 13.409 6.686 2.801 1.00 0.00 89 ARG A CA 18
ATOM 27465 C C . ARG A 1 89 ? 12.892 8.111 2.630 1.00 0.00 89 ARG A C 18
ATOM 27466 O O . ARG A 1 89 ? 13.209 8.783 1.649 1.00 0.00 89 ARG A O 18
ATOM 27487 N N . MET A 1 1 ? -19.544 0.987 2.624 1.00 0.00 1 MET A N 19
ATOM 27488 C CA . MET A 1 1 ? -19.254 2.289 3.214 1.00 0.00 1 MET A CA 19
ATOM 27489 C C . MET A 1 1 ? -17.762 2.598 3.141 1.00 0.00 1 MET A C 19
ATOM 27490 O O . MET A 1 1 ? -17.364 3.700 2.764 1.00 0.00 1 MET A O 19
ATOM 27504 N N . GLY A 1 2 ? -16.940 1.618 3.504 1.00 0.00 2 GLY A N 19
ATOM 27505 C CA . GLY A 1 2 ? -15.501 1.806 3.473 1.00 0.00 2 GLY A CA 19
ATOM 27506 C C . GLY A 1 2 ? -14.951 1.836 2.060 1.00 0.00 2 GLY A C 19
ATOM 27507 O O . GLY A 1 2 ? -15.683 2.106 1.107 1.00 0.00 2 GLY A O 19
ATOM 27511 N N . TYR A 1 3 ? -13.659 1.561 1.925 1.00 0.00 3 TYR A N 19
ATOM 27512 C CA . TYR A 1 3 ? -13.010 1.561 0.619 1.00 0.00 3 TYR A CA 19
ATOM 27513 C C . TYR A 1 3 ? -12.636 0.144 0.196 1.00 0.00 3 TYR A C 19
ATOM 27514 O O . TYR A 1 3 ? -12.784 -0.805 0.966 1.00 0.00 3 TYR A O 19
ATOM 27532 N N . ARG A 1 4 ? -12.151 0.009 -1.034 1.00 0.00 4 ARG A N 19
ATOM 27533 C CA . ARG A 1 4 ? -11.756 -1.291 -1.561 1.00 0.00 4 ARG A CA 19
ATOM 27534 C C . ARG A 1 4 ? -10.243 -1.473 -1.482 1.00 0.00 4 ARG A C 19
ATOM 27535 O O . ARG A 1 4 ? -9.490 -0.499 -1.485 1.00 0.00 4 ARG A O 19
ATOM 27556 N N . ILE A 1 5 ? -9.806 -2.726 -1.410 1.00 0.00 5 ILE A N 19
ATOM 27557 C CA . ILE A 1 5 ? -8.384 -3.035 -1.330 1.00 0.00 5 ILE A CA 19
ATOM 27558 C C . ILE A 1 5 ? -7.912 -3.778 -2.575 1.00 0.00 5 ILE A C 19
ATOM 27559 O O . ILE A 1 5 ? -8.266 -4.936 -2.790 1.00 0.00 5 ILE A O 19
ATOM 27575 N N . GLU A 1 6 ? -7.109 -3.102 -3.392 1.00 0.00 6 GLU A N 19
ATOM 27576 C CA . GLU A 1 6 ? -6.587 -3.699 -4.616 1.00 0.00 6 GLU A CA 19
ATOM 27577 C C . GLU A 1 6 ? -5.062 -3.683 -4.622 1.00 0.00 6 GLU A C 19
ATOM 27578 O O . GLU A 1 6 ? -4.435 -2.935 -3.871 1.00 0.00 6 GLU A O 19
ATOM 27590 N N . PHE A 1 7 ? -4.470 -4.514 -5.474 1.00 0.00 7 PHE A N 19
ATOM 27591 C CA . PHE A 1 7 ? -3.018 -4.597 -5.577 1.00 0.00 7 PHE A CA 19
ATOM 27592 C C . PHE A 1 7 ? -2.580 -4.664 -7.038 1.00 0.00 7 PHE A C 19
ATOM 27593 O O . PHE A 1 7 ? -3.091 -5.473 -7.813 1.00 0.00 7 PHE A O 19
ATOM 27610 N N . ASP A 1 8 ? -1.631 -3.810 -7.404 1.00 0.00 8 ASP A N 19
ATOM 27611 C CA . ASP A 1 8 ? -1.123 -3.772 -8.771 1.00 0.00 8 ASP A CA 19
ATOM 27612 C C . ASP A 1 8 ? -0.521 -5.117 -9.164 1.00 0.00 8 ASP A C 19
ATOM 27613 O O . ASP A 1 8 ? -0.202 -5.953 -8.318 1.00 0.00 8 ASP A O 19
ATOM 27622 N N . PRO A 1 9 ? -0.360 -5.332 -10.478 1.00 0.00 9 PRO A N 19
ATOM 27623 C CA . PRO A 1 9 ? 0.205 -6.575 -11.013 1.00 0.00 9 PRO A CA 19
ATOM 27624 C C . PRO A 1 9 ? 1.693 -6.713 -10.709 1.00 0.00 9 PRO A C 19
ATOM 27625 O O . PRO A 1 9 ? 2.274 -7.785 -10.882 1.00 0.00 9 PRO A O 19
ATOM 27636 N N . ARG A 1 10 ? 2.303 -5.624 -10.256 1.00 0.00 10 ARG A N 19
ATOM 27637 C CA . ARG A 1 10 ? 3.724 -5.624 -9.928 1.00 0.00 10 ARG A CA 19
ATOM 27638 C C . ARG A 1 10 ? 3.938 -5.860 -8.436 1.00 0.00 10 ARG A C 19
ATOM 27639 O O . ARG A 1 10 ? 4.753 -6.692 -8.040 1.00 0.00 10 ARG A O 19
ATOM 27660 N N . ALA A 1 11 ? 3.200 -5.121 -7.614 1.00 0.00 11 ALA A N 19
ATOM 27661 C CA . ALA A 1 11 ? 3.308 -5.251 -6.166 1.00 0.00 11 ALA A CA 19
ATOM 27662 C C . ALA A 1 11 ? 2.992 -6.673 -5.717 1.00 0.00 11 ALA A C 19
ATOM 27663 O O . ALA A 1 11 ? 3.735 -7.266 -4.936 1.00 0.00 11 ALA A O 19
ATOM 27670 N N . GLU A 1 12 ? 1.885 -7.214 -6.216 1.00 0.00 12 GLU A N 19
ATOM 27671 C CA . GLU A 1 12 ? 1.471 -8.568 -5.864 1.00 0.00 12 GLU A CA 19
ATOM 27672 C C . GLU A 1 12 ? 2.675 -9.503 -5.789 1.00 0.00 12 GLU A C 19
ATOM 27673 O O . GLU A 1 12 ? 2.805 -10.292 -4.854 1.00 0.00 12 GLU A O 19
ATOM 27685 N N . LYS A 1 13 ? 3.552 -9.408 -6.783 1.00 0.00 13 LYS A N 19
ATOM 27686 C CA . LYS A 1 13 ? 4.746 -10.243 -6.831 1.00 0.00 13 LYS A CA 19
ATOM 27687 C C . LYS A 1 13 ? 5.782 -9.772 -5.816 1.00 0.00 13 LYS A C 19
ATOM 27688 O O . LYS A 1 13 ? 6.416 -10.583 -5.141 1.00 0.00 13 LYS A O 19
ATOM 27707 N N . GLU A 1 14 ? 5.947 -8.457 -5.713 1.00 0.00 14 GLU A N 19
ATOM 27708 C CA . GLU A 1 14 ? 6.906 -7.879 -4.778 1.00 0.00 14 GLU A CA 19
ATOM 27709 C C . GLU A 1 14 ? 6.623 -8.342 -3.352 1.00 0.00 14 GLU A C 19
ATOM 27710 O O . GLU A 1 14 ? 7.544 -8.562 -2.564 1.00 0.00 14 GLU A O 19
ATOM 27722 N N . LEU A 1 15 ? 5.343 -8.487 -3.027 1.00 0.00 15 LEU A N 19
ATOM 27723 C CA . LEU A 1 15 ? 4.937 -8.924 -1.695 1.00 0.00 15 LEU A CA 19
ATOM 27724 C C . LEU A 1 15 ? 5.174 -10.419 -1.516 1.00 0.00 15 LEU A C 19
ATOM 27725 O O . LEU A 1 15 ? 5.820 -10.844 -0.559 1.00 0.00 15 LEU A O 19
ATOM 27741 N N . GLU A 1 16 ? 4.650 -11.212 -2.446 1.00 0.00 16 GLU A N 19
ATOM 27742 C CA . GLU A 1 16 ? 4.807 -12.661 -2.390 1.00 0.00 16 GLU A CA 19
ATOM 27743 C C . GLU A 1 16 ? 6.251 -13.040 -2.071 1.00 0.00 16 GLU A C 19
ATOM 27744 O O . GLU A 1 16 ? 6.506 -13.996 -1.338 1.00 0.00 16 GLU A O 19
ATOM 27756 N N . LYS A 1 17 ? 7.191 -12.283 -2.626 1.00 0.00 17 LYS A N 19
ATOM 27757 C CA . LYS A 1 17 ? 8.609 -12.537 -2.401 1.00 0.00 17 LYS A CA 19
ATOM 27758 C C . LYS A 1 17 ? 8.968 -12.355 -0.930 1.00 0.00 17 LYS A C 19
ATOM 27759 O O . LYS A 1 17 ? 9.734 -13.137 -0.366 1.00 0.00 17 LYS A O 19
ATOM 27778 N N . LEU A 1 18 ? 8.410 -11.319 -0.314 1.00 0.00 18 LEU A N 19
ATOM 27779 C CA . LEU A 1 18 ? 8.670 -11.034 1.093 1.00 0.00 18 LEU A CA 19
ATOM 27780 C C . LEU A 1 18 ? 8.271 -12.216 1.970 1.00 0.00 18 LEU A C 19
ATOM 27781 O O . LEU A 1 18 ? 7.774 -13.229 1.477 1.00 0.00 18 LEU A O 19
ATOM 27797 N N . ASP A 1 19 ? 8.489 -12.079 3.274 1.00 0.00 19 ASP A N 19
ATOM 27798 C CA . ASP A 1 19 ? 8.149 -13.135 4.221 1.00 0.00 19 ASP A CA 19
ATOM 27799 C C . ASP A 1 19 ? 6.636 -13.300 4.330 1.00 0.00 19 ASP A C 19
ATOM 27800 O O . ASP A 1 19 ? 5.877 -12.381 4.022 1.00 0.00 19 ASP A O 19
ATOM 27809 N N . ARG A 1 20 ? 6.205 -14.478 4.769 1.00 0.00 20 ARG A N 19
ATOM 27810 C CA . ARG A 1 20 ? 4.783 -14.765 4.916 1.00 0.00 20 ARG A CA 19
ATOM 27811 C C . ARG A 1 20 ? 4.150 -13.854 5.964 1.00 0.00 20 ARG A C 19
ATOM 27812 O O . ARG A 1 20 ? 3.087 -13.278 5.737 1.00 0.00 20 ARG A O 19
ATOM 27833 N N . GLU A 1 21 ? 4.812 -13.729 7.110 1.00 0.00 21 GLU A N 19
ATOM 27834 C CA . GLU A 1 21 ? 4.313 -12.890 8.192 1.00 0.00 21 GLU A CA 19
ATOM 27835 C C . GLU A 1 21 ? 4.172 -11.440 7.736 1.00 0.00 21 GLU A C 19
ATOM 27836 O O . GLU A 1 21 ? 3.173 -10.781 8.023 1.00 0.00 21 GLU A O 19
ATOM 27848 N N . VAL A 1 22 ? 5.181 -10.950 7.022 1.00 0.00 22 VAL A N 19
ATOM 27849 C CA . VAL A 1 22 ? 5.170 -9.580 6.525 1.00 0.00 22 VAL A CA 19
ATOM 27850 C C . VAL A 1 22 ? 3.983 -9.340 5.599 1.00 0.00 22 VAL A C 19
ATOM 27851 O O . VAL A 1 22 ? 3.172 -8.444 5.833 1.00 0.00 22 VAL A O 19
ATOM 27864 N N . ALA A 1 23 ? 3.887 -10.147 4.548 1.00 0.00 23 ALA A N 19
ATOM 27865 C CA . ALA A 1 23 ? 2.797 -10.024 3.588 1.00 0.00 23 ALA A CA 19
ATOM 27866 C C . ALA A 1 23 ? 1.444 -10.015 4.292 1.00 0.00 23 ALA A C 19
ATOM 27867 O O . ALA A 1 23 ? 0.611 -9.142 4.045 1.00 0.00 23 ALA A O 19
ATOM 27874 N N . ARG A 1 24 ? 1.231 -10.991 5.168 1.00 0.00 24 ARG A N 19
ATOM 27875 C CA . ARG A 1 24 ? -0.022 -11.095 5.906 1.00 0.00 24 ARG A CA 19
ATOM 27876 C C . ARG A 1 24 ? -0.271 -9.839 6.735 1.00 0.00 24 ARG A C 19
ATOM 27877 O O . ARG A 1 24 ? -1.362 -9.268 6.703 1.00 0.00 24 ARG A O 19
ATOM 27898 N N . ARG A 1 25 ? 0.747 -9.413 7.476 1.00 0.00 25 ARG A N 19
ATOM 27899 C CA . ARG A 1 25 ? 0.637 -8.225 8.315 1.00 0.00 25 ARG A CA 19
ATOM 27900 C C . ARG A 1 25 ? 0.251 -7.006 7.482 1.00 0.00 25 ARG A C 19
ATOM 27901 O O . ARG A 1 25 ? -0.575 -6.194 7.900 1.00 0.00 25 ARG A O 19
ATOM 27922 N N . ILE A 1 26 ? 0.853 -6.885 6.304 1.00 0.00 26 ILE A N 19
ATOM 27923 C CA . ILE A 1 26 ? 0.571 -5.766 5.414 1.00 0.00 26 ILE A CA 19
ATOM 27924 C C . ILE A 1 26 ? -0.884 -5.779 4.958 1.00 0.00 26 ILE A C 19
ATOM 27925 O O . ILE A 1 26 ? -1.637 -4.842 5.224 1.00 0.00 26 ILE A O 19
ATOM 27941 N N . LEU A 1 27 ? -1.274 -6.848 4.272 1.00 0.00 27 LEU A N 19
ATOM 27942 C CA . LEU A 1 27 ? -2.640 -6.985 3.781 1.00 0.00 27 LEU A CA 19
ATOM 27943 C C . LEU A 1 27 ? -3.648 -6.730 4.897 1.00 0.00 27 LEU A C 19
ATOM 27944 O O . LEU A 1 27 ? -4.631 -6.013 4.708 1.00 0.00 27 LEU A O 19
ATOM 27960 N N . ARG A 1 28 ? -3.397 -7.322 6.060 1.00 0.00 28 ARG A N 19
ATOM 27961 C CA . ARG A 1 28 ? -4.282 -7.158 7.207 1.00 0.00 28 ARG A CA 19
ATOM 27962 C C . ARG A 1 28 ? -4.392 -5.689 7.604 1.00 0.00 28 ARG A C 19
ATOM 27963 O O . ARG A 1 28 ? -5.487 -5.180 7.846 1.00 0.00 28 ARG A O 19
ATOM 27984 N N . PHE A 1 29 ? -3.250 -5.012 7.670 1.00 0.00 29 PHE A N 19
ATOM 27985 C CA . PHE A 1 29 ? -3.217 -3.602 8.039 1.00 0.00 29 PHE A CA 19
ATOM 27986 C C . PHE A 1 29 ? -4.106 -2.776 7.114 1.00 0.00 29 PHE A C 19
ATOM 27987 O O . PHE A 1 29 ? -4.736 -1.808 7.541 1.00 0.00 29 PHE A O 19
ATOM 28004 N N . LEU A 1 30 ? -4.152 -3.166 5.845 1.00 0.00 30 LEU A N 19
ATOM 28005 C CA . LEU A 1 30 ? -4.963 -2.463 4.857 1.00 0.00 30 LEU A CA 19
ATOM 28006 C C . LEU A 1 30 ? -6.375 -3.037 4.804 1.00 0.00 30 LEU A C 19
ATOM 28007 O O . LEU A 1 30 ? -7.308 -2.375 4.350 1.00 0.00 30 LEU A O 19
ATOM 28023 N N . ARG A 1 31 ? -6.524 -4.272 5.273 1.00 0.00 31 ARG A N 19
ATOM 28024 C CA . ARG A 1 31 ? -7.823 -4.935 5.279 1.00 0.00 31 ARG A CA 19
ATOM 28025 C C . ARG A 1 31 ? -8.532 -4.728 6.615 1.00 0.00 31 ARG A C 19
ATOM 28026 O O . ARG A 1 31 ? -9.701 -5.080 6.768 1.00 0.00 31 ARG A O 19
ATOM 28047 N N . GLU A 1 32 ? -7.815 -4.156 7.577 1.00 0.00 32 GLU A N 19
ATOM 28048 C CA . GLU A 1 32 ? -8.376 -3.904 8.899 1.00 0.00 32 GLU A CA 19
ATOM 28049 C C . GLU A 1 32 ? -8.397 -2.410 9.206 1.00 0.00 32 GLU A C 19
ATOM 28050 O O . GLU A 1 32 ? -9.451 -1.774 9.179 1.00 0.00 32 GLU A O 19
ATOM 28062 N N . ARG A 1 33 ? -7.225 -1.855 9.498 1.00 0.00 33 ARG A N 19
ATOM 28063 C CA . ARG A 1 33 ? -7.108 -0.436 9.811 1.00 0.00 33 ARG A CA 19
ATOM 28064 C C . ARG A 1 33 ? -7.775 0.416 8.735 1.00 0.00 33 ARG A C 19
ATOM 28065 O O . ARG A 1 33 ? -8.841 0.991 8.956 1.00 0.00 33 ARG A O 19
ATOM 28086 N N . VAL A 1 34 ? -7.141 0.491 7.569 1.00 0.00 34 VAL A N 19
ATOM 28087 C CA . VAL A 1 34 ? -7.672 1.271 6.458 1.00 0.00 34 VAL A CA 19
ATOM 28088 C C . VAL A 1 34 ? -9.089 0.832 6.107 1.00 0.00 34 VAL A C 19
ATOM 28089 O O . VAL A 1 34 ? -9.890 1.623 5.610 1.00 0.00 34 VAL A O 19
ATOM 28102 N N . ALA A 1 35 ? -9.392 -0.435 6.368 1.00 0.00 35 ALA A N 19
ATOM 28103 C CA . ALA A 1 35 ? -10.713 -0.980 6.081 1.00 0.00 35 ALA A CA 19
ATOM 28104 C C . ALA A 1 35 ? -11.778 -0.327 6.956 1.00 0.00 35 ALA A C 19
ATOM 28105 O O . ALA A 1 35 ? -12.834 0.077 6.469 1.00 0.00 35 ALA A O 19
ATOM 28112 N N . THR A 1 36 ? -11.493 -0.227 8.251 1.00 0.00 36 THR A N 19
ATOM 28113 C CA . THR A 1 36 ? -12.427 0.376 9.194 1.00 0.00 36 THR A CA 19
ATOM 28114 C C . THR A 1 36 ? -12.283 1.893 9.217 1.00 0.00 36 THR A C 19
ATOM 28115 O O . THR A 1 36 ? -13.192 2.607 9.643 1.00 0.00 36 THR A O 19
ATOM 28126 N N . LEU A 1 37 ? -11.137 2.381 8.755 1.00 0.00 37 LEU A N 19
ATOM 28127 C CA . LEU A 1 37 ? -10.875 3.816 8.721 1.00 0.00 37 LEU A CA 19
ATOM 28128 C C . LEU A 1 37 ? -11.856 4.527 7.795 1.00 0.00 37 LEU A C 19
ATOM 28129 O O . LEU A 1 37 ? -11.810 4.356 6.578 1.00 0.00 37 LEU A O 19
ATOM 28145 N N . GLU A 1 38 ? -12.741 5.328 8.382 1.00 0.00 38 GLU A N 19
ATOM 28146 C CA . GLU A 1 38 ? -13.732 6.066 7.608 1.00 0.00 38 GLU A CA 19
ATOM 28147 C C . GLU A 1 38 ? -13.109 6.652 6.344 1.00 0.00 38 GLU A C 19
ATOM 28148 O O . GLU A 1 38 ? -13.777 6.798 5.320 1.00 0.00 38 GLU A O 19
ATOM 28160 N N . ASP A 1 39 ? -11.826 6.987 6.425 1.00 0.00 39 ASP A N 19
ATOM 28161 C CA . ASP A 1 39 ? -11.111 7.556 5.288 1.00 0.00 39 ASP A CA 19
ATOM 28162 C C . ASP A 1 39 ? -9.733 6.920 5.138 1.00 0.00 39 ASP A C 19
ATOM 28163 O O . ASP A 1 39 ? -9.040 6.643 6.118 1.00 0.00 39 ASP A O 19
ATOM 28172 N N . PRO A 1 40 ? -9.324 6.682 3.883 1.00 0.00 40 PRO A N 19
ATOM 28173 C CA . PRO A 1 40 ? -8.026 6.075 3.575 1.00 0.00 40 PRO A CA 19
ATOM 28174 C C . PRO A 1 40 ? -6.861 7.011 3.881 1.00 0.00 40 PRO A C 19
ATOM 28175 O O . PRO A 1 40 ? -5.716 6.574 3.997 1.00 0.00 40 PRO A O 19
ATOM 28186 N N . ARG A 1 41 ? -7.162 8.299 4.011 1.00 0.00 41 ARG A N 19
ATOM 28187 C CA . ARG A 1 41 ? -6.139 9.296 4.303 1.00 0.00 41 ARG A CA 19
ATOM 28188 C C . ARG A 1 41 ? -6.030 9.539 5.806 1.00 0.00 41 ARG A C 19
ATOM 28189 O O . ARG A 1 41 ? -5.820 10.668 6.248 1.00 0.00 41 ARG A O 19
ATOM 28210 N N . SER A 1 42 ? -6.174 8.471 6.585 1.00 0.00 42 SER A N 19
ATOM 28211 C CA . SER A 1 42 ? -6.095 8.569 8.037 1.00 0.00 42 SER A CA 19
ATOM 28212 C C . SER A 1 42 ? -4.731 8.108 8.540 1.00 0.00 42 SER A C 19
ATOM 28213 O O . SER A 1 42 ? -4.054 8.823 9.281 1.00 0.00 42 SER A O 19
ATOM 28221 N N . LEU A 1 43 ? -4.332 6.908 8.133 1.00 0.00 43 LEU A N 19
ATOM 28222 C CA . LEU A 1 43 ? -3.048 6.349 8.541 1.00 0.00 43 LEU A CA 19
ATOM 28223 C C . LEU A 1 43 ? -2.013 6.493 7.429 1.00 0.00 43 LEU A C 19
ATOM 28224 O O . LEU A 1 43 ? -2.314 6.279 6.256 1.00 0.00 43 LEU A O 19
ATOM 28240 N N . GLY A 1 44 ? -0.791 6.855 7.809 1.00 0.00 44 GLY A N 19
ATOM 28241 C CA . GLY A 1 44 ? 0.270 7.019 6.832 1.00 0.00 44 GLY A CA 19
ATOM 28242 C C . GLY A 1 44 ? 0.609 8.475 6.584 1.00 0.00 44 GLY A C 19
ATOM 28243 O O . GLY A 1 44 ? 0.030 9.368 7.203 1.00 0.00 44 GLY A O 19
ATOM 28247 N N . GLU A 1 45 ? 1.552 8.716 5.678 1.00 0.00 45 GLU A N 19
ATOM 28248 C CA . GLU A 1 45 ? 1.968 10.075 5.353 1.00 0.00 45 GLU A CA 19
ATOM 28249 C C . GLU A 1 45 ? 1.762 10.367 3.869 1.00 0.00 45 GLU A C 19
ATOM 28250 O O . GLU A 1 45 ? 2.017 9.528 3.004 1.00 0.00 45 GLU A O 19
ATOM 28262 N N . PRO A 1 46 ? 1.287 11.584 3.567 1.00 0.00 46 PRO A N 19
ATOM 28263 C CA . PRO A 1 46 ? 1.035 12.016 2.189 1.00 0.00 46 PRO A CA 19
ATOM 28264 C C . PRO A 1 46 ? 2.324 12.214 1.398 1.00 0.00 46 PRO A C 19
ATOM 28265 O O . PRO A 1 46 ? 3.391 12.426 1.975 1.00 0.00 46 PRO A O 19
ATOM 28276 N N . LEU A 1 47 ? 2.218 12.146 0.076 1.00 0.00 47 LEU A N 19
ATOM 28277 C CA . LEU A 1 47 ? 3.376 12.319 -0.794 1.00 0.00 47 LEU A CA 19
ATOM 28278 C C . LEU A 1 47 ? 3.558 13.785 -1.173 1.00 0.00 47 LEU A C 19
ATOM 28279 O O . LEU A 1 47 ? 2.590 14.543 -1.245 1.00 0.00 47 LEU A O 19
ATOM 28295 N N . ARG A 1 48 ? 4.804 14.178 -1.416 1.00 0.00 48 ARG A N 19
ATOM 28296 C CA . ARG A 1 48 ? 5.113 15.553 -1.788 1.00 0.00 48 ARG A CA 19
ATOM 28297 C C . ARG A 1 48 ? 6.158 15.593 -2.900 1.00 0.00 48 ARG A C 19
ATOM 28298 O O . ARG A 1 48 ? 7.322 15.258 -2.685 1.00 0.00 48 ARG A O 19
ATOM 28319 N N . GLY A 1 49 ? 5.732 16.006 -4.090 1.00 0.00 49 GLY A N 19
ATOM 28320 C CA . GLY A 1 49 ? 6.642 16.082 -5.218 1.00 0.00 49 GLY A CA 19
ATOM 28321 C C . GLY A 1 49 ? 5.989 16.676 -6.451 1.00 0.00 49 GLY A C 19
ATOM 28322 O O . GLY A 1 49 ? 4.799 16.488 -6.701 1.00 0.00 49 GLY A O 19
ATOM 28326 N N . PRO A 1 50 ? 6.778 17.415 -7.245 1.00 0.00 50 PRO A N 19
ATOM 28327 C CA . PRO A 1 50 ? 6.291 18.055 -8.471 1.00 0.00 50 PRO A CA 19
ATOM 28328 C C . PRO A 1 50 ? 5.971 17.042 -9.565 1.00 0.00 50 PRO A C 19
ATOM 28329 O O . PRO A 1 50 ? 4.920 17.116 -10.202 1.00 0.00 50 PRO A O 19
ATOM 28340 N N . GLU A 1 51 ? 6.882 16.098 -9.777 1.00 0.00 51 GLU A N 19
ATOM 28341 C CA . GLU A 1 51 ? 6.695 15.071 -10.796 1.00 0.00 51 GLU A CA 19
ATOM 28342 C C . GLU A 1 51 ? 6.096 13.806 -10.189 1.00 0.00 51 GLU A C 19
ATOM 28343 O O . GLU A 1 51 ? 6.529 12.693 -10.491 1.00 0.00 51 GLU A O 19
ATOM 28355 N N . LEU A 1 52 ? 5.097 13.984 -9.331 1.00 0.00 52 LEU A N 19
ATOM 28356 C CA . LEU A 1 52 ? 4.437 12.857 -8.680 1.00 0.00 52 LEU A CA 19
ATOM 28357 C C . LEU A 1 52 ? 2.977 13.181 -8.380 1.00 0.00 52 LEU A C 19
ATOM 28358 O O . LEU A 1 52 ? 2.672 14.188 -7.744 1.00 0.00 52 LEU A O 19
ATOM 28374 N N . GLY A 1 53 ? 2.078 12.316 -8.842 1.00 0.00 53 GLY A N 19
ATOM 28375 C CA . GLY A 1 53 ? 0.661 12.526 -8.611 1.00 0.00 53 GLY A CA 19
ATOM 28376 C C . GLY A 1 53 ? 0.287 12.404 -7.147 1.00 0.00 53 GLY A C 19
ATOM 28377 O O . GLY A 1 53 ? 1.148 12.485 -6.271 1.00 0.00 53 GLY A O 19
ATOM 28381 N N . ARG A 1 54 ? -1.000 12.210 -6.881 1.00 0.00 54 ARG A N 19
ATOM 28382 C CA . ARG A 1 54 ? -1.486 12.079 -5.512 1.00 0.00 54 ARG A CA 19
ATOM 28383 C C . ARG A 1 54 ? -1.373 10.636 -5.031 1.00 0.00 54 ARG A C 19
ATOM 28384 O O . ARG A 1 54 ? -2.293 9.837 -5.210 1.00 0.00 54 ARG A O 19
ATOM 28405 N N . PHE A 1 55 ? -0.240 10.309 -4.419 1.00 0.00 55 PHE A N 19
ATOM 28406 C CA . PHE A 1 55 ? -0.006 8.961 -3.912 1.00 0.00 55 PHE A CA 19
ATOM 28407 C C . PHE A 1 55 ? 0.269 8.984 -2.412 1.00 0.00 55 PHE A C 19
ATOM 28408 O O . PHE A 1 55 ? 1.157 9.697 -1.944 1.00 0.00 55 PHE A O 19
ATOM 28425 N N . TRP A 1 56 ? -0.499 8.201 -1.664 1.00 0.00 56 TRP A N 19
ATOM 28426 C CA . TRP A 1 56 ? -0.339 8.131 -0.216 1.00 0.00 56 TRP A CA 19
ATOM 28427 C C . TRP A 1 56 ? 0.608 7.001 0.174 1.00 0.00 56 TRP A C 19
ATOM 28428 O O . TRP A 1 56 ? 0.661 5.966 -0.490 1.00 0.00 56 TRP A O 19
ATOM 28449 N N . LYS A 1 57 ? 1.354 7.205 1.254 1.00 0.00 57 LYS A N 19
ATOM 28450 C CA . LYS A 1 57 ? 2.298 6.203 1.734 1.00 0.00 57 LYS A CA 19
ATOM 28451 C C . LYS A 1 57 ? 1.916 5.720 3.129 1.00 0.00 57 LYS A C 19
ATOM 28452 O O . LYS A 1 57 ? 1.697 6.523 4.036 1.00 0.00 57 LYS A O 19
ATOM 28471 N N . TYR A 1 58 ? 1.841 4.404 3.295 1.00 0.00 58 TYR A N 19
ATOM 28472 C CA . TYR A 1 58 ? 1.485 3.814 4.580 1.00 0.00 58 TYR A CA 19
ATOM 28473 C C . TYR A 1 58 ? 2.707 3.197 5.253 1.00 0.00 58 TYR A C 19
ATOM 28474 O O . TYR A 1 58 ? 3.534 2.560 4.600 1.00 0.00 58 TYR A O 19
ATOM 28492 N N . ARG A 1 59 ? 2.813 3.391 6.564 1.00 0.00 59 ARG A N 19
ATOM 28493 C CA . ARG A 1 59 ? 3.934 2.854 7.327 1.00 0.00 59 ARG A CA 19
ATOM 28494 C C . ARG A 1 59 ? 3.511 1.622 8.121 1.00 0.00 59 ARG A C 19
ATOM 28495 O O . ARG A 1 59 ? 2.436 1.596 8.722 1.00 0.00 59 ARG A O 19
ATOM 28516 N N . VAL A 1 60 ? 4.362 0.601 8.118 1.00 0.00 60 VAL A N 19
ATOM 28517 C CA . VAL A 1 60 ? 4.077 -0.634 8.838 1.00 0.00 60 VAL A CA 19
ATOM 28518 C C . VAL A 1 60 ? 5.345 -1.217 9.453 1.00 0.00 60 VAL A C 19
ATOM 28519 O O . VAL A 1 60 ? 6.194 -1.763 8.750 1.00 0.00 60 VAL A O 19
ATOM 28532 N N . GLY A 1 61 ? 5.466 -1.097 10.772 1.00 0.00 61 GLY A N 19
ATOM 28533 C CA . GLY A 1 61 ? 6.633 -1.617 11.459 1.00 0.00 61 GLY A CA 19
ATOM 28534 C C . GLY A 1 61 ? 7.928 -1.249 10.764 1.00 0.00 61 GLY A C 19
ATOM 28535 O O . GLY A 1 61 ? 8.361 -0.097 10.813 1.00 0.00 61 GLY A O 19
ATOM 28539 N N . ASP A 1 62 ? 8.549 -2.228 10.116 1.00 0.00 62 ASP A N 19
ATOM 28540 C CA . ASP A 1 62 ? 9.803 -2.001 9.407 1.00 0.00 62 ASP A CA 19
ATOM 28541 C C . ASP A 1 62 ? 9.622 -2.198 7.905 1.00 0.00 62 ASP A C 19
ATOM 28542 O O . ASP A 1 62 ? 10.502 -2.730 7.228 1.00 0.00 62 ASP A O 19
ATOM 28551 N N . TYR A 1 63 ? 8.476 -1.766 7.391 1.00 0.00 63 TYR A N 19
ATOM 28552 C CA . TYR A 1 63 ? 8.178 -1.898 5.970 1.00 0.00 63 TYR A CA 19
ATOM 28553 C C . TYR A 1 63 ? 7.383 -0.697 5.467 1.00 0.00 63 TYR A C 19
ATOM 28554 O O . TYR A 1 63 ? 6.492 -0.196 6.153 1.00 0.00 63 TYR A O 19
ATOM 28572 N N . ARG A 1 64 ? 7.711 -0.241 4.262 1.00 0.00 64 ARG A N 19
ATOM 28573 C CA . ARG A 1 64 ? 7.029 0.901 3.665 1.00 0.00 64 ARG A CA 19
ATOM 28574 C C . ARG A 1 64 ? 6.141 0.459 2.506 1.00 0.00 64 ARG A C 19
ATOM 28575 O O . ARG A 1 64 ? 6.542 -0.364 1.682 1.00 0.00 64 ARG A O 19
ATOM 28596 N N . LEU A 1 65 ? 4.934 1.010 2.449 1.00 0.00 65 LEU A N 19
ATOM 28597 C CA . LEU A 1 65 ? 3.988 0.673 1.390 1.00 0.00 65 LEU A CA 19
ATOM 28598 C C . LEU A 1 65 ? 3.458 1.932 0.712 1.00 0.00 65 LEU A C 19
ATOM 28599 O O . LEU A 1 65 ? 3.165 2.928 1.373 1.00 0.00 65 LEU A O 19
ATOM 28615 N N . ILE A 1 66 ? 3.335 1.878 -0.610 1.00 0.00 66 ILE A N 19
ATOM 28616 C CA . ILE A 1 66 ? 2.837 3.013 -1.377 1.00 0.00 66 ILE A CA 19
ATOM 28617 C C . ILE A 1 66 ? 1.595 2.634 -2.176 1.00 0.00 66 ILE A C 19
ATOM 28618 O O . ILE A 1 66 ? 1.688 1.970 -3.209 1.00 0.00 66 ILE A O 19
ATOM 28634 N N . CYS A 1 67 ? 0.434 3.061 -1.692 1.00 0.00 67 CYS A N 19
ATOM 28635 C CA . CYS A 1 67 ? -0.828 2.767 -2.362 1.00 0.00 67 CYS A CA 19
ATOM 28636 C C . CYS A 1 67 ? -1.371 4.006 -3.067 1.00 0.00 67 CYS A C 19
ATOM 28637 O O . CYS A 1 67 ? -0.900 5.121 -2.836 1.00 0.00 67 CYS A O 19
ATOM 28645 N N . HIS A 1 68 ? -2.363 3.804 -3.928 1.00 0.00 68 HIS A N 19
ATOM 28646 C CA . HIS A 1 68 ? -2.969 4.905 -4.668 1.00 0.00 68 HIS A CA 19
ATOM 28647 C C . HIS A 1 68 ? -4.459 5.015 -4.355 1.00 0.00 68 HIS A C 19
ATOM 28648 O O . HIS A 1 68 ? -5.242 4.130 -4.702 1.00 0.00 68 HIS A O 19
ATOM 28662 N N . ILE A 1 69 ? -4.841 6.104 -3.697 1.00 0.00 69 ILE A N 19
ATOM 28663 C CA . ILE A 1 69 ? -6.236 6.328 -3.338 1.00 0.00 69 ILE A CA 19
ATOM 28664 C C . ILE A 1 69 ? -7.026 6.880 -4.520 1.00 0.00 69 ILE A C 19
ATOM 28665 O O . ILE A 1 69 ? -6.704 7.943 -5.052 1.00 0.00 69 ILE A O 19
ATOM 28681 N N . GLN A 1 70 ? -8.061 6.151 -4.925 1.00 0.00 70 GLN A N 19
ATOM 28682 C CA . GLN A 1 70 ? -8.898 6.569 -6.044 1.00 0.00 70 GLN A CA 19
ATOM 28683 C C . GLN A 1 70 ? -10.251 7.074 -5.553 1.00 0.00 70 GLN A C 19
ATOM 28684 O O . GLN A 1 70 ? -11.205 6.305 -5.433 1.00 0.00 70 GLN A O 19
ATOM 28698 N N . ASP A 1 71 ? -10.326 8.370 -5.270 1.00 0.00 71 ASP A N 19
ATOM 28699 C CA . ASP A 1 71 ? -11.563 8.977 -4.792 1.00 0.00 71 ASP A CA 19
ATOM 28700 C C . ASP A 1 71 ? -12.723 8.654 -5.728 1.00 0.00 71 ASP A C 19
ATOM 28701 O O . ASP A 1 71 ? -13.813 8.298 -5.280 1.00 0.00 71 ASP A O 19
ATOM 28710 N N . ARG A 1 72 ? -12.482 8.782 -7.028 1.00 0.00 72 ARG A N 19
ATOM 28711 C CA . ARG A 1 72 ? -13.508 8.506 -8.027 1.00 0.00 72 ARG A CA 19
ATOM 28712 C C . ARG A 1 72 ? -14.377 7.326 -7.601 1.00 0.00 72 ARG A C 19
ATOM 28713 O O . ARG A 1 72 ? -15.601 7.372 -7.717 1.00 0.00 72 ARG A O 19
ATOM 28734 N N . GLU A 1 73 ? -13.734 6.271 -7.110 1.00 0.00 73 GLU A N 19
ATOM 28735 C CA . GLU A 1 73 ? -14.449 5.079 -6.669 1.00 0.00 73 GLU A CA 19
ATOM 28736 C C . GLU A 1 73 ? -13.959 4.627 -5.297 1.00 0.00 73 GLU A C 19
ATOM 28737 O O . GLU A 1 73 ? -14.111 3.465 -4.923 1.00 0.00 73 GLU A O 19
ATOM 28749 N N . ALA A 1 74 ? -13.369 5.556 -4.550 1.00 0.00 74 ALA A N 19
ATOM 28750 C CA . ALA A 1 74 ? -12.858 5.254 -3.219 1.00 0.00 74 ALA A CA 19
ATOM 28751 C C . ALA A 1 74 ? -12.189 3.884 -3.185 1.00 0.00 74 ALA A C 19
ATOM 28752 O O . ALA A 1 74 ? -12.465 3.068 -2.305 1.00 0.00 74 ALA A O 19
ATOM 28759 N N . THR A 1 75 ? -11.309 3.636 -4.150 1.00 0.00 75 THR A N 19
ATOM 28760 C CA . THR A 1 75 ? -10.602 2.364 -4.231 1.00 0.00 75 THR A CA 19
ATOM 28761 C C . THR A 1 75 ? -9.096 2.563 -4.106 1.00 0.00 75 THR A C 19
ATOM 28762 O O . THR A 1 75 ? -8.505 3.374 -4.819 1.00 0.00 75 THR A O 19
ATOM 28773 N N . VAL A 1 76 ? -8.479 1.816 -3.196 1.00 0.00 76 VAL A N 19
ATOM 28774 C CA . VAL A 1 76 ? -7.040 1.909 -2.978 1.00 0.00 76 VAL A CA 19
ATOM 28775 C C . VAL A 1 76 ? -6.305 0.765 -3.668 1.00 0.00 76 VAL A C 19
ATOM 28776 O O . VAL A 1 76 ? -6.672 -0.401 -3.520 1.00 0.00 76 VAL A O 19
ATOM 28789 N N . LEU A 1 77 ? -5.265 1.106 -4.421 1.00 0.00 77 LEU A N 19
ATOM 28790 C CA . LEU A 1 77 ? -4.477 0.107 -5.133 1.00 0.00 77 LEU A CA 19
ATOM 28791 C C . LEU A 1 77 ? -2.994 0.248 -4.805 1.00 0.00 77 LEU A C 19
ATOM 28792 O O . LEU A 1 77 ? -2.411 1.320 -4.968 1.00 0.00 77 LEU A O 19
ATOM 28808 N N . VAL A 1 78 ? -2.388 -0.842 -4.345 1.00 0.00 78 VAL A N 19
ATOM 28809 C CA . VAL A 1 78 ? -0.973 -0.841 -3.997 1.00 0.00 78 VAL A CA 19
ATOM 28810 C C . VAL A 1 78 ? -0.102 -0.685 -5.239 1.00 0.00 78 VAL A C 19
ATOM 28811 O O . VAL A 1 78 ? -0.303 -1.370 -6.242 1.00 0.00 78 VAL A O 19
ATOM 28824 N N . LEU A 1 79 ? 0.867 0.221 -5.165 1.00 0.00 79 LEU A N 19
ATOM 28825 C CA . LEU A 1 79 ? 1.771 0.468 -6.283 1.00 0.00 79 LEU A CA 19
ATOM 28826 C C . LEU A 1 79 ? 3.118 -0.210 -6.055 1.00 0.00 79 LEU A C 19
ATOM 28827 O O . LEU A 1 79 ? 3.558 -1.026 -6.864 1.00 0.00 79 LEU A O 19
ATOM 28843 N N . ARG A 1 80 ? 3.766 0.132 -4.946 1.00 0.00 80 ARG A N 19
ATOM 28844 C CA . ARG A 1 80 ? 5.062 -0.444 -4.610 1.00 0.00 80 ARG A CA 19
ATOM 28845 C C . ARG A 1 80 ? 5.062 -0.991 -3.186 1.00 0.00 80 ARG A C 19
ATOM 28846 O O . ARG A 1 80 ? 4.327 -0.507 -2.324 1.00 0.00 80 ARG A O 19
ATOM 28867 N N . VAL A 1 81 ? 5.891 -2.001 -2.945 1.00 0.00 81 VAL A N 19
ATOM 28868 C CA . VAL A 1 81 ? 5.987 -2.613 -1.625 1.00 0.00 81 VAL A CA 19
ATOM 28869 C C . VAL A 1 81 ? 7.424 -3.013 -1.308 1.00 0.00 81 VAL A C 19
ATOM 28870 O O . VAL A 1 81 ? 7.994 -3.888 -1.959 1.00 0.00 81 VAL A O 19
ATOM 28883 N N . GLY A 1 82 ? 8.004 -2.367 -0.301 1.00 0.00 82 GLY A N 19
ATOM 28884 C CA . GLY A 1 82 ? 9.370 -2.669 0.085 1.00 0.00 82 GLY A CA 19
ATOM 28885 C C . GLY A 1 82 ? 9.672 -2.261 1.513 1.00 0.00 82 GLY A C 19
ATOM 28886 O O . GLY A 1 82 ? 9.018 -1.376 2.066 1.00 0.00 82 GLY A O 19
ATOM 28890 N N . HIS A 1 83 ? 10.666 -2.907 2.115 1.00 0.00 83 HIS A N 19
ATOM 28891 C CA . HIS A 1 83 ? 11.054 -2.606 3.488 1.00 0.00 83 HIS A CA 19
ATOM 28892 C C . HIS A 1 83 ? 11.225 -1.103 3.688 1.00 0.00 83 HIS A C 19
ATOM 28893 O O . HIS A 1 83 ? 11.467 -0.365 2.734 1.00 0.00 83 HIS A O 19
ATOM 28907 N N . ALA A 1 84 ? 11.097 -0.658 4.934 1.00 0.00 84 ALA A N 19
ATOM 28908 C CA . ALA A 1 84 ? 11.240 0.756 5.258 1.00 0.00 84 ALA A CA 19
ATOM 28909 C C . ALA A 1 84 ? 12.470 1.353 4.584 1.00 0.00 84 ALA A C 19
ATOM 28910 O O . ALA A 1 84 ? 12.493 2.537 4.248 1.00 0.00 84 ALA A O 19
ATOM 28917 N N . ARG A 1 85 ? 13.492 0.525 4.388 1.00 0.00 85 ARG A N 19
ATOM 28918 C CA . ARG A 1 85 ? 14.727 0.973 3.756 1.00 0.00 85 ARG A CA 19
ATOM 28919 C C . ARG A 1 85 ? 14.633 0.857 2.237 1.00 0.00 85 ARG A C 19
ATOM 28920 O O . ARG A 1 85 ? 15.297 1.592 1.506 1.00 0.00 85 ARG A O 19
ATOM 28941 N N . ASP A 1 86 ? 13.805 -0.072 1.770 1.00 0.00 86 ASP A N 19
ATOM 28942 C CA . ASP A 1 86 ? 13.623 -0.284 0.339 1.00 0.00 86 ASP A CA 19
ATOM 28943 C C . ASP A 1 86 ? 12.904 0.900 -0.299 1.00 0.00 86 ASP A C 19
ATOM 28944 O O . ASP A 1 86 ? 12.994 1.116 -1.508 1.00 0.00 86 ASP A O 19
ATOM 28953 N N . VAL A 1 87 ? 12.191 1.665 0.521 1.00 0.00 87 VAL A N 19
ATOM 28954 C CA . VAL A 1 87 ? 11.456 2.827 0.037 1.00 0.00 87 VAL A CA 19
ATOM 28955 C C . VAL A 1 87 ? 12.165 4.123 0.415 1.00 0.00 87 VAL A C 19
ATOM 28956 O O . VAL A 1 87 ? 12.612 4.290 1.551 1.00 0.00 87 VAL A O 19
ATOM 28969 N N . TYR A 1 88 ? 12.266 5.037 -0.543 1.00 0.00 88 TYR A N 19
ATOM 28970 C CA . TYR A 1 88 ? 12.924 6.318 -0.311 1.00 0.00 88 TYR A CA 19
ATOM 28971 C C . TYR A 1 88 ? 12.182 7.127 0.748 1.00 0.00 88 TYR A C 19
ATOM 28972 O O . TYR A 1 88 ? 10.964 7.293 0.679 1.00 0.00 88 TYR A O 19
ATOM 28990 N N . ARG A 1 89 ? 12.927 7.628 1.729 1.00 0.00 89 ARG A N 19
ATOM 28991 C CA . ARG A 1 89 ? 12.341 8.420 2.804 1.00 0.00 89 ARG A CA 19
ATOM 28992 C C . ARG A 1 89 ? 11.306 9.398 2.257 1.00 0.00 89 ARG A C 19
ATOM 28993 O O . ARG A 1 89 ? 10.103 9.213 2.444 1.00 0.00 89 ARG A O 19
ATOM 29014 N N . MET A 1 1 ? -18.085 5.651 2.750 1.00 0.00 1 MET A N 20
ATOM 29015 C CA . MET A 1 1 ? -17.406 4.850 3.762 1.00 0.00 1 MET A CA 20
ATOM 29016 C C . MET A 1 1 ? -16.947 3.516 3.182 1.00 0.00 1 MET A C 20
ATOM 29017 O O . MET A 1 1 ? -17.573 2.976 2.271 1.00 0.00 1 MET A O 20
ATOM 29031 N N . GLY A 1 2 ? -15.849 2.989 3.716 1.00 0.00 2 GLY A N 20
ATOM 29032 C CA . GLY A 1 2 ? -15.325 1.723 3.238 1.00 0.00 2 GLY A CA 20
ATOM 29033 C C . GLY A 1 2 ? -14.645 1.849 1.889 1.00 0.00 2 GLY A C 20
ATOM 29034 O O . GLY A 1 2 ? -15.253 2.304 0.920 1.00 0.00 2 GLY A O 20
ATOM 29038 N N . TYR A 1 3 ? -13.380 1.448 1.827 1.00 0.00 3 TYR A N 20
ATOM 29039 C CA . TYR A 1 3 ? -12.616 1.522 0.587 1.00 0.00 3 TYR A CA 20
ATOM 29040 C C . TYR A 1 3 ? -12.183 0.132 0.130 1.00 0.00 3 TYR A C 20
ATOM 29041 O O . TYR A 1 3 ? -12.034 -0.782 0.941 1.00 0.00 3 TYR A O 20
ATOM 29059 N N . ARG A 1 4 ? -11.983 -0.019 -1.175 1.00 0.00 4 ARG A N 20
ATOM 29060 C CA . ARG A 1 4 ? -11.568 -1.296 -1.742 1.00 0.00 4 ARG A CA 20
ATOM 29061 C C . ARG A 1 4 ? -10.059 -1.483 -1.615 1.00 0.00 4 ARG A C 20
ATOM 29062 O O . ARG A 1 4 ? -9.302 -0.511 -1.604 1.00 0.00 4 ARG A O 20
ATOM 29083 N N . ILE A 1 5 ? -9.628 -2.736 -1.519 1.00 0.00 5 ILE A N 20
ATOM 29084 C CA . ILE A 1 5 ? -8.210 -3.049 -1.393 1.00 0.00 5 ILE A CA 20
ATOM 29085 C C . ILE A 1 5 ? -7.677 -3.700 -2.665 1.00 0.00 5 ILE A C 20
ATOM 29086 O O . ILE A 1 5 ? -7.878 -4.892 -2.895 1.00 0.00 5 ILE A O 20
ATOM 29102 N N . GLU A 1 6 ? -6.994 -2.909 -3.486 1.00 0.00 6 GLU A N 20
ATOM 29103 C CA . GLU A 1 6 ? -6.430 -3.409 -4.734 1.00 0.00 6 GLU A CA 20
ATOM 29104 C C . GLU A 1 6 ? -4.906 -3.461 -4.661 1.00 0.00 6 GLU A C 20
ATOM 29105 O O . GLU A 1 6 ? -4.284 -2.713 -3.906 1.00 0.00 6 GLU A O 20
ATOM 29117 N N . PHE A 1 7 ? -4.312 -4.350 -5.450 1.00 0.00 7 PHE A N 20
ATOM 29118 C CA . PHE A 1 7 ? -2.862 -4.502 -5.474 1.00 0.00 7 PHE A CA 20
ATOM 29119 C C . PHE A 1 7 ? -2.353 -4.646 -6.905 1.00 0.00 7 PHE A C 20
ATOM 29120 O O . PHE A 1 7 ? -2.669 -5.618 -7.592 1.00 0.00 7 PHE A O 20
ATOM 29137 N N . ASP A 1 8 ? -1.566 -3.673 -7.348 1.00 0.00 8 ASP A N 20
ATOM 29138 C CA . ASP A 1 8 ? -1.013 -3.690 -8.698 1.00 0.00 8 ASP A CA 20
ATOM 29139 C C . ASP A 1 8 ? -0.414 -5.055 -9.021 1.00 0.00 8 ASP A C 20
ATOM 29140 O O . ASP A 1 8 ? -0.074 -5.838 -8.133 1.00 0.00 8 ASP A O 20
ATOM 29149 N N . PRO A 1 9 ? -0.280 -5.350 -10.323 1.00 0.00 9 PRO A N 20
ATOM 29150 C CA . PRO A 1 9 ? 0.279 -6.621 -10.793 1.00 0.00 9 PRO A CA 20
ATOM 29151 C C . PRO A 1 9 ? 1.773 -6.737 -10.513 1.00 0.00 9 PRO A C 20
ATOM 29152 O O . PRO A 1 9 ? 2.365 -7.803 -10.681 1.00 0.00 9 PRO A O 20
ATOM 29163 N N . ARG A 1 10 ? 2.377 -5.633 -10.085 1.00 0.00 10 ARG A N 20
ATOM 29164 C CA . ARG A 1 10 ? 3.803 -5.611 -9.782 1.00 0.00 10 ARG A CA 20
ATOM 29165 C C . ARG A 1 10 ? 4.045 -5.819 -8.290 1.00 0.00 10 ARG A C 20
ATOM 29166 O O . ARG A 1 10 ? 4.881 -6.631 -7.894 1.00 0.00 10 ARG A O 20
ATOM 29187 N N . ALA A 1 11 ? 3.309 -5.080 -7.467 1.00 0.00 11 ALA A N 20
ATOM 29188 C CA . ALA A 1 11 ? 3.442 -5.184 -6.020 1.00 0.00 11 ALA A CA 20
ATOM 29189 C C . ALA A 1 11 ? 3.079 -6.583 -5.534 1.00 0.00 11 ALA A C 20
ATOM 29190 O O . ALA A 1 11 ? 3.777 -7.162 -4.703 1.00 0.00 11 ALA A O 20
ATOM 29197 N N . GLU A 1 12 ? 1.982 -7.121 -6.059 1.00 0.00 12 GLU A N 20
ATOM 29198 C CA . GLU A 1 12 ? 1.526 -8.452 -5.676 1.00 0.00 12 GLU A CA 20
ATOM 29199 C C . GLU A 1 12 ? 2.700 -9.423 -5.584 1.00 0.00 12 GLU A C 20
ATOM 29200 O O . GLU A 1 12 ? 2.838 -10.156 -4.605 1.00 0.00 12 GLU A O 20
ATOM 29212 N N . LYS A 1 13 ? 3.543 -9.422 -6.611 1.00 0.00 13 LYS A N 20
ATOM 29213 C CA . LYS A 1 13 ? 4.705 -10.301 -6.647 1.00 0.00 13 LYS A CA 20
ATOM 29214 C C . LYS A 1 13 ? 5.766 -9.842 -5.652 1.00 0.00 13 LYS A C 20
ATOM 29215 O O . LYS A 1 13 ? 6.340 -10.653 -4.926 1.00 0.00 13 LYS A O 20
ATOM 29234 N N . GLU A 1 14 ? 6.020 -8.538 -5.624 1.00 0.00 14 GLU A N 20
ATOM 29235 C CA . GLU A 1 14 ? 7.012 -7.972 -4.717 1.00 0.00 14 GLU A CA 20
ATOM 29236 C C . GLU A 1 14 ? 6.637 -8.246 -3.263 1.00 0.00 14 GLU A C 20
ATOM 29237 O O . GLU A 1 14 ? 7.500 -8.287 -2.385 1.00 0.00 14 GLU A O 20
ATOM 29249 N N . LEU A 1 15 ? 5.345 -8.431 -3.016 1.00 0.00 15 LEU A N 20
ATOM 29250 C CA . LEU A 1 15 ? 4.855 -8.700 -1.669 1.00 0.00 15 LEU A CA 20
ATOM 29251 C C . LEU A 1 15 ? 4.867 -10.197 -1.374 1.00 0.00 15 LEU A C 20
ATOM 29252 O O . LEU A 1 15 ? 5.051 -10.612 -0.230 1.00 0.00 15 LEU A O 20
ATOM 29268 N N . GLU A 1 16 ? 4.672 -11.002 -2.414 1.00 0.00 16 GLU A N 20
ATOM 29269 C CA . GLU A 1 16 ? 4.662 -12.452 -2.265 1.00 0.00 16 GLU A CA 20
ATOM 29270 C C . GLU A 1 16 ? 6.054 -12.973 -1.920 1.00 0.00 16 GLU A C 20
ATOM 29271 O O . GLU A 1 16 ? 6.199 -13.976 -1.220 1.00 0.00 16 GLU A O 20
ATOM 29283 N N . LYS A 1 17 ? 7.077 -12.285 -2.417 1.00 0.00 17 LYS A N 20
ATOM 29284 C CA . LYS A 1 17 ? 8.458 -12.676 -2.162 1.00 0.00 17 LYS A CA 20
ATOM 29285 C C . LYS A 1 17 ? 8.846 -12.391 -0.715 1.00 0.00 17 LYS A C 20
ATOM 29286 O O . LYS A 1 17 ? 9.784 -12.987 -0.184 1.00 0.00 17 LYS A O 20
ATOM 29305 N N . LEU A 1 18 ? 8.119 -11.478 -0.081 1.00 0.00 18 LEU A N 20
ATOM 29306 C CA . LEU A 1 18 ? 8.387 -11.115 1.306 1.00 0.00 18 LEU A CA 20
ATOM 29307 C C . LEU A 1 18 ? 8.032 -12.262 2.247 1.00 0.00 18 LEU A C 20
ATOM 29308 O O . LEU A 1 18 ? 7.380 -13.227 1.847 1.00 0.00 18 LEU A O 20
ATOM 29324 N N . ASP A 1 19 ? 8.463 -12.148 3.499 1.00 0.00 19 ASP A N 20
ATOM 29325 C CA . ASP A 1 19 ? 8.188 -13.174 4.498 1.00 0.00 19 ASP A CA 20
ATOM 29326 C C . ASP A 1 19 ? 6.686 -13.349 4.698 1.00 0.00 19 ASP A C 20
ATOM 29327 O O . ASP A 1 19 ? 5.945 -12.370 4.797 1.00 0.00 19 ASP A O 20
ATOM 29336 N N . ARG A 1 20 ? 6.243 -14.600 4.757 1.00 0.00 20 ARG A N 20
ATOM 29337 C CA . ARG A 1 20 ? 4.829 -14.903 4.943 1.00 0.00 20 ARG A CA 20
ATOM 29338 C C . ARG A 1 20 ? 4.215 -13.997 6.006 1.00 0.00 20 ARG A C 20
ATOM 29339 O O . ARG A 1 20 ? 3.268 -13.260 5.734 1.00 0.00 20 ARG A O 20
ATOM 29360 N N . GLU A 1 21 ? 4.760 -14.059 7.217 1.00 0.00 21 GLU A N 20
ATOM 29361 C CA . GLU A 1 21 ? 4.264 -13.244 8.320 1.00 0.00 21 GLU A CA 20
ATOM 29362 C C . GLU A 1 21 ? 4.198 -11.772 7.923 1.00 0.00 21 GLU A C 20
ATOM 29363 O O . GLU A 1 21 ? 3.287 -11.049 8.326 1.00 0.00 21 GLU A O 20
ATOM 29375 N N . VAL A 1 22 ? 5.172 -11.335 7.130 1.00 0.00 22 VAL A N 20
ATOM 29376 C CA . VAL A 1 22 ? 5.225 -9.950 6.678 1.00 0.00 22 VAL A CA 20
ATOM 29377 C C . VAL A 1 22 ? 4.117 -9.657 5.673 1.00 0.00 22 VAL A C 20
ATOM 29378 O O . VAL A 1 22 ? 3.514 -8.584 5.694 1.00 0.00 22 VAL A O 20
ATOM 29391 N N . ALA A 1 23 ? 3.852 -10.618 4.794 1.00 0.00 23 ALA A N 20
ATOM 29392 C CA . ALA A 1 23 ? 2.814 -10.464 3.783 1.00 0.00 23 ALA A CA 20
ATOM 29393 C C . ALA A 1 23 ? 1.430 -10.418 4.420 1.00 0.00 23 ALA A C 20
ATOM 29394 O O . ALA A 1 23 ? 0.625 -9.537 4.117 1.00 0.00 23 ALA A O 20
ATOM 29401 N N . ARG A 1 24 ? 1.158 -11.373 5.304 1.00 0.00 24 ARG A N 20
ATOM 29402 C CA . ARG A 1 24 ? -0.131 -11.442 5.982 1.00 0.00 24 ARG A CA 20
ATOM 29403 C C . ARG A 1 24 ? -0.360 -10.202 6.841 1.00 0.00 24 ARG A C 20
ATOM 29404 O O . ARG A 1 24 ? -1.421 -9.580 6.780 1.00 0.00 24 ARG A O 20
ATOM 29425 N N . ARG A 1 25 ? 0.641 -9.848 7.640 1.00 0.00 25 ARG A N 20
ATOM 29426 C CA . ARG A 1 25 ? 0.548 -8.684 8.512 1.00 0.00 25 ARG A CA 20
ATOM 29427 C C . ARG A 1 25 ? 0.142 -7.443 7.722 1.00 0.00 25 ARG A C 20
ATOM 29428 O O . ARG A 1 25 ? -0.777 -6.722 8.109 1.00 0.00 25 ARG A O 20
ATOM 29449 N N . ILE A 1 26 ? 0.835 -7.202 6.613 1.00 0.00 26 ILE A N 20
ATOM 29450 C CA . ILE A 1 26 ? 0.546 -6.050 5.769 1.00 0.00 26 ILE A CA 20
ATOM 29451 C C . ILE A 1 26 ? -0.903 -6.064 5.296 1.00 0.00 26 ILE A C 20
ATOM 29452 O O . ILE A 1 26 ? -1.689 -5.181 5.640 1.00 0.00 26 ILE A O 20
ATOM 29468 N N . LEU A 1 27 ? -1.252 -7.074 4.506 1.00 0.00 27 LEU A N 20
ATOM 29469 C CA . LEU A 1 27 ? -2.609 -7.205 3.986 1.00 0.00 27 LEU A CA 20
ATOM 29470 C C . LEU A 1 27 ? -3.639 -6.933 5.078 1.00 0.00 27 LEU A C 20
ATOM 29471 O O . LEU A 1 27 ? -4.579 -6.163 4.880 1.00 0.00 27 LEU A O 20
ATOM 29487 N N . ARG A 1 28 ? -3.454 -7.569 6.230 1.00 0.00 28 ARG A N 20
ATOM 29488 C CA . ARG A 1 28 ? -4.367 -7.395 7.354 1.00 0.00 28 ARG A CA 20
ATOM 29489 C C . ARG A 1 28 ? -4.447 -5.928 7.766 1.00 0.00 28 ARG A C 20
ATOM 29490 O O . ARG A 1 28 ? -5.528 -5.408 8.041 1.00 0.00 28 ARG A O 20
ATOM 29511 N N . PHE A 1 29 ? -3.295 -5.267 7.808 1.00 0.00 29 PHE A N 20
ATOM 29512 C CA . PHE A 1 29 ? -3.235 -3.860 8.189 1.00 0.00 29 PHE A CA 20
ATOM 29513 C C . PHE A 1 29 ? -4.109 -3.010 7.271 1.00 0.00 29 PHE A C 20
ATOM 29514 O O . PHE A 1 29 ? -4.755 -2.060 7.715 1.00 0.00 29 PHE A O 20
ATOM 29531 N N . LEU A 1 30 ? -4.123 -3.358 5.989 1.00 0.00 30 LEU A N 20
ATOM 29532 C CA . LEU A 1 30 ? -4.917 -2.627 5.007 1.00 0.00 30 LEU A CA 20
ATOM 29533 C C . LEU A 1 30 ? -6.333 -3.188 4.926 1.00 0.00 30 LEU A C 20
ATOM 29534 O O . LEU A 1 30 ? -7.258 -2.504 4.489 1.00 0.00 30 LEU A O 20
ATOM 29550 N N . ARG A 1 31 ? -6.495 -4.437 5.352 1.00 0.00 31 ARG A N 20
ATOM 29551 C CA . ARG A 1 31 ? -7.798 -5.089 5.329 1.00 0.00 31 ARG A CA 20
ATOM 29552 C C . ARG A 1 31 ? -8.535 -4.879 6.648 1.00 0.00 31 ARG A C 20
ATOM 29553 O O . ARG A 1 31 ? -9.709 -5.227 6.776 1.00 0.00 31 ARG A O 20
ATOM 29574 N N . GLU A 1 32 ? -7.838 -4.309 7.625 1.00 0.00 32 GLU A N 20
ATOM 29575 C CA . GLU A 1 32 ? -8.426 -4.054 8.935 1.00 0.00 32 GLU A CA 20
ATOM 29576 C C . GLU A 1 32 ? -8.425 -2.562 9.252 1.00 0.00 32 GLU A C 20
ATOM 29577 O O . GLU A 1 32 ? -9.463 -1.903 9.192 1.00 0.00 32 GLU A O 20
ATOM 29589 N N . ARG A 1 33 ? -7.252 -2.035 9.588 1.00 0.00 33 ARG A N 20
ATOM 29590 C CA . ARG A 1 33 ? -7.114 -0.621 9.916 1.00 0.00 33 ARG A CA 20
ATOM 29591 C C . ARG A 1 33 ? -7.781 0.250 8.855 1.00 0.00 33 AR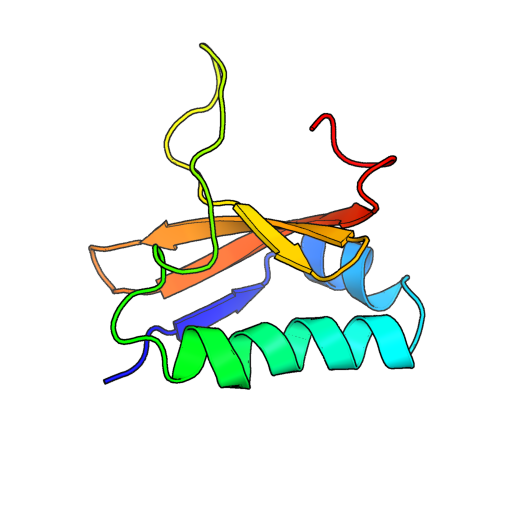G A C 20
ATOM 29592 O O . ARG A 1 33 ? -8.795 0.898 9.116 1.00 0.00 33 ARG A O 20
ATOM 29613 N N . VAL A 1 34 ? -7.204 0.260 7.658 1.00 0.00 34 VAL A N 20
ATOM 29614 C CA . VAL A 1 34 ? -7.742 1.051 6.557 1.00 0.00 34 VAL A CA 20
ATOM 29615 C C . VAL A 1 34 ? -9.147 0.591 6.185 1.00 0.00 34 VAL A C 20
ATOM 29616 O O . VAL A 1 34 ? -9.963 1.378 5.706 1.00 0.00 34 VAL A O 20
ATOM 29629 N N . ALA A 1 35 ? -9.424 -0.689 6.410 1.00 0.00 35 ALA A N 20
ATOM 29630 C CA . ALA A 1 35 ? -10.731 -1.254 6.102 1.00 0.00 35 ALA A CA 20
ATOM 29631 C C . ALA A 1 35 ? -11.827 -0.584 6.923 1.00 0.00 35 ALA A C 20
ATOM 29632 O O . ALA A 1 35 ? -12.858 -0.175 6.387 1.00 0.00 35 ALA A O 20
ATOM 29639 N N . THR A 1 36 ? -11.598 -0.473 8.228 1.00 0.00 36 THR A N 20
ATOM 29640 C CA . THR A 1 36 ? -12.567 0.147 9.124 1.00 0.00 36 THR A CA 20
ATOM 29641 C C . THR A 1 36 ? -12.477 1.668 9.063 1.00 0.00 36 THR A C 20
ATOM 29642 O O . THR A 1 36 ? -13.456 2.368 9.324 1.00 0.00 36 THR A O 20
ATOM 29653 N N . LEU A 1 37 ? -11.299 2.173 8.717 1.00 0.00 37 LEU A N 20
ATOM 29654 C CA . LEU A 1 37 ? -11.081 3.612 8.622 1.00 0.00 37 LEU A CA 20
ATOM 29655 C C . LEU A 1 37 ? -11.967 4.226 7.542 1.00 0.00 37 LEU A C 20
ATOM 29656 O O . LEU A 1 37 ? -11.944 3.797 6.389 1.00 0.00 37 LEU A O 20
ATOM 29672 N N . GLU A 1 38 ? -12.746 5.233 7.926 1.00 0.00 38 GLU A N 20
ATOM 29673 C CA . GLU A 1 38 ? -13.639 5.907 6.989 1.00 0.00 38 GLU A CA 20
ATOM 29674 C C . GLU A 1 38 ? -12.861 6.463 5.800 1.00 0.00 38 GLU A C 20
ATOM 29675 O O . GLU A 1 38 ? -13.386 6.558 4.691 1.00 0.00 38 GLU A O 20
ATOM 29687 N N . ASP A 1 39 ? -11.607 6.830 6.041 1.00 0.00 39 ASP A N 20
ATOM 29688 C CA . ASP A 1 39 ? -10.755 7.376 4.991 1.00 0.00 39 ASP A CA 20
ATOM 29689 C C . ASP A 1 39 ? -9.353 6.779 5.061 1.00 0.00 39 ASP A C 20
ATOM 29690 O O . ASP A 1 39 ? -8.791 6.578 6.138 1.00 0.00 39 ASP A O 20
ATOM 29699 N N . PRO A 1 40 ? -8.775 6.486 3.887 1.00 0.00 40 PRO A N 20
ATOM 29700 C CA . PRO A 1 40 ? -7.432 5.906 3.790 1.00 0.00 40 PRO A CA 20
ATOM 29701 C C . PRO A 1 40 ? -6.343 6.895 4.191 1.00 0.00 40 PRO A C 20
ATOM 29702 O O . PRO A 1 40 ? -5.256 6.499 4.613 1.00 0.00 40 PRO A O 20
ATOM 29713 N N . ARG A 1 41 ? -6.642 8.183 4.058 1.00 0.00 41 ARG A N 20
ATOM 29714 C CA . ARG A 1 41 ? -5.687 9.229 4.407 1.00 0.00 41 ARG A CA 20
ATOM 29715 C C . ARG A 1 41 ? -5.352 9.185 5.895 1.00 0.00 41 ARG A C 20
ATOM 29716 O O . ARG A 1 41 ? -4.308 9.678 6.321 1.00 0.00 41 ARG A O 20
ATOM 29737 N N . SER A 1 42 ? -6.246 8.592 6.680 1.00 0.00 42 SER A N 20
ATOM 29738 C CA . SER A 1 42 ? -6.048 8.488 8.121 1.00 0.00 42 SER A CA 20
ATOM 29739 C C . SER A 1 42 ? -4.637 8.004 8.442 1.00 0.00 42 SER A C 20
ATOM 29740 O O . SER A 1 42 ? -3.907 8.641 9.202 1.00 0.00 42 SER A O 20
ATOM 29748 N N . LEU A 1 43 ? -4.259 6.873 7.856 1.00 0.00 43 LEU A N 20
ATOM 29749 C CA . LEU A 1 43 ? -2.936 6.301 8.078 1.00 0.00 43 LEU A CA 20
ATOM 29750 C C . LEU A 1 43 ? -2.072 6.426 6.827 1.00 0.00 43 LEU A C 20
ATOM 29751 O O . LEU A 1 43 ? -2.363 5.821 5.797 1.00 0.00 43 LEU A O 20
ATOM 29767 N N . GLY A 1 44 ? -1.005 7.214 6.927 1.00 0.00 44 GLY A N 20
ATOM 29768 C CA . GLY A 1 44 ? -0.114 7.402 5.797 1.00 0.00 44 GLY A CA 20
ATOM 29769 C C . GLY A 1 44 ? 0.227 8.860 5.564 1.00 0.00 44 GLY A C 20
ATOM 29770 O O . GLY A 1 44 ? -0.376 9.748 6.164 1.00 0.00 44 GLY A O 20
ATOM 29774 N N . GLU A 1 45 ? 1.199 9.107 4.690 1.00 0.00 45 GLU A N 20
ATOM 29775 C CA . GLU A 1 45 ? 1.620 10.468 4.382 1.00 0.00 45 GLU A CA 20
ATOM 29776 C C . GLU A 1 45 ? 1.720 10.678 2.874 1.00 0.00 45 GLU A C 20
ATOM 29777 O O . GLU A 1 45 ? 2.054 9.768 2.116 1.00 0.00 45 GLU A O 20
ATOM 29789 N N . PRO A 1 46 ? 1.424 11.908 2.428 1.00 0.00 46 PRO A N 20
ATOM 29790 C CA . PRO A 1 46 ? 1.473 12.268 1.008 1.00 0.00 46 PRO A CA 20
ATOM 29791 C C . PRO A 1 46 ? 2.899 12.310 0.469 1.00 0.00 46 PRO A C 20
ATOM 29792 O O . PRO A 1 46 ? 3.699 13.157 0.868 1.00 0.00 46 PRO A O 20
ATOM 29803 N N . LEU A 1 47 ? 3.211 11.392 -0.439 1.00 0.00 47 LEU A N 20
ATOM 29804 C CA . LEU A 1 47 ? 4.541 11.324 -1.033 1.00 0.00 47 LEU A CA 20
ATOM 29805 C C . LEU A 1 47 ? 4.995 12.700 -1.510 1.00 0.00 47 LEU A C 20
ATOM 29806 O O . LEU A 1 47 ? 4.224 13.443 -2.118 1.00 0.00 47 LEU A O 20
ATOM 29822 N N . ARG A 1 48 ? 6.251 13.033 -1.232 1.00 0.00 48 ARG A N 20
ATOM 29823 C CA . ARG A 1 48 ? 6.808 14.319 -1.634 1.00 0.00 48 ARG A CA 20
ATOM 29824 C C . ARG A 1 48 ? 8.126 14.132 -2.379 1.00 0.00 48 ARG A C 20
ATOM 29825 O O . ARG A 1 48 ? 8.915 13.246 -2.052 1.00 0.00 48 ARG A O 20
ATOM 29846 N N . GLY A 1 49 ? 8.358 14.973 -3.382 1.00 0.00 49 GLY A N 20
ATOM 29847 C CA . GLY A 1 49 ? 9.581 14.883 -4.158 1.00 0.00 49 GLY A CA 20
ATOM 29848 C C . GLY A 1 49 ? 9.756 16.055 -5.103 1.00 0.00 49 GLY A C 20
ATOM 29849 O O . GLY A 1 49 ? 9.169 17.122 -4.919 1.00 0.00 49 GLY A O 20
ATOM 29853 N N . PRO A 1 50 ? 10.581 15.864 -6.143 1.00 0.00 50 PRO A N 20
ATOM 29854 C CA . PRO A 1 50 ? 10.852 16.904 -7.141 1.00 0.00 50 PRO A CA 20
ATOM 29855 C C . PRO A 1 50 ? 9.643 17.185 -8.027 1.00 0.00 50 PRO A C 20
ATOM 29856 O O . PRO A 1 50 ? 9.512 18.274 -8.585 1.00 0.00 50 PRO A O 20
ATOM 29867 N N . GLU A 1 51 ? 8.763 16.197 -8.150 1.00 0.00 51 GLU A N 20
ATOM 29868 C CA . GLU A 1 51 ? 7.565 16.340 -8.969 1.00 0.00 51 GLU A CA 20
ATOM 29869 C C . GLU A 1 51 ? 6.627 15.152 -8.774 1.00 0.00 51 GLU A C 20
ATOM 29870 O O . GLU A 1 51 ? 6.942 14.026 -9.163 1.00 0.00 51 GLU A O 20
ATOM 29882 N N . LEU A 1 52 ? 5.473 15.410 -8.168 1.00 0.00 52 LEU A N 20
ATOM 29883 C CA . LEU A 1 52 ? 4.488 14.363 -7.919 1.00 0.00 52 LEU A CA 20
ATOM 29884 C C . LEU A 1 52 ? 3.072 14.885 -8.138 1.00 0.00 52 LEU A C 20
ATOM 29885 O O . LEU A 1 52 ? 2.856 16.089 -8.268 1.00 0.00 52 LEU A O 20
ATOM 29901 N N . GLY A 1 53 ? 2.108 13.969 -8.176 1.00 0.00 53 GLY A N 20
ATOM 29902 C CA . GLY A 1 53 ? 0.724 14.356 -8.377 1.00 0.00 53 GLY A CA 20
ATOM 29903 C C . GLY A 1 53 ? -0.149 14.030 -7.182 1.00 0.00 53 GLY A C 20
ATOM 29904 O O . GLY A 1 53 ? -0.469 14.908 -6.381 1.00 0.00 53 GLY A O 20
ATOM 29908 N N . ARG A 1 54 ? -0.537 12.764 -7.063 1.00 0.00 54 ARG A N 20
ATOM 29909 C CA . ARG A 1 54 ? -1.381 12.325 -5.959 1.00 0.00 54 ARG A CA 20
ATOM 29910 C C . ARG A 1 54 ? -1.071 10.880 -5.579 1.00 0.00 54 ARG A C 20
ATOM 29911 O O . ARG A 1 54 ? -1.438 9.947 -6.294 1.00 0.00 54 ARG A O 20
ATOM 29932 N N . PHE A 1 55 ? -0.394 10.702 -4.450 1.00 0.00 55 PHE A N 20
ATOM 29933 C CA . PHE A 1 55 ? -0.033 9.371 -3.976 1.00 0.00 55 PHE A CA 20
ATOM 29934 C C . PHE A 1 55 ? -0.059 9.311 -2.452 1.00 0.00 55 PHE A C 20
ATOM 29935 O O . PHE A 1 55 ? -0.049 10.342 -1.779 1.00 0.00 55 PHE A O 20
ATOM 29952 N N . TRP A 1 56 ? -0.093 8.097 -1.915 1.00 0.00 56 TRP A N 20
ATOM 29953 C CA . TRP A 1 56 ? -0.122 7.901 -0.470 1.00 0.00 56 TRP A CA 20
ATOM 29954 C C . TRP A 1 56 ? 0.858 6.811 -0.048 1.00 0.00 56 TRP A C 20
ATOM 29955 O O . TRP A 1 56 ? 1.002 5.795 -0.729 1.00 0.00 56 TRP A O 20
ATOM 29976 N N . LYS A 1 57 ? 1.528 7.027 1.078 1.00 0.00 57 LYS A N 20
ATOM 29977 C CA . LYS A 1 57 ? 2.493 6.062 1.591 1.00 0.00 57 LYS A CA 20
ATOM 29978 C C . LYS A 1 57 ? 2.126 5.625 3.006 1.00 0.00 57 LYS A C 20
ATOM 29979 O O . LYS A 1 57 ? 2.047 6.447 3.919 1.00 0.00 57 LYS A O 20
ATOM 29998 N N . TYR A 1 58 ? 1.904 4.327 3.180 1.00 0.00 58 TYR A N 20
ATOM 29999 C CA . TYR A 1 58 ? 1.545 3.782 4.484 1.00 0.00 58 TYR A CA 20
ATOM 30000 C C . TYR A 1 58 ? 2.779 3.270 5.220 1.00 0.00 58 TYR A C 20
ATOM 30001 O O . TYR A 1 58 ? 3.778 2.904 4.600 1.00 0.00 58 TYR A O 20
ATOM 30019 N N . ARG A 1 59 ? 2.702 3.246 6.546 1.00 0.00 59 ARG A N 20
ATOM 30020 C CA . ARG A 1 59 ? 3.812 2.780 7.368 1.00 0.00 59 ARG A CA 20
ATOM 30021 C C . ARG A 1 59 ? 3.389 1.594 8.231 1.00 0.00 59 ARG A C 20
ATOM 30022 O O . ARG A 1 59 ? 2.468 1.699 9.040 1.00 0.00 59 ARG A O 20
ATOM 30043 N N . VAL A 1 60 ? 4.069 0.466 8.051 1.00 0.00 60 VAL A N 20
ATOM 30044 C CA . VAL A 1 60 ? 3.765 -0.739 8.813 1.00 0.00 60 VAL A CA 20
ATOM 30045 C C . VAL A 1 60 ? 5.018 -1.301 9.476 1.00 0.00 60 VAL A C 20
ATOM 30046 O O . VAL A 1 60 ? 5.792 -2.025 8.851 1.00 0.00 60 VAL A O 20
ATOM 30059 N N . GLY A 1 61 ? 5.211 -0.962 10.747 1.00 0.00 61 GLY A N 20
ATOM 30060 C CA . GLY A 1 61 ? 6.371 -1.442 11.475 1.00 0.00 61 GLY A CA 20
ATOM 30061 C C . GLY A 1 61 ? 7.676 -1.026 10.824 1.00 0.00 61 GLY A C 20
ATOM 30062 O O . GLY A 1 61 ? 8.204 0.049 11.108 1.00 0.00 61 GLY A O 20
ATOM 30066 N N . ASP A 1 62 ? 8.198 -1.880 9.951 1.00 0.00 62 ASP A N 20
ATOM 30067 C CA . ASP A 1 62 ? 9.450 -1.597 9.259 1.00 0.00 62 ASP A CA 20
ATOM 30068 C C . ASP A 1 62 ? 9.311 -1.847 7.760 1.00 0.00 62 ASP A C 20
ATOM 30069 O O . ASP A 1 62 ? 10.225 -2.367 7.120 1.00 0.00 62 ASP A O 20
ATOM 30078 N N . TYR A 1 63 ? 8.162 -1.474 7.208 1.00 0.00 63 TYR A N 20
ATOM 30079 C CA . TYR A 1 63 ? 7.902 -1.662 5.785 1.00 0.00 63 TYR A CA 20
ATOM 30080 C C . TYR A 1 63 ? 7.073 -0.509 5.226 1.00 0.00 63 TYR A C 20
ATOM 30081 O O . TYR A 1 63 ? 6.133 -0.038 5.868 1.00 0.00 63 TYR A O 20
ATOM 30099 N N . ARG A 1 64 ? 7.427 -0.061 4.027 1.00 0.00 64 ARG A N 20
ATOM 30100 C CA . ARG A 1 64 ? 6.718 1.036 3.381 1.00 0.00 64 ARG A CA 20
ATOM 30101 C C . ARG A 1 64 ? 5.806 0.516 2.273 1.00 0.00 64 ARG A C 20
ATOM 30102 O O . ARG A 1 64 ? 6.197 -0.348 1.487 1.00 0.00 64 ARG A O 20
ATOM 30123 N N . LEU A 1 65 ? 4.590 1.048 2.217 1.00 0.00 65 LEU A N 20
ATOM 30124 C CA . LEU A 1 65 ? 3.621 0.637 1.206 1.00 0.00 65 LEU A CA 20
ATOM 30125 C C . LEU A 1 65 ? 3.037 1.850 0.488 1.00 0.00 65 LEU A C 20
ATOM 30126 O O . LEU A 1 65 ? 2.182 2.551 1.028 1.00 0.00 65 LEU A O 20
ATOM 30142 N N . ILE A 1 66 ? 3.503 2.088 -0.734 1.00 0.00 66 ILE A N 20
ATOM 30143 C CA . ILE A 1 66 ? 3.025 3.213 -1.527 1.00 0.00 66 ILE A CA 20
ATOM 30144 C C . ILE A 1 66 ? 1.823 2.815 -2.378 1.00 0.00 66 ILE A C 20
ATOM 30145 O O . ILE A 1 66 ? 1.966 2.122 -3.386 1.00 0.00 66 ILE A O 20
ATOM 30161 N N . CYS A 1 67 ? 0.641 3.258 -1.966 1.00 0.00 67 CYS A N 20
ATOM 30162 C CA . CYS A 1 67 ? -0.586 2.949 -2.691 1.00 0.00 67 CYS A CA 20
ATOM 30163 C C . CYS A 1 67 ? -1.208 4.214 -3.274 1.00 0.00 67 CYS A C 20
ATOM 30164 O O . CYS A 1 67 ? -0.796 5.328 -2.946 1.00 0.00 67 CYS A O 20
ATOM 30172 N N . HIS A 1 68 ? -2.199 4.035 -4.141 1.00 0.00 68 HIS A N 20
ATOM 30173 C CA . HIS A 1 68 ? -2.877 5.163 -4.770 1.00 0.00 68 HIS A CA 20
ATOM 30174 C C . HIS A 1 68 ? -4.322 5.264 -4.292 1.00 0.00 68 HIS A C 20
ATOM 30175 O O . HIS A 1 68 ? -5.098 4.318 -4.426 1.00 0.00 68 HIS A O 20
ATOM 30189 N N . ILE A 1 69 ? -4.676 6.417 -3.733 1.00 0.00 69 ILE A N 20
ATOM 30190 C CA . ILE A 1 69 ? -6.027 6.641 -3.236 1.00 0.00 69 ILE A CA 20
ATOM 30191 C C . ILE A 1 69 ? -6.925 7.218 -4.324 1.00 0.00 69 ILE A C 20
ATOM 30192 O O . ILE A 1 69 ? -6.767 8.371 -4.726 1.00 0.00 69 ILE A O 20
ATOM 30208 N N . GLN A 1 70 ? -7.868 6.409 -4.797 1.00 0.00 70 GLN A N 20
ATOM 30209 C CA . GLN A 1 70 ? -8.793 6.840 -5.838 1.00 0.00 70 GLN A CA 20
ATOM 30210 C C . GLN A 1 70 ? -10.109 7.318 -5.235 1.00 0.00 70 GLN A C 20
ATOM 30211 O O . GLN A 1 70 ? -11.002 6.518 -4.956 1.00 0.00 70 GLN A O 20
ATOM 30225 N N . ASP A 1 71 ? -10.222 8.626 -5.034 1.00 0.00 71 ASP A N 20
ATOM 30226 C CA . ASP A 1 71 ? -11.430 9.211 -4.464 1.00 0.00 71 ASP A CA 20
ATOM 30227 C C . ASP A 1 71 ? -12.659 8.825 -5.281 1.00 0.00 71 ASP A C 20
ATOM 30228 O O . ASP A 1 71 ? -13.717 8.528 -4.727 1.00 0.00 71 ASP A O 20
ATOM 30237 N N . ARG A 1 72 ? -12.511 8.833 -6.602 1.00 0.00 72 ARG A N 20
ATOM 30238 C CA . ARG A 1 72 ? -13.609 8.486 -7.496 1.00 0.00 72 ARG A CA 20
ATOM 30239 C C . ARG A 1 72 ? -14.455 7.360 -6.906 1.00 0.00 72 ARG A C 20
ATOM 30240 O O . ARG A 1 72 ? -15.646 7.535 -6.653 1.00 0.00 72 ARG A O 20
ATOM 30261 N N . GLU A 1 73 ? -13.830 6.207 -6.692 1.00 0.00 73 GLU A N 20
ATOM 30262 C CA . GLU A 1 73 ? -14.526 5.053 -6.134 1.00 0.00 73 GLU A CA 20
ATOM 30263 C C . GLU A 1 73 ? -13.875 4.604 -4.829 1.00 0.00 73 GLU A C 20
ATOM 30264 O O . GLU A 1 73 ? -13.877 3.419 -4.498 1.00 0.00 73 GLU A O 20
ATOM 30276 N N . ALA A 1 74 ? -13.318 5.560 -4.093 1.00 0.00 74 ALA A N 20
ATOM 30277 C CA . ALA A 1 74 ? -12.665 5.264 -2.824 1.00 0.00 74 ALA A CA 20
ATOM 30278 C C . ALA A 1 74 ? -11.977 3.904 -2.865 1.00 0.00 74 ALA A C 20
ATOM 30279 O O . ALA A 1 74 ? -12.170 3.071 -1.978 1.00 0.00 74 ALA A O 20
ATOM 30286 N N . THR A 1 75 ? -11.172 3.684 -3.900 1.00 0.00 75 THR A N 20
ATOM 30287 C CA . THR A 1 75 ? -10.457 2.424 -4.058 1.00 0.00 75 THR A CA 20
ATOM 30288 C C . THR A 1 75 ? -8.953 2.624 -3.912 1.00 0.00 75 THR A C 20
ATOM 30289 O O . THR A 1 75 ? -8.342 3.388 -4.660 1.00 0.00 75 THR A O 20
ATOM 30300 N N . VAL A 1 76 ? -8.360 1.933 -2.943 1.00 0.00 76 VAL A N 20
ATOM 30301 C CA . VAL A 1 76 ? -6.925 2.033 -2.700 1.00 0.00 76 VAL A CA 20
ATOM 30302 C C . VAL A 1 76 ? -6.161 0.967 -3.476 1.00 0.00 76 VAL A C 20
ATOM 30303 O O . VAL A 1 76 ? -6.150 -0.205 -3.095 1.00 0.00 76 VAL A O 20
ATOM 30316 N N . LEU A 1 77 ? -5.521 1.379 -4.564 1.00 0.00 77 LEU A N 20
ATOM 30317 C CA . LEU A 1 77 ? -4.751 0.458 -5.394 1.00 0.00 77 LEU A CA 20
ATOM 30318 C C . LEU A 1 77 ? -3.256 0.617 -5.141 1.00 0.00 77 LEU A C 20
ATOM 30319 O O . LEU A 1 77 ? -2.670 1.655 -5.447 1.00 0.00 77 LEU A O 20
ATOM 30335 N N . VAL A 1 78 ? -2.643 -0.421 -4.580 1.00 0.00 78 VAL A N 20
ATOM 30336 C CA . VAL A 1 78 ? -1.214 -0.399 -4.288 1.00 0.00 78 VAL A CA 20
ATOM 30337 C C . VAL A 1 78 ? -0.402 -0.086 -5.540 1.00 0.00 78 VAL A C 20
ATOM 30338 O O . VAL A 1 78 ? -0.857 -0.315 -6.662 1.00 0.00 78 VAL A O 20
ATOM 30351 N N . LEU A 1 79 ? 0.803 0.436 -5.342 1.00 0.00 79 LEU A N 20
ATOM 30352 C CA . LEU A 1 79 ? 1.680 0.780 -6.455 1.00 0.00 79 LEU A CA 20
ATOM 30353 C C . LEU A 1 79 ? 3.077 0.205 -6.245 1.00 0.00 79 LEU A C 20
ATOM 30354 O O . LEU A 1 79 ? 3.676 -0.349 -7.167 1.00 0.00 79 LEU A O 20
ATOM 30370 N N . ARG A 1 80 ? 3.590 0.340 -5.026 1.00 0.00 80 ARG A N 20
ATOM 30371 C CA . ARG A 1 80 ? 4.916 -0.167 -4.694 1.00 0.00 80 ARG A CA 20
ATOM 30372 C C . ARG A 1 80 ? 4.955 -0.692 -3.262 1.00 0.00 80 ARG A C 20
ATOM 30373 O O . ARG A 1 80 ? 4.348 -0.113 -2.361 1.00 0.00 80 ARG A O 20
ATOM 30394 N N . VAL A 1 81 ? 5.673 -1.792 -3.060 1.00 0.00 81 VAL A N 20
ATOM 30395 C CA . VAL A 1 81 ? 5.792 -2.395 -1.737 1.00 0.00 81 VAL A CA 20
ATOM 30396 C C . VAL A 1 81 ? 7.233 -2.797 -1.444 1.00 0.00 81 VAL A C 20
ATOM 30397 O O . VAL A 1 81 ? 7.790 -3.674 -2.104 1.00 0.00 81 VAL A O 20
ATOM 30410 N N . GLY A 1 82 ? 7.832 -2.150 -0.449 1.00 0.00 82 GLY A N 20
ATOM 30411 C CA . GLY A 1 82 ? 9.204 -2.455 -0.086 1.00 0.00 82 GLY A CA 20
ATOM 30412 C C . GLY A 1 82 ? 9.540 -2.017 1.326 1.00 0.00 82 GLY A C 20
ATOM 30413 O O . GLY A 1 82 ? 8.898 -1.122 1.876 1.00 0.00 82 GLY A O 20
ATOM 30417 N N . HIS A 1 83 ? 10.549 -2.650 1.916 1.00 0.00 83 HIS A N 20
ATOM 30418 C CA . HIS A 1 83 ? 10.969 -2.322 3.273 1.00 0.00 83 HIS A CA 20
ATOM 30419 C C . HIS A 1 83 ? 11.267 -0.831 3.404 1.00 0.00 83 HIS A C 20
ATOM 30420 O O . HIS A 1 83 ? 11.656 -0.179 2.435 1.00 0.00 83 HIS A O 20
ATOM 30434 N N . ALA A 1 84 ? 11.081 -0.298 4.607 1.00 0.00 84 ALA A N 20
ATOM 30435 C CA . ALA A 1 84 ? 11.332 1.114 4.864 1.00 0.00 84 ALA A CA 20
ATOM 30436 C C . ALA A 1 84 ? 12.723 1.520 4.390 1.00 0.00 84 ALA A C 20
ATOM 30437 O O . ALA A 1 84 ? 12.865 2.277 3.430 1.00 0.00 84 ALA A O 20
ATOM 30444 N N . ARG A 1 85 ? 13.746 1.013 5.070 1.00 0.00 85 ARG A N 20
ATOM 30445 C CA . ARG A 1 85 ? 15.126 1.325 4.719 1.00 0.00 85 ARG A CA 20
ATOM 30446 C C . ARG A 1 85 ? 15.281 1.482 3.209 1.00 0.00 85 ARG A C 20
ATOM 30447 O O . ARG A 1 85 ? 15.824 2.478 2.730 1.00 0.00 85 ARG A O 20
ATOM 30468 N N . ASP A 1 86 ? 14.801 0.492 2.464 1.00 0.00 86 ASP A N 20
ATOM 30469 C CA . ASP A 1 86 ? 14.885 0.520 1.009 1.00 0.00 86 ASP A CA 20
ATOM 30470 C C . ASP A 1 86 ? 14.066 1.673 0.439 1.00 0.00 86 ASP A C 20
ATOM 30471 O O . ASP A 1 86 ? 14.617 2.641 -0.085 1.00 0.00 86 ASP A O 20
ATOM 30480 N N . VAL A 1 87 ? 12.745 1.563 0.544 1.00 0.00 87 VAL A N 20
ATOM 30481 C CA . VAL A 1 87 ? 11.849 2.597 0.039 1.00 0.00 87 VAL A CA 20
ATOM 30482 C C . VAL A 1 87 ? 12.322 3.985 0.456 1.00 0.00 87 VAL A C 20
ATOM 30483 O O . VAL A 1 87 ? 12.873 4.164 1.542 1.00 0.00 87 VAL A O 20
ATOM 30496 N N . TYR A 1 88 ? 12.102 4.965 -0.414 1.00 0.00 88 TYR A N 20
ATOM 30497 C CA . TYR A 1 88 ? 12.506 6.338 -0.137 1.00 0.00 88 TYR A CA 20
ATOM 30498 C C . TYR A 1 88 ? 12.124 6.743 1.283 1.00 0.00 88 TYR A C 20
ATOM 30499 O O . TYR A 1 88 ? 11.027 6.439 1.753 1.00 0.00 88 TYR A O 20
ATOM 30517 N N . ARG A 1 89 ? 13.036 7.431 1.961 1.00 0.00 89 ARG A N 20
ATOM 30518 C CA . ARG A 1 89 ? 12.796 7.879 3.328 1.00 0.00 89 ARG A CA 20
ATOM 30519 C C . ARG A 1 89 ? 11.659 8.895 3.375 1.00 0.00 89 ARG A C 20
ATOM 30520 O O . ARG A 1 89 ? 11.182 9.258 4.451 1.00 0.00 89 ARG A O 20
#

Nearest PDB structures (foldseek):
  2khe-assembly1_A  TM=9.829E-01  e=1.372E-14  Thermus thermophilus HB8
  3g5o-assembly1_B  TM=9.168E-01  e=1.978E-06  Mycobacterium tuberculosis H37Rv
  1wmi-assembly1_A  TM=7.479E-01  e=1.518E-05  Pyrococcus horikoshii OT3
  3bpq-assembly1_D  TM=7.236E-01  e=3.405E-03  Methanocaldococcus jannaschii DSM 2661
  5ycl-assembly1_D  TM=6.837E-01  e=2.785E-02  Shigella flexneri

Radius of gyration: 12.17 Å; Cα contacts (8 Å, |Δi|>4): 147; chains: 1; bounding box: 34×32×22 Å